Protein 4XBZ (pdb70)

Secondary structure (DSSP, 8-state):
----BPPTT-----EEETTTT-S-HHHHHHHHHHSEEEEET-S-HHHHHHHHHHHHHHHHHHHHH---TTEEESS-TTSTT--EEEEE-HHHH-HHHHHHTT-HHHHHHHHHHT-TTEEEEEEEEE---TT-B--EEEEPPP---TTHHHHHTTT-SEEEEEESS-B-TTSSEEE-TTGGG--HHHHHHHHHHHHHS----TT-EEE-B-TT-EEEEETTS-EEE--B-S----EEEEEEEEHHHHHHH-SB-HHHHHHHHHHHHHHHHHHHT-GGGTTS--------GGG--TTSSS--S-S---GGGGB-/-PPPEEEHHHH-S-HHHHHHHHHHSEEEEE--S-HHHHHHHHHHHHHHHHHHHHS---TTEEESS---TT--EEEEE-GGGTBHHHHHHTT-HHHHHHHHHHH-TTEEEEEEEEE-----B--S---TTHHHHHTTS-SEEEEEESS-B-TTS--EE-TTGGG--HHHHHHHHHHHHH--EE--B-TT-EEEEETTS-EE--------EEEEEEEEHHHHHHH-SB-HHHHHHHHHHHHHHHHHHHT-GGGTTS--------GGG--SSSS---S-S---GGGGB-/--PPP--BPPTT----PPPEEEHHHH---HHHHHHHHHHSEEEEET-S-HHHHHHHHHHHHHHHHHHHHH---TTEEESS-TTSTT--EEEEE-HHHH-HHHHHHTT-HHHHHHHHHHH-TTEEEEEEEEE---TT-B--EEEE------TTHHHHHTTT-SEEEEEESS-B-GGGS-EE-TTGGG--HHHHHHHHHHHHHSS---SS-EE--B-TT-EEEEETTS-EEE--B-S----EEEEEEEEHHHHHHH-SB-THHHHHHHHHHHHHHHHHHTSGGGTTS--------GGG--TTSSPPPS-S---GGGGB-/-PPPEEEHHHH-S-HHHHHHHHHHSEEEEE--S-HHHHHHHHHHHHHHHHHHHHH---TTEEESS-TTSTT--EEEEE-TTTTBHHHHHHTT-HHHHHHHHHHT-TTEEEEEEEEE------B-----TTHHHHHTTT-SEEEEEESS-B-GGGSEEE-TTGGG--HHHHHHHHHHHHT---TT-EEE-B-TT-EEEEETTS-EE------EEEEEEEEHHHHHHH-SB-HHHHHHHHHHHHHHHHHHHT-GGGTTS--------GGG--TTSSPPPS-S---GGGSB--/----EEEHHHH-S-HHHHHHHHHHSEEEEE--S-HHHHHHHHHHHHHHHHHHHHH---TTEEESS----EEEEE--TTTBHHHHHHTT-HHHHHHHHHHH-TTEEEEEEEEE------B--S-PPTTHHHHHTTS-SEEEEEESS-B-STT--EE-TTGGG--HHHHHHHHHHHH--EE--B-TT-EEEEETTS-EE--------EEEEEEEEHHHHHHH-SB-HHHHHHHHHHHHHHHHHHHTSGGGTTS--------GGG--TTSS---S-S---GGGSB-/----B--------EEEHHHH-S-HHHHHHHHHHSEEEEET-S-HHHHHHHHHHHHHHHHHHHHH---TTEEESS-TTSTT--EEEEE-HHHH-HHHHHHTT-HHHHHHHHHHH-TTEEEEEEEEE---TT-B--EEEE----TTHHHHHTTS-SEEEEEESS-B-TTSSEEEETTGGG--HHHHHHHHHHHHHSS---TT-EEE-B-TT-EEEEETTSEEEE--B-S----EEEEEEEEHHHHHHH-SB-THHHHHHHHHHHHHHHHHHHSGGGTTS--------GGG--TTSS---S-S---GGGGB-/-PPPPPEEEHHHH---HHHHHHHHHHSEEEEE--S-HHHHHHHHHHHHHHHHHHHHH---TTEEESS-----EEEEE--TTTBHHHHHHTT-HHHHHHHHHHT-TTEEEEEEEEE-----B----TTHHHHHTTT-SEEEEEESS-B-GGGSEEEETTGGG--HHHHHHHHHHHHHSSS--TT-EEE-B-TT-EEEEETTSEEE---SS-----EEEEEEEEHHHHHHH-SB-THHHHHHHHHHHHHHHHHHT-GGGTTS--------GGG--TTSSPPPS-S---GGGSB-/---BPPTT----PPPEEEHHHH-S-HHHHHHHHHHSEEEEET-S-HHHHHHHHHHHHHHHHHHHHH---TTEEESS-TTSTT--EEEEE-HHHH-HHHHHHTT-HHHHHHHHHHH-TTEEEEEEEEE---TT-B--EEEE------TTHHHHHTTSSSEEEEEESS-B-TTSS-EE-TTGGG--HHHHHHHHHHHH-----TT-EE--B-TT-EEEEETTS-EEE--B-S----EEEEEEEEHHHHHHH-SB-THHHHHHHHHHHHHHHHHHH-GGGTTS--------GGG--TTSSPPPS-S---GGGGB-

Sequence (2401 aa):
HSSGLVPRGSHMIAECDIRRTGLLPEHVTAFRRQGVLVVRGLLTPQELADVQEAGRALIDRAWSTRSMEDTVWTLEPDQPGAAPVRIEYVVDKARPIAMLAGHPLLLRIMEQLVGPNLIPTWDSMVFKTPAGAPRLAWHRDAGLYDNAVGVTGAGRVIDAGIYLDPAPEDNCVWCIPESNYWGDDRLTATADQLNASEWDTTGAVPAVMQPGDLLLHNILTLHGAPAVVGKQRRVIYFEYRPAEVEWQLGPHSAEYIGLKQQVLRSCIQMRANEPQFGDEEPFDYQPAESLRHWVDRPEIDTLRFAHEEYWRNRIAECDIRRTGLLPEHVTAFRRQGVLVVRGLLTPQELADVQEAGRALIDRAWSTRSMEDTVWTLEPQPGAAPVRIEYVVDKARPIAMLAGHPLLLRIMEQLVGPNLIPTWDSMVFKTAWHRDAGLYDNAVGVTGAGRVIDAGIYLDPAPEDNCVWCIPESNYWGDDRLTATADQLNASAVPAVMQPGDLLLHNILTLHGAPVGKQRRVIYFEYRPAEVEWQLGPHSAEYIGLKQQVLRSCIQMRANEPQFGDEEPFDYQPAESLRHWVDRPEIDTLRFAHEEYWRHHHHSSGLVPRGSHMNRIAECDIRRTGLLPEHVTAFRRQGVLVVRGLLTPQELADVQEAGRALIDRAWSTRSMEDTVWTLEPDQPGAAPVRIEYVVDKARPIAMLAGHPLLLRIMEQLVGPNLIPTWDSMVFKTPAGAPRLAWHRDAGLYDNAVGVTGAGRVIDAGIYLDPAPEDNCVWCIPESNYWGDDRLTATADQLNASEWDTTGAVPAVMQPGDLLLHNILTLHGAPAVVGKQRRVIYFEYRPAEVEWQLGPHSAEYIGLKQQVLRSCIQMRANEPQFGDEEPFDYQPAESLRHWVDRPEIDTLRFAHEEYWRNRIAECDIRRTGLLPEHVTAFRRQGVLVVRGLLTPQELADVQEAGRALIDRAWSTRSMEDTVWTLEPDQPGAAPVRIEYVVDKARPIAMLAGHPLLLRIMEQLVGPNLIPTWDSMVFKTLAWHRDALYDNAVGVTGAGRVIDAGIYLDPAPEDNCVWCIPESNYWGDDRLTATADQLNASDTTGAVPAVMQPGDLLLHNILTLHGAPKQRRVIYFEYRPAEVEWQLGPHSAEYIGLKQQVLRSCIQMRANEPQFGDEEPFDYQPAESLRHWVDRPEIDTLRFAHEEYWRWNRIAECDIRRTGLLPEHVTAFRRQGVLVVRGLLTPQELADVQEAGRALIDRAWSTRSMEDTVWTLEPAAPVRIEYVVDKARPIAMLAGHPLLLRIMEQLVGPNLIPTWDSMVFKTPAWHRDAGLYDNAVGVTGAGRVIDAGIYLDPAPEDNCVWCIPESNYWGDDRLTATADQLNAAVPAVMQPGDLLLHNILTLHGAPAGKQRRVIYFEYRPAEVEWQLGPHSAEYIGLKQQVLRSCIQMRANEPQFGDEEPFDYQPAESLRHWVDRPEIDTLRFAHEEYWRHSSGLVPRHMRIAECDIRRTGLLPEHVTAFRRQGVLVVRGLLTPQELADVQEAGRALIDRAWSTRSMEDTVWTLEPDQPGAAPVRIEYVVDKARPIAMLAGHPLLLRIMEQLVGPNLIPTWDSMVFKTPAGAPRLAWHRDAYDNAVGVTGAGRVIDAGIYLDPAPEDNCVWCIPESNYWGDDRLTATADQLNASEWDTTGAVPAVMQPGDLLLHNILTLHGAPAVVGKQRRVIYFEYRPAEVEWQLGPHSAEYIGLKQQVLRSCIQMRANEPQFGDEEPFDYQPAESLRHWVDRPEIDTLRFAHEEYWRVVNRIAECDIRRTGLLPEHVTAFRRQGVLVVRGLLTPQELADVQEAGRALIDRAWSTRSMEDTVWTLEPGAAPVRIEYVVDKARPIAMLAGHPLLLRIMEQLVGPNLIPTWDSMVFKTAWHRDAYDNAVGVTGAGRVIDAGIYLDPAPEDNCVWCIPESNYWGDDRLTATADQLNASEWDTTGAVPAVMQPGDLLLHNILTLHGAPAVVGKQRRVIYFEYRPAEVEWQLGPHSAEYIGLKQQVLRSCIQMRANEPQFGDEEPFDYQPAESLRHWVDRPEIDTLRFAHEEYWRSSGLVPRGSHMNRIAECDIRRTGLLPEHVTAFRRQGVLVVRGLLTPQELADVQEAGRALIDRAWSTRSMEDTVWTLEPDQPGAAPVRIEYVVDKARPIAMLAGHPLLLRIMEQLVGPNLIPTWDSMVFKTPAGAPRLAWHRDAGLYDNAVGVTGAGRVIDAGIYLDPAPEDNCVWCIPESNYWGDDRLTATADQLNASWDTTGAVPAVMQPGDLLLHNILTLHGAPAVVGKQRRVIYFEYRPAEVEWQLGPHSAEYIGLKQQVLRSCIQMRANEPQFGDEEPFDYQPAESLRHWVDRPEIDTLRFAHEEYWR

Radius of gyration: 49.48 Å; Cα contacts (8 Å, |Δi|>4): 5205; chains: 8; bounding box: 130×140×123 Å

B-factor: mean 35.25, std 9.54, range [16.41, 84.93]

Solvent-accessible surface area: 96334 Å² total; per-residue (Å²): 129,95,25,30,46,16,68,129,54,17,42,52,48,33,92,0,36,14,107,104,67,26,32,61,78,120,11,8,33,12,0,16,65,30,0,0,0,2,0,52,21,0,14,54,109,93,4,31,48,46,0,49,90,9,0,118,45,6,11,77,130,5,98,89,76,114,41,96,128,23,17,73,19,63,95,100,12,111,83,122,76,4,6,1,37,63,5,29,16,0,5,57,51,14,133,41,0,2,14,0,11,2,0,3,40,0,0,90,4,0,23,22,3,5,3,3,3,0,0,18,2,59,11,1,0,46,6,40,25,62,108,31,12,114,73,84,50,8,60,43,34,88,9,95,20,129,74,19,6,0,5,1,0,4,0,8,0,0,19,0,0,0,0,0,25,58,0,37,102,109,4,0,16,23,5,20,30,22,0,0,11,19,34,103,122,105,22,79,61,35,12,90,124,24,51,99,53,153,71,65,42,112,66,15,39,38,0,49,0,99,40,2,7,0,5,0,14,0,0,4,0,0,13,0,2,18,67,16,109,56,77,64,12,24,4,0,41,4,10,2,1,2,0,2,1,0,82,47,40,0,2,0,26,63,69,0,2,5,10,8,0,13,7,3,107,42,0,20,120,33,6,46,116,38,113,76,15,56,162,48,124,56,13,97,13,74,0,0,106,40,2,60,48,33,120,77,114,115,156,38,140,48,25,69,15,3,18,133,120,38,113,133,146,180,7,19,78,0,60,12,123,95,52,30,33,63,75,116,7,7,28,12,0,13,50,5,0,0,0,3,0,59,32,0,10,49,118,91,4,30,25,16,0,52,44,0,0,118,11,2,13,70,78,10,132,97,76,36,46,105,150,33,18,80,32,88,42,113,67,113,139,79,11,12,2,28,66,6,28,14,0,5,4,26,0,98,12,0,0,10,0,10,1,0,4,39,0,0,89,3,0,20,22,3,3,4,5,2,0,0,17,2,58,12,1,0,38,1,146,104,97,53,77,28,31,80,15,92,27,130,65,10,4,0,6,1,0,6,0,11,0,0,16,0,1,0,0,0,27,64,0,62,104,126,37,0,18,54,0,23,26,20,0,0,3,21,22,102,124,122,19,75,65,34,9,85,122,53,67,95,125,83,15,33,0,60,2,112,38,1,6,0,4,0,9,0,1,0,0,0,15,4,47,126,140,61,169,87,36,30,5,0,42,5,9,2,0,1,0,3,1,1,113,51,41,0,20,0,29,47,71,1,1,3,9,7,0,16,5,2,101,40,0,18,108,38,6,41,114,35,118,64,12,52,155,47,132,62,13,99,13,75,1,0,100,30,6,88,30,35,123,79,93,111,165,41,134,23,8,70,15,2,16,127,123,41,123,136,232,121,138,35,77,20,27,52,14,92,70,72,57,97,46,139,58,19,27,101,0,60,8,41,77,47,20,30,56,75,117,12,14,31,16,0,16,56,22,0,1,0,3,0,57,31,0,14,27,69,102,4,30,56,53,0,50,89,7,0,120,42,8,14,74,125,5,116,86,79,96,42,108,117,23,18,72,21,73,89,87,17,120,86,76,72,2,10,4,38,67,6,26,13,0,7,57,44,14,121,40,0,1,10,0,10,1,0,5,13,0,0,98,3,0,22,28,1,4,2,3,2,0,0,17,2,62,12,1,0,46,6,40,27,55,92,29,14,114,69,81,46,4,55,45,40,82,6,73,23,130,68,20,3,0,6,0,0,6,0,11,0,0,19,0,1,0,0,0,23,72,0,59,98,115,7,0,17,27,5,13,17,25,0,0,2,23,21,114,129,124,21,72,65,36,10,82,136,13,43,67,43,142,79,52,46,106,53,13,17,38,2,45,1,103,40,3,6,0,6,0,12,0,0,5,0,0,13,0,4,15,65,21,107,49,128,64,14,20,6,0,42,4,11,2,0,1,0,2,0,0,76,41,46,0,12,0,28,60,69,0,2,4,10,7,0,11,6,2,111,40,0,20,100,47,6,41,105,38,120,57,12,61,130,42,134,78,15,96,16,56,0,0,109,32,3,65,54,35,121,75,105,110,156,34,147,47,24,69,15,3,16,129,125,44,122,153,158,173,7,26,65,0,54,14,121,102,9,29,30,18,62,110,14,15,16,12,0,14,48,17,0,0,0,3,0,55,29,0,11,50,119,106,4,28,51,34,0,48,66,0,0,110,9,3,13,69,67,7,95,94,78,112,41,100,120,31,16,80,19,72,75,53,14,69,46,121,82,5,21,5,12,70,6,27,15,0,5,3,26,0,93,12,0,0,11,0,10,2,0,3,44,0,0,87,4,0,21,27,2,5,4,3,2,0,0,17,2,58,11,1,0,26,3,119,141,195,45,10,79,46,43,75,119,24,111,69,21,4,0,5,0,0,4,0,8,0,0,16,0,0,0,1,0,24,66,0,58,101,126,53,4,16,27,0,12,22,29,0,0,2,18,21,108,120,122,27,73,57,39,13,88,150,9,42,96,102,69,49,106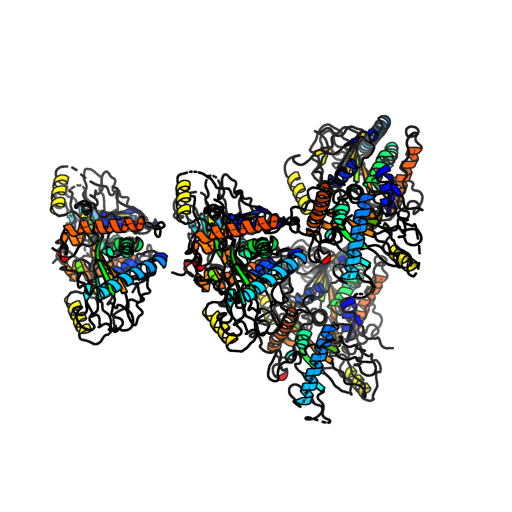,58,13,17,33,0,53,1,99,40,2,6,0,4,0,8,0,3,10,0,0,15,2,63,87,218,101,41,29,7,0,48,4,10,2,2,1,0,2,1,1,87,45,52,0,12,1,31,61,72,0,5,3,9,7,0,20,7,2,102,44,1,22,108,35,6,43,108,30,121,58,15,58,140,46,134,62,8,94,13,62,0,0,113,34,4,53,59,37,120,81,104,110,163,30,123,22,4,66,16,1,16,76,107,42,55,102,119,168,194,7,27,92,0,43,14,121,186,52,25,33,66,79,112,8,15,19,9,0,13,57,13,0,0,0,3,0,58,31,0,13,43,119,89,3,28,26,24,0,50,43,0,0,107,12,3,12,68,62,7,96,94,55,117,22,105,132,29,17,74,22,85,23,148,69,84,23,4,11,67,6,28,14,0,5,4,31,0,99,12,0,0,10,0,9,2,0,4,40,0,0,88,4,0,22,26,2,3,5,5,2,0,0,16,3,56,12,1,0,30,1,120,75,81,99,48,77,26,33,70,18,82,26,134,72,11,3,0,6,1,0,7,0,8,0,0,22,0,0,0,1,0,23,68,0,60,104,123,22,0,19,56,0,26,20,28,0,0,2,20,20,110,128,122,20,76,65,36,10,88,140,73,74,121,89,8,38,0,53,1,111,37,2,7,0,5,0,7,0,0,0,0,0,14,5,47,74,112,91,179,86,30,34,5,0,42,4,8,2,0,1,0,3,0,0,106,51,46,0,20,0,31,37,70,0,0,4,10,8,0,18,7,1,104,41,0,20,106,36,6,45,110,35,115,63,15,59,82,48,132,65,14,98,15,66,0,0,100,35,8,60,32,40,99,14,74,62,161,40,80,14,7,43,14,1,19,131,89,41,125,127,133,88,24,28,51,21,112,125,135,62,200,4,22,60,0,58,12,123,181,50,27,33,60,78,118,12,15,33,16,0,17,53,35,0,0,0,3,0,61,32,0,14,50,116,109,3,30,49,45,0,45,91,9,0,123,53,8,5,76,137,5,106,90,81,98,44,90,131,27,16,77,17,70,100,102,12,112,76,121,73,3,5,2,35,66,4,28,14,0,6,56,51,12,120,40,0,2,12,0,10,2,0,3,40,0,0,88,2,0,23,28,1,4,4,2,3,0,0,16,2,62,10,0,0,45,7,38,27,60,103,32,11,111,68,76,48,5,59,47,39,118,81,130,71,23,7,0,7,0,0,5,0,8,0,0,17,0,0,0,0,0,26,60,0,40,104,110,3,2,16,24,1,19,30,25,0,0,10,21,37,109,126,125,18,78,60,31,10,89,130,24,52,91,65,140,67,56,42,115,52,14,24,34,0,54,0,104,37,2,6,0,5,0,12,0,7,8,0,0,13,0,3,19,67,14,115,55,83,71,8,18,4,0,44,4,12,2,7,0,0,2,1,0,83,47,48,0,33,0,29,58,73,0,1,5,12,7,0,18,8,2,109,44,0,20,106,37,6,46,105,41,116,81,11,55,145,51,129,73,9,94,16,59,0,0,117,37,4,65,47,36,125,73,110,112,164,35,138,51,26,71,14,2,17,137,119,39,125,135,205,61,107,140,7,20,71,0,58,14,125,181,46,32,35,64,75,118,14,10,33,17,0,14,59,12,0,0,0,3,0,58,32,0,11,51,116,93,4,27,24,18,0,48,32,0,0,104,12,3,9,74,70,9,96,94,77,114,43,120,124,26,17,74,30,81,112,150,46,118,13,28,4,16,64,6,24,19,0,3,3,24,0,93,12,0,0,14,0,10,2,0,2,40,0,0,92,3,0,27,24,3,3,2,6,2,0,0,16,2,60,8,1,0,22,4,119,136,100,17,81,47,45,108,80,134,65,22,4,0,6,1,0,5,0,8,0,0,18,0,0,0,1,1,24,65,0,53,104,109,22,1,16,32,0,10,15,22,0,0,2,20,19,112,128,106,20,74,62,34,10,83,120,4,64,86,71,126,61,27,43,100,31,11,9,38,0,55,0,101,40,3,7,0,4,0,9,0,8,11,0,0,12,2,50,32,44,124,52,54,178,86,33,29,6,0,43,4,10,2,6,0,0,2,0,1,84,37,48,0,32,1,30,66,67,0,1,3,8,5,0,19,5,2,107,38,1,20,104,37,6,39,111,36,121,68,14,56,154,45,129,60,13,100,17,73,1,0,116,33,4,70,51,43,119,75,93,112,98,39,123,24,7,63,15,1,18,129,119,41,127,172,123,31,27,54,15,93,85,79,57,93,56,145,58,20,28,93,0,49,12,118,179,58,26,33,58,77,114,9,10,24,9,0,16,47,5,0,1,0,3,0,60,31,0,12,50,116,107,3,28,54,49,0,51,94,8,0,120,45,6,13,77,119,5,112,88,79,95,40,108,126,27,13,74,19,66,93,102,15,118,80,114,70,5,15,4,36,64,4,29,16,0,6,56,52,12,147,49,0,2,10,0,13,1,0,4,42,0,0,87,3,0,21,22,2,4,4,5,2,0,0,18,2,53,10,0,0,42,9,32,19,66,102,34,12,106,111,79,36,10,51,49,43,47,8,111,26,127,70,22,4,0,6,0,0,4,0,8,0,0,18,0,0,0,0,1,28,64,0,57,100,111,10,0,17,26,4,11,21,34,0,0,1,21,20,105,125,122,19,74,60,37,10,83,145,10,29,90,87,112,48,47,100,57,14,20,39,2,54,0,104,39,2,8,0,7,0,17,0,0,5,0,0,12,0,2,13,66,19,107,50,138,71,12,18,5,0,44,3,10,2,0,0,0,2,1,1,86,40,46,0,12,1,30,68,69,0,3,4,12,7,0,12,7,3,108,42,1,19,112,32,7,45,105,56,121,58,18,58,90,47,140,63,15,101,12,70,0,0,96,29,4,71,54,32,121,69,104,115,151,41,142,50,23,72,16,2,18,133,121,45,108,159

Nearest PDB structures (foldseek):
  4xbz-assembly1_A  TM=1.003E+00  e=6.838E-71  Micromonospora carbonacea
  4xbz-assembly4_H  TM=9.626E-01  e=1.740E-65  Micromonospora carbonacea
  4xbz-assembly3_F  TM=9.668E-01  e=3.394E-65  Micromonospora carbonacea
  4xbz-assembly2_C  TM=9.621E-01  e=1.858E-64  Micromonospora carbonacea
  4xbz-assembly4_G  TM=9.955E-01  e=2.292E-58  Micromonospora carbonacea

InterPro domains:
  IPR008775 Phytanoyl-CoA dioxygenase-like [PF05721] (32-235)

Structure (mmCIF, N/CA/C/O backbone):
data_4XBZ
#
_entry.id   4XBZ
#
_cell.length_a   91.615
_cell.length_b   109.432
_cell.length_c   146.050
_cell.angle_alpha   90.000
_cell.angle_beta   108.270
_cell.angle_gamma   90.000
#
_symmetry.space_group_name_H-M   'P 1 21 1'
#
loop_
_entity.id
_entity.type
_entity.pdbx_description
1 polymer EvdO1
2 non-polymer 'NICKEL (II) ION'
3 non-polymer GLYCEROL
4 water water
#
loop_
_atom_site.group_PDB
_atom_site.id
_atom_site.type_symbol
_atom_site.label_atom_id
_atom_site.label_alt_id
_atom_site.label_comp_id
_atom_site.label_asym_id
_atom_site.label_entity_id
_atom_site.label_seq_id
_atom_site.pdbx_PDB_ins_code
_atom_site.Cartn_x
_atom_site.Cartn_y
_atom_site.Cartn_z
_atom_site.occupancy
_atom_site.B_iso_or_equiv
_atom_site.auth_seq_id
_atom_site.auth_comp_id
_atom_site.auth_asym_id
_atom_site.auth_atom_id
_atom_site.pdbx_PDB_model_num
ATOM 1 N N . HIS A 1 10 ? 63.761 11.274 -52.735 1.00 53.57 -11 HIS A N 1
ATOM 2 C CA . HIS A 1 10 ? 62.670 10.856 -51.864 1.00 44.98 -11 HIS A CA 1
ATOM 3 C C . HIS A 1 10 ? 61.334 11.349 -52.397 1.00 46.64 -11 HIS A C 1
ATOM 4 O O . HIS A 1 10 ? 61.156 12.544 -52.631 1.00 44.11 -11 HIS A O 1
ATOM 11 N N . SER A 1 11 ? 60.405 10.419 -52.610 1.00 47.87 -10 SER A N 1
ATOM 12 C CA . SER A 1 11 ? 59.104 10.756 -53.179 1.00 47.26 -10 SER A CA 1
ATOM 13 C C . SER A 1 11 ? 58.187 11.374 -52.127 1.00 46.37 -10 SER A C 1
ATOM 14 O O . SER A 1 11 ? 58.089 10.890 -50.992 1.00 43.81 -10 SER A O 1
ATOM 17 N N . SER A 1 12 ? 57.517 12.449 -52.527 1.00 42.48 -9 SER A N 1
ATOM 18 C CA . SER A 1 12 ? 56.675 13.217 -51.629 1.00 42.00 -9 SER A CA 1
ATOM 19 C C . SER A 1 12 ? 55.410 12.454 -51.263 1.00 39.51 -9 SER A C 1
ATOM 20 O O . SER A 1 12 ? 54.811 12.723 -50.231 1.00 37.51 -9 SER A O 1
ATOM 23 N N . GLY A 1 13 ? 55.007 11.518 -52.122 1.00 39.53 -8 GLY A N 1
ATOM 24 C CA . GLY A 1 13 ? 53.842 10.681 -51.886 1.00 31.30 -8 GLY A CA 1
ATOM 25 C C . GLY A 1 13 ? 52.529 11.436 -51.718 1.00 37.70 -8 GLY A C 1
ATOM 26 O O . GLY A 1 13 ? 51.643 10.989 -50.972 1.00 37.18 -8 GLY A O 1
ATOM 27 N N . LEU A 1 14 ? 52.391 12.571 -52.403 1.00 33.42 -7 LEU A N 1
ATOM 28 C CA . LEU A 1 14 ? 51.182 13.381 -52.276 1.00 37.84 -7 LEU A CA 1
ATOM 29 C C . LEU A 1 14 ? 49.916 12.693 -52.804 1.00 37.38 -7 LEU A C 1
ATOM 30 O O . LEU A 1 14 ? 49.908 12.130 -53.896 1.00 34.28 -7 LEU A O 1
ATOM 35 N N . VAL A 1 15 ? 48.851 12.735 -52.005 1.00 35.54 -6 VAL A N 1
ATOM 36 C CA . VAL A 1 15 ? 47.534 12.270 -52.435 1.00 35.27 -6 VAL A CA 1
ATOM 37 C C . VAL A 1 15 ? 46.912 13.302 -53.395 1.00 40.28 -6 VAL A C 1
ATOM 38 O O . VAL A 1 15 ? 46.872 14.499 -53.074 1.00 35.45 -6 VAL A O 1
ATOM 42 N N . PRO A 1 16 ? 46.432 12.845 -54.573 1.00 32.59 -5 PRO A N 1
ATOM 43 C CA . PRO A 1 16 ? 45.844 13.740 -55.580 1.00 31.52 -5 PRO A CA 1
ATOM 44 C C . PRO A 1 16 ? 44.703 14.583 -55.018 1.00 35.62 -5 PRO A C 1
ATOM 45 O O . PRO A 1 16 ? 43.968 14.125 -54.142 1.00 35.21 -5 PRO A O 1
ATOM 49 N N . ARG A 1 17 ? 44.590 15.811 -55.509 1.00 34.58 -4 ARG A N 1
ATOM 50 C CA . ARG A 1 17 ? 43.506 16.714 -55.149 1.00 38.47 -4 ARG A CA 1
ATOM 51 C C . ARG A 1 17 ? 42.150 16.021 -55.253 1.00 35.41 -4 ARG A C 1
ATOM 52 O O . ARG A 1 17 ? 41.813 15.429 -56.286 1.00 30.65 -4 ARG A O 1
ATOM 60 N N . GLY A 1 18 ? 41.379 16.081 -54.175 1.00 35.75 -3 GLY A N 1
ATOM 61 C CA . GLY A 1 18 ? 40.071 15.457 -54.161 1.00 27.84 -3 GLY A CA 1
ATOM 62 C C . GLY A 1 18 ? 40.088 14.040 -53.627 1.00 27.62 -3 GLY A C 1
ATOM 63 O O . GLY A 1 18 ? 39.033 13.481 -53.340 1.00 27.88 -3 GLY A O 1
ATOM 64 N N . SER A 1 19 ? 41.266 13.443 -53.490 1.00 27.27 -2 SER A N 1
ATOM 65 C CA . SER A 1 19 ? 41.322 12.077 -52.964 1.00 30.58 -2 SER A CA 1
ATOM 66 C C . SER A 1 19 ? 41.713 12.053 -51.484 1.00 31.21 -2 SER A C 1
ATOM 67 O O . SER A 1 19 ? 41.818 13.099 -50.832 1.00 33.10 -2 SER A O 1
ATOM 70 N N . HIS A 1 20 ? 41.924 10.843 -50.974 1.00 29.18 -1 HIS A N 1
ATOM 71 C CA . HIS A 1 20 ? 42.189 10.585 -49.561 1.00 31.86 -1 HIS A CA 1
ATOM 72 C C . HIS A 1 20 ? 43.044 9.324 -49.443 1.00 34.35 -1 HIS A C 1
ATOM 73 O O . HIS A 1 20 ? 43.051 8.494 -50.353 1.00 33.46 -1 HIS A O 1
ATOM 80 N N . MET A 1 21 ? 43.773 9.184 -48.338 1.00 34.16 0 MET A N 1
ATOM 81 C CA . MET A 1 21 ? 44.710 8.068 -48.186 1.00 37.16 0 MET A CA 1
ATOM 82 C C . MET A 1 21 ? 43.985 6.728 -48.081 1.00 37.89 0 MET A C 1
ATOM 83 O O . MET A 1 21 ? 43.005 6.618 -47.346 1.00 42.34 0 MET A O 1
ATOM 88 N N . ILE A 1 34 ? -29.551 -11.673 -57.577 1.00 36.68 13 ILE A N 1
ATOM 89 C CA . ILE A 1 34 ? -28.735 -12.886 -57.674 1.00 32.95 13 ILE A CA 1
ATOM 90 C C . ILE A 1 34 ? -27.676 -12.919 -56.578 1.00 32.06 13 ILE A C 1
ATOM 91 O O . ILE A 1 34 ? -26.879 -11.985 -56.446 1.00 31.43 13 ILE A O 1
ATOM 96 N N . ALA A 1 35 ? -27.670 -13.987 -55.791 1.00 25.48 14 ALA A N 1
ATOM 97 C CA . ALA A 1 35 ? -26.678 -14.134 -54.735 1.00 27.97 14 ALA A CA 1
ATOM 98 C C . ALA A 1 35 ? -25.280 -14.265 -55.336 1.00 29.92 14 ALA A C 1
ATOM 99 O O . ALA A 1 35 ? -25.116 -14.743 -56.462 1.00 29.51 14 ALA A O 1
ATOM 101 N N . GLU A 1 36 ? -24.278 -13.830 -54.584 1.00 27.82 15 GLU A N 1
ATOM 102 C CA . GLU A 1 36 ? -22.909 -13.845 -55.059 1.00 29.77 15 GLU A CA 1
ATOM 103 C C . GLU A 1 36 ? -22.014 -14.616 -54.097 1.00 36.04 15 GLU A C 1
ATOM 104 O O . GLU A 1 36 ? -22.121 -14.501 -52.863 1.00 33.55 15 GLU A O 1
ATOM 110 N N . CYS A 1 37 ? -21.140 -15.426 -54.675 1.00 35.37 16 CYS A N 1
ATOM 111 C CA . CYS A 1 37 ? -20.198 -16.208 -53.894 1.00 35.30 16 CYS A CA 1
ATOM 112 C C . CYS A 1 37 ? -18.777 -15.806 -54.234 1.00 34.53 16 CYS A C 1
ATOM 113 O O . CYS A 1 37 ? -18.303 -16.066 -55.341 1.00 30.34 16 CYS A O 1
ATOM 116 N N . ASP A 1 38 ? -18.104 -15.161 -53.286 1.00 36.69 17 ASP A N 1
ATOM 117 C CA . ASP A 1 38 ? -16.691 -14.847 -53.458 1.00 38.25 17 ASP A CA 1
ATOM 118 C C . ASP A 1 38 ? -15.904 -16.098 -53.102 1.00 39.91 17 ASP A C 1
ATOM 119 O O . ASP A 1 38 ? -15.428 -16.246 -51.972 1.00 38.29 17 ASP A O 1
ATOM 124 N N . ILE A 1 39 ? -15.765 -16.988 -54.080 1.00 34.18 18 ILE A N 1
ATOM 125 C CA . ILE A 1 39 ? -15.331 -18.350 -53.815 1.00 33.92 18 ILE A CA 1
ATOM 126 C C . ILE A 1 39 ? -13.951 -18.437 -53.182 1.00 34.98 18 ILE A C 1
ATOM 127 O O . ILE A 1 39 ? -13.691 -19.321 -52.370 1.00 37.30 18 ILE A O 1
ATOM 132 N N . ARG A 1 40 ? -13.068 -17.513 -53.528 1.00 36.22 19 ARG A N 1
ATOM 133 C CA . ARG A 1 40 ? -11.708 -17.577 -53.003 1.00 40.47 19 ARG A CA 1
ATOM 134 C C . ARG A 1 40 ? -11.627 -16.886 -51.655 1.00 39.98 19 ARG A C 1
ATOM 135 O O . ARG A 1 40 ? -10.666 -17.077 -50.916 1.00 42.49 19 ARG A O 1
ATOM 143 N N . ARG A 1 41 ? -12.652 -16.106 -51.331 1.00 36.23 20 ARG A N 1
ATOM 144 C CA . ARG A 1 41 ? -12.708 -15.424 -50.054 1.00 39.13 20 ARG A CA 1
ATOM 145 C C . ARG A 1 41 ? -13.370 -16.282 -48.979 1.00 43.82 20 ARG A C 1
ATOM 146 O O . ARG A 1 41 ? -12.781 -16.534 -47.928 1.00 43.08 20 ARG A O 1
ATOM 154 N N . THR A 1 42 ? -14.591 -16.737 -49.250 1.00 42.00 21 THR A N 1
ATOM 155 C CA . THR A 1 42 ? -15.406 -17.409 -48.237 1.00 40.87 21 THR A CA 1
ATOM 156 C C . THR A 1 42 ? -15.460 -18.929 -48.415 1.00 39.71 21 THR A C 1
ATOM 157 O O . THR A 1 42 ? -15.629 -19.674 -47.448 1.00 35.79 21 THR A O 1
ATOM 161 N N . GLY A 1 43 ? -15.314 -19.382 -49.657 1.00 39.68 22 GLY A N 1
ATOM 162 C CA . GLY A 1 43 ? -15.622 -20.759 -50.002 1.00 34.81 22 GLY A CA 1
ATOM 163 C C . GLY A 1 43 ? -17.096 -20.799 -50.360 1.00 34.42 22 GLY A C 1
ATOM 164 O O . GLY A 1 43 ? -17.771 -19.769 -50.318 1.00 37.75 22 GLY A O 1
ATOM 165 N N . LEU A 1 44 ? -17.609 -21.962 -50.727 1.00 29.83 23 LEU A N 1
ATOM 166 C CA . LEU A 1 44 ? -19.024 -22.060 -51.053 1.00 29.89 23 LEU A CA 1
ATOM 167 C C . LEU A 1 44 ? -19.832 -22.371 -49.792 1.00 31.94 23 LEU A C 1
ATOM 168 O O . LEU A 1 44 ? -19.684 -23.443 -49.186 1.00 31.25 23 LEU A O 1
ATOM 173 N N . LEU A 1 45 ? -20.681 -21.423 -49.405 1.00 30.13 24 LEU A N 1
ATOM 174 C CA . LEU A 1 45 ? -21.419 -21.485 -48.144 1.00 33.85 24 LEU A CA 1
ATOM 175 C C . LEU A 1 45 ? -22.804 -22.111 -48.290 1.00 30.60 24 LEU A C 1
ATOM 176 O O . LEU A 1 45 ? -23.368 -22.119 -49.375 1.00 30.61 24 LEU A O 1
ATOM 181 N N . PRO A 1 46 ? -23.351 -22.641 -47.188 1.00 32.16 25 PRO A N 1
ATOM 182 C CA . PRO A 1 46 ? -24.733 -23.129 -47.146 1.00 32.65 25 PRO A CA 1
ATOM 183 C C . PRO A 1 46 ? -25.752 -22.154 -47.740 1.00 29.78 25 PRO A C 1
ATOM 184 O O . PRO A 1 46 ? -26.623 -22.613 -48.476 1.00 28.52 25 PRO A O 1
ATOM 188 N N . GLU A 1 47 ? -25.653 -20.857 -47.440 1.00 28.52 26 GLU A N 1
ATOM 189 C CA . GLU A 1 47 ? -26.588 -19.887 -48.016 1.00 26.96 26 GLU A CA 1
ATOM 190 C C . GLU A 1 47 ? -26.482 -19.829 -49.550 1.00 31.00 26 GLU A C 1
ATOM 191 O O . GLU A 1 47 ? -27.489 -19.663 -50.246 1.00 32.80 26 GLU A O 1
ATOM 197 N N . HIS A 1 48 ? -25.268 -19.989 -50.077 1.00 28.07 27 HIS A N 1
ATOM 198 C CA . HIS A 1 48 ? -25.053 -19.991 -51.524 1.00 30.64 27 HIS A CA 1
ATOM 199 C C . HIS A 1 48 ? -25.778 -21.169 -52.195 1.00 25.96 27 HIS A C 1
ATOM 200 O O . HIS A 1 48 ? -26.467 -21.009 -53.209 1.00 27.70 27 HIS A O 1
ATOM 207 N N . VAL A 1 49 ? -25.609 -22.357 -51.633 1.00 26.14 28 VAL A N 1
ATOM 208 C CA . VAL A 1 49 ? -26.277 -23.537 -52.164 1.00 26.79 28 VAL A CA 1
ATOM 209 C C . VAL A 1 49 ? -27.790 -23.318 -52.134 1.00 26.45 28 VAL A C 1
ATOM 210 O O . VAL A 1 49 ? -28.477 -23.572 -53.128 1.00 24.61 28 VAL A O 1
ATOM 214 N N . THR A 1 50 ? -28.287 -22.804 -51.008 1.00 24.15 29 THR A N 1
ATOM 215 C CA . THR A 1 50 ? -29.708 -22.519 -50.843 1.00 25.80 29 THR A CA 1
ATOM 216 C C . THR A 1 50 ? -30.187 -21.579 -51.943 1.00 26.91 29 THR A C 1
ATOM 217 O O . THR A 1 50 ? -31.168 -21.862 -52.652 1.00 24.96 29 THR A O 1
ATOM 221 N N . ALA A 1 51 ? -29.484 -20.462 -52.086 1.00 24.21 30 ALA A N 1
ATOM 222 C CA . ALA A 1 51 ? -29.891 -19.466 -53.041 1.00 26.02 30 ALA A CA 1
ATOM 223 C C . ALA A 1 51 ? -29.899 -20.103 -54.429 1.00 26.29 30 ALA A C 1
ATOM 224 O O . ALA A 1 51 ? -30.871 -19.952 -55.176 1.00 25.76 30 ALA A O 1
ATOM 226 N N . PHE A 1 52 ? -28.859 -20.863 -54.765 1.00 26.33 31 PHE A N 1
ATOM 227 C CA . PHE A 1 52 ? -28.877 -21.524 -56.075 1.00 25.64 31 PHE A CA 1
ATOM 228 C C . PHE A 1 52 ? -30.060 -22.476 -56.215 1.00 25.83 31 PHE A C 1
ATOM 229 O O . PHE A 1 52 ? -30.734 -22.467 -57.242 1.00 26.34 31 PHE A O 1
ATOM 237 N N . ARG A 1 53 ? -30.324 -23.284 -55.188 1.00 26.20 32 ARG A N 1
ATOM 238 C CA . ARG A 1 53 ? -31.422 -24.246 -55.268 1.00 25.04 32 ARG A CA 1
ATOM 239 C C . ARG A 1 53 ? -32.759 -23.540 -55.446 1.00 24.46 32 ARG A C 1
ATOM 240 O O . ARG A 1 53 ? -33.625 -23.995 -56.190 1.00 24.93 32 ARG A O 1
ATOM 248 N N . ARG A 1 54 ? -32.925 -22.416 -54.774 1.00 21.18 33 ARG A N 1
ATOM 249 C CA . ARG A 1 54 ? -34.215 -21.754 -54.781 1.00 24.53 33 ARG A CA 1
ATOM 250 C C . ARG A 1 54 ? -34.390 -20.851 -56.000 1.00 25.49 33 ARG A C 1
ATOM 251 O O . ARG A 1 54 ? -35.429 -20.868 -56.657 1.00 24.82 33 ARG A O 1
ATOM 259 N N . GLN A 1 55 ? -33.384 -20.047 -56.295 1.00 24.66 34 GLN A N 1
ATOM 260 C CA . GLN A 1 55 ? -33.554 -19.055 -57.341 1.00 26.76 34 GLN A CA 1
ATOM 261 C C . GLN A 1 55 ? -33.181 -19.590 -58.707 1.00 27.09 34 GLN A C 1
ATOM 262 O O . GLN A 1 55 ? -33.562 -19.013 -59.718 1.00 28.75 34 GLN A O 1
ATOM 268 N N . GLY A 1 56 ? -32.457 -20.706 -58.742 1.00 27.69 35 GLY A N 1
ATOM 269 C CA . GLY A 1 56 ? -32.058 -21.299 -60.013 1.00 24.48 35 GLY A CA 1
ATOM 270 C C . GLY A 1 56 ? -30.866 -20.602 -60.645 1.00 23.15 35 GLY A C 1
ATOM 271 O O . GLY A 1 56 ? -30.595 -20.784 -61.827 1.00 29.80 35 GLY A O 1
ATOM 272 N N . VAL A 1 57 ? -30.138 -19.819 -59.857 1.00 22.67 36 VAL A N 1
ATOM 273 C CA . VAL A 1 57 ? -29.047 -19.018 -60.392 1.00 23.09 36 VAL A CA 1
ATOM 274 C C . VAL A 1 57 ? -28.083 -18.608 -59.264 1.00 24.02 36 VAL A C 1
ATOM 275 O O . VAL A 1 57 ? -28.498 -18.431 -58.119 1.00 24.27 36 VAL A O 1
ATOM 279 N N . LEU A 1 58 ? -26.793 -18.509 -59.584 1.00 24.77 37 LEU A N 1
ATOM 280 C CA . LEU A 1 58 ? -25.755 -18.117 -58.625 1.00 21.99 37 LEU A CA 1
ATOM 281 C C . LEU A 1 58 ? -24.534 -17.524 -59.322 1.00 24.01 37 LEU A C 1
ATOM 282 O O . LEU A 1 58 ? -23.969 -18.147 -60.235 1.00 25.46 37 LEU A O 1
ATOM 287 N N . VAL A 1 59 ? -24.133 -16.325 -58.891 1.00 27.06 38 VAL A N 1
ATOM 288 C CA . VAL A 1 59 ? -22.898 -15.689 -59.359 1.00 24.95 38 VAL A CA 1
ATOM 289 C C . VAL A 1 59 ? -21.719 -16.071 -58.480 1.00 27.77 38 VAL A C 1
ATOM 290 O O . VAL A 1 59 ? -21.782 -15.957 -57.256 1.00 28.32 38 VAL A O 1
ATOM 294 N N . VAL A 1 60 ? -20.649 -16.527 -59.116 1.00 29.29 39 VAL A N 1
ATOM 295 C CA . VAL A 1 60 ? -19.402 -16.819 -58.429 1.00 26.42 39 VAL A CA 1
ATOM 296 C C . VAL A 1 60 ? -18.313 -15.841 -58.894 1.00 33.76 39 VAL A C 1
ATOM 297 O O . VAL A 1 60 ? -17.861 -15.916 -60.054 1.00 31.79 39 VAL A O 1
ATOM 301 N N . ARG A 1 61 ? -17.897 -14.934 -58.008 1.00 30.49 40 ARG A N 1
ATOM 302 C CA . ARG A 1 61 ? -16.883 -13.924 -58.345 1.00 37.20 40 ARG A CA 1
ATOM 303 C C . ARG A 1 61 ? -15.466 -14.475 -58.219 1.00 35.24 40 ARG A C 1
ATOM 304 O O . ARG A 1 61 ? -15.186 -15.277 -57.332 1.00 33.65 40 ARG A O 1
ATOM 312 N N . GLY A 1 62 ? -14.580 -14.039 -59.113 1.00 33.59 41 GLY A N 1
ATOM 313 C CA . GLY A 1 62 ? -13.167 -14.390 -59.037 1.00 34.90 41 GLY A CA 1
ATOM 314 C C . GLY A 1 62 ? -12.800 -15.866 -59.102 1.00 33.20 41 GLY A C 1
ATOM 315 O O . GLY A 1 62 ? -11.912 -16.317 -58.377 1.00 34.34 41 GLY A O 1
ATOM 316 N N . LEU A 1 63 ? -13.469 -16.622 -59.967 1.00 30.33 42 LEU A N 1
ATOM 317 C CA . LEU A 1 63 ? -13.149 -18.038 -60.140 1.00 32.28 42 LEU A CA 1
ATOM 318 C C . LEU A 1 63 ? -11.708 -18.224 -60.617 1.00 33.38 42 LEU A C 1
ATOM 319 O O . LEU A 1 63 ? -10.978 -19.069 -60.106 1.00 36.67 42 LEU A O 1
ATOM 324 N N . LEU A 1 64 ? -11.295 -17.409 -61.580 1.00 33.69 43 LEU A N 1
ATOM 325 C CA . LEU A 1 64 ? -9.990 -17.584 -62.209 1.00 37.26 43 LEU A CA 1
ATOM 326 C C . LEU A 1 64 ? -8.946 -16.609 -61.679 1.00 35.39 43 LEU A C 1
ATOM 327 O O . LEU A 1 64 ? -9.259 -15.448 -61.392 1.00 30.45 43 LEU A O 1
ATOM 332 N N . THR A 1 65 ? -7.706 -17.084 -61.557 1.00 32.54 44 THR A N 1
ATOM 333 C CA . THR A 1 65 ? -6.573 -16.165 -61.430 1.00 37.39 44 THR A CA 1
ATOM 334 C C . THR A 1 65 ? -6.477 -15.289 -62.683 1.00 36.18 44 THR A C 1
ATOM 335 O O . THR A 1 65 ? -6.984 -15.660 -63.747 1.00 35.18 44 THR A O 1
ATOM 339 N N . PRO A 1 66 ? -5.835 -14.114 -62.562 1.00 41.25 45 PRO A N 1
ATOM 340 C CA . PRO A 1 66 ? -5.559 -13.261 -63.729 1.00 36.05 45 PRO A CA 1
ATOM 341 C C . PRO A 1 66 ? -4.835 -13.993 -64.865 1.00 34.35 45 PRO A C 1
ATOM 342 O O . PRO A 1 66 ? -5.227 -13.845 -66.024 1.00 39.08 45 PRO A O 1
ATOM 346 N N . GLN A 1 67 ? -3.813 -14.778 -64.535 1.00 37.36 46 GLN A N 1
ATOM 347 C CA . GLN A 1 67 ? -3.033 -15.514 -65.539 1.00 39.62 46 GLN A CA 1
ATOM 348 C C . GLN A 1 67 ? -3.870 -16.533 -66.313 1.00 40.97 46 GLN A C 1
ATOM 349 O O . GLN A 1 67 ? -3.750 -16.622 -67.536 1.00 42.63 46 GLN A O 1
ATOM 355 N N . GLU A 1 68 ? -4.705 -17.303 -65.611 1.00 39.34 47 GLU A N 1
ATOM 356 C CA . GLU A 1 68 ? -5.559 -18.278 -66.282 1.00 35.96 47 GLU A CA 1
ATOM 357 C C . GLU A 1 68 ? -6.589 -17.572 -67.152 1.00 33.99 47 GLU A C 1
ATOM 358 O O . GLU A 1 68 ? -6.893 -18.033 -68.256 1.00 36.10 47 GLU A O 1
ATOM 364 N N . LEU A 1 69 ? -7.121 -16.454 -66.668 1.00 32.14 48 LEU A N 1
ATOM 365 C CA . LEU A 1 69 ? -8.094 -15.693 -67.454 1.00 32.62 48 LEU A CA 1
ATOM 366 C C . LEU A 1 69 ? -7.491 -15.298 -68.795 1.00 37.50 48 LEU A C 1
ATOM 367 O O . LEU A 1 69 ? -8.117 -15.467 -69.844 1.00 34.13 48 LEU A O 1
ATOM 372 N N . ALA A 1 70 ? -6.260 -14.791 -68.755 1.00 37.17 49 ALA A N 1
ATOM 373 C CA . ALA A 1 70 ? -5.563 -14.412 -69.976 1.00 37.48 49 ALA A CA 1
ATOM 374 C C . ALA A 1 70 ? -5.326 -15.636 -70.871 1.00 34.78 49 ALA A C 1
ATOM 375 O O . ALA A 1 70 ? -5.590 -15.577 -72.072 1.00 33.57 49 ALA A O 1
ATOM 377 N N . ASP A 1 71 ? -4.857 -16.745 -70.299 1.00 32.40 50 ASP A N 1
ATOM 378 C CA . ASP A 1 71 ? -4.618 -17.937 -71.120 1.00 33.93 50 ASP A CA 1
ATOM 379 C C . ASP A 1 71 ? -5.905 -18.358 -71.827 1.00 35.93 50 ASP A C 1
ATOM 380 O O . ASP A 1 71 ? -5.885 -18.764 -72.988 1.00 36.07 50 ASP A O 1
ATOM 385 N N . VAL A 1 72 ? -7.029 -18.230 -71.124 1.00 35.98 51 VAL A N 1
ATOM 386 C CA . VAL A 1 72 ? -8.308 -18.682 -71.649 1.00 34.81 51 VAL A CA 1
ATOM 387 C C . VAL A 1 72 ? -8.881 -17.667 -72.649 1.00 34.00 51 VAL A C 1
ATOM 388 O O . VAL A 1 72 ? -9.482 -18.036 -73.664 1.00 31.50 51 VAL A O 1
ATOM 392 N N . GLN A 1 73 ? -8.670 -16.387 -72.369 1.00 35.44 52 GLN A N 1
ATOM 393 C CA . GLN A 1 73 ? -9.045 -15.330 -73.310 1.00 36.34 52 GLN A CA 1
ATOM 394 C C . GLN A 1 73 ? -8.350 -15.501 -74.660 1.00 34.03 52 GLN A C 1
ATOM 395 O O . GLN A 1 73 ? -8.960 -15.256 -75.694 1.00 29.95 52 GLN A O 1
ATOM 401 N N . GLU A 1 74 ? -7.077 -15.905 -74.641 1.00 34.22 53 GLU A N 1
ATOM 402 C CA . GLU A 1 74 ? -6.287 -16.009 -75.869 1.00 34.76 53 GLU A CA 1
ATOM 403 C C . GLU A 1 74 ? -6.662 -17.266 -76.631 1.00 38.12 53 GLU A C 1
ATOM 404 O O . GLU A 1 74 ? -6.631 -17.285 -77.863 1.00 36.37 53 GLU A O 1
ATOM 410 N N . ALA A 1 75 ? -7.030 -18.313 -75.895 1.00 32.29 54 ALA A N 1
ATOM 411 C CA . ALA A 1 75 ? -7.522 -19.531 -76.528 1.00 33.93 54 ALA A CA 1
ATOM 412 C C . ALA A 1 75 ? -8.875 -19.257 -77.193 1.00 30.11 54 ALA A C 1
ATOM 413 O O . ALA A 1 75 ? -9.165 -19.771 -78.272 1.00 34.37 54 ALA A O 1
ATOM 415 N N . GLY A 1 76 ? -9.686 -18.420 -76.557 1.00 29.76 55 GLY A N 1
ATOM 416 C CA . GLY A 1 76 ? -10.944 -18.002 -77.140 1.00 29.76 55 GLY A CA 1
ATOM 417 C C . GLY A 1 76 ? -10.755 -17.231 -78.433 1.00 33.25 55 GLY A C 1
ATOM 418 O O . GLY A 1 76 ? -11.433 -17.495 -79.422 1.00 32.43 55 GLY A O 1
ATOM 419 N N . ARG A 1 77 ? -9.835 -16.270 -78.427 1.00 32.67 56 ARG A N 1
ATOM 420 C CA . ARG A 1 77 ? -9.570 -15.486 -79.623 1.00 34.89 56 ARG A CA 1
ATOM 421 C C . ARG A 1 77 ? -9.117 -16.407 -80.759 1.00 33.94 56 ARG A C 1
ATOM 422 O O . ARG A 1 77 ? -9.606 -16.321 -81.888 1.00 31.91 56 ARG A O 1
ATOM 430 N N . ALA A 1 78 ? -8.202 -17.308 -80.425 1.00 33.29 57 ALA A N 1
ATOM 431 C CA . ALA A 1 78 ? -7.682 -18.273 -81.378 1.00 37.44 57 ALA A CA 1
ATOM 432 C C . ALA A 1 78 ? -8.796 -19.089 -82.026 1.00 34.32 57 ALA A C 1
ATOM 433 O O . ALA A 1 78 ? -8.770 -19.328 -83.224 1.00 34.26 57 ALA A O 1
ATOM 435 N N . LEU A 1 79 ? -9.788 -19.501 -81.242 1.00 35.79 58 LEU A N 1
ATOM 436 C CA . LEU A 1 79 ? -10.867 -20.328 -81.780 1.00 32.97 58 LEU A CA 1
ATOM 437 C C . LEU A 1 79 ? -11.774 -19.528 -82.689 1.00 28.09 58 LEU A C 1
ATOM 438 O O . LEU A 1 79 ? -12.237 -20.017 -83.722 1.00 29.19 58 LEU A O 1
ATOM 443 N N . ILE A 1 80 ? -12.031 -18.292 -82.300 1.00 30.38 59 ILE A N 1
ATOM 444 C CA . ILE A 1 80 ? -12.896 -17.439 -83.094 1.00 34.13 59 ILE A CA 1
ATOM 445 C C . ILE A 1 80 ? -12.198 -17.150 -84.414 1.00 31.92 59 ILE A C 1
ATOM 446 O O . ILE A 1 80 ? -12.819 -17.213 -85.469 1.00 29.45 59 ILE A O 1
ATOM 451 N N . ASP A 1 81 ? -10.897 -16.873 -84.348 1.00 33.96 60 ASP A N 1
ATOM 452 C CA . ASP A 1 81 ? -10.117 -16.569 -85.552 1.00 40.27 60 ASP A CA 1
ATOM 453 C C . ASP A 1 81 ? -10.174 -17.758 -86.520 1.00 38.62 60 ASP A C 1
ATOM 454 O O . ASP A 1 81 ? -10.317 -17.584 -87.735 1.00 31.51 60 ASP A O 1
ATOM 459 N N . ARG A 1 82 ? -10.110 -18.967 -85.963 1.00 37.61 61 ARG A N 1
ATOM 460 C CA . ARG A 1 82 ? -10.193 -20.189 -86.756 1.00 34.35 61 ARG A CA 1
ATOM 461 C C . ARG A 1 82 ? -11.528 -20.313 -87.478 1.00 34.76 61 ARG A C 1
ATOM 462 O O . ARG A 1 82 ? -11.572 -20.664 -88.659 1.00 36.69 61 ARG A O 1
ATOM 470 N N . ALA A 1 83 ? -12.614 -20.007 -86.775 1.00 29.55 62 ALA A N 1
ATOM 471 C CA . ALA A 1 83 ? -13.942 -20.156 -87.350 1.00 31.40 62 ALA A CA 1
ATOM 472 C C . ALA A 1 83 ? -14.118 -19.254 -88.560 1.00 36.19 62 ALA A C 1
ATOM 473 O O . ALA A 1 83 ? -14.694 -19.665 -89.564 1.00 37.24 62 ALA A O 1
ATOM 475 N N . TRP A 1 84 ? -13.605 -18.030 -88.460 1.00 34.54 63 TRP A N 1
ATOM 476 C CA . TRP A 1 84 ? -13.655 -17.077 -89.556 1.00 34.12 63 TRP A CA 1
ATOM 477 C C . TRP A 1 84 ? -12.795 -17.498 -90.740 1.00 36.86 63 TRP A C 1
ATOM 478 O O . TRP A 1 84 ? -13.218 -17.386 -91.895 1.00 38.73 63 TRP A O 1
ATOM 489 N N . SER A 1 85 ? -11.581 -17.955 -90.452 1.00 37.64 64 SER A N 1
ATOM 490 C CA . SER A 1 85 ? -10.649 -18.372 -91.499 1.00 38.91 64 SER A CA 1
ATOM 491 C C . SER A 1 85 ? -11.222 -19.478 -92.380 1.00 45.72 64 SER A C 1
ATOM 492 O O . SER A 1 85 ? -10.977 -19.494 -93.582 1.00 47.11 64 SER A O 1
ATOM 495 N N . THR A 1 86 ? -11.982 -20.391 -91.780 1.00 39.51 65 THR A N 1
ATOM 496 C CA . THR A 1 86 ? -12.370 -21.615 -92.467 1.00 43.10 65 THR A CA 1
ATOM 497 C C . THR A 1 86 ? -13.774 -21.572 -93.041 1.00 45.46 65 THR A C 1
ATOM 498 O O . THR A 1 86 ? -14.055 -22.211 -94.058 1.00 44.30 65 THR A O 1
ATOM 502 N N . ARG A 1 87 ? -14.651 -20.825 -92.385 1.00 42.25 66 ARG A N 1
ATOM 503 C CA . ARG A 1 87 ? -16.068 -20.866 -92.699 1.00 38.52 66 ARG A CA 1
ATOM 504 C C . ARG A 1 87 ? -16.533 -22.307 -92.767 1.00 40.71 66 ARG A C 1
ATOM 505 O O . ARG A 1 87 ? -17.269 -22.708 -93.674 1.00 44.02 66 ARG A O 1
ATOM 513 N N . SER A 1 88 ? -16.057 -23.090 -91.810 1.00 37.77 67 SER A N 1
ATOM 514 C CA . SER A 1 88 ? -16.534 -24.447 -91.634 1.00 39.46 67 SER A CA 1
ATOM 515 C C . SER A 1 88 ? -17.814 -24.423 -90.838 1.00 39.73 67 SER A C 1
ATOM 516 O O . SER A 1 88 ? -17.977 -23.598 -89.941 1.00 40.98 67 SER A O 1
ATOM 519 N N . MET A 1 89 ? -18.724 -25.329 -91.157 1.00 37.68 68 MET A N 1
ATOM 520 C CA . MET A 1 89 ? -19.926 -25.473 -90.359 1.00 37.40 68 MET A CA 1
ATOM 521 C C . MET A 1 89 ? -19.741 -26.609 -89.372 1.00 36.10 68 MET A C 1
ATOM 522 O O . MET A 1 89 ? -20.645 -26.940 -88.610 1.00 37.56 68 MET A O 1
ATOM 527 N N . GLU A 1 90 ? -18.549 -27.193 -89.392 1.00 35.11 69 GLU A N 1
ATOM 528 C CA . GLU A 1 90 ? -18.213 -28.292 -88.514 1.00 37.10 69 GLU A CA 1
ATOM 529 C C . GLU A 1 90 ? -18.035 -27.763 -87.088 1.00 35.22 69 GLU A C 1
ATOM 530 O O . GLU A 1 90 ? -17.179 -26.911 -86.844 1.00 33.19 69 GLU A O 1
ATOM 536 N N . ASP A 1 91 ? -18.860 -28.259 -86.164 1.00 32.19 70 ASP A N 1
ATOM 537 C CA . ASP A 1 91 ? -18.794 -27.870 -84.754 1.00 30.00 70 ASP A CA 1
ATOM 538 C C . ASP A 1 91 ? -19.000 -26.363 -84.552 1.00 29.34 70 ASP A C 1
ATOM 539 O O . ASP A 1 91 ? -18.556 -25.796 -83.549 1.00 31.54 70 ASP A O 1
ATOM 544 N N . THR A 1 92 ? -19.674 -25.713 -85.490 1.00 28.95 71 THR A N 1
ATOM 545 C CA . THR A 1 92 ? -19.795 -24.260 -85.431 1.00 31.57 71 THR A CA 1
ATOM 546 C C . THR A 1 92 ? -21.175 -23.803 -85.869 1.00 31.77 71 THR A C 1
ATOM 547 O O . THR A 1 92 ? -21.624 -24.131 -86.961 1.00 35.66 71 THR A O 1
ATOM 551 N N . VAL A 1 93 ? -21.849 -23.062 -84.993 1.00 31.38 72 VAL A N 1
ATOM 552 C CA . VAL A 1 93 ? -23.149 -22.469 -85.303 1.00 30.44 72 VAL A CA 1
ATOM 553 C C . VAL A 1 93 ? -22.947 -21.128 -85.991 1.00 31.65 72 VAL A C 1
ATOM 554 O O . VAL A 1 93 ? -22.232 -20.273 -85.478 1.00 32.67 72 VAL A O 1
ATOM 558 N N . TRP A 1 94 ? -23.583 -20.954 -87.146 1.00 32.46 73 TRP A N 1
ATOM 559 C CA . TRP A 1 94 ? -23.438 -19.749 -87.967 1.00 35.35 73 TRP A CA 1
ATOM 560 C C . TRP A 1 94 ? -24.777 -19.037 -88.124 1.00 33.45 73 TRP A C 1
ATOM 561 O O . TRP A 1 94 ? -25.807 -19.682 -88.252 1.00 38.68 73 TRP A O 1
ATOM 572 N N . THR A 1 95 ? -24.754 -17.710 -88.138 1.00 34.87 74 THR A N 1
ATOM 573 C CA . THR A 1 95 ? -25.975 -16.914 -88.278 1.00 41.47 74 THR A CA 1
ATOM 574 C C . THR A 1 95 ? -26.691 -17.227 -89.587 1.00 37.49 74 THR A C 1
ATOM 575 O O . THR A 1 95 ? -27.914 -17.350 -89.626 1.00 33.97 74 THR A O 1
ATOM 579 N N . LEU A 1 96 ? -25.908 -17.338 -90.654 1.00 38.62 75 LEU A N 1
ATOM 580 C CA . LEU A 1 96 ? -26.391 -17.791 -91.950 1.00 37.77 75 LEU A CA 1
ATOM 581 C C . LEU A 1 96 ? -25.368 -18.772 -92.485 1.00 40.85 75 LEU A C 1
ATOM 582 O O . LEU A 1 96 ? -24.306 -18.923 -91.889 1.00 41.99 75 LEU A O 1
ATOM 587 N N . GLU A 1 97 ? -25.668 -19.421 -93.605 1.00 40.65 76 GLU A N 1
ATOM 588 C CA . GLU A 1 97 ? -24.669 -20.242 -94.281 1.00 46.98 76 GLU A CA 1
ATOM 589 C C . GLU A 1 97 ? -23.441 -19.363 -94.548 1.00 50.08 76 GLU A C 1
ATOM 590 O O . GLU A 1 97 ? -23.582 -18.229 -94.997 1.00 49.00 76 GLU A O 1
ATOM 596 N N . PRO A 1 98 ? -22.237 -19.872 -94.234 1.00 49.39 77 PRO A N 1
ATOM 597 C CA . PRO A 1 98 ? -20.978 -19.109 -94.250 1.00 47.75 77 PRO A CA 1
ATOM 598 C C . PRO A 1 98 ? -20.664 -18.397 -95.563 1.00 55.71 77 PRO A C 1
ATOM 599 O O . PRO A 1 98 ? -19.944 -17.396 -95.540 1.00 56.74 77 PRO A O 1
ATOM 603 N N . ASP A 1 99 ? -21.186 -18.907 -96.678 1.00 56.68 78 ASP A N 1
ATOM 604 C CA . ASP A 1 99 ? -20.993 -18.282 -97.986 1.00 58.33 78 ASP A CA 1
ATOM 605 C C . ASP A 1 99 ? -21.835 -17.016 -98.177 1.00 60.19 78 ASP A C 1
ATOM 606 O O . ASP A 1 99 ? -21.711 -16.336 -99.199 1.00 59.58 78 ASP A O 1
ATOM 611 N N . GLN A 1 100 ? -22.691 -16.709 -97.201 1.00 55.10 79 GLN A N 1
ATOM 612 C CA . GLN A 1 100 ? -23.613 -15.575 -97.303 1.00 55.68 79 GLN A CA 1
ATOM 613 C C . GLN A 1 100 ? -23.022 -14.293 -96.717 1.00 51.90 79 GLN A C 1
ATOM 614 O O . GLN A 1 100 ? -22.274 -14.331 -95.743 1.00 49.17 79 GLN A O 1
ATOM 620 N N . PRO A 1 101 ? -23.355 -13.149 -97.320 1.00 52.87 80 PRO A N 1
ATOM 621 C CA . PRO A 1 101 ? -22.855 -11.871 -96.801 1.00 55.57 80 PRO A CA 1
ATOM 622 C C . PRO A 1 101 ? -23.380 -11.599 -95.400 1.00 48.94 80 PRO A C 1
ATOM 623 O O . PRO A 1 101 ? -24.579 -11.758 -95.159 1.00 47.49 80 PRO A O 1
ATOM 627 N N . GLY A 1 102 ? -22.494 -11.209 -94.487 1.00 49.14 81 GLY A N 1
ATOM 628 C CA . GLY A 1 102 ? -22.902 -10.895 -93.126 1.00 45.41 81 GLY A CA 1
ATOM 629 C C . GLY A 1 102 ? -23.072 -12.107 -92.220 1.00 41.93 81 GLY A C 1
ATOM 630 O O . GLY A 1 102 ? -23.220 -11.955 -91.017 1.00 41.55 81 GLY A O 1
ATOM 631 N N . ALA A 1 103 ? -23.061 -13.307 -92.796 1.00 42.49 82 ALA A N 1
ATOM 632 C CA . ALA A 1 103 ? -23.069 -14.535 -92.001 1.00 42.02 82 ALA A CA 1
ATOM 633 C C . ALA A 1 103 ? -21.918 -14.519 -90.992 1.00 36.40 82 ALA A C 1
ATOM 634 O O . ALA A 1 103 ? -20.802 -14.138 -91.329 1.00 36.72 82 ALA A O 1
ATOM 636 N N . ALA A 1 104 ? -22.187 -14.909 -89.751 1.00 36.80 83 ALA A N 1
ATOM 637 C CA . ALA A 1 104 ? -21.135 -14.943 -88.741 1.00 33.60 83 ALA A CA 1
ATOM 638 C C . ALA A 1 104 ? -21.265 -16.185 -87.863 1.00 34.82 83 ALA A C 1
ATOM 639 O O . ALA A 1 104 ? -22.337 -16.771 -87.785 1.00 34.10 83 ALA A O 1
ATOM 641 N N . PRO A 1 105 ? -20.159 -16.614 -87.229 1.00 36.88 84 PRO A N 1
ATOM 642 C CA . PRO A 1 105 ? -20.232 -17.712 -86.257 1.00 33.23 84 PRO A CA 1
ATOM 643 C C . PRO A 1 105 ? -20.613 -17.182 -84.875 1.00 34.58 84 PRO A C 1
ATOM 644 O O . PRO A 1 105 ? -20.183 -16.084 -84.524 1.00 32.88 84 PRO A O 1
ATOM 648 N N . VAL A 1 106 ? -21.392 -17.944 -84.110 1.00 32.80 85 VAL A N 1
ATOM 649 C CA . VAL A 1 106 ? -21.844 -17.489 -82.799 1.00 31.92 85 VAL A CA 1
ATOM 650 C C . VAL A 1 106 ? -21.532 -18.507 -81.699 1.00 32.10 85 VAL A C 1
ATOM 651 O O . VAL A 1 106 ? -21.612 -18.181 -80.505 1.00 24.69 85 VAL A O 1
ATOM 655 N N . ARG A 1 107 ? -21.178 -19.729 -82.100 1.00 30.49 86 ARG A N 1
ATOM 656 C CA . ARG A 1 107 ? -20.865 -20.772 -81.132 1.00 30.31 86 ARG A CA 1
ATOM 657 C C . ARG A 1 107 ? -19.951 -21.833 -81.715 1.00 26.59 86 ARG A C 1
ATOM 658 O O . ARG A 1 107 ? -20.161 -22.320 -82.829 1.00 32.02 86 ARG A O 1
ATOM 666 N N . ILE A 1 108 ? -18.935 -22.193 -80.942 1.00 26.95 87 ILE A N 1
ATOM 667 C CA . ILE A 1 108 ? -18.035 -23.290 -81.292 1.00 31.95 87 ILE A CA 1
ATOM 668 C C . ILE A 1 108 ? -18.202 -24.446 -80.276 1.00 28.08 87 ILE A C 1
ATOM 669 O O . ILE A 1 108 ? -18.115 -24.231 -79.074 1.00 26.21 87 ILE A O 1
ATOM 674 N N . GLU A 1 109 ? -18.456 -25.664 -80.764 1.00 35.39 88 GLU A N 1
ATOM 675 C CA . GLU A 1 109 ? -18.615 -26.829 -79.878 1.00 30.70 88 GLU A CA 1
ATOM 676 C C . GLU A 1 109 ? -17.322 -27.597 -79.676 1.00 29.59 88 GLU A C 1
ATOM 677 O O . GLU A 1 109 ? -16.462 -27.641 -80.569 1.00 31.88 88 GLU A O 1
ATOM 683 N N . TYR A 1 110 ? -17.225 -28.231 -78.507 1.00 28.30 89 TYR A N 1
ATOM 684 C CA . TYR A 1 110 ? -16.114 -29.112 -78.142 1.00 28.40 89 TYR A CA 1
ATOM 685 C C . TYR A 1 110 ? -14.820 -28.312 -78.082 1.00 31.95 89 TYR A C 1
ATOM 686 O O . TYR A 1 110 ? -13.786 -28.718 -78.619 1.00 33.90 89 TYR A O 1
ATOM 695 N N . VAL A 1 111 ? -14.899 -27.167 -77.407 1.00 30.25 90 VAL A N 1
ATOM 696 C CA . VAL A 1 111 ? -13.760 -26.274 -77.253 1.00 28.13 90 VAL A CA 1
ATOM 697 C C . VAL A 1 111 ? -12.757 -26.865 -76.279 1.00 31.51 90 VAL A C 1
ATOM 698 O O . VAL A 1 111 ? -11.603 -26.451 -76.250 1.00 34.61 90 VAL A O 1
ATOM 702 N N . VAL A 1 112 ? -13.200 -27.827 -75.475 1.00 26.47 91 VAL A N 1
ATOM 703 C CA . VAL A 1 112 ? -12.301 -28.512 -74.554 1.00 29.66 91 VAL A CA 1
ATOM 704 C C . VAL A 1 112 ? -11.341 -29.427 -75.335 1.00 28.86 91 VAL A C 1
ATOM 705 O O . VAL A 1 112 ? -10.176 -29.582 -74.982 1.00 33.79 91 VAL A O 1
ATOM 709 N N . ASP A 1 113 ? -11.834 -30.015 -76.411 1.00 31.12 92 ASP A N 1
ATOM 710 C CA . ASP A 1 113 ? -10.989 -30.813 -77.295 1.00 33.66 92 ASP A CA 1
ATOM 711 C C . ASP A 1 113 ? -10.077 -29.911 -78.145 1.00 36.15 92 ASP A C 1
ATOM 712 O O . ASP A 1 113 ? -8.962 -30.294 -78.505 1.00 35.39 92 ASP A O 1
ATOM 717 N N . LYS A 1 114 ? -10.546 -28.700 -78.440 1.00 33.72 93 LYS A N 1
ATOM 718 C CA . LYS A 1 114 ? -9.883 -27.875 -79.449 1.00 37.28 93 LYS A CA 1
ATOM 719 C C . LYS A 1 114 ? -8.744 -27.039 -78.882 1.00 32.39 93 LYS A C 1
ATOM 720 O O . LYS A 1 114 ? -7.867 -26.614 -79.611 1.00 42.17 93 LYS A O 1
ATOM 726 N N . ALA A 1 115 ? -8.737 -26.823 -77.579 1.00 35.02 94 ALA A N 1
ATOM 727 C CA . ALA A 1 115 ? -7.788 -25.886 -76.999 1.00 30.25 94 ALA A CA 1
ATOM 728 C C . ALA A 1 115 ? -7.359 -26.320 -75.606 1.00 33.38 94 ALA A C 1
ATOM 729 O O . ALA A 1 115 ? -8.172 -26.373 -74.685 1.00 32.82 94 ALA A O 1
ATOM 731 N N . ARG A 1 116 ? -6.069 -26.596 -75.459 1.00 35.05 95 ARG A N 1
ATOM 732 C CA . ARG A 1 116 ? -5.520 -27.125 -74.221 1.00 33.97 95 ARG A CA 1
ATOM 733 C C . ARG A 1 116 ? -5.799 -26.250 -72.981 1.00 36.45 95 ARG A C 1
ATOM 734 O O . ARG A 1 116 ? -6.066 -26.785 -71.895 1.00 33.44 95 ARG A O 1
ATOM 742 N N . PRO A 1 117 ? -5.744 -24.906 -73.120 1.00 39.24 96 PRO A N 1
ATOM 743 C CA . PRO A 1 117 ? -6.061 -24.149 -71.903 1.00 30.88 96 PRO A CA 1
ATOM 744 C C . PRO A 1 117 ? -7.504 -24.335 -71.431 1.00 32.02 96 PRO A C 1
ATOM 745 O O . PRO A 1 117 ? -7.787 -24.188 -70.238 1.00 29.88 96 PRO A O 1
ATOM 749 N N . ILE A 1 118 ? -8.402 -24.653 -72.355 1.00 30.39 97 ILE A N 1
ATOM 750 C CA . ILE A 1 118 ? -9.807 -24.828 -72.007 1.00 31.29 97 ILE A CA 1
ATOM 751 C C . ILE A 1 118 ? -10.087 -26.231 -71.400 1.00 33.92 97 ILE A C 1
ATOM 752 O O . ILE A 1 118 ? -10.894 -26.363 -70.469 1.00 30.35 97 ILE A O 1
ATOM 757 N N . ALA A 1 119 ? -9.389 -27.257 -71.889 1.00 28.71 98 ALA A N 1
ATOM 758 C CA . ALA A 1 119 ? -9.446 -28.580 -71.269 1.00 31.95 98 ALA A CA 1
ATOM 759 C C . ALA A 1 119 ? -9.006 -28.526 -69.802 1.00 31.11 98 ALA A C 1
ATOM 760 O O . ALA A 1 119 ? -9.656 -29.086 -68.921 1.00 33.11 98 ALA A O 1
ATOM 762 N N . MET A 1 120 ? -7.907 -27.831 -69.538 1.00 35.17 99 MET A N 1
ATOM 763 C CA . MET A 1 120 ? -7.436 -27.650 -68.171 1.00 34.13 99 MET A CA 1
ATOM 764 C C . MET A 1 120 ? -8.435 -26.837 -67.335 1.00 32.35 99 MET A C 1
ATOM 765 O O . MET A 1 120 ? -8.607 -27.080 -66.132 1.00 30.95 99 MET A O 1
ATOM 770 N N . LEU A 1 121 ? -9.092 -25.873 -67.977 1.00 33.79 100 LEU A N 1
ATOM 771 C CA . LEU A 1 121 ? -10.162 -25.119 -67.327 1.00 30.65 100 LEU A CA 1
ATOM 772 C C . LEU A 1 121 ? -11.264 -26.095 -66.912 1.00 30.26 100 LEU A C 1
ATOM 773 O O . LEU A 1 121 ? -11.877 -25.947 -65.854 1.00 31.82 100 LEU A O 1
ATOM 778 N N . ALA A 1 122 ? -11.482 -27.117 -67.735 1.00 27.26 101 ALA A N 1
ATOM 779 C CA . ALA A 1 122 ? -12.526 -28.088 -67.473 1.00 29.15 101 ALA A CA 1
ATOM 780 C C . ALA A 1 122 ? -12.179 -28.988 -66.290 1.00 27.96 101 ALA A C 1
ATOM 781 O O . ALA A 1 122 ? -13.031 -29.723 -65.812 1.00 31.04 101 ALA A O 1
ATOM 783 N N . GLY A 1 123 ? -10.942 -28.917 -65.807 1.00 29.97 102 GLY A N 1
ATOM 784 C CA . GLY A 1 123 ? -10.552 -29.634 -64.600 1.00 25.96 102 GLY A CA 1
ATOM 785 C C . GLY A 1 123 ? -10.315 -28.737 -63.397 1.00 28.27 102 GLY A C 1
ATOM 786 O O . GLY A 1 123 ? -9.769 -29.173 -62.386 1.00 28.29 102 GLY A O 1
ATOM 787 N N . HIS A 1 124 ? -10.713 -27.471 -63.520 1.00 30.76 103 HIS A N 1
ATOM 788 C CA . HIS A 1 124 ? -10.526 -26.465 -62.469 1.00 29.03 103 HIS A CA 1
ATOM 789 C C . HIS A 1 124 ? -11.196 -26.891 -61.165 1.00 32.63 103 HIS A C 1
ATOM 790 O O . HIS A 1 124 ? -12.422 -27.006 -61.107 1.00 30.44 103 HIS A O 1
ATOM 797 N N . PRO A 1 125 ? -10.388 -27.090 -60.106 1.00 31.51 104 PRO A N 1
ATOM 798 C CA . PRO A 1 125 ? -10.806 -27.704 -58.840 1.00 30.48 104 PRO A CA 1
ATOM 799 C C . PRO A 1 125 ? -11.830 -26.880 -58.049 1.00 33.12 104 PRO A C 1
ATOM 800 O O . PRO A 1 125 ? -12.626 -27.487 -57.332 1.00 29.32 104 PRO A O 1
ATOM 804 N N . LEU A 1 126 ? -11.832 -25.549 -58.173 1.00 31.10 105 LEU A N 1
ATOM 805 C CA . LEU A 1 126 ? -12.857 -24.751 -57.503 1.00 30.29 105 LEU A CA 1
ATOM 806 C C . LEU A 1 126 ? -14.194 -24.920 -58.226 1.00 31.99 105 LEU A C 1
ATOM 807 O O . LEU A 1 126 ? -15.249 -25.083 -57.595 1.00 25.36 105 LEU A O 1
ATOM 812 N N . LEU A 1 127 ? -14.143 -24.889 -59.556 1.00 30.61 106 LEU A N 1
ATOM 813 C CA . LEU A 1 127 ? -15.327 -25.152 -60.371 1.00 30.05 106 LEU A CA 1
ATOM 814 C C . LEU A 1 127 ? -15.947 -26.523 -60.032 1.00 29.56 106 LEU A C 1
ATOM 815 O O . LEU A 1 127 ? -17.138 -26.622 -59.704 1.00 29.45 106 LEU A O 1
ATOM 820 N N . LEU A 1 128 ? -15.129 -27.569 -60.083 1.00 29.41 107 LEU A N 1
ATOM 821 C CA . LEU A 1 128 ? -15.603 -28.939 -59.853 1.00 31.62 107 LEU A CA 1
ATOM 822 C C . LEU A 1 128 ? -16.059 -29.226 -58.401 1.00 29.41 107 LEU A C 1
ATOM 823 O O . LEU A 1 128 ? -17.009 -29.978 -58.186 1.00 26.78 107 LEU A O 1
ATOM 828 N N . ARG A 1 129 ? -15.407 -28.612 -57.415 1.00 28.12 108 ARG A N 1
ATOM 829 C CA . ARG A 1 129 ? -15.848 -28.788 -56.035 1.00 32.46 108 ARG A CA 1
ATOM 830 C C . ARG A 1 129 ? -17.190 -28.111 -55.790 1.00 30.31 108 ARG A C 1
ATOM 831 O O . ARG A 1 129 ? -17.980 -28.587 -54.961 1.00 28.79 108 ARG A O 1
ATOM 839 N N . ILE A 1 130 ? -17.446 -27.010 -56.498 1.00 25.43 109 ILE A N 1
ATOM 840 C CA . ILE A 1 130 ? -18.751 -26.367 -56.425 1.00 25.58 109 ILE A CA 1
ATOM 841 C C . ILE A 1 130 ? -19.795 -27.251 -57.086 1.00 27.10 109 ILE A C 1
ATOM 842 O O . ILE A 1 130 ? -20.851 -27.512 -56.498 1.00 24.34 109 ILE A O 1
ATOM 847 N N . MET A 1 131 ? -19.496 -27.691 -58.312 1.00 23.71 110 MET A N 1
ATOM 848 C CA . MET A 1 131 ? -20.360 -28.611 -59.047 1.00 22.71 110 MET A CA 1
ATOM 849 C C . MET A 1 131 ? -20.675 -29.862 -58.244 1.00 23.05 110 MET A C 1
ATOM 850 O O . MET A 1 131 ? -21.816 -30.317 -58.217 1.00 23.27 110 MET A O 1
ATOM 855 N N . GLU A 1 132 ? -19.668 -30.411 -57.580 1.00 23.31 111 GLU A N 1
ATOM 856 C CA . GLU A 1 132 ? -19.892 -31.597 -56.769 1.00 25.14 111 GLU A CA 1
ATOM 857 C C . GLU A 1 132 ? -20.882 -31.350 -55.641 1.00 26.54 111 GLU A C 1
ATOM 858 O O . GLU A 1 132 ? -21.651 -32.242 -55.314 1.00 27.56 111 GLU A O 1
ATOM 864 N N . GLN A 1 133 ? -20.864 -30.159 -55.043 1.00 22.45 112 GLN A N 1
ATOM 865 C CA . GLN A 1 133 ? -21.835 -29.836 -54.000 1.00 28.73 112 GLN A CA 1
ATOM 866 C C . GLN A 1 133 ? -23.228 -29.641 -54.600 1.00 27.07 112 GLN A C 1
ATOM 867 O O . GLN A 1 133 ? -24.235 -29.958 -53.961 1.00 28.60 112 GLN A O 1
ATOM 873 N N . LEU A 1 134 ? -23.285 -29.144 -55.831 1.00 22.57 113 LEU A N 1
ATOM 874 C CA . LEU A 1 134 ? -24.566 -28.786 -56.429 1.00 21.21 113 LEU A CA 1
ATOM 875 C C . LEU A 1 134 ? -25.172 -29.919 -57.241 1.00 22.41 113 LEU A C 1
ATOM 876 O O . LEU A 1 134 ? -26.345 -30.230 -57.108 1.00 26.20 113 LEU A O 1
ATOM 881 N N . VAL A 1 135 ? -24.364 -30.534 -58.088 1.00 22.94 114 VAL A N 1
ATOM 882 C CA . VAL A 1 135 ? -24.833 -31.597 -58.952 1.00 22.05 114 VAL A CA 1
ATOM 883 C C . VAL A 1 135 ? -24.713 -32.936 -58.229 1.00 22.66 114 VAL A C 1
ATOM 884 O O . VAL A 1 135 ? -25.461 -33.869 -58.505 1.00 23.37 114 VAL A O 1
ATOM 888 N N . GLY A 1 136 ? -23.788 -33.023 -57.279 1.00 21.74 115 GLY A N 1
ATOM 889 C CA . GLY A 1 136 ? -23.526 -34.285 -56.610 1.00 22.69 115 GLY A CA 1
ATOM 890 C C . GLY A 1 136 ? -22.206 -34.945 -57.006 1.00 25.11 115 GLY A C 1
ATOM 891 O O . GLY A 1 136 ? -21.544 -34.526 -57.969 1.00 24.57 115 GLY A O 1
ATOM 892 N N . PRO A 1 137 ? -21.817 -35.986 -56.251 1.00 26.99 116 PRO A N 1
ATOM 893 C CA . PRO A 1 137 ? -20.560 -36.734 -56.386 1.00 27.12 116 PRO A CA 1
ATOM 894 C C . PRO A 1 137 ? -20.444 -37.531 -57.698 1.00 23.85 116 PRO A C 1
ATOM 895 O O . PRO A 1 137 ? -19.331 -37.896 -58.063 1.00 25.09 116 PRO A O 1
ATOM 899 N N . ASN A 1 138 ? -21.549 -37.783 -58.393 1.00 21.72 117 ASN A N 1
ATOM 900 C CA . ASN A 1 138 ? -21.481 -38.526 -59.660 1.00 24.19 117 ASN A CA 1
ATOM 901 C C . ASN A 1 138 ? -21.589 -37.614 -60.871 1.00 24.00 117 ASN A C 1
ATOM 902 O O . ASN A 1 138 ? -22.044 -38.042 -61.939 1.00 19.29 117 ASN A O 1
ATOM 907 N N . LEU A 1 139 ? -21.201 -36.355 -60.698 1.00 22.42 118 LEU A N 1
ATOM 908 C CA . LEU A 1 139 ? -21.266 -35.386 -61.786 1.00 26.82 118 LEU A CA 1
ATOM 909 C C . LEU A 1 139 ? -20.474 -35.852 -63.016 1.00 25.70 118 LEU A C 1
ATOM 910 O O . LEU A 1 139 ? -19.392 -36.426 -62.908 1.00 22.80 118 LEU A O 1
ATOM 915 N N . ILE A 1 140 ? -21.029 -35.613 -64.190 1.00 24.49 119 ILE A N 1
ATOM 916 C CA . ILE A 1 140 ? -20.240 -35.743 -65.401 1.00 28.25 119 ILE A CA 1
ATOM 917 C C . ILE A 1 140 ? -20.398 -34.481 -66.246 1.00 24.60 119 ILE A C 1
ATOM 918 O O . ILE A 1 140 ? -21.440 -33.826 -66.194 1.00 26.17 119 ILE A O 1
ATOM 923 N N . PRO A 1 141 ? -19.353 -34.120 -67.001 1.00 22.74 120 PRO A N 1
ATOM 924 C CA . PRO A 1 141 ? -19.438 -33.008 -67.959 1.00 24.48 120 PRO A CA 1
ATOM 925 C C . PRO A 1 141 ? -20.152 -33.417 -69.255 1.00 24.92 120 PRO A C 1
ATOM 926 O O . PRO A 1 141 ? -19.869 -34.490 -69.789 1.00 28.66 120 PRO A O 1
ATOM 930 N N . THR A 1 142 ? -21.065 -32.594 -69.758 1.00 22.17 121 THR A N 1
ATOM 931 C CA . THR A 1 142 ? -21.792 -32.973 -70.959 1.00 23.33 121 THR A CA 1
ATOM 932 C C . THR A 1 142 ? -21.446 -32.031 -72.108 1.00 27.22 121 THR A C 1
ATOM 933 O O . THR A 1 142 ? -20.390 -32.164 -72.721 1.00 31.72 121 THR A O 1
ATOM 937 N N . TRP A 1 143 ? -22.334 -31.096 -72.411 1.00 26.30 122 TRP A N 1
ATOM 938 C CA . TRP A 1 143 ? -22.041 -30.066 -73.382 1.00 23.18 122 TRP A CA 1
ATOM 939 C C . TRP A 1 143 ? -20.867 -29.219 -72.922 1.00 25.18 122 TRP A C 1
ATOM 940 O O . TRP A 1 143 ? -20.746 -28.898 -71.734 1.00 27.77 122 TRP A O 1
ATOM 951 N N . ASP A 1 144 ? -19.981 -28.889 -73.859 1.00 23.65 123 ASP A N 1
ATOM 952 C CA . ASP A 1 144 ? -18.932 -27.903 -73.618 1.00 24.88 123 ASP A CA 1
ATOM 953 C C . ASP A 1 144 ? -18.768 -27.056 -74.886 1.00 26.69 123 ASP A C 1
ATOM 954 O O . ASP A 1 144 ? -18.678 -27.578 -75.999 1.00 29.92 123 ASP A O 1
ATOM 959 N N . SER A 1 145 ? -18.753 -25.741 -74.724 1.00 27.28 124 SER A N 1
ATOM 960 C CA . SER A 1 145 ? -18.752 -24.858 -75.889 1.00 30.39 124 SER A CA 1
ATOM 961 C C . SER A 1 145 ? -18.350 -23.441 -75.527 1.00 26.16 124 SER A C 1
ATOM 962 O O . SER A 1 145 ? -18.279 -23.093 -74.356 1.00 26.12 124 SER A O 1
ATOM 965 N N . MET A 1 146 ? -18.093 -22.627 -76.543 1.00 28.24 125 MET A N 1
ATOM 966 C CA . MET A 1 146 ? -17.952 -21.207 -76.326 1.00 24.50 125 MET A CA 1
ATOM 967 C C . MET A 1 146 ? -19.007 -20.481 -77.131 1.00 29.26 125 MET A C 1
ATOM 968 O O . MET A 1 146 ? -19.242 -20.801 -78.305 1.00 29.24 125 MET A O 1
ATOM 973 N N . VAL A 1 147 ? -19.664 -19.523 -76.479 1.00 29.07 126 VAL A N 1
ATOM 974 C CA . VAL A 1 147 ? -20.650 -18.666 -77.131 1.00 26.71 126 VAL A CA 1
ATOM 975 C C . VAL A 1 147 ? -20.158 -17.228 -77.108 1.00 29.40 126 VAL A C 1
ATOM 976 O O . VAL A 1 147 ? -19.562 -16.772 -76.124 1.00 28.33 126 VAL A O 1
ATOM 980 N N . PHE A 1 148 ? -20.408 -16.516 -78.200 1.00 30.18 127 PHE A N 1
ATOM 981 C CA . PHE A 1 148 ? -19.945 -15.137 -78.361 1.00 31.31 127 PHE A CA 1
ATOM 982 C C . PHE A 1 148 ? -20.878 -14.462 -79.343 1.00 34.49 127 PHE A C 1
ATOM 983 O O . PHE A 1 148 ? -21.419 -15.118 -80.231 1.00 31.76 127 PHE A O 1
ATOM 991 N N . LYS A 1 149 ? -21.092 -13.161 -79.209 1.00 37.36 128 LYS A N 1
ATOM 992 C CA . LYS A 1 149 ? -21.976 -12.534 -80.174 1.00 36.28 128 LYS A CA 1
ATOM 993 C C . LYS A 1 149 ? -21.235 -11.677 -81.183 1.00 34.01 128 LYS A C 1
ATOM 994 O O . LYS A 1 149 ? -20.020 -11.488 -81.105 1.00 34.85 128 LYS A O 1
ATOM 1000 N N . THR A 1 150 ? -21.999 -11.186 -82.150 1.00 36.67 129 THR A N 1
ATOM 1001 C CA . THR A 1 150 ? -21.477 -10.406 -83.258 1.00 36.19 129 THR A CA 1
ATOM 1002 C C . THR A 1 150 ? -21.535 -8.914 -82.931 1.00 35.92 129 THR A C 1
ATOM 1003 O O . THR A 1 150 ? -22.604 -8.307 -82.992 1.00 35.18 129 THR A O 1
ATOM 1007 N N . PRO A 1 151 ? -20.381 -8.318 -82.595 1.00 36.68 130 PRO A N 1
ATOM 1008 C CA . PRO A 1 151 ? -20.309 -6.939 -82.084 1.00 38.13 130 PRO A CA 1
ATOM 1009 C C . PRO A 1 151 ? -20.913 -5.868 -83.014 1.00 35.18 130 PRO A C 1
ATOM 1010 O O . PRO A 1 151 ? -21.246 -4.798 -82.527 1.00 34.68 130 PRO A O 1
ATOM 1014 N N . ALA A 1 152 ? -21.071 -6.145 -84.306 1.00 34.09 131 ALA A N 1
ATOM 1015 C CA . ALA A 1 152 ? -21.738 -5.197 -85.200 1.00 37.16 131 ALA A CA 1
ATOM 1016 C C . ALA A 1 152 ? -23.229 -5.148 -84.900 1.00 39.75 131 ALA A C 1
ATOM 1017 O O . ALA A 1 152 ? -23.957 -4.307 -85.433 1.00 39.65 131 ALA A O 1
ATOM 1019 N N . GLY A 1 153 ? -23.683 -6.063 -84.053 1.00 35.99 132 GLY A N 1
ATOM 1020 C CA . GLY A 1 153 ? -25.076 -6.105 -83.669 1.00 35.46 132 GLY A CA 1
ATOM 1021 C C . GLY A 1 153 ? -25.566 -7.528 -83.528 1.00 32.63 132 GLY A C 1
ATOM 1022 O O . GLY A 1 153 ? -25.452 -8.319 -84.457 1.00 38.34 132 GLY A O 1
ATOM 1023 N N . ALA A 1 154 ? -26.112 -7.853 -82.359 1.00 33.81 133 ALA A N 1
ATOM 1024 C CA . ALA A 1 154 ? -26.676 -9.176 -82.103 1.00 34.83 133 ALA A CA 1
ATOM 1025 C C . ALA A 1 154 ? -28.176 -9.080 -81.848 1.00 37.05 133 ALA A C 1
ATOM 1026 O O . ALA A 1 154 ? -28.643 -8.181 -81.137 1.00 33.00 133 ALA A O 1
ATOM 1028 N N . PRO A 1 155 ? -28.943 -10.013 -82.424 1.00 32.77 134 PRO A N 1
ATOM 1029 C CA . PRO A 1 155 ? -30.387 -10.017 -82.180 1.00 34.20 134 PRO A CA 1
ATOM 1030 C C . PRO A 1 155 ? -30.744 -10.402 -80.731 1.00 40.15 134 PRO A C 1
ATOM 1031 O O . PRO A 1 155 ? -29.953 -11.023 -80.002 1.00 35.33 134 PRO A O 1
ATOM 1035 N N . ARG A 1 156 ? -31.947 -10.016 -80.327 1.00 38.56 135 ARG A N 1
ATOM 1036 C CA . ARG A 1 156 ? -32.499 -10.374 -79.027 1.00 36.69 135 ARG A CA 1
ATOM 1037 C C . ARG A 1 156 ? -32.464 -11.895 -78.741 1.00 37.13 135 ARG A C 1
ATOM 1038 O O . ARG A 1 156 ? -32.759 -12.716 -79.623 1.00 32.27 135 ARG A O 1
ATOM 1046 N N . LEU A 1 157 ? -32.061 -12.258 -77.523 1.00 32.09 136 LEU A N 1
ATOM 1047 C CA . LEU A 1 157 ? -32.142 -13.654 -77.049 1.00 31.74 136 LEU A CA 1
ATOM 1048 C C . LEU A 1 157 ? -33.487 -13.856 -76.369 1.00 28.02 136 LEU A C 1
ATOM 1049 O O . LEU A 1 157 ? -33.726 -13.336 -75.279 1.00 32.24 136 LEU A O 1
ATOM 1054 N N . ALA A 1 158 ? -34.377 -14.572 -77.041 1.00 29.27 137 ALA A N 1
ATOM 1055 C CA . ALA A 1 158 ? -35.717 -14.809 -76.535 1.00 30.98 137 ALA A CA 1
ATOM 1056 C C . ALA A 1 158 ? -35.653 -15.605 -75.236 1.00 34.97 137 ALA A C 1
ATOM 1057 O O . ALA A 1 158 ? -34.742 -16.423 -75.049 1.00 33.40 137 ALA A O 1
ATOM 1059 N N . TRP A 1 159 ? -36.611 -15.338 -74.348 1.00 26.97 138 TRP A N 1
ATOM 1060 C CA . TRP A 1 159 ? -36.761 -16.075 -73.103 1.00 31.46 138 TRP A CA 1
ATOM 1061 C C . TRP A 1 159 ? -37.001 -17.571 -73.326 1.00 32.99 138 TRP A C 1
ATOM 1062 O O . TRP A 1 159 ? -37.913 -17.983 -74.056 1.00 30.10 138 TRP A O 1
ATOM 1073 N N . HIS A 1 160 ? -36.188 -18.387 -72.669 1.00 31.95 139 HIS A N 1
ATOM 1074 C CA . HIS A 1 160 ? -36.249 -19.816 -72.895 1.00 31.14 139 HIS A CA 1
ATOM 1075 C C . HIS A 1 160 ? -35.671 -20.573 -71.715 1.00 29.70 139 HIS A C 1
ATOM 1076 O O . HIS A 1 160 ? -34.888 -20.033 -70.933 1.00 31.55 139 HIS A O 1
ATOM 1083 N N . ARG A 1 161 ? -36.077 -21.829 -71.595 1.00 34.20 140 ARG A N 1
ATOM 1084 C CA . ARG A 1 161 ? -35.354 -22.811 -70.806 1.00 31.68 140 ARG A CA 1
ATOM 1085 C C . ARG A 1 161 ? -34.367 -23.522 -71.717 1.00 34.02 140 ARG A C 1
ATOM 1086 O O . ARG A 1 161 ? -34.584 -23.603 -72.926 1.00 36.28 140 ARG A O 1
ATOM 1094 N N . ASP A 1 162 ? -33.284 -24.030 -71.143 1.00 35.33 141 ASP A N 1
ATOM 1095 C CA . ASP A 1 162 ? -32.370 -24.889 -71.883 1.00 37.89 141 ASP A CA 1
ATOM 1096 C C . ASP A 1 162 ? -32.968 -26.294 -71.935 1.00 39.70 141 ASP A C 1
ATOM 1097 O O . ASP A 1 162 ? -33.776 -26.645 -71.083 1.00 41.19 141 ASP A O 1
ATOM 1102 N N . ALA A 1 163 ? -32.605 -27.090 -72.939 1.00 42.33 142 ALA A N 1
ATOM 1103 C CA . ALA A 1 163 ? -33.237 -28.401 -73.106 1.00 44.15 142 ALA A CA 1
ATOM 1104 C C . ALA A 1 163 ? -32.817 -29.387 -72.027 1.00 44.87 142 ALA A C 1
ATOM 1105 O O . ALA A 1 163 ? -31.638 -29.724 -71.907 1.00 42.24 142 ALA A O 1
ATOM 1107 N N . GLY A 1 164 ? -33.789 -29.864 -71.254 1.00 48.37 143 GLY A N 1
ATOM 1108 C CA . GLY A 1 164 ? -33.522 -30.910 -70.286 1.00 40.93 143 GLY A CA 1
ATOM 1109 C C . GLY A 1 164 ? -33.740 -32.306 -70.838 1.00 39.83 143 GLY A C 1
ATOM 1110 O O . GLY A 1 164 ? -33.064 -33.251 -70.417 1.00 37.32 143 GLY A O 1
ATOM 1111 N N . LEU A 1 165 ? -34.684 -32.417 -71.779 1.00 42.71 144 LEU A N 1
ATOM 1112 C CA . LEU A 1 165 ? -35.209 -33.694 -72.289 1.00 44.98 144 LEU A CA 1
ATOM 1113 C C . LEU A 1 165 ? -35.940 -34.517 -71.192 1.00 40.73 144 LEU A C 1
ATOM 1114 O O . LEU A 1 165 ? -36.203 -35.709 -71.379 1.00 40.87 144 LEU A O 1
ATOM 1119 N N . TYR A 1 166 ? -36.322 -33.925 -70.062 1.00 34.40 145 TYR A N 1
ATOM 1120 C CA . TYR A 1 166 ? -36.941 -34.807 -69.049 1.00 35.58 145 TYR A CA 1
ATOM 1121 C C . TYR A 1 166 ? -38.433 -34.578 -68.835 1.00 35.23 145 TYR A C 1
ATOM 1122 O O . TYR A 1 166 ? -38.890 -33.450 -68.636 1.00 37.09 145 TYR A O 1
ATOM 1131 N N . ASP A 1 167 ? -39.191 -35.667 -68.883 1.00 33.57 146 ASP A N 1
ATOM 1132 C CA . ASP A 1 167 ? -40.539 -35.649 -68.353 1.00 33.31 146 ASP A CA 1
ATOM 1133 C C . ASP A 1 167 ? -40.450 -35.298 -66.875 1.00 32.92 146 ASP A C 1
ATOM 1134 O O . ASP A 1 167 ? -39.504 -35.706 -66.208 1.00 32.41 146 ASP A O 1
ATOM 1139 N N . ASN A 1 168 ? -41.429 -34.543 -66.379 1.00 31.63 147 ASN A N 1
ATOM 1140 C CA . ASN A 1 168 ? -41.470 -34.117 -64.982 1.00 31.10 147 ASN A CA 1
ATOM 1141 C C . ASN A 1 168 ? -40.182 -33.383 -64.604 1.00 32.81 147 ASN A C 1
ATOM 1142 O O . ASN A 1 168 ? -39.555 -33.666 -63.572 1.00 29.06 147 ASN A O 1
ATOM 1147 N N . ALA A 1 169 ? -39.802 -32.437 -65.458 1.00 31.43 148 ALA A N 1
ATOM 1148 C CA . ALA A 1 169 ? -38.499 -31.804 -65.375 1.00 28.15 148 ALA A CA 1
ATOM 1149 C C . ALA A 1 169 ? -38.275 -31.173 -64.003 1.00 27.23 148 ALA A C 1
ATOM 1150 O O . ALA A 1 169 ? -37.215 -31.330 -63.409 1.00 29.57 148 ALA A O 1
ATOM 1152 N N . VAL A 1 170 ? -39.277 -30.477 -63.490 1.00 27.27 149 VAL A N 1
ATOM 1153 C CA . VAL A 1 170 ? -39.149 -29.815 -62.191 1.00 25.00 149 VAL A CA 1
ATOM 1154 C C . VAL A 1 170 ? -38.997 -30.814 -61.041 1.00 24.66 149 VAL A C 1
ATOM 1155 O O . VAL A 1 170 ? -38.165 -30.625 -60.155 1.00 26.11 149 VAL A O 1
ATOM 1159 N N . GLY A 1 171 ? -39.776 -31.886 -61.060 1.00 25.72 150 GLY A N 1
ATOM 1160 C CA . GLY A 1 171 ? -39.570 -32.957 -60.100 1.00 25.90 150 GLY A CA 1
ATOM 1161 C C . GLY A 1 171 ? -38.131 -33.456 -60.142 1.00 28.59 150 GLY A C 1
ATOM 1162 O O . GLY A 1 171 ? -37.487 -33.609 -59.112 1.00 29.69 150 GLY A O 1
ATOM 1163 N N . VAL A 1 172 ? -37.609 -33.663 -61.345 1.00 24.88 151 VAL A N 1
ATOM 1164 C CA . VAL A 1 172 ? -36.276 -34.215 -61.507 1.00 22.99 151 VAL A CA 1
ATOM 1165 C C . VAL A 1 172 ? -35.141 -33.276 -61.103 1.00 25.58 151 VAL A C 1
ATOM 1166 O O . VAL A 1 172 ? -34.191 -33.708 -60.450 1.00 27.67 151 VAL A O 1
ATOM 1170 N N . THR A 1 173 ? -35.220 -31.998 -61.467 1.00 23.99 152 THR A N 1
ATOM 1171 C CA . THR A 1 173 ? -34.046 -31.143 -61.327 1.00 22.93 152 THR A CA 1
ATOM 1172 C C . THR A 1 173 ? -34.351 -29.650 -61.097 1.00 29.20 152 THR A C 1
ATOM 1173 O O . THR A 1 173 ? -33.463 -28.789 -61.243 1.00 29.79 152 THR A O 1
ATOM 1177 N N . GLY A 1 174 ? -35.592 -29.337 -60.721 1.00 25.94 153 GLY A N 1
ATOM 1178 C CA . GLY A 1 174 ? -35.946 -27.976 -60.346 1.00 20.14 153 GLY A CA 1
ATOM 1179 C C . GLY A 1 174 ? -34.994 -27.501 -59.271 1.00 26.20 153 GLY A C 1
ATOM 1180 O O . GLY A 1 174 ? -34.622 -26.328 -59.238 1.00 25.98 153 GLY A O 1
ATOM 1181 N N . ALA A 1 175 ? -34.597 -28.429 -58.391 1.00 24.86 154 ALA A N 1
ATOM 1182 C CA . ALA A 1 175 ? -33.600 -28.169 -57.357 1.00 23.30 154 ALA A CA 1
ATOM 1183 C C . ALA A 1 175 ? -32.205 -27.843 -57.914 1.00 26.82 154 ALA A C 1
ATOM 1184 O O . ALA A 1 175 ? -31.344 -27.403 -57.155 1.00 23.91 154 ALA A O 1
ATOM 1186 N N . GLY A 1 176 ? -31.977 -28.056 -59.217 1.00 22.66 155 GLY A N 1
ATOM 1187 C CA . GLY A 1 176 ? -30.726 -27.639 -59.845 1.00 23.34 155 GLY A CA 1
ATOM 11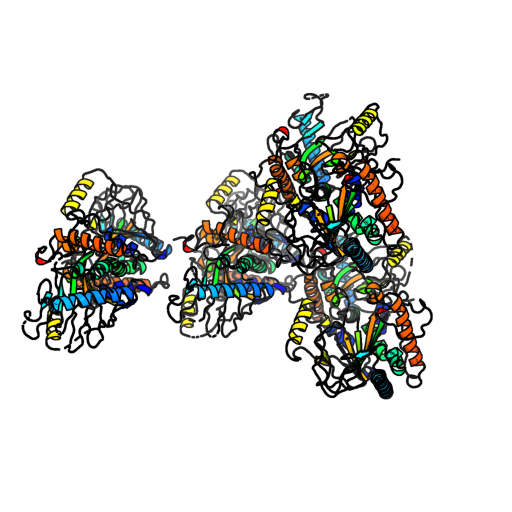88 C C . GLY A 1 176 ? -29.606 -28.680 -59.920 1.00 26.05 155 GLY A C 1
ATOM 1189 O O . GLY A 1 176 ? -28.500 -28.467 -59.423 1.00 27.53 155 GLY A O 1
ATOM 1190 N N . ARG A 1 177 ? -29.877 -29.803 -60.567 1.00 22.16 156 ARG A N 1
ATOM 1191 C CA . ARG A 1 177 ? -28.900 -30.882 -60.644 1.00 23.22 156 ARG A CA 1
ATOM 1192 C C . ARG A 1 177 ? -28.295 -30.933 -62.046 1.00 28.25 156 ARG A C 1
ATOM 1193 O O . ARG A 1 177 ? -27.218 -31.494 -62.250 1.00 27.01 156 ARG A O 1
ATOM 1201 N N . VAL A 1 178 ? -29.000 -30.327 -63.000 1.00 23.31 157 VAL A N 1
ATOM 1202 C CA . VAL A 1 178 ? -28.490 -30.128 -64.347 1.00 24.70 157 VAL A CA 1
ATOM 1203 C C . VAL A 1 178 ? -28.156 -28.650 -64.524 1.00 25.40 157 VAL A C 1
ATOM 1204 O O . VAL A 1 178 ? -29.032 -27.788 -64.488 1.00 25.62 157 VAL A O 1
ATOM 1208 N N . ILE A 1 179 ? -26.877 -28.363 -64.706 1.00 25.43 158 ILE A N 1
ATOM 1209 C CA . ILE A 1 179 ? -26.373 -27.013 -64.524 1.00 23.43 158 ILE A CA 1
ATOM 1210 C C . ILE A 1 179 ? -25.442 -26.573 -65.662 1.00 26.36 158 ILE A C 1
ATOM 1211 O O . ILE A 1 179 ? -24.546 -27.313 -66.081 1.00 21.94 158 ILE A O 1
ATOM 1216 N N . ASP A 1 180 ? -25.693 -25.361 -66.147 1.00 26.37 159 ASP A N 1
ATOM 1217 C CA . ASP A 1 180 ? -24.784 -24.619 -67.016 1.00 28.22 159 ASP A CA 1
ATOM 1218 C C . ASP A 1 180 ? -23.802 -23.768 -66.216 1.00 26.88 159 ASP A C 1
ATOM 1219 O O . ASP A 1 180 ? -24.217 -22.925 -65.421 1.00 28.23 159 ASP A O 1
ATOM 1224 N N . ALA A 1 181 ? -22.508 -23.978 -66.421 1.00 26.41 160 ALA A N 1
ATOM 1225 C CA . ALA A 1 181 ? -21.514 -23.075 -65.861 1.00 23.88 160 ALA A CA 1
ATOM 1226 C C . ALA A 1 181 ? -20.993 -22.179 -66.973 1.00 23.41 160 ALA A C 1
ATOM 1227 O O . ALA A 1 181 ? -20.402 -22.662 -67.949 1.00 24.18 160 ALA A O 1
ATOM 1229 N N . GLY A 1 182 ? -21.235 -20.879 -66.828 1.00 24.41 161 GLY A N 1
ATOM 1230 C CA . GLY A 1 182 ? -20.837 -19.899 -67.822 1.00 23.75 161 GLY A CA 1
ATOM 1231 C C . GLY A 1 182 ? -19.644 -19.136 -67.309 1.00 25.78 161 GLY A C 1
ATOM 1232 O O . GLY A 1 182 ? -19.757 -18.378 -66.346 1.00 24.86 161 GLY A O 1
ATOM 1233 N N . ILE A 1 183 ? -18.491 -19.360 -67.931 1.00 23.79 162 ILE A N 1
ATOM 1234 C CA . ILE A 1 183 ? -17.268 -18.671 -67.538 1.00 23.44 162 ILE A CA 1
ATOM 1235 C C . ILE A 1 183 ? -16.997 -17.498 -68.494 1.00 26.77 162 ILE A C 1
ATOM 1236 O O . ILE A 1 183 ? -16.862 -17.670 -69.708 1.00 24.68 162 ILE A O 1
ATOM 1241 N N . TYR A 1 184 ? -16.965 -16.295 -67.933 1.00 28.47 163 TYR A N 1
ATOM 1242 C CA . TYR A 1 184 ? -16.956 -15.080 -68.737 1.00 26.74 163 TYR A CA 1
ATOM 1243 C C . TYR A 1 184 ? -15.552 -14.604 -69.097 1.00 28.16 163 TYR A C 1
ATOM 1244 O O . TYR A 1 184 ? -14.714 -14.357 -68.220 1.00 26.32 163 TYR A O 1
ATOM 1253 N N . LEU A 1 185 ? -15.310 -14.482 -70.399 1.00 27.48 164 LEU A N 1
ATOM 1254 C CA . LEU A 1 185 ? -14.026 -14.023 -70.906 1.00 31.27 164 LEU A CA 1
ATOM 1255 C C . LEU A 1 185 ? -14.073 -12.509 -71.103 1.00 32.92 164 LEU A C 1
ATOM 1256 O O . LEU A 1 185 ? -13.054 -11.822 -71.043 1.00 32.26 164 LEU A O 1
ATOM 1261 N N . ASP A 1 186 ? -15.268 -11.998 -71.357 1.00 29.26 165 ASP A N 1
ATOM 1262 C CA . ASP A 1 186 ? -15.450 -10.572 -71.531 1.00 32.09 165 ASP A CA 1
ATOM 1263 C C . ASP A 1 186 ? -16.472 -10.084 -70.514 1.00 33.14 165 ASP A C 1
ATOM 1264 O O . ASP A 1 186 ? -17.313 -10.874 -70.059 1.00 34.81 165 ASP A O 1
ATOM 1269 N N . PRO A 1 187 ? -16.387 -8.800 -70.125 1.00 34.32 166 PRO A N 1
ATOM 1270 C CA . PRO A 1 187 ? -17.365 -8.296 -69.152 1.00 30.39 166 PRO A CA 1
ATOM 1271 C C . PRO A 1 187 ? -18.771 -8.318 -69.734 1.00 32.12 166 PRO A C 1
ATOM 1272 O O . PRO A 1 187 ? -18.941 -8.281 -70.957 1.00 31.96 166 PRO A O 1
ATOM 1276 N N . ALA A 1 188 ? -19.751 -8.462 -68.850 1.00 32.75 167 ALA A N 1
ATOM 1277 C CA . ALA A 1 188 ? -21.162 -8.383 -69.190 1.00 32.13 167 ALA A CA 1
ATOM 1278 C C . ALA A 1 188 ? -21.788 -7.343 -68.268 1.00 35.96 167 ALA A C 1
ATOM 1279 O O . ALA A 1 188 ? -22.350 -7.697 -67.228 1.00 29.68 167 ALA A O 1
ATOM 1281 N N . PRO A 1 189 ? -21.663 -6.051 -68.640 1.00 39.13 168 PRO A N 1
ATOM 1282 C CA . PRO A 1 189 ? -22.243 -4.914 -67.907 1.00 34.32 168 PRO A CA 1
ATOM 1283 C C . PRO A 1 189 ? -23.762 -5.005 -67.927 1.00 34.54 168 PRO A C 1
ATOM 1284 O O . PRO A 1 189 ? -24.304 -5.837 -68.660 1.00 32.10 168 PRO A O 1
ATOM 1288 N N . GLU A 1 190 ? -24.455 -4.177 -67.155 1.00 35.07 169 GLU A N 1
ATOM 1289 C CA . GLU A 1 190 ? -25.907 -4.319 -67.086 1.00 32.64 169 GLU A CA 1
ATOM 1290 C C . GLU A 1 190 ? -26.602 -3.952 -68.401 1.00 33.95 169 GLU A C 1
ATOM 1291 O O . GLU A 1 190 ? -27.723 -4.396 -68.660 1.00 35.69 169 GLU A O 1
ATOM 1297 N N . ASP A 1 191 ? -25.950 -3.163 -69.246 1.00 26.27 170 ASP A N 1
ATOM 1298 C CA . ASP A 1 191 ? -26.580 -2.836 -70.525 1.00 37.85 170 ASP A CA 1
ATOM 1299 C C . ASP A 1 191 ? -26.269 -3.874 -71.617 1.00 35.97 170 ASP A C 1
ATOM 1300 O O . ASP A 1 191 ? -26.699 -3.706 -72.757 1.00 37.99 170 ASP A O 1
ATOM 1305 N N . ASN A 1 192 ? -25.540 -4.941 -71.266 1.00 37.72 171 ASN A N 1
ATOM 1306 C CA . ASN A 1 192 ? -25.238 -6.043 -72.195 1.00 32.74 171 ASN A CA 1
ATOM 1307 C C . ASN A 1 192 ? -24.890 -7.336 -71.445 1.00 31.82 171 ASN A C 1
ATOM 1308 O O . ASN A 1 192 ? -23.717 -7.670 -71.284 1.00 31.65 171 ASN A O 1
ATOM 1313 N N . CYS A 1 193 ? -25.914 -8.061 -70.998 1.00 32.05 172 CYS A N 1
ATOM 1314 C CA . CYS A 1 193 ? -25.737 -9.227 -70.126 1.00 30.58 172 CYS A CA 1
ATOM 1315 C C . CYS A 1 193 ? -26.948 -10.159 -70.172 1.00 33.69 172 CYS A C 1
ATOM 1316 O O . CYS A 1 193 ? -27.937 -9.868 -70.855 1.00 32.31 172 CYS A O 1
ATOM 1319 N N . VAL A 1 194 ? -26.859 -11.277 -69.445 1.00 29.14 173 VAL A N 1
ATOM 1320 C CA . VAL A 1 194 ? -27.964 -12.227 -69.334 1.00 30.18 173 VAL A CA 1
ATOM 1321 C C . VAL A 1 194 ? -28.939 -11.796 -68.254 1.00 27.70 173 VAL A C 1
ATOM 1322 O O . VAL A 1 194 ? -28.526 -11.296 -67.203 1.00 29.37 173 VAL A O 1
ATOM 1326 N N . TRP A 1 195 ? -30.227 -12.013 -68.500 1.00 27.04 174 TRP A N 1
ATOM 1327 C CA . TRP A 1 195 ? -31.241 -11.776 -67.479 1.00 30.42 174 TRP A CA 1
ATOM 1328 C C . TRP A 1 195 ? -31.972 -13.086 -67.194 1.00 31.21 174 TRP A C 1
ATOM 1329 O O . TRP A 1 195 ? -32.091 -13.950 -68.055 1.00 26.77 174 TRP A O 1
ATOM 1340 N N . CYS A 1 196 ? -32.462 -13.248 -65.981 1.00 29.21 175 CYS A N 1
ATOM 1341 C CA . CYS A 1 196 ? -33.212 -14.457 -65.708 1.00 34.65 175 CYS A CA 1
ATOM 1342 C C . CYS A 1 196 ? -34.333 -14.202 -64.727 1.00 33.21 175 CYS A C 1
ATOM 1343 O O . CYS A 1 196 ? -34.312 -13.211 -63.992 1.00 34.48 175 CYS A O 1
ATOM 1346 N N . ILE A 1 197 ? -35.317 -15.095 -64.726 1.00 33.45 176 ILE A N 1
ATOM 1347 C CA . ILE A 1 197 ? -36.396 -15.012 -63.751 1.00 32.61 176 ILE A CA 1
ATOM 1348 C C . ILE A 1 197 ? -36.151 -15.988 -62.600 1.00 30.53 176 ILE A C 1
ATOM 1349 O O . ILE A 1 197 ? -36.343 -17.199 -62.749 1.00 29.06 176 ILE A O 1
ATOM 1354 N N . PRO A 1 198 ? -35.711 -15.456 -61.452 1.00 32.31 177 PRO A N 1
ATOM 1355 C CA . PRO A 1 198 ? -35.455 -16.284 -60.262 1.00 31.90 177 PRO A CA 1
ATOM 1356 C C . PRO A 1 198 ? -36.633 -17.208 -59.946 1.00 29.88 177 PRO A C 1
ATOM 1357 O O . PRO A 1 198 ? -37.779 -16.798 -60.113 1.00 31.85 177 PRO A O 1
ATOM 1361 N N . GLU A 1 199 ? -36.341 -18.442 -59.546 1.00 28.25 178 GLU A N 1
ATOM 1362 C CA . GLU A 1 199 ? -37.352 -19.409 -59.119 1.00 28.37 178 GLU A CA 1
ATOM 1363 C C . GLU A 1 199 ? -38.266 -19.885 -60.242 1.00 26.09 178 GLU A C 1
ATOM 1364 O O . GLU A 1 199 ? -39.169 -20.686 -60.002 1.00 29.47 178 GLU A O 1
ATOM 1370 N N . SER A 1 200 ? -38.028 -19.451 -61.473 1.00 27.55 179 SER A N 1
ATOM 1371 C CA . SER A 1 200 ? -38.819 -19.993 -62.580 1.00 25.59 179 SER A CA 1
ATOM 1372 C C . SER A 1 200 ? -38.408 -21.435 -62.864 1.00 24.21 179 SER A C 1
ATOM 1373 O O . SER A 1 200 ? -39.089 -22.142 -63.607 1.00 26.11 179 SER A O 1
ATOM 1376 N N . ASN A 1 201 ? -37.300 -21.878 -62.269 1.00 26.26 180 ASN A N 1
ATOM 1377 C CA . ASN A 1 201 ? -36.912 -23.298 -62.338 1.00 28.35 180 ASN A CA 1
ATOM 1378 C C . ASN A 1 201 ? -37.930 -24.243 -61.693 1.00 26.88 180 ASN A C 1
ATOM 1379 O O . ASN A 1 201 ? -37.830 -25.455 -61.876 1.00 28.83 180 ASN A O 1
ATOM 1384 N N . TYR A 1 202 ? -38.893 -23.714 -60.936 1.00 22.47 181 TYR A N 1
ATOM 1385 C CA . TYR A 1 202 ? -39.958 -24.573 -60.400 1.00 28.47 181 TYR A CA 1
ATOM 1386 C C . TYR A 1 202 ? -41.330 -24.411 -61.082 1.00 29.86 181 TYR A C 1
ATOM 1387 O O . TYR A 1 202 ? -42.304 -25.045 -60.677 1.00 30.32 181 TYR A O 1
ATOM 1396 N N . TRP A 1 203 ? -41.419 -23.569 -62.109 1.00 31.45 182 TRP A N 1
ATOM 1397 C CA . TRP A 1 203 ? -42.702 -23.336 -62.775 1.00 29.54 182 TRP A CA 1
ATOM 1398 C C . TRP A 1 203 ? -43.163 -24.556 -63.561 1.00 30.80 182 TRP A C 1
ATOM 1399 O O . TRP A 1 203 ? -42.372 -25.186 -64.268 1.00 30.57 182 TRP A O 1
ATOM 1410 N N . GLY A 1 204 ? -44.447 -24.884 -63.453 1.00 32.38 183 GLY A N 1
ATOM 1411 C CA . GLY A 1 204 ? -45.027 -25.914 -64.294 1.00 33.68 183 GLY A CA 1
ATOM 1412 C C . GLY A 1 204 ? -44.987 -25.473 -65.745 1.00 33.85 183 GLY A C 1
ATOM 1413 O O . GLY A 1 204 ? -44.784 -24.302 -66.019 1.00 33.66 183 GLY A O 1
ATOM 1414 N N . ASP A 1 205 ? -45.176 -26.409 -66.668 1.00 36.27 184 ASP A N 1
ATOM 1415 C CA . ASP A 1 205 ? -45.132 -26.107 -68.095 1.00 38.12 184 ASP A CA 1
ATOM 1416 C C . ASP A 1 205 ? -46.081 -24.979 -68.513 1.00 41.87 184 ASP A C 1
ATOM 1417 O O . ASP A 1 205 ? -45.702 -24.125 -69.319 1.00 40.67 184 ASP A O 1
ATOM 1422 N N . ASP A 1 206 ? -47.295 -24.965 -67.963 1.00 42.72 185 ASP A N 1
ATOM 1423 C CA . ASP A 1 206 ? -48.315 -23.981 -68.349 1.00 41.77 185 ASP A CA 1
ATOM 1424 C C . ASP A 1 206 ? -47.869 -22.565 -68.034 1.00 41.32 185 ASP A C 1
ATOM 1425 O O . ASP A 1 206 ? -47.917 -21.673 -68.887 1.00 43.77 185 ASP A O 1
ATOM 1430 N N . ARG A 1 207 ? -47.460 -22.357 -66.791 1.00 37.42 186 ARG A N 1
ATOM 1431 C CA . ARG A 1 207 ? -46.977 -21.063 -66.372 1.00 35.40 186 ARG A CA 1
ATOM 1432 C C . ARG A 1 207 ? -45.751 -20.644 -67.195 1.00 36.42 186 ARG A C 1
ATOM 1433 O O . ARG A 1 207 ? -45.667 -19.506 -67.649 1.00 32.08 186 ARG A O 1
ATOM 1441 N N . LEU A 1 208 ? -44.804 -21.559 -67.387 1.00 34.50 187 LEU A N 1
ATOM 1442 C CA . LEU A 1 208 ? -43.590 -21.220 -68.120 1.00 37.53 187 LEU A CA 1
ATOM 1443 C C . LEU A 1 208 ? -43.872 -20.843 -69.579 1.00 35.98 187 LEU A C 1
ATOM 1444 O O . LEU A 1 208 ? -43.404 -19.814 -70.062 1.00 33.78 187 LEU A O 1
ATOM 1449 N N . THR A 1 209 ? -44.621 -21.703 -70.262 1.00 36.13 188 THR A N 1
ATOM 1450 C CA . THR A 1 209 ? -45.039 -21.505 -71.648 1.00 38.05 188 THR A CA 1
ATOM 1451 C C . THR A 1 209 ? -45.836 -20.215 -71.862 1.00 42.69 188 THR A C 1
ATOM 1452 O O . THR A 1 209 ? -45.581 -19.466 -72.816 1.00 38.68 188 THR A O 1
ATOM 1456 N N . ALA A 1 210 ? -46.797 -19.965 -70.976 1.00 38.02 189 ALA A N 1
ATOM 1457 C CA . ALA A 1 210 ? -47.574 -18.730 -71.007 1.00 37.94 189 ALA A CA 1
ATOM 1458 C C . ALA A 1 210 ? -46.686 -17.511 -70.787 1.00 39.94 189 ALA A C 1
ATOM 1459 O O . ALA A 1 210 ? -46.713 -16.564 -71.583 1.00 40.68 189 ALA A O 1
ATOM 1461 N N . THR A 1 211 ? -45.904 -17.535 -69.710 1.00 32.84 190 THR A N 1
ATOM 1462 C CA . THR A 1 211 ? -45.065 -16.395 -69.353 1.00 35.93 190 THR A CA 1
ATOM 1463 C C . THR A 1 211 ? -44.010 -16.091 -70.423 1.00 39.45 190 THR A C 1
ATOM 1464 O O . THR A 1 211 ? -43.784 -14.923 -70.758 1.00 37.81 190 THR A O 1
ATOM 1468 N N . ALA A 1 212 ? -43.388 -17.137 -70.969 1.00 36.27 191 ALA A N 1
ATOM 1469 C CA . ALA A 1 212 ? -42.363 -16.958 -71.989 1.00 35.22 191 ALA A CA 1
ATOM 1470 C C . ALA A 1 212 ? -42.976 -16.365 -73.255 1.00 41.53 191 ALA A C 1
ATOM 1471 O O . ALA A 1 212 ? -42.441 -15.401 -73.804 1.00 43.77 191 ALA A O 1
ATOM 1473 N N . ASP A 1 213 ? -44.089 -16.944 -73.712 1.00 39.08 192 ASP A N 1
ATOM 1474 C CA . ASP A 1 213 ? -44.802 -16.441 -74.886 1.00 43.95 192 ASP A CA 1
ATOM 1475 C C . ASP A 1 213 ? -45.159 -14.952 -74.746 1.00 45.93 192 ASP A C 1
ATOM 1476 O O . ASP A 1 213 ? -44.924 -14.163 -75.678 1.00 43.71 192 ASP A O 1
ATOM 1481 N N . GLN A 1 214 ? -45.715 -14.569 -73.595 1.00 37.96 193 GLN A N 1
ATOM 1482 C CA . GLN A 1 214 ? -46.077 -13.174 -73.374 1.00 41.54 193 GLN A CA 1
ATOM 1483 C C . GLN A 1 214 ? -44.845 -12.283 -73.496 1.00 40.16 193 GLN A C 1
ATOM 1484 O O . GLN A 1 214 ? -44.861 -11.293 -74.220 1.00 45.59 193 GLN A O 1
ATOM 1490 N N . LEU A 1 215 ? -43.777 -12.642 -72.793 1.00 37.61 194 LEU A N 1
ATOM 1491 C CA . LEU A 1 215 ? -42.555 -11.851 -72.819 1.00 40.24 194 LEU A CA 1
ATOM 1492 C C . LEU A 1 215 ? -41.964 -11.722 -74.233 1.00 39.82 194 LEU A C 1
ATOM 1493 O O . LEU A 1 215 ? -41.509 -10.648 -74.628 1.00 37.94 194 LEU A O 1
ATOM 1498 N N . ASN A 1 216 ? -41.970 -12.813 -74.991 1.00 36.53 195 ASN A N 1
ATOM 1499 C CA . ASN A 1 216 ? -41.315 -12.809 -76.298 1.00 44.11 195 ASN A CA 1
ATOM 1500 C C . ASN A 1 216 ? -42.125 -12.096 -77.395 1.00 44.77 195 ASN A C 1
ATOM 1501 O O . ASN A 1 216 ? -41.551 -11.511 -78.309 1.00 46.69 195 ASN A O 1
ATOM 1506 N N . ALA A 1 217 ? -43.450 -12.116 -77.289 1.00 44.06 196 ALA A N 1
ATOM 1507 C CA . ALA A 1 217 ? -44.283 -11.382 -78.234 1.00 47.64 196 ALA A CA 1
ATOM 1508 C C . ALA A 1 217 ? -44.318 -9.886 -77.897 1.00 46.47 196 ALA A C 1
ATOM 1509 O O . ALA A 1 217 ? -44.874 -9.086 -78.643 1.00 47.01 196 ALA A O 1
ATOM 1511 N N . SER A 1 218 ? -43.712 -9.511 -76.779 1.00 46.12 197 SER A N 1
ATOM 1512 C CA . SER A 1 218 ? -43.685 -8.113 -76.369 1.00 44.60 197 SER A CA 1
ATOM 1513 C C . SER A 1 218 ? -42.288 -7.537 -76.482 1.00 44.49 197 SER A C 1
ATOM 1514 O O . SER A 1 218 ? -41.318 -8.277 -76.632 1.00 46.27 197 SER A O 1
ATOM 1517 N N . GLU A 1 219 ? -42.192 -6.213 -76.408 1.00 45.24 198 GLU A N 1
ATOM 1518 C CA . GLU A 1 219 ? -40.910 -5.516 -76.406 1.00 42.75 198 GLU A CA 1
ATOM 1519 C C . GLU A 1 219 ? -40.052 -5.955 -75.221 1.00 43.36 198 GLU A C 1
ATOM 1520 O O . GLU A 1 219 ? -40.600 -6.354 -74.192 1.00 43.45 198 GLU A O 1
ATOM 1526 N N . TRP A 1 220 ? -38.724 -5.888 -75.364 1.00 41.20 199 TRP A N 1
ATOM 1527 C CA . TRP A 1 220 ? -37.808 -6.256 -74.276 1.00 38.72 199 TRP A CA 1
ATOM 1528 C C . TRP A 1 220 ? -38.177 -5.584 -72.966 1.00 42.42 199 TRP A C 1
ATOM 1529 O O . TRP A 1 220 ? -38.245 -4.360 -72.880 1.00 42.05 199 TRP A O 1
ATOM 1540 N N . ASP A 1 221 ? -38.423 -6.394 -71.943 1.00 44.66 200 ASP A N 1
ATOM 1541 C CA . ASP A 1 221 ? -38.844 -5.873 -70.651 1.00 41.68 200 ASP A CA 1
ATOM 1542 C C . ASP A 1 221 ? -38.263 -6.724 -69.516 1.00 42.65 200 ASP A C 1
ATOM 1543 O O . ASP A 1 221 ? -38.417 -7.944 -69.507 1.00 40.39 200 ASP A O 1
ATOM 1548 N N . THR A 1 222 ? -37.595 -6.070 -68.570 1.00 39.96 201 THR A N 1
ATOM 1549 C CA . THR A 1 222 ? -36.861 -6.753 -67.507 1.00 44.17 201 THR A CA 1
ATOM 1550 C C . THR A 1 222 ? -37.577 -6.878 -66.160 1.00 49.07 201 THR A C 1
ATOM 1551 O O . THR A 1 222 ? -36.932 -7.182 -65.156 1.00 48.38 201 THR A O 1
ATOM 1555 N N . THR A 1 223 ? -38.880 -6.619 -66.104 1.00 49.55 202 THR A N 1
ATOM 1556 C CA . THR A 1 223 ? -39.536 -6.538 -64.799 1.00 49.33 202 THR A CA 1
ATOM 1557 C C . THR A 1 223 ? -39.795 -7.940 -64.240 1.00 46.78 202 THR A C 1
ATOM 1558 O O . THR A 1 223 ? -40.387 -8.795 -64.900 1.00 51.39 202 THR A O 1
ATOM 1562 N N . GLY A 1 224 ? -39.334 -8.171 -63.018 1.00 41.98 203 GLY A N 1
ATOM 1563 C CA . GLY A 1 224 ? -39.447 -9.483 -62.413 1.00 41.33 203 GLY A CA 1
ATOM 1564 C C . GLY A 1 224 ? -38.247 -10.337 -62.762 1.00 40.54 203 GLY A C 1
ATOM 1565 O O . GLY A 1 224 ? -38.136 -11.465 -62.298 1.00 31.73 203 GLY A O 1
ATOM 1566 N N . ALA A 1 225 ? -37.358 -9.793 -63.594 1.00 40.16 204 ALA A N 1
ATOM 1567 C CA . ALA A 1 225 ? -36.099 -10.448 -63.943 1.00 35.74 204 ALA A CA 1
ATOM 1568 C C . ALA A 1 225 ? -34.907 -9.790 -63.243 1.00 36.16 204 ALA A C 1
ATOM 1569 O O . ALA A 1 225 ? -34.968 -8.644 -62.821 1.00 38.00 204 ALA A O 1
ATOM 1571 N N . VAL A 1 226 ? -33.816 -10.524 -63.113 1.00 35.83 205 VAL A N 1
ATOM 1572 C CA . VAL A 1 226 ? -32.614 -9.947 -62.532 1.00 36.28 205 VAL A CA 1
ATOM 1573 C C . VAL A 1 226 ? -31.463 -10.121 -63.511 1.00 33.55 205 VAL A C 1
ATOM 1574 O O . VAL A 1 226 ? -31.422 -11.096 -64.262 1.00 32.99 205 VAL A O 1
ATOM 1578 N N . PRO A 1 227 ? -30.536 -9.155 -63.523 1.00 37.94 206 PRO A N 1
ATOM 1579 C CA . PRO A 1 227 ? -29.434 -9.221 -64.480 1.00 32.38 206 PRO A CA 1
ATOM 1580 C C . PRO A 1 227 ? -28.242 -9.954 -63.897 1.00 33.14 206 PRO A C 1
ATOM 1581 O O . PRO A 1 227 ? -28.006 -9.952 -62.681 1.00 34.77 206 PRO A O 1
ATOM 1585 N N . ALA A 1 228 ? -27.482 -10.570 -64.782 1.00 28.49 207 ALA A N 1
ATOM 1586 C CA . ALA A 1 228 ? -26.282 -11.257 -64.386 1.00 30.91 207 ALA A CA 1
ATOM 1587 C C . ALA A 1 228 ? -25.068 -10.404 -64.747 1.00 30.14 207 ALA A C 1
ATOM 1588 O O . ALA A 1 228 ? -24.517 -10.542 -65.847 1.00 26.58 207 ALA A O 1
ATOM 1590 N N . VAL A 1 229 ? -24.648 -9.537 -63.820 1.00 26.96 208 VAL A N 1
ATOM 1591 C CA . VAL A 1 229 ? -23.615 -8.541 -64.114 1.00 27.00 208 VAL A CA 1
ATOM 1592 C C . VAL A 1 229 ? -22.206 -9.043 -63.805 1.00 25.54 208 VAL A C 1
ATOM 1593 O O . VAL A 1 229 ? -21.840 -9.266 -62.654 1.00 22.87 208 VAL A O 1
ATOM 1597 N N . MET A 1 230 ? -21.405 -9.179 -64.859 1.00 29.75 209 MET A N 1
ATOM 1598 C CA . MET A 1 230 ? -20.183 -9.989 -64.821 1.00 30.40 209 MET A CA 1
ATOM 1599 C C . MET A 1 230 ? -18.881 -9.273 -65.184 1.00 31.05 209 MET A C 1
ATOM 1600 O O . MET A 1 230 ? -18.811 -8.545 -66.185 1.00 28.41 209 MET A O 1
ATOM 1605 N N . GLN A 1 231 ? -17.847 -9.532 -64.387 1.00 28.89 210 GLN A N 1
ATOM 1606 C CA . GLN A 1 231 ? -16.481 -9.173 -64.754 1.00 33.00 210 GLN A CA 1
ATOM 1607 C C . GLN A 1 231 ? -15.800 -10.384 -65.387 1.00 29.36 210 GLN A C 1
ATOM 1608 O O . GLN A 1 231 ? -16.206 -11.510 -65.124 1.00 26.96 210 GLN A O 1
ATOM 1614 N N . PRO A 1 232 ? -14.782 -10.164 -66.244 1.00 33.06 211 PRO A N 1
ATOM 1615 C CA . PRO A 1 232 ? -14.142 -11.352 -66.833 1.00 30.52 211 PRO A CA 1
ATOM 1616 C C . PRO A 1 232 ? -13.503 -12.247 -65.761 1.00 32.86 211 PRO A C 1
ATOM 1617 O O . PRO A 1 232 ? -12.977 -11.763 -64.743 1.00 31.06 211 PRO A O 1
ATOM 1621 N N . GLY A 1 233 ? -13.592 -13.554 -65.979 1.00 29.28 212 GLY A N 1
ATOM 1622 C CA . GLY A 1 233 ? -13.131 -14.520 -64.991 1.00 32.01 212 GLY A CA 1
ATOM 1623 C C . GLY A 1 233 ? -14.146 -14.851 -63.913 1.00 28.05 212 GLY A C 1
ATOM 1624 O O . GLY A 1 233 ? -13.880 -15.675 -63.034 1.00 30.41 212 GLY A O 1
ATOM 1625 N N . ASP A 1 234 ? -15.298 -14.184 -63.955 1.00 32.32 213 ASP A N 1
ATOM 1626 C CA . ASP A 1 234 ? -16.415 -14.526 -63.073 1.00 33.22 213 ASP A CA 1
ATOM 1627 C C . ASP A 1 234 ? -17.179 -15.683 -63.670 1.00 26.35 213 ASP A C 1
ATOM 1628 O O . ASP A 1 234 ? -17.054 -15.956 -64.859 1.00 29.90 213 ASP A O 1
ATOM 1633 N N . LEU A 1 235 ? -18.011 -16.312 -62.843 1.00 31.40 214 LEU A N 1
ATOM 1634 C CA . LEU A 1 235 ? -18.732 -17.522 -63.211 1.00 27.56 214 LEU A CA 1
ATOM 1635 C C . LEU A 1 235 ? -20.226 -17.423 -62.918 1.00 25.09 214 LEU A C 1
ATOM 1636 O O . LEU A 1 235 ? -20.637 -17.170 -61.779 1.00 26.25 214 LEU A O 1
ATOM 1641 N N . LEU A 1 236 ? -21.037 -17.616 -63.947 1.00 22.73 215 LEU A N 1
ATOM 1642 C CA . LEU A 1 236 ? -22.477 -17.698 -63.749 1.00 26.20 215 LEU A CA 1
ATOM 1643 C C . LEU A 1 236 ? -22.958 -19.160 -63.794 1.00 25.15 215 LEU A C 1
ATOM 1644 O O . LEU A 1 236 ? -22.771 -19.874 -64.782 1.00 24.63 215 LEU A O 1
ATOM 1649 N N . LEU A 1 237 ? -23.561 -19.588 -62.691 1.00 26.94 216 LEU A N 1
ATOM 1650 C CA . LEU A 1 237 ? -24.196 -20.893 -62.579 1.00 23.89 216 LEU A CA 1
ATOM 1651 C C . LEU A 1 237 ? -25.681 -20.720 -62.816 1.00 24.78 216 LEU A C 1
ATOM 1652 O O . LEU A 1 237 ? -26.332 -19.922 -62.122 1.00 21.38 216 LEU A O 1
ATOM 1657 N N . HIS A 1 238 ? -26.234 -21.437 -63.791 1.00 23.97 217 HIS A N 1
ATOM 1658 C CA . HIS A 1 238 ? -27.683 -21.431 -63.893 1.00 24.10 217 HIS A CA 1
ATOM 1659 C C . HIS A 1 238 ? -28.293 -22.802 -64.161 1.00 26.66 217 HIS A C 1
ATOM 1660 O O . HIS A 1 238 ? -27.749 -23.656 -64.872 1.00 25.66 217 HIS A O 1
ATOM 1667 N N . ASN A 1 239 ? -29.412 -23.000 -63.480 1.00 27.31 218 ASN A N 1
ATOM 1668 C CA . ASN A 1 239 ? -30.304 -24.121 -63.664 1.00 25.09 218 ASN A CA 1
ATOM 1669 C C . ASN A 1 239 ? -30.911 -24.033 -65.053 1.00 26.55 218 ASN A C 1
ATOM 1670 O O . ASN A 1 239 ? -31.408 -22.971 -65.433 1.00 25.92 218 ASN A O 1
ATOM 1675 N N . ILE A 1 240 ? -30.871 -25.131 -65.805 1.00 25.08 219 ILE A N 1
ATOM 1676 C CA . ILE A 1 240 ? -31.370 -25.126 -67.182 1.00 31.40 219 ILE A CA 1
ATOM 1677 C C . ILE A 1 240 ? -32.880 -24.854 -67.249 1.00 29.97 219 ILE A C 1
ATOM 1678 O O . ILE A 1 240 ? -33.401 -24.507 -68.312 1.00 31.26 219 ILE A O 1
ATOM 1683 N N . LEU A 1 241 ? -33.567 -25.008 -66.118 1.00 22.76 220 LEU A N 1
ATOM 1684 C CA . LEU A 1 241 ? -35.006 -24.756 -66.033 1.00 24.74 220 LEU A CA 1
ATOM 1685 C C . LEU A 1 241 ? -35.320 -23.286 -65.698 1.00 29.42 220 LEU A C 1
ATOM 1686 O O . LEU A 1 241 ? -36.485 -22.858 -65.718 1.00 26.90 220 LEU A O 1
ATOM 1691 N N . THR A 1 242 ? -34.290 -22.516 -65.351 1.00 27.99 221 THR A N 1
ATOM 1692 C CA . THR A 1 242 ? -34.497 -21.092 -65.118 1.00 30.81 221 THR A CA 1
ATOM 1693 C C . THR A 1 242 ? -34.682 -20.381 -66.448 1.00 29.07 221 THR A C 1
ATOM 1694 O O . THR A 1 242 ? -33.821 -20.457 -67.322 1.00 27.87 221 THR A O 1
ATOM 1698 N N . LEU A 1 243 ? -35.820 -19.711 -66.592 1.00 29.14 222 LEU A N 1
ATOM 1699 C CA . LEU A 1 243 ? -36.109 -18.891 -67.764 1.00 30.31 222 LEU A CA 1
ATOM 1700 C C . LEU A 1 243 ? -35.088 -17.762 -67.889 1.00 27.54 222 LEU A C 1
ATOM 1701 O O . LEU A 1 243 ? -34.852 -17.025 -66.931 1.00 25.33 222 LEU A O 1
ATOM 1706 N N . HIS A 1 244 ? -34.456 -17.653 -69.059 1.00 24.31 223 HIS A N 1
ATOM 1707 C CA . HIS A 1 244 ? -33.511 -16.558 -69.295 1.00 28.02 223 HIS A CA 1
ATOM 1708 C C . HIS A 1 244 ? -33.507 -16.047 -70.733 1.00 27.80 223 HIS A C 1
ATOM 1709 O O . HIS A 1 244 ? -34.048 -16.680 -71.639 1.00 26.83 223 HIS A O 1
ATOM 1716 N N . GLY A 1 245 ? -32.874 -14.892 -70.922 1.00 27.24 224 GLY A N 1
ATOM 1717 C CA . GLY A 1 245 ? -32.855 -14.217 -72.208 1.00 29.44 224 GLY A CA 1
ATOM 1718 C C . GLY A 1 245 ? -31.990 -12.970 -72.171 1.00 30.56 224 GLY A C 1
ATOM 1719 O O . GLY A 1 245 ? -31.412 -12.617 -71.137 1.00 29.00 224 GLY A O 1
ATOM 1720 N N . ALA A 1 246 ? -31.898 -12.289 -73.301 1.00 30.65 225 ALA A N 1
ATOM 1721 C CA . ALA A 1 246 ? -31.022 -11.126 -73.392 1.00 33.09 225 ALA A CA 1
ATOM 1722 C C . ALA A 1 246 ? -31.583 -10.147 -74.404 1.00 30.84 225 ALA A C 1
ATOM 1723 O O . ALA A 1 246 ? -32.265 -10.563 -75.340 1.00 34.22 225 ALA A O 1
ATOM 1725 N N . PRO A 1 247 ? -31.314 -8.843 -74.216 1.00 31.54 226 PRO A N 1
ATOM 1726 C CA . PRO A 1 247 ? -31.817 -7.828 -75.145 1.00 34.28 226 PRO A CA 1
ATOM 1727 C C . PRO A 1 247 ? -30.944 -7.767 -76.387 1.00 34.72 226 PRO A C 1
ATOM 1728 O O . PRO A 1 247 ? -29.796 -8.208 -76.325 1.00 31.33 226 PRO A O 1
ATOM 1732 N N . ALA A 1 248 ? -31.457 -7.221 -77.486 1.00 34.72 227 ALA A N 1
ATOM 1733 C CA . ALA A 1 248 ? -30.600 -6.957 -78.637 1.00 30.52 227 ALA A CA 1
ATOM 1734 C C . ALA A 1 248 ? -29.471 -6.009 -78.201 1.00 34.10 227 ALA A C 1
ATOM 1735 O O . ALA A 1 248 ? -29.707 -5.094 -77.406 1.00 35.53 227 ALA A O 1
ATOM 1737 N N . VAL A 1 249 ? -28.244 -6.255 -78.667 1.00 35.23 228 VAL A N 1
ATOM 1738 C CA . VAL A 1 249 ? -27.075 -5.469 -78.237 1.00 31.00 228 VAL A CA 1
ATOM 1739 C C . VAL A 1 249 ? -26.062 -5.240 -79.370 1.00 31.48 228 VAL A C 1
ATOM 1740 O O . VAL A 1 249 ? -26.059 -5.975 -80.366 1.00 30.95 228 VAL A O 1
ATOM 1744 N N . VAL A 1 250 ? -25.195 -4.238 -79.191 1.00 31.36 229 VAL A N 1
ATOM 1745 C CA . VAL A 1 250 ? -24.145 -3.875 -80.167 1.00 33.06 229 VAL A CA 1
ATOM 1746 C C . VAL A 1 250 ? -22.804 -3.563 -79.486 1.00 30.38 229 VAL A C 1
ATOM 1747 O O . VAL A 1 250 ? -22.767 -3.162 -78.338 1.00 33.69 229 VAL A O 1
ATOM 1751 N N . GLY A 1 251 ? -21.699 -3.772 -80.189 1.00 35.94 230 GLY A N 1
ATOM 1752 C CA . GLY A 1 251 ? -20.417 -3.244 -79.745 1.00 31.96 230 GLY A CA 1
ATOM 1753 C C . GLY A 1 251 ? -19.505 -4.079 -78.859 1.00 36.86 230 GLY A C 1
ATOM 1754 O O . GLY A 1 251 ? -18.396 -3.646 -78.543 1.00 35.70 230 GLY A O 1
ATOM 1755 N N . LYS A 1 252 ? -19.950 -5.260 -78.445 1.00 37.85 231 LYS A N 1
ATOM 1756 C CA . LYS A 1 252 ? -19.136 -6.099 -77.572 1.00 37.67 231 LYS A CA 1
ATOM 1757 C C . LYS A 1 252 ? -19.194 -7.544 -78.021 1.00 38.40 231 LYS A C 1
ATOM 1758 O O . LYS A 1 252 ? -20.270 -8.035 -78.354 1.00 39.41 231 LYS A O 1
ATOM 1764 N N . GLN A 1 253 ? -18.055 -8.238 -78.018 1.00 37.43 232 GLN A N 1
ATOM 1765 C CA . GLN A 1 253 ? -18.061 -9.608 -78.522 1.00 41.77 232 GLN A CA 1
ATOM 1766 C C . GLN A 1 253 ? -18.613 -10.607 -77.485 1.00 37.12 232 GLN A C 1
ATOM 1767 O O . GLN A 1 253 ? -19.119 -11.679 -77.853 1.00 36.91 232 GLN A O 1
ATOM 1773 N N . ARG A 1 254 ? -18.524 -10.248 -76.209 1.00 34.66 233 ARG A N 1
ATOM 1774 C CA . ARG A 1 254 ? -19.186 -10.998 -75.131 1.00 35.75 233 ARG A CA 1
ATOM 1775 C C . ARG A 1 254 ? -18.998 -12.512 -75.250 1.00 31.96 233 ARG A C 1
ATOM 1776 O O . ARG A 1 254 ? -19.927 -13.240 -75.576 1.00 30.29 233 ARG A O 1
ATOM 1784 N N . ARG A 1 255 ? -17.782 -12.975 -75.008 1.00 30.50 234 ARG A N 1
ATOM 1785 C CA . ARG A 1 255 ? -17.490 -14.394 -75.113 1.00 29.49 234 ARG A CA 1
ATOM 1786 C C . ARG A 1 255 ? -17.716 -15.099 -73.770 1.00 29.93 234 ARG A C 1
ATOM 1787 O O . ARG A 1 255 ? -17.200 -14.668 -72.731 1.00 27.74 234 ARG A O 1
ATOM 1795 N N . VAL A 1 256 ? -18.481 -16.189 -73.811 1.00 27.17 235 VAL A N 1
ATOM 1796 C CA . VAL A 1 256 ? -18.700 -17.028 -72.640 1.00 26.90 235 VAL A CA 1
ATOM 1797 C C . VAL A 1 256 ? -18.439 -18.504 -72.957 1.00 26.41 235 VAL A C 1
ATOM 1798 O O . VAL A 1 256 ? -18.955 -19.034 -73.940 1.00 24.21 235 VAL A O 1
ATOM 1802 N N . ILE A 1 257 ? -17.633 -19.152 -72.121 1.00 24.98 236 ILE A N 1
ATOM 1803 C CA . ILE A 1 257 ? -17.401 -20.588 -72.211 1.00 25.02 236 ILE A CA 1
ATOM 1804 C C . ILE A 1 257 ? -18.382 -21.323 -71.298 1.00 22.74 236 ILE A C 1
ATOM 1805 O O . ILE A 1 257 ? -18.398 -21.070 -70.091 1.00 22.58 236 ILE A O 1
ATOM 1810 N N . TYR A 1 258 ? -19.203 -22.201 -71.884 1.00 20.17 237 TYR A N 1
ATOM 1811 C CA . TYR A 1 258 ? -20.241 -22.939 -71.152 1.00 23.40 237 TYR A CA 1
ATOM 1812 C C . TYR A 1 258 ? -19.888 -24.406 -71.002 1.00 24.54 237 TYR A C 1
ATOM 1813 O O . TYR A 1 258 ? -19.710 -25.121 -71.994 1.00 25.25 237 TYR A O 1
ATOM 1822 N N . PHE A 1 259 ? -19.815 -24.837 -69.749 1.00 24.40 238 PHE A N 1
ATOM 1823 C CA . PHE A 1 259 ? -19.777 -26.248 -69.368 1.00 22.12 238 PHE A CA 1
ATOM 1824 C C . PHE A 1 259 ? -21.103 -26.679 -68.730 1.00 23.29 238 PHE A C 1
ATOM 1825 O O . PHE A 1 259 ? -21.444 -26.158 -67.669 1.00 24.19 238 PHE A O 1
ATOM 1833 N N . GLU A 1 260 ? -21.843 -27.612 -69.335 1.00 24.56 239 GLU A N 1
ATOM 1834 C CA . GLU A 1 260 ? -22.965 -28.250 -68.620 1.00 24.79 239 GLU A CA 1
ATOM 1835 C C . GLU A 1 260 ? -22.536 -29.506 -67.857 1.00 26.85 239 GLU A C 1
ATOM 1836 O O . GLU A 1 260 ? -21.625 -30.226 -68.265 1.00 26.78 239 GLU A O 1
ATOM 1842 N N . TYR A 1 261 ? -23.200 -29.741 -66.732 1.00 25.82 240 TYR A N 1
ATOM 1843 C CA . TYR A 1 261 ? -22.988 -30.928 -65.923 1.00 23.13 240 TYR A CA 1
ATOM 1844 C C . TYR A 1 261 ? -24.332 -31.564 -65.618 1.00 25.00 240 TYR A C 1
ATOM 1845 O O . TYR A 1 261 ? -25.325 -30.854 -65.506 1.00 25.13 240 TYR A O 1
ATOM 1854 N N . ARG A 1 262 ? -24.363 -32.894 -65.524 1.00 25.76 241 ARG A N 1
ATOM 1855 C CA . ARG A 1 262 ? -25.534 -33.635 -65.049 1.00 21.06 241 ARG A CA 1
ATOM 1856 C C . ARG A 1 262 ? -25.096 -34.776 -64.123 1.00 24.64 241 ARG A C 1
ATOM 1857 O O . ARG A 1 262 ? -23.937 -35.191 -64.148 1.00 25.00 241 ARG A O 1
ATOM 1865 N N . PRO A 1 263 ? -26.017 -35.297 -63.301 1.00 24.96 242 PRO A N 1
ATOM 1866 C CA . PRO A 1 263 ? -25.628 -36.471 -62.506 1.00 24.49 242 PRO A CA 1
ATOM 1867 C C . PRO A 1 263 ? -25.546 -37.733 -63.362 1.00 21.45 242 PRO A C 1
ATOM 1868 O O . PRO A 1 263 ? -26.390 -37.917 -64.238 1.00 21.35 242 PRO A O 1
ATOM 1872 N N . ALA A 1 264 ? -24.539 -38.572 -63.130 1.00 22.07 243 ALA A N 1
ATOM 1873 C CA . ALA A 1 264 ? -24.417 -39.843 -63.862 1.00 27.54 243 ALA A CA 1
ATOM 1874 C C . ALA A 1 264 ? -25.648 -40.744 -63.728 1.00 26.66 243 ALA A C 1
ATOM 1875 O O . ALA A 1 264 ? -26.088 -41.352 -64.711 1.00 27.13 243 ALA A O 1
ATOM 1877 N N . GLU A 1 265 ? -26.216 -40.834 -62.530 1.00 23.51 244 GLU A N 1
ATOM 1878 C CA . GLU A 1 265 ? -27.346 -41.740 -62.351 1.00 26.24 244 GLU A CA 1
ATOM 1879 C C . GLU A 1 265 ? -28.583 -41.218 -63.082 1.00 26.25 244 GLU A C 1
ATOM 1880 O O . GLU A 1 265 ? -29.475 -41.992 -63.420 1.00 31.21 244 GLU A O 1
ATOM 1886 N N . VAL A 1 266 ? -28.645 -39.915 -63.320 1.00 24.37 245 VAL A N 1
ATOM 1887 C CA . VAL A 1 266 ? -29.776 -39.338 -64.042 1.00 23.08 245 VAL A CA 1
ATOM 1888 C C . VAL A 1 266 ? -29.650 -39.652 -65.527 1.00 25.44 245 VAL A C 1
ATOM 1889 O O . VAL A 1 266 ? -30.628 -40.052 -66.165 1.00 28.08 245 VAL A O 1
ATOM 1893 N N . GLU A 1 267 ? -28.447 -39.470 -66.073 1.00 23.68 246 GLU A N 1
ATOM 1894 C CA . GLU A 1 267 ? -28.182 -39.831 -67.468 1.00 27.43 246 GLU A CA 1
ATOM 1895 C C . GLU A 1 267 ? -28.410 -41.317 -67.680 1.00 28.06 246 GLU A C 1
ATOM 1896 O O . GLU A 1 267 ? -29.056 -41.730 -68.648 1.00 27.57 246 GLU A O 1
ATOM 1902 N N . TRP A 1 268 ? -27.881 -42.110 -66.758 1.00 26.09 247 TRP A N 1
ATOM 1903 C CA . TRP A 1 268 ? -28.013 -43.549 -66.832 1.00 28.89 247 TRP A CA 1
ATOM 1904 C C . TRP A 1 268 ? -29.465 -43.967 -67.015 1.00 26.69 247 TRP A C 1
ATOM 1905 O O . TRP A 1 268 ? -29.742 -44.780 -67.879 1.00 32.74 247 TRP A O 1
ATOM 1916 N N . GLN A 1 269 ? -30.393 -43.365 -66.272 1.00 24.70 248 GLN A N 1
ATOM 1917 C CA . GLN A 1 269 ? -31.797 -43.807 -66.289 1.00 28.96 248 GLN A CA 1
ATOM 1918 C C . GLN A 1 269 ? -32.720 -42.987 -67.174 1.00 29.56 248 GLN A C 1
ATOM 1919 O O . GLN A 1 269 ? -33.749 -43.483 -67.618 1.00 29.86 248 GLN A O 1
ATOM 1925 N N . LEU A 1 270 ? -32.403 -41.720 -67.386 1.00 29.12 249 LEU A N 1
ATOM 1926 C CA . LEU A 1 270 ? -33.327 -40.872 -68.127 1.00 30.72 249 LEU A CA 1
ATOM 1927 C C . LEU A 1 270 ? -32.740 -40.359 -69.440 1.00 25.98 249 LEU A C 1
ATOM 1928 O O . LEU A 1 270 ? -33.449 -39.737 -70.218 1.00 29.56 249 LEU A O 1
ATOM 1933 N N . GLY A 1 271 ? -31.463 -40.638 -69.688 1.00 28.58 250 GLY A N 1
ATOM 1934 C CA . GLY A 1 271 ? -30.759 -40.068 -70.831 1.00 32.01 250 GLY A CA 1
ATOM 1935 C C . GLY A 1 271 ? -30.344 -38.624 -70.568 1.00 33.99 250 GLY A C 1
ATOM 1936 O O . GLY A 1 271 ? -30.175 -38.244 -69.403 1.00 33.67 250 GLY A O 1
ATOM 1937 N N . PRO A 1 272 ? -30.206 -37.795 -71.626 1.00 31.00 251 PRO A N 1
ATOM 1938 C CA . PRO A 1 272 ? -30.473 -38.048 -73.046 1.00 31.13 251 PRO A CA 1
ATOM 1939 C C . PRO A 1 272 ? -29.412 -38.849 -73.782 1.00 32.46 251 PRO A C 1
ATOM 1940 O O . PRO A 1 272 ? -29.652 -39.234 -74.921 1.00 35.34 251 PRO A O 1
ATOM 1944 N N . HIS A 1 273 ? -28.258 -39.072 -73.175 1.00 32.07 252 HIS A N 1
ATOM 1945 C CA . HIS A 1 273 ? -27.197 -39.776 -73.873 1.00 32.58 252 HIS A CA 1
ATOM 1946 C C . HIS A 1 273 ? -27.286 -41.280 -73.682 1.00 36.46 252 HIS A C 1
ATOM 1947 O O . HIS A 1 273 ? -27.928 -41.761 -72.750 1.00 37.68 252 HIS A O 1
ATOM 1954 N N . SER A 1 274 ? -26.612 -42.014 -74.564 1.00 34.94 253 SER A N 1
ATOM 1955 C CA . SER A 1 274 ? -26.505 -43.459 -74.449 1.00 34.91 253 SER A CA 1
ATOM 1956 C C . SER A 1 274 ? -25.719 -43.813 -73.188 1.00 34.28 253 SER A C 1
ATOM 1957 O O . SER A 1 274 ? -25.022 -42.970 -72.642 1.00 30.73 253 SER A O 1
ATOM 1960 N N . ALA A 1 275 ? -25.848 -45.048 -72.712 1.00 37.70 254 ALA A N 1
ATOM 1961 C CA . ALA A 1 275 ? -25.241 -45.434 -71.438 1.00 35.60 254 ALA A CA 1
ATOM 1962 C C . ALA A 1 275 ? -23.720 -45.368 -71.498 1.00 32.64 254 ALA A C 1
ATOM 1963 O O . ALA A 1 275 ? -23.059 -45.123 -70.488 1.00 33.60 254 ALA A O 1
ATOM 1965 N N . GLU A 1 276 ? -23.191 -45.585 -72.698 1.00 34.93 255 GLU A N 1
ATOM 1966 C CA . GLU A 1 276 ? -21.757 -45.528 -72.993 1.00 39.58 255 GLU A CA 1
ATOM 1967 C C . GLU A 1 276 ? -21.146 -44.130 -72.794 1.00 33.34 255 GLU A C 1
ATOM 1968 O O . GLU A 1 276 ? -19.992 -43.992 -72.376 1.00 31.72 255 GLU A O 1
ATOM 1974 N N . TYR A 1 277 ? -21.927 -43.100 -73.104 1.00 33.77 256 TYR A N 1
ATOM 1975 C CA . TYR A 1 277 ? -21.480 -41.713 -72.970 1.00 32.03 256 TYR A CA 1
ATOM 1976 C C . TYR A 1 277 ? -20.896 -41.427 -71.588 1.00 29.11 256 TYR A C 1
ATOM 1977 O O . TYR A 1 277 ? -19.860 -40.780 -71.487 1.00 28.42 256 TYR A O 1
ATOM 1986 N N . ILE A 1 278 ? -21.541 -41.949 -70.542 1.00 29.55 257 ILE A N 1
ATOM 1987 C CA . ILE A 1 278 ? -21.146 -41.674 -69.163 1.00 27.67 257 ILE A CA 1
ATOM 1988 C C . ILE A 1 278 ? -19.678 -42.016 -68.888 1.00 27.91 257 ILE A C 1
ATOM 1989 O O . ILE A 1 278 ? -18.920 -41.185 -68.388 1.00 25.89 257 ILE A O 1
ATOM 1994 N N . GLY A 1 279 ? -19.276 -43.240 -69.220 1.00 27.08 258 GLY A N 1
ATOM 1995 C CA . GLY A 1 279 ? -17.904 -43.655 -68.997 1.00 26.33 258 GLY A CA 1
ATOM 1996 C C . GLY A 1 279 ? -16.897 -42.810 -69.759 1.00 29.51 258 GLY A C 1
ATOM 1997 O O . GLY A 1 279 ? -15.824 -42.502 -69.240 1.00 31.87 258 GLY A O 1
ATOM 1998 N N . LEU A 1 280 ? -17.246 -42.425 -70.988 1.00 24.21 259 LEU A N 1
ATOM 1999 C CA . LEU A 1 280 ? -16.335 -41.656 -71.829 1.00 29.89 259 LEU A CA 1
ATOM 2000 C C . LEU A 1 280 ? -16.126 -40.247 -71.262 1.00 32.41 259 LEU A C 1
ATOM 2001 O O . LEU A 1 280 ? -14.991 -39.748 -71.210 1.00 32.46 259 LEU A O 1
ATOM 2006 N N . LYS A 1 281 ? -17.207 -39.610 -70.812 1.00 28.42 260 LYS A N 1
ATOM 2007 C CA . LYS A 1 281 ? -17.074 -38.269 -70.262 1.00 27.47 260 LYS A CA 1
ATOM 2008 C C . LYS A 1 281 ? -16.369 -38.288 -68.912 1.00 28.03 260 LYS A C 1
ATOM 2009 O O . LYS A 1 281 ? -15.664 -37.336 -68.571 1.00 29.48 260 LYS A O 1
ATOM 2015 N N . GLN A 1 282 ? -16.528 -39.374 -68.157 1.00 28.30 261 GLN A N 1
ATOM 2016 C CA . GLN A 1 282 ? -15.753 -39.545 -66.934 1.00 30.16 261 GLN A CA 1
ATOM 2017 C C . GLN A 1 282 ? -14.261 -39.569 -67.260 1.00 29.38 261 GLN A C 1
ATOM 2018 O O . GLN A 1 282 ? -13.443 -39.004 -66.529 1.00 28.94 261 GLN A O 1
ATOM 2024 N N . GLN A 1 283 ? -13.921 -40.235 -68.359 1.00 27.85 262 GLN A N 1
ATOM 2025 C CA . GLN A 1 283 ? -12.542 -40.297 -68.828 1.00 34.07 262 GLN A CA 1
ATOM 2026 C C . GLN A 1 283 ? -12.058 -38.905 -69.249 1.00 30.68 262 GLN A C 1
ATOM 2027 O O . GLN A 1 283 ? -10.914 -38.529 -68.970 1.00 31.51 262 GLN A O 1
ATOM 2033 N N . VAL A 1 284 ? -12.927 -38.158 -69.929 1.00 28.33 263 VAL A N 1
ATOM 2034 C CA . VAL A 1 284 ? -12.650 -36.756 -70.249 1.00 30.25 263 VAL A CA 1
ATOM 2035 C C . VAL A 1 284 ? -12.356 -35.960 -68.956 1.00 31.84 263 VAL A C 1
ATOM 2036 O O . VAL A 1 284 ? -11.337 -35.263 -68.864 1.00 32.55 263 VAL A O 1
ATOM 2040 N N . LEU A 1 285 ? -13.226 -36.098 -67.954 1.00 27.67 264 LEU A N 1
ATOM 2041 C CA . LEU A 1 285 ? -13.061 -35.370 -66.692 1.00 28.29 264 LEU A CA 1
ATOM 2042 C C . LEU A 1 285 ? -11.725 -35.698 -66.023 1.00 34.08 264 LEU A C 1
ATOM 2043 O O . LEU A 1 285 ? -10.992 -34.802 -65.571 1.00 34.06 264 LEU A O 1
ATOM 2048 N N . ARG A 1 286 ? -11.416 -36.988 -65.952 1.00 31.86 265 ARG A N 1
ATOM 2049 C CA . ARG A 1 286 ? -10.196 -37.429 -65.286 1.00 33.13 265 ARG A CA 1
ATOM 2050 C C . ARG A 1 286 ? -8.975 -37.008 -66.097 1.00 33.26 265 ARG A C 1
ATOM 2051 O O . ARG A 1 286 ? -7.932 -36.677 -65.537 1.00 34.08 265 ARG A O 1
ATOM 2059 N N . SER A 1 287 ? -9.117 -37.001 -67.418 1.00 31.66 266 SER A N 1
ATOM 2060 C CA . SER A 1 287 ? -8.033 -36.564 -68.266 1.00 30.17 266 SER A CA 1
ATOM 2061 C C . SER A 1 287 ? -7.759 -35.079 -68.057 1.00 36.86 266 SER A C 1
ATOM 2062 O O . SER A 1 287 ? -6.602 -34.674 -67.973 1.00 35.68 266 SER A O 1
ATOM 2065 N N . CYS A 1 288 ? -8.814 -34.271 -67.949 1.00 33.14 267 CYS A N 1
ATOM 2066 C CA . CYS A 1 288 ? -8.630 -32.830 -67.786 1.00 35.90 267 CYS A CA 1
ATOM 2067 C C . CYS A 1 288 ? -8.053 -32.500 -66.416 1.00 34.83 267 CYS A C 1
ATOM 2068 O O . CYS A 1 288 ? -7.223 -31.592 -66.281 1.00 32.83 267 CYS A O 1
ATOM 2071 N N . ILE A 1 289 ? -8.489 -33.240 -65.402 1.00 33.52 268 ILE A N 1
ATOM 2072 C CA . ILE A 1 289 ? -8.013 -32.988 -64.055 1.00 32.46 268 ILE A CA 1
ATOM 2073 C C . ILE A 1 289 ? -6.522 -33.268 -64.008 1.00 35.40 268 ILE A C 1
ATOM 2074 O O . ILE A 1 289 ? -5.761 -32.505 -63.411 1.00 36.93 268 ILE A O 1
ATOM 2079 N N . GLN A 1 290 ? -6.104 -34.340 -64.670 1.00 35.61 269 GLN A N 1
ATOM 2080 C CA . GLN A 1 290 ? -4.707 -34.758 -64.633 1.00 39.34 269 GLN A CA 1
ATOM 2081 C C . GLN A 1 290 ? -3.762 -33.774 -65.337 1.00 41.04 269 GLN A C 1
ATOM 2082 O O . GLN A 1 290 ? -2.732 -33.401 -64.778 1.00 40.51 269 GLN A O 1
ATOM 2088 N N . MET A 1 291 ? -4.090 -33.345 -66.553 1.00 41.41 270 MET A N 1
ATOM 2089 C CA . MET A 1 291 ? -3.195 -32.404 -67.211 1.00 45.46 270 MET A CA 1
ATOM 2090 C C . MET A 1 291 ? -3.184 -31.045 -66.496 1.00 46.04 270 MET A C 1
ATOM 2091 O O . MET A 1 291 ? -2.200 -30.312 -66.586 1.00 45.97 270 MET A O 1
ATOM 2096 N N . ARG A 1 292 ? -4.244 -30.712 -65.762 1.00 39.46 271 ARG A N 1
ATOM 2097 C CA . ARG A 1 292 ? -4.210 -29.465 -65.010 1.00 38.02 271 ARG A CA 1
ATOM 2098 C C . ARG A 1 292 ? -3.249 -29.625 -63.824 1.00 43.13 271 ARG A C 1
ATOM 2099 O O . ARG A 1 292 ? -2.591 -28.666 -63.401 1.00 45.75 271 ARG A O 1
ATOM 2107 N N . ALA A 1 293 ? -3.146 -30.855 -63.324 1.00 41.28 272 ALA A N 1
ATOM 2108 C CA . ALA A 1 293 ? -2.256 -31.188 -62.218 1.00 42.10 272 ALA A CA 1
ATOM 2109 C C . ALA A 1 293 ? -0.779 -31.137 -62.619 1.00 44.93 272 ALA A C 1
ATOM 2110 O O . ALA A 1 293 ? 0.047 -30.546 -61.913 1.00 53.45 272 ALA A O 1
ATOM 2112 N N . ASN A 1 294 ? -0.460 -31.747 -63.757 1.00 46.56 273 ASN A N 1
ATOM 2113 C CA . ASN A 1 294 ? 0.897 -31.751 -64.310 1.00 48.73 273 ASN A CA 1
ATOM 2114 C C . ASN A 1 294 ? 1.273 -30.456 -65.036 1.00 52.97 273 ASN A C 1
ATOM 2115 O O . ASN A 1 294 ? 2.256 -30.409 -65.777 1.00 56.02 273 ASN A O 1
ATOM 2120 N N . GLU A 1 295 ? 0.478 -29.411 -64.834 1.00 51.01 274 GLU A N 1
ATOM 2121 C CA . GLU A 1 295 ? 0.789 -28.096 -65.375 1.00 50.14 274 GLU A CA 1
ATOM 2122 C C . GLU A 1 295 ? 1.440 -27.237 -64.301 1.00 51.88 274 GLU A C 1
ATOM 2123 O O . GLU A 1 295 ? 0.812 -26.932 -63.282 1.00 52.72 274 GLU A O 1
ATOM 2129 N N . PRO A 1 296 ? 2.704 -26.847 -64.528 1.00 52.09 275 PRO A N 1
ATOM 2130 C CA . PRO A 1 296 ? 3.523 -26.078 -63.580 1.00 48.01 275 PRO A CA 1
ATOM 2131 C C . PRO A 1 296 ? 2.777 -24.894 -62.985 1.00 49.71 275 PRO A C 1
ATOM 2132 O O . PRO A 1 296 ? 2.897 -24.628 -61.785 1.00 50.04 275 PRO A O 1
ATOM 2136 N N . GLN A 1 297 ? 2.000 -24.210 -63.821 1.00 45.25 276 GLN A N 1
ATOM 2137 C CA . GLN A 1 297 ? 1.206 -23.063 -63.396 1.00 44.61 276 GLN A CA 1
ATOM 2138 C C . GLN A 1 297 ? 0.190 -23.382 -62.277 1.00 48.01 276 GLN A C 1
ATOM 2139 O O . GLN A 1 297 ? -0.239 -22.483 -61.554 1.00 48.66 276 GLN A O 1
ATOM 2145 N N . PHE A 1 298 ? -0.203 -24.650 -62.137 1.00 46.32 277 PHE A N 1
ATOM 2146 C CA . PHE A 1 298 ? -1.256 -25.007 -61.181 1.00 48.53 277 PHE A CA 1
ATOM 2147 C C . PHE A 1 298 ? -0.814 -25.953 -60.063 1.00 50.09 277 PHE A C 1
ATOM 2148 O O . PHE A 1 298 ? -1.658 -26.555 -59.403 1.00 46.05 277 PHE A O 1
ATOM 2156 N N . GLY A 1 299 ? 0.495 -26.085 -59.852 1.00 56.01 278 GLY A N 1
ATOM 2157 C CA . GLY A 1 299 ? 1.031 -26.950 -58.805 1.00 53.05 278 GLY A CA 1
ATOM 2158 C C . GLY A 1 299 ? 0.542 -26.689 -57.384 1.00 49.88 278 GLY A C 1
ATOM 2159 O O . GLY A 1 299 ? 0.357 -27.626 -56.610 1.00 55.09 278 GLY A O 1
ATOM 2160 N N . ASP A 1 300 ? 0.326 -25.424 -57.035 1.00 49.94 279 ASP A N 1
ATOM 2161 C CA . ASP A 1 300 ? -0.143 -25.068 -55.693 1.00 53.84 279 ASP A CA 1
ATOM 2162 C C . ASP A 1 300 ? -1.606 -25.454 -55.463 1.00 52.42 279 ASP A C 1
ATOM 2163 O O . ASP A 1 300 ? -2.116 -25.348 -54.344 1.00 50.79 279 ASP A O 1
ATOM 2168 N N . GLU A 1 301 ? -2.278 -25.890 -56.525 1.00 49.47 280 GLU A N 1
ATOM 2169 C CA . GLU A 1 301 ? -3.693 -26.239 -56.452 1.00 48.14 280 GLU A CA 1
ATOM 2170 C C . GLU A 1 301 ? -3.927 -27.581 -55.782 1.00 47.94 280 GLU A C 1
ATOM 2171 O O . GLU A 1 301 ? -3.189 -28.537 -56.026 1.00 47.38 280 GLU A O 1
ATOM 2177 N N . GLU A 1 302 ? -4.959 -27.641 -54.944 1.00 41.86 281 GLU A N 1
ATOM 2178 C CA . GLU A 1 302 ? -5.472 -28.910 -54.445 1.00 46.35 281 GLU A CA 1
ATOM 2179 C C . GLU A 1 302 ? -6.476 -29.486 -55.453 1.00 44.83 281 GLU A C 1
ATOM 2180 O O . GLU A 1 302 ? -7.641 -29.086 -55.484 1.00 42.26 281 GLU A O 1
ATOM 2186 N N . PRO A 1 303 ? -6.020 -30.435 -56.278 1.00 44.32 282 PRO A N 1
ATOM 2187 C CA . PRO A 1 303 ? -6.780 -30.950 -57.427 1.00 40.01 282 PRO A CA 1
ATOM 2188 C C . PRO A 1 303 ? -8.047 -31.694 -57.035 1.00 40.82 282 PRO A C 1
ATOM 2189 O O . PRO A 1 303 ? -8.065 -32.407 -56.016 1.00 40.70 282 PRO A O 1
ATOM 2193 N N . PHE A 1 304 ? -9.094 -31.528 -57.840 1.00 33.41 283 PHE A N 1
ATOM 2194 C CA . PHE A 1 304 ? -10.371 -32.184 -57.569 1.00 34.92 283 PHE A CA 1
ATOM 2195 C C . PHE A 1 304 ? -10.251 -33.714 -57.502 1.00 33.45 283 PHE A C 1
ATOM 2196 O O . PHE A 1 304 ? -9.673 -34.357 -58.389 1.00 33.57 283 PHE A O 1
ATOM 2204 N N . ASP A 1 305 ? -10.811 -34.273 -56.432 1.00 34.49 284 ASP A N 1
ATOM 2205 C CA . ASP A 1 305 ? -10.837 -35.712 -56.184 1.00 31.20 284 ASP A CA 1
ATOM 2206 C C . ASP A 1 305 ? -12.185 -36.291 -56.617 1.00 34.15 284 ASP A C 1
ATOM 2207 O O . ASP A 1 305 ? -13.152 -36.273 -55.844 1.00 32.92 284 ASP A O 1
ATOM 2212 N N . TYR A 1 306 ? -12.248 -36.803 -57.847 1.00 32.17 285 TYR A N 1
ATOM 2213 C CA . TYR A 1 306 ? -13.505 -37.306 -58.422 1.00 30.98 285 TYR A CA 1
ATOM 2214 C C . TYR A 1 306 ? -13.842 -38.727 -57.929 1.00 31.93 285 TYR A C 1
ATOM 2215 O O . TYR A 1 306 ? -13.174 -39.695 -58.278 1.00 34.56 285 TYR A O 1
ATOM 2224 N N . GLN A 1 307 ? -14.894 -38.840 -57.130 1.00 30.86 286 GLN A N 1
ATOM 2225 C CA . GLN A 1 307 ? -15.218 -40.100 -56.453 1.00 31.57 286 GLN A CA 1
ATOM 2226 C C . GLN A 1 307 ? -16.711 -40.412 -56.502 1.00 29.61 286 GLN A C 1
ATOM 2227 O O . GLN A 1 307 ? -17.423 -40.205 -55.536 1.00 26.21 286 GLN A O 1
ATOM 2233 N N . PRO A 1 308 ? -17.199 -40.896 -57.643 1.00 29.68 287 PRO A N 1
ATOM 2234 C CA . PRO A 1 308 ? -18.623 -41.230 -57.671 1.00 28.75 287 PRO A CA 1
ATOM 2235 C C . PRO A 1 308 ? -18.902 -42.568 -57.008 1.00 27.02 287 PRO A C 1
ATOM 2236 O O . PRO A 1 308 ? -17.956 -43.275 -56.694 1.00 32.64 287 PRO A O 1
ATOM 2240 N N . ALA A 1 309 ? -20.169 -42.900 -56.788 1.00 27.65 288 ALA A N 1
ATOM 2241 C CA . ALA A 1 309 ? -20.524 -44.227 -56.284 1.00 32.94 288 ALA A CA 1
ATOM 2242 C C . ALA A 1 309 ? -19.939 -45.309 -57.193 1.00 31.97 288 ALA A C 1
ATOM 2243 O O . ALA A 1 309 ? -19.855 -45.104 -58.404 1.00 30.61 288 ALA A O 1
ATOM 2245 N N . GLU A 1 310 ? -19.541 -46.446 -56.610 1.00 32.74 289 GLU A N 1
ATOM 2246 C CA . GLU A 1 310 ? -18.805 -47.478 -57.345 1.00 33.02 289 GLU A CA 1
ATOM 2247 C C . GLU A 1 310 ? -19.583 -48.024 -58.531 1.00 30.56 289 GLU A C 1
ATOM 2248 O O . GLU A 1 310 ? -19.025 -48.155 -59.611 1.00 35.20 289 GLU A O 1
ATOM 2254 N N . SER A 1 311 ? -20.869 -48.314 -58.357 1.00 28.05 290 SER A N 1
ATOM 2255 C CA . SER A 1 311 ? -21.674 -48.849 -59.462 1.00 31.61 290 SER A CA 1
ATOM 2256 C C . SER A 1 311 ? -21.864 -47.853 -60.626 1.00 32.62 290 SER A C 1
ATOM 2257 O O . SER A 1 311 ? -22.621 -48.113 -61.569 1.00 33.14 290 SER A O 1
ATOM 2260 N N . LEU A 1 312 ? -21.205 -46.704 -60.535 1.00 33.38 291 LEU A N 1
ATOM 2261 C CA . LEU A 1 312 ? -21.287 -45.684 -61.571 1.00 36.52 291 LEU A CA 1
ATOM 2262 C C . LEU A 1 312 ? -19.905 -45.229 -62.047 1.00 36.95 291 LEU A C 1
ATOM 2263 O O . LEU A 1 312 ? -19.790 -44.245 -62.774 1.00 36.39 291 LEU A O 1
ATOM 2268 N N . ARG A 1 313 ? -18.854 -45.917 -61.618 1.00 32.36 292 ARG A N 1
ATOM 2269 C CA . ARG A 1 313 ? -17.563 -45.725 -62.254 1.00 33.61 292 ARG A CA 1
ATOM 2270 C C . ARG A 1 313 ? -17.552 -46.585 -63.507 1.00 37.68 292 ARG A C 1
ATOM 2271 O O . ARG A 1 313 ? -17.794 -47.790 -63.452 1.00 41.09 292 ARG A O 1
ATOM 2279 N N . HIS A 1 314 ? -17.325 -45.946 -64.646 1.00 38.53 293 HIS A N 1
ATOM 2280 C CA . HIS A 1 314 ? -17.428 -46.602 -65.938 1.00 37.24 293 HIS A CA 1
ATOM 2281 C C . HIS A 1 314 ? -16.243 -46.245 -66.822 1.00 38.20 293 HIS A C 1
ATOM 2282 O O . HIS A 1 314 ? -16.193 -46.607 -67.995 1.00 38.27 293 HIS A O 1
ATOM 2289 N N . TRP A 1 315 ? -15.273 -45.554 -66.242 1.00 37.55 294 TRP A N 1
ATOM 2290 C CA . TRP A 1 315 ? -14.159 -45.030 -67.011 1.00 39.06 294 TRP A CA 1
ATOM 2291 C C . TRP A 1 315 ? -13.086 -46.071 -67.277 1.00 45.60 294 TRP A C 1
ATOM 2292 O O . TRP A 1 315 ? -11.960 -45.735 -67.635 1.00 49.76 294 TRP A O 1
ATOM 2303 N N . VAL A 1 316 ? -13.431 -47.335 -67.090 1.00 45.83 295 VAL A N 1
ATOM 2304 C CA . VAL A 1 316 ? -12.548 -48.413 -67.495 1.00 50.52 295 VAL A CA 1
ATOM 2305 C C . VAL A 1 316 ? -13.286 -49.319 -68.477 1.00 47.87 295 VAL A C 1
ATOM 2306 O O . VAL A 1 316 ? -12.704 -50.249 -69.024 1.00 51.98 295 VAL A O 1
ATOM 2310 N N . ASP A 1 317 ? -14.569 -49.029 -68.697 1.00 50.85 296 ASP A N 1
ATOM 2311 C CA . ASP A 1 317 ? -15.437 -49.840 -69.563 1.00 51.60 296 ASP A CA 1
ATOM 2312 C C . ASP A 1 317 ? -15.009 -49.834 -71.020 1.00 50.91 296 ASP A C 1
ATOM 2313 O O . ASP A 1 317 ? -15.338 -50.747 -71.779 1.00 51.85 296 ASP A O 1
ATOM 2318 N N . ARG A 1 318 ? -14.312 -48.778 -71.413 1.00 48.20 297 ARG A N 1
ATOM 2319 C CA . ARG A 1 318 ? -13.859 -48.627 -72.785 1.00 53.72 297 ARG A CA 1
ATOM 2320 C C . ARG A 1 318 ? -12.345 -48.446 -72.750 1.00 56.22 297 ARG A C 1
ATOM 2321 O O . ARG A 1 318 ? -11.785 -48.092 -71.704 1.00 51.10 297 ARG A O 1
ATOM 2329 N N . PRO A 1 319 ? -11.672 -48.720 -73.882 1.00 61.03 298 PRO A N 1
ATOM 2330 C CA . PRO A 1 319 ? -10.231 -48.459 -74.000 1.00 54.89 298 PRO A CA 1
ATOM 2331 C C . PRO A 1 319 ? -9.909 -46.969 -73.877 1.00 53.55 298 PRO A C 1
ATOM 2332 O O . PRO A 1 319 ? -10.797 -46.143 -74.095 1.00 52.01 298 PRO A O 1
ATOM 2336 N N . GLU A 1 320 ? -8.666 -46.647 -73.517 1.00 55.92 299 GLU A N 1
ATOM 2337 C CA . GLU A 1 320 ? -8.227 -45.264 -73.329 1.00 54.18 299 GLU A CA 1
ATOM 2338 C C . GLU A 1 320 ? -8.714 -44.334 -74.439 1.00 54.04 299 GLU A C 1
ATOM 2339 O O . GLU A 1 320 ? -8.477 -44.584 -75.626 1.00 49.82 299 GLU A O 1
ATOM 2345 N N . ILE A 1 321 ? -9.404 -43.266 -74.052 1.00 47.83 300 ILE A N 1
ATOM 2346 C CA . ILE A 1 321 ? -9.893 -42.314 -75.035 1.00 47.90 300 ILE A CA 1
ATOM 2347 C C . ILE A 1 321 ? -8.697 -41.613 -75.679 1.00 47.13 300 ILE A C 1
ATOM 2348 O O . ILE A 1 321 ? -7.688 -41.338 -75.014 1.00 43.14 300 ILE A O 1
ATOM 2353 N N . ASP A 1 322 ? -8.810 -41.359 -76.980 1.00 40.05 301 ASP A N 1
ATOM 2354 C CA . ASP A 1 322 ? -7.767 -40.667 -77.728 1.00 47.67 301 ASP A CA 1
ATOM 2355 C C . ASP A 1 322 ? -8.226 -39.260 -78.102 1.00 46.46 301 ASP A C 1
ATOM 2356 O O . ASP A 1 322 ? -7.610 -38.606 -78.939 1.00 46.68 301 ASP A O 1
ATOM 2361 N N . THR A 1 323 ? -9.319 -38.813 -77.488 1.00 43.66 302 THR A N 1
ATOM 2362 C CA . THR A 1 323 ? -9.909 -37.516 -77.805 1.00 36.95 302 THR A CA 1
ATOM 2363 C C . THR A 1 323 ? -10.782 -36.997 -76.667 1.00 38.03 302 THR A C 1
ATOM 2364 O O . THR A 1 323 ? -11.197 -37.755 -75.791 1.00 38.26 302 THR A O 1
ATOM 2368 N N . LEU A 1 324 ? -11.051 -35.696 -76.677 1.00 36.86 303 LEU A N 1
ATOM 2369 C CA . LEU A 1 324 ? -11.934 -35.110 -75.681 1.00 30.11 303 LEU A CA 1
ATOM 2370 C C . LEU A 1 324 ? -13.281 -34.772 -76.299 1.00 30.01 303 LEU A C 1
ATOM 2371 O O . LEU A 1 324 ? -14.134 -34.179 -75.660 1.00 34.29 303 LEU A O 1
ATOM 2376 N N . ARG A 1 325 ? -13.478 -35.153 -77.551 1.00 33.13 304 ARG A N 1
ATOM 2377 C CA . ARG A 1 325 ? -14.702 -34.779 -78.242 1.00 34.19 304 ARG A CA 1
ATOM 2378 C C . ARG A 1 325 ? -15.574 -35.979 -78.547 1.00 31.49 304 ARG A C 1
ATOM 2379 O O . ARG A 1 325 ? -15.167 -36.900 -79.251 1.00 30.98 304 ARG A O 1
ATOM 2387 N N . PHE A 1 326 ? -16.788 -35.941 -78.010 1.00 34.12 305 PHE A N 1
ATOM 2388 C CA . PHE A 1 326 ? -17.754 -37.010 -78.184 1.00 32.89 305 PHE A CA 1
ATOM 2389 C C . PHE A 1 326 ? -19.069 -36.450 -78.628 1.00 31.14 305 PHE A C 1
ATOM 2390 O O . PHE A 1 326 ? -19.851 -35.960 -77.817 1.00 35.43 305 PHE A O 1
ATOM 2398 N N . ALA A 1 327 ? -19.304 -36.532 -79.925 1.00 30.45 306 ALA A N 1
ATOM 2399 C CA . ALA A 1 327 ? -20.413 -35.835 -80.542 1.00 34.81 306 ALA A CA 1
ATOM 2400 C C . ALA A 1 327 ? -21.722 -36.417 -80.069 1.00 34.00 306 ALA A C 1
ATOM 2401 O O . ALA A 1 327 ? -21.972 -37.608 -80.225 1.00 31.89 306 ALA A O 1
ATOM 2403 N N . HIS A 1 328 ? -22.546 -35.539 -79.501 1.00 34.49 307 HIS A N 1
ATOM 2404 C CA . HIS A 1 328 ? -23.831 -35.883 -78.896 1.00 34.32 307 HIS A CA 1
ATOM 2405 C C . HIS A 1 328 ? -24.709 -36.791 -79.765 1.00 31.37 307 HIS A C 1
ATOM 2406 O O . HIS A 1 328 ? -25.345 -37.715 -79.257 1.00 30.91 307 HIS A O 1
ATOM 2413 N N . GLU A 1 329 ? -24.729 -36.550 -81.070 1.00 34.58 308 GLU A N 1
ATOM 2414 C CA . GLU A 1 329 ? -25.646 -37.291 -81.935 1.00 36.40 308 GLU A CA 1
ATOM 2415 C C . GLU A 1 329 ? -25.177 -38.731 -82.105 1.00 31.71 308 GLU A C 1
ATOM 2416 O O . GLU A 1 329 ? -25.969 -39.606 -82.443 1.00 32.15 308 GLU A O 1
ATOM 2422 N N . GLU A 1 330 ? -23.900 -38.978 -81.827 1.00 30.04 309 GLU A N 1
ATOM 2423 C CA . GLU A 1 330 ? -23.347 -40.327 -81.904 1.00 34.80 309 GLU A CA 1
ATOM 2424 C C . GLU A 1 330 ? -23.510 -41.114 -80.597 1.00 33.66 309 GLU A C 1
ATOM 2425 O O . GLU A 1 330 ? -23.255 -42.320 -80.560 1.00 30.95 309 GLU A O 1
ATOM 2431 N N . TYR A 1 331 ? -23.900 -40.425 -79.530 1.00 29.49 310 TYR A N 1
ATOM 2432 C CA . TYR A 1 331 ? -24.132 -41.065 -78.238 1.00 31.23 310 TYR A CA 1
ATOM 2433 C C . TYR A 1 331 ? -25.474 -40.648 -77.675 1.00 32.99 310 TYR A C 1
ATOM 2434 O O . TYR A 1 331 ? -25.581 -40.264 -76.516 1.00 31.38 310 TYR A O 1
ATOM 2443 N N . TRP A 1 332 ? -26.491 -40.690 -78.526 1.00 33.60 311 TRP A N 1
ATOM 2444 C CA . TRP A 1 332 ? -27.844 -40.277 -78.163 1.00 36.28 311 TRP A CA 1
ATOM 2445 C C . TRP A 1 332 ? -28.641 -41.546 -77.880 1.00 38.06 311 TRP A C 1
ATOM 2446 O O . TRP A 1 332 ? -28.288 -42.605 -78.393 1.00 38.46 311 TRP A O 1
ATOM 2457 N N . ARG A 1 333 ? -29.695 -41.461 -77.071 1.00 37.97 312 ARG A N 1
ATOM 2458 C CA . ARG A 1 333 ? -30.490 -42.659 -76.787 1.00 42.68 312 ARG A CA 1
ATOM 2459 C C . ARG A 1 333 ? -31.961 -42.460 -77.140 1.00 46.52 312 ARG A C 1
ATOM 2460 O O . ARG A 1 333 ? -32.390 -41.344 -77.438 1.00 45.70 312 ARG A O 1
ATOM 2468 N N . ASN B 1 32 ? -16.321 -50.134 -45.568 1.00 59.96 11 ASN B N 1
ATOM 2469 C CA . ASN B 1 32 ? -16.097 -48.697 -45.437 1.00 66.24 11 ASN B CA 1
ATOM 2470 C C . ASN B 1 32 ? -17.098 -48.011 -44.497 1.00 67.47 11 ASN B C 1
ATOM 2471 O O . ASN B 1 32 ? -18.305 -48.067 -44.726 1.00 69.62 11 ASN B O 1
ATOM 2476 N N . ARG B 1 33 ? -16.568 -47.340 -43.470 1.00 65.89 12 ARG B N 1
ATOM 2477 C CA . ARG B 1 33 ? -17.322 -46.763 -42.342 1.00 57.73 12 ARG B CA 1
ATOM 2478 C C . ARG B 1 33 ? -18.462 -45.787 -42.712 1.00 53.96 12 ARG B C 1
ATOM 2479 O O . ARG B 1 33 ? -18.494 -45.258 -43.813 1.00 57.20 12 ARG B O 1
ATOM 2487 N N . ILE B 1 34 ? -19.393 -45.561 -41.780 1.00 53.55 13 ILE B N 1
ATOM 2488 C CA . ILE B 1 34 ? -20.441 -44.547 -41.935 1.00 46.97 13 ILE B CA 1
ATOM 2489 C C . ILE B 1 34 ? -19.965 -43.195 -41.432 1.00 49.23 13 ILE B C 1
ATOM 2490 O O . ILE B 1 34 ? -19.656 -43.058 -40.247 1.00 51.44 13 ILE B O 1
ATOM 2495 N N . ALA B 1 35 ? -19.931 -42.200 -42.316 1.00 41.14 14 ALA B N 1
ATOM 2496 C CA . ALA B 1 35 ? -19.424 -40.869 -41.971 1.00 38.55 14 ALA B CA 1
ATOM 2497 C C . ALA B 1 35 ? -20.140 -40.270 -40.766 1.00 40.94 14 ALA B C 1
ATOM 2498 O O . ALA B 1 35 ? -21.316 -40.549 -40.520 1.00 41.36 14 ALA B O 1
ATOM 2500 N N . GLU B 1 36 ? -19.427 -39.445 -40.010 1.00 35.60 15 GLU B N 1
ATOM 2501 C CA . GLU B 1 36 ? -19.990 -38.912 -38.785 1.00 36.00 15 GLU B CA 1
ATOM 2502 C C . GLU B 1 36 ? -19.886 -37.415 -38.732 1.00 34.78 15 GLU B C 1
ATOM 2503 O O . GLU B 1 36 ? -18.813 -36.850 -38.942 1.00 34.94 15 GLU B O 1
ATOM 2509 N N . CYS B 1 37 ? -21.015 -36.786 -38.422 1.00 32.06 16 CYS B N 1
ATOM 2510 C CA . CYS B 1 37 ? -21.063 -35.360 -38.195 1.00 33.19 16 CYS B CA 1
ATOM 2511 C C . CYS B 1 37 ? -21.316 -35.069 -36.719 1.00 39.74 16 CYS B C 1
ATOM 2512 O O . CYS B 1 37 ? -22.393 -35.354 -36.193 1.00 37.59 16 CYS B O 1
ATOM 2515 N N . ASP B 1 38 ? -20.313 -34.498 -36.060 1.00 41.70 17 ASP B N 1
ATOM 2516 C CA . ASP B 1 38 ? -20.472 -33.964 -34.710 1.00 39.77 17 ASP B CA 1
ATOM 2517 C C . ASP B 1 38 ? -21.087 -32.587 -34.854 1.00 37.91 17 ASP B C 1
ATOM 2518 O O . ASP B 1 38 ? -20.369 -31.595 -34.919 1.00 40.23 17 ASP B O 1
ATOM 2523 N N . ILE B 1 39 ? -22.415 -32.527 -34.902 1.00 37.11 18 ILE B N 1
ATOM 2524 C CA . ILE B 1 39 ? -23.098 -31.361 -35.459 1.00 34.71 18 ILE B CA 1
ATOM 2525 C C . ILE B 1 39 ? -22.909 -30.061 -34.656 1.00 42.38 18 ILE B C 1
ATOM 2526 O O . ILE B 1 39 ? -22.741 -28.990 -35.253 1.00 39.47 18 ILE B O 1
ATOM 2531 N N . ARG B 1 40 ? -22.906 -30.145 -33.325 1.00 39.00 19 ARG B N 1
ATOM 2532 C CA . ARG B 1 40 ? -22.753 -28.948 -32.497 1.00 37.81 19 ARG B CA 1
ATOM 2533 C C . ARG B 1 40 ? -21.287 -28.479 -32.449 1.00 39.05 19 ARG B C 1
ATOM 2534 O O . ARG B 1 40 ? -20.998 -27.370 -31.997 1.00 38.25 19 ARG B O 1
ATOM 2542 N N . ARG B 1 41 ? -20.372 -29.311 -32.946 1.00 40.11 20 ARG B N 1
ATOM 2543 C CA . ARG B 1 41 ? -18.951 -28.963 -32.983 1.00 40.95 20 ARG B CA 1
ATOM 2544 C C . ARG B 1 41 ? -18.515 -28.319 -34.305 1.00 47.76 20 ARG B C 1
ATOM 2545 O O . ARG B 1 41 ? -17.930 -27.231 -34.314 1.00 49.90 20 ARG B O 1
ATOM 2553 N N . THR B 1 42 ? -18.813 -28.989 -35.417 1.00 42.40 21 THR B N 1
ATOM 2554 C CA . THR B 1 42 ? -18.338 -28.564 -36.721 1.00 36.58 21 THR B CA 1
ATOM 2555 C C . THR B 1 42 ? -19.387 -27.863 -37.590 1.00 41.14 21 THR B C 1
ATOM 2556 O O . THR B 1 42 ? -19.038 -27.086 -38.467 1.00 40.74 21 THR B O 1
ATOM 2560 N N . GLY B 1 43 ? -20.667 -28.139 -37.357 1.00 44.72 22 GLY B N 1
ATOM 2561 C CA . GLY B 1 43 ? -21.696 -27.808 -38.333 1.00 35.35 22 GLY B CA 1
ATOM 2562 C C . GLY B 1 43 ? -21.750 -28.941 -39.358 1.00 35.01 22 GLY B C 1
ATOM 2563 O O . GLY B 1 43 ? -21.001 -29.914 -39.246 1.00 33.91 22 GLY B O 1
ATOM 2564 N N . LEU B 1 44 ? -22.637 -28.828 -40.341 1.00 34.87 23 LEU B N 1
ATOM 2565 C CA . LEU B 1 44 ? -22.662 -29.754 -41.484 1.00 35.87 23 LEU B CA 1
ATOM 2566 C C . LEU B 1 44 ? -21.645 -29.352 -42.565 1.00 33.30 23 LEU B C 1
ATOM 2567 O O . LEU B 1 44 ? -21.846 -28.380 -43.280 1.00 33.86 23 LEU B O 1
ATOM 2572 N N . LEU B 1 45 ? -20.561 -30.110 -42.683 1.00 33.30 24 LEU B N 1
ATOM 2573 C CA . LEU B 1 45 ? -19.502 -29.819 -43.643 1.00 30.41 24 LEU B CA 1
ATOM 2574 C C . LEU B 1 45 ? -19.774 -30.416 -45.029 1.00 34.43 24 LEU B C 1
ATOM 2575 O O . LEU B 1 45 ? -20.473 -31.430 -45.145 1.00 31.66 24 LEU B O 1
ATOM 2580 N N . PRO B 1 46 ? -19.213 -29.794 -46.088 1.00 35.16 25 PRO B N 1
ATOM 2581 C CA . PRO B 1 46 ? -19.336 -30.351 -47.439 1.00 31.73 25 PRO B CA 1
ATOM 2582 C C . PRO B 1 46 ? -19.004 -31.840 -47.487 1.00 31.82 25 PRO B C 1
ATOM 2583 O O . PRO B 1 46 ? -19.656 -32.565 -48.229 1.00 32.81 25 PRO B O 1
ATOM 2587 N N . GLU B 1 47 ? -18.022 -32.287 -46.708 1.00 33.28 26 GLU B N 1
ATOM 2588 C CA . GLU B 1 47 ? -17.663 -33.703 -46.691 1.00 34.86 26 GLU B CA 1
ATOM 2589 C C . GLU B 1 47 ? -18.832 -34.580 -46.195 1.00 31.14 26 GLU B C 1
ATOM 2590 O O . GLU B 1 47 ? -19.049 -35.677 -46.699 1.00 32.55 26 GLU B O 1
ATOM 2596 N N . HIS B 1 48 ? -19.579 -34.088 -45.215 1.00 31.43 27 HIS B N 1
ATOM 2597 C CA . HIS B 1 48 ? -20.720 -34.818 -44.677 1.00 31.55 27 HIS B CA 1
ATOM 2598 C C . HIS B 1 48 ? -21.792 -34.947 -45.759 1.00 29.28 27 HIS B C 1
ATOM 2599 O O . HIS B 1 48 ? -22.369 -36.014 -45.959 1.00 26.34 27 HIS B O 1
ATOM 2606 N N . VAL B 1 49 ? -22.038 -33.838 -46.453 1.00 26.96 28 VAL B N 1
ATOM 2607 C CA . VAL B 1 49 ? -23.050 -33.776 -47.489 1.00 22.83 28 VAL B CA 1
ATOM 2608 C C . VAL B 1 49 ? -22.714 -34.767 -48.589 1.00 27.26 28 VAL B C 1
ATOM 2609 O O . VAL B 1 49 ? -23.576 -35.512 -49.048 1.00 27.37 28 VAL B O 1
ATOM 2613 N N . THR B 1 50 ? -21.441 -34.794 -48.971 1.00 27.91 29 THR B N 1
ATOM 2614 C CA . THR B 1 50 ? -20.946 -35.662 -50.025 1.00 24.38 29 THR B CA 1
ATOM 2615 C C . THR B 1 50 ? -21.012 -37.129 -49.612 1.00 29.03 29 THR B C 1
ATOM 2616 O O . THR B 1 50 ? -21.479 -37.983 -50.372 1.00 27.22 29 THR B O 1
ATOM 2620 N N . ALA B 1 51 ? -20.554 -37.408 -48.398 1.00 26.92 30 ALA B N 1
ATOM 2621 C CA . ALA B 1 51 ? -20.701 -38.731 -47.811 1.00 31.32 30 ALA B CA 1
ATOM 2622 C C . ALA B 1 51 ? -22.153 -39.208 -47.869 1.00 29.44 30 ALA B C 1
ATOM 2623 O O . ALA B 1 51 ? -22.438 -40.333 -48.298 1.00 29.45 30 ALA B O 1
ATOM 2625 N N . PHE B 1 52 ? -23.073 -38.352 -47.443 1.00 26.50 31 PHE B N 1
ATOM 2626 C CA . PHE B 1 52 ? -24.464 -38.758 -47.418 1.00 24.06 31 PHE B CA 1
ATOM 2627 C C . PHE B 1 52 ? -24.967 -39.063 -48.826 1.00 24.97 31 PHE B C 1
ATOM 2628 O O . PHE B 1 52 ? -25.656 -40.061 -49.039 1.00 26.40 31 PHE B O 1
ATOM 2636 N N . ARG B 1 53 ? -24.617 -38.208 -49.785 1.00 24.35 32 ARG B N 1
ATOM 2637 C CA . ARG B 1 53 ? -25.084 -38.378 -51.158 1.00 25.05 32 ARG B CA 1
ATOM 2638 C C . ARG B 1 53 ? -24.491 -39.635 -51.793 1.00 24.39 32 ARG B C 1
ATOM 2639 O O . ARG B 1 53 ? -25.156 -40.324 -52.559 1.00 22.62 32 ARG B O 1
ATOM 2647 N N . ARG B 1 54 ? -23.241 -39.936 -51.474 1.00 24.04 33 ARG B N 1
ATOM 2648 C CA . ARG B 1 54 ? -22.607 -41.079 -52.114 1.00 31.41 33 ARG B CA 1
ATOM 2649 C C . ARG B 1 54 ? -23.049 -42.377 -51.436 1.00 27.17 33 ARG B C 1
ATOM 2650 O O . ARG B 1 54 ? -23.513 -43.306 -52.098 1.00 26.73 33 ARG B O 1
ATOM 2658 N N . GLN B 1 55 ? -22.932 -42.425 -50.115 1.00 27.70 34 GLN B N 1
ATOM 2659 C CA . GLN B 1 55 ? -23.190 -43.668 -49.384 1.00 29.20 34 GLN B CA 1
ATOM 2660 C C . GLN B 1 55 ? -24.656 -43.918 -49.018 1.00 28.16 34 GLN B C 1
ATOM 2661 O O . GLN B 1 55 ? -25.024 -45.053 -48.735 1.00 32.24 34 GLN B O 1
ATOM 2667 N N . GLY B 1 56 ? -25.495 -42.886 -49.043 1.00 26.92 35 GLY B N 1
ATOM 2668 C CA . GLY B 1 56 ? -26.912 -43.064 -48.732 1.00 28.42 35 GLY B CA 1
ATOM 2669 C C . GLY B 1 56 ? -27.255 -42.957 -47.247 1.00 25.12 35 GLY B C 1
ATOM 2670 O O . GLY B 1 56 ? -28.401 -43.148 -46.840 1.00 25.17 35 GLY B O 1
ATOM 2671 N N . VAL B 1 57 ? -26.266 -42.617 -46.432 1.00 25.52 36 VAL B N 1
ATOM 2672 C CA . VAL B 1 57 ? -26.441 -42.648 -44.982 1.00 28.34 36 VAL B CA 1
ATOM 2673 C C . VAL B 1 57 ? -25.420 -41.728 -44.312 1.00 32.04 36 VAL B C 1
ATOM 2674 O O . VAL B 1 57 ? -24.328 -41.507 -44.846 1.00 28.95 36 VAL B O 1
ATOM 2678 N N . LEU B 1 58 ? -25.807 -41.162 -43.171 1.00 30.46 37 LEU B N 1
ATOM 2679 C CA . LEU B 1 58 ? -24.964 -40.249 -42.400 1.00 28.54 37 LEU B CA 1
ATOM 2680 C C . LEU B 1 58 ? -25.349 -40.290 -40.926 1.00 29.59 37 LEU B C 1
ATOM 2681 O O . LEU B 1 58 ? -26.519 -40.125 -40.583 1.00 28.42 37 LEU B O 1
ATOM 2686 N N . VAL B 1 59 ? -24.360 -40.504 -40.063 1.00 30.97 38 VAL B N 1
ATOM 2687 C CA . VAL B 1 59 ? -24.565 -40.490 -38.622 1.00 30.77 38 VAL B CA 1
ATOM 2688 C C . VAL B 1 59 ? -24.326 -39.098 -38.056 1.00 33.22 38 VAL B C 1
ATOM 2689 O O . VAL B 1 59 ? -23.270 -38.521 -38.287 1.00 34.94 38 VAL B O 1
ATOM 2693 N N . VAL B 1 60 ? -25.296 -38.556 -37.324 1.00 29.19 39 VAL B N 1
ATOM 2694 C CA . VAL B 1 60 ? -25.146 -37.234 -36.718 1.00 30.62 39 VAL B CA 1
ATOM 2695 C C . VAL B 1 60 ? -25.119 -37.350 -35.193 1.00 36.99 39 VAL B C 1
ATOM 2696 O O . VAL B 1 60 ? -26.138 -37.687 -34.582 1.00 35.36 39 VAL B O 1
ATOM 2700 N N . ARG B 1 61 ? -23.968 -37.076 -34.577 1.00 36.00 40 ARG B N 1
ATOM 2701 C CA . ARG B 1 61 ? -23.850 -37.141 -33.111 1.00 39.03 40 ARG B CA 1
ATOM 2702 C C . ARG B 1 61 ? -24.402 -35.893 -32.392 1.00 38.30 40 ARG B C 1
ATOM 2703 O O . ARG B 1 61 ? -24.282 -34.764 -32.893 1.00 37.24 40 ARG B O 1
ATOM 2711 N N . GLY B 1 62 ? -25.014 -36.110 -31.228 1.00 32.36 41 GLY B N 1
ATOM 2712 C CA . GLY B 1 62 ? -25.370 -35.037 -30.303 1.00 29.98 41 GLY B CA 1
ATOM 2713 C C . GLY B 1 62 ? -26.381 -34.012 -30.782 1.00 38.01 41 GLY B C 1
ATOM 2714 O O . GLY B 1 62 ? -26.268 -32.819 -30.478 1.00 33.50 41 GLY B O 1
ATOM 2715 N N . LEU B 1 63 ? -27.368 -34.471 -31.544 1.00 39.29 42 LEU B N 1
ATOM 2716 C CA . LEU B 1 63 ? -28.420 -33.587 -32.026 1.00 36.44 42 LEU B CA 1
ATOM 2717 C C . LEU B 1 63 ? -29.156 -32.936 -30.852 1.00 37.88 42 LEU B C 1
ATOM 2718 O O . LEU B 1 63 ? -29.327 -31.711 -30.798 1.00 35.17 42 LEU B O 1
ATOM 2723 N N . LEU B 1 64 ? -29.568 -33.763 -29.897 1.00 38.61 43 LEU B N 1
ATOM 2724 C CA . LEU B 1 64 ? -30.365 -33.283 -28.771 1.00 37.34 43 LEU B CA 1
ATOM 2725 C C . LEU B 1 64 ? -29.523 -32.944 -27.548 1.00 39.54 43 LEU B C 1
ATOM 2726 O O . LEU B 1 64 ? -28.658 -33.720 -27.139 1.00 38.08 43 LEU B O 1
ATOM 2731 N N . THR B 1 65 ? -29.789 -31.778 -26.972 1.00 39.71 44 THR B N 1
ATOM 2732 C CA . THR B 1 65 ? -29.263 -31.444 -25.660 1.00 40.60 44 THR B CA 1
ATOM 2733 C C . THR B 1 65 ? -29.773 -32.453 -24.632 1.00 39.87 44 THR B C 1
ATOM 2734 O O . THR B 1 65 ? -30.834 -33.049 -24.820 1.00 39.53 44 THR B O 1
ATOM 2738 N N . PRO B 1 66 ? -28.997 -32.676 -23.561 1.00 42.46 45 PRO B N 1
ATOM 2739 C CA . PRO B 1 66 ? -29.378 -33.463 -22.380 1.00 45.38 45 PRO B CA 1
ATOM 2740 C C . PRO B 1 66 ? -30.842 -33.310 -21.971 1.00 38.86 45 PRO B C 1
ATOM 2741 O O . PRO B 1 66 ? -31.516 -34.313 -21.757 1.00 38.92 45 PRO B O 1
ATOM 2745 N N . GLN B 1 67 ? -31.315 -32.069 -21.893 1.00 41.57 46 GLN B N 1
ATOM 2746 C CA . GLN B 1 67 ? -32.669 -31.768 -21.434 1.00 41.04 46 GLN B CA 1
ATOM 2747 C C . GLN B 1 67 ? -33.738 -32.162 -22.445 1.00 41.63 46 GLN B C 1
ATOM 2748 O O . GLN B 1 67 ? -34.783 -32.694 -22.073 1.00 40.10 46 GLN B O 1
ATOM 2754 N N . GLU B 1 68 ? -33.494 -31.885 -23.724 1.00 44.20 47 GLU B N 1
ATOM 2755 C CA . GLU B 1 68 ? -34.472 -32.246 -24.746 1.00 41.35 47 GLU B CA 1
ATOM 2756 C C . GLU B 1 68 ? -34.551 -33.757 -24.930 1.00 32.10 47 GLU B C 1
ATOM 2757 O O . GLU B 1 68 ? -35.629 -34.296 -25.181 1.00 35.33 47 GLU B O 1
ATOM 2763 N N . LEU B 1 69 ? -33.412 -34.433 -24.809 1.00 31.50 48 LEU B N 1
ATOM 2764 C CA . LEU B 1 69 ? -33.378 -35.896 -24.869 1.00 34.56 48 LEU B CA 1
ATOM 2765 C C . LEU B 1 69 ? -34.307 -36.511 -23.807 1.00 37.37 48 LEU B C 1
ATOM 2766 O O . LEU B 1 69 ? -35.168 -37.340 -24.120 1.00 36.38 48 LEU B O 1
ATOM 2771 N N . ALA B 1 70 ? -34.155 -36.063 -22.563 1.00 38.81 49 ALA B N 1
ATOM 2772 C CA . ALA B 1 70 ? -35.027 -36.483 -21.464 1.00 35.84 49 ALA B CA 1
ATOM 2773 C C . ALA B 1 70 ? -36.498 -36.155 -21.712 1.00 38.98 49 ALA B C 1
ATOM 2774 O O . ALA B 1 70 ? -37.369 -36.957 -21.398 1.00 39.33 49 ALA B O 1
ATOM 2776 N N . ASP B 1 71 ? -36.780 -34.978 -22.271 1.00 42.50 50 ASP B N 1
ATOM 2777 C CA . ASP B 1 71 ? -38.164 -34.589 -22.565 1.00 39.55 50 ASP B CA 1
ATOM 2778 C C . ASP B 1 71 ? -38.801 -35.553 -23.564 1.00 40.73 50 ASP B C 1
ATOM 2779 O O . ASP B 1 71 ? -39.948 -35.979 -23.413 1.00 37.80 50 ASP B O 1
ATOM 2784 N N . VAL B 1 72 ? -38.046 -35.884 -24.603 1.00 38.13 51 VAL B N 1
ATOM 2785 C CA . VAL B 1 72 ? -38.567 -36.739 -25.657 1.00 38.35 51 VAL B CA 1
ATOM 2786 C C . VAL B 1 72 ? -38.571 -38.199 -25.197 1.00 32.71 51 VAL B C 1
ATOM 2787 O O . VAL B 1 72 ? -39.481 -38.945 -25.543 1.00 32.72 51 VAL B O 1
ATOM 2791 N N . GLN B 1 73 ? -37.574 -38.601 -24.410 1.00 33.69 52 GLN B N 1
ATOM 2792 C CA . GLN B 1 73 ? -37.593 -39.936 -23.787 1.00 35.67 52 GLN B CA 1
ATOM 2793 C C . GLN B 1 73 ? -38.885 -40.128 -22.986 1.00 38.42 52 GLN B C 1
ATOM 2794 O O . GLN B 1 73 ? -39.546 -41.172 -23.075 1.00 36.61 52 GLN B O 1
ATOM 2800 N N . GLU B 1 74 ? -39.259 -39.093 -22.234 1.00 39.66 53 GLU B N 1
ATOM 2801 C CA . GLU B 1 74 ? -40.454 -39.140 -21.392 1.00 41.08 53 GLU B CA 1
ATOM 2802 C C . GLU B 1 74 ? -41.750 -39.217 -22.197 1.00 40.22 53 GLU B C 1
ATOM 2803 O O . GLU B 1 74 ? -42.655 -39.993 -21.864 1.00 38.31 53 GLU B O 1
ATOM 2809 N N . ALA B 1 75 ? -41.840 -38.409 -23.250 1.00 42.62 54 ALA B N 1
ATOM 2810 C CA . ALA B 1 75 ? -43.004 -38.435 -24.133 1.00 42.89 54 ALA B CA 1
ATOM 2811 C C . ALA B 1 75 ? -43.114 -39.814 -24.771 1.00 41.47 54 ALA B C 1
ATOM 2812 O O . ALA B 1 75 ? -44.211 -40.344 -24.970 1.00 42.95 54 ALA B O 1
ATOM 2814 N N . GLY B 1 76 ? -41.962 -40.402 -25.071 1.00 35.69 55 GLY B N 1
ATOM 2815 C CA . GLY B 1 76 ? -41.936 -41.706 -25.700 1.00 39.90 55 GLY B CA 1
ATOM 2816 C C . GLY B 1 76 ? -42.443 -42.758 -24.739 1.00 40.84 55 GLY B C 1
ATOM 2817 O O . GLY B 1 76 ? -43.205 -43.659 -25.129 1.00 37.68 55 GLY B O 1
ATOM 2818 N N . ARG B 1 77 ? -42.009 -42.627 -23.482 1.00 39.93 56 ARG B N 1
ATOM 2819 C CA . ARG B 1 77 ? -42.363 -43.560 -22.412 1.00 43.64 56 ARG B CA 1
ATOM 2820 C C . ARG B 1 77 ? -43.868 -43.592 -22.196 1.00 36.56 56 ARG B C 1
ATOM 2821 O O . ARG B 1 77 ? -44.473 -44.657 -22.132 1.00 34.67 56 ARG B O 1
ATOM 2829 N N . ALA B 1 78 ? -44.464 -42.410 -22.110 1.00 37.17 57 ALA B N 1
ATOM 2830 C CA . ALA B 1 78 ? -45.889 -42.279 -21.864 1.00 37.58 57 ALA B CA 1
ATOM 2831 C C . ALA B 1 78 ? -46.742 -42.822 -23.012 1.00 40.83 57 ALA B C 1
ATOM 2832 O O . ALA B 1 78 ? -47.788 -43.435 -22.782 1.00 43.07 57 ALA B O 1
ATOM 2834 N N . LEU B 1 79 ? -46.299 -42.594 -24.246 1.00 39.67 58 LEU B N 1
ATOM 2835 C CA . LEU B 1 79 ? -47.072 -43.006 -25.420 1.00 41.12 58 LEU B CA 1
ATOM 2836 C C . LEU B 1 79 ? -47.157 -44.527 -25.543 1.00 37.94 58 LEU B C 1
ATOM 2837 O O . LEU B 1 79 ? -48.180 -45.055 -25.970 1.00 37.29 58 LEU B O 1
ATOM 2842 N N . ILE B 1 80 ? -46.074 -45.212 -25.182 1.00 33.20 59 ILE B N 1
ATOM 2843 C CA . ILE B 1 80 ? -46.003 -46.665 -25.249 1.00 38.17 59 ILE B CA 1
ATOM 2844 C C . ILE B 1 80 ? -46.857 -47.277 -24.133 1.00 39.68 59 ILE B C 1
ATOM 2845 O O . ILE B 1 80 ? -47.642 -48.196 -24.368 1.00 36.93 59 ILE B O 1
ATOM 2850 N N . ASP B 1 81 ? -46.720 -46.735 -22.927 1.00 42.72 60 ASP B N 1
ATOM 2851 C CA . ASP B 1 81 ? -47.541 -47.148 -21.785 1.00 45.07 60 ASP B CA 1
ATOM 2852 C C . ASP B 1 81 ? -49.026 -47.020 -22.082 1.00 44.88 60 ASP B C 1
ATOM 2853 O O . ASP B 1 81 ? -49.797 -47.948 -21.835 1.00 46.45 60 ASP B O 1
ATOM 2858 N N . ARG B 1 82 ? -49.418 -45.867 -22.619 1.00 45.53 61 ARG B N 1
ATOM 2859 C CA . ARG B 1 82 ? -50.811 -45.626 -22.989 1.00 48.16 61 ARG B CA 1
ATOM 2860 C C . ARG B 1 82 ? -51.294 -46.612 -24.062 1.00 47.22 61 ARG B C 1
ATOM 2861 O O . ARG B 1 82 ? -52.487 -46.908 -24.156 1.00 48.44 61 ARG B O 1
ATOM 2869 N N . ALA B 1 83 ? -50.376 -47.128 -24.872 1.00 44.93 62 ALA B N 1
ATOM 2870 C CA . ALA B 1 83 ? -50.776 -48.081 -25.897 1.00 47.06 62 ALA B CA 1
ATOM 2871 C C . ALA B 1 83 ? -51.140 -49.417 -25.252 1.00 46.51 62 ALA B C 1
ATOM 2872 O O . ALA B 1 83 ? -52.097 -50.064 -25.657 1.00 47.42 62 ALA B O 1
ATOM 2874 N N . TRP B 1 84 ? -50.373 -49.827 -24.248 1.00 44.16 63 TRP B N 1
ATOM 2875 C CA . TRP B 1 84 ? -50.652 -51.083 -23.569 1.00 44.70 63 TRP B CA 1
ATOM 2876 C C . TRP B 1 84 ? -51.956 -50.986 -22.801 1.00 43.26 63 TRP B C 1
ATOM 2877 O O . TRP B 1 84 ? -52.835 -51.817 -22.977 1.00 45.31 63 TRP B O 1
ATOM 2888 N N . SER B 1 85 ? -52.086 -49.959 -21.965 1.00 47.43 64 SER B N 1
ATOM 2889 C CA . SER B 1 85 ? -53.272 -49.788 -21.116 1.00 51.48 64 SER B CA 1
ATOM 2890 C C . SER B 1 85 ? -54.548 -49.645 -21.939 1.00 48.47 64 SER B C 1
ATOM 2891 O O . SER B 1 85 ? -55.543 -50.332 -21.706 1.00 51.18 64 SER B O 1
ATOM 2894 N N . THR B 1 86 ? -54.506 -48.724 -22.888 1.00 49.53 65 THR B N 1
ATOM 2895 C CA . THR B 1 86 ? -55.558 -48.568 -23.874 1.00 52.35 65 THR B CA 1
ATOM 2896 C C . THR B 1 86 ? -55.229 -49.449 -25.053 1.00 53.69 65 THR B C 1
ATOM 2897 O O . THR B 1 86 ? -54.675 -48.959 -26.047 1.00 55.35 65 THR B O 1
ATOM 2901 N N . ARG B 1 87 ? -55.566 -50.734 -24.954 1.00 46.58 66 ARG B N 1
ATOM 2902 C CA . ARG B 1 87 ? -55.186 -51.724 -25.967 1.00 53.74 66 ARG B CA 1
ATOM 2903 C C . ARG B 1 87 ? -55.776 -51.458 -27.359 1.00 55.62 66 ARG B C 1
ATOM 2904 O O . ARG B 1 87 ? -56.218 -52.388 -28.038 1.00 58.52 66 ARG B O 1
ATOM 2905 N N . SER B 1 88 ? -55.769 -50.199 -27.789 1.00 52.96 67 SER B N 1
ATOM 2906 C CA . SER B 1 88 ? -56.353 -49.829 -29.071 1.00 55.22 67 SER B CA 1
ATOM 2907 C C . SER B 1 88 ? -55.307 -49.846 -30.167 1.00 54.88 67 SER B C 1
ATOM 2908 O O . SER B 1 88 ? -54.104 -49.759 -29.901 1.00 53.98 67 SER B O 1
ATOM 2911 N N . MET B 1 89 ? -55.785 -49.967 -31.400 1.00 56.24 68 MET B N 1
ATOM 2912 C CA . MET B 1 89 ? -54.924 -50.023 -32.570 1.00 55.75 68 MET B CA 1
ATOM 2913 C C . MET B 1 89 ? -54.967 -48.700 -33.341 1.00 49.90 68 MET B C 1
ATOM 2914 O O . MET B 1 89 ? -54.471 -48.614 -34.465 1.00 50.36 68 MET B O 1
ATOM 2919 N N . GLU B 1 90 ? -55.565 -47.680 -32.728 1.00 47.35 69 GLU B N 1
ATOM 2920 C CA . GLU B 1 90 ? -55.619 -46.343 -33.308 1.00 48.38 69 GLU B CA 1
ATOM 2921 C C . GLU B 1 90 ? -54.222 -45.771 -33.487 1.00 47.06 69 GLU B C 1
ATOM 2922 O O . GLU B 1 90 ? -53.541 -45.456 -32.508 1.00 44.00 69 GLU B O 1
ATOM 2928 N N . ASP B 1 91 ? -53.810 -45.651 -34.748 1.00 47.38 70 ASP B N 1
ATOM 2929 C CA . ASP B 1 91 ? -52.480 -45.179 -35.106 1.00 41.68 70 ASP B CA 1
ATOM 2930 C C . ASP B 1 91 ? -51.401 -46.059 -34.489 1.00 37.94 70 ASP B C 1
ATOM 2931 O O . ASP B 1 91 ? -50.284 -45.611 -34.268 1.00 36.13 70 ASP B O 1
ATOM 2936 N N . THR B 1 92 ? -51.735 -47.315 -34.212 1.00 41.29 71 THR B N 1
ATOM 2937 C CA . THR B 1 92 ? -50.789 -48.205 -33.546 1.00 40.82 71 THR B CA 1
ATOM 2938 C C . THR B 1 92 ? -50.726 -49.577 -34.181 1.00 40.04 71 THR B C 1
ATOM 2939 O O . THR B 1 92 ? -51.744 -50.255 -34.314 1.00 42.73 71 THR B O 1
ATOM 2943 N N . VAL B 1 93 ? -49.518 -49.983 -34.558 1.00 37.32 72 VAL B N 1
ATOM 2944 C CA . VAL B 1 93 ? -49.289 -51.299 -35.133 1.00 39.07 72 VAL B CA 1
ATOM 2945 C C . VAL B 1 93 ? -49.011 -52.334 -34.044 1.00 42.71 72 VAL B C 1
ATOM 2946 O O . VAL B 1 93 ? -48.113 -52.159 -33.218 1.00 40.84 72 VAL B O 1
ATOM 2950 N N . TRP B 1 94 ? -49.799 -53.407 -34.052 1.00 46.98 73 TRP B N 1
ATOM 2951 C CA . TRP B 1 94 ? -49.626 -54.527 -33.129 1.00 43.33 73 TRP B CA 1
ATOM 2952 C C . TRP B 1 94 ? -49.172 -55.779 -33.878 1.00 48.65 73 TRP B C 1
ATOM 2953 O O . TRP B 1 94 ? -49.571 -56.013 -35.021 1.00 51.51 73 TRP B O 1
ATOM 2964 N N . THR B 1 95 ? -48.340 -56.585 -33.231 1.00 50.97 74 THR B N 1
ATOM 2965 C CA . THR B 1 95 ? -47.891 -57.838 -33.820 1.00 52.55 74 THR B CA 1
ATOM 2966 C C . THR B 1 95 ? -49.072 -58.778 -34.033 1.00 53.21 74 THR B C 1
ATOM 2967 O O . THR B 1 95 ? -49.253 -59.335 -35.111 1.00 52.82 74 THR B O 1
ATOM 2971 N N . LEU B 1 96 ? -49.870 -58.949 -32.987 1.00 57.97 75 LEU B N 1
ATOM 2972 C CA . LEU B 1 96 ? -51.101 -59.722 -33.061 1.00 58.47 75 LEU B CA 1
ATOM 2973 C C . LEU B 1 96 ? -52.189 -58.863 -32.437 1.00 60.08 75 LEU B C 1
ATOM 2974 O O . LEU B 1 96 ? -51.883 -57.870 -31.780 1.00 58.50 75 LEU B O 1
ATOM 2976 N N . GLU B 1 97 ? -53.450 -59.223 -32.642 1.00 60.20 76 GLU B N 1
ATOM 2977 C CA . GLU B 1 97 ? -54.545 -58.426 -32.097 1.00 65.23 76 GLU B CA 1
ATOM 2978 C C . GLU B 1 97 ? -54.472 -58.379 -30.567 1.00 64.92 76 GLU B C 1
ATOM 2979 O O . GLU B 1 97 ? -54.157 -59.382 -29.930 1.00 64.49 76 GLU B O 1
ATOM 2985 N N . PRO B 1 98 ? -54.734 -57.199 -29.974 1.00 65.01 77 PRO B N 1
ATOM 2986 C CA . PRO B 1 98 ? -54.687 -57.046 -28.511 1.00 65.37 77 PRO B CA 1
ATOM 2987 C C . PRO B 1 98 ? -55.778 -57.847 -27.803 1.00 63.52 77 PRO B C 1
ATOM 2988 O O . PRO B 1 98 ? -55.478 -58.908 -27.260 1.00 64.53 77 PRO B O 1
ATOM 2992 N N . GLN B 1 100 ? -54.726 -61.001 -28.124 1.00 72.57 79 GLN B N 1
ATOM 2993 C CA . GLN B 1 100 ? -54.027 -62.284 -28.156 1.00 71.97 79 GLN B CA 1
ATOM 2994 C C . GLN B 1 100 ? -52.874 -62.253 -27.160 1.00 74.07 79 GLN B C 1
ATOM 2995 O O . GLN B 1 100 ? -52.243 -61.215 -26.975 1.00 72.63 79 GLN B O 1
ATOM 3001 N N . PRO B 1 101 ? -52.598 -63.390 -26.505 1.00 79.98 80 PRO B N 1
ATOM 3002 C CA . PRO B 1 101 ? -51.454 -63.425 -25.589 1.00 74.12 80 PRO B CA 1
ATOM 3003 C C . PRO B 1 101 ? -50.142 -63.321 -26.358 1.00 70.24 80 PRO B C 1
ATOM 3004 O O . PRO B 1 101 ? -49.926 -64.084 -27.301 1.00 70.85 80 PRO B O 1
ATOM 3008 N N . GLY B 1 102 ? -49.290 -62.376 -25.971 1.00 64.22 81 GLY B N 1
ATOM 3009 C CA . GLY B 1 102 ? -48.019 -62.178 -26.648 1.00 63.13 81 GLY B CA 1
ATOM 3010 C C . GLY B 1 102 ? -48.078 -61.082 -27.696 1.00 58.42 81 GLY B C 1
ATOM 3011 O O . GLY B 1 102 ? -47.132 -60.892 -28.468 1.00 49.53 81 GLY B O 1
ATOM 3012 N N . ALA B 1 103 ? -49.205 -60.375 -27.727 1.00 56.82 82 ALA B N 1
ATOM 3013 C CA . ALA B 1 103 ? -49.379 -59.229 -28.608 1.00 57.89 82 ALA B CA 1
ATOM 3014 C C . ALA B 1 103 ? -48.618 -58.035 -28.044 1.00 52.11 82 ALA B C 1
ATOM 3015 O O . ALA B 1 103 ? -48.524 -57.872 -26.826 1.00 51.97 82 ALA B O 1
ATOM 3017 N N . ALA B 1 104 ? -48.061 -57.208 -28.922 1.00 47.81 83 ALA B N 1
ATOM 3018 C CA . ALA B 1 104 ? -47.349 -56.016 -28.475 1.00 45.33 83 ALA B CA 1
ATOM 3019 C C . ALA B 1 104 ? -47.443 -54.915 -29.508 1.00 43.64 83 ALA B C 1
ATOM 3020 O O . ALA B 1 104 ? -47.406 -55.178 -30.704 1.00 44.80 83 ALA B O 1
ATOM 3022 N N . PRO B 1 105 ? -47.569 -53.668 -29.046 1.00 45.33 84 PRO B N 1
ATOM 3023 C CA . PRO B 1 105 ? -47.473 -52.547 -29.978 1.00 41.57 84 PRO B CA 1
ATOM 3024 C C . PRO B 1 105 ? -46.002 -52.342 -30.366 1.00 42.55 84 PRO B C 1
ATOM 3025 O O . PRO B 1 105 ? -45.137 -52.509 -29.502 1.00 42.63 84 PRO B O 1
ATOM 3029 N N . VAL B 1 106 ? -45.715 -52.048 -31.635 1.00 35.44 85 VAL B N 1
ATOM 3030 C CA . VAL B 1 106 ? -44.331 -51.801 -32.061 1.00 36.66 85 VAL B CA 1
ATOM 3031 C C . VAL B 1 106 ? -44.174 -50.460 -32.771 1.00 32.76 85 VAL B C 1
ATOM 3032 O O . VAL B 1 106 ? -43.060 -49.995 -32.992 1.00 30.77 85 VAL B O 1
ATOM 3036 N N . ARG B 1 107 ? -45.293 -49.839 -33.120 1.00 32.57 86 ARG B N 1
ATOM 3037 C CA . ARG B 1 107 ? -45.250 -48.568 -33.814 1.00 33.25 86 ARG B CA 1
ATOM 3038 C C . ARG B 1 107 ? -46.491 -47.716 -33.521 1.00 32.15 86 ARG B C 1
ATOM 3039 O O . ARG B 1 107 ? -47.626 -48.197 -33.560 1.00 31.54 86 ARG B O 1
ATOM 3047 N N . ILE B 1 108 ? -46.258 -46.447 -33.218 1.00 31.53 87 ILE B N 1
ATOM 3048 C CA . ILE B 1 108 ? -47.327 -45.455 -33.177 1.00 32.57 87 ILE B CA 1
ATOM 3049 C C . ILE B 1 108 ? -47.134 -44.468 -34.330 1.00 33.67 87 ILE B C 1
ATOM 3050 O O . ILE B 1 108 ? -46.031 -43.974 -34.533 1.00 31.26 87 ILE B O 1
ATOM 3055 N N . GLU B 1 109 ? -48.209 -44.188 -35.065 1.00 33.13 88 GLU B N 1
ATOM 3056 C CA . GLU B 1 109 ? -48.207 -43.241 -36.178 1.00 35.92 88 GLU B CA 1
ATOM 3057 C C . GLU B 1 109 ? -48.678 -41.825 -35.767 1.00 37.78 88 GLU B C 1
ATOM 3058 O O . GLU B 1 109 ? -49.501 -41.671 -34.860 1.00 33.24 88 GLU B O 1
ATOM 3064 N N . TYR B 1 110 ? -48.154 -40.805 -36.446 1.00 31.96 89 TYR B N 1
ATOM 3065 C CA . TYR B 1 110 ? -48.475 -39.398 -36.170 1.00 32.55 89 TYR B CA 1
ATOM 3066 C C . TYR B 1 110 ? -48.205 -39.000 -34.721 1.00 35.12 89 TYR B C 1
ATOM 3067 O O . TYR B 1 110 ? -49.060 -38.404 -34.063 1.00 38.25 89 TYR B O 1
ATOM 3076 N N . VAL B 1 111 ? -47.007 -39.302 -34.234 1.00 33.02 90 VAL B N 1
ATOM 3077 C CA . VAL B 1 111 ? -46.664 -39.015 -32.852 1.00 34.42 90 VAL B CA 1
ATOM 3078 C C . VAL B 1 111 ? -46.478 -37.524 -32.615 1.00 38.51 90 VAL B C 1
ATOM 3079 O O . VAL B 1 111 ? -46.563 -37.058 -31.474 1.00 40.19 90 VAL B O 1
ATOM 3083 N N . VAL B 1 112 ? -46.219 -36.776 -33.684 1.00 39.53 91 VAL B N 1
ATOM 3084 C CA . VAL B 1 112 ? -46.071 -35.323 -33.585 1.00 39.03 91 VAL B CA 1
ATOM 3085 C C . VAL B 1 112 ? -47.396 -34.693 -33.104 1.00 38.08 91 VAL B C 1
ATOM 3086 O O . VAL B 1 112 ? -47.397 -33.732 -32.337 1.00 36.74 91 VAL B O 1
ATOM 3090 N N . ASP B 1 113 ? -48.516 -35.285 -33.514 1.00 40.44 92 ASP B N 1
ATOM 3091 C CA . ASP B 1 113 ? -49.841 -34.831 -33.095 1.00 43.97 92 ASP B CA 1
ATOM 3092 C C . ASP B 1 113 ? -50.253 -35.365 -31.721 1.00 39.81 92 ASP B C 1
ATOM 3093 O O . ASP B 1 113 ? -51.325 -35.043 -31.230 1.00 41.92 92 ASP B O 1
ATOM 3098 N N . LYS B 1 114 ? -49.407 -36.174 -31.097 1.00 37.10 93 LYS B N 1
ATOM 3099 C CA . LYS B 1 114 ? -49.810 -36.829 -29.854 1.00 43.34 93 LYS B CA 1
ATOM 3100 C C . LYS B 1 114 ? -49.070 -36.305 -28.621 1.00 43.66 93 LYS B C 1
ATOM 3101 O O . LYS B 1 114 ? -49.647 -36.255 -27.539 1.00 49.14 93 LYS B O 1
ATOM 3107 N N . ALA B 1 115 ? -47.814 -35.896 -28.777 1.00 43.00 94 ALA B N 1
ATOM 3108 C CA . ALA B 1 115 ? -47.029 -35.400 -27.643 1.00 39.72 94 ALA B CA 1
ATOM 3109 C C . ALA B 1 115 ? -46.383 -34.056 -27.940 1.00 39.72 94 ALA B C 1
ATOM 3110 O O . ALA B 1 115 ? -45.743 -33.887 -28.971 1.00 39.07 94 ALA B O 1
ATOM 3112 N N . ARG B 1 116 ? -46.535 -33.110 -27.021 1.00 43.98 95 ARG B N 1
ATOM 3113 C CA . ARG B 1 116 ? -46.001 -31.759 -27.197 1.00 41.29 95 ARG B CA 1
ATOM 3114 C C . ARG B 1 116 ? -44.473 -31.691 -27.391 1.00 38.49 95 ARG B C 1
ATOM 3115 O O . ARG B 1 116 ? -43.997 -30.922 -28.219 1.00 33.64 95 ARG B O 1
ATOM 3123 N N . PRO B 1 117 ? -43.695 -32.477 -26.630 1.00 40.55 96 PRO B N 1
ATOM 3124 C CA . PRO B 1 117 ? -42.250 -32.391 -26.898 1.00 38.32 96 PRO B CA 1
ATOM 3125 C C . PRO B 1 117 ? -41.838 -32.923 -28.269 1.00 37.62 96 PRO B C 1
ATOM 3126 O O . PRO B 1 117 ? -40.813 -32.485 -28.797 1.00 35.59 96 PRO B O 1
ATOM 3130 N N . ILE B 1 118 ? -42.606 -33.855 -28.823 1.00 34.97 97 ILE B N 1
ATOM 3131 C CA . ILE B 1 118 ? -42.243 -34.454 -30.107 1.00 38.39 97 ILE B CA 1
ATOM 3132 C C . ILE B 1 118 ? -42.606 -33.496 -31.244 1.00 36.03 97 ILE B C 1
ATOM 3133 O O . ILE B 1 118 ? -41.865 -33.374 -32.232 1.00 34.43 97 ILE B O 1
ATOM 3138 N N . ALA B 1 119 ? -43.722 -32.787 -31.081 1.00 36.00 98 ALA B N 1
ATOM 3139 C CA . ALA B 1 119 ? -44.102 -31.734 -32.019 1.00 36.16 98 ALA B CA 1
ATOM 3140 C C . ALA B 1 119 ? -43.012 -30.669 -32.081 1.00 36.04 98 ALA B C 1
ATOM 3141 O O . ALA B 1 119 ? -42.646 -30.207 -33.164 1.00 39.84 98 ALA B O 1
ATOM 3143 N N . MET B 1 120 ? -42.476 -30.303 -30.922 1.00 34.18 99 MET B N 1
ATOM 3144 C CA . MET B 1 120 ? -41.383 -29.342 -30.860 1.00 37.55 99 MET B CA 1
ATOM 3145 C C . MET B 1 120 ? -40.078 -29.917 -31.406 1.00 35.02 99 MET B C 1
ATOM 3146 O O . MET B 1 120 ? -39.248 -29.174 -31.951 1.00 35.28 99 MET B O 1
ATOM 3151 N N . LEU B 1 121 ? -39.897 -31.230 -31.261 1.00 32.19 100 LEU B N 1
ATOM 3152 C CA . LEU B 1 121 ? -38.779 -31.921 -31.910 1.00 35.07 100 LEU B CA 1
ATOM 3153 C C . LEU B 1 121 ? -38.852 -31.753 -33.437 1.00 32.95 100 LEU B C 1
ATOM 3154 O O . LEU B 1 121 ? -37.836 -31.536 -34.077 1.00 33.37 100 LEU B O 1
ATOM 3159 N N . ALA B 1 122 ? -40.061 -31.821 -33.996 1.00 32.43 101 ALA B N 1
ATOM 3160 C CA . ALA B 1 122 ? -40.276 -31.660 -35.437 1.00 34.73 101 ALA B CA 1
ATOM 3161 C C . ALA B 1 122 ? -39.853 -30.283 -35.973 1.00 34.69 101 ALA B C 1
ATOM 3162 O O . ALA B 1 122 ? -39.764 -30.092 -37.187 1.00 33.17 101 ALA B O 1
ATOM 3164 N N . GLY B 1 123 ? -39.586 -29.334 -35.079 1.00 36.07 102 GLY B N 1
ATOM 3165 C CA . GLY B 1 123 ? -39.155 -28.002 -35.489 1.00 30.46 102 GLY B CA 1
ATOM 3166 C C . GLY B 1 123 ? -37.729 -27.667 -35.080 1.00 30.97 102 GLY B C 1
ATOM 3167 O O . GLY B 1 123 ? -37.334 -26.500 -35.040 1.00 34.81 102 GLY B O 1
ATOM 3168 N N . HIS B 1 124 ? -36.952 -28.700 -34.774 1.00 32.21 103 HIS B N 1
ATOM 3169 C CA . HIS B 1 124 ? -35.590 -28.536 -34.296 1.00 31.93 103 HIS B CA 1
ATOM 3170 C C . HIS B 1 124 ? -34.697 -27.921 -35.372 1.00 33.34 103 HIS B C 1
ATOM 3171 O O . HIS B 1 124 ? -34.570 -28.459 -36.455 1.00 30.11 103 HIS B O 1
ATOM 3178 N N . PRO B 1 125 ? -34.059 -26.792 -35.059 1.00 36.66 104 PRO B N 1
ATOM 3179 C CA . PRO B 1 125 ? -33.367 -26.029 -36.104 1.00 34.07 104 PRO B CA 1
ATOM 3180 C C . PRO B 1 125 ? -32.077 -26.705 -36.597 1.00 35.89 104 PRO B C 1
ATOM 3181 O O . PRO B 1 125 ? -31.697 -26.498 -37.755 1.00 35.10 104 PRO B O 1
ATOM 3185 N N . LEU B 1 126 ? -31.416 -27.509 -35.772 1.00 32.77 105 LEU B N 1
ATOM 3186 C CA . LEU B 1 126 ? -30.237 -28.199 -36.287 1.00 33.31 105 LEU B CA 1
ATOM 3187 C C . LEU B 1 126 ? -30.679 -29.253 -37.292 1.00 34.77 105 LEU B C 1
ATOM 3188 O O . LEU B 1 126 ? -30.131 -29.335 -38.390 1.00 34.94 105 LEU B O 1
ATOM 3193 N N . LEU B 1 127 ? -31.694 -30.025 -36.914 1.00 33.34 106 LEU B N 1
ATOM 3194 C CA . LEU B 1 127 ? -32.262 -31.048 -37.773 1.00 32.36 106 LEU B CA 1
ATOM 3195 C C . LEU B 1 127 ? -32.695 -30.454 -39.109 1.00 33.45 106 LEU B C 1
ATOM 3196 O O . LEU B 1 127 ? -32.332 -30.969 -40.180 1.00 30.45 106 LEU B O 1
ATOM 3201 N N . LEU B 1 128 ? -33.447 -29.358 -39.039 1.00 27.64 107 LEU B N 1
ATOM 3202 C CA . LEU B 1 128 ? -34.038 -28.757 -40.229 1.00 29.43 107 LEU B CA 1
ATOM 3203 C C . LEU B 1 128 ? -33.055 -27.933 -41.079 1.00 31.24 107 LEU B C 1
ATOM 3204 O O . LEU B 1 128 ? -33.306 -27.707 -42.259 1.00 28.99 107 LEU B O 1
ATOM 3209 N N . ARG B 1 129 ? -31.950 -27.490 -40.483 1.00 29.09 108 ARG B N 1
ATOM 3210 C CA . ARG B 1 129 ? -30.913 -26.805 -41.240 1.00 31.86 108 ARG B CA 1
ATOM 3211 C C . ARG B 1 129 ? -30.181 -27.852 -42.062 1.00 37.16 108 ARG B C 1
ATOM 3212 O O . ARG B 1 129 ? -29.761 -27.588 -43.203 1.00 36.32 108 ARG B O 1
ATOM 3220 N N . ILE B 1 130 ? -30.047 -29.042 -41.472 1.00 30.98 109 ILE B N 1
ATOM 3221 C CA . ILE B 1 130 ? -29.493 -30.207 -42.158 1.00 33.08 109 ILE B CA 1
ATOM 3222 C C . ILE B 1 130 ? -30.398 -30.679 -43.289 1.00 28.43 109 ILE B C 1
ATOM 3223 O O . ILE B 1 130 ? -29.951 -30.842 -44.428 1.00 26.11 109 ILE B O 1
ATOM 3228 N N . MET B 1 131 ? -31.666 -30.915 -42.972 1.00 26.11 110 MET B N 1
ATOM 3229 C CA . MET B 1 131 ? -32.622 -31.331 -43.991 1.00 26.77 110 MET B CA 1
ATOM 3230 C C . MET B 1 131 ? -32.728 -30.336 -45.129 1.00 26.61 110 MET B C 1
ATOM 3231 O O . MET B 1 131 ? -33.028 -30.701 -46.258 1.00 27.85 110 MET B O 1
ATOM 3236 N N . GLU B 1 132 ? -32.508 -29.067 -44.829 1.00 26.49 111 GLU B N 1
ATOM 3237 C CA . GLU B 1 132 ? -32.608 -28.066 -45.862 1.00 26.54 111 GLU B CA 1
ATOM 3238 C C . GLU B 1 132 ? -31.454 -28.200 -46.864 1.00 29.43 111 GLU B C 1
ATOM 3239 O O . GLU B 1 132 ? -31.659 -28.102 -48.080 1.00 26.84 111 GLU B O 1
ATOM 3245 N N . GLN B 1 133 ? -30.250 -28.446 -46.354 1.00 26.17 112 GLN B N 1
ATOM 3246 C CA . GLN B 1 133 ? -29.097 -28.644 -47.211 1.00 27.77 112 GLN B CA 1
ATOM 3247 C C . GLN B 1 133 ? -29.259 -29.906 -48.053 1.00 25.78 112 GLN B C 1
ATOM 3248 O O . GLN B 1 133 ? -28.844 -29.936 -49.207 1.00 27.12 112 GLN B O 1
ATOM 3254 N N . LEU B 1 134 ? -29.911 -30.926 -47.502 1.00 24.12 113 LEU B N 1
ATOM 3255 C CA . LEU B 1 134 ? -29.910 -32.247 -48.143 1.00 22.47 113 LEU B CA 1
ATOM 3256 C C . LEU B 1 134 ? -31.102 -32.427 -49.059 1.00 24.09 113 LEU B C 1
ATOM 3257 O O . LEU B 1 134 ? -30.948 -32.886 -50.177 1.00 20.23 113 LEU B O 1
ATOM 3262 N N . VAL B 1 135 ? -32.279 -32.028 -48.585 1.00 26.91 114 VAL B N 1
ATOM 3263 C CA . VAL B 1 135 ? -33.528 -32.148 -49.338 1.00 25.48 114 VAL B CA 1
ATOM 3264 C C . VAL B 1 135 ? -33.791 -30.926 -50.213 1.00 25.61 114 VAL B C 1
ATOM 3265 O O . VAL B 1 135 ? -34.417 -31.024 -51.275 1.00 28.27 114 VAL B O 1
ATOM 3269 N N . GLY B 1 136 ? -33.299 -29.774 -49.767 1.00 26.41 115 GLY B N 1
ATOM 3270 C CA . GLY B 1 136 ? -33.566 -28.521 -50.439 1.00 24.36 115 GLY B CA 1
ATOM 3271 C C . GLY B 1 136 ? -34.429 -27.585 -49.612 1.00 29.01 115 GLY B C 1
ATOM 3272 O O . GLY B 1 136 ? -34.927 -27.968 -48.545 1.00 24.56 115 GLY B O 1
ATOM 3273 N N . PRO B 1 137 ? -34.610 -26.347 -50.103 1.00 24.70 116 PRO B N 1
ATOM 3274 C CA . PRO B 1 137 ? -35.405 -25.338 -49.394 1.00 26.14 116 PRO B CA 1
ATOM 3275 C C . PRO B 1 137 ? -36.913 -25.593 -49.489 1.00 29.18 116 PRO B C 1
ATOM 3276 O O . PRO B 1 137 ? -37.670 -24.921 -48.798 1.00 28.43 116 PRO B O 1
ATOM 3280 N N . ASN B 1 138 ? -37.345 -26.554 -50.303 1.00 25.22 117 ASN B N 1
ATOM 3281 C CA . ASN B 1 138 ? -38.774 -26.872 -50.389 1.00 24.86 117 ASN B CA 1
ATOM 3282 C C . ASN B 1 138 ? -39.182 -28.131 -49.606 1.00 26.57 117 ASN B C 1
ATOM 3283 O O . ASN B 1 138 ? -40.239 -28.723 -49.860 1.00 26.63 117 ASN B O 1
ATOM 3288 N N . LEU B 1 139 ? -38.340 -28.539 -48.657 1.00 27.12 118 LEU B N 1
ATOM 3289 C CA . LEU B 1 139 ? -38.612 -29.722 -47.837 1.00 27.44 118 LEU B CA 1
ATOM 3290 C C . LEU B 1 139 ? -39.979 -29.646 -47.146 1.00 28.86 118 LEU B C 1
ATOM 3291 O O . LEU B 1 139 ? -40.388 -28.584 -46.666 1.00 30.74 118 LEU B O 1
ATOM 3296 N N . ILE B 1 140 ? -40.684 -30.770 -47.103 1.00 27.11 119 ILE B N 1
ATOM 3297 C CA . ILE B 1 140 ? -41.873 -30.879 -46.267 1.00 28.45 119 ILE B CA 1
ATOM 3298 C C . ILE B 1 140 ? -41.795 -32.145 -45.412 1.00 29.52 119 ILE B C 1
ATOM 3299 O O . ILE B 1 140 ? -41.239 -33.156 -45.842 1.00 29.07 119 ILE B O 1
ATOM 3304 N N . PRO B 1 141 ? -42.318 -32.082 -44.174 1.00 32.74 120 PRO B N 1
ATOM 3305 C CA . PRO B 1 141 ? -42.389 -33.294 -43.344 1.00 26.36 120 PRO B CA 1
ATOM 3306 C C . PRO B 1 141 ? -43.484 -34.247 -43.841 1.00 27.81 120 PRO B C 1
ATOM 3307 O O . PRO B 1 141 ? -44.630 -33.843 -44.021 1.00 27.93 120 PRO B O 1
ATOM 3311 N N . THR B 1 142 ? -43.135 -35.499 -44.094 1.00 27.26 121 THR B N 1
ATOM 3312 C CA . THR B 1 142 ? -44.142 -36.450 -44.546 1.00 29.96 121 THR B CA 1
ATOM 3313 C C . THR B 1 142 ? -44.570 -37.388 -43.403 1.00 31.30 121 THR B C 1
ATOM 3314 O O . THR B 1 142 ? -45.399 -37.015 -42.566 1.00 30.69 121 THR B O 1
ATOM 3318 N N . TRP B 1 143 ? -44.001 -38.590 -43.377 1.00 30.86 122 TRP B N 1
ATOM 3319 C CA . TRP B 1 143 ? -44.255 -39.545 -42.305 1.00 33.77 122 TRP B CA 1
ATOM 3320 C C . TRP B 1 143 ? -43.611 -39.085 -41.022 1.00 30.10 122 TRP B C 1
ATOM 3321 O O . TRP B 1 143 ? -42.487 -38.578 -41.022 1.00 29.86 122 TRP B O 1
ATOM 3332 N N . ASP B 1 144 ? -44.344 -39.219 -39.928 1.00 32.36 123 ASP B N 1
ATOM 3333 C CA . ASP B 1 144 ? -43.743 -39.060 -38.610 1.00 30.24 123 ASP B CA 1
ATOM 3334 C C . ASP B 1 144 ? -44.292 -40.169 -37.722 1.00 32.12 123 ASP B C 1
ATOM 3335 O O . ASP B 1 144 ? -45.487 -40.474 -37.746 1.00 31.12 123 ASP B O 1
ATOM 3340 N N . SER B 1 145 ? -43.412 -40.802 -36.965 1.00 32.22 124 SER B N 1
ATOM 3341 C CA . SER B 1 145 ? -43.822 -41.949 -36.182 1.00 29.58 124 SER B CA 1
ATOM 3342 C C . SER B 1 145 ? -42.784 -42.268 -35.121 1.00 33.79 124 SER B C 1
ATOM 3343 O O . SER B 1 145 ? -41.722 -41.646 -35.084 1.00 33.30 124 SER B O 1
ATOM 3346 N N . MET B 1 146 ? -43.103 -43.226 -34.250 1.00 31.52 125 MET B N 1
ATOM 3347 C CA . MET B 1 146 ? -42.117 -43.789 -33.332 1.00 33.02 125 MET B CA 1
ATOM 3348 C C . MET B 1 146 ? -42.150 -45.308 -33.405 1.00 28.93 125 MET B C 1
ATOM 3349 O O . MET B 1 146 ? -43.199 -45.933 -33.254 1.00 27.85 125 MET B O 1
ATOM 3354 N N . VAL B 1 147 ? -40.989 -45.891 -33.649 1.00 32.53 126 VAL B N 1
ATOM 3355 C CA . VAL B 1 147 ? -40.861 -47.338 -33.763 1.00 34.04 126 VAL B CA 1
ATOM 3356 C C . VAL B 1 147 ? -40.202 -47.887 -32.503 1.00 37.34 126 VAL B C 1
ATOM 3357 O O . VAL B 1 147 ? -39.199 -47.344 -32.038 1.00 37.13 126 VAL B O 1
ATOM 3361 N N . PHE B 1 148 ? -40.764 -48.957 -31.950 1.00 35.30 127 PHE B N 1
ATOM 3362 C CA . PHE B 1 148 ? -40.196 -49.560 -30.761 1.00 37.52 127 PHE B CA 1
ATOM 3363 C C . PHE B 1 148 ? -40.322 -51.063 -30.897 1.00 41.59 127 PHE B C 1
ATOM 3364 O O . PHE B 1 148 ? -41.071 -51.717 -30.182 1.00 45.60 127 PHE B O 1
ATOM 3372 N N . LYS B 1 149 ? -39.570 -51.593 -31.853 1.00 46.58 128 LYS B N 1
ATOM 3373 C CA . LYS B 1 149 ? -39.595 -53.007 -32.180 1.00 47.92 128 LYS B CA 1
ATOM 3374 C C . LYS B 1 149 ? -39.128 -53.854 -31.010 1.00 54.09 128 LYS B C 1
ATOM 3375 O O . LYS B 1 149 ? -38.209 -53.468 -30.276 1.00 54.68 128 LYS B O 1
ATOM 3381 N N . THR B 1 150 ? -39.771 -55.009 -30.856 1.00 53.13 129 THR B N 1
ATOM 3382 C CA . THR B 1 150 ? -39.333 -56.053 -29.937 1.00 61.40 129 THR B CA 1
ATOM 3383 C C . THR B 1 150 ? -38.512 -57.122 -30.675 1.00 60.91 129 THR B C 1
ATOM 3384 O O . THR B 1 150 ? -37.344 -56.915 -31.029 1.00 54.46 129 THR B O 1
ATOM 3388 N N . ALA B 1 158 ? -35.172 -58.201 -41.926 1.00 37.82 137 ALA B N 1
ATOM 3389 C CA . ALA B 1 158 ? -35.303 -58.137 -43.370 1.00 38.32 137 ALA B CA 1
ATOM 3390 C C . ALA B 1 158 ? -34.557 -56.930 -43.943 1.00 36.59 137 ALA B C 1
ATOM 3391 O O . ALA B 1 158 ? -34.724 -55.785 -43.497 1.00 35.59 137 ALA B O 1
ATOM 3393 N N . TRP B 1 159 ? -33.718 -57.206 -44.928 1.00 36.71 138 TRP B N 1
ATOM 3394 C CA . TRP B 1 159 ? -33.111 -56.165 -45.730 1.00 33.22 138 TRP B CA 1
ATOM 3395 C C . TRP B 1 159 ? -34.161 -55.585 -46.660 1.00 32.70 138 TRP B C 1
ATOM 3396 O O . TRP B 1 159 ? -34.959 -56.334 -47.226 1.00 30.32 138 TRP B O 1
ATOM 3407 N N . HIS B 1 160 ? -34.177 -54.258 -46.803 1.00 30.50 139 HIS B N 1
ATOM 3408 C CA . HIS B 1 160 ? -35.198 -53.598 -47.625 1.00 35.16 139 HIS B CA 1
ATOM 3409 C C . HIS B 1 160 ? -34.887 -52.128 -47.928 1.00 32.21 139 HIS B C 1
ATOM 3410 O O . HIS B 1 160 ? -34.051 -51.513 -47.258 1.00 30.21 139 HIS B O 1
ATOM 3417 N N . ARG B 1 161 ? -35.562 -51.576 -48.936 1.00 29.24 140 ARG B N 1
ATOM 3418 C CA . ARG B 1 161 ? -35.653 -50.124 -49.082 1.00 30.61 140 ARG B CA 1
ATOM 3419 C C . ARG B 1 161 ? -36.967 -49.679 -48.471 1.00 35.43 140 ARG B C 1
ATOM 3420 O O . ARG B 1 161 ? -37.874 -50.492 -48.280 1.00 34.67 140 ARG B O 1
ATOM 3428 N N . ASP B 1 162 ? -37.079 -48.393 -48.168 1.00 33.74 141 ASP B N 1
ATOM 3429 C CA . ASP B 1 162 ? -38.340 -47.865 -47.676 1.00 34.37 141 ASP B CA 1
ATOM 3430 C C . ASP B 1 162 ? -39.279 -47.577 -48.847 1.00 43.92 141 ASP B C 1
ATOM 3431 O O . ASP B 1 162 ? -38.874 -47.652 -50.008 1.00 39.19 141 ASP B O 1
ATOM 3436 N N . ALA B 1 163 ? -40.532 -47.257 -48.537 1.00 47.78 142 ALA B N 1
ATOM 3437 C CA . ALA B 1 163 ? -41.573 -47.152 -49.556 1.00 51.96 142 ALA B CA 1
ATOM 3438 C C . ALA B 1 163 ? -41.601 -45.790 -50.243 1.00 49.99 142 ALA B C 1
ATOM 3439 O O . ALA B 1 163 ? -40.677 -44.996 -50.113 1.00 50.51 142 ALA B O 1
ATOM 3441 N N . GLY B 1 164 ? -42.677 -45.529 -50.978 1.00 51.95 143 GLY B N 1
ATOM 3442 C CA . GLY B 1 164 ? -42.844 -44.255 -51.648 1.00 50.41 143 GLY B CA 1
ATOM 3443 C C . GLY B 1 164 ? -41.961 -44.152 -52.877 1.00 47.37 143 GLY B C 1
ATOM 3444 O O . GLY B 1 164 ? -41.654 -43.052 -53.329 1.00 42.27 143 GLY B O 1
ATOM 3445 N N . LEU B 1 165 ? -41.552 -45.302 -53.405 1.00 47.00 144 LEU B N 1
ATOM 3446 C CA . LEU B 1 165 ? -40.702 -45.365 -54.593 1.00 51.17 144 LEU B CA 1
ATOM 3447 C C . LEU B 1 165 ? -41.385 -44.754 -55.814 1.00 47.36 144 LEU B C 1
ATOM 3448 O O . LEU B 1 165 ? -42.610 -44.810 -55.964 1.00 51.54 144 LEU B O 1
ATOM 3453 N N . TYR B 1 166 ? -40.575 -44.159 -56.674 1.00 43.53 145 TYR B N 1
ATOM 3454 C CA . TYR B 1 166 ? -41.037 -43.579 -57.923 1.00 36.47 145 TYR B CA 1
ATOM 3455 C C . TYR B 1 166 ? -40.555 -44.457 -59.065 1.00 33.98 145 TYR B C 1
ATOM 3456 O O . TYR B 1 166 ? -39.735 -45.345 -58.846 1.00 35.37 145 TYR B O 1
ATOM 3465 N N . ASP B 1 167 ? -41.051 -44.225 -60.275 1.00 37.19 146 ASP B N 1
ATOM 3466 C CA . ASP B 1 167 ? -40.387 -44.771 -61.462 1.00 36.43 146 ASP B CA 1
ATOM 3467 C C . ASP B 1 167 ? -39.033 -44.096 -61.549 1.00 30.17 146 ASP B C 1
ATOM 3468 O O . ASP B 1 167 ? -38.920 -42.932 -61.195 1.00 31.89 146 ASP B O 1
ATOM 3473 N N . ASN B 1 168 ? -38.010 -44.813 -61.997 1.00 31.32 147 ASN B N 1
ATOM 3474 C CA . ASN B 1 168 ? -36.668 -44.242 -62.039 1.00 32.54 147 ASN B CA 1
ATOM 3475 C C . ASN B 1 168 ? -36.287 -43.595 -60.706 1.00 30.93 147 ASN B C 1
ATOM 3476 O O . ASN B 1 168 ? -35.872 -42.426 -60.655 1.00 28.38 147 ASN B O 1
ATOM 3481 N N . ALA B 1 169 ? -36.450 -44.367 -59.633 1.00 28.58 148 ALA B N 1
ATOM 3482 C CA . ALA B 1 169 ? -36.242 -43.860 -58.294 1.00 31.27 148 ALA B CA 1
ATOM 3483 C C . ALA B 1 169 ? -34.820 -43.332 -58.126 1.00 29.63 148 ALA B C 1
ATOM 3484 O O . ALA B 1 169 ? -34.610 -42.251 -57.563 1.00 28.21 148 ALA B O 1
ATOM 3486 N N . VAL B 1 170 ? -33.845 -44.092 -58.619 1.00 24.61 149 VAL B N 1
ATOM 3487 C CA . VAL B 1 170 ? -32.462 -43.695 -58.450 1.00 25.55 149 VAL B CA 1
ATOM 3488 C C . VAL B 1 170 ? -32.189 -42.398 -59.226 1.00 29.68 149 VAL B C 1
ATOM 3489 O O . VAL B 1 170 ? -31.511 -41.492 -58.721 1.00 25.20 149 VAL B O 1
ATOM 3493 N N . GLY B 1 171 ? -32.747 -42.310 -60.436 1.00 28.22 150 GLY B N 1
ATOM 3494 C CA . GLY B 1 171 ? -32.725 -41.081 -61.201 1.00 25.33 150 GLY B CA 1
ATOM 3495 C C . GLY B 1 171 ? -33.298 -39.925 -60.397 1.00 27.09 150 GLY B C 1
ATOM 3496 O O . GLY B 1 171 ? -32.749 -38.823 -60.399 1.00 24.71 150 GLY B O 1
ATOM 3497 N N . VAL B 1 172 ? -34.394 -40.174 -59.685 1.00 27.63 151 VAL B N 1
ATOM 3498 C CA . VAL B 1 172 ? -35.103 -39.087 -58.999 1.00 26.60 151 VAL B CA 1
ATOM 3499 C C . VAL B 1 172 ? -34.420 -38.704 -57.684 1.00 23.63 151 VAL B C 1
ATOM 3500 O O . VAL B 1 172 ? -34.300 -37.528 -57.370 1.00 24.02 151 VAL B O 1
ATOM 3504 N N . THR B 1 173 ? -33.953 -39.697 -56.932 1.00 25.92 152 THR B N 1
ATOM 3505 C CA . THR B 1 173 ? -33.495 -39.445 -55.566 1.00 25.90 152 THR B CA 1
ATOM 3506 C C . THR B 1 173 ? -32.419 -40.427 -55.052 1.00 24.97 152 THR B C 1
ATOM 3507 O O . THR B 1 173 ? -32.304 -40.676 -53.850 1.00 23.05 152 THR B O 1
ATOM 3511 N N . GLY B 1 174 ? -31.606 -40.960 -55.954 1.00 24.28 153 GLY B N 1
ATOM 3512 C CA . GLY B 1 174 ? -30.429 -41.693 -55.523 1.00 25.77 153 GLY B CA 1
ATOM 3513 C C . GLY B 1 174 ? -29.498 -40.784 -54.726 1.00 26.11 153 GLY B C 1
ATOM 3514 O O . GLY B 1 174 ? -28.840 -41.220 -53.774 1.00 23.79 153 GLY B O 1
ATOM 3515 N N . ALA B 1 175 ? -29.454 -39.514 -55.137 1.00 22.90 154 ALA B N 1
ATOM 3516 C CA . ALA B 1 175 ? -28.644 -38.473 -54.502 1.00 24.94 154 ALA B CA 1
ATOM 3517 C C . ALA B 1 175 ? -29.028 -38.142 -53.050 1.00 24.55 154 ALA B C 1
ATOM 3518 O O . ALA B 1 175 ? -28.310 -37.393 -52.381 1.00 24.16 154 ALA B O 1
ATOM 3520 N N . GLY B 1 176 ? -30.153 -38.665 -52.567 1.00 27.80 155 GLY B N 1
ATOM 3521 C CA . GLY B 1 176 ? -30.544 -38.464 -51.174 1.00 24.37 155 GLY B CA 1
ATOM 3522 C C . GLY B 1 176 ? -31.421 -37.249 -50.924 1.00 27.66 155 GLY B C 1
ATOM 3523 O O . GLY B 1 176 ? -31.094 -36.382 -50.098 1.00 26.57 155 GLY B O 1
ATOM 3524 N N . ARG B 1 177 ? -32.546 -37.186 -51.632 1.00 26.76 156 ARG B N 1
ATOM 3525 C CA . ARG B 1 177 ? -33.489 -36.081 -51.477 1.00 26.16 156 ARG B CA 1
ATOM 3526 C C . ARG B 1 177 ? -34.751 -36.485 -50.700 1.00 28.17 156 ARG B C 1
ATOM 3527 O O . ARG B 1 177 ? -35.531 -35.619 -50.286 1.00 27.34 156 ARG B O 1
ATOM 3535 N N . VAL B 1 178 ? -34.948 -37.792 -50.516 1.00 23.03 157 VAL B N 1
ATOM 3536 C CA . VAL B 1 178 ? -36.031 -38.303 -49.686 1.00 21.69 157 VAL B CA 1
ATOM 3537 C C . VAL B 1 178 ? -35.427 -39.058 -48.513 1.00 25.20 157 VAL B C 1
ATOM 3538 O O . VAL B 1 178 ? -34.874 -40.146 -48.671 1.00 27.37 157 VAL B O 1
ATOM 3542 N N . ILE B 1 179 ? -35.519 -38.457 -47.339 1.00 28.24 158 ILE B N 1
ATOM 3543 C CA . ILE B 1 179 ? -34.662 -38.813 -46.230 1.00 28.21 158 ILE B CA 1
ATOM 3544 C C . ILE B 1 179 ? -35.446 -39.238 -45.000 1.00 30.21 158 ILE B C 1
ATOM 3545 O O . ILE B 1 179 ? -36.373 -38.547 -44.557 1.00 26.63 158 ILE B O 1
ATOM 3550 N N . ASP B 1 180 ? -35.056 -40.371 -44.444 1.00 25.83 159 ASP B N 1
ATOM 3551 C CA . ASP B 1 180 ? -35.587 -40.788 -43.163 1.00 30.61 159 ASP B CA 1
ATOM 3552 C C . ASP B 1 180 ? -34.671 -40.351 -42.027 1.00 28.05 159 ASP B C 1
ATOM 3553 O O . ASP B 1 180 ? -33.515 -40.770 -41.966 1.00 26.88 159 ASP B O 1
ATOM 3558 N N . ALA B 1 181 ? -35.195 -39.493 -41.153 1.00 24.75 160 ALA B N 1
ATOM 3559 C CA . ALA B 1 181 ? -34.496 -39.040 -39.953 1.00 26.96 160 ALA B CA 1
ATOM 3560 C C . ALA B 1 181 ? -34.856 -39.923 -38.748 1.00 27.37 160 ALA B C 1
ATOM 3561 O O . ALA B 1 181 ? -35.983 -39.875 -38.255 1.00 25.94 160 ALA B O 1
ATOM 3563 N N . GLY B 1 182 ? -33.903 -40.736 -38.298 1.00 27.83 161 GLY B N 1
ATOM 3564 C CA . GLY B 1 182 ? -34.086 -41.558 -37.116 1.00 25.37 161 GLY B CA 1
ATOM 3565 C C . GLY B 1 182 ? -33.471 -40.905 -35.889 1.00 28.16 161 GLY B C 1
ATOM 3566 O O . GLY B 1 182 ? -32.251 -40.843 -35.763 1.00 27.99 161 GLY B O 1
ATOM 3567 N N . ILE B 1 183 ? -34.315 -40.402 -34.993 1.00 23.72 162 ILE B N 1
ATOM 3568 C CA . ILE B 1 183 ? -33.841 -39.802 -33.751 1.00 28.92 162 ILE B CA 1
ATOM 3569 C C . ILE B 1 183 ? -33.942 -40.803 -32.596 1.00 32.35 162 ILE B C 1
ATOM 3570 O O . ILE B 1 183 ? -35.035 -41.204 -32.205 1.00 33.61 162 ILE B O 1
ATOM 3575 N N . TYR B 1 184 ? -32.794 -41.189 -32.051 1.00 29.63 163 TYR B N 1
ATOM 3576 C CA . TYR B 1 184 ? -32.702 -42.320 -31.135 1.00 33.63 163 TYR B CA 1
ATOM 3577 C C . TYR B 1 184 ? -32.917 -41.923 -29.669 1.00 35.69 163 TYR B C 1
ATOM 3578 O O . TYR B 1 184 ? -32.250 -41.021 -29.156 1.00 31.54 163 TYR B O 1
ATOM 3587 N N . LEU B 1 185 ? -33.853 -42.597 -29.008 1.00 34.89 164 LEU B N 1
ATOM 3588 C CA . LEU B 1 185 ? -34.128 -42.336 -27.596 1.00 34.26 164 LEU B CA 1
ATOM 3589 C C . LEU B 1 185 ? -33.349 -43.315 -26.725 1.00 38.21 164 LEU B C 1
ATOM 3590 O O . LEU B 1 185 ? -33.094 -43.061 -25.546 1.00 41.37 164 LEU B O 1
ATOM 3595 N N . ASP B 1 186 ? -32.942 -44.426 -27.327 1.00 38.50 165 ASP B N 1
ATOM 3596 C CA . ASP B 1 186 ? -32.212 -45.480 -26.623 1.00 40.77 165 ASP B CA 1
ATOM 3597 C C . ASP B 1 186 ? -30.929 -45.838 -27.379 1.00 40.60 165 ASP B C 1
ATOM 3598 O O . ASP B 1 186 ? -30.803 -45.506 -28.550 1.00 38.54 165 ASP B O 1
ATOM 3603 N N . PRO B 1 187 ? -29.964 -46.492 -26.711 1.00 39.49 166 PRO B N 1
ATOM 3604 C CA . PRO B 1 187 ? -28.741 -46.858 -27.432 1.00 35.22 166 PRO B CA 1
ATOM 3605 C C . PRO B 1 187 ? -29.003 -47.922 -28.481 1.00 37.59 166 PRO B C 1
ATOM 3606 O O . PRO B 1 187 ? -29.909 -48.722 -28.307 1.00 38.42 166 PRO B O 1
ATOM 3610 N N . ALA B 1 188 ? -28.226 -47.913 -29.561 1.00 40.30 167 ALA B N 1
ATOM 3611 C CA . ALA B 1 188 ? -28.242 -48.992 -30.546 1.00 40.30 167 ALA B CA 1
ATOM 3612 C C . ALA B 1 188 ? -26.821 -49.511 -30.724 1.00 42.27 167 ALA B C 1
ATOM 3613 O O . ALA B 1 188 ? -26.064 -48.996 -31.554 1.00 41.08 167 ALA B O 1
ATOM 3615 N N . PRO B 1 189 ? -26.437 -50.501 -29.907 1.00 48.67 168 PRO B N 1
ATOM 3616 C CA . PRO B 1 189 ? -25.096 -51.099 -29.967 1.00 49.65 168 PRO B CA 1
ATOM 3617 C C . PRO B 1 189 ? -24.949 -52.032 -31.154 1.00 49.38 168 PRO B C 1
ATOM 3618 O O . PRO B 1 189 ? -25.966 -52.448 -31.707 1.00 50.72 168 PRO B O 1
ATOM 3622 N N . GLU B 1 190 ? -23.712 -52.366 -31.525 1.00 52.59 169 GLU B N 1
ATOM 3623 C CA . GLU B 1 190 ? -23.457 -53.197 -32.699 1.00 53.11 169 GLU B CA 1
ATOM 3624 C C . GLU B 1 190 ? -24.187 -54.543 -32.624 1.00 57.58 169 GLU B C 1
ATOM 3625 O O . GLU B 1 190 ? -24.417 -55.184 -33.661 1.00 51.06 169 GLU B O 1
ATOM 3631 N N . ASP B 1 191 ? -24.555 -54.950 -31.405 1.00 56.38 170 ASP B N 1
ATOM 3632 C CA . ASP B 1 191 ? -25.394 -56.128 -31.172 1.00 52.61 170 ASP B CA 1
ATOM 3633 C C . ASP B 1 191 ? -26.776 -55.937 -31.770 1.00 52.20 170 ASP B C 1
ATOM 3634 O O . ASP B 1 191 ? -27.360 -56.863 -32.321 1.00 53.46 170 ASP B O 1
ATOM 3639 N N . ASN B 1 192 ? -27.302 -54.722 -31.641 1.00 53.25 171 ASN B N 1
ATOM 3640 C CA . ASN B 1 192 ? -28.693 -54.447 -31.978 1.00 51.44 171 ASN B CA 1
ATOM 3641 C C . ASN B 1 192 ? -28.869 -53.044 -32.569 1.00 49.17 171 ASN B C 1
ATOM 3642 O O . ASN B 1 192 ? -29.265 -52.103 -31.871 1.00 44.86 171 ASN B O 1
ATOM 3647 N N . CYS B 1 193 ? -28.560 -52.922 -33.858 1.00 49.79 172 CYS B N 1
ATOM 3648 C CA . CYS B 1 193 ? -28.574 -51.643 -34.570 1.00 41.60 172 CYS B CA 1
ATOM 3649 C C . CYS B 1 193 ? -28.890 -51.876 -36.034 1.00 42.51 172 CYS B C 1
ATOM 3650 O O . CYS B 1 193 ? -28.841 -53.013 -36.514 1.00 43.84 172 CYS B O 1
ATOM 3653 N N . VAL B 1 194 ? -29.200 -50.799 -36.749 1.00 40.14 173 VAL B N 1
ATOM 3654 C CA . VAL B 1 194 ? -29.470 -50.886 -38.178 1.00 36.80 173 VAL B CA 1
ATOM 3655 C C . VAL B 1 194 ? -28.161 -51.060 -38.948 1.00 34.53 173 VAL B C 1
ATOM 3656 O O . VAL B 1 194 ? -27.141 -50.484 -38.588 1.00 36.76 173 VAL B O 1
ATOM 3660 N N . TRP B 1 195 ? -28.195 -51.873 -39.996 1.00 36.52 174 TRP B N 1
ATOM 3661 C CA . TRP B 1 195 ? -27.047 -52.052 -40.870 1.00 35.37 174 TRP B CA 1
ATOM 3662 C C . TRP B 1 195 ? -27.385 -51.504 -42.237 1.00 34.78 174 TRP B C 1
ATOM 3663 O O . TRP B 1 195 ? -28.511 -51.640 -42.689 1.00 33.02 174 TRP B O 1
ATOM 3674 N N . CYS B 1 196 ? -26.415 -50.874 -42.886 1.00 35.96 175 CYS B N 1
ATOM 3675 C CA . CYS B 1 196 ? -26.627 -50.297 -44.211 1.00 35.69 175 CYS B CA 1
ATOM 3676 C C . CYS B 1 196 ? -25.636 -50.854 -45.200 1.00 32.59 175 CYS B C 1
ATOM 3677 O O . CYS B 1 196 ? -24.502 -51.140 -44.842 1.00 34.73 175 CYS B O 1
ATOM 3680 N N . ILE B 1 197 ? -26.068 -50.995 -46.447 1.00 31.20 176 ILE B N 1
ATOM 3681 C CA . ILE B 1 197 ? -25.127 -51.218 -47.539 1.00 33.21 176 ILE B CA 1
ATOM 3682 C C . ILE B 1 197 ? -24.900 -49.907 -48.292 1.00 31.31 176 ILE B C 1
ATOM 3683 O O . ILE B 1 197 ? -25.753 -49.474 -49.077 1.00 26.42 176 ILE B O 1
ATOM 3688 N N . PRO B 1 198 ? -23.743 -49.276 -48.041 1.00 31.19 177 PRO B N 1
ATOM 3689 C CA . PRO B 1 198 ? -23.406 -47.961 -48.585 1.00 32.07 177 PRO B CA 1
ATOM 3690 C C . PRO B 1 198 ? -23.482 -47.987 -50.084 1.00 28.63 177 PRO B C 1
ATOM 3691 O O . PRO B 1 198 ? -23.193 -49.030 -50.663 1.00 32.20 177 PRO B O 1
ATOM 3695 N N . GLU B 1 199 ? -23.913 -46.877 -50.680 1.00 31.75 178 GLU B N 1
ATOM 3696 C CA . GLU B 1 199 ? -23.969 -46.701 -52.135 1.00 29.53 178 GLU B CA 1
ATOM 3697 C C . GLU B 1 199 ? -25.022 -47.547 -52.851 1.00 26.56 178 GLU B C 1
ATOM 3698 O O . GLU B 1 199 ? -25.185 -47.422 -54.068 1.00 25.42 178 GLU B O 1
ATOM 3704 N N . SER B 1 200 ? -25.739 -48.397 -52.117 1.00 25.58 179 SER B N 1
ATOM 3705 C CA . SER B 1 200 ? -26.779 -49.229 -52.726 1.00 25.65 179 SER B CA 1
ATOM 3706 C C . SER B 1 200 ? -27.991 -48.383 -53.156 1.00 23.92 179 SER B C 1
ATOM 3707 O O . SER B 1 200 ? -28.867 -48.848 -53.883 1.00 26.07 179 SER B O 1
ATOM 3710 N N . ASN B 1 201 ? -28.024 -47.133 -52.705 1.00 27.35 180 ASN B N 1
ATOM 3711 C CA . ASN B 1 201 ? -29.036 -46.167 -53.134 1.00 25.15 180 ASN B CA 1
ATOM 3712 C C . ASN B 1 201 ? -28.924 -45.814 -54.625 1.00 24.29 180 ASN B C 1
ATOM 3713 O O . ASN B 1 201 ? -29.805 -45.168 -55.184 1.00 27.91 180 ASN B O 1
ATOM 3718 N N . TYR B 1 202 ? -27.859 -46.260 -55.284 1.00 23.32 181 TYR B N 1
ATOM 3719 C CA . TYR B 1 202 ? -27.759 -46.067 -56.731 1.00 25.61 181 TYR B CA 1
ATOM 3720 C C . TYR B 1 202 ? -27.968 -47.353 -57.523 1.00 29.02 181 TYR B C 1
ATOM 3721 O O . TYR B 1 202 ? -27.821 -47.342 -58.740 1.00 28.13 181 TYR B O 1
ATOM 3730 N N . TRP B 1 203 ? -28.291 -48.451 -56.829 1.00 26.57 182 TRP B N 1
ATOM 3731 C CA . TRP B 1 203 ? -28.467 -49.755 -57.463 1.00 25.15 182 TRP B CA 1
ATOM 3732 C C . TRP B 1 203 ? -29.738 -49.824 -58.292 1.00 25.64 182 TRP B C 1
ATOM 3733 O O . TRP B 1 203 ? -30.804 -49.377 -57.848 1.00 26.58 182 TRP B O 1
ATOM 3744 N N . GLY B 1 204 ? -29.634 -50.433 -59.475 1.00 29.20 183 GLY B N 1
ATOM 3745 C CA . GLY B 1 204 ? -30.799 -50.781 -60.277 1.00 24.24 183 GLY B CA 1
ATOM 3746 C C . GLY B 1 204 ? -31.711 -51.773 -59.562 1.00 28.32 183 GLY B C 1
ATOM 3747 O O . GLY B 1 204 ? -31.299 -52.429 -58.591 1.00 23.27 183 GLY B O 1
ATOM 3748 N N . ASP B 1 205 ? -32.955 -51.882 -60.036 1.00 30.60 184 ASP B N 1
ATOM 3749 C CA . ASP B 1 205 ? -33.964 -52.714 -59.373 1.00 29.08 184 ASP B CA 1
ATOM 3750 C C . ASP B 1 205 ? -33.509 -54.168 -59.315 1.00 30.79 184 ASP B C 1
ATOM 3751 O O . ASP B 1 205 ? -33.538 -54.778 -58.253 1.00 31.39 184 ASP B O 1
ATOM 3756 N N . ASP B 1 206 ? -33.037 -54.697 -60.442 1.00 27.01 185 ASP B N 1
ATOM 3757 C CA . ASP B 1 206 ? -32.639 -56.103 -60.521 1.00 32.06 185 ASP B CA 1
ATOM 3758 C C . ASP B 1 206 ? -31.539 -56.483 -59.516 1.00 30.43 185 ASP B C 1
ATOM 3759 O O . ASP B 1 206 ? -31.696 -57.456 -58.775 1.00 32.39 185 ASP B O 1
ATOM 3764 N N . ARG B 1 207 ? -30.445 -55.724 -59.472 1.00 24.32 186 ARG B N 1
ATOM 3765 C CA . ARG B 1 207 ? -29.396 -55.984 -58.494 1.00 24.43 186 ARG B CA 1
ATOM 3766 C C . ARG B 1 207 ? -29.896 -55.778 -57.065 1.00 30.33 186 ARG B C 1
ATOM 3767 O O . ARG B 1 207 ? -29.486 -56.503 -56.157 1.00 29.81 186 ARG B O 1
ATOM 3775 N N . LEU B 1 208 ? -30.770 -54.789 -56.860 1.00 29.01 187 LEU B N 1
ATOM 3776 C CA . LEU B 1 208 ? -31.284 -54.524 -55.511 1.00 29.95 187 LEU B CA 1
ATOM 3777 C C . LEU B 1 208 ? -32.039 -55.752 -54.997 1.00 31.02 187 LEU B C 1
ATOM 3778 O O . LEU B 1 208 ? -31.723 -56.295 -53.948 1.00 30.49 187 LEU B O 1
ATOM 3783 N N . THR B 1 209 ? -33.041 -56.164 -55.770 1.00 35.59 188 THR B N 1
ATOM 3784 C CA . THR B 1 209 ? -33.847 -57.350 -55.508 1.00 34.22 188 THR B CA 1
ATOM 3785 C C . THR B 1 209 ? -33.009 -58.616 -55.358 1.00 34.43 188 THR B C 1
ATOM 3786 O O . THR B 1 209 ? -33.157 -59.351 -54.389 1.00 38.12 188 THR B O 1
ATOM 3790 N N . ALA B 1 210 ? -32.121 -58.862 -56.313 1.00 32.79 189 ALA B N 1
ATOM 3791 C CA . ALA B 1 210 ? -31.281 -60.059 -56.269 1.00 38.18 189 ALA B CA 1
ATOM 3792 C C . ALA B 1 210 ? -30.386 -60.076 -55.021 1.00 37.25 189 ALA B C 1
ATOM 3793 O O . ALA B 1 210 ? -30.234 -61.113 -54.363 1.00 34.57 189 ALA B O 1
ATOM 3795 N N . THR B 1 211 ? -29.812 -58.930 -54.674 1.00 31.10 190 THR B N 1
ATOM 3796 C CA . THR B 1 211 ? -28.944 -58.893 -53.510 1.00 30.07 190 THR B CA 1
ATOM 3797 C C . THR B 1 211 ? -29.760 -59.057 -52.218 1.00 36.17 190 THR B C 1
ATOM 3798 O O . THR B 1 211 ? -29.350 -59.781 -51.301 1.00 33.85 190 THR B O 1
ATOM 3802 N N . ALA B 1 212 ? -30.924 -58.416 -52.160 1.00 33.69 191 ALA B N 1
ATOM 3803 C CA . ALA B 1 212 ? -31.718 -58.427 -50.939 1.00 37.23 191 ALA B CA 1
ATOM 3804 C C . ALA B 1 212 ? -32.250 -59.835 -50.656 1.00 35.51 191 ALA B C 1
ATOM 3805 O O . ALA B 1 212 ? -32.262 -60.286 -49.507 1.00 37.32 191 ALA B O 1
ATOM 3807 N N . ASP B 1 213 ? -32.670 -60.526 -51.710 1.00 35.14 192 ASP B N 1
ATOM 3808 C CA . ASP B 1 213 ? -33.167 -61.893 -51.586 1.00 34.06 192 ASP B CA 1
ATOM 3809 C C . ASP B 1 213 ? -32.086 -62.833 -51.088 1.00 35.48 192 ASP B C 1
ATOM 3810 O O . ASP B 1 213 ? -32.342 -63.711 -50.251 1.00 37.52 192 ASP B O 1
ATOM 3815 N N . GLN B 1 214 ? -30.868 -62.624 -51.567 1.00 32.52 193 GLN B N 1
ATOM 3816 C CA . GLN B 1 214 ? -29.749 -63.394 -51.060 1.00 32.91 193 GLN B CA 1
ATOM 3817 C C . GLN B 1 214 ? -29.522 -63.098 -49.589 1.00 38.83 193 GLN B C 1
ATOM 3818 O O . GLN B 1 214 ? -29.364 -64.017 -48.781 1.00 41.16 193 GLN B O 1
ATOM 3824 N N . LEU B 1 215 ? -29.496 -61.812 -49.249 1.00 37.70 194 LEU B N 1
ATOM 3825 C CA . LEU B 1 215 ? -29.218 -61.387 -47.885 1.00 40.76 194 LEU B CA 1
ATOM 3826 C C . LEU B 1 215 ? -30.289 -61.845 -46.889 1.00 44.46 194 LEU B C 1
ATOM 3827 O O . LEU B 1 215 ? -29.957 -62.283 -45.794 1.00 41.58 194 LEU B O 1
ATOM 3832 N N . ASN B 1 216 ? -31.563 -61.748 -47.268 1.00 41.44 195 ASN B N 1
ATOM 3833 C CA . ASN B 1 216 ? -32.649 -62.175 -46.389 1.00 40.48 195 ASN B CA 1
ATOM 3834 C C . ASN B 1 216 ? -32.712 -63.701 -46.206 1.00 44.95 195 ASN B C 1
ATOM 3835 O O . ASN B 1 216 ? -32.975 -64.175 -45.106 1.00 45.75 195 ASN B O 1
ATOM 3840 N N . ALA B 1 217 ? -32.453 -64.464 -47.269 1.00 45.62 196 ALA B N 1
ATOM 3841 C CA . ALA B 1 217 ? -32.430 -65.931 -47.177 1.00 43.37 196 ALA B CA 1
ATOM 3842 C C . ALA B 1 217 ? -31.334 -66.459 -46.249 1.00 46.21 196 ALA B C 1
ATOM 3843 O O . ALA B 1 217 ? -31.578 -67.371 -45.461 1.00 50.55 196 ALA B O 1
ATOM 3845 N N . SER B 1 218 ? -30.134 -65.887 -46.350 1.00 47.46 197 SER B N 1
ATOM 3846 C CA . SER B 1 218 ? -28.967 -66.344 -45.585 1.00 46.92 197 SER B CA 1
ATOM 3847 C C . SER B 1 218 ? -28.978 -65.819 -44.158 1.00 44.56 197 SER B C 1
ATOM 3848 O O . SER B 1 218 ? -29.906 -65.118 -43.760 1.00 49.92 197 SER B O 1
ATOM 3851 N N . ALA B 1 225 ? -21.554 -54.274 -45.677 1.00 47.60 204 ALA B N 1
ATOM 3852 C CA . ALA B 1 225 ? -22.476 -53.719 -44.680 1.00 45.19 204 ALA B CA 1
ATOM 3853 C C . ALA B 1 225 ? -21.758 -53.005 -43.535 1.00 43.60 204 ALA B C 1
ATOM 3854 O O . ALA B 1 225 ? -20.642 -53.352 -43.153 1.00 48.61 204 ALA B O 1
ATOM 3856 N N . VAL B 1 226 ? -22.409 -51.992 -42.990 1.00 43.84 205 VAL B N 1
ATOM 3857 C CA . VAL B 1 226 ? -21.831 -51.223 -41.904 1.00 43.61 205 VAL B CA 1
ATOM 3858 C C . VAL B 1 226 ? -22.925 -50.878 -40.923 1.00 42.60 205 VAL B C 1
ATOM 3859 O O . VAL B 1 226 ? -24.095 -50.804 -41.296 1.00 41.85 205 VAL B O 1
ATOM 3863 N N . PRO B 1 227 ? -22.552 -50.677 -39.658 1.00 44.97 206 PRO B N 1
ATOM 3864 C CA . PRO B 1 227 ? -23.584 -50.451 -38.650 1.00 42.30 206 PRO B CA 1
ATOM 3865 C C . PRO B 1 227 ? -23.708 -48.987 -38.235 1.00 41.52 206 PRO B C 1
ATOM 3866 O O . PRO B 1 227 ? -22.719 -48.259 -38.213 1.00 40.55 206 PRO B O 1
ATOM 3870 N N . ALA B 1 228 ? -24.925 -48.562 -37.912 1.00 36.73 207 ALA B N 1
ATOM 3871 C CA . ALA B 1 228 ? -25.117 -47.263 -37.303 1.00 36.23 207 ALA B CA 1
ATOM 3872 C C . ALA B 1 228 ? -25.174 -47.451 -35.786 1.00 34.78 207 ALA B C 1
ATOM 3873 O O . ALA B 1 228 ? -26.235 -47.710 -35.214 1.00 31.99 207 ALA B O 1
ATOM 3875 N N . VAL B 1 229 ? -24.018 -47.336 -35.144 1.00 33.70 208 VAL B N 1
ATOM 3876 C CA . VAL B 1 229 ? -23.929 -47.504 -33.701 1.00 34.90 208 VAL B CA 1
ATOM 3877 C C . VAL B 1 229 ? -24.254 -46.202 -32.979 1.00 33.33 208 VAL B C 1
ATOM 3878 O O . VAL B 1 229 ? -23.490 -45.233 -33.043 1.00 34.15 208 VAL B O 1
ATOM 3882 N N . MET B 1 230 ? -25.384 -46.187 -32.280 1.00 33.10 209 MET B N 1
ATOM 3883 C CA . MET B 1 230 ? -25.965 -44.939 -31.830 1.00 33.40 209 MET B CA 1
ATOM 3884 C C . MET B 1 230 ? -26.006 -44.785 -30.315 1.00 33.64 209 MET B C 1
ATOM 3885 O O . MET B 1 230 ? -26.134 -45.752 -29.583 1.00 35.66 209 MET B O 1
ATOM 3890 N N . GLN B 1 231 ? -25.896 -43.539 -29.875 1.00 33.92 210 GLN B N 1
ATOM 3891 C CA . GLN B 1 231 ? -26.138 -43.130 -28.502 1.00 34.50 210 GLN B CA 1
ATOM 3892 C C . GLN B 1 231 ? -27.443 -42.320 -28.462 1.00 37.91 210 GLN B C 1
ATOM 3893 O O . GLN B 1 231 ? -27.821 -41.716 -29.463 1.00 39.16 210 GLN B O 1
ATOM 3899 N N . PRO B 1 232 ? -28.139 -42.305 -27.318 1.00 35.32 211 PRO B N 1
ATOM 3900 C CA . PRO B 1 232 ? -29.352 -41.490 -27.243 1.00 36.50 211 PRO B CA 1
ATOM 3901 C C . PRO B 1 232 ? -29.067 -40.044 -27.637 1.00 36.45 211 PRO B C 1
ATOM 3902 O O . PRO B 1 232 ? -28.003 -39.520 -27.308 1.00 34.47 211 PRO B O 1
ATOM 3906 N N . GLY B 1 233 ? -30.002 -39.411 -28.338 1.00 36.64 212 GLY B N 1
ATOM 3907 C CA . GLY B 1 233 ? -29.808 -38.039 -28.775 1.00 35.36 212 GLY B CA 1
ATOM 3908 C C . GLY B 1 233 ? -29.068 -37.936 -30.095 1.00 35.59 212 GLY B C 1
ATOM 3909 O O . GLY B 1 233 ? -28.962 -36.852 -30.659 1.00 34.97 212 GLY B O 1
ATOM 3910 N N . ASP B 1 234 ? -28.551 -39.060 -30.592 1.00 33.96 213 ASP B N 1
ATOM 3911 C CA . ASP B 1 234 ? -27.957 -39.063 -31.920 1.00 34.80 213 ASP B CA 1
ATOM 3912 C C . ASP B 1 234 ? -29.050 -39.200 -32.982 1.00 36.19 213 ASP B C 1
ATOM 3913 O O . ASP B 1 234 ? -30.203 -39.542 -32.694 1.00 33.77 213 ASP B O 1
ATOM 3918 N N . LEU B 1 235 ? -28.675 -38.915 -34.216 1.00 32.82 214 LEU B N 1
ATOM 3919 C CA . LEU B 1 235 ? -29.603 -38.980 -35.320 1.00 31.54 214 LEU B CA 1
ATOM 3920 C C . LEU B 1 235 ? -28.960 -39.796 -36.427 1.00 31.96 214 LEU B C 1
ATOM 3921 O O . LEU B 1 235 ? -27.783 -39.610 -36.733 1.00 32.03 214 LEU B O 1
ATOM 3926 N N . LEU B 1 236 ? -29.722 -40.722 -36.996 1.00 27.46 215 LEU B N 1
ATOM 3927 C CA . LEU B 1 236 ? -29.290 -41.419 -38.192 1.00 27.98 215 LEU B CA 1
ATOM 3928 C C . LEU B 1 236 ? -30.090 -40.890 -39.367 1.00 27.32 215 LEU B C 1
ATOM 3929 O O . LEU B 1 236 ? -31.312 -40.774 -39.296 1.00 26.74 215 LEU B O 1
ATOM 3934 N N . LEU B 1 237 ? -29.393 -40.560 -40.441 1.00 28.67 216 LEU B N 1
ATOM 3935 C CA . LEU B 1 237 ? -30.043 -40.133 -41.671 1.00 29.87 216 LEU B CA 1
ATOM 3936 C C . LEU B 1 237 ? -29.844 -41.184 -42.728 1.00 26.70 216 LEU B C 1
ATOM 3937 O O . LEU B 1 237 ? -28.705 -41.521 -43.030 1.00 27.42 216 LEU B O 1
ATOM 3942 N N . HIS B 1 238 ? -30.920 -41.734 -43.281 1.00 24.55 217 HIS B N 1
ATOM 3943 C CA . HIS B 1 238 ? -30.709 -42.565 -44.457 1.00 29.04 217 HIS B CA 1
ATOM 3944 C C . HIS B 1 238 ? -31.645 -42.240 -45.619 1.00 27.44 217 HIS B C 1
ATOM 3945 O O . HIS B 1 238 ? -32.793 -41.817 -45.439 1.00 22.98 217 HIS B O 1
ATOM 3952 N N . ASN B 1 239 ? -31.072 -42.385 -46.813 1.00 24.31 218 ASN B N 1
ATOM 3953 C CA . ASN B 1 239 ? -31.780 -42.349 -48.087 1.00 22.88 218 ASN B CA 1
ATOM 3954 C C . ASN B 1 239 ? -32.776 -43.495 -48.087 1.00 23.99 218 ASN B C 1
ATOM 3955 O O . ASN B 1 239 ? -32.413 -44.605 -47.702 1.00 24.80 218 ASN B O 1
ATOM 3960 N N . ILE B 1 240 ? -34.015 -43.266 -48.505 1.00 21.37 219 ILE B N 1
ATOM 3961 C CA . ILE B 1 240 ? -34.976 -44.363 -48.469 1.00 27.21 219 ILE B CA 1
ATOM 3962 C C . ILE B 1 240 ? -34.583 -45.452 -49.457 1.00 29.81 219 ILE B C 1
ATOM 3963 O O . ILE B 1 240 ? -35.069 -46.577 -49.349 1.00 30.10 219 ILE B O 1
ATOM 3968 N N . LEU B 1 241 ? -33.688 -45.128 -50.393 1.00 28.14 220 LEU B N 1
ATOM 3969 C CA . LEU B 1 241 ? -33.247 -46.091 -51.406 1.00 26.10 220 LEU B CA 1
ATOM 3970 C C . LEU B 1 241 ? -32.097 -46.967 -50.920 1.00 25.26 220 LEU B C 1
ATOM 3971 O O . LEU B 1 241 ? -31.747 -47.957 -51.548 1.00 30.78 220 LEU B O 1
ATOM 3976 N N . THR B 1 242 ? -31.493 -46.579 -49.813 1.00 24.99 221 THR B N 1
ATOM 3977 C CA . THR B 1 242 ? -30.429 -47.361 -49.209 1.00 28.07 221 THR B CA 1
ATOM 3978 C C . THR B 1 242 ? -30.941 -48.673 -48.603 1.00 26.99 221 THR B C 1
ATOM 3979 O O . THR B 1 242 ? -31.834 -48.659 -47.757 1.00 22.10 221 THR B O 1
ATOM 3983 N N . LEU B 1 243 ? -30.370 -49.794 -49.048 1.00 24.44 222 LEU B N 1
ATOM 3984 C CA . LEU B 1 243 ? -30.678 -51.103 -48.480 1.00 29.61 222 LEU B CA 1
ATOM 3985 C C . LEU B 1 243 ? -30.207 -51.163 -47.025 1.00 27.55 222 LEU B C 1
ATOM 3986 O O . LEU B 1 243 ? -29.016 -51.091 -46.727 1.00 26.53 222 LEU B O 1
ATOM 3991 N N . HIS B 1 244 ? -31.161 -51.278 -46.117 1.00 31.55 223 HIS B N 1
ATOM 3992 C CA . HIS B 1 244 ? -30.839 -51.387 -44.693 1.00 35.99 223 HIS B CA 1
ATOM 3993 C C . HIS B 1 244 ? -31.656 -52.487 -44.036 1.00 32.18 223 HIS B C 1
ATOM 3994 O O . HIS B 1 244 ? -32.613 -52.988 -44.624 1.00 34.35 223 HIS B O 1
ATOM 4001 N N . GLY B 1 245 ? -31.273 -52.853 -42.818 1.00 33.77 224 GLY B N 1
ATOM 4002 C CA . GLY B 1 245 ? -31.918 -53.938 -42.096 1.00 41.24 224 GLY B CA 1
ATOM 4003 C C . GLY B 1 245 ? -31.234 -54.220 -40.769 1.00 43.27 224 GLY B C 1
ATOM 4004 O O . GLY B 1 245 ? -30.182 -53.640 -40.481 1.00 38.76 224 GLY B O 1
ATOM 4005 N N . ALA B 1 246 ? -31.828 -55.108 -39.965 1.00 52.27 225 ALA B N 1
ATOM 4006 C CA . ALA B 1 246 ? -31.291 -55.471 -38.642 1.00 52.49 225 ALA B CA 1
ATOM 4007 C C . ALA B 1 246 ? -31.507 -56.951 -38.342 1.00 55.81 225 ALA B C 1
ATOM 4008 O O . ALA B 1 246 ? -32.564 -57.502 -38.662 1.00 51.78 225 ALA B O 1
ATOM 4010 N N . PRO B 1 247 ? -30.507 -57.596 -37.718 1.00 57.47 226 PRO B N 1
ATOM 4011 C CA . PRO B 1 247 ? -30.517 -59.028 -37.389 1.00 59.25 226 PRO B CA 1
ATOM 4012 C C . PRO B 1 247 ? -31.349 -59.374 -36.158 1.00 51.90 226 PRO B C 1
ATOM 4013 O O . PRO B 1 247 ? -31.569 -58.496 -35.328 1.00 54.95 226 PRO B O 1
ATOM 4017 N N . VAL B 1 250 ? -32.844 -60.545 -30.613 1.00 58.52 229 VAL B N 1
ATOM 4018 C CA . VAL B 1 250 ? -32.054 -61.108 -29.524 1.00 55.93 229 VAL B CA 1
ATOM 4019 C C . VAL B 1 250 ? -31.543 -60.021 -28.578 1.00 56.54 229 VAL B C 1
ATOM 4020 O O . VAL B 1 250 ? -30.426 -60.112 -28.067 1.00 57.18 229 VAL B O 1
ATOM 4021 N N . GLY B 1 251 ? -32.366 -59.003 -28.332 1.00 56.06 230 GLY B N 1
ATOM 4022 C CA . GLY B 1 251 ? -31.931 -57.853 -27.555 1.00 56.93 230 GLY B CA 1
ATOM 4023 C C . GLY B 1 251 ? -33.004 -57.129 -26.759 1.00 52.83 230 GLY B C 1
ATOM 4024 O O . GLY B 1 251 ? -34.131 -57.599 -26.650 1.00 55.28 230 GLY B O 1
ATOM 4025 N N . LYS B 1 252 ? -32.637 -55.976 -26.205 1.00 46.69 231 LYS B N 1
ATOM 4026 C CA . LYS B 1 252 ? -33.527 -55.161 -25.374 1.00 51.27 231 LYS B CA 1
ATOM 4027 C C . LYS B 1 252 ? -34.279 -54.099 -26.191 1.00 49.90 231 LYS B C 1
ATOM 4028 O O . LYS B 1 252 ? -33.796 -53.656 -27.234 1.00 48.62 231 LYS B O 1
ATOM 4034 N N . GLN B 1 253 ? -35.471 -53.720 -25.731 1.00 45.46 232 GLN B N 1
ATOM 4035 C CA . GLN B 1 253 ? -36.317 -52.796 -26.483 1.00 46.83 232 GLN B CA 1
ATOM 4036 C C . GLN B 1 253 ? -35.633 -51.465 -26.747 1.00 45.82 232 GLN B C 1
ATOM 4037 O O . GLN B 1 253 ? -35.034 -50.861 -25.861 1.00 45.89 232 GLN B O 1
ATOM 4043 N N . ARG B 1 254 ? -35.751 -51.021 -27.989 1.00 48.23 233 ARG B N 1
ATOM 4044 C CA . ARG B 1 254 ? -35.114 -49.811 -28.469 1.00 44.32 233 ARG B CA 1
ATOM 4045 C C . ARG B 1 254 ? -36.209 -48.876 -28.986 1.00 39.91 233 ARG B C 1
ATOM 4046 O O . ARG B 1 254 ? -37.252 -49.343 -29.431 1.00 42.61 233 ARG B O 1
ATOM 4054 N N . ARG B 1 255 ? -35.999 -47.567 -28.898 1.00 36.01 234 ARG B N 1
ATOM 4055 C CA . ARG B 1 255 ? -36.973 -46.612 -29.406 1.00 33.14 234 ARG B CA 1
ATOM 4056 C C . ARG B 1 255 ? -36.322 -45.623 -30.383 1.00 33.77 234 ARG B C 1
ATOM 4057 O O . ARG B 1 255 ? -35.252 -45.085 -30.112 1.00 33.43 234 ARG B O 1
ATOM 4065 N N . VAL B 1 256 ? -36.961 -45.400 -31.525 1.00 28.16 235 VAL B N 1
ATOM 4066 C CA . VAL B 1 256 ? -36.493 -44.402 -32.483 1.00 27.55 235 VAL B CA 1
ATOM 4067 C C . VAL B 1 256 ? -37.688 -43.639 -33.016 1.00 29.25 235 VAL B C 1
ATOM 4068 O O . VAL B 1 256 ? -38.704 -44.235 -33.376 1.00 29.14 235 VAL B O 1
ATOM 4072 N N . ILE B 1 257 ? -37.574 -42.313 -33.030 1.00 30.31 236 ILE B N 1
ATOM 4073 C CA . ILE B 1 257 ? -38.561 -41.459 -33.677 1.00 29.68 236 ILE B CA 1
ATOM 4074 C C . ILE B 1 257 ? -38.144 -41.202 -35.128 1.00 29.80 236 ILE B C 1
ATOM 4075 O O . ILE B 1 257 ? -37.010 -40.809 -35.388 1.00 28.89 236 ILE B O 1
ATOM 4080 N N . TYR B 1 258 ? -39.054 -41.465 -36.065 1.00 31.65 237 TYR B N 1
ATOM 4081 C CA . TYR B 1 258 ? -38.769 -41.299 -37.488 1.00 32.76 237 TYR B CA 1
ATOM 4082 C C . TYR B 1 258 ? -39.509 -40.118 -38.106 1.00 32.52 237 TYR B C 1
ATOM 4083 O O . TYR B 1 258 ? -40.743 -40.044 -38.047 1.00 31.62 237 TYR B O 1
ATOM 4092 N N . PHE B 1 259 ? -38.732 -39.203 -38.688 1.00 28.44 238 PHE B N 1
ATOM 4093 C CA . PHE B 1 259 ? -39.254 -38.101 -39.499 1.00 25.78 238 PHE B CA 1
ATOM 4094 C C . PHE B 1 259 ? -38.770 -38.296 -40.924 1.00 26.88 238 PHE B C 1
ATOM 4095 O O . PHE B 1 259 ? -37.554 -38.370 -41.156 1.00 24.30 238 PHE B O 1
ATOM 4103 N N . GLU B 1 260 ? -39.701 -38.388 -41.874 1.00 25.97 239 GLU B N 1
ATOM 4104 C CA . GLU B 1 260 ? -39.330 -38.446 -43.284 1.00 28.63 239 GLU B CA 1
ATOM 4105 C C . GLU B 1 260 ? -39.529 -37.081 -43.949 1.00 28.35 239 GLU B C 1
ATOM 4106 O O . GLU B 1 260 ? -40.412 -36.317 -43.566 1.00 26.71 239 GLU B O 1
ATOM 4112 N N . TYR B 1 261 ? -38.696 -36.784 -44.948 1.00 29.43 240 TYR B N 1
ATOM 4113 C CA . TYR B 1 261 ? -38.760 -35.506 -45.646 1.00 22.96 240 TYR B CA 1
ATOM 4114 C C . TYR B 1 261 ? -38.677 -35.660 -47.153 1.00 27.52 240 TYR B C 1
ATOM 4115 O O . TYR B 1 261 ? -37.879 -36.454 -47.660 1.00 26.63 240 TYR B O 1
ATOM 4124 N N . ARG B 1 262 ? -39.499 -34.884 -47.858 1.00 22.79 241 ARG B N 1
ATOM 4125 C CA . ARG B 1 262 ? -39.508 -34.858 -49.317 1.00 28.86 241 ARG B CA 1
ATOM 4126 C C . ARG B 1 262 ? -39.493 -33.418 -49.853 1.00 26.91 241 ARG B C 1
ATOM 4127 O O . ARG B 1 262 ? -39.932 -32.490 -49.177 1.00 27.55 241 ARG B O 1
ATOM 4135 N N . PRO B 1 263 ? -38.959 -33.223 -51.059 1.00 25.45 242 PRO B N 1
ATOM 4136 C CA . PRO B 1 263 ? -39.150 -31.908 -51.673 1.00 25.72 242 PRO B CA 1
ATOM 4137 C C . PRO B 1 263 ? -40.595 -31.736 -52.128 1.00 26.62 242 PRO B C 1
ATOM 4138 O O . PRO B 1 263 ? -41.190 -32.668 -52.683 1.00 24.25 242 PRO B O 1
ATOM 4142 N N . ALA B 1 264 ? -41.141 -30.544 -51.914 1.00 27.85 243 ALA B N 1
ATOM 4143 C CA . ALA B 1 264 ? -42.505 -30.240 -52.337 1.00 26.41 243 ALA B CA 1
ATOM 4144 C C . ALA B 1 264 ? -42.664 -30.424 -53.836 1.00 29.82 243 ALA B C 1
ATOM 4145 O O . ALA B 1 264 ? -43.687 -30.923 -54.293 1.00 36.74 243 ALA B O 1
ATOM 4147 N N . GLU B 1 265 ? -41.643 -30.056 -54.606 1.00 27.96 244 GLU B N 1
ATOM 4148 C CA . GLU B 1 265 ? -41.787 -30.090 -56.055 1.00 32.25 244 GLU B CA 1
ATOM 4149 C C . GLU B 1 265 ? -41.767 -31.523 -56.584 1.00 27.81 244 GLU B C 1
ATOM 4150 O O . GLU B 1 265 ? -42.268 -31.785 -57.672 1.00 32.42 244 GLU B O 1
ATOM 4156 N N . VAL B 1 266 ? -41.186 -32.446 -55.822 1.00 29.93 245 VAL B N 1
ATOM 4157 C CA . VAL B 1 266 ? -41.222 -33.865 -56.178 1.00 23.15 245 VAL B CA 1
ATOM 4158 C C . VAL B 1 266 ? -42.606 -34.439 -55.837 1.00 31.07 245 VAL B C 1
ATOM 4159 O O . VAL B 1 266 ? -43.210 -35.140 -56.651 1.00 31.02 245 VAL B O 1
ATOM 4163 N N . GLU B 1 267 ? -43.112 -34.126 -54.641 1.00 29.65 246 GLU B N 1
ATOM 4164 C CA . GLU B 1 267 ? -44.464 -34.522 -54.239 1.00 30.81 246 GLU B CA 1
ATOM 4165 C C . GLU B 1 267 ? -45.496 -33.986 -55.235 1.00 31.98 246 GLU B C 1
ATOM 4166 O O . GLU B 1 267 ? -46.336 -34.730 -55.764 1.00 32.32 246 GLU B O 1
ATOM 4172 N N . TRP B 1 268 ? -45.403 -32.688 -55.496 1.00 30.77 247 TRP B N 1
ATOM 4173 C CA . TRP B 1 268 ? -46.303 -31.998 -56.410 1.00 33.18 247 TRP B CA 1
ATOM 4174 C C . TRP B 1 268 ? -46.448 -32.693 -57.754 1.00 35.85 247 TRP B C 1
ATOM 4175 O O . TRP B 1 268 ? -47.560 -32.881 -58.240 1.00 35.40 247 TRP B O 1
ATOM 4186 N N . GLN B 1 269 ? -45.324 -33.089 -58.345 1.00 33.33 248 GLN B N 1
ATOM 4187 C CA . GLN B 1 269 ? -45.344 -33.712 -59.661 1.00 33.92 248 GLN B CA 1
ATOM 4188 C C . GLN B 1 269 ? -45.427 -35.234 -59.656 1.00 36.85 248 GLN B C 1
ATOM 4189 O O . GLN B 1 269 ? -45.937 -35.823 -60.611 1.00 39.60 248 GLN B O 1
ATOM 4195 N N . LEU B 1 270 ? -44.898 -35.875 -58.616 1.00 30.52 249 LEU B N 1
ATOM 4196 C CA . LEU B 1 270 ? -44.744 -37.325 -58.640 1.00 33.53 249 LEU B CA 1
ATOM 4197 C C . LEU B 1 270 ? -45.498 -38.042 -57.512 1.00 38.95 249 LEU B C 1
ATOM 4198 O O . LEU B 1 270 ? -45.642 -39.263 -57.544 1.00 35.39 249 LEU B O 1
ATOM 4203 N N . GLY B 1 271 ? -45.972 -37.290 -56.522 1.00 36.87 250 GLY B N 1
ATOM 4204 C CA . GLY B 1 271 ? -46.596 -37.891 -55.357 1.00 38.83 250 GLY B CA 1
ATOM 4205 C C . GLY B 1 271 ? -45.562 -38.309 -54.333 1.00 36.88 250 GLY B C 1
ATOM 4206 O O . GLY B 1 271 ? -44.461 -37.769 -54.317 1.00 37.94 250 GLY B O 1
ATOM 4207 N N . PRO B 1 272 ? -45.887 -39.305 -53.493 1.00 39.59 251 PRO B N 1
ATOM 4208 C CA . PRO B 1 272 ? -47.092 -40.147 -53.536 1.00 42.66 251 PRO B CA 1
ATOM 4209 C C . PRO B 1 272 ? -48.367 -39.510 -52.982 1.00 42.46 251 PRO B C 1
ATOM 4210 O O . PRO B 1 272 ? -49.437 -40.091 -53.171 1.00 42.48 251 PRO B O 1
ATOM 4214 N N . HIS B 1 273 ? -48.263 -38.360 -52.320 1.00 38.80 252 HIS B N 1
ATOM 4215 C CA . HIS B 1 273 ? -49.443 -37.709 -51.762 1.00 37.72 252 HIS B CA 1
ATOM 4216 C C . HIS B 1 273 ? -50.164 -36.820 -52.774 1.00 40.50 252 HIS B C 1
ATOM 4217 O O . HIS B 1 273 ? -49.679 -36.597 -53.882 1.00 42.23 252 HIS B O 1
ATOM 4224 N N . SER B 1 274 ? -51.336 -36.332 -52.386 1.00 39.79 253 SER B N 1
ATOM 4225 C CA . SER B 1 274 ? -52.125 -35.443 -53.229 1.00 39.44 253 SER B CA 1
ATOM 4226 C C . SER B 1 274 ? -51.588 -34.041 -53.090 1.00 37.42 253 SER B C 1
ATOM 4227 O O . SER B 1 274 ? -50.852 -33.754 -52.157 1.00 36.03 253 SER B O 1
ATOM 4230 N N . ALA B 1 275 ? -51.983 -33.159 -54.002 1.00 42.99 254 ALA B N 1
ATOM 4231 C CA . ALA B 1 275 ? -51.416 -31.818 -54.063 1.00 36.14 254 ALA B CA 1
ATOM 4232 C C . ALA B 1 275 ? -51.740 -30.988 -52.822 1.00 39.99 254 ALA B C 1
ATOM 4233 O O . ALA B 1 275 ? -50.902 -30.224 -52.348 1.00 43.61 254 ALA B O 1
ATOM 4235 N N . GLU B 1 276 ? -52.951 -31.144 -52.294 1.00 46.81 255 GLU B N 1
ATOM 4236 C CA . GLU B 1 276 ? -53.383 -30.432 -51.084 1.00 44.38 255 GLU B CA 1
ATOM 4237 C C . GLU B 1 276 ? -52.473 -30.689 -49.877 1.00 40.30 255 GLU B C 1
ATOM 4238 O O . GLU B 1 276 ? -52.274 -29.817 -49.027 1.00 39.43 255 GLU B O 1
ATOM 4244 N N . TYR B 1 277 ? -51.928 -31.901 -49.820 1.00 43.24 256 TYR B N 1
ATOM 4245 C CA . TYR B 1 277 ? -51.093 -32.372 -48.713 1.00 39.18 256 TYR B CA 1
ATOM 4246 C C . TYR B 1 277 ? -49.880 -31.480 -48.449 1.00 36.72 256 TYR B C 1
ATOM 4247 O O . TYR B 1 277 ? -49.495 -31.258 -47.296 1.00 34.90 256 TYR B O 1
ATOM 4256 N N . ILE B 1 278 ? -49.280 -30.974 -49.526 1.00 36.28 257 ILE B N 1
ATOM 4257 C CA . ILE B 1 278 ? -48.099 -30.123 -49.423 1.00 34.63 257 ILE B CA 1
ATOM 4258 C C . ILE B 1 278 ? -48.336 -28.933 -48.503 1.00 28.86 257 ILE B C 1
ATOM 4259 O O . ILE B 1 278 ? -47.559 -28.687 -47.589 1.00 31.06 257 ILE B O 1
ATOM 4264 N N . GLY B 1 279 ? -49.412 -28.198 -48.751 1.00 34.09 258 GLY B N 1
ATOM 4265 C CA . GLY B 1 279 ? -49.680 -26.976 -48.013 1.00 35.48 258 GLY B CA 1
ATOM 4266 C C . GLY B 1 279 ? -49.952 -27.222 -46.542 1.00 34.00 258 GLY B C 1
ATOM 4267 O O . GLY B 1 279 ? -49.527 -26.446 -45.688 1.00 35.58 258 GLY B O 1
ATOM 4268 N N . LEU B 1 280 ? -50.645 -28.319 -46.244 1.00 36.71 259 LEU B N 1
ATOM 4269 C CA . LEU B 1 280 ? -50.961 -28.682 -44.856 1.00 35.33 259 LEU B CA 1
ATOM 4270 C C . LEU B 1 280 ? -49.707 -29.052 -44.056 1.00 30.67 259 LEU B C 1
ATOM 4271 O O . LEU B 1 280 ? -49.517 -28.575 -42.940 1.00 34.82 259 LEU B O 1
ATOM 4276 N N . LYS B 1 281 ? -48.828 -29.877 -44.619 1.00 36.26 260 LYS B N 1
ATOM 4277 C CA . LYS B 1 281 ? -47.600 -30.208 -43.892 1.00 35.15 260 LYS B CA 1
ATOM 4278 C C . LYS B 1 281 ? -46.676 -28.987 -43.775 1.00 33.91 260 LYS B C 1
ATOM 4279 O O . LYS B 1 281 ? -45.806 -28.934 -42.895 1.00 31.96 260 LYS B O 1
ATOM 4285 N N . GLN B 1 282 ? -46.866 -27.997 -44.648 1.00 36.43 261 GLN B N 1
ATOM 4286 C CA . GLN B 1 282 ? -46.118 -26.748 -44.517 1.00 35.38 261 GLN B CA 1
ATOM 4287 C C . GLN B 1 282 ? -46.634 -26.001 -43.288 1.00 34.12 261 GLN B C 1
ATOM 4288 O O . GLN B 1 282 ? -45.851 -25.477 -42.488 1.00 34.89 261 GLN B O 1
ATOM 4294 N N . GLN B 1 283 ? -47.952 -25.962 -43.125 1.00 31.73 262 GLN B N 1
ATOM 4295 C CA . GLN B 1 283 ? -48.483 -25.346 -41.905 1.00 39.74 262 GLN B CA 1
ATOM 4296 C C . GLN B 1 283 ? -47.987 -26.121 -40.679 1.00 35.13 262 GLN B C 1
ATOM 4297 O O . GLN B 1 283 ? -47.633 -25.515 -39.653 1.00 38.34 262 GLN B O 1
ATOM 4303 N N . VAL B 1 284 ? -47.962 -27.452 -40.789 1.00 29.92 263 VAL B N 1
ATOM 4304 C CA . VAL B 1 284 ? -47.510 -28.306 -39.693 1.00 34.27 263 VAL B CA 1
ATOM 4305 C C . VAL B 1 284 ? -46.066 -27.971 -39.358 1.00 36.10 263 VAL B C 1
ATOM 4306 O O . VAL B 1 284 ? -45.716 -27.816 -38.178 1.00 37.75 263 VAL B O 1
ATOM 4310 N N . LEU B 1 285 ? -45.230 -27.837 -40.388 1.00 30.84 264 LEU B N 1
ATOM 4311 C CA . LEU B 1 285 ? -43.830 -27.526 -40.131 1.00 33.38 264 LEU B CA 1
ATOM 4312 C C . LEU B 1 285 ? -43.716 -26.147 -39.471 1.00 33.72 264 LEU B C 1
ATOM 4313 O O . LEU B 1 285 ? -42.978 -25.965 -38.503 1.00 32.83 264 LEU B O 1
ATOM 4318 N N . ARG B 1 286 ? -44.465 -25.184 -39.998 1.00 33.23 265 ARG B N 1
ATOM 4319 C CA . ARG B 1 286 ? -44.410 -23.814 -39.504 1.00 38.58 265 ARG B CA 1
ATOM 4320 C C . ARG B 1 286 ? -44.947 -23.724 -38.070 1.00 38.06 265 ARG B C 1
ATOM 4321 O O . ARG B 1 286 ? -44.452 -22.939 -37.272 1.00 34.91 265 ARG B O 1
ATOM 4329 N N . SER B 1 287 ? -45.942 -24.546 -37.747 1.00 37.89 266 SER B N 1
ATOM 4330 C CA . SER B 1 287 ? -46.502 -24.571 -36.396 1.00 38.37 266 SER B CA 1
ATOM 4331 C C . SER B 1 287 ? -45.499 -25.116 -35.371 1.00 39.65 266 SER B C 1
ATOM 4332 O O . SER B 1 287 ? -45.297 -24.519 -34.306 1.00 39.56 266 SER B O 1
ATOM 4335 N N . CYS B 1 288 ? -44.853 -26.231 -35.706 1.00 39.76 267 CYS B N 1
ATOM 4336 C CA . CYS B 1 288 ? -43.843 -26.828 -34.832 1.00 36.79 267 CYS B CA 1
ATOM 4337 C C . CYS B 1 288 ? -42.673 -25.890 -34.592 1.00 33.76 267 CYS B C 1
ATOM 4338 O O . CYS B 1 288 ? -42.167 -25.805 -33.484 1.00 34.59 267 CYS B O 1
ATOM 4341 N N . ILE B 1 289 ? -42.232 -25.192 -35.632 1.00 35.95 268 ILE B N 1
ATOM 4342 C CA . ILE B 1 289 ? -41.150 -24.226 -35.470 1.00 31.76 268 ILE B CA 1
ATOM 4343 C C . ILE B 1 289 ? -41.598 -23.083 -34.552 1.00 35.96 268 ILE B C 1
ATOM 4344 O O . ILE B 1 289 ? -40.836 -22.608 -33.705 1.00 35.88 268 ILE B O 1
ATOM 4349 N N . GLN B 1 290 ? -42.845 -22.660 -34.735 1.00 34.46 269 GLN B N 1
ATOM 4350 C CA . GLN B 1 290 ? -43.457 -21.620 -33.917 1.00 44.97 269 GLN B CA 1
ATOM 4351 C C . GLN B 1 290 ? -43.525 -22.054 -32.449 1.00 46.48 269 GLN B C 1
ATOM 4352 O O . GLN B 1 290 ? -43.057 -21.333 -31.562 1.00 43.98 269 GLN B O 1
ATOM 4358 N N . MET B 1 291 ? -44.081 -23.249 -32.221 1.00 44.85 270 MET B N 1
ATOM 4359 C CA . MET B 1 291 ? -44.200 -23.845 -30.884 1.00 43.73 270 MET B CA 1
ATOM 4360 C C . MET B 1 291 ? -42.863 -23.904 -30.172 1.00 42.35 270 MET B C 1
ATOM 4361 O O . MET B 1 291 ? -42.727 -23.490 -29.026 1.00 41.98 270 MET B O 1
ATOM 4366 N N . ARG B 1 292 ? -41.878 -24.447 -30.865 1.00 42.95 271 ARG B N 1
ATOM 4367 C CA . ARG B 1 292 ? -40.550 -24.592 -30.303 1.00 45.43 271 ARG B CA 1
ATOM 4368 C C . ARG B 1 292 ? -39.914 -23.230 -30.019 1.00 43.62 271 ARG B C 1
ATOM 4369 O O . ARG B 1 292 ? -39.200 -23.074 -29.034 1.00 46.78 271 ARG B O 1
ATOM 4377 N N . ALA B 1 293 ? -40.171 -22.251 -30.883 1.00 42.18 272 ALA B N 1
ATOM 4378 C CA . ALA B 1 293 ? -39.593 -20.923 -30.706 1.00 45.83 272 ALA B CA 1
ATOM 4379 C C . ALA B 1 293 ? -40.116 -20.272 -29.415 1.00 49.60 272 ALA B C 1
ATOM 4380 O O . ALA B 1 293 ? -39.349 -19.703 -28.635 1.00 52.69 272 ALA B O 1
ATOM 4382 N N . ASN B 1 294 ? -41.421 -20.397 -29.182 1.00 51.20 273 ASN B N 1
ATOM 4383 C CA . ASN B 1 294 ? -42.069 -19.865 -27.981 1.00 50.12 273 ASN B CA 1
ATOM 4384 C C . ASN B 1 294 ? -41.773 -20.646 -26.692 1.00 52.52 273 ASN B C 1
ATOM 4385 O O . ASN B 1 294 ? -42.355 -20.363 -25.644 1.00 55.21 273 ASN B O 1
ATOM 4390 N N . GLU B 1 295 ? -40.878 -21.628 -26.765 1.00 51.58 274 GLU B N 1
ATOM 4391 C CA . GLU B 1 295 ? -40.487 -22.379 -25.574 1.00 50.05 274 GLU B CA 1
ATOM 4392 C C . GLU B 1 295 ? -39.161 -21.856 -25.045 1.00 51.42 274 GLU B C 1
ATOM 4393 O O . GLU B 1 295 ? -38.147 -21.897 -25.752 1.00 47.57 274 GLU B O 1
ATOM 4399 N N . PRO B 1 296 ? -39.164 -21.381 -23.787 1.00 51.06 275 PRO B N 1
ATOM 4400 C CA . PRO B 1 296 ? -38.061 -20.626 -23.180 1.00 47.65 275 PRO B CA 1
ATOM 4401 C C . PRO B 1 296 ? -36.802 -21.449 -22.930 1.00 47.37 275 PRO B C 1
ATOM 4402 O O . PRO B 1 296 ? -35.740 -20.865 -22.715 1.00 49.74 275 PRO B O 1
ATOM 4406 N N . GLN B 1 297 ? -36.900 -22.773 -22.941 1.00 48.04 276 GLN B N 1
ATOM 4407 C CA . GLN B 1 297 ? -35.693 -23.578 -22.805 1.00 47.44 276 GLN B CA 1
ATOM 4408 C C . GLN B 1 297 ? -34.947 -23.559 -24.135 1.00 52.18 276 GLN B C 1
ATOM 4409 O O . GLN B 1 297 ? -33.757 -23.892 -24.205 1.00 47.92 276 GLN B O 1
ATOM 4415 N N . PHE B 1 298 ? -35.662 -23.147 -25.182 1.00 45.87 277 PHE B N 1
ATOM 4416 C CA . PHE B 1 298 ? -35.111 -23.076 -26.526 1.00 49.79 277 PHE B CA 1
ATOM 4417 C C . PHE B 1 298 ? -34.919 -21.627 -26.962 1.00 49.23 277 PHE B C 1
ATOM 4418 O O . PHE B 1 298 ? -34.731 -21.345 -28.140 1.00 45.66 277 PHE B O 1
ATOM 4426 N N . GLY B 1 299 ? -34.974 -20.708 -26.006 1.00 52.14 278 GLY B N 1
ATOM 4427 C CA . GLY B 1 299 ? -34.984 -19.292 -26.326 1.00 53.03 278 GLY B CA 1
ATOM 4428 C C . GLY B 1 299 ? -33.718 -18.825 -27.014 1.00 52.02 278 GLY B C 1
ATOM 4429 O O . GLY B 1 299 ? -33.733 -17.840 -27.755 1.00 55.77 278 GLY B O 1
ATOM 4430 N N . ASP B 1 300 ? -32.619 -19.533 -26.778 1.00 42.84 279 ASP B N 1
ATOM 4431 C CA . ASP B 1 300 ? -31.347 -19.123 -27.346 1.00 49.42 279 ASP B CA 1
ATOM 4432 C C . ASP B 1 300 ? -31.096 -19.712 -28.742 1.00 49.99 279 ASP B C 1
ATOM 4433 O O . ASP B 1 300 ? -30.200 -19.253 -29.456 1.00 46.17 279 ASP B O 1
ATOM 4438 N N . GLU B 1 301 ? -31.885 -20.716 -29.129 1.00 45.51 280 GLU B N 1
ATOM 4439 C CA . GLU B 1 301 ? -31.813 -21.285 -30.477 1.00 43.62 280 GLU B CA 1
ATOM 4440 C C . GLU B 1 301 ? -32.250 -20.271 -31.541 1.00 43.56 280 GLU B C 1
ATOM 4441 O O . GLU B 1 301 ? -33.253 -19.579 -31.368 1.00 42.79 280 GLU B O 1
ATOM 4447 N N . GLU B 1 302 ? -31.500 -20.171 -32.635 1.00 40.65 281 GLU B N 1
ATOM 4448 C CA . GLU B 1 302 ? -32.006 -19.434 -33.797 1.00 42.50 281 GLU B CA 1
ATOM 4449 C C . GLU B 1 302 ? -32.884 -20.350 -34.646 1.00 40.85 281 GLU B C 1
ATOM 4450 O O . GLU B 1 302 ? -32.394 -21.325 -35.218 1.00 36.52 281 GLU B O 1
ATOM 4456 N N . PRO B 1 303 ? -34.194 -20.054 -34.698 1.00 40.12 282 PRO B N 1
ATOM 4457 C CA . PRO B 1 303 ? -35.177 -20.878 -35.402 1.00 39.02 282 PRO B CA 1
ATOM 4458 C C . PRO B 1 303 ? -34.877 -21.047 -36.882 1.00 41.59 282 PRO B C 1
ATOM 4459 O O . PRO B 1 303 ? -34.299 -20.165 -37.510 1.00 43.84 282 PRO B O 1
ATOM 4463 N N . PHE B 1 304 ? -35.278 -22.190 -37.424 1.00 38.19 283 PHE B N 1
ATOM 4464 C CA . PHE B 1 304 ? -35.123 -22.459 -38.836 1.00 35.66 283 PHE B CA 1
ATOM 4465 C C . PHE B 1 304 ? -36.051 -21.563 -39.653 1.00 41.05 283 PHE B C 1
ATOM 4466 O O . PHE B 1 304 ? -37.255 -21.470 -39.384 1.00 37.47 283 PHE B O 1
ATOM 4474 N N . ASP B 1 305 ? -35.468 -20.914 -40.658 1.00 38.68 284 ASP B N 1
ATOM 4475 C CA . ASP B 1 305 ? -36.175 -19.969 -41.503 1.00 37.78 284 ASP B CA 1
ATOM 4476 C C . ASP B 1 305 ? -36.700 -20.677 -42.750 1.00 37.79 284 ASP B C 1
ATOM 4477 O O . ASP B 1 305 ? -35.996 -20.792 -43.743 1.00 36.17 284 ASP B O 1
ATOM 4482 N N . TYR B 1 306 ? -37.936 -21.158 -42.686 1.00 37.11 285 TYR B N 1
ATOM 4483 C CA . TYR B 1 306 ? -38.514 -21.926 -43.777 1.00 34.66 285 TYR B CA 1
ATOM 4484 C C . TYR B 1 306 ? -38.869 -21.011 -44.944 1.00 40.83 285 TYR B C 1
ATOM 4485 O O . TYR B 1 306 ? -39.816 -20.219 -44.848 1.00 40.98 285 TYR B O 1
ATOM 4494 N N . GLN B 1 307 ? -38.118 -21.127 -46.044 1.00 32.74 286 GLN B N 1
ATOM 4495 C CA . GLN B 1 307 ? -38.303 -20.251 -47.203 1.00 33.40 286 GLN B CA 1
ATOM 4496 C C . GLN B 1 307 ? -38.275 -21.006 -48.527 1.00 36.06 286 GLN B C 1
ATOM 4497 O O . GLN B 1 307 ? -37.271 -20.989 -49.219 1.00 36.28 286 GLN B O 1
ATOM 4503 N N . PRO B 1 308 ? -39.374 -21.683 -48.872 1.00 33.16 287 PRO B N 1
ATOM 4504 C CA . PRO B 1 308 ? -39.494 -22.351 -50.169 1.00 34.49 287 PRO B CA 1
ATOM 4505 C C . PRO B 1 308 ? -39.709 -21.389 -51.332 1.00 36.20 287 PRO B C 1
ATOM 4506 O O . PRO B 1 308 ? -40.101 -20.240 -51.130 1.00 34.42 287 PRO B O 1
ATOM 4510 N N . ALA B 1 309 ? -39.447 -21.870 -52.543 1.00 28.96 288 ALA B N 1
ATOM 4511 C CA . ALA B 1 309 ? -39.722 -21.101 -53.745 1.00 35.20 288 ALA B CA 1
ATOM 4512 C C . ALA B 1 309 ? -41.170 -20.607 -53.742 1.00 40.82 288 ALA B C 1
ATOM 4513 O O . ALA B 1 309 ? -42.067 -21.329 -53.285 1.00 38.11 288 ALA B O 1
ATOM 4515 N N . GLU B 1 310 ? -41.379 -19.388 -54.248 1.00 37.95 289 GLU B N 1
ATOM 4516 C CA . GLU B 1 310 ? -42.687 -18.716 -54.258 1.00 41.81 289 GLU B CA 1
ATOM 4517 C C . GLU B 1 310 ? -43.843 -19.617 -54.695 1.00 41.83 289 GLU B C 1
ATOM 4518 O O . GLU B 1 310 ? -44.891 -19.661 -54.047 1.00 41.34 289 GLU B O 1
ATOM 4524 N N . SER B 1 311 ? -43.645 -20.334 -55.797 1.00 40.43 290 SER B N 1
ATOM 4525 C CA . SER B 1 311 ? -44.712 -21.121 -56.399 1.00 40.80 290 SER B CA 1
ATOM 4526 C C . SER B 1 311 ? -44.959 -22.432 -55.649 1.00 43.41 290 SER B C 1
ATOM 4527 O O . SER B 1 311 ? -45.777 -23.267 -56.062 1.00 41.76 290 SER B O 1
ATOM 4530 N N . LEU B 1 312 ? -44.238 -22.611 -54.550 1.00 40.54 291 LEU B N 1
ATOM 4531 C CA . LEU B 1 312 ? -44.351 -23.821 -53.767 1.00 40.38 291 LEU B CA 1
ATOM 4532 C C . LEU B 1 312 ? -44.862 -23.515 -52.369 1.00 41.55 291 LEU B C 1
ATOM 4533 O O . LEU B 1 312 ? -45.024 -24.419 -51.552 1.00 40.85 291 LEU B O 1
ATOM 4538 N N . ARG B 1 313 ? -45.111 -22.236 -52.099 1.00 42.85 292 ARG B N 1
ATOM 4539 C CA . ARG B 1 313 ? -45.672 -21.816 -50.820 1.00 41.78 292 ARG B CA 1
ATOM 4540 C C . ARG B 1 313 ? -47.187 -21.987 -50.877 1.00 48.27 292 ARG B C 1
ATOM 4541 O O . ARG B 1 313 ? -47.872 -21.314 -51.648 1.00 47.68 292 ARG B O 1
ATOM 4549 N N . HIS B 1 314 ? -47.699 -22.916 -50.078 1.00 44.52 293 HIS B N 1
ATOM 4550 C CA . HIS B 1 314 ? -49.098 -23.313 -50.160 1.00 46.03 293 HIS B CA 1
ATOM 4551 C C . HIS B 1 314 ? -49.795 -23.306 -48.795 1.00 44.68 293 HIS B C 1
ATOM 4552 O O . HIS B 1 314 ? -50.853 -23.898 -48.630 1.00 40.32 293 HIS B O 1
ATOM 4559 N N . TRP B 1 315 ? -49.207 -22.642 -47.813 1.00 42.64 294 TRP B N 1
ATOM 4560 C CA . TRP B 1 315 ? -49.783 -22.695 -46.479 1.00 48.91 294 TRP B CA 1
ATOM 4561 C C . TRP B 1 315 ? -50.897 -21.671 -46.227 1.00 54.88 294 TRP B C 1
ATOM 4562 O O . TRP B 1 315 ? -51.604 -21.765 -45.228 1.00 59.15 294 TRP B O 1
ATOM 4573 N N . VAL B 1 316 ? -51.057 -20.693 -47.110 1.00 52.20 295 VAL B N 1
ATOM 4574 C CA . VAL B 1 316 ? -52.211 -19.806 -47.003 1.00 54.59 295 VAL B CA 1
ATOM 4575 C C . VAL B 1 316 ? -53.436 -20.446 -47.660 1.00 60.24 295 VAL B C 1
ATOM 4576 O O . VAL B 1 316 ? -54.573 -20.105 -47.326 1.00 65.45 295 VAL B O 1
ATOM 4580 N N . ASP B 1 317 ? -53.190 -21.386 -48.575 1.00 58.94 296 ASP B N 1
ATOM 4581 C CA . ASP B 1 317 ? -54.243 -22.055 -49.349 1.00 60.35 296 ASP B CA 1
ATOM 4582 C C . ASP B 1 317 ? -55.414 -22.588 -48.513 1.00 63.49 296 ASP B C 1
ATOM 4583 O O . ASP B 1 317 ? -56.566 -22.535 -48.951 1.00 66.99 296 ASP B O 1
ATOM 4588 N N . ARG B 1 318 ? -55.112 -23.118 -47.330 1.00 61.78 297 ARG B N 1
ATOM 4589 C CA . ARG B 1 318 ? -56.131 -23.694 -46.448 1.00 62.48 297 ARG B CA 1
ATOM 4590 C C . ARG B 1 318 ? -56.265 -22.847 -45.174 1.00 66.66 297 ARG B C 1
ATOM 4591 O O . ARG B 1 318 ? -55.395 -22.012 -44.892 1.00 63.68 297 ARG B O 1
ATOM 4599 N N . PRO B 1 319 ? -57.360 -23.041 -44.406 1.00 68.60 298 PRO B N 1
ATOM 4600 C CA . PRO B 1 319 ? -57.473 -22.312 -43.134 1.00 61.32 298 PRO B CA 1
ATOM 4601 C C . PRO B 1 319 ? -56.493 -22.856 -42.110 1.00 58.46 298 PRO B C 1
ATOM 4602 O O . PRO B 1 319 ? -56.058 -24.002 -42.253 1.00 60.45 298 PRO B O 1
ATOM 4606 N N . GLU B 1 320 ? -56.155 -22.056 -41.104 1.00 56.58 299 GLU B N 1
ATOM 4607 C CA . GLU B 1 320 ? -55.206 -22.484 -40.082 1.00 61.21 299 GLU B CA 1
ATOM 4608 C C . GLU B 1 320 ? -55.618 -23.823 -39.466 1.00 58.95 299 GLU B C 1
ATOM 4609 O O . GLU B 1 320 ? -56.665 -23.935 -38.835 1.00 57.84 299 GLU B O 1
ATOM 4615 N N . ILE B 1 321 ? -54.777 -24.834 -39.684 1.00 59.81 300 ILE B N 1
ATOM 4616 C CA . ILE B 1 321 ? -55.100 -26.230 -39.381 1.00 57.25 300 ILE B CA 1
ATOM 4617 C C . ILE B 1 321 ? -55.421 -26.483 -37.910 1.00 51.01 300 ILE B C 1
ATOM 4618 O O . ILE B 1 321 ? -54.864 -25.837 -37.022 1.00 49.68 300 ILE B O 1
ATOM 4623 N N . ASP B 1 322 ? -56.320 -27.438 -37.669 1.00 59.36 301 ASP B N 1
ATOM 4624 C CA . ASP B 1 322 ? -56.750 -27.804 -36.315 1.00 59.61 301 ASP B CA 1
ATOM 4625 C C . ASP B 1 322 ? -55.844 -28.859 -35.693 1.00 57.58 301 ASP B C 1
ATOM 4626 O O . ASP B 1 322 ? -55.737 -28.957 -34.474 1.00 60.73 301 ASP B O 1
ATOM 4631 N N . THR B 1 323 ? -55.198 -29.644 -36.548 1.00 55.47 302 THR B N 1
ATOM 4632 C CA . THR B 1 323 ? -54.473 -30.840 -36.131 1.00 52.55 302 THR B CA 1
ATOM 4633 C C . THR B 1 323 ? -53.070 -30.912 -36.753 1.00 46.16 302 THR B C 1
ATOM 4634 O O . THR B 1 323 ? -52.760 -30.185 -37.697 1.00 46.02 302 THR B O 1
ATOM 4638 N N . LEU B 1 324 ? -52.222 -31.786 -36.221 1.00 41.00 303 LEU B N 1
ATOM 4639 C CA . LEU B 1 324 ? -50.917 -32.027 -36.824 1.00 41.63 303 LEU B CA 1
ATOM 4640 C C . LEU B 1 324 ? -50.916 -33.390 -37.526 1.00 45.45 303 LEU B C 1
ATOM 4641 O O . LEU B 1 324 ? -49.894 -33.845 -38.053 1.00 44.07 303 LEU B O 1
ATOM 4646 N N . ARG B 1 325 ? -52.085 -34.018 -37.549 1.00 38.16 304 ARG B N 1
ATOM 4647 C CA . ARG B 1 325 ? -52.230 -35.359 -38.067 1.00 38.01 304 ARG B CA 1
ATOM 4648 C C . ARG B 1 325 ? -52.930 -35.322 -39.396 1.00 39.65 304 ARG B C 1
ATOM 4649 O O . ARG B 1 325 ? -54.040 -34.805 -39.505 1.00 41.75 304 ARG B O 1
ATOM 4657 N N . PHE B 1 326 ? -52.289 -35.863 -40.420 1.00 40.32 305 PHE B N 1
ATOM 4658 C CA . PHE B 1 326 ? -52.909 -35.897 -41.734 1.00 39.04 305 PHE B CA 1
ATOM 4659 C C . PHE B 1 326 ? -52.700 -37.262 -42.332 1.00 41.73 305 PHE B C 1
ATOM 4660 O O . PHE B 1 326 ? -51.647 -37.554 -42.896 1.00 44.18 305 PHE B O 1
ATOM 4668 N N . ALA B 1 327 ? -53.718 -38.100 -42.176 1.00 39.46 306 ALA B N 1
ATOM 4669 C CA . ALA B 1 327 ? -53.639 -39.499 -42.567 1.00 44.65 306 ALA B CA 1
ATOM 4670 C C . ALA B 1 327 ? -53.308 -39.648 -44.038 1.00 41.92 306 ALA B C 1
ATOM 4671 O O . ALA B 1 327 ? -54.027 -39.137 -44.899 1.00 43.38 306 ALA B O 1
ATOM 4673 N N . HIS B 1 328 ? -52.225 -40.371 -44.308 1.00 41.39 307 HIS B N 1
ATOM 4674 C CA . HIS B 1 328 ? -51.725 -40.573 -45.666 1.00 39.71 307 HIS B CA 1
ATOM 4675 C C . HIS B 1 328 ? -52.807 -41.077 -46.616 1.00 43.67 307 HIS B C 1
ATOM 4676 O O . HIS B 1 328 ? -52.968 -40.534 -47.718 1.00 41.53 307 HIS B O 1
ATOM 4683 N N . GLU B 1 329 ? -53.570 -42.085 -46.181 1.00 43.15 308 GLU B N 1
ATOM 4684 C CA . GLU B 1 329 ? -54.620 -42.661 -47.019 1.00 38.83 308 GLU B CA 1
ATOM 4685 C C . GLU B 1 329 ? -55.724 -41.637 -47.360 1.00 42.04 308 GLU B C 1
ATOM 4686 O O . GLU B 1 329 ? -56.462 -41.806 -48.331 1.00 39.50 308 GLU B O 1
ATOM 4692 N N . GLU B 1 330 ? -55.830 -40.565 -46.580 1.00 43.45 309 GLU B N 1
ATOM 4693 C CA . GLU B 1 330 ? -56.813 -39.527 -46.887 1.00 45.36 309 GLU B CA 1
ATOM 4694 C C . GLU B 1 330 ? -56.240 -38.423 -47.782 1.00 48.41 309 GLU B C 1
ATOM 4695 O O . GLU B 1 330 ? -56.937 -37.461 -48.116 1.00 52.21 309 GLU B O 1
ATOM 4701 N N . TYR B 1 331 ? -54.974 -38.564 -48.167 1.00 44.52 310 TYR B N 1
ATOM 4702 C CA . TYR B 1 331 ? -54.297 -37.565 -48.996 1.00 42.97 310 TYR B CA 1
ATOM 4703 C C . TYR B 1 331 ? -53.356 -38.252 -49.967 1.00 41.21 310 TYR B C 1
ATOM 4704 O O . TYR B 1 331 ? -52.218 -37.832 -50.135 1.00 41.86 310 TYR B O 1
ATOM 4713 N N . TRP B 1 332 ? -53.845 -39.325 -50.581 1.00 39.46 311 TRP B N 1
ATOM 4714 C CA . TRP B 1 332 ? -53.070 -40.176 -51.470 1.00 38.71 311 TRP B CA 1
ATOM 4715 C C . TRP B 1 332 ? -53.476 -39.877 -52.915 1.00 43.67 311 TRP B C 1
ATOM 4716 O O . TRP B 1 332 ? -54.553 -39.327 -53.151 1.00 44.53 311 TRP B O 1
ATOM 4727 N N . ARG B 1 333 ? -52.633 -40.237 -53.881 1.00 45.01 312 ARG B N 1
ATOM 4728 C CA . ARG B 1 333 ? -52.972 -40.016 -55.286 1.00 42.19 312 ARG B CA 1
ATOM 4729 C C . ARG B 1 333 ? -52.871 -41.305 -56.091 1.00 49.26 312 ARG B C 1
ATOM 4730 O O . ARG B 1 333 ? -52.578 -42.371 -55.541 1.00 50.18 312 ARG B O 1
ATOM 4738 N N . HIS C 1 7 ? 29.263 44.374 -54.186 1.00 56.32 -14 HIS C N 1
ATOM 4739 C CA . HIS C 1 7 ? 28.529 43.230 -53.709 1.00 57.83 -14 HIS C CA 1
ATOM 4740 C C . HIS C 1 7 ? 27.470 42.741 -54.711 1.00 55.25 -14 HIS C C 1
ATOM 4741 O O . HIS C 1 7 ? 27.726 42.627 -55.912 1.00 52.97 -14 HIS C O 1
ATOM 4748 N N . HIS C 1 8 ? 26.287 42.433 -54.188 1.00 55.20 -13 HIS C N 1
ATOM 4749 C CA . HIS C 1 8 ? 25.233 41.858 -55.007 1.00 50.34 -13 HIS C CA 1
ATOM 4750 C C . HIS C 1 8 ? 23.803 42.238 -54.584 1.00 49.81 -13 HIS C C 1
ATOM 4751 O O . HIS C 1 8 ? 23.594 42.869 -53.544 1.00 47.98 -13 HIS C O 1
ATOM 4758 N N . HIS C 1 9 ? 22.829 41.835 -55.403 1.00 44.09 -12 HIS C N 1
ATOM 4759 C CA . HIS C 1 9 ? 21.425 42.148 -55.169 1.00 44.18 -12 HIS C CA 1
ATOM 4760 C C . HIS C 1 9 ? 20.726 41.133 -54.240 1.00 46.64 -12 HIS C C 1
ATOM 4761 O O . HIS C 1 9 ? 20.747 39.924 -54.489 1.00 46.39 -12 HIS C O 1
ATOM 4768 N N . HIS C 1 10 ? 20.117 41.637 -53.166 1.00 47.80 -11 HIS C N 1
ATOM 4769 C CA . HIS C 1 10 ? 19.259 40.821 -52.300 1.00 45.06 -11 HIS C CA 1
ATOM 4770 C C . HIS C 1 10 ? 17.799 40.950 -52.749 1.00 43.48 -11 HIS C C 1
ATOM 4771 O O . HIS C 1 10 ? 17.322 42.055 -53.028 1.00 40.89 -11 HIS C O 1
ATOM 4778 N N . SER C 1 11 ? 17.103 39.818 -52.840 1.00 42.11 -10 SER C N 1
ATOM 4779 C CA . SER C 1 11 ? 15.725 39.798 -53.335 1.00 42.80 -10 SER C CA 1
ATOM 4780 C C . SER C 1 11 ? 14.707 40.406 -52.366 1.00 45.53 -10 SER C C 1
ATOM 4781 O O . SER C 1 11 ? 14.705 40.088 -51.172 1.00 39.13 -10 SER C O 1
ATOM 4784 N N . SER C 1 12 ? 13.822 41.248 -52.898 1.00 41.75 -9 SER C N 1
ATOM 4785 C CA . SER C 1 12 ? 12.825 41.937 -52.079 1.00 41.71 -9 SER C CA 1
ATOM 4786 C C . SER C 1 12 ? 11.564 41.104 -51.859 1.00 40.44 -9 SER C C 1
ATOM 4787 O O . SER C 1 12 ? 10.734 41.445 -51.012 1.00 39.38 -9 SER C O 1
ATOM 4790 N N . GLY C 1 13 ? 11.421 40.039 -52.649 1.00 41.02 -8 GLY C N 1
ATOM 4791 C CA . GLY C 1 13 ? 10.334 39.079 -52.531 1.00 35.16 -8 GLY C CA 1
ATOM 4792 C C . GLY C 1 13 ? 8.938 39.662 -52.430 1.00 39.46 -8 GLY C C 1
ATOM 4793 O O . GLY C 1 13 ? 8.099 39.151 -51.675 1.00 37.36 -8 GLY C O 1
ATOM 4794 N N . LEU C 1 14 ? 8.680 40.738 -53.167 1.00 34.90 -7 LEU C N 1
ATOM 4795 C CA . LEU C 1 14 ? 7.379 41.407 -53.073 1.00 41.42 -7 LEU C CA 1
ATOM 4796 C C . LEU C 1 14 ? 6.259 40.488 -53.521 1.00 41.09 -7 LEU C C 1
ATOM 4797 O O . LEU C 1 14 ? 6.435 39.682 -54.433 1.00 43.75 -7 LEU C O 1
ATOM 4802 N N . VAL C 1 15 ? 5.109 40.601 -52.871 1.00 39.58 -6 VAL C N 1
ATOM 4803 C CA . VAL C 1 15 ? 3.921 39.899 -53.329 1.00 40.99 -6 VAL C CA 1
ATOM 4804 C C . VAL C 1 15 ? 3.182 40.823 -54.291 1.00 41.38 -6 VAL C C 1
ATOM 4805 O O . VAL C 1 15 ? 3.036 42.012 -54.013 1.00 43.26 -6 VAL C O 1
ATOM 4809 N N . PRO C 1 16 ? 2.753 40.289 -55.447 1.00 46.18 -5 PRO C N 1
ATOM 4810 C CA . PRO C 1 16 ? 2.066 41.114 -56.448 1.00 47.18 -5 PRO C CA 1
ATOM 4811 C C . PRO C 1 16 ? 0.852 41.803 -55.867 1.00 44.63 -5 PRO C C 1
ATOM 4812 O O . PRO C 1 16 ? 0.148 41.178 -55.070 1.00 44.19 -5 PRO C O 1
ATOM 4816 N N . ARG C 1 17 ? 0.616 43.052 -56.260 1.00 41.35 -4 ARG C N 1
ATOM 4817 C CA . ARG C 1 17 ? -0.561 43.783 -55.809 1.00 42.57 -4 ARG C CA 1
ATOM 4818 C C . ARG C 1 17 ? -1.802 42.946 -56.078 1.00 44.79 -4 ARG C C 1
ATOM 4819 O O . ARG C 1 17 ? -2.022 42.502 -57.200 1.00 46.64 -4 ARG C O 1
ATOM 4820 N N . GLY C 1 18 ? -2.595 42.703 -55.041 1.00 49.43 -3 GLY C N 1
ATOM 4821 C CA . GLY C 1 18 ? -3.802 41.909 -55.187 1.00 42.69 -3 GLY C CA 1
ATOM 4822 C C . GLY C 1 18 ? -3.620 40.458 -54.774 1.00 45.97 -3 GLY C C 1
ATOM 4823 O O . GLY C 1 18 ? -4.602 39.727 -54.634 1.00 45.35 -3 GLY C O 1
ATOM 4824 N N . SER C 1 19 ? -2.371 40.031 -54.591 1.00 42.21 -2 SER C N 1
ATOM 4825 C CA . SER C 1 19 ? -2.099 38.697 -54.049 1.00 47.01 -2 SER C CA 1
ATOM 4826 C C . SER C 1 19 ? -1.739 38.753 -52.555 1.00 49.39 -2 SER C C 1
ATOM 4827 O O . SER C 1 19 ? -1.558 39.831 -51.975 1.00 42.93 -2 SER C O 1
ATOM 4830 N N . HIS C 1 20 ? -1.633 37.583 -51.938 1.00 46.31 -1 HIS C N 1
ATOM 4831 C CA . HIS C 1 20 ? -1.261 37.505 -50.532 1.00 44.88 -1 HIS C CA 1
ATOM 4832 C C . HIS C 1 20 ? -0.109 36.533 -50.372 1.00 44.88 -1 HIS C C 1
ATOM 4833 O O . HIS C 1 20 ? 0.211 35.794 -51.311 1.00 50.37 -1 HIS C O 1
ATOM 4840 N N . MET C 1 21 ? 0.530 36.541 -49.204 1.00 39.68 0 MET C N 1
ATOM 4841 C CA . MET C 1 21 ? 1.673 35.663 -48.971 1.00 42.67 0 MET C CA 1
ATOM 4842 C C . MET C 1 21 ? 1.221 34.211 -48.901 1.00 46.50 0 MET C C 1
ATOM 4843 O O . MET C 1 21 ? 0.217 33.912 -48.260 1.00 44.16 0 MET C O 1
ATOM 4848 N N . ASN C 1 32 ? 13.973 21.958 -52.697 1.00 62.27 11 ASN C N 1
ATOM 4849 C CA . ASN C 1 32 ? 14.004 20.503 -52.814 1.00 58.03 11 ASN C CA 1
ATOM 4850 C C . ASN C 1 32 ? 15.194 20.035 -53.655 1.00 58.02 11 ASN C C 1
ATOM 4851 O O . ASN C 1 32 ? 15.052 19.197 -54.549 1.00 54.07 11 ASN C O 1
ATOM 4856 N N . ARG C 1 33 ? 16.366 20.583 -53.340 1.00 53.19 12 ARG C N 1
ATOM 4857 C CA . ARG C 1 33 ? 17.596 20.371 -54.102 1.00 47.66 12 ARG C CA 1
ATOM 4858 C C . ARG C 1 33 ? 18.038 18.906 -54.196 1.00 48.13 12 ARG C C 1
ATOM 4859 O O . ARG C 1 33 ? 17.770 18.099 -53.292 1.00 44.91 12 ARG C O 1
ATOM 4860 N N . ILE C 1 34 ? 18.709 18.571 -55.301 1.00 40.23 13 ILE C N 1
ATOM 4861 C CA . ILE C 1 34 ? 19.281 17.243 -55.485 1.00 35.51 13 ILE C CA 1
ATOM 4862 C C . ILE C 1 34 ? 20.385 16.978 -54.460 1.00 38.41 13 ILE C C 1
ATOM 4863 O O . ILE C 1 34 ? 21.301 17.791 -54.297 1.00 39.81 13 ILE C O 1
ATOM 4868 N N . ALA C 1 35 ? 20.311 15.840 -53.779 1.00 29.21 14 ALA C N 1
ATOM 4869 C CA . ALA C 1 35 ? 21.306 15.522 -52.769 1.00 29.40 14 ALA C CA 1
ATOM 4870 C C . ALA C 1 35 ? 22.679 15.317 -53.398 1.00 27.53 14 ALA C C 1
ATOM 4871 O O . ALA C 1 35 ? 22.788 14.851 -54.528 1.00 25.95 14 ALA C O 1
ATOM 4873 N N . GLU C 1 36 ? 23.723 15.644 -52.641 1.00 28.84 15 GLU C N 1
ATOM 4874 C CA . GLU C 1 36 ? 25.092 15.566 -53.139 1.00 30.25 15 GLU C CA 1
ATOM 4875 C C . GLU C 1 36 ? 25.932 14.607 -52.310 1.00 30.09 15 GLU C C 1
ATOM 4876 O O . GLU C 1 36 ? 25.885 14.648 -51.086 1.00 29.22 15 GLU C O 1
ATOM 4882 N N . CYS C 1 37 ? 26.692 13.736 -52.973 1.00 27.76 16 CYS C N 1
ATOM 4883 C CA . CYS C 1 37 ? 27.544 12.782 -52.263 1.00 27.69 16 CYS C CA 1
ATOM 4884 C C . CYS C 1 37 ? 29.021 12.966 -52.594 1.00 34.16 16 CYS C C 1
ATOM 4885 O O . CYS C 1 37 ? 29.473 12.667 -53.716 1.00 33.24 16 CYS C O 1
ATOM 4888 N N . ASP C 1 38 ? 29.771 13.450 -51.612 1.00 28.32 17 ASP C N 1
ATOM 4889 C CA . ASP C 1 38 ? 31.213 13.589 -51.744 1.00 30.70 17 ASP C CA 1
ATOM 4890 C C . ASP C 1 38 ? 31.830 12.215 -51.514 1.00 30.86 17 ASP C C 1
ATOM 4891 O O . ASP C 1 38 ? 32.306 11.924 -50.411 1.00 30.05 17 ASP C O 1
ATOM 4896 N N . ILE C 1 39 ? 31.832 11.384 -52.565 1.00 29.12 18 ILE C N 1
ATOM 4897 C CA . ILE C 1 39 ? 32.013 9.932 -52.408 1.00 26.52 18 ILE C CA 1
ATOM 4898 C C . ILE C 1 39 ? 33.376 9.550 -51.820 1.00 28.49 18 ILE C C 1
ATOM 4899 O O . ILE C 1 39 ? 33.468 8.645 -50.975 1.00 26.91 18 ILE C O 1
ATOM 4904 N N . ARG C 1 40 ? 34.431 10.242 -52.237 1.00 27.73 19 ARG C N 1
ATOM 4905 C CA . ARG C 1 40 ? 35.760 9.926 -51.722 1.00 27.25 19 ARG C CA 1
ATOM 4906 C C . ARG C 1 40 ? 35.934 10.396 -50.279 1.00 31.18 19 ARG C C 1
ATOM 4907 O O . ARG C 1 40 ? 36.732 9.817 -49.538 1.00 30.74 19 ARG C O 1
ATOM 4915 N N . ARG C 1 41 ? 35.170 11.417 -49.878 1.00 24.59 20 ARG C N 1
ATOM 4916 C CA . ARG C 1 41 ? 35.263 11.939 -48.519 1.00 27.84 20 ARG C CA 1
ATOM 4917 C C . ARG C 1 41 ? 34.452 11.118 -47.494 1.00 28.94 20 ARG C C 1
ATOM 4918 O O . ARG C 1 41 ? 35.000 10.654 -46.499 1.00 28.52 20 ARG C O 1
ATOM 4926 N N . THR C 1 42 ? 33.160 10.925 -47.752 1.00 28.08 21 THR C N 1
ATOM 4927 C CA . THR C 1 42 ? 32.243 10.283 -46.798 1.00 25.32 21 THR C CA 1
ATOM 4928 C C . THR C 1 42 ? 31.902 8.838 -47.135 1.00 28.59 21 THR C C 1
ATOM 4929 O O . THR C 1 42 ? 31.444 8.082 -46.280 1.00 29.94 21 THR C O 1
ATOM 4933 N N . GLY C 1 43 ? 32.097 8.466 -48.392 1.00 24.86 22 GLY C N 1
ATOM 4934 C CA . GLY C 1 43 ? 31.491 7.264 -48.916 1.00 23.93 22 GLY C CA 1
ATOM 4935 C C . GLY C 1 43 ? 30.004 7.487 -49.128 1.00 25.88 22 GLY C C 1
ATOM 4936 O O . GLY C 1 43 ? 29.492 8.595 -48.937 1.00 25.37 22 GLY C O 1
ATOM 4937 N N . LEU C 1 44 ? 29.304 6.431 -49.526 1.00 27.33 23 LEU C N 1
ATOM 4938 C CA . LEU C 1 44 ? 27.870 6.503 -49.744 1.00 24.80 23 LEU C CA 1
ATOM 4939 C C . LEU C 1 44 ? 27.086 6.293 -48.437 1.00 26.64 23 LEU C C 1
ATOM 4940 O O . LEU C 1 44 ? 27.123 5.204 -47.846 1.00 26.55 23 LEU C O 1
ATOM 4945 N N . LEU C 1 45 ? 26.366 7.331 -48.017 1.00 23.00 24 LEU C N 1
ATOM 4946 C CA . LEU C 1 45 ? 25.655 7.328 -46.734 1.00 29.07 24 LEU C CA 1
ATOM 4947 C C . LEU C 1 45 ? 24.210 6.887 -46.906 1.00 25.45 24 LEU C C 1
ATOM 4948 O O . LEU C 1 45 ? 23.647 7.066 -47.985 1.00 28.50 24 LEU C O 1
ATOM 4953 N N . PRO C 1 46 ? 23.603 6.325 -45.841 1.00 26.42 25 PRO C N 1
ATOM 4954 C CA . PRO C 1 46 ? 22.191 5.941 -45.888 1.00 25.11 25 PRO C CA 1
ATOM 4955 C C . PRO C 1 46 ? 21.288 7.084 -46.357 1.00 24.33 25 PRO C C 1
ATOM 4956 O O . PRO C 1 46 ? 20.321 6.806 -47.064 1.00 25.47 25 PRO C O 1
ATOM 4960 N N . GLU C 1 47 ? 21.600 8.329 -45.982 1.00 24.88 26 GLU C N 1
ATOM 4961 C CA . GLU C 1 47 ? 20.828 9.502 -46.415 1.00 25.54 26 GLU C CA 1
ATOM 4962 C C . GLU C 1 47 ? 20.953 9.742 -47.930 1.00 20.24 26 GLU C C 1
ATOM 4963 O O . GLU C 1 47 ? 20.039 10.238 -48.587 1.00 22.73 26 GLU C O 1
ATOM 4969 N N . HIS C 1 48 ? 22.098 9.384 -48.483 1.00 26.32 27 HIS C N 1
ATOM 4970 C CA . HIS C 1 48 ? 22.297 9.436 -49.930 1.00 24.55 27 HIS C CA 1
ATOM 4971 C C . HIS C 1 48 ? 21.425 8.384 -50.626 1.00 22.15 27 HIS C C 1
ATOM 4972 O O . HIS C 1 48 ? 20.770 8.675 -51.615 1.00 22.40 27 HIS C O 1
ATOM 4979 N N . VAL C 1 49 ? 21.401 7.167 -50.082 1.00 25.16 28 VAL C N 1
ATOM 4980 C CA . VAL C 1 49 ? 20.574 6.090 -50.630 1.00 20.86 28 VAL C CA 1
ATOM 4981 C C . VAL C 1 49 ? 19.109 6.511 -50.588 1.00 21.03 28 VAL C C 1
ATOM 4982 O O . VAL C 1 49 ? 18.404 6.458 -51.587 1.00 19.57 28 VAL C O 1
ATOM 4986 N N . THR C 1 50 ? 18.666 6.966 -49.428 1.00 20.02 29 THR C N 1
ATOM 4987 C CA . THR C 1 50 ? 17.289 7.393 -49.256 1.00 19.78 29 THR C CA 1
ATOM 4988 C C . THR C 1 50 ? 16.936 8.547 -50.221 1.00 21.04 29 THR C C 1
ATOM 4989 O O . THR C 1 50 ? 15.877 8.540 -50.859 1.00 21.11 29 THR C O 1
ATOM 4993 N N . ALA C 1 51 ? 17.827 9.524 -50.350 1.00 19.17 30 ALA C N 1
ATOM 4994 C CA . ALA C 1 51 ? 17.588 10.596 -51.325 1.00 26.05 30 ALA C CA 1
ATOM 4995 C C . ALA C 1 51 ? 17.428 10.047 -52.756 1.00 24.73 30 ALA C C 1
ATOM 4996 O O . ALA C 1 51 ? 16.506 10.463 -53.481 1.00 22.94 30 ALA C O 1
ATOM 4998 N N . PHE C 1 52 ? 18.292 9.109 -53.162 1.00 24.08 31 PHE C N 1
ATOM 4999 C CA . PHE C 1 52 ? 18.199 8.597 -54.536 1.00 21.34 31 PHE C CA 1
ATOM 5000 C C . PHE C 1 52 ? 16.887 7.871 -54.718 1.00 22.17 31 PHE C C 1
ATOM 5001 O O . PHE C 1 52 ? 16.189 8.089 -55.711 1.00 20.70 31 PHE C O 1
ATOM 5009 N N . ARG C 1 53 ? 16.542 7.029 -53.745 1.00 18.93 32 ARG C N 1
ATOM 5010 C CA . ARG C 1 53 ? 15.319 6.239 -53.837 1.00 22.70 32 ARG C CA 1
ATOM 5011 C C . ARG C 1 53 ? 14.057 7.118 -53.827 1.00 23.59 32 ARG C C 1
ATOM 5012 O O . ARG C 1 53 ? 13.109 6.856 -54.573 1.00 24.35 32 ARG C O 1
ATOM 5020 N N . ARG C 1 54 ? 14.028 8.153 -52.992 1.00 21.65 33 ARG C N 1
ATOM 5021 C CA . ARG C 1 54 ? 12.840 8.996 -52.947 1.00 25.53 33 ARG C CA 1
ATOM 5022 C C . ARG C 1 54 ? 12.763 9.937 -54.161 1.00 23.41 33 ARG C C 1
ATOM 5023 O O . ARG C 1 54 ? 11.705 10.068 -54.758 1.00 23.50 33 ARG C O 1
ATOM 5031 N N . GLN C 1 55 ? 13.875 10.574 -54.527 1.00 24.35 34 GLN C N 1
ATOM 5032 C CA . GLN C 1 55 ? 13.859 11.634 -55.547 1.00 21.86 34 GLN C CA 1
ATOM 5033 C C . GLN C 1 55 ? 14.176 11.172 -56.962 1.00 24.51 34 GLN C C 1
ATOM 5034 O O . GLN C 1 55 ? 13.770 11.817 -57.926 1.00 23.54 34 GLN C O 1
ATOM 5040 N N . GLY C 1 56 ? 14.893 10.060 -57.090 1.00 20.77 35 GLY C N 1
ATOM 5041 C CA . GLY C 1 56 ? 15.164 9.490 -58.394 1.00 21.82 35 GLY C CA 1
ATOM 5042 C C . GLY C 1 56 ? 16.454 10.029 -58.985 1.00 24.45 35 GLY C C 1
ATOM 5043 O O . GLY C 1 56 ? 16.803 9.729 -60.123 1.00 23.04 35 GLY C O 1
ATOM 5044 N N . VAL C 1 57 ? 17.172 10.828 -58.207 1.00 21.47 36 VAL C N 1
ATOM 5045 C CA . VAL C 1 57 ? 18.406 11.388 -58.700 1.00 23.89 36 VAL C CA 1
ATOM 5046 C C . VAL C 1 57 ? 19.388 11.605 -57.549 1.00 24.29 36 VAL C C 1
ATOM 5047 O O . VAL C 1 57 ? 18.978 11.826 -56.402 1.00 26.08 36 VAL C O 1
ATOM 5051 N N . LEU C 1 58 ? 20.681 11.492 -57.853 1.00 23.42 37 LEU C N 1
ATOM 5052 C CA . LEU C 1 58 ? 21.750 11.758 -56.892 1.00 20.67 37 LEU C CA 1
ATOM 5053 C C . LEU C 1 58 ? 22.990 12.266 -57.627 1.00 22.91 37 LEU C C 1
ATOM 5054 O O . LEU C 1 58 ? 23.394 11.680 -58.644 1.00 23.79 37 LEU C O 1
ATOM 5059 N N . VAL C 1 59 ? 23.580 13.359 -57.129 1.00 22.06 38 VAL C N 1
ATOM 5060 C CA . VAL C 1 59 ? 24.850 13.859 -57.654 1.00 20.93 38 VAL C CA 1
ATOM 5061 C C . VAL C 1 59 ? 26.007 13.324 -56.818 1.00 24.37 38 VAL C C 1
ATOM 5062 O O . VAL C 1 59 ? 25.941 13.281 -55.591 1.00 29.12 38 VAL C O 1
ATOM 5066 N N . VAL C 1 60 ? 27.051 12.867 -57.491 1.00 25.69 39 VAL C N 1
ATOM 5067 C CA . VAL C 1 60 ? 28.196 12.276 -56.815 1.00 24.85 39 VAL C CA 1
ATOM 5068 C C . VAL C 1 60 ? 29.456 13.021 -57.221 1.00 27.36 39 VAL C C 1
ATOM 5069 O O . VAL C 1 60 ? 29.804 13.042 -58.401 1.00 27.95 39 VAL C O 1
ATOM 5073 N N . ARG C 1 61 ? 30.117 13.655 -56.253 1.00 28.75 40 ARG C N 1
ATOM 5074 C CA . ARG C 1 61 ? 31.218 14.573 -56.551 1.00 30.90 40 ARG C CA 1
ATOM 5075 C C . ARG C 1 61 ? 32.576 13.868 -56.542 1.00 26.99 40 ARG C C 1
ATOM 5076 O O . ARG C 1 61 ? 32.802 12.943 -55.766 1.00 27.78 40 ARG C O 1
ATOM 5084 N N . GLY C 1 62 ? 33.465 14.306 -57.431 1.00 26.22 41 GLY C N 1
ATOM 5085 C CA . GLY C 1 62 ? 34.833 13.814 -57.471 1.00 23.96 41 GLY C CA 1
ATOM 5086 C C . GLY C 1 62 ? 35.032 12.310 -57.617 1.00 26.37 41 GLY C C 1
ATOM 5087 O O . GLY C 1 62 ? 35.985 11.753 -57.070 1.00 23.09 41 GLY C O 1
ATOM 5088 N N . LEU C 1 63 ? 34.151 11.650 -58.365 1.00 24.25 42 LEU C N 1
ATOM 5089 C CA . LEU C 1 63 ? 34.345 10.242 -58.685 1.00 22.11 42 LEU C CA 1
ATOM 5090 C C . LEU C 1 63 ? 35.737 10.004 -59.283 1.00 23.74 42 LEU C C 1
ATOM 5091 O O . LEU C 1 63 ? 36.463 9.113 -58.861 1.00 27.11 42 LEU C O 1
ATOM 5096 N N . LEU C 1 64 ? 36.128 10.837 -60.237 1.00 26.39 43 LEU C N 1
ATOM 5097 C CA . LEU C 1 64 ? 37.397 10.623 -60.933 1.00 27.34 43 LEU C CA 1
ATOM 5098 C C . LEU C 1 64 ? 38.568 11.387 -60.322 1.00 25.40 43 LEU C C 1
ATOM 5099 O O . LEU C 1 64 ? 38.428 12.530 -59.925 1.00 21.29 43 LEU C O 1
ATOM 5104 N N . THR C 1 65 ? 39.727 10.748 -60.257 1.00 23.31 44 THR C N 1
ATOM 5105 C CA . THR C 1 65 ? 40.947 11.489 -60.007 1.00 25.92 44 THR C CA 1
ATOM 5106 C C . THR C 1 65 ? 41.221 12.428 -61.193 1.00 28.72 44 THR C C 1
ATOM 5107 O O . THR C 1 65 ? 40.685 12.230 -62.280 1.00 28.19 44 THR C O 1
ATOM 5111 N N . PRO C 1 66 ? 42.048 13.462 -60.988 1.00 30.05 45 PRO C N 1
ATOM 5112 C CA . PRO C 1 66 ? 42.379 14.360 -62.106 1.00 30.83 45 PRO C CA 1
ATOM 5113 C C . PRO C 1 66 ? 43.011 13.618 -63.281 1.00 29.73 45 PRO C C 1
ATOM 5114 O O . PRO C 1 66 ? 42.728 13.928 -64.441 1.00 29.93 45 PRO C O 1
ATOM 5118 N N . GLN C 1 67 ? 43.852 12.638 -62.983 1.00 29.40 46 GLN C N 1
ATOM 5119 C CA . GLN C 1 67 ? 44.526 11.905 -64.040 1.00 31.45 46 GLN C CA 1
ATOM 5120 C C . GLN C 1 67 ? 43.578 11.046 -64.876 1.00 30.39 46 GLN C C 1
ATOM 5121 O O . GLN C 1 67 ? 43.643 11.079 -66.107 1.00 30.80 46 GLN C O 1
ATOM 5127 N N . GLU C 1 68 ? 42.706 10.281 -64.221 1.00 31.42 47 GLU C N 1
ATOM 5128 C CA . GLU C 1 68 ? 41.759 9.444 -64.962 1.00 32.64 47 GLU C CA 1
ATOM 5129 C C . GLU C 1 68 ? 40.801 10.326 -65.744 1.00 26.18 47 GLU C C 1
ATOM 5130 O O . GLU C 1 68 ? 40.416 9.994 -66.866 1.00 30.44 47 GLU C O 1
ATOM 5136 N N . LEU C 1 69 ? 40.434 11.456 -65.158 1.00 24.39 48 LEU C N 1
ATOM 5137 C CA . LEU C 1 69 ? 39.569 12.404 -65.833 1.00 28.21 48 LEU C CA 1
ATOM 5138 C C . LEU C 1 69 ? 40.207 12.884 -67.151 1.00 30.02 48 LEU C C 1
ATOM 5139 O O . LEU C 1 69 ? 39.544 12.935 -68.179 1.00 28.04 48 LEU C O 1
ATOM 5144 N N . ALA C 1 70 ? 41.495 13.213 -67.109 1.00 27.89 49 ALA C N 1
ATOM 5145 C CA . ALA C 1 70 ? 42.232 13.566 -68.315 1.00 29.76 49 ALA C CA 1
ATOM 5146 C C . ALA C 1 70 ? 42.275 12.393 -69.320 1.00 34.24 49 ALA C C 1
ATOM 5147 O O . ALA C 1 70 ? 42.045 12.599 -70.526 1.00 29.04 49 ALA C O 1
ATOM 5149 N N . ASP C 1 71 ? 42.556 11.181 -68.822 1.00 27.52 50 ASP C N 1
ATOM 5150 C CA . ASP C 1 71 ? 42.645 9.992 -69.678 1.00 29.99 50 ASP C CA 1
ATOM 5151 C C . ASP C 1 71 ? 41.351 9.753 -70.437 1.00 30.47 50 ASP C C 1
ATOM 5152 O O . ASP C 1 71 ? 41.357 9.425 -71.623 1.00 31.84 50 ASP C O 1
ATOM 5157 N N . VAL C 1 72 ? 40.238 9.915 -69.736 1.00 29.11 51 VAL C N 1
ATOM 5158 C CA . VAL C 1 72 ? 38.932 9.671 -70.316 1.00 28.50 51 VAL C CA 1
ATOM 5159 C C . VAL C 1 72 ? 38.466 10.838 -71.208 1.00 28.25 51 VAL C C 1
ATOM 5160 O O . VAL C 1 72 ? 37.771 10.625 -72.193 1.00 29.14 51 VAL C O 1
ATOM 5164 N N . GLN C 1 73 ? 38.849 12.064 -70.878 1.00 26.04 52 GLN C N 1
ATOM 5165 C CA . GLN C 1 73 ? 38.533 13.209 -71.735 1.00 26.03 52 GLN C CA 1
ATOM 5166 C C . GLN C 1 73 ? 39.252 13.061 -73.072 1.00 27.62 52 GLN C C 1
ATOM 5167 O O . GLN C 1 73 ? 38.726 13.433 -74.113 1.00 28.74 52 GLN C O 1
ATOM 5173 N N . GLU C 1 74 ? 40.464 12.515 -73.036 1.00 29.81 53 GLU C N 1
ATOM 5174 C CA . GLU C 1 74 ? 41.216 12.291 -74.259 1.00 29.92 53 GLU C CA 1
ATOM 5175 C C . GLU C 1 74 ? 40.578 11.152 -75.059 1.00 30.03 53 GLU C C 1
ATOM 5176 O O . GLU C 1 74 ? 40.448 11.251 -76.279 1.00 29.74 53 GLU C O 1
ATOM 5182 N N . ALA C 1 75 ? 40.163 10.087 -74.370 1.00 28.29 54 ALA C N 1
ATOM 5183 C CA . ALA C 1 75 ? 39.481 8.975 -75.033 1.00 28.77 54 ALA C CA 1
ATOM 5184 C C . ALA C 1 75 ? 38.222 9.479 -75.720 1.00 30.06 54 ALA C C 1
ATOM 5185 O O . ALA C 1 75 ? 37.943 9.118 -76.868 1.00 29.10 54 ALA C O 1
ATOM 5187 N N . GLY C 1 76 ? 37.470 10.328 -75.023 1.00 23.92 55 GLY C N 1
ATOM 5188 C CA . GLY C 1 76 ? 36.284 10.926 -75.608 1.00 28.20 55 GLY C CA 1
ATOM 5189 C C . GLY C 1 76 ? 36.536 11.746 -76.876 1.00 29.86 55 GLY C C 1
ATOM 5190 O O . GLY C 1 76 ? 35.719 11.754 -77.801 1.00 28.38 55 GLY C O 1
ATOM 5191 N N . ARG C 1 77 ? 37.656 12.462 -76.900 1.00 29.75 56 ARG C N 1
ATOM 5192 C CA . ARG C 1 77 ? 38.006 13.321 -78.012 1.00 26.84 56 ARG C CA 1
ATOM 5193 C C . ARG C 1 77 ? 38.310 12.456 -79.225 1.00 29.76 56 ARG C C 1
ATOM 5194 O O . ARG C 1 77 ? 37.833 12.737 -80.326 1.00 27.64 56 ARG C O 1
ATOM 5202 N N . ALA C 1 78 ? 39.079 11.386 -78.997 1.00 29.90 57 ALA C N 1
ATOM 5203 C CA . ALA C 1 78 ? 39.457 10.435 -80.047 1.00 32.75 57 ALA C CA 1
ATOM 5204 C C . ALA C 1 78 ? 38.244 9.748 -80.682 1.00 30.12 57 ALA C C 1
ATOM 5205 O O . ALA C 1 78 ? 38.217 9.540 -81.890 1.00 30.13 57 ALA C O 1
ATOM 5207 N N . LEU C 1 79 ? 37.235 9.424 -79.882 1.00 30.00 58 LEU C N 1
ATOM 5208 C CA . LEU C 1 79 ? 36.028 8.793 -80.417 1.00 31.61 58 LEU C CA 1
ATOM 5209 C C . LEU C 1 79 ? 35.222 9.753 -81.291 1.00 26.83 58 LEU C C 1
ATOM 5210 O O . LEU C 1 79 ? 34.683 9.369 -82.332 1.00 24.93 58 LEU C O 1
ATOM 5215 N N . ILE C 1 80 ? 35.111 10.994 -80.838 1.00 26.51 59 ILE C N 1
ATOM 5216 C CA . ILE C 1 80 ? 34.396 12.009 -81.596 1.00 25.97 59 ILE C CA 1
ATOM 5217 C C . ILE C 1 80 ? 35.144 12.240 -82.913 1.00 24.81 59 ILE C C 1
ATOM 5218 O O . ILE C 1 80 ? 34.537 12.376 -83.964 1.00 25.80 59 ILE C O 1
ATOM 5223 N N . ASP C 1 81 ? 36.467 12.229 -82.837 1.00 24.68 60 ASP C N 1
ATOM 5224 C CA . ASP C 1 81 ? 37.310 12.358 -84.006 1.00 30.68 60 ASP C CA 1
ATOM 5225 C C . ASP C 1 81 ? 37.111 11.185 -84.968 1.00 31.87 60 ASP C C 1
ATOM 5226 O O . ASP C 1 81 ? 37.091 11.356 -86.187 1.00 28.24 60 ASP C O 1
ATOM 5231 N N . ARG C 1 82 ? 36.937 9.990 -84.413 1.00 31.52 61 ARG C N 1
ATOM 5232 C CA . ARG C 1 82 ? 36.736 8.815 -85.240 1.00 29.34 61 ARG C CA 1
ATOM 5233 C C . ARG C 1 82 ? 35.379 8.890 -85.953 1.00 30.04 61 ARG C C 1
ATOM 5234 O O . ARG C 1 82 ? 35.249 8.464 -87.111 1.00 29.04 61 ARG C O 1
ATOM 5242 N N . ALA C 1 83 ? 34.376 9.461 -85.280 1.00 26.32 62 ALA C N 1
ATOM 5243 C CA . ALA C 1 83 ? 33.063 9.603 -85.908 1.00 28.37 62 ALA C CA 1
ATOM 5244 C C . ALA C 1 83 ? 33.120 10.536 -87.119 1.00 31.87 62 ALA C C 1
ATOM 5245 O O . ALA C 1 83 ? 32.602 10.213 -88.191 1.00 32.76 62 ALA C O 1
ATOM 5247 N N . TRP C 1 84 ? 33.753 11.689 -86.951 1.00 29.32 63 TRP C N 1
ATOM 5248 C CA . TRP C 1 84 ? 33.910 12.621 -88.054 1.00 28.98 63 TRP C CA 1
ATOM 5249 C C . TRP C 1 84 ? 34.766 12.075 -89.199 1.00 30.39 63 TRP C C 1
ATOM 5250 O O . TRP C 1 84 ? 34.472 12.354 -90.360 1.00 35.26 63 TRP C O 1
ATOM 5261 N N . SER C 1 85 ? 35.833 11.337 -88.877 1.00 28.41 64 SER C N 1
ATOM 5262 C CA . SER C 1 85 ? 36.711 10.736 -89.899 1.00 33.36 64 SER C CA 1
ATOM 5263 C C . SER C 1 85 ? 36.002 9.691 -90.766 1.00 35.20 64 SER C C 1
ATOM 5264 O O . SER C 1 85 ? 36.213 9.630 -91.972 1.00 37.93 64 SER C O 1
ATOM 5267 N N . THR C 1 86 ? 35.165 8.871 -90.148 1.00 33.01 65 THR C N 1
ATOM 5268 C CA . THR C 1 86 ? 34.570 7.734 -90.840 1.00 33.65 65 THR C CA 1
ATOM 5269 C C . THR C 1 86 ? 33.216 8.064 -91.439 1.00 35.15 65 THR C C 1
ATOM 5270 O O . THR C 1 86 ? 32.831 7.464 -92.434 1.00 35.33 65 THR C O 1
ATOM 5274 N N . ARG C 1 87 ? 32.502 9.015 -90.841 1.00 28.59 66 ARG C N 1
ATOM 5275 C CA . ARG C 1 87 ? 31.121 9.277 -91.223 1.00 30.84 66 ARG C CA 1
ATOM 5276 C C . ARG C 1 87 ? 30.312 7.990 -91.305 1.00 33.67 66 ARG C C 1
ATOM 5277 O O . ARG C 1 87 ? 29.523 7.815 -92.225 1.00 40.23 66 ARG C O 1
ATOM 5285 N N . SER C 1 88 ? 30.525 7.084 -90.353 1.00 38.83 67 SER C N 1
ATOM 5286 C CA . SER C 1 88 ? 29.828 5.796 -90.339 1.00 33.18 67 SER C CA 1
ATOM 5287 C C . SER C 1 88 ? 28.586 5.839 -89.483 1.00 35.01 67 SER C C 1
ATOM 5288 O O . SER C 1 88 ? 28.592 6.431 -88.391 1.00 37.44 67 SER C O 1
ATOM 5291 N N . MET C 1 89 ? 27.523 5.201 -89.963 1.00 31.04 68 MET C N 1
ATOM 5292 C CA . MET C 1 89 ? 26.297 5.109 -89.182 1.00 36.42 68 MET C CA 1
ATOM 5293 C C . MET C 1 89 ? 26.350 3.962 -88.189 1.00 35.38 68 MET C C 1
ATOM 5294 O O . MET C 1 89 ? 25.389 3.733 -87.446 1.00 33.37 68 MET C O 1
ATOM 5299 N N . GLU C 1 90 ? 27.463 3.236 -88.187 1.00 31.82 69 GLU C N 1
ATOM 5300 C CA . GLU C 1 90 ? 27.603 2.083 -87.310 1.00 37.88 69 GLU C CA 1
ATOM 5301 C C . GLU C 1 90 ? 27.881 2.512 -85.867 1.00 32.99 69 GLU C C 1
ATOM 5302 O O . GLU C 1 90 ? 28.875 3.178 -85.598 1.00 32.81 69 GLU C O 1
ATOM 5308 N N . ASP C 1 91 ? 26.989 2.133 -84.956 1.00 30.02 70 ASP C N 1
ATOM 5309 C CA . ASP C 1 91 ? 27.146 2.461 -83.541 1.00 26.86 70 ASP C CA 1
ATOM 5310 C C . ASP C 1 91 ? 27.265 3.969 -83.316 1.00 29.07 70 ASP C C 1
ATOM 5311 O O . ASP C 1 91 ? 27.882 4.391 -82.345 1.00 27.57 70 ASP C O 1
ATOM 5316 N N . THR C 1 92 ? 26.706 4.776 -84.223 1.00 30.14 71 THR C N 1
ATOM 5317 C CA . THR C 1 92 ? 26.795 6.234 -84.113 1.00 25.23 71 THR C CA 1
ATOM 5318 C C . THR C 1 92 ? 25.480 6.887 -84.481 1.00 26.21 71 THR C C 1
ATOM 5319 O O . THR C 1 92 ? 24.910 6.581 -85.519 1.00 28.90 71 THR C O 1
ATOM 5323 N N . VAL C 1 93 ? 24.972 7.764 -83.625 1.00 27.00 72 VAL C N 1
ATOM 5324 C CA . VAL C 1 93 ? 23.764 8.503 -83.970 1.00 27.30 72 VAL C CA 1
ATOM 5325 C C . VAL C 1 93 ? 24.121 9.866 -84.577 1.00 34.29 72 VAL C C 1
ATOM 5326 O O . VAL C 1 93 ? 24.802 10.673 -83.940 1.00 36.63 72 VAL C O 1
ATOM 5330 N N . TRP C 1 94 ? 23.670 10.109 -85.811 1.00 33.02 73 TRP C N 1
ATOM 5331 C CA . TRP C 1 94 ? 23.913 11.383 -86.503 1.00 31.89 73 TRP C CA 1
ATOM 5332 C C . TRP C 1 94 ? 22.641 12.230 -86.542 1.00 33.67 73 TRP C C 1
ATOM 5333 O O . TRP C 1 94 ? 21.541 11.711 -86.392 1.00 34.66 73 TRP C O 1
ATOM 5344 N N . THR C 1 95 ? 22.778 13.533 -86.751 1.00 31.22 74 THR C N 1
ATOM 5345 C CA . THR C 1 95 ? 21.591 14.385 -86.806 1.00 36.06 74 THR C CA 1
ATOM 5346 C C . THR C 1 95 ? 20.841 14.171 -88.119 1.00 39.35 74 THR C C 1
ATOM 5347 O O . THR C 1 95 ? 19.631 14.363 -88.196 1.00 42.25 74 THR C O 1
ATOM 5351 N N . LEU C 1 96 ? 21.581 13.766 -89.144 1.00 36.72 75 LEU C N 1
ATOM 5352 C CA . LEU C 1 96 ? 21.037 13.404 -90.445 1.00 40.41 75 LEU C CA 1
ATOM 5353 C C . LEU C 1 96 ? 21.901 12.255 -90.943 1.00 43.35 75 LEU C C 1
ATOM 5354 O O . LEU C 1 96 ? 22.967 12.022 -90.374 1.00 38.13 75 LEU C O 1
ATOM 5359 N N . GLU C 1 97 ? 21.464 11.547 -91.985 1.00 42.77 76 GLU C N 1
ATOM 5360 C CA . GLU C 1 97 ? 22.361 10.633 -92.695 1.00 45.22 76 GLU C CA 1
ATOM 5361 C C . GLU C 1 97 ? 23.651 11.379 -92.999 1.00 43.55 76 GLU C C 1
ATOM 5362 O O . GLU C 1 97 ? 23.609 12.535 -93.436 1.00 41.31 76 GLU C O 1
ATOM 5368 N N . PRO C 1 98 ? 24.804 10.750 -92.725 1.00 39.70 77 PRO C N 1
ATOM 5369 C CA . PRO C 1 98 ? 26.083 11.413 -93.019 1.00 40.57 77 PRO C CA 1
ATOM 5370 C C . PRO C 1 98 ? 26.415 11.530 -94.522 1.00 49.17 77 PRO C C 1
ATOM 5371 O O . PRO C 1 98 ? 27.583 11.704 -94.887 1.00 49.93 77 PRO C O 1
ATOM 5375 N N . ASP C 1 99 ? 25.398 11.447 -95.377 1.00 49.56 78 ASP C N 1
ATOM 5376 C CA . ASP C 1 99 ? 25.501 11.963 -96.738 1.00 50.70 78 ASP C CA 1
ATOM 5377 C C . ASP C 1 99 ? 25.284 13.454 -96.681 1.00 54.58 78 ASP C C 1
ATOM 5378 O O . ASP C 1 99 ? 26.146 14.243 -97.053 1.00 60.00 78 ASP C O 1
ATOM 5383 N N . GLN C 1 100 ? 24.093 13.806 -96.202 1.00 54.06 79 GLN C N 1
ATOM 5384 C CA . GLN C 1 100 ? 23.590 15.170 -96.150 1.00 54.31 79 GLN C CA 1
ATOM 5385 C C . GLN C 1 100 ? 24.634 16.196 -95.750 1.00 56.73 79 GLN C C 1
ATOM 5386 O O . GLN C 1 100 ? 25.507 15.922 -94.918 1.00 53.20 79 GLN C O 1
ATOM 5392 N N . PRO C 1 101 ? 24.557 17.381 -96.363 1.00 54.08 80 PRO C N 1
ATOM 5393 C CA . PRO C 1 101 ? 25.432 18.459 -95.919 1.00 50.40 80 PRO C CA 1
ATOM 5394 C C . PRO C 1 101 ? 25.155 18.766 -94.458 1.00 53.54 80 PRO C C 1
ATOM 5395 O O . PRO C 1 101 ? 23.983 18.843 -94.081 1.00 56.76 80 PRO C O 1
ATOM 5396 N N . GLY C 1 102 ? 26.204 18.891 -93.647 1.00 50.12 81 GLY C N 1
ATOM 5397 C CA . GLY C 1 102 ? 26.054 19.286 -92.254 1.00 44.92 81 GLY C CA 1
ATOM 5398 C C . GLY C 1 102 ? 25.470 18.269 -91.282 1.00 46.41 81 GLY C C 1
ATOM 5399 O O . GLY C 1 102 ? 24.840 18.643 -90.294 1.00 47.69 81 GLY C O 1
ATOM 5400 N N . ALA C 1 103 ? 25.653 16.985 -91.553 1.00 43.27 82 ALA C N 1
ATOM 5401 C CA . ALA C 1 103 ? 25.311 15.973 -90.562 1.00 41.15 82 ALA C CA 1
ATOM 5402 C C . ALA C 1 103 ? 26.309 16.066 -89.408 1.00 37.06 82 ALA C C 1
ATOM 5403 O O . ALA C 1 103 ? 27.468 16.399 -89.617 1.00 39.23 82 ALA C O 1
ATOM 5405 N N . ALA C 1 104 ? 25.859 15.794 -88.189 1.00 37.19 83 ALA C N 1
ATOM 5406 C CA . ALA C 1 104 ? 26.777 15.738 -87.051 1.00 34.21 83 ALA C CA 1
ATOM 5407 C C . ALA C 1 104 ? 26.494 14.535 -86.148 1.00 31.80 83 ALA C C 1
ATOM 5408 O O . ALA C 1 104 ? 25.335 14.161 -85.939 1.00 30.63 83 ALA C O 1
ATOM 5410 N N . PRO C 1 105 ? 27.559 13.930 -85.603 1.00 30.34 84 PRO C N 1
ATOM 5411 C CA . PRO C 1 105 ? 27.364 12.834 -84.656 1.00 30.34 84 PRO C CA 1
ATOM 5412 C C . PRO C 1 105 ? 26.986 13.394 -83.298 1.00 33.63 84 PRO C C 1
ATOM 5413 O O . PRO C 1 105 ? 27.557 14.412 -82.890 1.00 31.39 84 PRO C O 1
ATOM 5417 N N . VAL C 1 106 ? 26.028 12.753 -82.632 1.00 32.28 85 VAL C N 1
ATOM 5418 C CA . VAL C 1 106 ? 25.606 13.150 -81.293 1.00 31.35 85 VAL C CA 1
ATOM 5419 C C . VAL C 1 106 ? 25.737 12.021 -80.264 1.00 30.70 85 VAL C C 1
ATOM 5420 O O . VAL C 1 106 ? 25.595 12.260 -79.066 1.00 27.18 85 VAL C O 1
ATOM 5424 N N . ARG C 1 107 ? 25.995 10.797 -80.722 1.00 28.85 86 ARG C N 1
ATOM 5425 C CA . ARG C 1 107 ? 26.074 9.668 -79.799 1.00 27.24 86 ARG C CA 1
ATOM 5426 C C . ARG C 1 107 ? 26.802 8.465 -80.404 1.00 31.23 86 ARG C C 1
ATOM 5427 O O . ARG C 1 107 ? 26.592 8.091 -81.579 1.00 26.64 86 ARG C O 1
ATOM 5435 N N . ILE C 1 108 ? 27.677 7.878 -79.589 1.00 27.45 87 ILE C N 1
ATOM 5436 C CA . ILE C 1 108 ? 28.433 6.696 -79.958 1.00 26.20 87 ILE C CA 1
ATOM 5437 C C . ILE C 1 108 ? 28.093 5.562 -78.987 1.00 27.67 87 ILE C C 1
ATOM 5438 O O . ILE C 1 108 ? 28.204 5.747 -77.777 1.00 27.15 87 ILE C O 1
ATOM 5443 N N . GLU C 1 109 ? 27.665 4.407 -79.510 1.00 25.74 88 GLU C N 1
ATOM 5444 C CA . GLU C 1 109 ? 27.425 3.220 -78.679 1.00 29.80 88 GLU C CA 1
ATOM 5445 C C . GLU C 1 109 ? 28.651 2.338 -78.511 1.00 23.79 88 GLU C C 1
ATOM 5446 O O . GLU C 1 109 ? 29.560 2.366 -79.327 1.00 28.17 88 GLU C O 1
ATOM 5452 N N . TYR C 1 110 ? 28.624 1.525 -77.458 1.00 25.55 89 TYR C N 1
ATOM 5453 C CA . TYR C 1 110 ? 29.659 0.529 -77.160 1.00 25.78 89 TYR C CA 1
ATOM 5454 C C . TYR C 1 110 ? 31.025 1.212 -77.068 1.00 26.36 89 TYR C C 1
ATOM 5455 O O . TYR C 1 110 ? 32.004 0.762 -77.660 1.00 25.07 89 TYR C O 1
ATOM 5464 N N . VAL C 1 111 ? 31.079 2.307 -76.300 1.00 27.92 90 VAL C N 1
ATOM 5465 C CA . VAL C 1 111 ? 32.340 3.018 -76.098 1.00 23.57 90 VAL C CA 1
ATOM 5466 C C . VAL C 1 111 ? 33.259 2.226 -75.176 1.00 22.60 90 VAL C C 1
ATOM 5467 O O . VAL C 1 111 ? 34.468 2.436 -75.195 1.00 26.48 90 VAL C O 1
ATOM 5471 N N . VAL C 1 112 ? 32.714 1.298 -74.390 1.00 24.55 91 VAL C N 1
ATOM 5472 C CA . VAL C 1 112 ? 33.579 0.445 -73.563 1.00 22.50 91 VAL C CA 1
ATOM 5473 C C . VAL C 1 112 ? 34.427 -0.463 -74.474 1.00 26.98 91 VAL C C 1
ATOM 5474 O O . VAL C 1 112 ? 35.623 -0.678 -74.238 1.00 27.16 91 VAL C O 1
ATOM 5478 N N . ASP C 1 113 ? 33.818 -0.972 -75.541 1.00 26.40 92 ASP C N 1
ATOM 5479 C CA . ASP C 1 113 ? 34.558 -1.794 -76.499 1.00 27.84 92 ASP C CA 1
ATOM 5480 C C . ASP C 1 113 ? 35.547 -0.973 -77.341 1.00 31.34 92 ASP C C 1
ATOM 5481 O O . ASP C 1 113 ? 36.604 -1.484 -77.713 1.00 33.80 92 ASP C O 1
ATOM 5486 N N . LYS C 1 114 ? 35.218 0.299 -77.591 1.00 25.52 93 LYS C N 1
ATOM 5487 C CA . LYS C 1 114 ? 35.980 1.146 -78.507 1.00 27.85 93 LYS C CA 1
ATOM 5488 C C . LYS C 1 114 ? 37.182 1.876 -77.899 1.00 30.14 93 LYS C C 1
ATOM 5489 O O . LYS C 1 114 ? 38.020 2.388 -78.635 1.00 31.70 93 LYS C O 1
ATOM 5495 N N . ALA C 1 115 ? 37.268 1.952 -76.573 1.00 31.89 94 ALA C N 1
ATOM 5496 C CA . ALA C 1 115 ? 38.369 2.682 -75.942 1.00 25.56 94 ALA C CA 1
ATOM 5497 C C . ALA C 1 115 ? 38.719 2.099 -74.577 1.00 26.83 94 ALA C C 1
ATOM 5498 O O . ALA C 1 115 ? 37.887 2.070 -73.668 1.00 30.25 94 ALA C O 1
ATOM 5500 N N . ARG C 1 116 ? 39.963 1.639 -74.450 1.00 25.53 95 ARG C N 1
ATOM 5501 C CA . ARG C 1 116 ? 40.473 1.040 -73.222 1.00 27.15 95 ARG C CA 1
ATOM 5502 C C . ARG C 1 116 ? 40.320 1.915 -71.945 1.00 29.47 95 ARG C C 1
ATOM 5503 O O . ARG C 1 116 ? 39.950 1.382 -70.896 1.00 32.01 95 ARG C O 1
ATOM 5511 N N . PRO C 1 117 ? 40.597 3.240 -72.014 1.00 26.28 96 PRO C N 1
ATOM 5512 C CA . PRO C 1 117 ? 40.355 4.057 -70.808 1.00 27.07 96 PRO C CA 1
ATOM 5513 C C . PRO C 1 117 ? 38.894 4.079 -70.363 1.00 28.59 96 PRO C C 1
ATOM 5514 O O . PRO C 1 117 ? 38.616 4.197 -69.166 1.00 27.32 96 PRO C O 1
ATOM 5518 N N . ILE C 1 118 ? 37.973 3.951 -71.315 1.00 29.94 97 ILE C N 1
ATOM 5519 C CA . ILE C 1 118 ? 36.551 3.944 -71.002 1.00 27.44 97 ILE C CA 1
ATOM 5520 C C . ILE C 1 118 ? 36.097 2.564 -70.487 1.00 27.84 97 ILE C C 1
ATOM 5521 O O . ILE C 1 118 ? 35.225 2.480 -69.615 1.00 28.62 97 ILE C O 1
ATOM 5526 N N . ALA C 1 119 ? 36.712 1.492 -70.982 1.00 26.55 98 ALA C N 1
ATOM 5527 C CA . ALA C 1 119 ? 36.435 0.161 -70.446 1.00 25.57 98 ALA C CA 1
ATOM 5528 C C . ALA C 1 119 ? 36.923 0.082 -69.006 1.00 25.49 98 ALA C C 1
ATOM 5529 O O . ALA C 1 119 ? 36.275 -0.514 -68.158 1.00 23.46 98 ALA C O 1
ATOM 5531 N N . MET C 1 120 ? 38.067 0.702 -68.740 1.00 27.83 99 MET C N 1
ATOM 5532 C CA . MET C 1 120 ? 38.622 0.709 -67.395 1.00 28.77 99 MET C CA 1
ATOM 5533 C C . MET C 1 120 ? 37.755 1.566 -66.460 1.00 26.11 99 MET C C 1
ATOM 5534 O O . MET C 1 120 ? 37.597 1.239 -65.280 1.00 24.96 99 MET C O 1
ATOM 5539 N N . LEU C 1 121 ? 37.193 2.648 -66.999 1.00 23.21 100 LEU C N 1
ATOM 5540 C CA . LEU C 1 121 ? 36.199 3.439 -66.283 1.00 23.68 100 LEU C CA 1
ATOM 5541 C C . LEU C 1 121 ? 35.001 2.564 -65.883 1.00 28.03 100 LEU C C 1
ATOM 5542 O O . LEU C 1 121 ? 34.364 2.798 -64.854 1.00 26.22 100 LEU C O 1
ATOM 5547 N N . ALA C 1 122 ? 34.710 1.543 -66.692 1.00 26.42 101 ALA C N 1
ATOM 5548 C CA . ALA C 1 122 ? 33.556 0.683 -66.444 1.00 24.16 101 ALA C CA 1
ATOM 5549 C C . ALA C 1 122 ? 33.833 -0.328 -65.353 1.00 23.00 101 ALA C C 1
ATOM 5550 O O . ALA C 1 122 ? 32.936 -1.041 -64.939 1.00 25.37 101 ALA C O 1
ATOM 5552 N N . GLY C 1 123 ? 35.077 -0.383 -64.895 1.00 24.48 102 GLY C N 1
ATOM 5553 C CA . GLY C 1 123 ? 35.439 -1.214 -63.759 1.00 21.83 102 GLY C CA 1
ATOM 5554 C C . GLY C 1 123 ? 35.674 -0.388 -62.502 1.00 24.58 102 GLY C C 1
ATOM 5555 O O . GLY C 1 123 ? 36.120 -0.915 -61.477 1.00 26.30 102 GLY C O 1
ATOM 5556 N N . HIS C 1 124 ? 35.365 0.906 -62.579 1.00 23.93 103 HIS C N 1
ATOM 5557 C CA . HIS C 1 124 ? 35.603 1.829 -61.478 1.00 25.86 103 HIS C CA 1
ATOM 5558 C C . HIS C 1 124 ? 34.956 1.368 -60.169 1.00 25.18 103 HIS C C 1
ATOM 5559 O O . HIS C 1 124 ? 33.733 1.249 -60.072 1.00 24.45 103 HIS C O 1
ATOM 5566 N N . PRO C 1 125 ? 35.795 1.122 -59.152 1.00 26.60 104 PRO C N 1
ATOM 5567 C CA . PRO C 1 125 ? 35.365 0.478 -57.909 1.00 29.20 104 PRO C CA 1
ATOM 5568 C C . PRO C 1 125 ? 34.402 1.338 -57.083 1.00 28.96 104 PRO C C 1
ATOM 5569 O O . PRO C 1 125 ? 33.507 0.781 -56.440 1.00 30.34 104 PRO C O 1
ATOM 5573 N N . LEU C 1 126 ? 34.570 2.659 -57.095 1.00 27.96 105 LEU C N 1
ATOM 5574 C CA . LEU C 1 126 ? 33.635 3.531 -56.381 1.00 29.09 105 LEU C CA 1
ATOM 5575 C C . LEU C 1 126 ? 32.263 3.558 -57.075 1.00 27.12 105 LEU C C 1
ATOM 5576 O O . LEU C 1 126 ? 31.214 3.474 -56.420 1.00 23.60 105 LEU C O 1
ATOM 5581 N N . LEU C 1 127 ? 32.285 3.682 -58.399 1.00 24.11 106 LEU C N 1
ATOM 5582 C CA . LEU C 1 127 ? 31.075 3.561 -59.211 1.00 27.53 106 LEU C CA 1
ATOM 5583 C C . LEU C 1 127 ? 30.333 2.256 -58.908 1.00 23.05 106 LEU C C 1
ATOM 5584 O O . LEU C 1 127 ? 29.133 2.268 -58.604 1.00 22.79 106 LEU C O 1
ATOM 5589 N N . LEU C 1 128 ? 31.049 1.137 -58.956 1.00 22.82 107 LEU C N 1
ATOM 5590 C CA . LEU C 1 128 ? 30.399 -0.163 -58.794 1.00 23.33 107 LEU C CA 1
ATOM 5591 C C . LEU C 1 128 ? 29.966 -0.431 -57.345 1.00 22.87 107 LEU C C 1
ATOM 5592 O O . LEU C 1 128 ? 28.979 -1.123 -57.115 1.00 22.25 107 LEU C O 1
ATOM 5597 N N . ARG C 1 129 ? 30.686 0.132 -56.375 1.00 25.55 108 ARG C N 1
ATOM 5598 C CA . ARG C 1 129 ? 30.301 -0.001 -54.970 1.00 25.18 108 ARG C CA 1
ATOM 5599 C C . ARG C 1 129 ? 28.992 0.743 -54.712 1.00 24.64 108 ARG C C 1
ATOM 5600 O O . ARG C 1 129 ? 28.103 0.217 -54.034 1.00 27.04 108 ARG C O 1
ATOM 5608 N N . ILE C 1 130 ? 28.881 1.948 -55.269 1.00 19.84 109 ILE C N 1
ATOM 5609 C CA . ILE C 1 130 ? 27.647 2.718 -55.237 1.00 19.76 109 ILE C CA 1
ATOM 5610 C C . ILE C 1 130 ? 26.512 1.935 -55.903 1.00 23.50 109 ILE C C 1
ATOM 5611 O O . ILE C 1 130 ? 25.409 1.823 -55.354 1.00 22.69 109 ILE C O 1
ATOM 5616 N N . MET C 1 131 ? 26.790 1.380 -57.080 1.00 23.37 110 MET C N 1
ATOM 5617 C CA . MET C 1 131 ? 25.766 0.671 -57.838 1.00 22.01 110 MET C CA 1
ATOM 5618 C C . MET C 1 131 ? 25.356 -0.623 -57.127 1.00 21.44 110 MET C C 1
ATOM 5619 O O . MET C 1 131 ? 24.180 -0.987 -57.098 1.00 21.68 110 MET C O 1
ATOM 5624 N N . GLU C 1 132 ? 26.321 -1.301 -56.527 1.00 20.35 111 GLU C N 1
ATOM 5625 C CA . GLU C 1 132 ? 25.989 -2.446 -55.699 1.00 23.99 111 GLU C CA 1
ATOM 5626 C C . GLU C 1 132 ? 24.929 -2.109 -54.639 1.00 24.02 111 GLU C C 1
ATOM 5627 O O . GLU C 1 132 ? 24.034 -2.911 -54.413 1.00 24.17 111 GLU C O 1
ATOM 5633 N N . GLN C 1 133 ? 25.021 -0.942 -54.000 1.00 19.85 112 GLN C N 1
ATOM 5634 C CA . GLN C 1 133 ? 24.028 -0.545 -52.971 1.00 23.66 112 GLN C CA 1
ATOM 5635 C C . GLN C 1 133 ? 22.664 -0.094 -53.550 1.00 25.76 112 GLN C C 1
ATOM 5636 O O . GLN C 1 133 ? 21.621 -0.382 -52.991 1.00 27.07 112 GLN C O 1
ATOM 5642 N N . LEU C 1 134 ? 22.669 0.594 -54.681 1.00 23.36 113 LEU C N 1
ATOM 5643 C CA . LEU C 1 134 ? 21.431 1.062 -55.287 1.00 22.80 113 LEU C CA 1
ATOM 5644 C C . LEU C 1 134 ? 20.713 0.010 -56.172 1.00 22.47 113 LEU C C 1
ATOM 5645 O O . LEU C 1 134 ? 19.487 -0.137 -56.112 1.00 23.47 113 LEU C O 1
ATOM 5650 N N . VAL C 1 135 ? 21.484 -0.701 -56.994 1.00 21.90 114 VAL C N 1
ATOM 5651 C CA . VAL C 1 135 ? 20.957 -1.727 -57.883 1.00 18.72 114 VAL C CA 1
ATOM 5652 C C . VAL C 1 135 ? 20.958 -3.100 -57.190 1.00 21.05 114 VAL C C 1
ATOM 5653 O O . VAL C 1 135 ? 20.110 -3.940 -57.472 1.00 23.36 114 VAL C O 1
ATOM 5657 N N . GLY C 1 136 ? 21.894 -3.328 -56.274 1.00 19.66 115 GLY C N 1
ATOM 5658 C CA . GLY C 1 136 ? 21.973 -4.621 -55.613 1.00 21.24 115 GLY C CA 1
ATOM 5659 C C . GLY C 1 136 ? 23.130 -5.451 -56.120 1.00 21.40 115 GLY C C 1
ATOM 5660 O O . GLY C 1 136 ? 23.785 -5.050 -57.090 1.00 23.36 115 GLY C O 1
ATOM 5661 N N . PRO C 1 137 ? 23.384 -6.601 -55.470 1.00 22.60 116 PRO C N 1
ATOM 5662 C CA . PRO C 1 137 ? 24.472 -7.568 -55.727 1.00 24.00 116 PRO C CA 1
ATOM 5663 C C . PRO C 1 137 ? 24.494 -8.148 -57.138 1.00 21.96 116 PRO C C 1
ATOM 5664 O O . PRO C 1 137 ? 25.535 -8.637 -57.576 1.00 25.75 116 PRO C O 1
ATOM 5668 N N . ASN C 1 138 ? 23.362 -8.126 -57.823 1.00 20.00 117 ASN C N 1
ATOM 5669 C CA . ASN C 1 138 ? 23.230 -8.837 -59.073 1.00 20.76 117 ASN C CA 1
ATOM 5670 C C . ASN C 1 138 ? 23.260 -7.877 -60.259 1.00 23.56 117 ASN C C 1
ATOM 5671 O O . ASN C 1 138 ? 22.838 -8.226 -61.373 1.00 19.42 117 ASN C O 1
ATOM 5676 N N . LEU C 1 139 ? 23.770 -6.672 -60.012 1.00 24.70 118 LEU C N 1
ATOM 5677 C CA . LEU C 1 139 ? 23.854 -5.643 -61.047 1.00 25.39 118 LEU C CA 1
ATOM 5678 C C . LEU C 1 139 ? 24.576 -6.149 -62.307 1.00 20.83 118 LEU C C 1
ATOM 5679 O O . LEU C 1 139 ? 25.557 -6.878 -62.212 1.00 22.08 118 LEU C O 1
ATOM 5684 N N . ILE C 1 140 ? 24.101 -5.758 -63.481 1.00 21.22 119 ILE C N 1
ATOM 5685 C CA . ILE C 1 140 ? 24.901 -5.934 -64.700 1.00 20.07 119 ILE C CA 1
ATOM 5686 C C . ILE C 1 140 ? 24.911 -4.658 -65.533 1.00 22.37 119 ILE C C 1
ATOM 5687 O O . ILE C 1 140 ? 23.914 -3.922 -65.582 1.00 22.27 119 ILE C O 1
ATOM 5692 N N . PRO C 1 141 ? 26.044 -4.382 -66.194 1.00 22.89 120 PRO C N 1
ATOM 5693 C CA . PRO C 1 141 ? 26.114 -3.281 -67.177 1.00 23.02 120 PRO C CA 1
ATOM 5694 C C . PRO C 1 141 ? 25.257 -3.569 -68.400 1.00 23.93 120 PRO C C 1
ATOM 5695 O O . PRO C 1 141 ? 25.439 -4.629 -69.013 1.00 22.75 120 PRO C O 1
ATOM 5699 N N . THR C 1 142 ? 24.329 -2.675 -68.742 1.00 21.19 121 THR C N 1
ATOM 5700 C CA . THR C 1 142 ? 23.525 -2.877 -69.944 1.00 24.79 121 THR C CA 1
ATOM 5701 C C . THR C 1 142 ? 24.009 -1.991 -71.095 1.00 22.56 121 THR C C 1
ATOM 5702 O O . THR C 1 142 ? 24.966 -2.327 -71.770 1.00 24.85 121 THR C O 1
ATOM 5706 N N . TRP C 1 143 ? 23.340 -0.862 -71.299 1.00 22.69 122 TRP C N 1
ATOM 5707 C CA . TRP C 1 143 ? 23.794 0.167 -72.224 1.00 24.03 122 TRP C CA 1
ATOM 5708 C C . TRP C 1 143 ? 25.096 0.842 -71.792 1.00 27.13 122 TRP C C 1
ATOM 5709 O O . TRP C 1 143 ? 25.318 1.094 -70.601 1.00 26.01 122 TRP C O 1
ATOM 5720 N N . ASP C 1 144 ? 25.954 1.123 -72.771 1.00 24.41 123 ASP C N 1
ATOM 5721 C CA . ASP C 1 144 ? 27.131 1.965 -72.564 1.00 25.32 123 ASP C CA 1
ATOM 5722 C C . ASP C 1 144 ? 27.378 2.794 -73.839 1.00 27.44 123 ASP C C 1
ATOM 5723 O O . ASP C 1 144 ? 27.337 2.283 -74.970 1.00 25.92 123 ASP C O 1
ATOM 5728 N N . SER C 1 145 ? 27.591 4.089 -73.630 1.00 23.56 124 SER C N 1
ATOM 5729 C CA . SER C 1 145 ? 27.608 5.072 -74.701 1.00 25.64 124 SER C CA 1
ATOM 5730 C C . SER C 1 145 ? 28.179 6.420 -74.250 1.00 28.04 124 SER C C 1
ATOM 5731 O O . SER C 1 145 ? 28.272 6.712 -73.052 1.00 28.96 124 SER C O 1
ATOM 5734 N N . MET C 1 146 ? 28.547 7.238 -75.228 1.00 26.76 125 MET C N 1
ATOM 5735 C CA . MET C 1 146 ? 28.923 8.609 -74.979 1.00 27.24 125 MET C CA 1
ATOM 5736 C C . MET C 1 146 ? 27.967 9.508 -75.736 1.00 29.63 125 MET C C 1
ATOM 5737 O O . MET C 1 146 ? 27.804 9.363 -76.948 1.00 28.91 125 MET C O 1
ATOM 5742 N N . VAL C 1 147 ? 27.316 10.409 -75.005 1.00 26.25 126 VAL C N 1
ATOM 5743 C CA . VAL C 1 147 ? 26.400 11.363 -75.597 1.00 28.09 126 VAL C CA 1
ATOM 5744 C C . VAL C 1 147 ? 27.048 12.733 -75.570 1.00 28.45 126 VAL C C 1
ATOM 5745 O O . VAL C 1 147 ? 27.732 13.088 -74.612 1.00 26.48 126 VAL C O 1
ATOM 5749 N N . PHE C 1 148 ? 26.864 13.483 -76.651 1.00 30.69 127 PHE C N 1
ATOM 5750 C CA . PHE C 1 148 ? 27.478 14.798 -76.794 1.00 30.60 127 PHE C CA 1
ATOM 5751 C C . PHE C 1 148 ? 26.649 15.694 -77.721 1.00 37.28 127 PHE C C 1
ATOM 5752 O O . PHE C 1 148 ? 25.815 15.223 -78.503 1.00 34.14 127 PHE C O 1
ATOM 5760 N N . LYS C 1 149 ? 26.861 16.997 -77.617 1.00 42.29 128 LYS C N 1
ATOM 5761 C CA . LYS C 1 149 ? 26.023 17.934 -78.345 1.00 45.59 128 LYS C CA 1
ATOM 5762 C C . LYS C 1 149 ? 26.719 18.415 -79.602 1.00 44.29 128 LYS C C 1
ATOM 5763 O O . LYS C 1 149 ? 27.929 18.254 -79.742 1.00 41.09 128 LYS C O 1
ATOM 5769 N N . THR C 1 150 ? 25.936 18.987 -80.513 1.00 46.17 129 THR C N 1
ATOM 5770 C CA . THR C 1 150 ? 26.467 19.700 -81.673 1.00 47.86 129 THR C CA 1
ATOM 5771 C C . THR C 1 150 ? 26.873 21.107 -81.246 1.00 44.15 129 THR C C 1
ATOM 5772 O O . THR C 1 150 ? 26.012 21.967 -81.054 1.00 44.41 129 THR C O 1
ATOM 5776 N N . PRO C 1 151 ? 28.188 21.336 -81.067 1.00 43.40 130 PRO C N 1
ATOM 5777 C CA . PRO C 1 151 ? 28.729 22.603 -80.550 1.00 47.83 130 PRO C CA 1
ATOM 5778 C C . PRO C 1 151 ? 28.276 23.829 -81.344 1.00 47.42 130 PRO C C 1
ATOM 5779 O O . PRO C 1 151 ? 28.139 24.906 -80.764 1.00 48.83 130 PRO C O 1
ATOM 5783 N N . ALA C 1 152 ? 28.037 23.658 -82.642 1.00 44.57 131 ALA C N 1
ATOM 5784 C CA . ALA C 1 152 ? 27.455 24.711 -83.465 1.00 44.65 131 ALA C CA 1
ATOM 5785 C C . ALA C 1 152 ? 26.119 25.174 -82.900 1.00 49.41 131 ALA C C 1
ATOM 5786 O O . ALA C 1 152 ? 25.780 26.350 -82.993 1.00 51.44 131 ALA C O 1
ATOM 5788 N N . GLY C 1 153 ? 25.365 24.243 -82.318 1.00 52.30 132 GLY C N 1
ATOM 5789 C CA . GLY C 1 153 ? 24.054 24.532 -81.760 1.00 44.39 132 GLY C CA 1
ATOM 5790 C C . GLY C 1 153 ? 23.280 23.249 -81.489 1.00 50.69 132 GLY C C 1
ATOM 5791 O O . GLY C 1 153 ? 23.388 22.265 -82.232 1.00 48.84 132 GLY C O 1
ATOM 5792 N N . ALA C 1 154 ? 22.496 23.241 -80.417 1.00 45.86 133 ALA C N 1
ATOM 5793 C CA . ALA C 1 154 ? 21.769 22.031 -80.057 1.00 45.09 133 ALA C CA 1
ATOM 5794 C C . ALA C 1 154 ? 20.342 22.332 -79.622 1.00 38.46 133 ALA C C 1
ATOM 5795 O O . ALA C 1 154 ? 20.112 23.227 -78.809 1.00 38.35 133 ALA C O 1
ATOM 5797 N N . PRO C 1 155 ? 19.381 21.563 -80.156 1.00 35.86 134 PRO C N 1
ATOM 5798 C CA . PRO C 1 155 ? 17.984 21.675 -79.735 1.00 36.40 134 PRO C CA 1
ATOM 5799 C C . PRO C 1 155 ? 17.838 21.296 -78.268 1.00 42.06 134 PRO C C 1
ATOM 5800 O O . PRO C 1 155 ? 18.738 20.661 -77.700 1.00 38.13 134 PRO C O 1
ATOM 5804 N N . ARG C 1 156 ? 16.722 21.674 -77.658 1.00 38.40 135 ARG C N 1
ATOM 5805 C CA . ARG C 1 156 ? 16.467 21.254 -76.291 1.00 45.08 135 ARG C CA 1
ATOM 5806 C C . ARG C 1 156 ? 16.161 19.756 -76.262 1.00 40.53 135 ARG C C 1
ATOM 5807 O O . ARG C 1 156 ? 15.788 19.168 -77.275 1.00 39.74 135 ARG C O 1
ATOM 5815 N N . LEU C 1 157 ? 16.361 19.148 -75.101 1.00 38.12 136 LEU C N 1
ATOM 5816 C CA . LEU C 1 157 ? 15.974 17.762 -74.861 1.00 40.31 136 LEU C CA 1
ATOM 5817 C C . LEU C 1 157 ? 14.589 17.775 -74.225 1.00 37.30 136 LEU C C 1
ATOM 5818 O O . LEU C 1 157 ? 14.434 18.302 -73.131 1.00 35.29 136 LEU C O 1
ATOM 5823 N N . ALA C 1 158 ? 13.581 17.244 -74.914 1.00 34.53 137 ALA C N 1
ATOM 5824 C CA . ALA C 1 158 ? 12.221 17.264 -74.367 1.00 40.09 137 ALA C CA 1
ATOM 5825 C C . ALA C 1 158 ? 12.152 16.498 -73.031 1.00 37.37 137 ALA C C 1
ATOM 5826 O O . ALA C 1 158 ? 12.867 15.508 -72.851 1.00 34.17 137 ALA C O 1
ATOM 5828 N N . TRP C 1 159 ? 11.323 16.979 -72.103 1.00 33.48 138 TRP C N 1
ATOM 5829 C CA . TRP C 1 159 ? 11.109 16.293 -70.822 1.00 36.16 138 TRP C CA 1
ATOM 5830 C C . TRP C 1 159 ? 10.615 14.893 -71.074 1.00 34.63 138 TRP C C 1
ATOM 5831 O O . TRP C 1 159 ? 9.623 14.724 -71.775 1.00 36.20 138 TRP C O 1
ATOM 5842 N N . HIS C 1 160 ? 11.299 13.897 -70.508 1.00 32.98 139 HIS C N 1
ATOM 5843 C CA . HIS C 1 160 ? 10.963 12.502 -70.779 1.00 34.29 139 HIS C CA 1
ATOM 5844 C C . HIS C 1 160 ? 11.467 11.510 -69.717 1.00 36.77 139 HIS C C 1
ATOM 5845 O O . HIS C 1 160 ? 12.295 11.844 -68.869 1.00 32.44 139 HIS C O 1
ATOM 5852 N N . ARG C 1 161 ? 10.949 10.286 -69.793 1.00 38.15 140 ARG C N 1
ATOM 5853 C CA . ARG C 1 161 ? 11.533 9.128 -69.126 1.00 37.71 140 ARG C CA 1
ATOM 5854 C C . ARG C 1 161 ? 12.328 8.337 -70.145 1.00 37.09 140 ARG C C 1
ATOM 5855 O O . ARG C 1 161 ? 12.034 8.391 -71.338 1.00 36.92 140 ARG C O 1
ATOM 5863 N N . ASP C 1 162 ? 13.334 7.609 -69.675 1.00 38.99 141 ASP C N 1
ATOM 5864 C CA . ASP C 1 162 ? 14.041 6.629 -70.501 1.00 37.47 141 ASP C CA 1
ATOM 5865 C C . ASP C 1 162 ? 13.271 5.316 -70.482 1.00 39.32 141 ASP C C 1
ATOM 5866 O O . ASP C 1 162 ? 12.365 5.144 -69.662 1.00 43.86 141 ASP C O 1
ATOM 5871 N N . ALA C 1 163 ? 13.637 4.387 -71.362 1.00 42.24 142 ALA C N 1
ATOM 5872 C CA . ALA C 1 163 ? 12.842 3.176 -71.581 1.00 40.38 142 ALA C CA 1
ATOM 5873 C C . ALA C 1 163 ? 13.155 2.031 -70.612 1.00 46.14 142 ALA C C 1
ATOM 5874 O O . ALA C 1 163 ? 14.198 1.382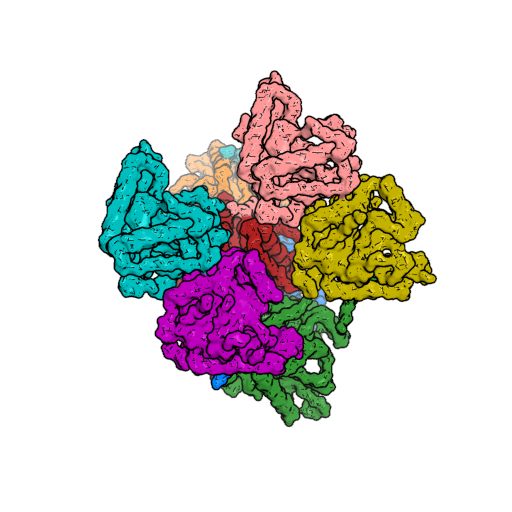 -70.715 1.00 48.74 142 ALA C O 1
ATOM 5876 N N . GLY C 1 164 ? 12.234 1.764 -69.692 0.00 42.94 143 GLY C N 1
ATOM 5877 C CA . GLY C 1 164 ? 12.368 0.627 -68.797 0.00 40.14 143 GLY C CA 1
ATOM 5878 C C . GLY C 1 164 ? 11.776 -0.626 -69.399 0.00 39.39 143 GLY C C 1
ATOM 5879 O O . GLY C 1 164 ? 12.119 -1.744 -69.014 0.00 36.58 143 GLY C O 1
ATOM 5880 N N . LEU C 1 165 ? 10.882 -0.417 -70.358 1.00 45.29 144 LEU C N 1
ATOM 5881 C CA . LEU C 1 165 ? 10.160 -1.492 -71.041 1.00 47.80 144 LEU C CA 1
ATOM 5882 C C . LEU C 1 165 ? 9.442 -2.437 -70.071 1.00 46.47 144 LEU C C 1
ATOM 5883 O O . LEU C 1 165 ? 9.358 -3.642 -70.336 1.00 43.22 144 LEU C O 1
ATOM 5885 N N . TYR C 1 166 ? 8.919 -1.909 -68.961 1.00 40.59 145 TYR C N 1
ATOM 5886 C CA . TYR C 1 166 ? 8.257 -2.779 -67.982 1.00 35.16 145 TYR C CA 1
ATOM 5887 C C . TYR C 1 166 ? 6.808 -2.391 -67.701 1.00 35.27 145 TYR C C 1
ATOM 5888 O O . TYR C 1 166 ? 6.490 -1.208 -67.505 1.00 35.81 145 TYR C O 1
ATOM 5897 N N . ASP C 1 167 ? 5.923 -3.386 -67.691 1.00 31.82 146 ASP C N 1
ATOM 5898 C CA . ASP C 1 167 ? 4.590 -3.181 -67.135 1.00 33.52 146 ASP C CA 1
ATOM 5899 C C . ASP C 1 167 ? 4.742 -2.926 -65.642 1.00 35.76 146 ASP C C 1
ATOM 5900 O O . ASP C 1 167 ? 5.627 -3.512 -65.003 1.00 34.03 146 ASP C O 1
ATOM 5905 N N . ASN C 1 168 ? 3.891 -2.063 -65.090 1.00 32.74 147 ASN C N 1
ATOM 5906 C CA . ASN C 1 168 ? 3.980 -1.705 -63.677 1.00 34.51 147 ASN C CA 1
ATOM 5907 C C . ASN C 1 168 ? 5.387 -1.251 -63.321 1.00 33.26 147 ASN C C 1
ATOM 5908 O O . ASN C 1 168 ? 5.996 -1.762 -62.371 1.00 28.65 147 ASN C O 1
ATOM 5913 N N . ALA C 1 169 ? 5.902 -0.307 -64.107 1.00 32.95 148 ALA C N 1
ATOM 5914 C CA . ALA C 1 169 ? 7.303 0.079 -64.029 1.00 30.56 148 ALA C CA 1
ATOM 5915 C C . ALA C 1 169 ? 7.624 0.725 -62.682 1.00 26.14 148 ALA C C 1
ATOM 5916 O O . ALA C 1 169 ? 8.703 0.520 -62.138 1.00 27.11 148 ALA C O 1
ATOM 5918 N N . VAL C 1 170 ? 6.686 1.478 -62.124 1.00 27.54 149 VAL C N 1
ATOM 5919 C CA . VAL C 1 170 ? 6.934 2.104 -60.826 1.00 28.66 149 VAL C CA 1
ATOM 5920 C C . VAL C 1 170 ? 6.957 1.040 -59.721 1.00 30.76 149 VAL C C 1
ATOM 5921 O O . VAL C 1 170 ? 7.799 1.092 -58.810 1.00 29.94 149 VAL C O 1
ATOM 5925 N N . GLY C 1 171 ? 6.063 0.062 -59.822 1.00 28.10 150 GLY C N 1
ATOM 5926 C CA . GLY C 1 171 ? 6.087 -1.091 -58.932 1.00 30.28 150 GLY C CA 1
ATOM 5927 C C . GLY C 1 171 ? 7.420 -1.825 -58.987 1.00 27.76 150 GLY C C 1
ATOM 5928 O O . GLY C 1 171 ? 7.961 -2.248 -57.965 1.00 27.22 150 GLY C O 1
ATOM 5929 N N . VAL C 1 172 ? 7.972 -1.949 -60.187 1.00 29.64 151 VAL C N 1
ATOM 5930 C CA . VAL C 1 172 ? 9.210 -2.693 -60.366 1.00 24.45 151 VAL C CA 1
ATOM 5931 C C . VAL C 1 172 ? 10.468 -1.876 -60.014 1.00 28.17 151 VAL C C 1
ATOM 5932 O O . VAL C 1 172 ? 11.408 -2.400 -59.418 1.00 27.97 151 VAL C O 1
ATOM 5936 N N . THR C 1 173 ? 10.503 -0.591 -60.345 1.00 25.80 152 THR C N 1
ATOM 5937 C CA . THR C 1 173 ? 11.780 0.098 -60.211 1.00 24.55 152 THR C CA 1
ATOM 5938 C C . THR C 1 173 ? 11.672 1.597 -59.923 1.00 24.63 152 THR C C 1
ATOM 5939 O O . THR C 1 173 ? 12.648 2.328 -60.058 1.00 28.29 152 THR C O 1
ATOM 5943 N N . GLY C 1 174 ? 10.508 2.048 -59.473 1.00 23.06 153 GLY C N 1
ATOM 5944 C CA . GLY C 1 174 ? 10.377 3.404 -58.973 1.00 22.47 153 GLY C CA 1
ATOM 5945 C C . GLY C 1 174 ? 11.372 3.685 -57.863 1.00 23.05 153 GLY C C 1
ATOM 5946 O O . GLY C 1 174 ? 11.783 4.830 -57.664 1.00 21.14 153 GLY C O 1
ATOM 5947 N N . ALA C 1 175 ? 11.769 2.627 -57.152 1.00 23.88 154 ALA C N 1
ATOM 5948 C CA . ALA C 1 175 ? 12.724 2.739 -56.053 1.00 24.85 154 ALA C CA 1
ATOM 5949 C C . ALA C 1 175 ? 14.168 2.918 -56.526 1.00 23.20 154 ALA C C 1
ATOM 5950 O O . ALA C 1 175 ? 15.057 3.179 -55.719 1.00 25.52 154 ALA C O 1
ATOM 5952 N N . GLY C 1 176 ? 14.409 2.776 -57.822 1.00 20.52 155 GLY C N 1
ATOM 5953 C CA . GLY C 1 176 ? 15.719 3.101 -58.368 1.00 23.26 155 GLY C CA 1
ATOM 5954 C C . GLY C 1 176 ? 16.675 1.926 -58.489 1.00 25.51 155 GLY C C 1
ATOM 5955 O O . GLY C 1 176 ? 17.783 1.960 -57.941 1.00 22.27 155 GLY C O 1
ATOM 5956 N N . ARG C 1 177 ? 16.239 0.894 -59.211 1.00 22.49 156 ARG C N 1
ATOM 5957 C CA . ARG C 1 177 ? 17.022 -0.321 -59.394 1.00 22.06 156 ARG C CA 1
ATOM 5958 C C . ARG C 1 177 ? 17.553 -0.400 -60.823 1.00 24.45 156 ARG C C 1
ATOM 5959 O O . ARG C 1 177 ? 18.465 -1.173 -61.121 1.00 23.25 156 ARG C O 1
ATOM 5967 N N . VAL C 1 178 ? 16.971 0.417 -61.698 1.00 22.50 157 VAL C N 1
ATOM 5968 C CA . VAL C 1 178 ? 17.441 0.568 -63.060 1.00 19.95 157 VAL C CA 1
ATOM 5969 C C . VAL C 1 178 ? 17.991 1.988 -63.230 1.00 23.16 157 VAL C C 1
ATOM 5970 O O . VAL C 1 178 ? 17.236 2.960 -63.318 1.00 19.76 157 VAL C O 1
ATOM 5974 N N . ILE C 1 179 ? 19.315 2.104 -63.231 1.00 24.93 158 ILE C N 1
ATOM 5975 C CA . ILE C 1 179 ? 19.945 3.407 -63.076 1.00 22.69 158 ILE C CA 1
ATOM 5976 C C . ILE C 1 179 ? 20.821 3.768 -64.251 1.00 23.58 158 ILE C C 1
ATOM 5977 O O . ILE C 1 179 ? 21.576 2.938 -64.776 1.00 22.25 158 ILE C O 1
ATOM 5982 N N . ASP C 1 180 ? 20.704 5.023 -64.648 1.00 25.05 159 ASP C N 1
ATOM 5983 C CA . ASP C 1 180 ? 21.638 5.642 -65.571 1.00 24.53 159 ASP C CA 1
ATOM 5984 C C . ASP C 1 180 ? 22.752 6.373 -64.827 1.00 23.32 159 ASP C C 1
ATOM 5985 O O . ASP C 1 180 ? 22.486 7.333 -64.095 1.00 24.31 159 ASP C O 1
ATOM 5990 N N . ALA C 1 181 ? 23.987 5.920 -65.003 1.00 18.52 160 ALA C N 1
ATOM 5991 C CA . ALA C 1 181 ? 25.149 6.638 -64.493 1.00 16.41 160 ALA C CA 1
ATOM 5992 C C . ALA C 1 181 ? 25.737 7.536 -65.578 1.00 21.04 160 ALA C C 1
ATOM 5993 O O . ALA C 1 181 ? 26.221 7.030 -66.616 1.00 23.00 160 ALA C O 1
ATOM 5995 N N . GLY C 1 182 ? 25.707 8.851 -65.345 1.00 21.45 161 GLY C N 1
ATOM 5996 C CA . GLY C 1 182 ? 26.335 9.804 -66.250 1.00 16.50 161 GLY C CA 1
ATOM 5997 C C . GLY C 1 182 ? 27.626 10.380 -65.701 1.00 21.30 161 GLY C C 1
ATOM 5998 O O . GLY C 1 182 ? 27.630 11.111 -64.709 1.00 23.68 161 GLY C O 1
ATOM 5999 N N . ILE C 1 183 ? 28.735 10.041 -66.340 1.00 18.47 162 ILE C N 1
ATOM 6000 C CA . ILE C 1 183 ? 30.027 10.574 -65.951 1.00 19.32 162 ILE C CA 1
ATOM 6001 C C . ILE C 1 183 ? 30.457 11.720 -66.903 1.00 22.30 162 ILE C C 1
ATOM 6002 O O . ILE C 1 183 ? 30.579 11.537 -68.122 1.00 21.06 162 ILE C O 1
ATOM 6007 N N . TYR C 1 184 ? 30.688 12.894 -66.317 1.00 19.76 163 TYR C N 1
ATOM 6008 C CA . TYR C 1 184 ? 30.830 14.158 -67.055 1.00 21.58 163 TYR C CA 1
ATOM 6009 C C . TYR C 1 184 ? 32.285 14.434 -67.408 1.00 23.50 163 TYR C C 1
ATOM 6010 O O . TYR C 1 184 ? 33.137 14.526 -66.517 1.00 25.88 163 TYR C O 1
ATOM 6019 N N . LEU C 1 185 ? 32.564 14.561 -68.702 1.00 22.41 164 LEU C N 1
ATOM 6020 C CA . LEU C 1 185 ? 33.893 14.989 -69.176 1.00 29.04 164 LEU C CA 1
ATOM 6021 C C . LEU C 1 185 ? 33.986 16.517 -69.331 1.00 24.86 164 LEU C C 1
ATOM 6022 O O . LEU C 1 185 ? 35.071 17.094 -69.395 1.00 25.89 164 LEU C O 1
ATOM 6027 N N . ASP C 1 186 ? 32.835 17.155 -69.432 1.00 23.67 165 ASP C N 1
ATOM 6028 C CA . ASP C 1 186 ? 32.779 18.597 -69.593 1.00 27.10 165 ASP C CA 1
ATOM 6029 C C . ASP C 1 186 ? 31.892 19.161 -68.486 1.00 31.97 165 ASP C C 1
ATOM 6030 O O . ASP C 1 186 ? 31.010 18.443 -67.989 1.00 26.95 165 ASP C O 1
ATOM 6035 N N . PRO C 1 187 ? 32.147 20.426 -68.078 1.00 29.26 166 PRO C N 1
ATOM 6036 C CA . PRO C 1 187 ? 31.294 21.105 -67.097 1.00 29.70 166 PRO C CA 1
ATOM 6037 C C . PRO C 1 187 ? 29.869 21.181 -67.597 1.00 27.32 166 PRO C C 1
ATOM 6038 O O . PRO C 1 187 ? 29.641 21.272 -68.791 1.00 29.26 166 PRO C O 1
ATOM 6042 N N . ALA C 1 188 ? 28.917 21.137 -66.686 1.00 28.18 167 ALA C N 1
ATOM 6043 C CA . ALA C 1 188 ? 27.533 21.366 -67.038 1.00 28.87 167 ALA C CA 1
ATOM 6044 C C . ALA C 1 188 ? 26.941 22.335 -66.017 1.00 32.35 167 ALA C C 1
ATOM 6045 O O . ALA C 1 188 ? 26.317 21.905 -65.040 1.00 28.60 167 ALA C O 1
ATOM 6047 N N . PRO C 1 189 ? 27.148 23.648 -66.244 1.00 35.60 168 PRO C N 1
ATOM 6048 C CA . PRO C 1 189 ? 26.653 24.694 -65.345 1.00 35.48 168 PRO C CA 1
ATOM 6049 C C . PRO C 1 189 ? 25.167 24.911 -65.569 1.00 37.27 168 PRO C C 1
ATOM 6050 O O . PRO C 1 189 ? 24.618 24.428 -66.566 1.00 37.17 168 PRO C O 1
ATOM 6054 N N . GLU C 1 190 ? 24.540 25.651 -64.666 1.00 34.00 169 GLU C N 1
ATOM 6055 C CA . GLU C 1 190 ? 23.097 25.805 -64.661 1.00 36.18 169 GLU C CA 1
ATOM 6056 C C . GLU C 1 190 ? 22.464 26.231 -66.001 1.00 38.83 169 GLU C C 1
ATOM 6057 O O . GLU C 1 190 ? 21.378 25.764 -66.344 1.00 40.82 169 GLU C O 1
ATOM 6063 N N . ASP C 1 191 ? 23.122 27.087 -66.775 1.00 40.58 170 ASP C N 1
ATOM 6064 C CA . ASP C 1 191 ? 22.532 27.469 -68.059 1.00 45.99 170 ASP C CA 1
ATOM 6065 C C . ASP C 1 191 ? 22.682 26.365 -69.118 1.00 46.58 170 ASP C C 1
ATOM 6066 O O . ASP C 1 191 ? 22.049 26.438 -70.173 1.00 46.24 170 ASP C O 1
ATOM 6071 N N . ASN C 1 192 ? 23.497 25.344 -68.827 1.00 46.12 171 ASN C N 1
ATOM 6072 C CA . ASN C 1 192 ? 23.704 24.215 -69.748 1.00 41.65 171 ASN C CA 1
ATOM 6073 C C . ASN C 1 192 ? 23.838 22.861 -69.037 1.00 39.23 171 ASN C C 1
ATOM 6074 O O . ASN C 1 192 ? 24.927 22.285 -68.995 1.00 36.91 171 ASN C O 1
ATOM 6079 N N . CYS C 1 193 ? 22.736 22.353 -68.498 1.00 38.13 172 CYS C N 1
ATOM 6080 C CA . CYS C 1 193 ? 22.765 21.131 -67.693 1.00 36.61 172 CYS C CA 1
ATOM 6081 C C . CYS C 1 193 ? 21.428 20.378 -67.760 1.00 35.68 172 CYS C C 1
ATOM 6082 O O . CYS C 1 193 ? 20.416 20.925 -68.227 1.00 36.32 172 CYS C O 1
ATOM 6085 N N . VAL C 1 194 ? 21.434 19.118 -67.324 1.00 29.61 173 VAL C N 1
ATOM 6086 C CA . VAL C 1 194 ? 20.196 18.344 -67.189 1.00 29.53 173 VAL C CA 1
ATOM 6087 C C . VAL C 1 194 ? 19.344 18.907 -66.054 1.00 32.53 173 VAL C C 1
ATOM 6088 O O . VAL C 1 194 ? 19.862 19.271 -64.993 1.00 29.24 173 VAL C O 1
ATOM 6092 N N . TRP C 1 195 ? 18.040 18.996 -66.279 1.00 30.23 174 TRP C N 1
ATOM 6093 C CA . TRP C 1 195 ? 17.117 19.334 -65.209 1.00 33.51 174 TRP C CA 1
ATOM 6094 C C . TRP C 1 195 ? 16.221 18.140 -64.970 1.00 34.93 174 TRP C C 1
ATOM 6095 O O . TRP C 1 195 ? 15.951 17.378 -65.890 1.00 33.94 174 TRP C O 1
ATOM 6106 N N . CYS C 1 196 ? 15.751 17.949 -63.751 1.00 35.47 175 CYS C N 1
ATOM 6107 C CA . CYS C 1 196 ? 14.860 16.822 -63.560 1.00 37.19 175 CYS C CA 1
ATOM 6108 C C . CYS C 1 196 ? 13.793 17.137 -62.547 1.00 35.37 175 CYS C C 1
ATOM 6109 O O . CYS C 1 196 ? 13.882 18.112 -61.809 1.00 40.09 175 CYS C O 1
ATOM 6112 N N . ILE C 1 197 ? 12.758 16.315 -62.545 1.00 32.09 176 ILE C N 1
ATOM 6113 C CA . ILE C 1 197 ? 11.681 16.475 -61.605 1.00 32.18 176 ILE C CA 1
ATOM 6114 C C . ILE C 1 197 ? 11.765 15.410 -60.522 1.00 30.20 176 ILE C C 1
ATOM 6115 O O . ILE C 1 197 ? 11.420 14.253 -60.759 1.00 28.84 176 ILE C O 1
ATOM 6120 N N . PRO C 1 198 ? 12.213 15.808 -59.326 1.00 31.36 177 PRO C N 1
ATOM 6121 C CA . PRO C 1 198 ? 12.400 14.839 -58.242 1.00 31.15 177 PRO C CA 1
ATOM 6122 C C . PRO C 1 198 ? 11.097 14.130 -57.947 1.00 29.49 177 PRO C C 1
ATOM 6123 O O . PRO C 1 198 ? 10.068 14.810 -57.958 1.00 30.24 177 PRO C O 1
ATOM 6127 N N . GLU C 1 199 ? 11.165 12.813 -57.722 1.00 27.15 178 GLU C N 1
ATOM 6128 C CA . GLU C 1 199 ? 10.060 11.982 -57.229 1.00 23.58 178 GLU C CA 1
ATOM 6129 C C . GLU C 1 199 ? 9.111 11.563 -58.338 1.00 28.65 178 GLU C C 1
ATOM 6130 O O . GLU C 1 199 ? 8.236 10.724 -58.113 1.00 24.72 178 GLU C O 1
ATOM 6136 N N . SER C 1 200 ? 9.312 12.115 -59.540 1.00 27.67 179 SER C N 1
ATOM 6137 C CA . SER C 1 200 ? 8.479 11.787 -60.696 1.00 25.03 179 SER C CA 1
ATOM 6138 C C . SER C 1 200 ? 8.705 10.343 -61.121 1.00 24.61 179 SER C C 1
ATOM 6139 O O . SER C 1 200 ? 7.937 9.790 -61.905 1.00 23.94 179 SER C O 1
ATOM 6142 N N . ASN C 1 201 ? 9.757 9.731 -60.590 1.00 24.47 180 ASN C N 1
ATOM 6143 C CA . ASN C 1 201 ? 9.933 8.280 -60.701 1.00 25.32 180 ASN C CA 1
ATOM 6144 C C . ASN C 1 201 ? 8.798 7.434 -60.078 1.00 24.17 180 ASN C C 1
ATOM 6145 O O . ASN C 1 201 ? 8.679 6.246 -60.402 1.00 26.21 180 ASN C O 1
ATOM 6150 N N . TYR C 1 202 ? 7.980 8.021 -59.191 1.00 25.06 181 TYR C N 1
ATOM 6151 C CA . TYR C 1 202 ? 6.820 7.300 -58.606 1.00 23.75 181 TYR C CA 1
ATOM 6152 C C . TYR C 1 202 ? 5.469 7.609 -59.284 1.00 28.31 181 TYR C C 1
ATOM 6153 O O . TYR C 1 202 ? 4.442 7.006 -58.951 1.00 26.56 181 TYR C O 1
ATOM 6162 N N . TRP C 1 203 ? 5.483 8.515 -60.259 1.00 28.44 182 TRP C N 1
ATOM 6163 C CA . TRP C 1 203 ? 4.267 8.934 -60.950 1.00 32.05 182 TRP C CA 1
ATOM 6164 C C . TRP C 1 203 ? 3.645 7.848 -61.823 1.00 32.01 182 TRP C C 1
ATOM 6165 O O . TRP C 1 203 ? 4.349 7.131 -62.546 1.00 29.03 182 TRP C O 1
ATOM 6176 N N . GLY C 1 204 ? 2.317 7.750 -61.769 1.00 29.43 183 GLY C N 1
ATOM 6177 C CA . GLY C 1 204 ? 1.589 6.912 -62.703 1.00 34.26 183 GLY C CA 1
ATOM 6178 C C . GLY C 1 204 ? 1.652 7.489 -64.107 1.00 36.99 183 GLY C C 1
ATOM 6179 O O . GLY C 1 204 ? 1.917 8.688 -64.270 1.00 35.88 183 GLY C O 1
ATOM 6180 N N . ASP C 1 205 ? 1.411 6.635 -65.105 1.00 35.72 184 ASP C N 1
ATOM 6181 C CA . ASP C 1 205 ? 1.435 6.995 -66.534 1.00 36.44 184 ASP C CA 1
ATOM 6182 C C . ASP C 1 205 ? 0.647 8.254 -66.909 1.00 37.22 184 ASP C C 1
ATOM 6183 O O . ASP C 1 205 ? 1.160 9.111 -67.631 1.00 40.22 184 ASP C O 1
ATOM 6188 N N . ASP C 1 206 ? -0.592 8.359 -66.438 1.00 37.37 185 ASP C N 1
ATOM 6189 C CA . ASP C 1 206 ? -1.418 9.538 -66.709 1.00 42.09 185 ASP C CA 1
ATOM 6190 C C . ASP C 1 206 ? -0.747 10.827 -66.241 1.00 41.30 185 ASP C C 1
ATOM 6191 O O . ASP C 1 206 ? -0.570 11.766 -67.032 1.00 40.12 185 ASP C O 1
ATOM 6196 N N . ARG C 1 207 ? -0.387 10.872 -64.959 1.00 35.68 186 ARG C N 1
ATOM 6197 C CA . ARG C 1 207 ? 0.240 12.066 -64.388 1.00 39.42 186 ARG C CA 1
ATOM 6198 C C . ARG C 1 207 ? 1.547 12.430 -65.098 1.00 44.17 186 ARG C C 1
ATOM 6199 O O . ARG C 1 207 ? 1.868 13.615 -65.268 1.00 45.46 186 ARG C O 1
ATOM 6207 N N . LEU C 1 208 ? 2.286 11.416 -65.534 1.00 39.94 187 LEU C N 1
ATOM 6208 C CA . LEU C 1 208 ? 3.583 11.662 -66.137 1.00 39.06 187 LEU C CA 1
ATOM 6209 C C . LEU C 1 208 ? 3.446 12.378 -67.480 1.00 44.20 187 LEU C C 1
ATOM 6210 O O . LEU C 1 208 ? 3.981 13.478 -67.652 1.00 45.84 187 LEU C O 1
ATOM 6215 N N . THR C 1 209 ? 2.731 11.755 -68.417 1.00 44.36 188 THR C N 1
ATOM 6216 C CA . THR C 1 209 ? 2.510 12.327 -69.751 1.00 43.96 188 THR C CA 1
ATOM 6217 C C . THR C 1 209 ? 1.865 13.716 -69.733 1.00 47.14 188 THR C C 1
ATOM 6218 O O . THR C 1 209 ? 2.342 14.638 -70.394 1.00 47.94 188 THR C O 1
ATOM 6222 N N . ALA C 1 210 ? 0.771 13.854 -68.994 1.00 41.96 189 ALA C N 1
ATOM 6223 C CA . ALA C 1 210 ? 0.113 15.149 -68.857 1.00 47.32 189 ALA C CA 1
ATOM 6224 C C . ALA C 1 210 ? 1.131 16.207 -68.465 1.00 49.37 189 ALA C C 1
ATOM 6225 O O . ALA C 1 210 ? 1.213 17.257 -69.102 1.00 51.45 189 ALA C O 1
ATOM 6227 N N . THR C 1 211 ? 1.919 15.911 -67.433 1.00 47.87 190 THR C N 1
ATOM 6228 C CA . THR C 1 211 ? 2.954 16.830 -66.969 1.00 46.82 190 THR C CA 1
ATOM 6229 C C . THR C 1 211 ? 4.062 17.016 -68.014 1.00 51.67 190 THR C C 1
ATOM 6230 O O . THR C 1 211 ? 4.550 18.131 -68.213 1.00 49.99 190 THR C O 1
ATOM 6234 N N . ALA C 1 212 ? 4.450 15.927 -68.676 1.00 45.63 191 ALA C N 1
ATOM 6235 C CA . ALA C 1 212 ? 5.494 15.987 -69.691 1.00 45.09 191 ALA C CA 1
ATOM 6236 C C . ALA C 1 212 ? 5.077 16.912 -70.830 1.00 48.96 191 ALA C C 1
ATOM 6237 O O . ALA C 1 212 ? 5.852 17.765 -71.266 1.00 47.61 191 ALA C O 1
ATOM 6239 N N . ASP C 1 213 ? 3.844 16.737 -71.295 1.00 49.85 192 ASP C N 1
ATOM 6240 C CA . ASP C 1 213 ? 3.288 17.532 -72.385 1.00 48.06 192 ASP C CA 1
ATOM 6241 C C . ASP C 1 213 ? 3.090 18.992 -71.980 1.00 49.57 192 ASP C C 1
ATOM 6242 O O . ASP C 1 213 ? 3.487 19.895 -72.710 1.00 47.95 192 ASP C O 1
ATOM 6247 N N . GLN C 1 214 ? 2.482 19.207 -70.817 1.00 48.12 193 GLN C N 1
ATOM 6248 C CA . GLN C 1 214 ? 2.388 20.538 -70.214 1.00 51.82 193 GLN C CA 1
ATOM 6249 C C . GLN C 1 214 ? 3.719 21.296 -70.271 1.00 56.75 193 GLN C C 1
ATOM 6250 O O . GLN C 1 214 ? 3.779 22.455 -70.684 1.00 52.79 193 GLN C O 1
ATOM 6256 N N . LEU C 1 215 ? 4.787 20.624 -69.855 1.00 55.80 194 LEU C N 1
ATOM 6257 C CA . LEU C 1 215 ? 6.123 21.191 -69.904 1.00 49.75 194 LEU C CA 1
ATOM 6258 C C . LEU C 1 215 ? 6.603 21.384 -71.338 1.00 54.87 194 LEU C C 1
ATOM 6259 O O . LEU C 1 215 ? 7.134 22.443 -71.700 1.00 52.25 194 LEU C O 1
ATOM 6264 N N . ASN C 1 216 ? 6.409 20.351 -72.148 1.00 50.91 195 ASN C N 1
ATOM 6265 C CA . ASN C 1 216 ? 6.826 20.386 -73.531 1.00 49.15 195 ASN C CA 1
ATOM 6266 C C . ASN C 1 216 ? 5.915 21.290 -74.366 1.00 53.45 195 ASN C C 1
ATOM 6267 O O . ASN C 1 216 ? 6.239 21.608 -75.502 1.00 58.69 195 ASN C O 1
ATOM 6272 N N . ALA C 1 217 ? 4.778 21.697 -73.809 0.00 53.55 196 ALA C N 1
ATOM 6273 C CA . ALA C 1 217 ? 3.903 22.644 -74.498 0.00 54.48 196 ALA C CA 1
ATOM 6274 C C . ALA C 1 217 ? 4.627 23.973 -74.673 0.00 55.98 196 ALA C C 1
ATOM 6275 O O . ALA C 1 217 ? 4.586 24.588 -75.738 0.00 56.90 196 ALA C O 1
ATOM 6276 N N . SER C 1 218 ? 5.294 24.401 -73.608 1.00 55.08 197 SER C N 1
ATOM 6277 C CA . SER C 1 218 ? 6.138 25.591 -73.631 1.00 59.90 197 SER C CA 1
ATOM 6278 C C . SER C 1 218 ? 7.447 25.295 -74.341 1.00 60.88 197 SER C C 1
ATOM 6279 O O . SER C 1 218 ? 7.704 24.151 -74.710 1.00 61.78 197 SER C O 1
ATOM 6282 N N . GLU C 1 219 ? 8.278 26.320 -74.523 1.00 63.70 198 GLU C N 1
ATOM 6283 C CA . GLU C 1 219 ? 9.565 26.149 -75.201 1.00 63.43 198 GLU C CA 1
ATOM 6284 C C . GLU C 1 219 ? 10.614 25.646 -74.213 1.00 62.28 198 GLU C C 1
ATOM 6285 O O . GLU C 1 219 ? 11.366 24.718 -74.502 1.00 59.09 198 GLU C O 1
ATOM 6291 N N . TRP C 1 220 ? 10.661 26.280 -73.049 1.00 56.99 199 TRP C N 1
ATOM 6292 C CA . TRP C 1 220 ? 11.489 25.820 -71.943 1.00 53.91 199 TRP C CA 1
ATOM 6293 C C . TRP C 1 220 ? 10.933 26.428 -70.667 1.00 51.15 199 TRP C C 1
ATOM 6294 O O . TRP C 1 220 ? 10.392 27.536 -70.683 1.00 54.62 199 TRP C O 1
ATOM 6305 N N . ASP C 1 221 ? 11.061 25.687 -69.572 1.00 53.73 200 ASP C N 1
ATOM 6306 C CA . ASP C 1 221 ? 10.435 26.029 -68.302 1.00 49.78 200 ASP C CA 1
ATOM 6307 C C . ASP C 1 221 ? 10.870 25.054 -67.212 1.00 50.82 200 ASP C C 1
ATOM 6308 O O . ASP C 1 221 ? 10.707 23.843 -67.372 1.00 46.20 200 ASP C O 1
ATOM 6313 N N . THR C 1 222 ? 11.397 25.582 -66.104 1.00 52.16 201 THR C N 1
ATOM 6314 C CA . THR C 1 222 ? 11.883 24.740 -65.012 1.00 53.67 201 THR C CA 1
ATOM 6315 C C . THR C 1 222 ? 11.100 24.929 -63.706 1.00 52.49 201 THR C C 1
ATOM 6316 O O . THR C 1 222 ? 11.691 25.176 -62.649 1.00 51.37 201 THR C O 1
ATOM 6320 N N . THR C 1 223 ? 9.776 24.800 -63.779 1.00 55.07 202 THR C N 1
ATOM 6321 C CA . THR C 1 223 ? 8.944 24.923 -62.583 1.00 54.31 202 THR C CA 1
ATOM 6322 C C . THR C 1 223 ? 8.728 23.541 -61.972 1.00 52.84 202 THR C C 1
ATOM 6323 O O . THR C 1 223 ? 8.187 22.630 -62.608 1.00 51.82 202 THR C O 1
ATOM 6327 N N . GLY C 1 224 ? 9.167 23.383 -60.733 1.00 47.08 203 GLY C N 1
ATOM 6328 C CA . GLY C 1 224 ? 9.116 22.087 -60.095 1.00 47.59 203 GLY C CA 1
ATOM 6329 C C . GLY C 1 224 ? 10.321 21.250 -60.468 1.00 46.24 203 GLY C C 1
ATOM 6330 O O . GLY C 1 224 ? 10.454 20.136 -59.991 1.00 41.11 203 GLY C O 1
ATOM 6331 N N . ALA C 1 225 ? 11.197 21.781 -61.322 1.00 45.88 204 ALA C N 1
ATOM 6332 C CA . ALA C 1 225 ? 12.425 21.083 -61.682 1.00 37.78 204 ALA C CA 1
ATOM 6333 C C . ALA C 1 225 ? 13.604 21.645 -60.913 1.00 39.24 204 ALA C C 1
ATOM 6334 O O . ALA C 1 225 ? 13.540 22.745 -60.382 1.00 41.44 204 ALA C O 1
ATOM 6336 N N . VAL C 1 226 ? 14.670 20.858 -60.836 1.00 40.22 205 VAL C N 1
ATOM 6337 C CA . VAL C 1 226 ? 15.913 21.267 -60.194 1.00 41.14 205 VAL C CA 1
ATOM 6338 C C . VAL C 1 226 ? 17.076 20.873 -61.097 1.00 41.82 205 VAL C C 1
ATOM 6339 O O . VAL C 1 226 ? 16.968 19.900 -61.842 1.00 42.10 205 VAL C O 1
ATOM 6343 N N . PRO C 1 227 ? 18.183 21.633 -61.041 1.00 40.34 206 PRO C N 1
ATOM 6344 C CA . PRO C 1 227 ? 19.327 21.410 -61.924 1.00 34.97 206 PRO C CA 1
ATOM 6345 C C . PRO C 1 227 ? 20.343 20.434 -61.363 1.00 34.78 206 PRO C C 1
ATOM 6346 O O . PRO C 1 227 ? 20.499 20.306 -60.155 1.00 34.80 206 PRO C O 1
ATOM 6350 N N . ALA C 1 228 ? 21.039 19.755 -62.263 1.00 34.63 207 ALA C N 1
ATOM 6351 C CA . ALA C 1 228 ? 22.195 18.957 -61.899 1.00 32.25 207 ALA C CA 1
ATOM 6352 C C . ALA C 1 228 ? 23.414 19.668 -62.446 1.00 32.44 207 ALA C C 1
ATOM 6353 O O . ALA C 1 228 ? 23.818 19.429 -63.584 1.00 31.07 207 ALA C O 1
ATOM 6355 N N . VAL C 1 229 ? 23.974 20.562 -61.640 1.00 30.07 208 VAL C N 1
ATOM 6356 C CA . VAL C 1 229 ? 25.158 21.329 -62.008 1.00 29.35 208 VAL C CA 1
ATOM 6357 C C . VAL C 1 229 ? 26.420 20.501 -61.759 1.00 27.43 208 VAL C C 1
ATOM 6358 O O . VAL C 1 229 ? 26.701 20.113 -60.622 1.00 31.56 208 VAL C O 1
ATOM 6362 N N . MET C 1 230 ? 27.182 20.244 -62.814 1.00 26.04 209 MET C N 1
ATOM 6363 C CA . MET C 1 230 ? 28.279 19.293 -62.743 1.00 24.95 209 MET C CA 1
ATOM 6364 C C . MET C 1 230 ? 29.640 19.915 -63.031 1.00 28.64 209 MET C C 1
ATOM 6365 O O . MET C 1 230 ? 29.757 20.818 -63.864 1.00 27.65 209 MET C O 1
ATOM 6370 N N . GLN C 1 231 ? 30.666 19.417 -62.341 1.00 26.44 210 GLN C N 1
ATOM 6371 C CA . GLN C 1 231 ? 32.052 19.651 -62.747 1.00 30.02 210 GLN C CA 1
ATOM 6372 C C . GLN C 1 231 ? 32.557 18.400 -63.492 1.00 28.58 210 GLN C C 1
ATOM 6373 O O . GLN C 1 231 ? 32.020 17.310 -63.292 1.00 26.44 210 GLN C O 1
ATOM 6379 N N . PRO C 1 232 ? 33.582 18.556 -64.352 1.00 26.48 211 PRO C N 1
ATOM 6380 C CA . PRO C 1 232 ? 34.216 17.392 -64.979 1.00 26.33 211 PRO C CA 1
ATOM 6381 C C . PRO C 1 232 ? 34.692 16.375 -63.931 1.00 30.78 211 PRO C C 1
ATOM 6382 O O . PRO C 1 232 ? 35.380 16.763 -62.984 1.00 28.11 211 PRO C O 1
ATOM 6386 N N . GLY C 1 233 ? 34.335 15.100 -64.107 1.00 29.12 212 GLY C N 1
ATOM 6387 C CA . GLY C 1 233 ? 34.692 14.061 -63.152 1.00 28.30 212 GLY C CA 1
ATOM 6388 C C . GLY C 1 233 ? 33.620 13.810 -62.097 1.00 25.65 212 GLY C C 1
ATOM 6389 O O . GLY C 1 233 ? 33.752 12.913 -61.270 1.00 27.38 212 GLY C O 1
ATOM 6390 N N . ASP C 1 234 ? 32.564 14.615 -62.117 1.00 25.50 213 ASP C N 1
ATOM 6391 C CA . ASP C 1 234 ? 31.395 14.356 -61.287 1.00 24.51 213 ASP C CA 1
ATOM 6392 C C . ASP C 1 234 ? 30.589 13.224 -61.886 1.00 23.71 213 ASP C C 1
ATOM 6393 O O . ASP C 1 234 ? 30.791 12.854 -63.041 1.00 25.64 213 ASP C O 1
ATOM 6398 N N . LEU C 1 235 ? 29.643 12.711 -61.111 1.00 28.09 214 LEU C N 1
ATOM 6399 C CA . LEU C 1 235 ? 28.768 11.635 -61.548 1.00 22.88 214 LEU C CA 1
ATOM 6400 C C . LEU C 1 235 ? 27.301 11.957 -61.240 1.00 23.94 214 LEU C C 1
ATOM 6401 O O . LEU C 1 235 ? 26.954 12.175 -60.079 1.00 26.94 214 LEU C O 1
ATOM 6406 N N . LEU C 1 236 ? 26.447 12.003 -62.263 1.00 20.19 215 LEU C N 1
ATOM 6407 C CA . LEU C 1 236 ? 25.001 12.083 -62.043 1.00 17.85 215 LEU C CA 1
ATOM 6408 C C . LEU C 1 236 ? 24.333 10.714 -62.150 1.00 21.95 215 LEU C C 1
ATOM 6409 O O . LEU C 1 236 ? 24.429 10.029 -63.178 1.00 21.94 215 LEU C O 1
ATOM 6414 N N . LEU C 1 237 ? 23.647 10.319 -61.083 1.00 21.41 216 LEU C N 1
ATOM 6415 C CA . LEU C 1 237 ? 22.880 9.084 -61.083 1.00 18.89 216 LEU C CA 1
ATOM 6416 C C . LEU C 1 237 ? 21.401 9.401 -61.213 1.00 20.70 216 LEU C C 1
ATOM 6417 O O . LEU C 1 237 ? 20.863 10.223 -60.435 1.00 23.77 216 LEU C O 1
ATOM 6422 N N . HIS C 1 238 ? 20.730 8.786 -62.186 1.00 18.93 217 HIS C N 1
ATOM 6423 C CA . HIS C 1 238 ? 19.282 8.929 -62.234 1.00 20.25 217 HIS C CA 1
ATOM 6424 C C . HIS C 1 238 ? 18.532 7.648 -62.553 1.00 21.72 217 HIS C C 1
ATOM 6425 O O . HIS C 1 238 ? 18.983 6.766 -63.284 1.00 22.25 217 HIS C O 1
ATOM 6432 N N . ASN C 1 239 ? 17.385 7.560 -61.897 1.00 25.47 218 ASN C N 1
ATOM 6433 C CA . ASN C 1 239 ? 16.375 6.565 -62.127 1.00 24.34 218 ASN C CA 1
ATOM 6434 C C . ASN C 1 239 ? 15.809 6.837 -63.503 1.00 25.56 218 ASN C C 1
ATOM 6435 O O . ASN C 1 239 ? 15.396 7.967 -63.778 1.00 25.53 218 ASN C O 1
ATOM 6440 N N . ILE C 1 240 ? 15.805 5.837 -64.377 1.00 22.21 219 ILE C N 1
ATOM 6441 C CA . ILE C 1 240 ? 15.297 6.054 -65.735 1.00 25.14 219 ILE C CA 1
ATOM 6442 C C . ILE C 1 240 ? 13.826 6.496 -65.750 1.00 27.80 219 ILE C C 1
ATOM 6443 O O . ILE C 1 240 ? 13.308 6.898 -66.790 1.00 28.69 219 ILE C O 1
ATOM 6448 N N . LEU C 1 241 ? 13.145 6.412 -64.607 1.00 23.29 220 LEU C N 1
ATOM 6449 C CA . LEU C 1 241 ? 11.758 6.852 -64.530 1.00 23.27 220 LEU C CA 1
ATOM 6450 C C . LEU C 1 241 ? 11.621 8.315 -64.112 1.00 24.48 220 LEU C C 1
ATOM 6451 O O . LEU C 1 241 ? 10.524 8.869 -64.118 1.00 25.94 220 LEU C O 1
ATOM 6456 N N . THR C 1 242 ? 12.729 8.933 -63.729 1.00 23.15 221 THR C N 1
ATOM 6457 C CA . THR C 1 242 ? 12.718 10.331 -63.342 1.00 22.83 221 THR C CA 1
ATOM 6458 C C . THR C 1 242 ? 12.633 11.179 -64.609 1.00 30.37 221 THR C C 1
ATOM 6459 O O . THR C 1 242 ? 13.509 11.127 -65.471 1.00 28.26 221 THR C O 1
ATOM 6463 N N . LEU C 1 243 ? 11.541 11.925 -64.728 1.00 32.17 222 LEU C N 1
ATOM 6464 C CA . LEU C 1 243 ? 11.347 12.850 -65.829 1.00 31.08 222 LEU C CA 1
ATOM 6465 C C . LEU C 1 243 ? 12.478 13.865 -65.846 1.00 33.88 222 LEU C C 1
ATOM 6466 O O . LEU C 1 243 ? 12.732 14.551 -64.849 1.00 34.01 222 LEU C O 1
ATOM 6471 N N . HIS C 1 244 ? 13.169 13.951 -66.972 1.00 31.42 223 HIS C N 1
ATOM 6472 C CA . HIS C 1 244 ? 14.263 14.896 -67.096 1.00 30.41 223 HIS C CA 1
ATOM 6473 C C . HIS C 1 244 ? 14.298 15.538 -68.482 1.00 31.62 223 HIS C C 1
ATOM 6474 O O . HIS C 1 244 ? 13.709 15.030 -69.444 1.00 32.84 223 HIS C O 1
ATOM 6481 N N . GLY C 1 245 ? 14.985 16.666 -68.575 1.00 31.61 224 GLY C N 1
ATOM 6482 C CA . GLY C 1 245 ? 15.154 17.342 -69.843 1.00 35.07 224 GLY C CA 1
ATOM 6483 C C . GLY C 1 245 ? 16.302 18.326 -69.777 1.00 34.73 224 GLY C C 1
ATOM 6484 O O . GLY C 1 245 ? 16.979 18.434 -68.758 1.00 33.52 224 GLY C O 1
ATOM 6485 N N . ALA C 1 246 ? 16.517 19.048 -70.870 1.00 34.41 225 ALA C N 1
ATOM 6486 C CA . ALA C 1 246 ? 17.612 20.000 -70.954 1.00 38.82 225 ALA C CA 1
ATOM 6487 C C . ALA C 1 246 ? 17.245 21.141 -71.908 1.00 39.75 225 ALA C C 1
ATOM 6488 O O . ALA C 1 246 ? 16.484 20.944 -72.858 1.00 40.93 225 ALA C O 1
ATOM 6490 N N . PRO C 1 247 ? 17.782 22.343 -71.658 1.00 38.69 226 PRO C N 1
ATOM 6491 C CA . PRO C 1 247 ? 17.488 23.473 -72.550 1.00 40.34 226 PRO C CA 1
ATOM 6492 C C . PRO C 1 247 ? 18.259 23.415 -73.874 1.00 37.14 226 PRO C C 1
ATOM 6493 O O . PRO C 1 247 ? 19.236 22.676 -73.998 1.00 37.77 226 PRO C O 1
ATOM 6497 N N . ALA C 1 248 ? 17.811 24.178 -74.863 1.00 40.72 227 ALA C N 1
ATOM 6498 C CA . ALA C 1 248 ? 18.591 24.350 -76.095 1.00 43.41 227 ALA C CA 1
ATOM 6499 C C . ALA C 1 248 ? 19.888 25.085 -75.768 1.00 39.18 227 ALA C C 1
ATOM 6500 O O . ALA C 1 248 ? 19.879 26.003 -74.963 1.00 35.30 227 ALA C O 1
ATOM 6502 N N . VAL C 1 249 ? 21.008 24.674 -76.359 1.00 37.89 228 VAL C N 1
ATOM 6503 C CA . VAL C 1 249 ? 22.270 25.375 -76.103 1.00 41.42 228 VAL C CA 1
ATOM 6504 C C . VAL C 1 249 ? 23.199 25.463 -77.307 1.00 42.23 228 VAL C C 1
ATOM 6505 O O . VAL C 1 249 ? 22.972 24.846 -78.356 1.00 39.47 228 VAL C O 1
ATOM 6509 N N . VAL C 1 250 ? 24.275 26.214 -77.122 1.00 41.01 229 VAL C N 1
ATOM 6510 C CA . VAL C 1 250 ? 25.203 26.485 -78.205 1.00 43.82 229 VAL C CA 1
ATOM 6511 C C . VAL C 1 250 ? 26.644 26.615 -77.689 1.00 45.18 229 VAL C C 1
ATOM 6512 O O . VAL C 1 250 ? 26.869 27.037 -76.550 1.00 40.20 229 VAL C O 1
ATOM 6516 N N . GLY C 1 251 ? 27.609 26.229 -78.528 1.00 48.27 230 GLY C N 1
ATOM 6517 C CA . GLY C 1 251 ? 29.019 26.466 -78.260 1.00 43.25 230 GLY C CA 1
ATOM 6518 C C . GLY C 1 251 ? 29.675 25.373 -77.437 1.00 52.03 230 GLY C C 1
ATOM 6519 O O . GLY C 1 251 ? 30.900 25.196 -77.464 1.00 48.32 230 GLY C O 1
ATOM 6520 N N . LYS C 1 252 ? 28.859 24.632 -76.698 1.00 50.72 231 LYS C N 1
ATOM 6521 C CA . LYS C 1 252 ? 29.389 23.636 -75.784 1.00 47.35 231 LYS C CA 1
ATOM 6522 C C . LYS C 1 252 ? 29.191 22.232 -76.325 1.00 47.47 231 LYS C C 1
ATOM 6523 O O . LYS C 1 252 ? 28.146 21.913 -76.892 1.00 52.24 231 LYS C O 1
ATOM 6529 N N . GLN C 1 253 ? 30.218 21.405 -76.168 1.00 38.94 232 GLN C N 1
ATOM 6530 C CA . GLN C 1 253 ? 30.186 20.032 -76.653 1.00 39.70 232 GLN C CA 1
ATOM 6531 C C . GLN C 1 253 ? 29.535 19.093 -75.621 1.00 47.60 232 GLN C C 1
ATOM 6532 O O . GLN C 1 253 ? 28.866 18.109 -75.994 1.00 41.89 232 GLN C O 1
ATOM 6538 N N . ARG C 1 254 ? 29.755 19.402 -74.335 1.00 39.24 233 ARG C N 1
ATOM 6539 C CA . ARG C 1 254 ? 29.076 18.741 -73.218 1.00 34.53 233 ARG C CA 1
ATOM 6540 C C . ARG C 1 254 ? 29.022 17.232 -73.311 1.00 27.48 233 ARG C C 1
ATOM 6541 O O . ARG C 1 254 ? 27.946 16.671 -73.446 1.00 30.10 233 ARG C O 1
ATOM 6549 N N . ARG C 1 255 ? 30.183 16.588 -73.236 1.00 28.95 234 ARG C N 1
ATOM 6550 C CA . ARG C 1 255 ? 30.285 15.136 -73.370 1.00 27.17 234 ARG C CA 1
ATOM 6551 C C . ARG C 1 255 ? 29.997 14.395 -72.055 1.00 30.62 234 ARG C C 1
ATOM 6552 O O . ARG C 1 255 ? 30.609 14.677 -71.022 1.00 24.71 234 ARG C O 1
ATOM 6560 N N . VAL C 1 256 ? 29.067 13.446 -72.109 1.00 29.66 235 VAL C N 1
ATOM 6561 C CA . VAL C 1 256 ? 28.763 12.590 -70.974 1.00 23.20 235 VAL C CA 1
ATOM 6562 C C . VAL C 1 256 ? 28.799 11.101 -71.358 1.00 26.02 235 VAL C C 1
ATOM 6563 O O . VAL C 1 256 ? 28.159 10.660 -72.320 1.00 23.20 235 VAL C O 1
ATOM 6567 N N . ILE C 1 257 ? 29.556 10.328 -70.594 1.00 24.97 236 ILE C N 1
ATOM 6568 C CA . ILE C 1 257 ? 29.556 8.879 -70.748 1.00 24.61 236 ILE C CA 1
ATOM 6569 C C . ILE C 1 257 ? 28.454 8.227 -69.899 1.00 26.60 236 ILE C C 1
ATOM 6570 O O . ILE C 1 257 ? 28.390 8.443 -68.668 1.00 21.20 236 ILE C O 1
ATOM 6575 N N . TYR C 1 258 ? 27.588 7.455 -70.565 1.00 24.46 237 TYR C N 1
ATOM 6576 C CA . TYR C 1 258 ? 26.444 6.824 -69.912 1.00 23.04 237 TYR C CA 1
ATOM 6577 C C . TYR C 1 258 ? 26.584 5.314 -69.772 1.00 23.30 237 TYR C C 1
ATOM 6578 O O . TYR C 1 258 ? 26.697 4.581 -70.755 1.00 23.78 237 TYR C O 1
ATOM 6587 N N . PHE C 1 259 ? 26.583 4.872 -68.523 1.00 24.23 238 PHE C N 1
ATOM 6588 C CA . PHE C 1 259 ? 26.537 3.459 -68.176 1.00 20.32 238 PHE C CA 1
ATOM 6589 C C . PHE C 1 259 ? 25.182 3.178 -67.517 1.00 24.11 238 PHE C C 1
ATOM 6590 O O . PHE C 1 259 ? 24.868 3.771 -66.472 1.00 24.63 238 PHE C O 1
ATOM 6598 N N . GLU C 1 260 ? 24.358 2.323 -68.114 1.00 20.58 239 GLU C N 1
ATOM 6599 C CA . GLU C 1 260 ? 23.126 1.930 -67.450 1.00 21.06 239 GLU C CA 1
ATOM 6600 C C . GLU C 1 260 ? 23.351 0.602 -66.729 1.00 21.95 239 GLU C C 1
ATOM 6601 O O . GLU C 1 260 ? 24.195 -0.186 -67.132 1.00 19.93 239 GLU C O 1
ATOM 6607 N N . TYR C 1 261 ? 22.615 0.388 -65.642 1.00 22.83 240 TYR C N 1
ATOM 6608 C CA . TYR C 1 261 ? 22.665 -0.865 -64.884 1.00 21.39 240 TYR C CA 1
ATOM 6609 C C . TYR C 1 261 ? 21.281 -1.401 -64.544 1.00 21.82 240 TYR C C 1
ATOM 6610 O O . TYR C 1 261 ? 20.375 -0.636 -64.223 1.00 22.57 240 TYR C O 1
ATOM 6619 N N . ARG C 1 262 ? 21.138 -2.727 -64.596 1.00 24.76 241 ARG C N 1
ATOM 6620 C CA . ARG C 1 262 ? 19.923 -3.408 -64.146 1.00 21.44 241 ARG C CA 1
ATOM 6621 C C . ARG C 1 262 ? 20.291 -4.587 -63.256 1.00 20.94 241 ARG C C 1
ATOM 6622 O O . ARG C 1 262 ? 21.413 -5.115 -63.336 1.00 20.27 241 ARG C O 1
ATOM 6630 N N . PRO C 1 263 ? 19.350 -5.019 -62.404 1.00 17.83 242 PRO C N 1
ATOM 6631 C CA . PRO C 1 263 ? 19.580 -6.275 -61.681 1.00 21.86 242 PRO C CA 1
ATOM 6632 C C . PRO C 1 263 ? 19.481 -7.476 -62.621 1.00 20.91 242 PRO C C 1
ATOM 6633 O O . PRO C 1 263 ? 18.596 -7.474 -63.498 1.00 19.99 242 PRO C O 1
ATOM 6637 N N . ALA C 1 264 ? 20.369 -8.466 -62.474 1.00 19.54 243 ALA C N 1
ATOM 6638 C CA . ALA C 1 264 ? 20.306 -9.635 -63.358 1.00 21.43 243 ALA C CA 1
ATOM 6639 C C . ALA C 1 264 ? 18.963 -10.363 -63.227 1.00 23.88 243 ALA C C 1
ATOM 6640 O O . ALA C 1 264 ? 18.443 -10.882 -64.217 1.00 27.35 243 ALA C O 1
ATOM 6642 N N . GLU C 1 265 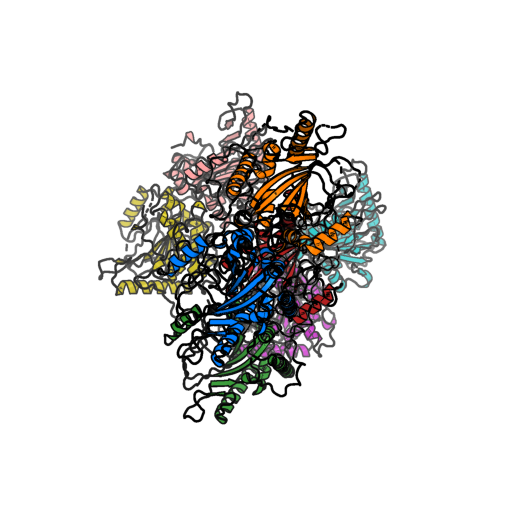? 18.379 -10.364 -62.030 1.00 20.28 244 GLU C N 1
ATOM 6643 C CA . GLU C 1 265 ? 17.138 -11.110 -61.808 1.00 23.40 244 GLU C CA 1
ATOM 6644 C C . GLU C 1 265 ? 15.932 -10.395 -62.427 1.00 26.23 244 GLU C C 1
ATOM 6645 O O . GLU C 1 265 ? 14.963 -11.032 -62.838 1.00 30.08 244 GLU C O 1
ATOM 6651 N N . VAL C 1 266 ? 15.997 -9.072 -62.511 1.00 21.15 245 VAL C N 1
ATOM 6652 C CA . VAL C 1 266 ? 14.984 -8.315 -63.232 1.00 21.79 245 VAL C CA 1
ATOM 6653 C C . VAL C 1 266 ? 15.097 -8.628 -64.733 1.00 24.65 245 VAL C C 1
ATOM 6654 O O . VAL C 1 266 ? 14.118 -8.956 -65.408 1.00 26.34 245 VAL C O 1
ATOM 6658 N N . GLU C 1 267 ? 16.316 -8.557 -65.235 1.00 23.60 246 GLU C N 1
ATOM 6659 C CA . GLU C 1 267 ? 16.597 -8.819 -66.643 1.00 28.35 246 GLU C CA 1
ATOM 6660 C C . GLU C 1 267 ? 16.219 -10.283 -66.957 1.00 30.51 246 GLU C C 1
ATOM 6661 O O . GLU C 1 267 ? 15.588 -10.560 -67.981 1.00 29.18 246 GLU C O 1
ATOM 6667 N N . TRP C 1 268 ? 16.526 -11.192 -66.031 1.00 29.06 247 TRP C N 1
ATOM 6668 C CA . TRP C 1 268 ? 16.264 -12.625 -66.216 1.00 30.48 247 TRP C CA 1
ATOM 6669 C C . TRP C 1 268 ? 14.791 -12.952 -66.416 1.00 30.99 247 TRP C C 1
ATOM 6670 O O . TRP C 1 268 ? 14.443 -13.732 -67.303 1.00 32.96 247 TRP C O 1
ATOM 6681 N N . GLN C 1 269 ? 13.931 -12.362 -65.596 1.00 29.07 248 GLN C N 1
ATOM 6682 C CA . GLN C 1 269 ? 12.498 -12.621 -65.674 1.00 31.14 248 GLN C CA 1
ATOM 6683 C C . GLN C 1 269 ? 11.758 -11.657 -66.579 1.00 31.28 248 GLN C C 1
ATOM 6684 O O . GLN C 1 269 ? 10.778 -12.038 -67.217 1.00 32.36 248 GLN C O 1
ATOM 6690 N N . LEU C 1 270 ? 12.205 -10.408 -66.633 1.00 26.98 249 LEU C N 1
ATOM 6691 C CA . LEU C 1 270 ? 11.409 -9.397 -67.320 1.00 27.60 249 LEU C CA 1
ATOM 6692 C C . LEU C 1 270 ? 11.983 -8.879 -68.633 1.00 24.03 249 LEU C C 1
ATOM 6693 O O . LEU C 1 270 ? 11.302 -8.148 -69.334 1.00 26.21 249 LEU C O 1
ATOM 6698 N N . GLY C 1 271 ? 13.217 -9.235 -68.963 1.00 23.30 250 GLY C N 1
ATOM 6699 C CA . GLY C 1 271 ? 13.845 -8.675 -70.151 1.00 29.57 250 GLY C CA 1
ATOM 6700 C C . GLY C 1 271 ? 14.394 -7.290 -69.845 1.00 29.23 250 GLY C C 1
ATOM 6701 O O . GLY C 1 271 ? 14.709 -7.018 -68.688 1.00 29.06 250 GLY C O 1
ATOM 6702 N N . PRO C 1 272 ? 14.526 -6.414 -70.862 1.00 26.82 251 PRO C N 1
ATOM 6703 C CA . PRO C 1 272 ? 14.173 -6.578 -72.282 1.00 24.52 251 PRO C CA 1
ATOM 6704 C C . PRO C 1 272 ? 15.120 -7.480 -73.083 1.00 27.93 251 PRO C C 1
ATOM 6705 O O . PRO C 1 272 ? 14.790 -7.862 -74.198 1.00 29.30 251 PRO C O 1
ATOM 6709 N N . HIS C 1 273 ? 16.287 -7.791 -72.532 1.00 27.97 252 HIS C N 1
ATOM 6710 C CA . HIS C 1 273 ? 17.254 -8.614 -73.224 1.00 27.30 252 HIS C CA 1
ATOM 6711 C C . HIS C 1 273 ? 16.948 -10.101 -73.092 1.00 32.59 252 HIS C C 1
ATOM 6712 O O . HIS C 1 273 ? 16.175 -10.512 -72.224 1.00 31.10 252 HIS C O 1
ATOM 6719 N N . SER C 1 274 ? 17.571 -10.898 -73.961 1.00 29.88 253 SER C N 1
ATOM 6720 C CA . SER C 1 274 ? 17.473 -12.345 -73.884 1.00 28.73 253 SER C CA 1
ATOM 6721 C C . SER C 1 274 ? 18.217 -12.821 -72.638 1.00 33.30 253 SER C C 1
ATOM 6722 O O . SER C 1 274 ? 19.017 -12.070 -72.079 1.00 29.97 253 SER C O 1
ATOM 6725 N N . ALA C 1 275 ? 17.952 -14.061 -72.218 1.00 28.29 254 ALA C N 1
ATOM 6726 C CA . ALA C 1 275 ? 18.524 -14.621 -70.993 1.00 32.31 254 ALA C CA 1
ATOM 6727 C C . ALA C 1 275 ? 20.032 -14.805 -71.083 1.00 30.22 254 ALA C C 1
ATOM 6728 O O . ALA C 1 275 ? 20.744 -14.685 -70.087 1.00 31.85 254 ALA C O 1
ATOM 6730 N N . GLU C 1 276 ? 20.518 -15.089 -72.284 1.00 30.01 255 GLU C N 1
ATOM 6731 C CA . GLU C 1 276 ? 21.944 -15.322 -72.504 1.00 31.41 255 GLU C CA 1
ATOM 6732 C C . GLU C 1 276 ? 22.766 -14.022 -72.321 1.00 28.96 255 GLU C C 1
ATOM 6733 O O . GLU C 1 276 ? 23.955 -14.044 -71.971 1.00 25.23 255 GLU C O 1
ATOM 6739 N N . TYR C 1 277 ? 22.102 -12.893 -72.548 1.00 27.52 256 TYR C N 1
ATOM 6740 C CA . TYR C 1 277 ? 22.704 -11.565 -72.397 1.00 28.79 256 TYR C CA 1
ATOM 6741 C C . TYR C 1 277 ? 23.338 -11.311 -71.019 1.00 26.01 256 TYR C C 1
ATOM 6742 O O . TYR C 1 277 ? 24.379 -10.667 -70.934 1.00 21.23 256 TYR C O 1
ATOM 6751 N N . ILE C 1 278 ? 22.718 -11.838 -69.954 1.00 25.58 257 ILE C N 1
ATOM 6752 C CA . ILE C 1 278 ? 23.160 -11.580 -68.578 1.00 20.85 257 ILE C CA 1
ATOM 6753 C C . ILE C 1 278 ? 24.580 -12.058 -68.320 1.00 25.88 257 ILE C C 1
ATOM 6754 O O . ILE C 1 278 ? 25.419 -11.306 -67.809 1.00 21.87 257 ILE C O 1
ATOM 6759 N N . GLY C 1 279 ? 24.857 -13.309 -68.684 1.00 29.29 258 GLY C N 1
ATOM 6760 C CA . GLY C 1 279 ? 26.178 -13.886 -68.483 1.00 25.76 258 GLY C CA 1
ATOM 6761 C C . GLY C 1 279 ? 27.220 -13.254 -69.398 1.00 23.74 258 GLY C C 1
ATOM 6762 O O . GLY C 1 279 ? 28.383 -13.115 -69.029 1.00 27.32 258 GLY C O 1
ATOM 6763 N N . LEU C 1 280 ? 26.811 -12.856 -70.592 1.00 23.12 259 LEU C N 1
ATOM 6764 C CA . LEU C 1 280 ? 27.745 -12.151 -71.478 1.00 27.62 259 LEU C CA 1
ATOM 6765 C C . LEU C 1 280 ? 28.159 -10.801 -70.856 1.00 24.52 259 LEU C C 1
ATOM 6766 O O . LEU C 1 280 ? 29.340 -10.470 -70.809 1.00 24.87 259 LEU C O 1
ATOM 6771 N N . LYS C 1 281 ? 27.202 -10.042 -70.334 1.00 23.95 260 LYS C N 1
ATOM 6772 C CA . LYS C 1 281 ? 27.551 -8.747 -69.754 1.00 23.08 260 LYS C CA 1
ATOM 6773 C C . LYS C 1 281 ? 28.284 -8.869 -68.425 1.00 22.49 260 LYS C C 1
ATOM 6774 O O . LYS C 1 281 ? 29.058 -7.992 -68.075 1.00 28.54 260 LYS C O 1
ATOM 6780 N N . GLN C 1 282 ? 28.077 -9.967 -67.708 1.00 25.23 261 GLN C N 1
ATOM 6781 C CA . GLN C 1 282 ? 28.867 -10.243 -66.519 1.00 24.63 261 GLN C CA 1
ATOM 6782 C C . GLN C 1 282 ? 30.310 -10.463 -66.912 1.00 26.02 261 GLN C C 1
ATOM 6783 O O . GLN C 1 282 ? 31.233 -10.056 -66.203 1.00 25.55 261 GLN C O 1
ATOM 6789 N N . GLN C 1 283 ? 30.502 -11.136 -68.042 1.00 25.39 262 GLN C N 1
ATOM 6790 C CA . GLN C 1 283 ? 31.854 -11.377 -68.544 1.00 31.63 262 GLN C CA 1
ATOM 6791 C C . GLN C 1 283 ? 32.544 -10.059 -68.874 1.00 23.81 262 GLN C C 1
ATOM 6792 O O . GLN C 1 283 ? 33.738 -9.905 -68.624 1.00 26.03 262 GLN C O 1
ATOM 6798 N N . VAL C 1 284 ? 31.778 -9.112 -69.414 1.00 24.68 263 VAL C N 1
ATOM 6799 C CA . VAL C 1 284 ? 32.268 -7.759 -69.692 1.00 27.73 263 VAL C CA 1
ATOM 6800 C C . VAL C 1 284 ? 32.662 -7.016 -68.408 1.00 26.27 263 VAL C C 1
ATOM 6801 O O . VAL C 1 284 ? 33.734 -6.406 -68.340 1.00 26.44 263 VAL C O 1
ATOM 6805 N N . LEU C 1 285 ? 31.812 -7.080 -67.384 1.00 27.28 264 LEU C N 1
ATOM 6806 C CA . LEU C 1 285 ? 32.097 -6.397 -66.115 1.00 25.27 264 LEU C CA 1
ATOM 6807 C C . LEU C 1 285 ? 33.397 -6.897 -65.466 1.00 25.92 264 LEU C C 1
ATOM 6808 O O . LEU C 1 285 ? 34.283 -6.096 -65.127 1.00 25.61 264 LEU C O 1
ATOM 6813 N N . ARG C 1 286 ? 33.499 -8.219 -65.313 1.00 25.75 265 ARG C N 1
ATOM 6814 C CA . ARG C 1 286 ? 34.697 -8.883 -64.797 1.00 25.75 265 ARG C CA 1
ATOM 6815 C C . ARG C 1 286 ? 35.943 -8.521 -65.588 1.00 27.59 265 ARG C C 1
ATOM 6816 O O . ARG C 1 286 ? 36.990 -8.213 -65.014 1.00 28.47 265 ARG C O 1
ATOM 6824 N N . SER C 1 287 ? 35.835 -8.566 -66.909 1.00 26.88 266 SER C N 1
ATOM 6825 C CA . SER C 1 287 ? 36.968 -8.199 -67.749 1.00 29.66 266 SER C CA 1
ATOM 6826 C C . SER C 1 287 ? 37.341 -6.720 -67.587 1.00 30.14 266 SER C C 1
ATOM 6827 O O . SER C 1 287 ? 38.528 -6.359 -67.621 1.00 28.01 266 SER C O 1
ATOM 6830 N N . CYS C 1 288 ? 36.339 -5.864 -67.398 1.00 29.04 267 CYS C N 1
ATOM 6831 C CA . CYS C 1 288 ? 36.635 -4.446 -67.170 1.00 31.18 267 CYS C CA 1
ATOM 6832 C C . CYS C 1 288 ? 37.303 -4.262 -65.817 1.00 30.20 267 CYS C C 1
ATOM 6833 O O . CYS C 1 288 ? 38.250 -3.474 -65.689 1.00 31.64 267 CYS C O 1
ATOM 6836 N N . ILE C 1 289 ? 36.825 -5.004 -64.817 1.00 27.01 268 ILE C N 1
ATOM 6837 C CA . ILE C 1 289 ? 37.386 -4.910 -63.466 1.00 27.74 268 ILE C CA 1
ATOM 6838 C C . ILE C 1 289 ? 38.843 -5.386 -63.437 1.00 28.06 268 ILE C C 1
ATOM 6839 O O . ILE C 1 289 ? 39.714 -4.704 -62.891 1.00 33.06 268 ILE C O 1
ATOM 6844 N N . GLN C 1 290 ? 39.105 -6.534 -64.052 1.00 30.34 269 GLN C N 1
ATOM 6845 C CA . GLN C 1 290 ? 40.468 -7.050 -64.200 1.00 37.93 269 GLN C CA 1
ATOM 6846 C C . GLN C 1 290 ? 41.420 -6.097 -64.944 1.00 34.03 269 GLN C C 1
ATOM 6847 O O . GLN C 1 290 ? 42.562 -5.883 -64.531 1.00 31.74 269 GLN C O 1
ATOM 6853 N N . MET C 1 291 ? 40.945 -5.554 -66.054 1.00 31.53 270 MET C N 1
ATOM 6854 C CA . MET C 1 291 ? 41.750 -4.670 -66.877 1.00 35.33 270 MET C CA 1
ATOM 6855 C C . MET C 1 291 ? 42.206 -3.461 -66.066 1.00 35.80 270 MET C C 1
ATOM 6856 O O . MET C 1 291 ? 43.374 -3.075 -66.102 1.00 35.00 270 MET C O 1
ATOM 6861 N N . ARG C 1 292 ? 41.276 -2.893 -65.309 1.00 32.57 271 ARG C N 1
ATOM 6862 C CA . ARG C 1 292 ? 41.575 -1.757 -64.457 1.00 32.57 271 ARG C CA 1
ATOM 6863 C C . ARG C 1 292 ? 42.558 -2.141 -63.350 1.00 32.18 271 ARG C C 1
ATOM 6864 O O . ARG C 1 292 ? 43.488 -1.383 -63.040 1.00 30.47 271 ARG C O 1
ATOM 6872 N N . ALA C 1 293 ? 42.341 -3.321 -62.768 1.00 29.32 272 ALA C N 1
ATOM 6873 C CA . ALA C 1 293 ? 43.169 -3.823 -61.671 1.00 31.06 272 ALA C CA 1
ATOM 6874 C C . ALA C 1 293 ? 44.629 -4.009 -62.087 1.00 34.66 272 ALA C C 1
ATOM 6875 O O . ALA C 1 293 ? 45.519 -3.917 -61.256 1.00 42.28 272 ALA C O 1
ATOM 6877 N N . ASN C 1 294 ? 44.859 -4.257 -63.374 1.00 38.19 273 ASN C N 1
ATOM 6878 C CA . ASN C 1 294 ? 46.202 -4.443 -63.931 1.00 39.82 273 ASN C CA 1
ATOM 6879 C C . ASN C 1 294 ? 46.890 -3.130 -64.333 1.00 41.54 273 ASN C C 1
ATOM 6880 O O . ASN C 1 294 ? 48.061 -3.129 -64.713 1.00 40.95 273 ASN C O 1
ATOM 6885 N N . GLU C 1 295 ? 46.171 -2.017 -64.268 1.00 39.45 274 GLU C N 1
ATOM 6886 C CA . GLU C 1 295 ? 46.760 -0.744 -64.655 1.00 39.88 274 GLU C CA 1
ATOM 6887 C C . GLU C 1 295 ? 47.527 -0.151 -63.472 1.00 40.04 274 GLU C C 1
ATOM 6888 O O . GLU C 1 295 ? 47.059 -0.200 -62.339 1.00 37.93 274 GLU C O 1
ATOM 6894 N N . PRO C 1 296 ? 48.735 0.372 -63.736 1.00 42.87 275 PRO C N 1
ATOM 6895 C CA . PRO C 1 296 ? 49.609 0.975 -62.721 1.00 42.91 275 PRO C CA 1
ATOM 6896 C C . PRO C 1 296 ? 48.987 2.116 -61.906 1.00 42.37 275 PRO C C 1
ATOM 6897 O O . PRO C 1 296 ? 49.129 2.097 -60.686 1.00 39.24 275 PRO C O 1
ATOM 6901 N N . GLN C 1 297 ? 48.320 3.079 -62.538 1.00 41.55 276 GLN C N 1
ATOM 6902 C CA . GLN C 1 297 ? 47.810 4.225 -61.785 1.00 39.36 276 GLN C CA 1
ATOM 6903 C C . GLN C 1 297 ? 46.659 3.805 -60.859 1.00 39.38 276 GLN C C 1
ATOM 6904 O O . GLN C 1 297 ? 46.263 4.558 -59.978 1.00 41.72 276 GLN C O 1
ATOM 6910 N N . PHE C 1 298 ? 46.132 2.598 -61.041 1.00 40.26 277 PHE C N 1
ATOM 6911 C CA . PHE C 1 298 ? 44.991 2.169 -60.238 1.00 36.58 277 PHE C CA 1
ATOM 6912 C C . PHE C 1 298 ? 45.375 1.104 -59.225 1.00 36.64 277 PHE C C 1
ATOM 6913 O O . PHE C 1 298 ? 44.504 0.505 -58.599 1.00 37.28 277 PHE C O 1
ATOM 6921 N N . GLY C 1 299 ? 46.678 0.897 -59.044 1.00 35.22 278 GLY C N 1
ATOM 6922 C CA . GLY C 1 299 ? 47.179 -0.065 -58.074 1.00 39.72 278 GLY C CA 1
ATOM 6923 C C . GLY C 1 299 ? 46.837 0.262 -56.625 1.00 42.42 278 GLY C C 1
ATOM 6924 O O . GLY C 1 299 ? 46.896 -0.598 -55.765 1.00 43.02 278 GLY C O 1
ATOM 6925 N N . ASP C 1 300 ? 46.473 1.509 -56.353 1.00 43.61 279 ASP C N 1
ATOM 6926 C CA . ASP C 1 300 ? 46.117 1.924 -55.000 1.00 47.65 279 ASP C CA 1
ATOM 6927 C C . ASP C 1 300 ? 44.657 1.591 -54.649 1.00 49.43 279 ASP C C 1
ATOM 6928 O O . ASP C 1 300 ? 44.213 1.825 -53.516 1.00 43.71 279 ASP C O 1
ATOM 6933 N N . GLU C 1 301 ? 43.914 1.054 -55.619 1.00 40.36 280 GLU C N 1
ATOM 6934 C CA . GLU C 1 301 ? 42.489 0.792 -55.425 1.00 37.02 280 GLU C CA 1
ATOM 6935 C C . GLU C 1 301 ? 42.215 -0.621 -54.941 1.00 37.68 280 GLU C C 1
ATOM 6936 O O . GLU C 1 301 ? 42.939 -1.553 -55.286 1.00 37.33 280 GLU C O 1
ATOM 6942 N N . GLU C 1 302 ? 41.168 -0.769 -54.136 1.00 40.70 281 GLU C N 1
ATOM 6943 C CA . GLU C 1 302 ? 40.604 -2.082 -53.856 1.00 40.06 281 GLU C CA 1
ATOM 6944 C C . GLU C 1 302 ? 39.564 -2.378 -54.918 1.00 33.66 281 GLU C C 1
ATOM 6945 O O . GLU C 1 302 ? 38.529 -1.717 -54.966 1.00 30.64 281 GLU C O 1
ATOM 6951 N N . PRO C 1 303 ? 39.844 -3.364 -55.784 1.00 33.91 282 PRO C N 1
ATOM 6952 C CA . PRO C 1 303 ? 38.899 -3.746 -56.838 1.00 34.66 282 PRO C CA 1
ATOM 6953 C C . PRO C 1 303 ? 37.514 -4.111 -56.320 1.00 32.78 282 PRO C C 1
ATOM 6954 O O . PRO C 1 303 ? 37.381 -4.700 -55.244 1.00 35.09 282 PRO C O 1
ATOM 6958 N N . PHE C 1 304 ? 36.491 -3.749 -57.090 1.00 31.61 283 PHE C N 1
ATOM 6959 C CA . PHE C 1 304 ? 35.142 -4.232 -56.834 1.00 31.45 283 PHE C CA 1
ATOM 6960 C C . PHE C 1 304 ? 35.103 -5.752 -56.875 1.00 34.36 283 PHE C C 1
ATOM 6961 O O . PHE C 1 304 ? 35.485 -6.381 -57.868 1.00 35.41 283 PHE C O 1
ATOM 6969 N N . ASP C 1 305 ? 34.628 -6.328 -55.784 1.00 32.82 284 ASP C N 1
ATOM 6970 C CA . ASP C 1 305 ? 34.421 -7.761 -55.663 1.00 28.26 284 ASP C CA 1
ATOM 6971 C C . ASP C 1 305 ? 33.021 -8.140 -56.127 1.00 28.49 284 ASP C C 1
ATOM 6972 O O . ASP C 1 305 ? 32.087 -8.084 -55.336 1.00 31.12 284 ASP C O 1
ATOM 6977 N N . TYR C 1 306 ? 32.864 -8.501 -57.401 1.00 26.27 285 TYR C N 1
ATOM 6978 C CA . TYR C 1 306 ? 31.542 -8.806 -57.952 1.00 24.64 285 TYR C CA 1
ATOM 6979 C C . TYR C 1 306 ? 30.978 -10.125 -57.420 1.00 28.39 285 TYR C C 1
ATOM 6980 O O . TYR C 1 306 ? 31.501 -11.206 -57.708 1.00 28.54 285 TYR C O 1
ATOM 6989 N N . GLN C 1 307 ? 29.888 -10.043 -56.670 1.00 28.65 286 GLN C N 1
ATOM 6990 C CA . GLN C 1 307 ? 29.395 -11.219 -55.962 1.00 29.35 286 GLN C CA 1
ATOM 6991 C C . GLN C 1 307 ? 27.884 -11.411 -56.021 1.00 25.22 286 GLN C C 1
ATOM 6992 O O . GLN C 1 307 ? 27.208 -11.252 -55.024 1.00 25.51 286 GLN C O 1
ATOM 6998 N N . PRO C 1 308 ? 27.351 -11.779 -57.186 1.00 25.72 287 PRO C N 1
ATOM 6999 C CA . PRO C 1 308 ? 25.909 -12.021 -57.180 1.00 25.59 287 PRO C CA 1
ATOM 7000 C C . PRO C 1 308 ? 25.577 -13.312 -56.459 1.00 26.31 287 PRO C C 1
ATOM 7001 O O . PRO C 1 308 ? 26.476 -14.078 -56.128 1.00 26.51 287 PRO C O 1
ATOM 7005 N N . ALA C 1 309 ? 24.293 -13.525 -56.203 1.00 27.67 288 ALA C N 1
ATOM 7006 C CA . ALA C 1 309 ? 23.787 -14.810 -55.744 1.00 29.25 288 ALA C CA 1
ATOM 7007 C C . ALA C 1 309 ? 24.248 -15.931 -56.679 1.00 31.22 288 ALA C C 1
ATOM 7008 O O . ALA C 1 309 ? 24.469 -15.690 -57.875 1.00 28.66 288 ALA C O 1
ATOM 7010 N N . GLU C 1 310 ? 24.370 -17.147 -56.142 1.00 29.65 289 GLU C N 1
ATOM 7011 C CA . GLU C 1 310 ? 24.887 -18.296 -56.895 1.00 30.43 289 GLU C CA 1
ATOM 7012 C C . GLU C 1 310 ? 24.115 -18.586 -58.171 1.00 28.95 289 GLU C C 1
ATOM 7013 O O . GLU C 1 310 ? 24.708 -18.788 -59.226 1.00 29.88 289 GLU C O 1
ATOM 7019 N N . SER C 1 311 ? 22.794 -18.598 -58.079 1.00 27.26 290 SER C N 1
ATOM 7020 C CA . SER C 1 311 ? 21.973 -18.989 -59.212 1.00 30.84 290 SER C CA 1
ATOM 7021 C C . SER C 1 311 ? 21.966 -17.922 -60.331 1.00 33.51 290 SER C C 1
ATOM 7022 O O . SER C 1 311 ? 21.412 -18.138 -61.408 1.00 33.69 290 SER C O 1
ATOM 7025 N N . LEU C 1 312 ? 22.586 -16.777 -60.080 1.00 31.32 291 LEU C N 1
ATOM 7026 C CA . LEU C 1 312 ? 22.620 -15.737 -61.087 1.00 29.97 291 LEU C CA 1
ATOM 7027 C C . LEU C 1 312 ? 24.024 -15.476 -61.614 1.00 31.20 291 LEU C C 1
ATOM 7028 O O . LEU C 1 312 ? 24.236 -14.483 -62.304 1.00 28.72 291 LEU C O 1
ATOM 7033 N N . ARG C 1 313 ? 24.982 -16.337 -61.281 1.00 29.39 292 ARG C N 1
ATOM 7034 C CA . ARG C 1 313 ? 26.291 -16.261 -61.922 1.00 29.59 292 ARG C CA 1
ATOM 7035 C C . ARG C 1 313 ? 26.238 -17.050 -63.221 1.00 33.11 292 ARG C C 1
ATOM 7036 O O . ARG C 1 313 ? 26.157 -18.277 -63.204 1.00 35.01 292 ARG C O 1
ATOM 7044 N N . HIS C 1 314 ? 26.255 -16.345 -64.347 1.00 31.00 293 HIS C N 1
ATOM 7045 C CA . HIS C 1 314 ? 26.125 -17.003 -65.632 1.00 32.74 293 HIS C CA 1
ATOM 7046 C C . HIS C 1 314 ? 27.324 -16.773 -66.542 1.00 34.73 293 HIS C C 1
ATOM 7047 O O . HIS C 1 314 ? 27.222 -16.945 -67.750 1.00 33.96 293 HIS C O 1
ATOM 7054 N N . TRP C 1 315 ? 28.464 -16.389 -65.976 1.00 35.93 294 TRP C N 1
ATOM 7055 C CA . TRP C 1 315 ? 29.558 -15.948 -66.827 1.00 36.72 294 TRP C CA 1
ATOM 7056 C C . TRP C 1 315 ? 30.423 -17.077 -67.337 1.00 41.04 294 TRP C C 1
ATOM 7057 O O . TRP C 1 315 ? 31.223 -16.866 -68.256 1.00 42.63 294 TRP C O 1
ATOM 7068 N N . VAL C 1 316 ? 30.256 -18.264 -66.756 1.00 37.37 295 VAL C N 1
ATOM 7069 C CA . VAL C 1 316 ? 30.904 -19.475 -67.264 1.00 45.02 295 VAL C CA 1
ATOM 7070 C C . VAL C 1 316 ? 30.080 -20.155 -68.367 1.00 43.09 295 VAL C C 1
ATOM 7071 O O . VAL C 1 316 ? 30.587 -21.023 -69.076 1.00 51.26 295 VAL C O 1
ATOM 7075 N N . ASP C 1 317 ? 28.810 -19.765 -68.486 1.00 42.32 296 ASP C N 1
ATOM 7076 C CA . ASP C 1 317 ? 27.860 -20.372 -69.423 1.00 43.66 296 ASP C CA 1
ATOM 7077 C C . ASP C 1 317 ? 28.338 -20.376 -70.865 1.00 51.31 296 ASP C C 1
ATOM 7078 O O . ASP C 1 317 ? 28.002 -21.282 -71.630 1.00 51.73 296 ASP C O 1
ATOM 7083 N N . ARG C 1 318 ? 29.085 -19.340 -71.237 1.00 49.55 297 ARG C N 1
ATOM 7084 C CA . ARG C 1 318 ? 29.538 -19.165 -72.615 1.00 51.75 297 ARG C CA 1
ATOM 7085 C C . ARG C 1 318 ? 31.071 -19.180 -72.696 1.00 52.01 297 ARG C C 1
ATOM 7086 O O . ARG C 1 318 ? 31.753 -19.057 -71.669 1.00 49.72 297 ARG C O 1
ATOM 7094 N N . PRO C 1 319 ? 31.615 -19.354 -73.916 1.00 50.41 298 PRO C N 1
ATOM 7095 C CA . PRO C 1 319 ? 33.062 -19.218 -74.136 1.00 51.00 298 PRO C CA 1
ATOM 7096 C C . PRO C 1 319 ? 33.558 -17.813 -73.789 1.00 46.27 298 PRO C C 1
ATOM 7097 O O . PRO C 1 319 ? 32.780 -16.865 -73.910 1.00 40.32 298 PRO C O 1
ATOM 7101 N N . GLU C 1 320 ? 34.816 -17.685 -73.372 1.00 42.32 299 GLU C N 1
ATOM 7102 C CA . GLU C 1 320 ? 35.381 -16.372 -73.074 1.00 45.45 299 GLU C CA 1
ATOM 7103 C C . GLU C 1 320 ? 35.130 -15.422 -74.232 1.00 42.94 299 GLU C C 1
ATOM 7104 O O . GLU C 1 320 ? 35.436 -15.717 -75.383 1.00 46.77 299 GLU C O 1
ATOM 7110 N N . ILE C 1 321 ? 34.525 -14.291 -73.914 1.00 38.85 300 ILE C N 1
ATOM 7111 C CA . ILE C 1 321 ? 34.180 -13.294 -74.906 1.00 38.28 300 ILE C CA 1
ATOM 7112 C C . ILE C 1 321 ? 35.439 -12.761 -75.605 1.00 36.93 300 ILE C C 1
ATOM 7113 O O . ILE C 1 321 ? 36.521 -12.756 -75.030 1.00 33.53 300 ILE C O 1
ATOM 7118 N N . ASP C 1 322 ? 35.315 -12.335 -76.854 1.00 35.58 301 ASP C N 1
ATOM 7119 C CA . ASP C 1 322 ? 36.483 -11.758 -77.523 1.00 40.40 301 ASP C CA 1
ATOM 7120 C C . ASP C 1 322 ? 36.216 -10.313 -77.880 1.00 35.66 301 ASP C C 1
ATOM 7121 O O . ASP C 1 322 ? 37.067 -9.636 -78.437 1.00 42.66 301 ASP C O 1
ATOM 7126 N N . THR C 1 323 ? 35.024 -9.851 -77.521 1.00 37.23 302 THR C N 1
ATOM 7127 C CA . THR C 1 323 ? 34.616 -8.472 -77.714 1.00 32.62 302 THR C CA 1
ATOM 7128 C C . THR C 1 323 ? 33.987 -7.948 -76.416 1.00 32.85 302 THR C C 1
ATOM 7129 O O . THR C 1 323 ? 33.658 -8.728 -75.517 1.00 35.29 302 THR C O 1
ATOM 7133 N N . LEU C 1 324 ? 33.826 -6.636 -76.308 1.00 29.02 303 LEU C N 1
ATOM 7134 C CA . LEU C 1 324 ? 33.093 -6.064 -75.182 1.00 28.68 303 LEU C CA 1
ATOM 7135 C C . LEU C 1 324 ? 31.798 -5.481 -75.704 1.00 28.60 303 LEU C C 1
ATOM 7136 O O . LEU C 1 324 ? 31.090 -4.761 -75.001 1.00 32.96 303 LEU C O 1
ATOM 7141 N N . ARG C 1 325 ? 31.488 -5.814 -76.947 1.00 25.25 304 ARG C N 1
ATOM 7142 C CA . ARG C 1 325 ? 30.342 -5.251 -77.640 1.00 26.76 304 ARG C CA 1
ATOM 7143 C C . ARG C 1 325 ? 29.233 -6.282 -77.815 1.00 29.06 304 ARG C C 1
ATOM 7144 O O . ARG C 1 325 ? 29.416 -7.290 -78.488 1.00 28.62 304 ARG C O 1
ATOM 7152 N N . PHE C 1 326 ? 28.078 -6.032 -77.211 1.00 28.87 305 PHE C N 1
ATOM 7153 C CA . PHE C 1 326 ? 26.959 -6.946 -77.367 1.00 24.90 305 PHE C CA 1
ATOM 7154 C C . PHE C 1 326 ? 25.737 -6.170 -77.799 1.00 26.29 305 PHE C C 1
ATOM 7155 O O . PHE C 1 326 ? 25.070 -5.506 -77.014 1.00 29.11 305 PHE C O 1
ATOM 7163 N N . ALA C 1 327 ? 25.490 -6.241 -79.096 1.00 28.09 306 ALA C N 1
ATOM 7164 C CA . ALA C 1 327 ? 24.480 -5.448 -79.743 1.00 28.68 306 ALA C CA 1
ATOM 7165 C C . ALA C 1 327 ? 23.111 -5.876 -79.260 1.00 28.52 306 ALA C C 1
ATOM 7166 O O . ALA C 1 327 ? 22.709 -7.023 -79.442 1.00 30.05 306 ALA C O 1
ATOM 7168 N N . HIS C 1 328 ? 22.430 -4.926 -78.626 1.00 27.82 307 HIS C N 1
ATOM 7169 C CA . HIS C 1 328 ? 21.118 -5.107 -78.030 1.00 29.93 307 HIS C CA 1
ATOM 7170 C C . HIS C 1 328 ? 20.146 -5.896 -78.896 1.00 32.23 307 HIS C C 1
ATOM 7171 O O . HIS C 1 328 ? 19.585 -6.899 -78.453 1.00 27.30 307 HIS C O 1
ATOM 7178 N N . GLU C 1 329 ? 19.964 -5.455 -80.135 1.00 31.75 308 GLU C N 1
ATOM 7179 C CA . GLU C 1 329 ? 19.036 -6.110 -81.056 1.00 34.36 308 GLU C CA 1
ATOM 7180 C C . GLU C 1 329 ? 19.422 -7.564 -81.349 1.00 30.70 308 GLU C C 1
ATOM 7181 O O . GLU C 1 329 ? 18.593 -8.371 -81.752 1.00 32.76 308 GLU C O 1
ATOM 7187 N N . GLU C 1 330 ? 20.678 -7.920 -81.132 1.00 31.10 309 GLU C N 1
ATOM 7188 C CA . GLU C 1 330 ? 21.056 -9.332 -81.245 1.00 32.42 309 GLU C CA 1
ATOM 7189 C C . GLU C 1 330 ? 20.831 -10.155 -79.971 1.00 31.77 309 GLU C C 1
ATOM 7190 O O . GLU C 1 330 ? 21.055 -11.363 -79.975 1.00 32.20 309 GLU C O 1
ATOM 7196 N N . TYR C 1 331 ? 20.399 -9.515 -78.888 1.00 31.39 310 TYR C N 1
ATOM 7197 C CA . TYR C 1 331 ? 20.117 -10.229 -77.641 1.00 29.94 310 TYR C CA 1
ATOM 7198 C C . TYR C 1 331 ? 18.861 -9.655 -77.012 1.00 29.98 310 TYR C C 1
ATOM 7199 O O . TYR C 1 331 ? 18.892 -9.189 -75.878 1.00 30.60 310 TYR C O 1
ATOM 7208 N N . TRP C 1 332 ? 17.768 -9.675 -77.770 1.00 26.20 311 TRP C N 1
ATOM 7209 C CA . TRP C 1 332 ? 16.510 -9.059 -77.367 1.00 31.30 311 TRP C CA 1
ATOM 7210 C C . TRP C 1 332 ? 15.444 -10.118 -77.080 1.00 36.41 311 TRP C C 1
ATOM 7211 O O . TRP C 1 332 ? 15.647 -11.298 -77.355 1.00 41.69 311 TRP C O 1
ATOM 7222 N N . ARG C 1 333 ? 14.313 -9.692 -76.527 1.00 34.83 312 ARG C N 1
ATOM 7223 C CA . ARG C 1 333 ? 13.181 -10.585 -76.284 1.00 39.22 312 ARG C CA 1
ATOM 7224 C C . ARG C 1 333 ? 12.030 -10.326 -77.246 1.00 43.86 312 ARG C C 1
ATOM 7225 O O . ARG C 1 333 ? 11.247 -9.398 -77.038 1.00 47.08 312 ARG C O 1
ATOM 7233 N N . ASN D 1 32 ? 27.606 -18.150 -46.876 1.00 63.49 11 ASN D N 1
ATOM 7234 C CA . ASN D 1 32 ? 27.101 -19.367 -46.248 1.00 61.15 11 ASN D CA 1
ATOM 7235 C C . ASN D 1 32 ? 26.399 -19.103 -44.915 1.00 57.53 11 ASN D C 1
ATOM 7236 O O . ASN D 1 32 ? 25.191 -19.306 -44.798 1.00 56.17 11 ASN D O 1
ATOM 7241 N N . ARG D 1 33 ? 27.159 -18.649 -43.919 1.00 56.92 12 ARG D N 1
ATOM 7242 C CA . ARG D 1 33 ? 26.629 -18.333 -42.587 1.00 49.59 12 ARG D CA 1
ATOM 7243 C C . ARG D 1 33 ? 25.796 -17.036 -42.560 1.00 45.60 12 ARG D C 1
ATOM 7244 O O . ARG D 1 33 ? 26.130 -16.068 -43.242 1.00 45.59 12 ARG D O 1
ATOM 7252 N N . ILE D 1 34 ? 24.724 -17.011 -41.765 1.00 40.08 13 ILE D N 1
ATOM 7253 C CA . ILE D 1 34 ? 23.835 -15.843 -41.714 1.00 38.14 13 ILE D CA 1
ATOM 7254 C C . ILE D 1 34 ? 24.480 -14.648 -41.035 1.00 33.75 13 ILE D C 1
ATOM 7255 O O . ILE D 1 34 ? 24.866 -14.721 -39.870 1.00 36.29 13 ILE D O 1
ATOM 7260 N N . ALA D 1 35 ? 24.554 -13.535 -41.761 1.00 32.72 14 ALA D N 1
ATOM 7261 C CA . ALA D 1 35 ? 25.200 -12.312 -41.273 1.00 30.98 14 ALA D CA 1
ATOM 7262 C C . ALA D 1 35 ? 24.559 -11.711 -40.009 1.00 28.44 14 ALA D C 1
ATOM 7263 O O . ALA D 1 35 ? 23.338 -11.766 -39.806 1.00 25.58 14 ALA D O 1
ATOM 7265 N N . GLU D 1 36 ? 25.389 -11.114 -39.167 1.00 26.69 15 GLU D N 1
ATOM 7266 C CA . GLU D 1 36 ? 24.885 -10.554 -37.925 1.00 29.00 15 GLU D CA 1
ATOM 7267 C C . GLU D 1 36 ? 25.162 -9.066 -37.817 1.00 30.51 15 GLU D C 1
ATOM 7268 O O . GLU D 1 36 ? 26.281 -8.604 -38.015 1.00 30.55 15 GLU D O 1
ATOM 7274 N N . CYS D 1 37 ? 24.124 -8.315 -37.496 1.00 26.60 16 CYS D N 1
ATOM 7275 C CA . CYS D 1 37 ? 24.281 -6.903 -37.300 1.00 28.39 16 CYS D CA 1
ATOM 7276 C C . CYS D 1 37 ? 24.104 -6.520 -35.830 1.00 29.32 16 CYS D C 1
ATOM 7277 O O . CYS D 1 37 ? 22.981 -6.485 -35.334 1.00 29.54 16 CYS D O 1
ATOM 7280 N N . ASP D 1 38 ? 25.207 -6.237 -35.140 1.00 31.21 17 ASP D N 1
ATOM 7281 C CA . ASP D 1 38 ? 25.133 -5.704 -33.777 1.00 32.42 17 ASP D CA 1
ATOM 7282 C C . ASP D 1 38 ? 24.664 -4.252 -33.856 1.00 29.93 17 ASP D C 1
ATOM 7283 O O . ASP D 1 38 ? 25.477 -3.317 -33.851 1.00 31.04 17 ASP D O 1
ATOM 7288 N N . ILE D 1 39 ? 23.346 -4.070 -33.925 1.00 28.79 18 ILE D N 1
ATOM 7289 C CA . ILE D 1 39 ? 22.775 -2.807 -34.396 1.00 28.54 18 ILE D CA 1
ATOM 7290 C C . ILE D 1 39 ? 23.118 -1.612 -33.508 1.00 32.36 18 ILE D C 1
ATOM 7291 O O . ILE D 1 39 ? 23.374 -0.532 -34.029 1.00 35.56 18 ILE D O 1
ATOM 7296 N N . ARG D 1 40 ? 23.146 -1.790 -32.185 1.00 30.17 19 ARG D N 1
ATOM 7297 C CA . ARG D 1 40 ? 23.398 -0.654 -31.294 1.00 28.34 19 ARG D CA 1
ATOM 7298 C C . ARG D 1 40 ? 24.891 -0.275 -31.245 1.00 29.89 19 ARG D C 1
ATOM 7299 O O . ARG D 1 40 ? 25.243 0.838 -30.866 1.00 37.52 19 ARG D O 1
ATOM 7307 N N . ARG D 1 41 ? 25.766 -1.187 -31.648 1.00 31.01 20 ARG D N 1
ATOM 7308 C CA . ARG D 1 41 ? 27.194 -0.896 -31.685 1.00 32.14 20 ARG D CA 1
ATOM 7309 C C . ARG D 1 41 ? 27.688 -0.348 -33.049 1.00 36.00 20 ARG D C 1
ATOM 7310 O O . ARG D 1 41 ? 28.507 0.571 -33.098 1.00 32.34 20 ARG D O 1
ATOM 7318 N N . THR D 1 42 ? 27.198 -0.907 -34.150 1.00 30.93 21 THR D N 1
ATOM 7319 C CA . THR D 1 42 ? 27.742 -0.540 -35.452 1.00 34.40 21 THR D CA 1
ATOM 7320 C C . THR D 1 42 ? 26.807 0.263 -36.341 1.00 32.68 21 THR D C 1
ATOM 7321 O O . THR D 1 42 ? 27.259 0.927 -37.274 1.00 30.09 21 THR D O 1
ATOM 7325 N N . GLY D 1 43 ? 25.510 0.188 -36.065 1.00 31.47 22 GLY D N 1
ATOM 7326 C CA . GLY D 1 43 ? 24.518 0.617 -37.032 1.00 31.77 22 GLY D CA 1
ATOM 7327 C C . GLY D 1 43 ? 24.372 -0.419 -38.140 1.00 31.46 22 GLY D C 1
ATOM 7328 O O . GLY D 1 43 ? 25.073 -1.431 -38.146 1.00 28.43 22 GLY D O 1
ATOM 7329 N N . LEU D 1 44 ? 23.444 -0.179 -39.066 1.00 32.55 23 LEU D N 1
ATOM 7330 C CA . LEU D 1 44 ? 23.273 -1.046 -40.233 1.00 31.95 23 LEU D CA 1
ATOM 7331 C C . LEU D 1 44 ? 24.336 -0.653 -41.246 1.00 27.95 23 LEU D C 1
ATOM 7332 O O . LEU D 1 44 ? 24.323 0.460 -41.761 1.00 30.80 23 LEU D O 1
ATOM 7337 N N . LEU D 1 45 ? 25.264 -1.555 -41.507 1.00 24.18 24 LEU D N 1
ATOM 7338 C CA . LEU D 1 45 ? 26.358 -1.262 -42.417 1.00 28.60 24 LEU D CA 1
ATOM 7339 C C . LEU D 1 45 ? 26.010 -1.720 -43.823 1.00 28.54 24 LEU D C 1
ATOM 7340 O O . LEU D 1 45 ? 25.091 -2.535 -43.994 1.00 22.44 24 LEU D O 1
ATOM 7345 N N . PRO D 1 46 ? 26.728 -1.185 -44.836 1.00 31.93 25 PRO D N 1
ATOM 7346 C CA . PRO D 1 46 ? 26.568 -1.606 -46.237 1.00 29.52 25 PRO D CA 1
ATOM 7347 C C . PRO D 1 46 ? 26.696 -3.109 -46.443 1.00 24.64 25 PRO D C 1
ATOM 7348 O O . PRO D 1 46 ? 25.880 -3.668 -47.174 1.00 23.96 25 PRO D O 1
ATOM 7352 N N . GLU D 1 47 ? 27.678 -3.747 -45.811 1.00 24.48 26 GLU D N 1
ATOM 7353 C CA . GLU D 1 47 ? 27.808 -5.205 -45.894 1.00 27.07 26 GLU D CA 1
ATOM 7354 C C . GLU D 1 47 ? 26.585 -5.961 -45.340 1.00 26.70 26 GLU D C 1
ATOM 7355 O O . GLU D 1 47 ? 26.305 -7.083 -45.770 1.00 31.46 26 GLU D O 1
ATOM 7361 N N . HIS D 1 48 ? 25.865 -5.371 -44.387 1.00 25.03 27 HIS D N 1
ATOM 7362 C CA . HIS D 1 48 ? 24.679 -6.039 -43.838 1.00 24.85 27 HIS D CA 1
ATOM 7363 C C . HIS D 1 48 ? 23.556 -5.991 -44.865 1.00 23.69 27 HIS D C 1
ATOM 7364 O O . HIS D 1 48 ? 22.828 -6.960 -45.050 1.00 27.21 27 HIS D O 1
ATOM 7371 N N . VAL D 1 49 ? 23.423 -4.847 -45.524 1.00 23.60 28 VAL D N 1
ATOM 7372 C CA . VAL D 1 49 ? 22.430 -4.657 -46.571 1.00 24.77 28 VAL D CA 1
ATOM 7373 C C . VAL D 1 49 ? 22.700 -5.611 -47.733 1.00 23.43 28 VAL D C 1
ATOM 7374 O O . VAL D 1 49 ? 21.782 -6.237 -48.259 1.00 24.73 28 VAL D O 1
ATOM 7378 N N . THR D 1 50 ? 23.967 -5.729 -48.119 1.00 24.58 29 THR D N 1
ATOM 7379 C CA . THR D 1 50 ? 24.378 -6.660 -49.168 1.00 22.53 29 THR D CA 1
ATOM 7380 C C . THR D 1 50 ? 24.107 -8.120 -48.777 1.00 25.42 29 THR D C 1
ATOM 7381 O O . THR D 1 50 ? 23.530 -8.886 -49.547 1.00 26.58 29 THR D O 1
ATOM 7385 N N . ALA D 1 51 ? 24.526 -8.496 -47.577 1.00 24.16 30 ALA D N 1
ATOM 7386 C CA . ALA D 1 51 ? 24.227 -9.822 -47.053 1.00 23.66 30 ALA D CA 1
ATOM 7387 C C . ALA D 1 51 ? 22.732 -10.099 -47.132 1.00 23.60 30 ALA D C 1
ATOM 7388 O O . ALA D 1 51 ? 22.306 -11.175 -47.598 1.00 22.94 30 ALA D O 1
ATOM 7390 N N . PHE D 1 52 ? 21.933 -9.122 -46.711 1.00 19.13 31 PHE D N 1
ATOM 7391 C CA . PHE D 1 52 ? 20.498 -9.329 -46.709 1.00 20.12 31 PHE D CA 1
ATOM 7392 C C . PHE D 1 52 ? 19.951 -9.503 -48.131 1.00 22.24 31 PHE D C 1
ATOM 7393 O O . PHE D 1 52 ? 19.059 -10.305 -48.357 1.00 21.08 31 PHE D O 1
ATOM 7401 N N . ARG D 1 53 ? 20.472 -8.733 -49.080 1.00 25.05 32 ARG D N 1
ATOM 7402 C CA . ARG D 1 53 ? 19.939 -8.759 -50.443 1.00 23.94 32 ARG D CA 1
ATOM 7403 C C . ARG D 1 53 ? 20.385 -10.010 -51.172 1.00 19.96 32 ARG D C 1
ATOM 7404 O O . ARG D 1 53 ? 19.603 -10.609 -51.881 1.00 22.94 32 ARG D O 1
ATOM 7412 N N . ARG D 1 54 ? 21.632 -10.412 -50.974 1.00 22.02 33 ARG D N 1
ATOM 7413 C CA . ARG D 1 54 ? 22.139 -11.649 -51.559 1.00 23.79 33 ARG D CA 1
ATOM 7414 C C . ARG D 1 54 ? 21.526 -12.912 -50.892 1.00 25.04 33 ARG D C 1
ATOM 7415 O O . ARG D 1 54 ? 20.996 -13.795 -51.567 1.00 26.96 33 ARG D O 1
ATOM 7423 N N . GLN D 1 55 ? 21.561 -12.979 -49.565 1.00 25.41 34 GLN D N 1
ATOM 7424 C CA . GLN D 1 55 ? 21.177 -14.203 -48.863 1.00 26.29 34 GLN D CA 1
ATOM 7425 C C . GLN D 1 55 ? 19.689 -14.304 -48.533 1.00 23.90 34 GLN D C 1
ATOM 7426 O O . GLN D 1 55 ? 19.160 -15.411 -48.406 1.00 25.90 34 GLN D O 1
ATOM 7432 N N . GLY D 1 56 ? 18.998 -13.178 -48.418 1.00 19.38 35 GLY D N 1
ATOM 7433 C CA . GLY D 1 56 ? 17.577 -13.226 -48.126 1.00 18.13 35 GLY D CA 1
ATOM 7434 C C . GLY D 1 56 ? 17.268 -13.257 -46.639 1.00 21.34 35 GLY D C 1
ATOM 7435 O O . GLY D 1 56 ? 16.103 -13.331 -46.236 1.00 20.03 35 GLY D O 1
ATOM 7436 N N . VAL D 1 57 ? 18.303 -13.148 -45.815 1.00 19.08 36 VAL D N 1
ATOM 7437 C CA . VAL D 1 57 ? 18.116 -13.224 -44.363 1.00 21.81 36 VAL D CA 1
ATOM 7438 C C . VAL D 1 57 ? 19.168 -12.359 -43.655 1.00 22.25 36 VAL D C 1
ATOM 7439 O O . VAL D 1 57 ? 20.289 -12.223 -44.157 1.00 23.86 36 VAL D O 1
ATOM 7443 N N . LEU D 1 58 ? 18.802 -11.735 -42.534 1.00 20.56 37 LEU D N 1
ATOM 7444 C CA . LEU D 1 58 ? 19.768 -11.019 -41.682 1.00 19.40 37 LEU D CA 1
ATOM 7445 C C . LEU D 1 58 ? 19.386 -11.081 -40.212 1.00 22.53 37 LEU D C 1
ATOM 7446 O O . LEU D 1 58 ? 18.229 -10.880 -39.866 1.00 24.93 37 LEU D O 1
ATOM 7451 N N . VAL D 1 59 ? 20.362 -11.338 -39.350 1.00 24.16 38 VAL D N 1
ATOM 7452 C CA . VAL D 1 59 ? 20.118 -11.400 -37.914 1.00 26.09 38 VAL D CA 1
ATOM 7453 C C . VAL D 1 59 ? 20.540 -10.095 -37.281 1.00 26.33 38 VAL D C 1
ATOM 7454 O O . VAL D 1 59 ? 21.674 -9.666 -37.455 1.00 28.54 38 VAL D O 1
ATOM 7458 N N . VAL D 1 60 ? 19.643 -9.463 -36.542 1.00 22.47 39 VAL D N 1
ATOM 7459 C CA . VAL D 1 60 ? 19.982 -8.208 -35.893 1.00 22.73 39 VAL D CA 1
ATOM 7460 C C . VAL D 1 60 ? 20.050 -8.419 -34.387 1.00 25.88 39 VAL D C 1
ATOM 7461 O O . VAL D 1 60 ? 19.043 -8.770 -33.768 1.00 29.32 39 VAL D O 1
ATOM 7465 N N . ARG D 1 61 ? 21.235 -8.249 -33.802 1.00 27.03 40 ARG D N 1
ATOM 7466 C CA . ARG D 1 61 ? 21.415 -8.473 -32.355 1.00 30.23 40 ARG D CA 1
ATOM 7467 C C . ARG D 1 61 ? 21.094 -7.239 -31.510 1.00 31.82 40 ARG D C 1
ATOM 7468 O O . ARG D 1 61 ? 21.568 -6.120 -31.786 1.00 28.21 40 ARG D O 1
ATOM 7476 N N . GLY D 1 62 ? 20.286 -7.460 -30.477 1.00 31.31 41 GLY D N 1
ATOM 7477 C CA . GLY D 1 62 ? 20.002 -6.444 -29.476 1.00 29.52 41 GLY D CA 1
ATOM 7478 C C . GLY D 1 62 ? 19.180 -5.257 -29.941 1.00 27.23 41 GLY D C 1
ATOM 7479 O O . GLY D 1 62 ? 19.531 -4.107 -29.662 1.00 28.80 41 GLY D O 1
ATOM 7480 N N . LEU D 1 63 ? 18.073 -5.535 -30.625 1.00 27.53 42 LEU D N 1
ATOM 7481 C CA . LEU D 1 63 ? 17.159 -4.486 -31.063 1.00 28.55 42 LEU D CA 1
ATOM 7482 C C . LEU D 1 63 ? 16.524 -3.806 -29.850 1.00 29.68 42 LEU D C 1
ATOM 7483 O O . LEU D 1 63 ? 16.462 -2.568 -29.762 1.00 28.31 42 LEU D O 1
ATOM 7488 N N . LEU D 1 64 ? 16.069 -4.622 -28.905 1.00 26.71 43 LEU D N 1
ATOM 7489 C CA . LEU D 1 64 ? 15.411 -4.091 -27.708 1.00 27.70 43 LEU D CA 1
ATOM 7490 C C . LEU D 1 64 ? 16.390 -3.828 -26.563 1.00 28.84 43 LEU D C 1
ATOM 7491 O O . LEU D 1 64 ? 17.379 -4.544 -26.399 1.00 29.48 43 LEU D O 1
ATOM 7496 N N . THR D 1 65 ? 16.128 -2.774 -25.792 1.00 31.73 44 THR D N 1
ATOM 7497 C CA . THR D 1 65 ? 16.728 -2.652 -24.462 1.00 32.55 44 THR D CA 1
ATOM 7498 C C . THR D 1 65 ? 16.138 -3.718 -23.525 1.00 31.37 44 THR D C 1
ATOM 7499 O O . THR D 1 65 ? 15.032 -4.208 -23.763 1.00 32.26 44 THR D O 1
ATOM 7503 N N . PRO D 1 66 ? 16.881 -4.100 -22.472 1.00 33.94 45 PRO D N 1
ATOM 7504 C CA . PRO D 1 66 ? 16.357 -5.022 -21.449 1.00 35.12 45 PRO D CA 1
ATOM 7505 C C . PRO D 1 66 ? 14.981 -4.625 -20.948 1.00 35.50 45 PRO D C 1
ATOM 7506 O O . PRO D 1 66 ? 14.147 -5.497 -20.727 1.00 36.04 45 PRO D O 1
ATOM 7510 N N . GLN D 1 67 ? 14.756 -3.324 -20.784 1.00 34.01 46 GLN D N 1
ATOM 7511 C CA . GLN D 1 67 ? 13.481 -2.817 -20.306 1.00 36.10 46 GLN D CA 1
ATOM 7512 C C . GLN D 1 67 ? 12.362 -3.000 -21.317 1.00 37.06 46 GLN D C 1
ATOM 7513 O O . GLN D 1 67 ? 11.258 -3.388 -20.942 1.00 38.61 46 GLN D O 1
ATOM 7519 N N . GLU D 1 68 ? 12.618 -2.691 -22.586 1.00 35.87 47 GLU D N 1
ATOM 7520 C CA . GLU D 1 68 ? 11.554 -2.807 -23.581 1.00 36.46 47 GLU D CA 1
ATOM 7521 C C . GLU D 1 68 ? 11.253 -4.278 -23.841 1.00 31.21 47 GLU D C 1
ATOM 7522 O O . GLU D 1 68 ? 10.115 -4.634 -24.117 1.00 32.43 47 GLU D O 1
ATOM 7528 N N . LEU D 1 69 ? 12.272 -5.124 -23.734 1.00 32.12 48 LEU D N 1
ATOM 7529 C CA . LEU D 1 69 ? 12.094 -6.563 -23.855 1.00 29.08 48 LEU D CA 1
ATOM 7530 C C . LEU D 1 69 ? 11.080 -7.043 -22.803 1.00 33.55 48 LEU D C 1
ATOM 7531 O O . LEU D 1 69 ? 10.049 -7.638 -23.139 1.00 30.02 48 LEU D O 1
ATOM 7536 N N . ALA D 1 70 ? 11.350 -6.734 -21.533 1.00 34.62 49 ALA D N 1
ATOM 7537 C CA . ALA D 1 70 ? 10.446 -7.122 -20.438 1.00 34.78 49 ALA D CA 1
ATOM 7538 C C . ALA D 1 70 ? 9.007 -6.664 -20.694 1.00 34.01 49 ALA D C 1
ATOM 7539 O O . ALA D 1 70 ? 8.079 -7.460 -20.549 1.00 32.96 49 ALA D O 1
ATOM 7541 N N . ASP D 1 71 ? 8.829 -5.394 -21.074 1.00 31.65 50 ASP D N 1
ATOM 7542 C CA . ASP D 1 71 ? 7.502 -4.861 -21.389 1.00 30.12 50 ASP D CA 1
ATOM 7543 C C . ASP D 1 71 ? 6.797 -5.720 -22.430 1.00 32.74 50 ASP D C 1
ATOM 7544 O O . ASP D 1 71 ? 5.616 -6.039 -22.303 1.00 31.80 50 ASP D O 1
ATOM 7549 N N . VAL D 1 72 ? 7.536 -6.072 -23.479 1.00 30.82 51 VAL D N 1
ATOM 7550 C CA . VAL D 1 72 ? 6.947 -6.730 -24.630 1.00 28.65 51 VAL D CA 1
ATOM 7551 C C . VAL D 1 72 ? 6.679 -8.197 -24.282 1.00 30.10 51 VAL D C 1
ATOM 7552 O O . VAL D 1 72 ? 5.665 -8.762 -24.693 1.00 31.18 51 VAL D O 1
ATOM 7556 N N . GLN D 1 73 ? 7.579 -8.796 -23.503 1.00 28.15 52 GLN D N 1
ATOM 7557 C CA . GLN D 1 73 ? 7.380 -10.143 -22.975 1.00 30.75 52 GLN D CA 1
ATOM 7558 C C . GLN D 1 73 ? 6.085 -10.236 -22.160 1.00 33.29 52 GLN D C 1
ATOM 7559 O O . GLN D 1 73 ? 5.286 -11.161 -22.347 1.00 30.61 52 GLN D O 1
ATOM 7565 N N . GLU D 1 74 ? 5.869 -9.258 -21.282 1.00 33.01 53 GLU D N 1
ATOM 7566 C CA . GLU D 1 74 ? 4.655 -9.209 -20.469 1.00 34.77 53 GLU D CA 1
ATOM 7567 C C . GLU D 1 74 ? 3.379 -9.062 -21.293 1.00 32.55 53 GLU D C 1
ATOM 7568 O O . GLU D 1 74 ? 2.353 -9.657 -20.961 1.00 31.40 53 GLU D O 1
ATOM 7574 N N . ALA D 1 75 ? 3.421 -8.254 -22.348 1.00 30.84 54 ALA D N 1
ATOM 7575 C CA . ALA D 1 75 ? 2.240 -8.118 -23.191 1.00 30.07 54 ALA D CA 1
ATOM 7576 C C . ALA D 1 75 ? 1.942 -9.453 -23.879 1.00 24.77 54 ALA D C 1
ATOM 7577 O O . ALA D 1 75 ? 0.788 -9.856 -23.983 1.00 25.84 54 ALA D O 1
ATOM 7579 N N . GLY D 1 76 ? 2.988 -10.139 -24.332 1.00 26.59 55 GLY D N 1
ATOM 7580 C CA . GLY D 1 76 ? 2.824 -11.445 -24.957 1.00 28.27 55 GLY D CA 1
ATOM 7581 C C . GLY D 1 76 ? 2.232 -12.449 -23.973 1.00 27.95 55 GLY D C 1
ATOM 7582 O O . GLY D 1 76 ? 1.254 -13.139 -24.277 1.00 26.54 55 GLY D O 1
ATOM 7583 N N . ARG D 1 77 ? 2.830 -12.513 -22.784 1.00 30.07 56 ARG D N 1
ATOM 7584 C CA . ARG D 1 77 ? 2.328 -13.346 -21.689 1.00 32.99 56 ARG D CA 1
ATOM 7585 C C . ARG D 1 77 ? 0.847 -13.100 -21.411 1.00 29.83 56 ARG D C 1
ATOM 7586 O O . ARG D 1 77 ? 0.057 -14.030 -21.341 1.00 27.55 56 ARG D O 1
ATOM 7594 N N . ALA D 1 78 ? 0.474 -11.834 -21.284 1.00 31.17 57 ALA D N 1
ATOM 7595 C CA . ALA D 1 78 ? -0.900 -11.484 -20.955 1.00 32.95 57 ALA D CA 1
ATOM 7596 C C . ALA D 1 78 ? -1.876 -11.725 -22.114 1.00 34.05 57 ALA D C 1
ATOM 7597 O O . ALA D 1 78 ? -3.045 -12.048 -21.876 1.00 32.63 57 ALA D O 1
ATOM 7599 N N . LEU D 1 79 ? -1.409 -11.554 -23.356 1.00 31.24 58 LEU D N 1
ATOM 7600 C CA . LEU D 1 79 ? -2.232 -11.846 -24.532 1.00 33.89 58 LEU D CA 1
ATOM 7601 C C . LEU D 1 79 ? -2.549 -13.340 -24.668 1.00 33.27 58 LEU D C 1
ATOM 7602 O O . LEU D 1 79 ? -3.664 -13.732 -25.034 1.00 33.96 58 LEU D O 1
ATOM 7607 N N . ILE D 1 80 ? -1.552 -14.171 -24.411 1.00 25.82 59 ILE D N 1
ATOM 7608 C CA . ILE D 1 80 ? -1.734 -15.597 -24.567 1.00 32.82 59 ILE D CA 1
ATOM 7609 C C . ILE D 1 80 ? -2.647 -16.173 -23.456 1.00 35.34 59 ILE D C 1
ATOM 7610 O O . ILE D 1 80 ? -3.510 -17.017 -23.725 1.00 34.22 59 ILE D O 1
ATOM 7615 N N . ASP D 1 81 ? -2.486 -15.696 -22.223 1.00 32.93 60 ASP D N 1
ATOM 7616 C CA . ASP D 1 81 ? -3.323 -16.179 -21.117 1.00 38.19 60 ASP D CA 1
ATOM 7617 C C . ASP D 1 81 ? -4.778 -15.869 -21.414 1.00 38.28 60 ASP D C 1
ATOM 7618 O O . ASP D 1 81 ? -5.665 -16.692 -21.186 1.00 38.99 60 ASP D O 1
ATOM 7623 N N . ARG D 1 82 ? -5.001 -14.689 -21.981 1.00 37.62 61 ARG D N 1
ATOM 7624 C CA . ARG D 1 82 ? -6.345 -14.212 -22.270 1.00 37.98 61 ARG D CA 1
ATOM 7625 C C . ARG D 1 82 ? -6.983 -15.036 -23.378 1.00 39.49 61 ARG D C 1
ATOM 7626 O O . ARG D 1 82 ? -8.196 -15.256 -23.371 1.00 40.71 61 ARG D O 1
ATOM 7634 N N . ALA D 1 83 ? -6.173 -15.504 -24.326 1.00 36.18 62 ALA D N 1
ATOM 7635 C CA . ALA D 1 83 ? -6.668 -16.449 -25.321 1.00 35.92 62 ALA D CA 1
ATOM 7636 C C . ALA D 1 83 ? -7.104 -17.767 -24.656 1.00 37.98 62 ALA D C 1
ATOM 7637 O O . ALA D 1 83 ? -8.144 -18.333 -25.003 1.00 38.60 62 ALA D O 1
ATOM 7639 N N . TRP D 1 84 ? -6.305 -18.259 -23.712 1.00 36.36 63 TRP D N 1
ATOM 7640 C CA . TRP D 1 84 ? -6.659 -19.481 -22.982 1.00 38.82 63 TRP D CA 1
ATOM 7641 C C . TRP D 1 84 ? -7.935 -19.279 -22.159 1.00 44.01 63 TRP D C 1
ATOM 7642 O O . TRP D 1 84 ? -8.835 -20.124 -22.172 1.00 45.20 63 TRP D O 1
ATOM 7653 N N . SER D 1 85 ? -8.015 -18.144 -21.468 1.00 40.29 64 SER D N 1
ATOM 7654 C CA . SER D 1 85 ? -9.154 -17.849 -20.604 1.00 40.37 64 SER D CA 1
ATOM 7655 C C . SER D 1 85 ? -10.459 -17.666 -21.378 1.00 46.85 64 SER D C 1
ATOM 7656 O O . SER D 1 85 ? -11.472 -18.274 -21.045 1.00 49.16 64 SER D O 1
ATOM 7659 N N . THR D 1 86 ? -10.434 -16.832 -22.411 1.00 46.50 65 THR D N 1
ATOM 7660 C CA . THR D 1 86 ? -11.631 -16.557 -23.185 1.00 42.02 65 THR D CA 1
ATOM 7661 C C . THR D 1 86 ? -12.006 -17.731 -24.077 1.00 46.34 65 THR D C 1
ATOM 7662 O O . THR D 1 86 ? -13.172 -17.881 -24.445 1.00 48.67 65 THR D O 1
ATOM 7666 N N . ARG D 1 87 ? -11.014 -18.542 -24.441 1.00 43.99 66 ARG D N 1
ATOM 7667 C CA . ARG D 1 87 ? -11.224 -19.680 -25.337 1.00 47.50 66 ARG D CA 1
ATOM 7668 C C . ARG D 1 87 ? -11.821 -19.232 -26.669 1.00 46.92 66 ARG D C 1
ATOM 7669 O O . ARG D 1 87 ? -12.508 -19.991 -27.355 1.00 48.03 66 ARG D O 1
ATOM 7677 N N . SER D 1 88 ? -11.570 -17.983 -27.027 1.00 50.35 67 SER D N 1
ATOM 7678 C CA . SER D 1 88 ? -12.197 -17.404 -28.205 1.00 49.08 67 SER D CA 1
ATOM 7679 C C . SER D 1 88 ? -11.323 -17.475 -29.459 1.00 49.55 67 SER D C 1
ATOM 7680 O O . SER D 1 88 ? -10.093 -17.393 -29.387 1.00 49.22 67 SER D O 1
ATOM 7683 N N . MET D 1 89 ? -11.972 -17.630 -30.608 1.00 44.99 68 MET D N 1
ATOM 7684 C CA . MET D 1 89 ? -11.254 -17.764 -31.866 1.00 51.94 68 MET D CA 1
ATOM 7685 C C . MET D 1 89 ? -11.143 -16.444 -32.631 1.00 47.58 68 MET D C 1
ATOM 7686 O O . MET D 1 89 ? -10.763 -16.433 -33.805 1.00 49.46 68 MET D O 1
ATOM 7691 N N . GLU D 1 90 ? -11.459 -15.330 -31.980 1.00 47.07 69 GLU D N 1
ATOM 7692 C CA . GLU D 1 90 ? -11.410 -14.057 -32.683 1.00 48.11 69 GLU D CA 1
ATOM 7693 C C . GLU D 1 90 ? -9.953 -13.577 -32.788 1.00 47.47 69 GLU D C 1
ATOM 7694 O O . GLU D 1 90 ? -9.243 -13.436 -31.782 1.00 38.90 69 GLU D O 1
ATOM 7700 N N . ASP D 1 91 ? -9.510 -13.381 -34.032 1.00 41.45 70 ASP D N 1
ATOM 7701 C CA . ASP D 1 91 ? -8.132 -13.001 -34.340 1.00 34.59 70 ASP D CA 1
ATOM 7702 C C . ASP D 1 91 ? -7.112 -14.002 -33.771 1.00 38.29 70 ASP D C 1
ATOM 7703 O O . ASP D 1 91 ? -5.947 -13.654 -33.584 1.00 37.47 70 ASP D O 1
ATOM 7708 N N . THR D 1 92 ? -7.541 -15.237 -33.507 1.00 39.00 71 THR D N 1
ATOM 7709 C CA . THR D 1 92 ? -6.688 -16.233 -32.843 1.00 35.47 71 THR D CA 1
ATOM 7710 C C . THR D 1 92 ? -6.768 -17.591 -33.527 1.00 33.95 71 THR D C 1
ATOM 7711 O O . THR D 1 92 ? -7.844 -18.163 -33.619 1.00 38.63 71 THR D O 1
ATOM 7715 N N . VAL D 1 93 ? -5.640 -18.116 -34.000 1.00 38.03 72 VAL D N 1
ATOM 7716 C CA . VAL D 1 93 ? -5.643 -19.450 -34.600 1.00 34.73 72 VAL D CA 1
ATOM 7717 C C . VAL D 1 93 ? -5.519 -20.544 -33.539 1.00 40.19 72 VAL D C 1
ATOM 7718 O O . VAL D 1 93 ? -4.647 -20.494 -32.673 1.00 37.33 72 VAL D O 1
ATOM 7722 N N . TRP D 1 94 ? -6.405 -21.532 -33.625 1.00 38.04 73 TRP D N 1
ATOM 7723 C CA . TRP D 1 94 ? -6.405 -22.662 -32.710 1.00 38.71 73 TRP D CA 1
ATOM 7724 C C . TRP D 1 94 ? -6.086 -23.956 -33.457 1.00 38.86 73 TRP D C 1
ATOM 7725 O O . TRP D 1 94 ? -6.389 -24.087 -34.639 1.00 41.81 73 TRP D O 1
ATOM 7736 N N . THR D 1 95 ? -5.459 -24.901 -32.772 1.00 38.20 74 THR D N 1
ATOM 7737 C CA . THR D 1 95 ? -5.146 -26.187 -33.370 1.00 41.10 74 THR D CA 1
ATOM 7738 C C . THR D 1 95 ? -6.419 -27.002 -33.500 1.00 45.28 74 THR D C 1
ATOM 7739 O O . THR D 1 95 ? -6.608 -27.709 -34.482 1.00 46.67 74 THR D O 1
ATOM 7743 N N . LEU D 1 96 ? -7.281 -26.906 -32.492 1.00 42.17 75 LEU D N 1
ATOM 7744 C CA . LEU D 1 96 ? -8.597 -27.538 -32.529 1.00 47.07 75 LEU D CA 1
ATOM 7745 C C . LEU D 1 96 ? -9.602 -26.533 -32.047 1.00 47.45 75 LEU D C 1
ATOM 7746 O O . LEU D 1 96 ? -9.234 -25.429 -31.659 1.00 46.11 75 LEU D O 1
ATOM 7751 N N . GLU D 1 97 ? -10.871 -26.912 -32.048 1.00 49.14 76 GLU D N 1
ATOM 7752 C CA . GLU D 1 97 ? -11.866 -26.098 -31.370 1.00 52.85 76 GLU D CA 1
ATOM 7753 C C . GLU D 1 97 ? -11.446 -25.965 -29.904 1.00 49.40 76 GLU D C 1
ATOM 7754 O O . GLU D 1 97 ? -11.062 -26.947 -29.268 1.00 50.98 76 GLU D O 1
ATOM 7760 N N . PRO D 1 98 ? -11.475 -24.735 -29.381 1.00 46.38 77 PRO D N 1
ATOM 7761 C CA . PRO D 1 98 ? -11.005 -24.396 -28.030 1.00 49.01 77 PRO D CA 1
ATOM 7762 C C . PRO D 1 98 ? -11.591 -25.277 -26.922 1.00 52.20 77 PRO D C 1
ATOM 7763 O O . PRO D 1 98 ? -11.032 -25.315 -25.824 1.00 53.11 77 PRO D O 1
ATOM 7767 N N . ASP D 1 99 ? -12.699 -25.960 -27.208 1.00 54.24 78 ASP D N 1
ATOM 7768 C CA . ASP D 1 99 ? -13.359 -26.827 -26.232 1.00 54.43 78 ASP D CA 1
ATOM 7769 C C . ASP D 1 99 ? -12.878 -28.272 -26.354 1.00 50.26 78 ASP D C 1
ATOM 7770 O O . ASP D 1 99 ? -13.058 -29.064 -25.439 1.00 53.77 78 ASP D O 1
ATOM 7771 N N . GLN D 1 100 ? -12.257 -28.610 -27.480 1.00 48.34 79 GLN D N 1
ATOM 7772 C CA . GLN D 1 100 ? -11.691 -29.943 -27.658 1.00 50.67 79 GLN D CA 1
ATOM 7773 C C . GLN D 1 100 ? -10.450 -30.144 -26.797 1.00 48.27 79 GLN D C 1
ATOM 7774 O O . GLN D 1 100 ? -9.634 -29.239 -26.657 1.00 43.47 79 GLN D O 1
ATOM 7780 N N . PRO D 1 101 ? -10.313 -31.338 -26.204 1.00 53.09 80 PRO D N 1
ATOM 7781 C CA . PRO D 1 101 ? -9.125 -31.643 -25.398 1.00 52.53 80 PRO D CA 1
ATOM 7782 C C . PRO D 1 101 ? -7.828 -31.553 -26.204 1.00 50.83 80 PRO D C 1
ATOM 7783 O O . PRO D 1 101 ? -7.776 -31.997 -27.358 1.00 47.56 80 PRO D O 1
ATOM 7787 N N . GLY D 1 102 ? -6.804 -30.955 -25.598 1.00 51.03 81 GLY D N 1
ATOM 7788 C CA . GLY D 1 102 ? -5.497 -30.836 -26.221 1.00 51.13 81 GLY D CA 1
ATOM 7789 C C . GLY D 1 102 ? -5.351 -29.659 -27.171 1.00 46.46 81 GLY D C 1
ATOM 7790 O O . GLY D 1 102 ? -4.293 -29.468 -27.775 1.00 46.83 81 GLY D O 1
ATOM 7791 N N . ALA D 1 103 ? -6.409 -28.868 -27.307 1.00 42.51 82 ALA D N 1
ATOM 7792 C CA . ALA D 1 103 ? -6.398 -27.723 -28.219 1.00 42.65 82 ALA D CA 1
ATOM 7793 C C . ALA D 1 103 ? -5.575 -26.559 -27.664 1.00 44.40 82 ALA D C 1
ATOM 7794 O O . ALA D 1 103 ? -5.546 -26.331 -26.451 1.00 42.10 82 ALA D O 1
ATOM 7796 N N . ALA D 1 104 ? -4.917 -25.815 -28.552 1.00 39.69 83 ALA D N 1
ATOM 7797 C CA . ALA D 1 104 ? -4.096 -24.679 -28.128 1.00 37.49 83 ALA D CA 1
ATOM 7798 C C . ALA D 1 104 ? -4.130 -23.516 -29.116 1.00 41.25 83 ALA D C 1
ATOM 7799 O O . ALA D 1 104 ? -4.141 -23.724 -30.334 1.00 38.93 83 ALA D O 1
ATOM 7801 N N . PRO D 1 105 ? -4.145 -22.282 -28.589 1.00 38.45 84 PRO D N 1
ATOM 7802 C CA . PRO D 1 105 ? -3.971 -21.102 -29.438 1.00 37.00 84 PRO D CA 1
ATOM 7803 C C . PRO D 1 105 ? -2.513 -21.008 -29.871 1.00 37.45 84 PRO D C 1
ATOM 7804 O O . PRO D 1 105 ? -1.619 -21.369 -29.108 1.00 35.71 84 PRO D O 1
ATOM 7808 N N . VAL D 1 106 ? -2.261 -20.549 -31.088 1.00 39.29 85 VAL D N 1
ATOM 7809 C CA . VAL D 1 106 ? -0.906 -20.640 -31.614 1.00 40.79 85 VAL D CA 1
ATOM 7810 C C . VAL D 1 106 ? -0.505 -19.338 -32.293 1.00 33.31 85 VAL D C 1
ATOM 7811 O O . VAL D 1 106 ? 0.677 -19.072 -32.505 1.00 33.15 85 VAL D O 1
ATOM 7815 N N . ARG D 1 107 ? -1.503 -18.525 -32.619 1.00 31.02 86 ARG D N 1
ATOM 7816 C CA . ARG D 1 107 ? -1.248 -17.233 -33.225 1.00 32.06 86 ARG D CA 1
ATOM 7817 C C . ARG D 1 107 ? -2.355 -16.242 -32.900 1.00 30.35 86 ARG D C 1
ATOM 7818 O O . ARG D 1 107 ? -3.538 -16.593 -32.857 1.00 27.87 86 ARG D O 1
ATOM 7826 N N . ILE D 1 108 ? -1.951 -15.000 -32.655 1.00 29.46 87 ILE D N 1
ATOM 7827 C CA . ILE D 1 108 ? -2.894 -13.912 -32.523 1.00 28.44 87 ILE D CA 1
ATOM 7828 C C . ILE D 1 108 ? -2.576 -12.818 -33.551 1.00 30.55 87 ILE D C 1
ATOM 7829 O O . ILE D 1 108 ? -1.452 -12.316 -33.630 1.00 28.10 87 ILE D O 1
ATOM 7834 N N . GLU D 1 109 ? -3.589 -12.474 -34.337 1.00 32.14 88 GLU D N 1
ATOM 7835 C CA . GLU D 1 109 ? -3.491 -11.470 -35.381 1.00 33.86 88 GLU D CA 1
ATOM 7836 C C . GLU D 1 109 ? -3.811 -10.073 -34.849 1.00 33.41 88 GLU D C 1
ATOM 7837 O O . GLU D 1 109 ? -4.630 -9.920 -33.929 1.00 33.64 88 GLU D O 1
ATOM 7843 N N . TYR D 1 110 ? -3.164 -9.075 -35.445 1.00 27.07 89 TYR D N 1
ATOM 7844 C CA . TYR D 1 110 ? -3.354 -7.655 -35.122 1.00 30.25 89 TYR D CA 1
ATOM 7845 C C . TYR D 1 110 ? -3.050 -7.341 -33.668 1.00 28.14 89 TYR D C 1
ATOM 7846 O O . TYR D 1 110 ? -3.857 -6.717 -32.992 1.00 30.41 89 TYR D O 1
ATOM 7855 N N . VAL D 1 111 ? -1.872 -7.754 -33.207 1.00 29.49 90 VAL D N 1
ATOM 7856 C CA . VAL D 1 111 ? -1.489 -7.596 -31.806 1.00 30.64 90 VAL D CA 1
ATOM 7857 C C . VAL D 1 111 ? -1.112 -6.142 -31.504 1.00 31.93 90 VAL D C 1
ATOM 7858 O O . VAL D 1 111 ? -1.105 -5.720 -30.346 1.00 30.53 90 VAL D O 1
ATOM 7862 N N . VAL D 1 112 ? -0.808 -5.380 -32.552 1.00 29.78 91 VAL D N 1
ATOM 7863 C CA . VAL D 1 112 ? -0.534 -3.949 -32.413 1.00 30.09 91 VAL D CA 1
ATOM 7864 C C . VAL D 1 112 ? -1.785 -3.211 -31.904 1.00 28.71 91 VAL D C 1
ATOM 7865 O O . VAL D 1 112 ? -1.695 -2.213 -31.193 1.00 25.52 91 VAL D O 1
ATOM 7869 N N . ASP D 1 113 ? -2.951 -3.729 -32.267 1.00 29.01 92 ASP D N 1
ATOM 7870 C CA . ASP D 1 113 ? -4.217 -3.145 -31.860 1.00 31.89 92 ASP D CA 1
ATOM 7871 C C . ASP D 1 113 ? -4.674 -3.599 -30.463 1.00 33.20 92 ASP D C 1
ATOM 7872 O O . ASP D 1 113 ? -5.566 -2.986 -29.868 1.00 37.27 92 ASP D O 1
ATOM 7877 N N . LYS D 1 114 ? -4.044 -4.644 -29.930 1.00 32.50 93 LYS D N 1
ATOM 7878 C CA . LYS D 1 114 ? -4.516 -5.275 -28.691 1.00 31.20 93 LYS D CA 1
ATOM 7879 C C . LYS D 1 114 ? -3.652 -4.939 -27.490 1.00 32.86 93 LYS D C 1
ATOM 7880 O O . LYS D 1 114 ? -4.089 -5.113 -26.355 1.00 41.58 93 LYS D O 1
ATOM 7886 N N . ALA D 1 115 ? -2.424 -4.475 -27.714 1.00 31.88 94 ALA D N 1
ATOM 7887 C CA . ALA D 1 115 ? -1.502 -4.283 -26.590 1.00 30.88 94 ALA D CA 1
ATOM 7888 C C . ALA D 1 115 ? -0.500 -3.141 -26.778 1.00 36.32 94 ALA D C 1
ATOM 7889 O O . ALA D 1 115 ? 0.349 -3.180 -27.671 1.00 28.09 94 ALA D O 1
ATOM 7891 N N . ARG D 1 116 ? -0.579 -2.160 -25.881 1.00 35.39 95 ARG D N 1
ATOM 7892 C CA . ARG D 1 116 ? 0.159 -0.898 -25.994 1.00 38.58 95 ARG D CA 1
ATOM 7893 C C . ARG D 1 116 ? 1.686 -1.017 -26.115 1.00 34.15 95 ARG D C 1
ATOM 7894 O O . ARG D 1 116 ? 2.279 -0.304 -26.907 1.00 32.93 95 ARG D O 1
ATOM 7902 N N . PRO D 1 117 ? 2.334 -1.894 -25.322 1.00 36.71 96 PRO D N 1
ATOM 7903 C CA . PRO D 1 117 ? 3.778 -2.068 -25.558 1.00 32.07 96 PRO D CA 1
ATOM 7904 C C . PRO D 1 117 ? 4.116 -2.579 -26.970 1.00 31.72 96 PRO D C 1
ATOM 7905 O O . PRO D 1 117 ? 5.196 -2.290 -27.501 1.00 30.68 96 PRO D O 1
ATOM 7909 N N . ILE D 1 118 ? 3.205 -3.331 -27.570 1.00 28.92 97 ILE D N 1
ATOM 7910 C CA . ILE D 1 118 ? 3.447 -3.869 -28.903 1.00 30.56 97 ILE D CA 1
ATOM 7911 C C . ILE D 1 118 ? 3.182 -2.804 -29.986 1.00 29.59 97 ILE D C 1
ATOM 7912 O O . ILE D 1 118 ? 3.862 -2.772 -31.025 1.00 28.32 97 ILE D O 1
ATOM 7917 N N . ALA D 1 119 ? 2.225 -1.916 -29.730 1.00 27.78 98 ALA D N 1
ATOM 7918 C CA . ALA D 1 119 ? 1.986 -0.791 -30.636 1.00 31.68 98 ALA D CA 1
ATOM 7919 C C . ALA D 1 119 ? 3.227 0.088 -30.710 1.00 30.90 98 ALA D C 1
ATOM 7920 O O . ALA D 1 119 ? 3.657 0.495 -31.795 1.00 31.46 98 ALA D O 1
ATOM 7922 N N . MET D 1 120 ? 3.812 0.351 -29.548 1.00 27.63 99 MET D N 1
ATOM 7923 C CA . MET D 1 120 ? 4.973 1.218 -29.475 1.00 32.46 99 MET D CA 1
ATOM 7924 C C . MET D 1 120 ? 6.190 0.540 -30.095 1.00 29.01 99 MET D C 1
ATOM 7925 O O . MET D 1 120 ? 7.040 1.202 -30.698 1.00 30.12 99 MET D O 1
ATOM 7930 N N . LEU D 1 121 ? 6.272 -0.779 -29.932 1.00 28.75 100 LEU D N 1
ATOM 7931 C CA . LEU D 1 121 ? 7.302 -1.580 -30.604 1.00 28.50 100 LEU D CA 1
ATOM 7932 C C . LEU D 1 121 ? 7.240 -1.392 -32.124 1.00 27.89 100 LEU D C 1
ATOM 7933 O O . LEU D 1 121 ? 8.264 -1.353 -32.796 1.00 28.11 100 LEU D O 1
ATOM 7938 N N . ALA D 1 122 ? 6.028 -1.261 -32.653 1.00 25.47 101 ALA D N 1
ATOM 7939 C CA . ALA D 1 122 ? 5.838 -1.095 -34.078 1.00 25.39 101 ALA D CA 1
ATOM 7940 C C . ALA D 1 122 ? 6.324 0.280 -34.559 1.00 32.06 101 ALA D C 1
ATOM 7941 O O . ALA D 1 122 ? 6.330 0.549 -35.763 1.00 25.45 101 ALA D O 1
ATOM 7943 N N . GLY D 1 123 ? 6.714 1.148 -33.618 1.00 30.10 102 GLY D N 1
ATOM 7944 C CA . GLY D 1 123 ? 7.183 2.484 -33.944 1.00 22.34 102 GLY D CA 1
ATOM 7945 C C . GLY D 1 123 ? 8.657 2.588 -33.601 1.00 28.84 102 GLY D C 1
ATOM 7946 O O . GLY D 1 123 ? 9.239 3.680 -33.591 1.00 30.58 102 GLY D O 1
ATOM 7947 N N . HIS D 1 124 ? 9.261 1.441 -33.299 1.00 24.40 103 HIS D N 1
ATOM 7948 C CA . HIS D 1 124 ? 10.667 1.392 -32.908 1.00 26.64 103 HIS D CA 1
ATOM 7949 C C . HIS D 1 124 ? 11.558 1.977 -34.017 1.00 30.21 103 HIS D C 1
ATOM 7950 O O . HIS D 1 124 ? 11.512 1.536 -35.163 1.00 26.14 103 HIS D O 1
ATOM 7957 N N . PRO D 1 125 ? 12.350 3.001 -33.675 1.00 32.18 104 PRO D N 1
ATOM 7958 C CA . PRO D 1 125 ? 13.125 3.753 -34.666 1.00 28.46 104 PRO D CA 1
ATOM 7959 C C . PRO D 1 125 ? 14.315 2.978 -35.259 1.00 29.87 104 PRO D C 1
ATOM 7960 O O . PRO D 1 125 ? 14.662 3.212 -36.413 1.00 27.91 104 PRO D O 1
ATOM 7964 N N . LEU D 1 126 ? 14.942 2.086 -34.498 1.00 27.77 105 LEU D N 1
ATOM 7965 C CA . LEU D 1 126 ? 16.023 1.296 -35.071 1.00 30.11 105 LEU D CA 1
ATOM 7966 C C . LEU D 1 126 ? 15.438 0.312 -36.089 1.00 29.05 105 LEU D C 1
ATOM 7967 O O . LEU D 1 126 ? 15.936 0.204 -37.218 1.00 27.46 105 LEU D O 1
ATOM 7972 N N . LEU D 1 127 ? 14.369 -0.375 -35.693 1.00 24.72 106 LEU D N 1
ATOM 7973 C CA . LEU D 1 127 ? 13.637 -1.243 -36.603 1.00 25.91 106 LEU D CA 1
ATOM 7974 C C . LEU D 1 127 ? 13.236 -0.501 -37.883 1.00 24.95 106 LEU D C 1
ATOM 7975 O O . LEU D 1 127 ? 13.350 -1.022 -38.999 1.00 21.41 106 LEU D O 1
ATOM 7980 N N . LEU D 1 128 ? 12.768 0.720 -37.710 1.00 23.14 107 LEU D N 1
ATOM 7981 C CA . LEU D 1 128 ? 12.212 1.430 -38.833 1.00 25.17 107 LEU D CA 1
ATOM 7982 C C . LEU D 1 128 ? 13.303 2.014 -39.736 1.00 25.00 107 LEU D C 1
ATOM 7983 O O . LEU D 1 128 ? 13.113 2.089 -40.947 1.00 24.42 107 LEU D O 1
ATOM 7988 N N . ARG D 1 129 ? 14.452 2.389 -39.179 1.00 22.50 108 ARG D N 1
ATOM 7989 C CA . ARG D 1 129 ? 15.504 2.913 -40.041 1.00 28.84 108 ARG D CA 1
ATOM 7990 C C . ARG D 1 129 ? 16.171 1.777 -40.811 1.00 23.84 108 ARG D C 1
ATOM 7991 O O . ARG D 1 129 ? 16.558 1.958 -41.962 1.00 28.65 108 ARG D O 1
ATOM 7999 N N . ILE D 1 130 ? 16.255 0.599 -40.201 1.00 27.24 109 ILE D N 1
ATOM 8000 C CA . ILE D 1 130 ? 16.661 -0.616 -40.919 1.00 23.88 109 ILE D CA 1
ATOM 8001 C C . ILE D 1 130 ? 15.692 -0.891 -42.060 1.00 24.49 109 ILE D C 1
ATOM 8002 O O . ILE D 1 130 ? 16.091 -1.099 -43.197 1.00 26.62 109 ILE D O 1
ATOM 8007 N N . MET D 1 131 ? 14.403 -0.857 -41.753 1.00 25.70 110 MET D N 1
ATOM 8008 C CA . MET D 1 131 ? 13.392 -1.177 -42.736 1.00 22.31 110 MET D CA 1
ATOM 8009 C C . MET D 1 131 ? 13.387 -0.151 -43.872 1.00 24.43 110 MET D C 1
ATOM 8010 O O . MET D 1 131 ? 13.125 -0.491 -45.024 1.00 22.16 110 MET D O 1
ATOM 8015 N N . GLU D 1 132 ? 13.691 1.102 -43.547 1.00 24.65 111 GLU D N 1
ATOM 8016 C CA . GLU D 1 132 ? 13.703 2.154 -44.555 1.00 25.93 111 GLU D CA 1
ATOM 8017 C C . GLU D 1 132 ? 14.848 1.942 -45.560 1.00 23.47 111 GLU D C 1
ATOM 8018 O O . GLU D 1 132 ? 14.726 2.294 -46.727 1.00 22.55 111 GLU D O 1
ATOM 8024 N N . GLN D 1 133 ? 15.954 1.369 -45.101 1.00 23.62 112 GLN D N 1
ATOM 8025 C CA . GLN D 1 133 ? 17.055 1.067 -46.000 1.00 21.44 112 GLN D CA 1
ATOM 8026 C C . GLN D 1 133 ? 16.754 -0.180 -46.833 1.00 20.15 112 GLN D C 1
ATOM 8027 O O . GLN D 1 133 ? 17.206 -0.276 -47.957 1.00 23.43 112 GLN D O 1
ATOM 8033 N N . LEU D 1 134 ? 15.977 -1.121 -46.301 1.00 20.76 113 LEU D N 1
ATOM 8034 C CA . LEU D 1 134 ? 15.755 -2.389 -47.006 1.00 18.74 113 LEU D CA 1
ATOM 8035 C C . LEU D 1 134 ? 14.546 -2.364 -47.932 1.00 23.65 113 LEU D C 1
ATOM 8036 O O . LEU D 1 134 ? 14.614 -2.813 -49.080 1.00 23.86 113 LEU D O 1
ATOM 8041 N N . VAL D 1 135 ? 13.448 -1.829 -47.414 1.00 22.94 114 VAL D N 1
ATOM 8042 C CA . VAL D 1 135 ? 12.174 -1.747 -48.109 1.00 21.98 114 VAL D CA 1
ATOM 8043 C C . VAL D 1 135 ? 12.081 -0.450 -48.924 1.00 21.94 114 VAL D C 1
ATOM 8044 O O . VAL D 1 135 ? 11.409 -0.385 -49.965 1.00 23.72 114 VAL D O 1
ATOM 8048 N N . GLY D 1 136 ? 12.749 0.589 -48.431 1.00 20.21 115 GLY D N 1
ATOM 8049 C CA . GLY D 1 136 ? 12.701 1.886 -49.069 1.00 22.88 115 GLY D CA 1
ATOM 8050 C C . GLY D 1 136 ? 11.940 2.914 -48.244 1.00 24.41 115 GLY D C 1
ATOM 8051 O O . GLY D 1 136 ? 11.387 2.593 -47.184 1.00 23.35 115 GLY D O 1
ATOM 8052 N N . PRO D 1 137 ? 11.903 4.159 -48.741 1.00 21.84 116 PRO D N 1
ATOM 8053 C CA . PRO D 1 137 ? 11.315 5.340 -48.092 1.00 24.99 116 PRO D CA 1
ATOM 8054 C C . PRO D 1 137 ? 9.786 5.308 -48.018 1.00 26.63 116 PRO D C 1
ATOM 8055 O O . PRO D 1 137 ? 9.225 6.018 -47.177 1.00 28.54 116 PRO D O 1
ATOM 8059 N N . ASN D 1 138 ? 9.134 4.507 -48.857 1.00 20.51 117 ASN D N 1
ATOM 8060 C CA . ASN D 1 138 ? 7.679 4.402 -48.842 1.00 21.00 117 ASN D CA 1
ATOM 8061 C C . ASN D 1 138 ? 7.140 3.163 -48.127 1.00 24.61 117 ASN D C 1
ATOM 8062 O O . ASN D 1 138 ? 6.029 2.718 -48.415 1.00 24.27 117 ASN D O 1
ATOM 8067 N N . LEU D 1 139 ? 7.923 2.614 -47.205 1.00 22.78 118 LEU D N 1
ATOM 8068 C CA . LEU D 1 139 ? 7.522 1.411 -46.476 1.00 26.43 118 LEU D CA 1
ATOM 8069 C C . LEU D 1 139 ? 6.160 1.600 -45.794 1.00 27.02 118 LEU D C 1
ATOM 8070 O O . LEU D 1 139 ? 5.855 2.689 -45.298 1.00 27.66 118 LEU D O 1
ATOM 8075 N N . ILE D 1 140 ? 5.331 0.559 -45.804 1.00 23.57 119 ILE D N 1
ATOM 8076 C CA . ILE D 1 140 ? 4.145 0.523 -44.949 1.00 24.69 119 ILE D CA 1
ATOM 8077 C C . ILE D 1 140 ? 4.114 -0.793 -44.173 1.00 24.07 119 ILE D C 1
ATOM 8078 O O . ILE D 1 140 ? 4.511 -1.827 -44.694 1.00 24.17 119 ILE D O 1
ATOM 8083 N N . PRO D 1 141 ? 3.637 -0.761 -42.917 1.00 26.85 120 PRO D N 1
ATOM 8084 C CA . PRO D 1 141 ? 3.489 -2.025 -42.187 1.00 22.70 120 PRO D CA 1
ATOM 8085 C C . PRO D 1 141 ? 2.229 -2.774 -42.648 1.00 28.79 120 PRO D C 1
ATOM 8086 O O . PRO D 1 141 ? 1.153 -2.175 -42.807 1.00 26.42 120 PRO D O 1
ATOM 8090 N N . THR D 1 142 ? 2.356 -4.076 -42.890 1.00 28.40 121 THR D N 1
ATOM 8091 C CA . THR D 1 142 ? 1.217 -4.830 -43.396 1.00 24.84 121 THR D CA 1
ATOM 8092 C C . THR D 1 142 ? 0.692 -5.797 -42.324 1.00 29.40 121 THR D C 1
ATOM 8093 O O . THR D 1 142 ? -0.071 -5.377 -41.455 1.00 29.78 121 THR D O 1
ATOM 8097 N N . TRP D 1 143 ? 1.095 -7.067 -42.381 1.00 27.41 122 TRP D N 1
ATOM 8098 C CA . TRP D 1 143 ? 0.750 -8.049 -41.345 1.00 27.26 122 TRP D CA 1
ATOM 8099 C C . TRP D 1 143 ? 1.454 -7.744 -40.036 1.00 25.78 122 TRP D C 1
ATOM 8100 O O . TRP D 1 143 ? 2.648 -7.440 -40.022 1.00 26.32 122 TRP D O 1
ATOM 8111 N N . ASP D 1 144 ? 0.711 -7.802 -38.939 1.00 24.49 123 ASP D N 1
ATOM 8112 C CA . ASP D 1 144 ? 1.324 -7.786 -37.611 1.00 23.90 123 ASP D CA 1
ATOM 8113 C C . ASP D 1 144 ? 0.657 -8.868 -36.755 1.00 29.73 123 ASP D C 1
ATOM 8114 O O . ASP D 1 144 ? -0.579 -8.963 -36.694 1.00 29.50 123 ASP D O 1
ATOM 8119 N N . SER D 1 145 ? 1.480 -9.702 -36.125 1.00 27.25 124 SER D N 1
ATOM 8120 C CA . SER D 1 145 ? 0.978 -10.837 -35.354 1.00 28.59 124 SER D CA 1
ATOM 8121 C C . SER D 1 145 ? 2.013 -11.364 -34.369 1.00 28.24 124 SER D C 1
ATOM 8122 O O . SER D 1 145 ? 3.198 -11.032 -34.457 1.00 26.47 124 SER D O 1
ATOM 8125 N N . MET D 1 146 ? 1.544 -12.183 -33.430 1.00 24.04 125 MET D N 1
ATOM 8126 C CA . MET D 1 146 ? 2.417 -12.940 -32.546 1.00 24.92 125 MET D CA 1
ATOM 8127 C C . MET D 1 146 ? 2.164 -14.440 -32.710 1.00 30.43 125 MET D C 1
ATOM 8128 O O . MET D 1 146 ? 1.021 -14.903 -32.757 1.00 27.92 125 MET D O 1
ATOM 8133 N N . VAL D 1 147 ? 3.258 -15.183 -32.797 1.00 27.86 126 VAL D N 1
ATOM 8134 C CA . VAL D 1 147 ? 3.236 -16.605 -33.055 1.00 28.25 126 VAL D CA 1
ATOM 8135 C C . VAL D 1 147 ? 3.883 -17.286 -31.860 1.00 29.93 126 VAL D C 1
ATOM 8136 O O . VAL D 1 147 ? 4.875 -16.790 -31.339 1.00 27.76 126 VAL D O 1
ATOM 8140 N N . PHE D 1 148 ? 3.313 -18.404 -31.422 1.00 32.98 127 PHE D N 1
ATOM 8141 C CA . PHE D 1 148 ? 3.792 -19.098 -30.228 1.00 36.31 127 PHE D CA 1
ATOM 8142 C C . PHE D 1 148 ? 3.416 -20.580 -30.283 1.00 39.59 127 PHE D C 1
ATOM 8143 O O . PHE D 1 148 ? 2.655 -21.074 -29.454 1.00 38.54 127 PHE D O 1
ATOM 8151 N N . LYS D 1 149 ? 3.960 -21.285 -31.268 1.00 38.09 128 LYS D N 1
ATOM 8152 C CA . LYS D 1 149 ? 3.540 -22.653 -31.533 1.00 44.81 128 LYS D CA 1
ATOM 8153 C C . LYS D 1 149 ? 4.146 -23.637 -30.553 1.00 46.38 128 LYS D C 1
ATOM 8154 O O . LYS D 1 149 ? 5.127 -23.301 -29.880 1.00 40.34 128 LYS D O 1
ATOM 8160 N N . THR D 1 150 ? 3.552 -24.833 -30.480 1.00 50.14 129 THR D N 1
ATOM 8161 C CA . THR D 1 150 ? 4.084 -25.962 -29.698 1.00 58.25 129 THR D CA 1
ATOM 8162 C C . THR D 1 150 ? 5.615 -26.017 -29.614 1.00 57.86 129 THR D C 1
ATOM 8163 O O . THR D 1 150 ? 6.292 -26.509 -30.522 1.00 44.44 129 THR D O 1
ATOM 8167 N N . LEU D 1 157 ? 4.675 -30.166 -43.703 1.00 47.88 136 LEU D N 1
ATOM 8168 C CA . LEU D 1 157 ? 5.588 -29.455 -44.603 1.00 55.81 136 LEU D CA 1
ATOM 8169 C C . LEU D 1 157 ? 6.392 -28.369 -43.877 1.00 51.02 136 LEU D C 1
ATOM 8170 O O . LEU D 1 157 ? 5.882 -27.281 -43.610 1.00 52.57 136 LEU D O 1
ATOM 8175 N N . ALA D 1 158 ? 7.651 -28.664 -43.569 1.00 49.16 137 ALA D N 1
ATOM 8176 C CA . ALA D 1 158 ? 8.494 -27.725 -42.839 1.00 47.05 137 ALA D CA 1
ATOM 8177 C C . ALA D 1 158 ? 9.009 -26.584 -43.733 1.00 45.77 137 ALA D C 1
ATOM 8178 O O . ALA D 1 158 ? 8.900 -25.402 -43.382 1.00 42.43 137 ALA D O 1
ATOM 8180 N N . TRP D 1 159 ? 9.551 -26.942 -44.892 1.00 41.79 138 TRP D N 1
ATOM 8181 C CA . TRP D 1 159 ? 10.213 -25.974 -45.758 1.00 40.41 138 TRP D CA 1
ATOM 8182 C C . TRP D 1 159 ? 9.245 -25.328 -46.737 1.00 43.06 138 TRP D C 1
ATOM 8183 O O . TRP D 1 159 ? 8.545 -26.014 -47.480 1.00 42.34 138 TRP D O 1
ATOM 8194 N N . HIS D 1 160 ? 9.222 -24.000 -46.740 1.00 39.79 139 HIS D N 1
ATOM 8195 C CA . HIS D 1 160 ? 8.273 -23.254 -47.560 1.00 40.37 139 HIS D CA 1
ATOM 8196 C C . HIS D 1 160 ? 8.766 -21.837 -47.869 1.00 34.47 139 HIS D C 1
ATOM 8197 O O . HIS D 1 160 ? 9.776 -21.385 -47.329 1.00 30.69 139 HIS D O 1
ATOM 8204 N N . ARG D 1 161 ? 8.036 -21.157 -48.748 1.00 41.01 140 ARG D N 1
ATOM 8205 C CA . ARG D 1 161 ? 8.095 -19.697 -48.887 1.00 40.88 140 ARG D CA 1
ATOM 8206 C C . ARG D 1 161 ? 6.842 -19.118 -48.261 1.00 37.53 140 ARG D C 1
ATOM 8207 O O . ARG D 1 161 ? 5.845 -19.821 -48.135 1.00 37.42 140 ARG D O 1
ATOM 8215 N N . ASP D 1 162 ? 6.871 -17.840 -47.891 1.00 40.44 141 ASP D N 1
ATOM 8216 C CA . ASP D 1 162 ? 5.661 -17.183 -47.402 1.00 42.06 141 ASP D CA 1
ATOM 8217 C C . ASP D 1 162 ? 4.772 -16.810 -48.583 1.00 46.60 141 ASP D C 1
ATOM 8218 O O . ASP D 1 162 ? 5.193 -16.932 -49.736 1.00 53.67 141 ASP D O 1
ATOM 8223 N N . ALA D 1 163 ? 3.549 -16.366 -48.294 1.00 57.82 142 ALA D N 1
ATOM 8224 C CA . ALA D 1 163 ? 2.550 -16.028 -49.323 1.00 57.11 142 ALA D CA 1
ATOM 8225 C C . ALA D 1 163 ? 3.103 -15.163 -50.457 1.00 55.85 142 ALA D C 1
ATOM 8226 O O . ALA D 1 163 ? 3.161 -13.934 -50.358 1.00 60.58 142 ALA D O 1
ATOM 8228 N N . LEU D 1 165 ? 2.719 -13.630 -53.413 1.00 62.07 144 LEU D N 1
ATOM 8229 C CA . LEU D 1 165 ? 1.539 -13.444 -54.252 1.00 52.91 144 LEU D CA 1
ATOM 8230 C C . LEU D 1 165 ? 1.822 -12.669 -55.536 1.00 47.42 144 LEU D C 1
ATOM 8231 O O . LEU D 1 165 ? 0.891 -12.199 -56.185 1.00 50.55 144 LEU D O 1
ATOM 8236 N N . TYR D 1 166 ? 3.082 -12.515 -55.919 1.00 39.94 145 TYR D N 1
ATOM 8237 C CA . TYR D 1 166 ? 3.344 -11.709 -57.121 1.00 43.89 145 TYR D CA 1
ATOM 8238 C C . TYR D 1 166 ? 3.778 -12.527 -58.332 1.00 37.50 145 TYR D C 1
ATOM 8239 O O . TYR D 1 166 ? 4.507 -13.507 -58.208 1.00 41.80 145 TYR D O 1
ATOM 8248 N N . ASP D 1 167 ? 3.327 -12.115 -59.509 1.00 41.10 146 ASP D N 1
ATOM 8249 C CA . ASP D 1 167 ? 3.861 -12.664 -60.754 1.00 43.68 146 ASP D CA 1
ATOM 8250 C C . ASP D 1 167 ? 5.263 -12.116 -60.990 1.00 38.63 146 ASP D C 1
ATOM 8251 O O . ASP D 1 167 ? 5.508 -10.914 -60.813 1.00 39.76 146 ASP D O 1
ATOM 8256 N N . ASN D 1 168 ? 6.172 -13.006 -61.377 1.00 34.43 147 ASN D N 1
ATOM 8257 C CA . ASN D 1 168 ? 7.606 -12.730 -61.378 1.00 35.01 147 ASN D CA 1
ATOM 8258 C C . ASN D 1 168 ? 8.078 -12.167 -60.042 1.00 33.86 147 ASN D C 1
ATOM 8259 O O . ASN D 1 168 ? 8.696 -11.091 -59.986 1.00 29.18 147 ASN D O 1
ATOM 8264 N N . ALA D 1 169 ? 7.786 -12.913 -58.975 1.00 29.76 148 ALA D N 1
ATOM 8265 C CA . ALA D 1 169 ? 8.081 -12.465 -57.623 1.00 30.45 148 ALA D CA 1
ATOM 8266 C C . ALA D 1 169 ? 9.575 -12.207 -57.423 1.00 30.04 148 ALA D C 1
ATOM 8267 O O . ALA D 1 169 ? 9.949 -11.258 -56.725 1.00 31.19 148 ALA D O 1
ATOM 8269 N N . VAL D 1 170 ? 10.426 -13.036 -58.031 1.00 24.28 149 VAL D N 1
ATOM 8270 C CA . VAL D 1 170 ? 11.865 -12.851 -57.877 1.00 25.58 149 VAL D CA 1
ATOM 8271 C C . VAL D 1 170 ? 12.297 -11.524 -58.503 1.00 28.01 149 VAL D C 1
ATOM 8272 O O . VAL D 1 170 ? 13.132 -10.799 -57.935 1.00 26.31 149 VAL D O 1
ATOM 8276 N N . GLY D 1 171 ? 11.703 -11.207 -59.656 1.00 26.06 150 GLY D N 1
ATOM 8277 C CA . GLY D 1 171 ? 11.991 -9.973 -60.368 1.00 25.12 150 GLY D CA 1
ATOM 8278 C C . GLY D 1 171 ? 11.517 -8.769 -59.571 1.00 26.15 150 GLY D C 1
ATOM 8279 O O . GLY D 1 171 ? 12.175 -7.738 -59.535 1.00 24.74 150 GLY D O 1
ATOM 8280 N N . VAL D 1 172 ? 10.372 -8.923 -58.912 1.00 27.17 151 VAL D N 1
ATOM 8281 C CA . VAL D 1 172 ? 9.775 -7.857 -58.114 1.00 23.73 151 VAL D CA 1
ATOM 8282 C C . VAL D 1 172 ? 10.462 -7.679 -56.756 1.00 25.31 151 VAL D C 1
ATOM 8283 O O . VAL D 1 172 ? 10.714 -6.553 -56.321 1.00 24.25 151 VAL D O 1
ATOM 8287 N N . THR D 1 173 ? 10.782 -8.776 -56.075 1.00 27.19 152 THR D N 1
ATOM 8288 C CA . THR D 1 173 ? 11.262 -8.630 -54.699 1.00 26.78 152 THR D CA 1
ATOM 8289 C C . THR D 1 173 ? 12.304 -9.668 -54.250 1.00 26.22 152 THR D C 1
ATOM 8290 O O . THR D 1 173 ? 12.553 -9.836 -53.058 1.00 24.08 152 THR D O 1
ATOM 8294 N N . GLY D 1 174 ? 12.954 -10.329 -55.201 1.00 24.37 153 GLY D N 1
ATOM 8295 C CA . GLY D 1 174 ? 14.086 -11.166 -54.852 1.00 23.11 153 GLY D CA 1
ATOM 8296 C C . GLY D 1 174 ? 15.135 -10.409 -54.046 1.00 22.92 153 GLY D C 1
ATOM 8297 O O . GLY D 1 174 ? 15.785 -10.965 -53.154 1.00 20.06 153 GLY D O 1
ATOM 8298 N N . ALA D 1 175 ? 15.289 -9.123 -54.356 1.00 23.75 154 ALA D N 1
ATOM 8299 C CA . ALA D 1 175 ? 16.267 -8.277 -53.665 1.00 24.45 154 ALA D CA 1
ATOM 8300 C C . ALA D 1 175 ? 15.887 -7.988 -52.200 1.00 21.65 154 ALA D C 1
ATOM 8301 O O . ALA D 1 175 ? 16.673 -7.421 -51.446 1.00 25.12 154 ALA D O 1
ATOM 8303 N N . GLY D 1 176 ? 14.683 -8.360 -51.796 1.00 23.00 155 GLY D N 1
ATOM 8304 C CA . GLY D 1 176 ? 14.293 -8.185 -50.405 1.00 21.35 155 GLY D CA 1
ATOM 8305 C C . GLY D 1 176 ? 13.591 -6.875 -50.117 1.00 24.94 155 GLY D C 1
ATOM 8306 O O . GLY D 1 176 ? 14.078 -6.046 -49.346 1.00 26.08 155 GLY D O 1
ATOM 8307 N N . ARG D 1 177 ? 12.430 -6.689 -50.727 1.00 23.21 156 ARG D N 1
ATOM 8308 C CA . ARG D 1 177 ? 11.661 -5.472 -50.519 1.00 25.43 156 ARG D CA 1
ATOM 8309 C C . ARG D 1 177 ? 10.405 -5.751 -49.695 1.00 23.61 156 ARG D C 1
ATOM 8310 O O . ARG D 1 177 ? 9.788 -4.836 -49.148 1.00 26.19 156 ARG D O 1
ATOM 8318 N N . VAL D 1 178 ? 10.034 -7.021 -49.628 1.00 20.73 157 VAL D N 1
ATOM 8319 C CA . VAL D 1 178 ? 8.907 -7.463 -48.837 1.00 25.59 157 VAL D CA 1
ATOM 8320 C C . VAL D 1 178 ? 9.455 -8.353 -47.742 1.00 26.77 157 VAL D C 1
ATOM 8321 O O . VAL D 1 178 ? 9.934 -9.449 -48.007 1.00 29.79 157 VAL D O 1
ATOM 8325 N N . ILE D 1 179 ? 9.405 -7.865 -46.513 1.00 26.81 158 ILE D N 1
ATOM 8326 C CA . ILE D 1 179 ? 10.219 -8.424 -45.454 1.00 25.65 158 ILE D CA 1
ATOM 8327 C C . ILE D 1 179 ? 9.403 -8.776 -44.222 1.00 27.82 158 ILE D C 1
ATOM 8328 O O . ILE D 1 179 ? 8.580 -7.986 -43.774 1.00 27.99 158 ILE D O 1
ATOM 8333 N N . ASP D 1 180 ? 9.650 -9.958 -43.673 1.00 28.96 159 ASP D N 1
ATOM 8334 C CA . ASP D 1 180 ? 9.142 -10.305 -42.352 1.00 29.55 159 ASP D CA 1
ATOM 8335 C C . ASP D 1 180 ? 10.141 -9.991 -41.262 1.00 25.95 159 ASP D C 1
ATOM 8336 O O . ASP D 1 180 ? 11.277 -10.463 -41.294 1.00 26.12 159 ASP D O 1
ATOM 8341 N N . ALA D 1 181 ? 9.707 -9.194 -40.296 1.00 25.56 160 ALA D N 1
ATOM 8342 C CA . ALA D 1 181 ? 10.510 -8.892 -39.118 1.00 25.71 160 ALA D CA 1
ATOM 8343 C C . ALA D 1 181 ? 10.037 -9.735 -37.938 1.00 22.92 160 ALA D C 1
ATOM 8344 O O . ALA D 1 181 ? 8.908 -9.565 -37.468 1.00 25.74 160 ALA D O 1
ATOM 8346 N N . GLY D 1 182 ? 10.902 -10.629 -37.469 1.00 22.55 161 GLY D N 1
ATOM 8347 C CA . GLY D 1 182 ? 10.618 -11.468 -36.312 1.00 24.06 161 GLY D CA 1
ATOM 8348 C C . GLY D 1 182 ? 11.338 -11.000 -35.052 1.00 25.39 161 GLY D C 1
ATOM 8349 O O . GLY D 1 182 ? 12.579 -11.053 -34.971 1.00 24.98 161 GLY D O 1
ATOM 8350 N N . ILE D 1 183 ? 10.567 -10.524 -34.077 1.00 16.44 162 ILE D N 1
ATOM 8351 C CA . ILE D 1 183 ? 11.141 -9.999 -32.849 1.00 19.88 162 ILE D CA 1
ATOM 8352 C C . ILE D 1 183 ? 10.990 -11.045 -31.745 1.00 25.37 162 ILE D C 1
ATOM 8353 O O . ILE D 1 183 ? 9.880 -11.435 -31.380 1.00 23.94 162 ILE D O 1
ATOM 8358 N N . TYR D 1 184 ? 12.118 -11.527 -31.243 1.00 25.22 163 TYR D N 1
ATOM 8359 C CA . TYR D 1 184 ? 12.106 -12.726 -30.424 1.00 26.90 163 TYR D CA 1
ATOM 8360 C C . TYR D 1 184 ? 11.893 -12.407 -28.934 1.00 26.00 163 TYR D C 1
ATOM 8361 O O . TYR D 1 184 ? 12.663 -11.658 -28.336 1.00 28.68 163 TYR D O 1
ATOM 8370 N N . LEU D 1 185 ? 10.835 -12.977 -28.351 1.00 25.28 164 LEU D N 1
ATOM 8371 C CA . LEU D 1 185 ? 10.561 -12.814 -26.915 1.00 27.66 164 LEU D CA 1
ATOM 8372 C C . LEU D 1 185 ? 11.274 -13.862 -26.088 1.00 30.16 164 LEU D C 1
ATOM 8373 O O . LEU D 1 185 ? 11.583 -13.632 -24.915 1.00 28.67 164 LEU D O 1
ATOM 8378 N N . ASP D 1 186 ? 11.517 -15.014 -26.709 1.00 29.26 165 ASP D N 1
ATOM 8379 C CA . ASP D 1 186 ? 12.155 -16.140 -26.046 1.00 29.42 165 ASP D CA 1
ATOM 8380 C C . ASP D 1 186 ? 13.371 -16.578 -26.846 1.00 33.13 165 ASP D C 1
ATOM 8381 O O . ASP D 1 186 ? 13.462 -16.291 -28.038 1.00 30.72 165 ASP D O 1
ATOM 8386 N N . PRO D 1 187 ? 14.315 -17.278 -26.193 1.00 34.69 166 PRO D N 1
ATOM 8387 C CA . PRO D 1 187 ? 15.460 -17.759 -26.973 1.00 29.17 166 PRO D CA 1
ATOM 8388 C C . PRO D 1 187 ? 15.033 -18.747 -28.053 1.00 30.16 166 PRO D C 1
ATOM 8389 O O . PRO D 1 187 ? 13.973 -19.342 -27.958 1.00 29.73 166 PRO D O 1
ATOM 8393 N N . ALA D 1 188 ? 15.836 -18.861 -29.102 1.00 30.57 167 ALA D N 1
ATOM 8394 C CA . ALA D 1 188 ? 15.630 -19.877 -30.117 1.00 29.82 167 ALA D CA 1
ATOM 8395 C C . ALA D 1 188 ? 16.984 -20.498 -30.402 1.00 33.18 167 ALA D C 1
ATOM 8396 O O . ALA D 1 188 ? 17.742 -19.992 -31.224 1.00 36.08 167 ALA D O 1
ATOM 8398 N N . PRO D 1 189 ? 17.309 -21.581 -29.680 1.00 35.16 168 PRO D N 1
ATOM 8399 C CA . PRO D 1 189 ? 18.565 -22.314 -29.867 1.00 37.11 168 PRO D CA 1
ATOM 8400 C C . PRO D 1 189 ? 18.551 -23.102 -31.171 1.00 38.80 168 PRO D C 1
ATOM 8401 O O . PRO D 1 189 ? 17.494 -23.260 -31.787 1.00 35.24 168 PRO D O 1
ATOM 8405 N N . GLU D 1 190 ? 19.717 -23.583 -31.585 1.00 39.91 169 GLU D N 1
ATOM 8406 C CA . GLU D 1 190 ? 19.843 -24.310 -32.838 1.00 37.58 169 GLU D CA 1
ATOM 8407 C C . GLU D 1 190 ? 18.954 -25.549 -32.876 1.00 39.57 169 GLU D C 1
ATOM 8408 O O . GLU D 1 190 ? 18.490 -25.955 -33.943 1.00 36.41 169 GLU D O 1
ATOM 8414 N N . ASP D 1 191 ? 18.692 -26.145 -31.713 1.00 43.99 170 ASP D N 1
ATOM 8415 C CA . ASP D 1 191 ? 17.815 -27.309 -31.679 1.00 39.11 170 ASP D CA 1
ATOM 8416 C C . ASP D 1 191 ? 16.344 -26.878 -31.789 1.00 37.32 170 ASP D C 1
ATOM 8417 O O . ASP D 1 191 ? 15.463 -27.724 -31.917 1.00 40.76 170 ASP D O 1
ATOM 8422 N N . ASN D 1 192 ? 16.078 -25.570 -31.764 1.00 40.24 171 ASN D N 1
ATOM 8423 C CA . ASN D 1 192 ? 14.700 -25.068 -31.922 1.00 39.95 171 ASN D CA 1
ATOM 8424 C C . ASN D 1 192 ? 14.597 -23.662 -32.520 1.00 33.73 171 ASN D C 1
ATOM 8425 O O . ASN D 1 192 ? 14.222 -22.709 -31.845 1.00 31.77 171 ASN D O 1
ATOM 8430 N N . CYS D 1 193 ? 14.918 -23.532 -33.794 1.00 33.84 172 CYS D N 1
ATOM 8431 C CA . CYS D 1 193 ? 14.935 -22.213 -34.399 1.00 32.10 172 CYS D CA 1
ATOM 8432 C C . CYS D 1 193 ? 14.513 -22.276 -35.864 1.00 29.04 172 CYS D C 1
ATOM 8433 O O . CYS D 1 193 ? 14.205 -23.338 -36.386 1.00 31.62 172 CYS D O 1
ATOM 8436 N N . VAL D 1 194 ? 14.476 -21.124 -36.514 1.00 28.35 173 VAL D N 1
ATOM 8437 C CA . VAL D 1 194 ? 14.202 -21.061 -37.937 1.00 29.44 173 VAL D CA 1
ATOM 8438 C C . VAL D 1 194 ? 15.487 -21.388 -38.694 1.00 28.55 173 VAL D C 1
ATOM 8439 O O . VAL D 1 194 ? 16.578 -20.962 -38.297 1.00 28.45 173 VAL D O 1
ATOM 8443 N N . TRP D 1 195 ? 15.355 -22.178 -39.754 1.00 26.36 174 TRP D N 1
ATOM 8444 C CA . TRP D 1 195 ? 16.475 -22.486 -40.640 1.00 29.89 174 TRP D CA 1
ATOM 8445 C C . TRP D 1 195 ? 16.174 -21.953 -42.032 1.00 29.94 174 TRP D C 1
ATOM 8446 O O . TRP D 1 195 ? 15.020 -21.968 -42.457 1.00 31.06 174 TRP D O 1
ATOM 8457 N N . CYS D 1 196 ? 17.213 -21.512 -42.739 1.00 26.82 175 CYS D N 1
ATOM 8458 C CA . CYS D 1 196 ? 17.071 -20.855 -44.039 1.00 30.45 175 CYS D CA 1
ATOM 8459 C C . CYS D 1 196 ? 18.016 -21.401 -45.106 1.00 27.32 175 CYS D C 1
ATOM 8460 O O . CYS D 1 196 ? 19.160 -21.717 -44.810 1.00 29.10 175 CYS D O 1
ATOM 8463 N N . ILE D 1 197 ? 17.559 -21.468 -46.351 1.00 31.02 176 ILE D N 1
ATOM 8464 C CA . ILE D 1 197 ? 18.495 -21.692 -47.456 1.00 33.92 176 ILE D CA 1
ATOM 8465 C C . ILE D 1 197 ? 18.848 -20.362 -48.122 1.00 32.00 176 ILE D C 1
ATOM 8466 O O . ILE D 1 197 ? 18.058 -19.799 -48.888 1.00 29.39 176 ILE D O 1
ATOM 8471 N N . PRO D 1 198 ? 20.040 -19.847 -47.809 1.00 31.39 177 PRO D N 1
ATOM 8472 C CA . PRO D 1 198 ? 20.478 -18.542 -48.315 1.00 29.39 177 PRO D CA 1
ATOM 8473 C C . PRO D 1 198 ? 20.425 -18.473 -49.833 1.00 29.37 177 PRO D C 1
ATOM 8474 O O . PRO D 1 198 ? 20.679 -19.483 -50.489 1.00 30.49 177 PRO D O 1
ATOM 8478 N N . GLU D 1 199 ? 20.066 -17.303 -50.366 1.00 27.05 178 GLU D N 1
ATOM 8479 C CA . GLU D 1 199 ? 20.061 -17.021 -51.806 1.00 25.43 178 GLU D CA 1
ATOM 8480 C C . GLU D 1 199 ? 18.926 -17.713 -52.551 1.00 25.75 178 GLU D C 1
ATOM 8481 O O . GLU D 1 199 ? 18.702 -17.432 -53.730 1.00 24.20 178 GLU D O 1
ATOM 8487 N N . SER D 1 200 ? 18.184 -18.578 -51.864 1.00 21.62 179 SER D N 1
ATOM 8488 C CA . SER D 1 200 ? 17.026 -19.240 -52.464 1.00 23.72 179 SER D CA 1
ATOM 8489 C C . SER D 1 200 ? 15.932 -18.243 -52.856 1.00 26.26 179 SER D C 1
ATOM 8490 O O . SER D 1 200 ? 15.014 -18.578 -53.627 1.00 25.67 179 SER D O 1
ATOM 8493 N N . ASN D 1 201 ? 16.033 -17.023 -52.323 1.00 26.66 180 ASN D N 1
ATOM 8494 C CA . ASN D 1 201 ? 15.145 -15.914 -52.701 1.00 26.82 180 ASN D CA 1
ATOM 8495 C C . ASN D 1 201 ? 15.251 -15.504 -54.175 1.00 21.44 180 ASN D C 1
ATOM 8496 O O . ASN D 1 201 ? 14.385 -14.804 -54.688 1.00 22.07 180 ASN D O 1
ATOM 8501 N N . TYR D 1 202 ? 16.289 -15.969 -54.858 1.00 23.68 181 TYR D N 1
ATOM 8502 C CA . TYR D 1 202 ? 16.409 -15.744 -56.304 1.00 26.70 181 TYR D CA 1
ATOM 8503 C C . TYR D 1 202 ? 16.077 -16.956 -57.178 1.00 27.25 181 TYR D C 1
ATOM 8504 O O . TYR D 1 202 ? 16.181 -16.864 -58.397 1.00 27.66 181 TYR D O 1
ATOM 8513 N N . TRP D 1 203 ? 15.678 -18.073 -56.568 1.00 27.00 182 TRP D N 1
ATOM 8514 C CA . TRP D 1 203 ? 15.420 -19.316 -57.316 1.00 27.73 182 TRP D CA 1
ATOM 8515 C C . TRP D 1 203 ? 14.153 -19.257 -58.167 1.00 31.61 182 TRP D C 1
ATOM 8516 O O . TRP D 1 203 ? 13.143 -18.652 -57.770 1.00 28.92 182 TRP D O 1
ATOM 8527 N N . GLY D 1 204 ? 14.208 -19.897 -59.340 1.00 31.71 183 GLY D N 1
ATOM 8528 C CA . GLY D 1 204 ? 13.019 -20.105 -60.153 1.00 29.83 183 GLY D CA 1
ATOM 8529 C C . GLY D 1 204 ? 12.064 -21.073 -59.461 1.00 34.26 183 GLY D C 1
ATOM 8530 O O . GLY D 1 204 ? 12.467 -21.795 -58.545 1.00 32.75 183 GLY D O 1
ATOM 8531 N N . ASP D 1 205 ? 10.801 -21.087 -59.881 1.00 34.25 184 ASP D N 1
ATOM 8532 C CA . ASP D 1 205 ? 9.807 -21.936 -59.228 1.00 38.01 184 ASP D CA 1
ATOM 8533 C C . ASP D 1 205 ? 10.210 -23.419 -59.305 1.00 44.29 184 ASP D C 1
ATOM 8534 O O . ASP D 1 205 ? 10.122 -24.135 -58.298 1.00 44.53 184 ASP D O 1
ATOM 8539 N N . ASP D 1 206 ? 10.697 -23.866 -60.465 1.00 42.90 185 ASP D N 1
ATOM 8540 C CA . ASP D 1 206 ? 11.148 -25.259 -60.630 1.00 46.86 185 ASP D CA 1
ATOM 8541 C C . ASP D 1 206 ? 12.192 -25.674 -59.597 1.00 42.73 185 ASP D C 1
ATOM 8542 O O . ASP D 1 206 ? 12.007 -26.653 -58.873 1.00 49.60 185 ASP D O 1
ATOM 8547 N N . ARG D 1 207 ? 13.288 -24.931 -59.518 1.00 41.36 186 ARG D N 1
ATOM 8548 C CA . ARG D 1 207 ? 14.333 -25.258 -58.554 1.00 37.88 186 ARG D CA 1
ATOM 8549 C C . ARG D 1 207 ? 13.817 -25.173 -57.120 1.00 41.48 186 ARG D C 1
ATOM 8550 O O . ARG D 1 207 ? 14.251 -25.929 -56.249 1.00 41.70 186 ARG D O 1
ATOM 8558 N N . LEU D 1 208 ? 12.887 -24.253 -56.875 1.00 38.77 187 LEU D N 1
ATOM 8559 C CA . LEU D 1 208 ? 12.374 -24.069 -55.528 1.00 38.18 187 LEU D CA 1
ATOM 8560 C C . LEU D 1 208 ? 11.549 -25.267 -55.058 1.00 38.51 187 LEU D C 1
ATOM 8561 O O . LEU D 1 208 ? 11.729 -25.747 -53.945 1.00 36.62 187 LEU D O 1
ATOM 8566 N N . THR D 1 209 ? 10.637 -25.718 -55.914 1.00 42.88 188 THR D N 1
ATOM 8567 C CA . THR D 1 209 ? 9.781 -26.872 -55.645 1.00 47.42 188 THR D CA 1
ATOM 8568 C C . THR D 1 209 ? 10.584 -28.132 -55.321 1.00 49.97 188 THR D C 1
ATOM 8569 O O . THR D 1 209 ? 10.352 -28.780 -54.298 1.00 49.99 188 THR D O 1
ATOM 8573 N N . ALA D 1 210 ? 11.531 -28.459 -56.195 1.00 49.70 189 ALA D N 1
ATOM 8574 C CA . ALA D 1 210 ? 12.382 -29.634 -56.022 1.00 47.84 189 ALA D CA 1
ATOM 8575 C C . ALA D 1 210 ? 13.081 -29.641 -54.673 1.00 52.22 189 ALA D C 1
ATOM 8576 O O . ALA D 1 210 ? 12.980 -30.607 -53.903 1.00 56.13 189 ALA D O 1
ATOM 8578 N N . THR D 1 211 ? 13.797 -28.565 -54.386 1.00 45.53 190 THR D N 1
ATOM 8579 C CA . THR D 1 211 ? 14.557 -28.507 -53.153 1.00 45.51 190 THR D CA 1
ATOM 8580 C C . THR D 1 211 ? 13.620 -28.583 -51.963 1.00 47.62 190 THR D C 1
ATOM 8581 O O . THR D 1 211 ? 13.943 -29.195 -50.948 1.00 49.30 190 THR D O 1
ATOM 8585 N N . ALA D 1 212 ? 12.458 -27.951 -52.092 1.00 44.38 191 ALA D N 1
ATOM 8586 C CA . ALA D 1 212 ? 11.460 -27.989 -51.038 1.00 47.69 191 ALA D CA 1
ATOM 8587 C C . ALA D 1 212 ? 10.958 -29.415 -50.882 1.00 48.27 191 ALA D C 1
ATOM 8588 O O . ALA D 1 212 ? 10.837 -29.916 -49.777 1.00 50.41 191 ALA D O 1
ATOM 8590 N N . ASP D 1 213 ? 10.678 -30.065 -52.008 1.00 51.15 192 ASP D N 1
ATOM 8591 C CA . ASP D 1 213 ? 10.231 -31.451 -52.011 1.00 51.68 192 ASP D CA 1
ATOM 8592 C C . ASP D 1 213 ? 11.278 -32.389 -51.404 1.00 54.07 192 ASP D C 1
ATOM 8593 O O . ASP D 1 213 ? 11.001 -33.109 -50.436 1.00 55.35 192 ASP D O 1
ATOM 8598 N N . GLN D 1 214 ? 12.485 -32.357 -51.956 1.00 52.91 193 GLN D N 1
ATOM 8599 C CA . GLN D 1 214 ? 13.565 -33.197 -51.457 1.00 53.23 193 GLN D CA 1
ATOM 8600 C C . GLN D 1 214 ? 13.834 -32.961 -49.973 1.00 53.67 193 GLN D C 1
ATOM 8601 O O . GLN D 1 214 ? 14.137 -33.895 -49.232 1.00 56.56 193 GLN D O 1
ATOM 8607 N N . LEU D 1 215 ? 13.712 -31.715 -49.536 1.00 54.01 194 LEU D N 1
ATOM 8608 C CA . LEU D 1 215 ? 13.928 -31.394 -48.132 1.00 50.99 194 LEU D CA 1
ATOM 8609 C C . LEU D 1 215 ? 12.773 -31.880 -47.271 1.00 51.20 194 LEU D C 1
ATOM 8610 O O . LEU D 1 215 ? 12.974 -32.246 -46.116 1.00 50.71 194 LEU D O 1
ATOM 8615 N N . ASN D 1 216 ? 11.562 -31.865 -47.816 1.00 50.42 195 ASN D N 1
ATOM 8616 C CA . ASN D 1 216 ? 10.387 -32.150 -46.995 1.00 52.19 195 ASN D CA 1
ATOM 8617 C C . ASN D 1 216 ? 10.212 -33.650 -46.750 1.00 56.56 195 ASN D C 1
ATOM 8618 O O . ASN D 1 216 ? 9.450 -34.056 -45.863 1.00 52.17 195 ASN D O 1
ATOM 8623 N N . ALA D 1 217 ? 10.953 -34.456 -47.513 1.00 52.24 196 ALA D N 1
ATOM 8624 C CA . ALA D 1 217 ? 10.962 -35.914 -47.363 1.00 53.66 196 ALA D CA 1
ATOM 8625 C C . ALA D 1 217 ? 11.501 -36.396 -46.006 1.00 54.93 196 ALA D C 1
ATOM 8626 O O . ALA D 1 217 ? 11.311 -37.546 -45.641 1.00 53.75 196 ALA D O 1
ATOM 8628 N N . SER D 1 218 ? 12.162 -35.520 -45.260 1.00 57.19 197 SER D N 1
ATOM 8629 C CA . SER D 1 218 ? 12.719 -35.899 -43.970 1.00 56.05 197 SER D CA 1
ATOM 8630 C C . SER D 1 218 ? 12.207 -34.986 -42.849 1.00 60.93 197 SER D C 1
ATOM 8631 O O . SER D 1 218 ? 12.985 -34.365 -42.119 1.00 58.48 197 SER D O 1
ATOM 8634 N N . ASP D 1 221 ? 15.886 -32.785 -42.158 1.00 51.26 200 ASP D N 1
ATOM 8635 C CA . ASP D 1 221 ? 17.275 -32.515 -42.534 1.00 55.59 200 ASP D CA 1
ATOM 8636 C C . ASP D 1 221 ? 17.530 -31.061 -42.935 1.00 49.28 200 ASP D C 1
ATOM 8637 O O . ASP D 1 221 ? 16.698 -30.405 -43.568 1.00 46.83 200 ASP D O 1
ATOM 8642 N N . THR D 1 222 ? 18.720 -30.587 -42.592 1.00 44.46 201 THR D N 1
ATOM 8643 C CA . THR D 1 222 ? 19.075 -29.196 -42.765 1.00 40.82 201 THR D CA 1
ATOM 8644 C C . THR D 1 222 ? 20.163 -28.996 -43.818 1.00 41.37 201 THR D C 1
ATOM 8645 O O . THR D 1 222 ? 20.959 -28.050 -43.724 1.00 37.23 201 THR D O 1
ATOM 8649 N N . THR D 1 223 ? 20.213 -29.889 -44.803 1.00 40.11 202 THR D N 1
ATOM 8650 C CA . THR D 1 223 ? 21.235 -29.817 -45.849 1.00 41.64 202 THR D CA 1
ATOM 8651 C C . THR D 1 223 ? 21.187 -28.478 -46.586 1.00 39.80 202 THR D C 1
ATOM 8652 O O . THR D 1 223 ? 20.150 -28.090 -47.141 1.00 39.81 202 THR D O 1
ATOM 8656 N N . GLY D 1 224 ? 22.308 -27.766 -46.577 1.00 34.36 203 GLY D N 1
ATOM 8657 C CA . GLY D 1 224 ? 22.397 -26.501 -47.283 1.00 36.75 203 GLY D CA 1
ATOM 8658 C C . GLY D 1 224 ? 21.607 -25.385 -46.615 1.00 40.16 203 GLY D C 1
ATOM 8659 O O . GLY D 1 224 ? 21.332 -24.357 -47.238 1.00 33.32 203 GLY D O 1
ATOM 8660 N N . ALA D 1 225 ? 21.228 -25.596 -45.354 1.00 35.07 204 ALA D N 1
ATOM 8661 C CA . ALA D 1 225 ? 20.531 -24.569 -44.594 1.00 34.22 204 ALA D CA 1
ATOM 8662 C C . ALA D 1 225 ? 21.402 -24.068 -43.457 1.00 33.24 204 ALA D C 1
ATOM 8663 O O . ALA D 1 225 ? 22.344 -24.737 -43.034 1.00 36.37 204 ALA D O 1
ATOM 8665 N N . VAL D 1 226 ? 21.090 -22.881 -42.967 1.00 32.40 205 VAL D N 1
ATOM 8666 C CA . VAL D 1 226 ? 21.765 -22.343 -41.795 1.00 31.04 205 VAL D CA 1
ATOM 8667 C C . VAL D 1 226 ? 20.701 -21.955 -40.777 1.00 35.53 205 VAL D C 1
ATOM 8668 O O . VAL D 1 226 ? 19.539 -21.725 -41.142 1.00 32.95 205 VAL D O 1
ATOM 8672 N N . PRO D 1 227 ? 21.081 -21.920 -39.493 1.00 32.13 206 PRO D N 1
ATOM 8673 C CA . PRO D 1 227 ? 20.102 -21.629 -38.452 1.00 32.11 206 PRO D CA 1
ATOM 8674 C C . PRO D 1 227 ? 20.133 -20.179 -37.988 1.00 33.50 206 PRO D C 1
ATOM 8675 O O . PRO D 1 227 ? 21.192 -19.553 -37.904 1.00 32.28 206 PRO D O 1
ATOM 8679 N N . ALA D 1 228 ? 18.960 -19.649 -37.678 1.00 29.24 207 ALA D N 1
ATOM 8680 C CA . ALA D 1 228 ? 18.888 -18.357 -37.021 1.00 30.44 207 ALA D CA 1
ATOM 8681 C C . ALA D 1 228 ? 18.825 -18.584 -35.510 1.00 30.27 207 ALA D C 1
ATOM 8682 O O . ALA D 1 228 ? 17.742 -18.722 -34.936 1.00 26.80 207 ALA D O 1
ATOM 8684 N N . VAL D 1 229 ? 19.994 -18.656 -34.882 1.00 31.63 208 VAL D N 1
ATOM 8685 C CA . VAL D 1 229 ? 20.081 -18.828 -33.437 1.00 34.90 208 VAL D CA 1
ATOM 8686 C C . VAL D 1 229 ? 19.855 -17.468 -32.769 1.00 32.67 208 VAL D C 1
ATOM 8687 O O . VAL D 1 229 ? 20.644 -16.547 -32.959 1.00 33.94 208 VAL D O 1
ATOM 8691 N N . MET D 1 230 ? 18.770 -17.345 -32.006 1.00 30.59 209 MET D N 1
ATOM 8692 C CA . MET D 1 230 ? 18.353 -16.048 -31.471 1.00 29.50 209 MET D CA 1
ATOM 8693 C C . MET D 1 230 ? 18.353 -15.973 -29.943 1.00 33.71 209 MET D C 1
ATOM 8694 O O . MET D 1 230 ? 18.046 -16.953 -29.262 1.00 33.01 209 MET D O 1
ATOM 8699 N N . GLN D 1 231 ? 18.680 -14.793 -29.420 1.00 31.58 210 GLN D N 1
ATOM 8700 C CA . GLN D 1 231 ? 18.453 -14.448 -28.017 1.00 32.32 210 GLN D CA 1
ATOM 8701 C C . GLN D 1 231 ? 17.214 -13.550 -27.891 1.00 31.90 210 GLN D C 1
ATOM 8702 O O . GLN D 1 231 ? 16.858 -12.866 -28.848 1.00 33.90 210 GLN D O 1
ATOM 8708 N N . PRO D 1 232 ? 16.560 -13.536 -26.712 1.00 31.35 211 PRO D N 1
ATOM 8709 C CA . PRO D 1 232 ? 15.451 -12.600 -26.516 1.00 29.03 211 PRO D CA 1
ATOM 8710 C C . PRO D 1 232 ? 15.897 -11.181 -26.819 1.00 31.05 211 PRO D C 1
ATOM 8711 O O . PRO D 1 232 ? 16.993 -10.801 -26.417 1.00 31.38 211 PRO D O 1
ATOM 8715 N N . GLY D 1 233 ? 15.074 -10.424 -27.538 1.00 30.07 212 GLY D N 1
ATOM 8716 C CA . GLY D 1 233 ? 15.428 -9.068 -27.895 1.00 29.16 212 GLY D CA 1
ATOM 8717 C C . GLY D 1 233 ? 16.113 -8.967 -29.246 1.00 29.33 212 GLY D C 1
ATOM 8718 O O . GLY D 1 233 ? 16.310 -7.871 -29.745 1.00 29.11 212 GLY D O 1
ATOM 8719 N N . ASP D 1 234 ? 16.468 -10.107 -29.834 1.00 29.77 213 ASP D N 1
ATOM 8720 C CA . ASP D 1 234 ? 17.056 -10.136 -31.173 1.00 24.93 213 ASP D CA 1
ATOM 8721 C C . ASP D 1 234 ? 15.983 -10.071 -32.248 1.00 30.18 213 ASP D C 1
ATOM 8722 O O . ASP D 1 234 ? 14.801 -10.354 -31.999 1.00 32.03 213 ASP D O 1
ATOM 8727 N N . LEU D 1 235 ? 16.411 -9.718 -33.456 1.00 29.39 214 LEU D N 1
ATOM 8728 C CA . LEU D 1 235 ? 15.507 -9.548 -34.579 1.00 27.06 214 LEU D CA 1
ATOM 8729 C C . LEU D 1 235 ? 15.988 -10.359 -35.795 1.00 27.39 214 LEU D C 1
ATOM 8730 O O . LEU D 1 235 ? 17.171 -10.345 -36.150 1.00 27.57 214 LEU D O 1
ATOM 8735 N N . LEU D 1 236 ? 15.070 -11.087 -36.417 1.00 28.45 215 LEU D N 1
ATOM 8736 C CA . LEU D 1 236 ? 15.394 -11.809 -37.638 1.00 25.54 215 LEU D CA 1
ATOM 8737 C C . LEU D 1 236 ? 14.644 -11.208 -38.819 1.00 23.97 215 LEU D C 1
ATOM 8738 O O . LEU D 1 236 ? 13.415 -11.181 -38.851 1.00 23.52 215 LEU D O 1
ATOM 8743 N N . LEU D 1 237 ? 15.398 -10.713 -39.787 1.00 22.99 216 LEU D N 1
ATOM 8744 C CA . LEU D 1 237 ? 14.809 -10.252 -41.036 1.00 22.99 216 LEU D CA 1
ATOM 8745 C C . LEU D 1 237 ? 14.875 -11.359 -42.073 1.00 23.98 216 LEU D C 1
ATOM 8746 O O . LEU D 1 237 ? 15.951 -11.885 -42.361 1.00 23.06 216 LEU D O 1
ATOM 8751 N N . HIS D 1 238 ? 13.738 -11.730 -42.640 1.00 24.80 217 HIS D N 1
ATOM 8752 C CA . HIS D 1 238 ? 13.817 -12.627 -43.765 1.00 26.02 217 HIS D CA 1
ATOM 8753 C C . HIS D 1 238 ? 12.964 -12.181 -44.957 1.00 25.58 217 HIS D C 1
ATOM 8754 O O . HIS D 1 238 ? 11.837 -11.700 -44.810 1.00 22.72 217 HIS D O 1
ATOM 8761 N N . ASN D 1 239 ? 13.571 -12.312 -46.138 1.00 23.60 218 ASN D N 1
ATOM 8762 C CA . ASN D 1 239 ? 12.910 -12.085 -47.410 1.00 21.07 218 ASN D CA 1
ATOM 8763 C C . ASN D 1 239 ? 11.808 -13.123 -47.486 1.00 24.64 218 ASN D C 1
ATOM 8764 O O . ASN D 1 239 ? 12.051 -14.280 -47.142 1.00 27.15 218 ASN D O 1
ATOM 8769 N N . ILE D 1 240 ? 10.602 -12.742 -47.900 1.00 25.04 219 ILE D N 1
ATOM 8770 C CA . ILE D 1 240 ? 9.517 -13.735 -47.956 1.00 31.96 219 ILE D CA 1
ATOM 8771 C C . ILE D 1 240 ? 9.741 -14.827 -48.999 1.00 30.44 219 ILE D C 1
ATOM 8772 O O . ILE D 1 240 ? 9.107 -15.883 -48.909 1.00 30.48 219 ILE D O 1
ATOM 8777 N N . LEU D 1 241 ? 10.609 -14.575 -49.988 1.00 28.31 220 LEU D N 1
ATOM 8778 C CA . LEU D 1 241 ? 10.918 -15.582 -51.024 1.00 29.39 220 LEU D CA 1
ATOM 8779 C C . LEU D 1 241 ? 12.027 -16.552 -50.606 1.00 28.52 220 LEU D C 1
ATOM 8780 O O . LEU D 1 241 ? 12.345 -17.486 -51.338 1.00 31.97 220 LEU D O 1
ATOM 8785 N N . THR D 1 242 ? 12.637 -16.310 -49.450 1.00 26.20 221 THR D N 1
ATOM 8786 C CA . THR D 1 242 ? 13.679 -17.195 -48.948 1.00 24.78 221 THR D CA 1
ATOM 8787 C C . THR D 1 242 ? 13.052 -18.485 -48.408 1.00 28.98 221 THR D C 1
ATOM 8788 O O . THR D 1 242 ? 12.176 -18.438 -47.551 1.00 28.42 221 THR D O 1
ATOM 8792 N N . LEU D 1 243 ? 13.497 -19.629 -48.921 1.00 29.60 222 LEU D N 1
ATOM 8793 C CA . LEU D 1 243 ? 13.046 -20.925 -48.424 1.00 29.08 222 LEU D CA 1
ATOM 8794 C C . LEU D 1 243 ? 13.475 -21.105 -46.964 1.00 30.72 222 LEU D C 1
ATOM 8795 O O . LEU D 1 243 ? 14.664 -21.009 -46.623 1.00 29.32 222 LEU D O 1
ATOM 8800 N N . HIS D 1 244 ? 12.504 -21.339 -46.093 1.00 23.26 223 HIS D N 1
ATOM 8801 C CA . HIS D 1 244 ? 12.829 -21.449 -44.676 1.00 33.08 223 HIS D CA 1
ATOM 8802 C C . HIS D 1 244 ? 11.935 -22.464 -43.971 1.00 32.18 223 HIS D C 1
ATOM 8803 O O . HIS D 1 244 ? 10.859 -22.808 -44.453 1.00 34.74 223 HIS D O 1
ATOM 8810 N N . GLY D 1 245 ? 12.409 -22.972 -42.843 1.00 32.18 224 GLY D N 1
ATOM 8811 C CA . GLY D 1 245 ? 11.689 -24.006 -42.129 1.00 35.10 224 GLY D CA 1
ATOM 8812 C C . GLY D 1 245 ? 12.109 -24.096 -40.675 1.00 38.40 224 GLY D C 1
ATOM 8813 O O . GLY D 1 245 ? 13.151 -23.557 -40.292 1.00 37.20 224 GLY D O 1
ATOM 8814 N N . ALA D 1 246 ? 11.294 -24.768 -39.866 1.00 37.76 225 ALA D N 1
ATOM 8815 C CA . ALA D 1 246 ? 11.593 -24.934 -38.446 1.00 41.01 225 ALA D CA 1
ATOM 8816 C C . ALA D 1 246 ? 11.613 -26.418 -38.099 1.00 46.06 225 ALA D C 1
ATOM 8817 O O . ALA D 1 246 ? 10.582 -26.987 -37.756 1.00 46.24 225 ALA D O 1
ATOM 8819 N N . PRO D 1 247 ? 12.794 -27.050 -38.201 1.00 48.31 226 PRO D N 1
ATOM 8820 C CA . PRO D 1 247 ? 12.939 -28.504 -38.069 1.00 50.37 226 PRO D CA 1
ATOM 8821 C C . PRO D 1 247 ? 12.826 -28.983 -36.624 1.00 46.97 226 PRO D C 1
ATOM 8822 O O . PRO D 1 247 ? 11.926 -28.518 -35.935 1.00 51.48 226 PRO D O 1
ATOM 8826 N N . LYS D 1 252 ? 9.807 -26.991 -26.335 1.00 33.21 231 LYS D N 1
ATOM 8827 C CA . LYS D 1 252 ? 9.706 -25.767 -25.537 1.00 41.71 231 LYS D CA 1
ATOM 8828 C C . LYS D 1 252 ? 9.047 -24.598 -26.284 1.00 41.51 231 LYS D C 1
ATOM 8829 O O . LYS D 1 252 ? 9.388 -24.317 -27.427 1.00 37.53 231 LYS D O 1
ATOM 8835 N N . GLN D 1 253 ? 8.111 -23.913 -25.627 1.00 40.84 232 GLN D N 1
ATOM 8836 C CA . GLN D 1 253 ? 7.328 -22.871 -26.291 1.00 39.04 232 GLN D CA 1
ATOM 8837 C C . GLN D 1 253 ? 8.106 -21.571 -26.472 1.00 38.20 232 GLN D C 1
ATOM 8838 O O . GLN D 1 253 ? 8.719 -21.069 -25.534 1.00 37.33 232 GLN D O 1
ATOM 8844 N N . ARG D 1 254 ? 8.052 -21.035 -27.688 1.00 32.35 233 ARG D N 1
ATOM 8845 C CA . ARG D 1 254 ? 8.724 -19.790 -28.050 1.00 32.72 233 ARG D CA 1
ATOM 8846 C C . ARG D 1 254 ? 7.698 -18.794 -28.552 1.00 30.62 233 ARG D C 1
ATOM 8847 O O . ARG D 1 254 ? 6.771 -19.160 -29.272 1.00 29.77 233 ARG D O 1
ATOM 8855 N N . ARG D 1 255 ? 7.866 -17.533 -28.193 1.00 27.17 234 ARG D N 1
ATOM 8856 C CA . ARG D 1 255 ? 7.017 -16.497 -28.749 1.00 27.98 234 ARG D CA 1
ATOM 8857 C C . ARG D 1 255 ? 7.823 -15.605 -29.698 1.00 26.87 234 ARG D C 1
ATOM 8858 O O . ARG D 1 255 ? 8.976 -15.262 -29.422 1.00 28.49 234 ARG D O 1
ATOM 8866 N N . VAL D 1 256 ? 7.228 -15.253 -30.830 1.00 23.38 235 VAL D N 1
ATOM 8867 C CA . VAL D 1 256 ? 7.820 -14.270 -31.737 1.00 20.70 235 VAL D CA 1
ATOM 8868 C C . VAL D 1 256 ? 6.763 -13.305 -32.212 1.00 22.93 235 VAL D C 1
ATOM 8869 O O . VAL D 1 256 ? 5.701 -13.731 -32.660 1.00 24.19 235 VAL D O 1
ATOM 8873 N N . ILE D 1 257 ? 7.052 -12.007 -32.137 1.00 24.44 236 ILE D N 1
ATOM 8874 C CA . ILE D 1 257 ? 6.243 -11.004 -32.839 1.00 20.94 236 ILE D CA 1
ATOM 8875 C C . ILE D 1 257 ? 6.716 -10.778 -34.285 1.00 22.63 236 ILE D C 1
ATOM 8876 O O . ILE D 1 257 ? 7.894 -10.489 -34.516 1.00 20.62 236 ILE D O 1
ATOM 8881 N N . TYR D 1 258 ? 5.800 -10.939 -35.247 1.00 23.12 237 TYR D N 1
ATOM 8882 C CA . TYR D 1 258 ? 6.093 -10.719 -36.678 1.00 24.85 237 TYR D CA 1
ATOM 8883 C C . TYR D 1 258 ? 5.452 -9.444 -37.238 1.00 25.63 237 TYR D C 1
ATOM 8884 O O . TYR D 1 258 ? 4.226 -9.279 -37.197 1.00 26.77 237 TYR D O 1
ATOM 8893 N N . PHE D 1 259 ? 6.289 -8.545 -37.754 1.00 23.67 238 PHE D N 1
ATOM 8894 C CA . PHE D 1 259 ? 5.823 -7.356 -38.488 1.00 22.79 238 PHE D CA 1
ATOM 8895 C C . PHE D 1 259 ? 6.274 -7.491 -39.928 1.00 24.77 238 PHE D C 1
ATOM 8896 O O . PHE D 1 259 ? 7.464 -7.632 -40.170 1.00 23.55 238 PHE D O 1
ATOM 8904 N N . GLU D 1 260 ? 5.350 -7.443 -40.882 1.00 26.22 239 GLU D N 1
ATOM 8905 C CA . GLU D 1 260 ? 5.743 -7.444 -42.291 1.00 24.84 239 GLU D CA 1
ATOM 8906 C C . GLU D 1 260 ? 5.713 -6.018 -42.854 1.00 25.52 239 GLU D C 1
ATOM 8907 O O . GLU D 1 260 ? 5.016 -5.150 -42.336 1.00 21.83 239 GLU D O 1
ATOM 8913 N N . TYR D 1 261 ? 6.478 -5.802 -43.924 1.00 24.93 240 TYR D N 1
ATOM 8914 C CA . TYR D 1 261 ? 6.623 -4.498 -44.535 1.00 21.01 240 TYR D CA 1
ATOM 8915 C C . TYR D 1 261 ? 6.676 -4.643 -46.056 1.00 25.20 240 TYR D C 1
ATOM 8916 O O . TYR D 1 261 ? 7.309 -5.562 -46.582 1.00 26.49 240 TYR D O 1
ATOM 8925 N N . ARG D 1 262 ? 5.997 -3.748 -46.765 1.00 26.14 241 ARG D N 1
ATOM 8926 C CA . ARG D 1 262 ? 6.088 -3.702 -48.235 1.00 25.19 241 ARG D CA 1
ATOM 8927 C C . ARG D 1 262 ? 6.197 -2.248 -48.670 1.00 25.39 241 ARG D C 1
ATOM 8928 O O . ARG D 1 262 ? 5.718 -1.356 -47.952 1.00 22.39 241 ARG D O 1
ATOM 8936 N N . PRO D 1 263 ? 6.813 -2.000 -49.844 1.00 23.98 242 PRO D N 1
ATOM 8937 C CA . PRO D 1 263 ? 6.866 -0.622 -50.338 1.00 23.26 242 PRO D CA 1
ATOM 8938 C C . PRO D 1 263 ? 5.482 -0.229 -50.846 1.00 26.60 242 PRO D C 1
ATOM 8939 O O . PRO D 1 263 ? 4.813 -1.066 -51.459 1.00 22.04 242 PRO D O 1
ATOM 8943 N N . ALA D 1 264 ? 5.051 1.004 -50.578 1.00 25.89 243 ALA D N 1
ATOM 8944 C CA . ALA D 1 264 ? 3.695 1.432 -50.938 1.00 26.51 243 ALA D CA 1
ATOM 8945 C C . ALA D 1 264 ? 3.465 1.410 -52.449 1.00 25.87 243 ALA D C 1
ATOM 8946 O O . ALA D 1 264 ? 2.363 1.114 -52.909 1.00 26.17 243 ALA D O 1
ATOM 8948 N N . GLU D 1 265 ? 4.503 1.693 -53.224 1.00 22.35 244 GLU D N 1
ATOM 8949 C CA . GLU D 1 265 ? 4.313 1.780 -54.660 1.00 28.51 244 GLU D CA 1
ATOM 8950 C C . GLU D 1 265 ? 4.089 0.374 -55.218 1.00 27.79 244 GLU D C 1
ATOM 8951 O O . GLU D 1 265 ? 3.436 0.202 -56.255 1.00 29.00 244 GLU D O 1
ATOM 8957 N N . VAL D 1 266 ? 4.605 -0.630 -54.513 1.00 25.32 245 VAL D N 1
ATOM 8958 C CA . VAL D 1 266 ? 4.406 -2.018 -54.909 1.00 23.61 245 VAL D CA 1
ATOM 8959 C C . VAL D 1 266 ? 2.975 -2.467 -54.601 1.00 26.79 245 VAL D C 1
ATOM 8960 O O . VAL D 1 266 ? 2.306 -3.055 -55.453 1.00 28.61 245 VAL D O 1
ATOM 8964 N N . GLU D 1 267 ? 2.507 -2.179 -53.392 1.00 27.07 246 GLU D N 1
ATOM 8965 C CA . GLU D 1 267 ? 1.122 -2.456 -53.011 1.00 27.93 246 GLU D CA 1
ATOM 8966 C C . GLU D 1 267 ? 0.174 -1.746 -53.952 1.00 26.78 246 GLU D C 1
ATOM 8967 O O . GLU D 1 267 ? -0.794 -2.327 -54.441 1.00 28.61 246 GLU D O 1
ATOM 8973 N N . TRP D 1 268 ? 0.472 -0.472 -54.185 1.00 28.59 247 TRP D N 1
ATOM 8974 C CA . TRP D 1 268 ? -0.344 0.390 -55.024 1.00 30.78 247 TRP D CA 1
ATOM 8975 C C . TRP D 1 268 ? -0.588 -0.235 -56.390 1.00 32.17 247 TRP D C 1
ATOM 8976 O O . TRP D 1 268 ? -1.733 -0.356 -56.810 1.00 34.73 247 TRP D O 1
ATOM 8987 N N . GLN D 1 269 ? 0.472 -0.663 -57.067 1.00 29.53 248 GLN D N 1
ATOM 8988 C CA . GLN D 1 269 ? 0.305 -1.239 -58.397 1.00 31.08 248 GLN D CA 1
ATOM 8989 C C . GLN D 1 269 ? -0.026 -2.735 -58.426 1.00 33.07 248 GLN D C 1
ATOM 8990 O O . GLN D 1 269 ? -0.782 -3.175 -59.291 1.00 30.91 248 GLN D O 1
ATOM 8996 N N . LEU D 1 270 ? 0.522 -3.510 -57.490 1.00 29.12 249 LEU D N 1
ATOM 8997 C CA . LEU D 1 270 ? 0.444 -4.969 -57.586 1.00 30.56 249 LEU D CA 1
ATOM 8998 C C . LEU D 1 270 ? -0.366 -5.643 -56.482 1.00 32.23 249 LEU D C 1
ATOM 8999 O O . LEU D 1 270 ? -0.590 -6.848 -56.531 1.00 33.26 249 LEU D O 1
ATOM 9004 N N . GLY D 1 271 ? -0.794 -4.874 -55.487 1.00 30.55 250 GLY D N 1
ATOM 9005 C CA . GLY D 1 271 ? -1.485 -5.441 -54.350 1.00 33.71 250 GLY D CA 1
ATOM 9006 C C . GLY D 1 271 ? -0.509 -6.074 -53.374 1.00 33.48 250 GLY D C 1
ATOM 9007 O O . GLY D 1 271 ? 0.662 -5.690 -53.337 1.00 30.00 250 GLY D O 1
ATOM 9008 N N . PRO D 1 272 ? -0.971 -7.076 -52.600 1.00 32.21 251 PRO D N 1
ATOM 9009 C CA . PRO D 1 272 ? -2.293 -7.726 -52.661 1.00 34.80 251 PRO D CA 1
ATOM 9010 C C . PRO D 1 272 ? -3.471 -6.924 -52.068 1.00 34.43 251 PRO D C 1
ATOM 9011 O O . PRO D 1 272 ? -4.620 -7.312 -52.274 1.00 39.46 251 PRO D O 1
ATOM 9015 N N . HIS D 1 273 ? -3.199 -5.851 -51.339 1.00 28.66 252 HIS D N 1
ATOM 9016 C CA . HIS D 1 273 ? -4.272 -5.056 -50.748 1.00 35.23 252 HIS D CA 1
ATOM 9017 C C . HIS D 1 273 ? -4.829 -3.999 -51.717 1.00 38.01 252 HIS D C 1
ATOM 9018 O O . HIS D 1 273 ? -4.225 -3.694 -52.750 1.00 35.16 252 HIS D O 1
ATOM 9025 N N . SER D 1 274 ? -5.983 -3.444 -51.369 1.00 34.72 253 SER D N 1
ATOM 9026 C CA . SER D 1 274 ? -6.586 -2.356 -52.132 1.00 36.42 253 SER D CA 1
ATOM 9027 C C . SER D 1 274 ? -5.881 -1.032 -51.832 1.00 40.04 253 SER D C 1
ATOM 9028 O O . SER D 1 274 ? -5.356 -0.851 -50.726 1.00 35.85 253 SER D O 1
ATOM 9031 N N . ALA D 1 275 ? -5.890 -0.115 -52.806 1.00 39.50 254 ALA D N 1
ATOM 9032 C CA . ALA D 1 275 ? -5.239 1.205 -52.687 1.00 38.01 254 ALA D CA 1
ATOM 9033 C C . ALA D 1 275 ? -5.479 1.882 -51.348 1.00 37.84 254 ALA D C 1
ATOM 9034 O O . ALA D 1 275 ? -4.555 2.443 -50.748 1.00 37.77 254 ALA D O 1
ATOM 9036 N N . GLU D 1 276 ? -6.727 1.824 -50.897 1.00 35.91 255 GLU D N 1
ATOM 9037 C CA . GLU D 1 276 ? -7.145 2.399 -49.627 1.00 36.45 255 GLU D CA 1
ATOM 9038 C C . GLU D 1 276 ? -6.258 1.992 -48.443 1.00 32.42 255 GLU D C 1
ATOM 9039 O O . GLU D 1 276 ? -5.887 2.822 -47.612 1.00 30.81 255 GLU D O 1
ATOM 9045 N N . TYR D 1 277 ? -5.921 0.711 -48.387 1.00 31.57 256 TYR D N 1
ATOM 9046 C CA . TYR D 1 277 ? -5.114 0.132 -47.315 1.00 33.94 256 TYR D CA 1
ATOM 9047 C C . TYR D 1 277 ? -3.839 0.945 -47.012 1.00 31.48 256 TYR D C 1
ATOM 9048 O O . TYR D 1 277 ? -3.473 1.139 -45.850 1.00 28.71 256 TYR D O 1
ATOM 9057 N N . ILE D 1 278 ? -3.195 1.451 -48.063 1.00 31.12 257 ILE D N 1
ATOM 9058 C CA . ILE D 1 278 ? -1.948 2.212 -47.949 1.00 28.27 257 ILE D CA 1
ATOM 9059 C C . ILE D 1 278 ? -2.007 3.423 -47.005 1.00 27.10 257 ILE D C 1
ATOM 9060 O O . ILE D 1 278 ? -1.178 3.565 -46.095 1.00 26.41 257 ILE D O 1
ATOM 9065 N N . GLY D 1 279 ? -2.983 4.298 -47.209 1.00 30.72 258 GLY D N 1
ATOM 9066 C CA . GLY D 1 279 ? -3.109 5.470 -46.354 1.00 30.95 258 GLY D CA 1
ATOM 9067 C C . GLY D 1 279 ? -3.433 5.092 -44.925 1.00 27.42 258 GLY D C 1
ATOM 9068 O O . GLY D 1 279 ? -2.883 5.647 -43.961 1.00 26.52 258 GLY D O 1
ATOM 9069 N N . LEU D 1 280 ? -4.319 4.117 -44.784 1.00 26.48 259 LEU D N 1
ATOM 9070 C CA . LEU D 1 280 ? -4.710 3.669 -43.465 1.00 26.21 259 LEU D CA 1
ATOM 9071 C C . LEU D 1 280 ? -3.503 3.116 -42.702 1.00 25.89 259 LEU D C 1
ATOM 9072 O O . LEU D 1 280 ? -3.292 3.446 -41.528 1.00 30.23 259 LEU D O 1
ATOM 9077 N N . LYS D 1 281 ? -2.674 2.322 -43.370 1.00 24.81 260 LYS D N 1
ATOM 9078 C CA . LYS D 1 281 ? -1.528 1.746 -42.676 1.00 25.79 260 LYS D CA 1
ATOM 9079 C C . LYS D 1 281 ? -0.450 2.794 -42.439 1.00 25.30 260 LYS D C 1
ATOM 9080 O O . LYS D 1 281 ? 0.407 2.624 -41.578 1.00 26.73 260 LYS D O 1
ATOM 9086 N N . GLN D 1 282 ? -0.504 3.894 -43.182 1.00 28.77 261 GLN D N 1
ATOM 9087 C CA . GLN D 1 282 ? 0.394 5.016 -42.917 1.00 26.88 261 GLN D CA 1
ATOM 9088 C C . GLN D 1 282 ? -0.041 5.744 -41.666 1.00 25.97 261 GLN D C 1
ATOM 9089 O O . GLN D 1 282 ? 0.790 6.228 -40.901 1.00 32.10 261 GLN D O 1
ATOM 9095 N N . GLN D 1 283 ? -1.347 5.831 -41.446 1.00 29.29 262 GLN D N 1
ATOM 9096 C CA . GLN D 1 283 ? -1.839 6.444 -40.215 1.00 27.71 262 GLN D CA 1
ATOM 9097 C C . GLN D 1 283 ? -1.410 5.586 -39.026 1.00 26.75 262 GLN D C 1
ATOM 9098 O O . GLN D 1 283 ? -0.962 6.113 -38.014 1.00 29.49 262 GLN D O 1
ATOM 9104 N N . VAL D 1 284 ? -1.519 4.262 -39.182 1.00 31.05 263 VAL D N 1
ATOM 9105 C CA . VAL D 1 284 ? -1.137 3.293 -38.139 1.00 27.92 263 VAL D CA 1
ATOM 9106 C C . VAL D 1 284 ? 0.316 3.478 -37.756 1.00 27.59 263 VAL D C 1
ATOM 9107 O O . VAL D 1 284 ? 0.643 3.605 -36.586 1.00 27.68 263 VAL D O 1
ATOM 9111 N N . LEU D 1 285 ? 1.179 3.532 -38.765 1.00 27.57 264 LEU D N 1
ATOM 9112 C CA . LEU D 1 285 ? 2.604 3.770 -38.556 1.00 26.67 264 LEU D CA 1
ATOM 9113 C C . LEU D 1 285 ? 2.906 5.096 -37.842 1.00 26.65 264 LEU D C 1
ATOM 9114 O O . LEU D 1 285 ? 3.641 5.125 -36.866 1.00 30.37 264 LEU D O 1
ATOM 9119 N N . ARG D 1 286 ? 2.375 6.199 -38.358 1.00 28.35 265 ARG D N 1
ATOM 9120 C CA . ARG D 1 286 ? 2.598 7.511 -37.753 1.00 28.75 265 ARG D CA 1
ATOM 9121 C C . ARG D 1 286 ? 2.052 7.525 -36.315 1.00 31.52 265 ARG D C 1
ATOM 9122 O O . ARG D 1 286 ? 2.692 8.033 -35.382 1.00 29.37 265 ARG D O 1
ATOM 9130 N N . SER D 1 287 ? 0.883 6.918 -36.136 1.00 29.50 266 SER D N 1
ATOM 9131 C CA . SER D 1 287 ? 0.306 6.762 -34.804 1.00 33.09 266 SER D CA 1
ATOM 9132 C C . SER D 1 287 ? 1.278 6.082 -33.840 1.00 32.14 266 SER D C 1
ATOM 9133 O O . SER D 1 287 ? 1.544 6.597 -32.763 1.00 34.80 266 SER D O 1
ATOM 9136 N N . CYS D 1 288 ? 1.828 4.939 -34.240 1.00 33.13 267 CYS D N 1
ATOM 9137 C CA . CYS D 1 288 ? 2.727 4.178 -33.368 1.00 30.46 267 CYS D CA 1
ATOM 9138 C C . CYS D 1 288 ? 3.978 4.957 -33.022 1.00 30.36 267 CYS D C 1
ATOM 9139 O O . CYS D 1 288 ? 4.475 4.903 -31.893 1.00 26.27 267 CYS D O 1
ATOM 9142 N N . ILE D 1 289 ? 4.505 5.645 -34.031 1.00 32.53 268 ILE D N 1
ATOM 9143 C CA . ILE D 1 289 ? 5.698 6.466 -33.890 1.00 30.37 268 ILE D CA 1
ATOM 9144 C C . ILE D 1 289 ? 5.432 7.582 -32.872 1.00 30.76 268 ILE D C 1
ATOM 9145 O O . ILE D 1 289 ? 6.268 7.895 -32.020 1.00 31.18 268 ILE D O 1
ATOM 9150 N N . GLN D 1 290 ? 4.239 8.150 -32.957 1.00 30.48 269 GLN D N 1
ATOM 9151 C CA . GLN D 1 290 ? 3.866 9.256 -32.095 1.00 35.55 269 GLN D CA 1
ATOM 9152 C C . GLN D 1 290 ? 3.737 8.799 -30.628 1.00 36.02 269 GLN D C 1
ATOM 9153 O O . GLN D 1 290 ? 4.288 9.442 -29.741 1.00 36.11 269 GLN D O 1
ATOM 9159 N N . MET D 1 291 ? 3.053 7.685 -30.363 1.00 36.33 270 MET D N 1
ATOM 9160 C CA . MET D 1 291 ? 2.876 7.276 -28.965 1.00 35.94 270 MET D CA 1
ATOM 9161 C C . MET D 1 291 ? 4.180 6.790 -28.369 1.00 34.17 270 MET D C 1
ATOM 9162 O O . MET D 1 291 ? 4.388 6.895 -27.163 1.00 37.93 270 MET D O 1
ATOM 9167 N N . ARG D 1 292 ? 5.074 6.291 -29.210 1.00 33.01 271 ARG D N 1
ATOM 9168 C CA . ARG D 1 292 ? 6.383 5.877 -28.732 1.00 33.32 271 ARG D CA 1
ATOM 9169 C C . ARG D 1 292 ? 7.220 7.089 -28.360 1.00 31.73 271 ARG D C 1
ATOM 9170 O O . ARG D 1 292 ? 7.922 7.089 -27.355 1.00 32.52 271 ARG D O 1
ATOM 9178 N N . ALA D 1 293 ? 7.140 8.120 -29.190 1.00 33.22 272 ALA D N 1
ATOM 9179 C CA . ALA D 1 293 ? 7.811 9.382 -28.914 1.00 34.71 272 ALA D CA 1
ATOM 9180 C C . ALA D 1 293 ? 7.318 9.978 -27.581 1.00 37.41 272 ALA D C 1
ATOM 9181 O O . ALA D 1 293 ? 8.114 10.391 -26.735 1.00 42.26 272 ALA D O 1
ATOM 9183 N N . ASN D 1 294 ? 6.003 9.985 -27.388 1.00 33.59 273 ASN D N 1
ATOM 9184 C CA . ASN D 1 294 ? 5.395 10.508 -26.163 1.00 41.96 273 ASN D CA 1
ATOM 9185 C C . ASN D 1 294 ? 5.722 9.778 -24.860 1.00 39.23 273 ASN D C 1
ATOM 9186 O O . ASN D 1 294 ? 5.423 10.285 -23.790 1.00 43.43 273 ASN D O 1
ATOM 9191 N N . GLU D 1 295 ? 6.336 8.605 -24.948 1.00 41.42 274 GLU D N 1
ATOM 9192 C CA . GLU D 1 295 ? 6.582 7.775 -23.771 1.00 41.15 274 GLU D CA 1
ATOM 9193 C C . GLU D 1 295 ? 7.946 8.111 -23.163 1.00 43.17 274 GLU D C 1
ATOM 9194 O O . GLU D 1 295 ? 8.976 7.984 -23.819 1.00 41.39 274 GLU D O 1
ATOM 9200 N N . PRO D 1 296 ? 7.950 8.558 -21.896 1.00 45.10 275 PRO D N 1
ATOM 9201 C CA . PRO D 1 296 ? 9.143 9.035 -21.175 1.00 42.89 275 PRO D CA 1
ATOM 9202 C C . PRO D 1 296 ? 10.287 8.023 -21.167 1.00 44.99 275 PRO D C 1
ATOM 9203 O O . PRO D 1 296 ? 11.462 8.384 -21.096 1.00 41.87 275 PRO D O 1
ATOM 9207 N N . GLN D 1 297 ? 9.927 6.752 -21.235 1.00 46.64 276 GLN D N 1
ATOM 9208 C CA . GLN D 1 297 ? 10.894 5.669 -21.348 1.00 44.06 276 GLN D CA 1
ATOM 9209 C C . GLN D 1 297 ? 11.829 5.837 -22.548 1.00 41.06 276 GLN D C 1
ATOM 9210 O O . GLN D 1 297 ? 13.011 5.493 -22.497 1.00 39.23 276 GLN D O 1
ATOM 9216 N N . PHE D 1 298 ? 11.281 6.362 -23.636 1.00 35.68 277 PHE D N 1
ATOM 9217 C CA . PHE D 1 298 ? 12.002 6.394 -24.898 1.00 35.67 277 PHE D CA 1
ATOM 9218 C C . PHE D 1 298 ? 12.432 7.811 -25.285 1.00 36.79 277 PHE D C 1
ATOM 9219 O O . PHE D 1 298 ? 12.741 8.075 -26.439 1.00 37.34 277 PHE D O 1
ATOM 9227 N N . GLY D 1 299 ? 12.447 8.719 -24.309 1.00 42.85 278 GLY D N 1
ATOM 9228 C CA . GLY D 1 299 ? 12.776 10.118 -24.542 1.00 35.55 278 GLY D CA 1
ATOM 9229 C C . GLY D 1 299 ? 14.142 10.379 -25.159 1.00 32.82 278 GLY D C 1
ATOM 9230 O O . GLY D 1 299 ? 14.315 11.372 -25.841 1.00 39.60 278 GLY D O 1
ATOM 9231 N N . ASP D 1 300 ? 15.112 9.499 -24.926 1.00 32.89 279 ASP D N 1
ATOM 9232 C CA . ASP D 1 300 ? 16.452 9.672 -25.491 1.00 39.62 279 ASP D CA 1
ATOM 9233 C C . ASP D 1 300 ? 16.558 9.185 -26.951 1.00 41.98 279 ASP D C 1
ATOM 9234 O O . ASP D 1 300 ? 17.576 9.396 -27.601 1.00 42.59 279 ASP D O 1
ATOM 9239 N N . GLU D 1 301 ? 15.508 8.548 -27.462 1.00 33.50 280 GLU D N 1
ATOM 9240 C CA . GLU D 1 301 ? 15.504 8.073 -28.841 1.00 38.46 280 GLU D CA 1
ATOM 9241 C C . GLU D 1 301 ? 15.268 9.214 -29.851 1.00 41.84 280 GLU D C 1
ATOM 9242 O O . GLU D 1 301 ? 14.493 10.144 -29.599 1.00 40.88 280 GLU D O 1
ATOM 9248 N N . GLU D 1 302 ? 15.924 9.139 -31.000 1.00 36.67 281 GLU D N 1
ATOM 9249 C CA . GLU D 1 302 ? 15.547 9.998 -32.116 1.00 41.35 281 GLU D CA 1
ATOM 9250 C C . GLU D 1 302 ? 14.469 9.284 -32.932 1.00 37.95 281 GLU D C 1
ATOM 9251 O O . GLU D 1 302 ? 14.730 8.244 -33.538 1.00 35.36 281 GLU D O 1
ATOM 9257 N N . PRO D 1 303 ? 13.246 9.825 -32.921 1.00 36.41 282 PRO D N 1
ATOM 9258 C CA . PRO D 1 303 ? 12.118 9.178 -33.600 1.00 35.44 282 PRO D CA 1
ATOM 9259 C C . PRO D 1 303 ? 12.357 8.994 -35.091 1.00 36.82 282 PRO D C 1
ATOM 9260 O O . PRO D 1 303 ? 13.048 9.796 -35.723 1.00 41.27 282 PRO D O 1
ATOM 9264 N N . PHE D 1 304 ? 11.799 7.926 -35.641 1.00 35.35 283 PHE D N 1
ATOM 9265 C CA . PHE D 1 304 ? 11.896 7.676 -37.064 1.00 31.61 283 PHE D CA 1
ATOM 9266 C C . PHE D 1 304 ? 11.151 8.765 -37.813 1.00 31.11 283 PHE D C 1
ATOM 9267 O O . PHE D 1 304 ? 9.991 9.039 -37.535 1.00 29.57 283 PHE D O 1
ATOM 9275 N N . ASP D 1 305 ? 11.830 9.381 -38.773 1.00 34.46 284 ASP D N 1
ATOM 9276 C CA . ASP D 1 305 ? 11.220 10.411 -39.610 1.00 35.37 284 ASP D CA 1
ATOM 9277 C C . ASP D 1 305 ? 10.695 9.805 -40.911 1.00 32.53 284 ASP D C 1
ATOM 9278 O O . ASP D 1 305 ? 11.445 9.669 -41.878 1.00 32.11 284 ASP D O 1
ATOM 9283 N N . TYR D 1 306 ? 9.407 9.456 -40.915 1.00 32.94 285 TYR D N 1
ATOM 9284 C CA . TYR D 1 306 ? 8.739 8.794 -42.043 1.00 32.85 285 TYR D CA 1
ATOM 9285 C C . TYR D 1 306 ? 8.431 9.742 -43.216 1.00 32.92 285 TYR D C 1
ATOM 9286 O O . TYR D 1 306 ? 7.548 10.583 -43.112 1.00 31.76 285 TYR D O 1
ATOM 9295 N N . GLN D 1 307 ? 9.136 9.580 -44.335 1.00 31.13 286 GLN D N 1
ATOM 9296 C CA . GLN D 1 307 ? 9.036 10.522 -45.456 1.00 27.46 286 GLN D CA 1
ATOM 9297 C C . GLN D 1 307 ? 8.922 9.855 -46.823 1.00 31.17 286 GLN D C 1
ATOM 9298 O O . GLN D 1 307 ? 9.901 9.796 -47.551 1.00 29.95 286 GLN D O 1
ATOM 9304 N N . PRO D 1 308 ? 7.728 9.358 -47.183 1.00 30.70 287 PRO D N 1
ATOM 9305 C CA . PRO D 1 308 ? 7.567 8.814 -48.536 1.00 27.65 287 PRO D CA 1
ATOM 9306 C C . PRO D 1 308 ? 7.569 9.888 -49.628 1.00 31.65 287 PRO D C 1
ATOM 9307 O O . PRO D 1 308 ? 7.489 11.079 -49.330 1.00 31.53 287 PRO D O 1
ATOM 9311 N N . ALA D 1 309 ? 7.677 9.453 -50.880 1.00 29.41 288 ALA D N 1
ATOM 9312 C CA . ALA D 1 309 ? 7.419 10.325 -52.017 1.00 29.13 288 ALA D CA 1
ATOM 9313 C C . ALA D 1 309 ? 6.038 10.959 -51.903 1.00 33.86 288 ALA D C 1
ATOM 9314 O O . ALA D 1 309 ? 5.059 10.284 -51.566 1.00 32.41 288 ALA D O 1
ATOM 9316 N N . GLU D 1 310 ? 5.969 12.247 -52.213 1.00 31.75 289 GLU D N 1
ATOM 9317 C CA . GLU D 1 310 ? 4.753 13.041 -52.067 1.00 34.80 289 GLU D CA 1
ATOM 9318 C C . GLU D 1 310 ? 3.498 12.396 -52.661 1.00 33.21 289 GLU D C 1
ATOM 9319 O O . GLU D 1 310 ? 2.421 12.490 -52.079 1.00 36.98 289 GLU D O 1
ATOM 9325 N N . SER D 1 311 ? 3.627 11.737 -53.806 1.00 32.29 290 SER D N 1
ATOM 9326 C CA . SER D 1 311 ? 2.462 11.140 -54.449 1.00 34.97 290 SER D CA 1
ATOM 9327 C C . SER D 1 311 ? 2.057 9.809 -53.795 1.00 35.49 290 SER D C 1
ATOM 9328 O O . SER D 1 311 ? 1.087 9.164 -54.213 1.00 36.10 290 SER D O 1
ATOM 9331 N N . LEU D 1 312 ? 2.794 9.400 -52.768 1.00 36.89 291 LEU D N 1
ATOM 9332 C CA . LEU D 1 312 ? 2.487 8.156 -52.060 1.00 36.18 291 LEU D CA 1
ATOM 9333 C C . LEU D 1 312 ? 2.101 8.415 -50.602 1.00 39.31 291 LEU D C 1
ATOM 9334 O O . LEU D 1 312 ? 1.875 7.481 -49.835 1.00 36.47 291 LEU D O 1
ATOM 9339 N N . ARG D 1 313 ? 2.044 9.688 -50.218 1.00 37.45 292 ARG D N 1
ATOM 9340 C CA . ARG D 1 313 ? 1.431 10.058 -48.949 1.00 36.00 292 ARG D CA 1
ATOM 9341 C C . ARG D 1 313 ? -0.074 9.961 -49.101 1.00 40.87 292 ARG D C 1
ATOM 9342 O O . ARG D 1 313 ? -0.650 10.598 -49.982 1.00 42.81 292 ARG D O 1
ATOM 9350 N N . HIS D 1 314 ? -0.717 9.157 -48.265 1.00 37.00 293 HIS D N 1
ATOM 9351 C CA . HIS D 1 314 ? -2.163 9.048 -48.343 1.00 37.96 293 HIS D CA 1
ATOM 9352 C C . HIS D 1 314 ? -2.814 9.073 -46.970 1.00 38.05 293 HIS D C 1
ATOM 9353 O O . HIS D 1 314 ? -3.975 8.711 -46.827 1.00 40.49 293 HIS D O 1
ATOM 9360 N N . TRP D 1 315 ? -2.074 9.514 -45.962 1.00 37.81 294 TRP D N 1
ATOM 9361 C CA . TRP D 1 315 ? -2.607 9.462 -44.610 1.00 42.91 294 TRP D CA 1
ATOM 9362 C C . TRP D 1 315 ? -3.584 10.588 -44.272 1.00 44.26 294 TRP D C 1
ATOM 9363 O O . TRP D 1 315 ? -4.158 10.598 -43.184 1.00 47.96 294 TRP D O 1
ATOM 9374 N N . VAL D 1 316 ? -3.796 11.517 -45.197 1.00 44.18 295 VAL D N 1
ATOM 9375 C CA . VAL D 1 316 ? -4.840 12.524 -45.007 1.00 47.29 295 VAL D CA 1
ATOM 9376 C C . VAL D 1 316 ? -6.127 12.136 -45.750 1.00 52.27 295 VAL D C 1
ATOM 9377 O O . VAL D 1 316 ? -7.202 12.662 -45.444 1.00 59.90 295 VAL D O 1
ATOM 9381 N N . ASP D 1 317 ? -6.001 11.207 -46.706 1.00 50.32 296 ASP D N 1
ATOM 9382 C CA . ASP D 1 317 ? -7.105 10.733 -47.557 1.00 53.11 296 ASP D CA 1
ATOM 9383 C C . ASP D 1 317 ? -8.366 10.351 -46.778 1.00 52.31 296 ASP D C 1
ATOM 9384 O O . ASP D 1 317 ? -9.489 10.519 -47.258 1.00 55.03 296 ASP D O 1
ATOM 9389 N N . ARG D 1 318 ? -8.171 9.828 -45.579 1.00 50.26 297 ARG D N 1
ATOM 9390 C CA . ARG D 1 318 ? -9.283 9.396 -44.745 1.00 52.31 297 ARG D CA 1
ATOM 9391 C C . ARG D 1 318 ? -9.364 10.230 -43.467 1.00 49.62 297 ARG D C 1
ATOM 9392 O O . ARG D 1 318 ? -8.436 10.978 -43.141 1.00 53.72 297 ARG D O 1
ATOM 9400 N N . PRO D 1 319 ? -10.481 10.120 -42.737 1.00 50.57 298 PRO D N 1
ATOM 9401 C CA . PRO D 1 319 ? -10.489 10.775 -41.426 1.00 48.94 298 PRO D CA 1
ATOM 9402 C C . PRO D 1 319 ? -9.550 10.055 -40.467 1.00 48.94 298 PRO D C 1
ATOM 9403 O O . PRO D 1 319 ? -9.078 8.963 -40.789 1.00 48.37 298 PRO D O 1
ATOM 9407 N N . GLU D 1 320 ? -9.269 10.666 -39.323 1.00 44.40 299 GLU D N 1
ATOM 9408 C CA . GLU D 1 320 ? -8.409 10.056 -38.320 1.00 47.64 299 GLU D CA 1
ATOM 9409 C C . GLU D 1 320 ? -8.905 8.662 -37.928 1.00 52.31 299 GLU D C 1
ATOM 9410 O O . GLU D 1 320 ? -10.104 8.450 -37.759 1.00 50.94 299 GLU D O 1
ATOM 9416 N N . ILE D 1 321 ? -7.981 7.713 -37.787 1.00 49.14 300 ILE D N 1
ATOM 9417 C CA . ILE D 1 321 ? -8.355 6.348 -37.455 1.00 41.59 300 ILE D CA 1
ATOM 9418 C C . ILE D 1 321 ? -8.579 6.188 -35.950 1.00 44.61 300 ILE D C 1
ATOM 9419 O O . ILE D 1 321 ? -7.925 6.833 -35.123 1.00 41.75 300 ILE D O 1
ATOM 9424 N N . ASP D 1 322 ? -9.528 5.328 -35.604 1.00 46.83 301 ASP D N 1
ATOM 9425 C CA . ASP D 1 322 ? -9.854 5.087 -34.207 1.00 49.26 301 ASP D CA 1
ATOM 9426 C C . ASP D 1 322 ? -9.465 3.668 -33.812 1.00 48.52 301 ASP D C 1
ATOM 9427 O O . ASP D 1 322 ? -9.804 3.217 -32.713 1.00 44.69 301 ASP D O 1
ATOM 9432 N N . THR D 1 323 ? -8.785 2.968 -34.729 1.00 45.01 302 THR D N 1
ATOM 9433 C CA . THR D 1 323 ? -8.281 1.609 -34.482 1.00 42.92 302 THR D CA 1
ATOM 9434 C C . THR D 1 323 ? -6.973 1.323 -35.243 1.00 44.35 302 THR D C 1
ATOM 9435 O O . THR D 1 323 ? -6.694 1.953 -36.270 1.00 38.48 302 THR D O 1
ATOM 9439 N N . LEU D 1 324 ? -6.178 0.374 -34.740 1.00 39.73 303 LEU D N 1
ATOM 9440 C CA . LEU D 1 324 ? -4.960 -0.056 -35.439 1.00 35.10 303 LEU D CA 1
ATOM 9441 C C . LEU D 1 324 ? -5.169 -1.424 -36.097 1.00 38.26 303 LEU D C 1
ATOM 9442 O O . LEU D 1 324 ? -4.216 -2.099 -36.491 1.00 37.66 303 LEU D O 1
ATOM 9447 N N . ARG D 1 325 ? -6.431 -1.820 -36.215 1.00 39.38 304 ARG D N 1
ATOM 9448 C CA . ARG D 1 325 ? -6.796 -3.094 -36.808 1.00 33.28 304 ARG D CA 1
ATOM 9449 C C . ARG D 1 325 ? -7.411 -2.857 -38.168 1.00 33.97 304 ARG D C 1
ATOM 9450 O O . ARG D 1 325 ? -8.396 -2.124 -38.287 1.00 35.33 304 ARG D O 1
ATOM 9458 N N . PHE D 1 326 ? -6.821 -3.469 -39.193 1.00 34.00 305 PHE D N 1
ATOM 9459 C CA . PHE D 1 326 ? -7.340 -3.374 -40.551 1.00 32.45 305 PHE D CA 1
ATOM 9460 C C . PHE D 1 326 ? -7.268 -4.740 -41.200 1.00 34.40 305 PHE D C 1
ATOM 9461 O O . PHE D 1 326 ? -6.234 -5.163 -41.717 1.00 36.75 305 PHE D O 1
ATOM 9469 N N . ALA D 1 327 ? -8.404 -5.424 -41.142 1.00 38.85 306 ALA D N 1
ATOM 9470 C CA . ALA D 1 327 ? -8.527 -6.811 -41.546 1.00 38.21 306 ALA D CA 1
ATOM 9471 C C . ALA D 1 327 ? -8.217 -6.984 -43.021 1.00 35.29 306 ALA D C 1
ATOM 9472 O O . ALA D 1 327 ? -8.885 -6.414 -43.876 1.00 39.60 306 ALA D O 1
ATOM 9474 N N . HIS D 1 328 ? -7.204 -7.787 -43.308 1.00 32.24 307 HIS D N 1
ATOM 9475 C CA . HIS D 1 328 ? -6.727 -7.963 -44.675 1.00 36.84 307 HIS D CA 1
ATOM 9476 C C . HIS D 1 328 ? -7.856 -8.293 -45.684 1.00 38.92 307 HIS D C 1
ATOM 9477 O O . HIS D 1 328 ? -7.890 -7.744 -46.792 1.00 35.34 307 HIS D O 1
ATOM 9484 N N . GLU D 1 329 ? -8.799 -9.145 -45.283 1.00 40.34 308 GLU D N 1
ATOM 9485 C CA . GLU D 1 329 ? -9.860 -9.585 -46.185 1.00 39.02 308 GLU D CA 1
ATOM 9486 C C . GLU D 1 329 ? -10.849 -8.462 -46.493 1.00 42.26 308 GLU D C 1
ATOM 9487 O O . GLU D 1 329 ? -11.593 -8.542 -47.473 1.00 39.87 308 GLU D O 1
ATOM 9493 N N . GLU D 1 330 ? -10.847 -7.420 -45.658 1.00 41.13 309 GLU D N 1
ATOM 9494 C CA . GLU D 1 330 ? -11.718 -6.258 -45.852 1.00 39.78 309 GLU D CA 1
ATOM 9495 C C . GLU D 1 330 ? -11.042 -5.134 -46.649 1.00 39.69 309 GLU D C 1
ATOM 9496 O O . GLU D 1 330 ? -11.650 -4.102 -46.904 1.00 43.84 309 GLU D O 1
ATOM 9502 N N . TYR D 1 331 ? -9.781 -5.337 -47.024 1.00 43.24 310 TYR D N 1
ATOM 9503 C CA . TYR D 1 331 ? -9.033 -4.383 -47.853 1.00 39.62 310 TYR D CA 1
ATOM 9504 C C . TYR D 1 331 ? -8.195 -5.169 -48.840 1.00 39.06 310 TYR D C 1
ATOM 9505 O O . TYR D 1 331 ? -6.969 -5.077 -48.847 1.00 39.10 310 TYR D O 1
ATOM 9514 N N . TRP D 1 332 ? -8.868 -5.961 -49.660 1.00 35.84 311 TRP D N 1
ATOM 9515 C CA . TRP D 1 332 ? -8.202 -6.960 -50.469 1.00 37.72 311 TRP D CA 1
ATOM 9516 C C . TRP D 1 332 ? -8.673 -6.803 -51.894 1.00 40.19 311 TRP D C 1
ATOM 9517 O O . TRP D 1 332 ? -9.773 -6.310 -52.124 1.00 43.30 311 TRP D O 1
ATOM 9528 N N . ARG D 1 333 ? -7.849 -7.213 -52.851 1.00 44.58 312 ARG D N 1
ATOM 9529 C CA . ARG D 1 333 ? -8.260 -7.204 -54.248 1.00 43.55 312 ARG D CA 1
ATOM 9530 C C . ARG D 1 333 ? -8.737 -8.575 -54.663 1.00 46.07 312 ARG D C 1
ATOM 9531 O O . ARG D 1 333 ? -7.961 -9.377 -55.178 1.00 48.02 312 ARG D O 1
ATOM 9539 N N . TRP D 1 334 ? -10.016 -8.844 -54.419 1.00 49.92 313 TRP D N 1
ATOM 9540 C CA . TRP D 1 334 ? -10.632 -10.087 -54.852 1.00 47.03 313 TRP D CA 1
ATOM 9541 C C . TRP D 1 334 ? -10.936 -10.013 -56.339 1.00 50.88 313 TRP D C 1
ATOM 9542 O O . TRP D 1 334 ? -10.571 -10.907 -57.102 1.00 56.35 313 TRP D O 1
ATOM 9553 N N . ASN E 1 32 ? 65.717 27.036 -14.872 1.00 61.31 11 ASN E N 1
ATOM 9554 C CA . ASN E 1 32 ? 65.733 25.595 -15.092 1.00 63.55 11 ASN E CA 1
ATOM 9555 C C . ASN E 1 32 ? 66.139 25.238 -16.521 1.00 67.00 11 ASN E C 1
ATOM 9556 O O . ASN E 1 32 ? 66.854 25.994 -17.182 1.00 65.95 11 ASN E O 1
ATOM 9561 N N . ARG E 1 33 ? 65.670 24.084 -16.992 1.00 62.02 12 ARG E N 1
ATOM 9562 C CA . ARG E 1 33 ? 66.033 23.576 -18.315 1.00 57.86 12 ARG E CA 1
ATOM 9563 C C . ARG E 1 33 ? 65.113 22.432 -18.733 1.00 50.10 12 ARG E C 1
ATOM 9564 O O . ARG E 1 33 ? 64.754 21.592 -17.917 1.00 54.74 12 ARG E O 1
ATOM 9572 N N . ILE E 1 34 ? 64.730 22.388 -19.999 1.00 50.40 13 ILE E N 1
ATOM 9573 C CA . ILE E 1 34 ? 63.934 21.263 -20.467 1.00 46.30 13 ILE E CA 1
ATOM 9574 C C . ILE E 1 34 ? 64.776 20.005 -20.485 1.00 42.20 13 ILE E C 1
ATOM 9575 O O . ILE E 1 34 ? 65.845 19.989 -21.093 1.00 44.99 13 ILE E O 1
ATOM 9580 N N . ALA E 1 35 ? 64.293 18.953 -19.833 1.00 36.25 14 ALA E N 1
ATOM 9581 C CA . ALA E 1 35 ? 64.958 17.645 -19.878 1.00 41.25 14 ALA E CA 1
ATOM 9582 C C . ALA E 1 35 ? 65.051 17.087 -21.306 1.00 34.41 14 ALA E C 1
ATOM 9583 O O . ALA E 1 35 ? 64.196 17.358 -22.143 1.00 37.60 14 ALA E O 1
ATOM 9585 N N . GLU E 1 36 ? 66.085 16.305 -21.585 1.00 33.12 15 GLU E N 1
ATOM 9586 C CA . GLU E 1 36 ? 66.255 15.766 -22.933 1.00 38.60 15 GLU E CA 1
ATOM 9587 C C . GLU E 1 36 ? 66.363 14.256 -22.915 1.00 36.42 15 GLU E C 1
ATOM 9588 O O . GLU E 1 36 ? 67.149 13.688 -22.166 1.00 39.25 15 GLU E O 1
ATOM 9594 N N . CYS E 1 37 ? 65.559 13.607 -23.743 1.00 33.06 16 CYS E N 1
ATOM 9595 C CA . CYS E 1 37 ? 65.685 12.177 -23.927 1.00 38.26 16 CYS E CA 1
ATOM 9596 C C . CYS E 1 37 ? 66.364 11.909 -25.274 1.00 39.31 16 CYS E C 1
ATOM 9597 O O . CYS E 1 37 ? 65.957 12.450 -26.303 1.00 39.48 16 CYS E O 1
ATOM 9600 N N . ASP E 1 38 ? 67.424 11.105 -25.247 1.00 43.60 17 ASP E N 1
ATOM 9601 C CA . ASP E 1 38 ? 68.084 10.625 -26.461 1.00 39.05 17 ASP E CA 1
ATOM 9602 C C . ASP E 1 38 ? 67.513 9.244 -26.717 1.00 38.09 17 ASP E C 1
ATOM 9603 O O . ASP E 1 38 ? 68.069 8.242 -26.269 1.00 38.61 17 ASP E O 1
ATOM 9608 N N . ILE E 1 39 ? 66.386 9.202 -27.419 1.00 36.00 18 ILE E N 1
ATOM 9609 C CA . ILE E 1 39 ? 65.563 8.009 -27.434 1.00 34.32 18 ILE E CA 1
ATOM 9610 C C . ILE E 1 39 ? 66.301 6.764 -27.966 1.00 40.46 18 ILE E C 1
ATOM 9611 O O . ILE E 1 39 ? 66.165 5.682 -27.385 1.00 39.04 18 ILE E O 1
ATOM 9616 N N . ARG E 1 40 ? 67.107 6.912 -29.021 1.00 34.87 19 ARG E N 1
ATOM 9617 C CA . ARG E 1 40 ? 67.731 5.747 -29.639 1.00 40.48 19 ARG E CA 1
ATOM 9618 C C . ARG E 1 40 ? 68.946 5.257 -28.849 1.00 42.55 19 ARG E C 1
ATOM 9619 O O . ARG E 1 40 ? 69.369 4.117 -29.021 1.00 41.55 19 ARG E O 1
ATOM 9627 N N . ARG E 1 41 ? 69.489 6.100 -27.972 1.00 39.76 20 ARG E N 1
ATOM 9628 C CA . ARG E 1 41 ? 70.623 5.695 -27.143 1.00 40.40 20 ARG E CA 1
ATOM 9629 C C . ARG E 1 41 ? 70.174 5.073 -25.820 1.00 46.40 20 ARG E C 1
ATOM 9630 O O . ARG E 1 41 ? 70.552 3.942 -25.503 1.00 43.30 20 ARG E O 1
ATOM 9638 N N . THR E 1 42 ? 69.356 5.809 -25.063 1.00 44.36 21 THR E N 1
ATOM 9639 C CA . THR E 1 42 ? 68.983 5.421 -23.699 1.00 41.26 21 THR E CA 1
ATOM 9640 C C . THR E 1 42 ? 67.592 4.797 -23.580 1.00 45.85 21 THR E C 1
ATOM 9641 O O . THR E 1 42 ? 67.334 4.030 -22.654 1.00 39.39 21 THR E O 1
ATOM 9645 N N . GLY E 1 43 ? 66.698 5.125 -24.512 1.00 48.59 22 GLY E N 1
ATOM 9646 C CA . GLY E 1 43 ? 65.295 4.766 -24.369 1.00 42.16 22 GLY E CA 1
ATOM 9647 C C . GLY E 1 43 ? 64.631 5.789 -23.458 1.00 35.34 22 GLY E C 1
ATOM 9648 O O . GLY E 1 43 ? 65.303 6.666 -22.936 1.00 39.69 22 GLY E O 1
ATOM 9649 N N . LEU E 1 44 ? 63.320 5.697 -23.272 1.00 34.30 23 LEU E N 1
ATOM 9650 C CA . LEU E 1 44 ? 62.633 6.611 -22.372 1.00 36.87 23 LEU E CA 1
ATOM 9651 C C . LEU E 1 44 ? 62.821 6.126 -20.943 1.00 35.22 23 LEU E C 1
ATOM 9652 O O . LEU E 1 44 ? 62.334 5.062 -20.576 1.00 33.50 23 LEU E O 1
ATOM 9657 N N . LEU E 1 45 ? 63.545 6.911 -20.154 1.00 34.33 24 LEU E N 1
ATOM 9658 C CA . LEU E 1 45 ? 63.855 6.570 -18.766 1.00 34.56 24 LEU E CA 1
ATOM 9659 C C . LEU E 1 45 ? 62.803 7.114 -17.798 1.00 34.10 24 LEU E C 1
ATOM 9660 O O . LEU E 1 45 ? 62.177 8.146 -18.069 1.00 28.79 24 LEU E O 1
ATOM 9665 N N . PRO E 1 46 ? 62.608 6.413 -16.665 1.00 32.42 25 PRO E N 1
ATOM 9666 C CA . PRO E 1 46 ? 61.743 6.850 -15.565 1.00 33.42 25 PRO E CA 1
ATOM 9667 C C . PRO E 1 46 ? 61.846 8.348 -15.289 1.00 31.14 25 PRO E C 1
ATOM 9668 O O . PRO E 1 46 ? 60.821 9.011 -15.129 1.00 34.57 25 PRO E O 1
ATOM 9672 N N . GLU E 1 47 ? 63.067 8.875 -15.262 1.00 32.38 26 GLU E N 1
ATOM 9673 C CA . GLU E 1 47 ? 63.298 10.293 -15.003 1.00 33.96 26 GLU E CA 1
ATOM 9674 C C . GLU E 1 47 ? 62.787 11.205 -16.137 1.00 31.58 26 GLU E C 1
ATOM 9675 O O . GLU E 1 47 ? 62.468 12.365 -15.904 1.00 30.89 26 GLU E O 1
ATOM 9681 N N . HIS E 1 48 ? 62.721 10.690 -17.360 1.00 31.51 27 HIS E N 1
ATOM 9682 C CA . HIS E 1 48 ? 62.208 11.485 -18.480 1.00 33.88 27 HIS E CA 1
ATOM 9683 C C . HIS E 1 48 ? 60.708 11.650 -18.325 1.00 29.29 27 HIS E C 1
ATOM 9684 O O . HIS E 1 48 ? 60.166 12.728 -18.519 1.00 25.73 27 HIS E O 1
ATOM 9691 N N . VAL E 1 49 ? 60.052 10.544 -17.997 1.00 27.77 28 VAL E N 1
ATOM 9692 C CA . VAL E 1 49 ? 58.641 10.544 -17.677 1.00 29.28 28 VAL E CA 1
ATOM 9693 C C . VAL E 1 49 ? 58.316 11.540 -16.556 1.00 28.93 28 VAL E C 1
ATOM 9694 O O . VAL E 1 49 ? 57.394 12.345 -16.673 1.00 29.58 28 VAL E O 1
ATOM 9698 N N . THR E 1 50 ? 59.076 11.474 -15.467 1.00 29.77 29 THR E N 1
ATOM 9699 C CA . THR E 1 50 ? 58.859 12.360 -14.325 1.00 28.72 29 THR E CA 1
ATOM 9700 C C . THR E 1 50 ? 59.061 13.811 -14.739 1.00 27.44 29 THR E C 1
ATOM 9701 O O . THR E 1 50 ? 58.231 14.672 -14.451 1.00 25.98 29 THR E O 1
ATOM 9705 N N . ALA E 1 51 ? 60.158 14.063 -15.440 1.00 26.25 30 ALA E N 1
ATOM 9706 C CA . ALA E 1 51 ? 60.420 15.383 -16.005 1.00 29.43 30 ALA E CA 1
ATOM 9707 C C . ALA E 1 51 ? 59.245 15.858 -16.859 1.00 28.72 30 ALA E C 1
ATOM 9708 O O . ALA E 1 51 ? 58.818 17.009 -16.744 1.00 26.50 30 ALA E O 1
ATOM 9710 N N . PHE E 1 52 ? 58.694 14.978 -17.693 1.00 26.58 31 PHE E N 1
ATOM 9711 C CA . PHE E 1 52 ? 57.587 15.421 -18.537 1.00 27.90 31 PHE E CA 1
ATOM 9712 C C . PHE E 1 52 ? 56.351 15.778 -17.717 1.00 22.55 31 PHE E C 1
ATOM 9713 O O . PHE E 1 52 ? 55.675 16.749 -18.024 1.00 21.16 31 PHE E O 1
ATOM 9721 N N . ARG E 1 53 ? 56.057 14.986 -16.684 1.00 23.08 32 ARG E N 1
ATOM 9722 C CA . ARG E 1 53 ? 54.844 15.196 -15.888 1.00 22.77 32 ARG E CA 1
ATOM 9723 C C . ARG E 1 53 ? 54.943 16.425 -14.988 1.00 23.43 32 ARG E C 1
ATOM 9724 O O . ARG E 1 53 ? 53.954 17.128 -14.781 1.00 24.35 32 ARG E O 1
ATOM 9732 N N . ARG E 1 54 ? 56.121 16.686 -14.443 1.00 23.95 33 ARG E N 1
ATOM 9733 C CA . ARG E 1 54 ? 56.284 17.866 -13.606 1.00 26.05 33 ARG E CA 1
ATOM 9734 C C . ARG E 1 54 ? 56.335 19.133 -14.442 1.00 26.50 33 ARG E C 1
ATOM 9735 O O . ARG E 1 54 ? 55.623 20.098 -14.161 1.00 26.84 33 ARG E O 1
ATOM 9743 N N . GLN E 1 55 ? 57.167 19.113 -15.483 1.00 27.30 34 GLN E N 1
ATOM 9744 C CA . GLN E 1 55 ? 57.496 20.324 -16.232 1.00 28.65 34 GLN E CA 1
ATOM 9745 C C . GLN E 1 55 ? 56.500 20.633 -17.356 1.00 28.49 34 GLN E C 1
ATOM 9746 O O . GLN E 1 55 ? 56.276 21.804 -17.691 1.00 27.85 34 GLN E O 1
ATOM 9752 N N . GLY E 1 56 ? 55.890 19.601 -17.930 1.00 24.54 35 GLY E N 1
ATOM 9753 C CA . GLY E 1 56 ? 54.911 19.814 -18.987 1.00 23.66 35 GLY E CA 1
ATOM 9754 C C . GLY E 1 56 ? 55.538 19.764 -20.369 1.00 23.21 35 GLY E C 1
ATOM 9755 O O . GLY E 1 56 ? 54.869 20.023 -21.364 1.00 24.72 35 GLY E O 1
ATOM 9756 N N . VAL E 1 57 ? 56.817 19.407 -20.438 1.00 24.11 36 VAL E N 1
ATOM 9757 C CA . VAL E 1 57 ? 57.550 19.446 -21.711 1.00 20.55 36 VAL E CA 1
ATOM 9758 C C . VAL E 1 57 ? 58.747 18.505 -21.622 1.00 24.88 36 VAL E C 1
ATOM 9759 O O . VAL E 1 57 ? 59.256 18.244 -20.523 1.00 26.66 36 VAL E O 1
ATOM 9763 N N . LEU E 1 58 ? 59.142 17.944 -22.764 1.00 23.54 37 LEU E N 1
ATOM 9764 C CA . LEU E 1 58 ? 60.275 17.019 -22.886 1.00 22.47 37 LEU E CA 1
ATOM 9765 C C . LEU E 1 58 ? 60.837 17.116 -24.295 1.00 28.52 37 LEU E C 1
ATOM 9766 O O . LEU E 1 58 ? 60.082 17.162 -25.272 1.00 28.07 37 LEU E O 1
ATOM 9771 N N . VAL E 1 59 ? 62.160 17.156 -24.410 1.00 31.34 38 VAL E N 1
ATOM 9772 C CA . VAL E 1 59 ? 62.800 17.168 -25.721 1.00 28.83 38 VAL E CA 1
ATOM 9773 C C . VAL E 1 59 ? 63.306 15.769 -26.059 1.00 31.15 38 VAL E C 1
ATOM 9774 O O . VAL E 1 59 ? 64.049 15.172 -25.289 1.00 33.63 38 VAL E O 1
ATOM 9778 N N . VAL E 1 60 ? 62.885 15.228 -27.197 1.00 31.56 39 VAL E N 1
ATOM 9779 C CA . VAL E 1 60 ? 63.346 13.905 -27.589 1.00 31.41 39 VAL E CA 1
ATOM 9780 C C . VAL E 1 60 ? 64.289 14.054 -28.758 1.00 35.25 39 VAL E C 1
ATOM 9781 O O . VAL E 1 60 ? 63.887 14.525 -29.829 1.00 37.34 39 VAL E O 1
ATOM 9785 N N . ARG E 1 61 ? 65.550 13.676 -28.552 1.00 35.26 40 ARG E N 1
ATOM 9786 C CA . ARG E 1 61 ? 66.567 13.818 -29.599 1.00 37.11 40 ARG E CA 1
ATOM 9787 C C . ARG E 1 61 ? 66.598 12.621 -30.544 1.00 37.47 40 ARG E C 1
ATOM 9788 O O . ARG E 1 61 ? 66.451 11.465 -30.121 1.00 38.90 40 ARG E O 1
ATOM 9796 N N . GLY E 1 62 ? 66.781 12.911 -31.829 1.00 39.27 41 GLY E N 1
ATOM 9797 C CA . GLY E 1 62 ? 67.037 11.878 -32.821 1.00 39.29 41 GLY E CA 1
ATOM 9798 C C . GLY E 1 62 ? 65.919 10.879 -33.023 1.00 37.24 41 GLY E C 1
ATOM 9799 O O . GLY E 1 62 ? 66.176 9.679 -33.177 1.00 37.31 41 GLY E O 1
ATOM 9800 N N . LEU E 1 63 ? 64.677 11.362 -33.024 1.00 34.23 42 LEU E N 1
ATOM 9801 C CA . LEU E 1 63 ? 63.538 10.486 -33.281 1.00 37.43 42 LEU E CA 1
ATOM 9802 C C . LEU E 1 63 ? 63.677 9.803 -34.642 1.00 31.26 42 LEU E C 1
ATOM 9803 O O . LEU E 1 63 ? 63.571 8.588 -34.744 1.00 30.29 42 LEU E O 1
ATOM 9808 N N . LEU E 1 64 ? 63.945 10.590 -35.677 1.00 32.67 43 LEU E N 1
ATOM 9809 C CA . LEU E 1 64 ? 63.965 10.062 -37.039 1.00 34.96 43 LEU E CA 1
ATOM 9810 C C . LEU E 1 64 ? 65.357 9.640 -37.532 1.00 36.55 43 LEU E C 1
ATOM 9811 O O . LEU E 1 64 ? 66.365 10.278 -37.220 1.00 32.60 43 LEU E O 1
ATOM 9816 N N . THR E 1 65 ? 65.400 8.557 -38.305 1.00 33.82 44 THR E N 1
ATOM 9817 C CA . THR E 1 65 ? 66.598 8.231 -39.072 1.00 39.82 44 THR E CA 1
ATOM 9818 C C . THR E 1 65 ? 66.865 9.347 -40.094 1.00 40.29 44 THR E C 1
ATOM 9819 O O . THR E 1 65 ? 65.938 10.066 -40.482 1.00 39.33 44 THR E O 1
ATOM 9823 N N . PRO E 1 66 ? 68.127 9.502 -40.548 1.00 44.88 45 PRO E N 1
ATOM 9824 C CA . PRO E 1 66 ? 68.387 10.561 -41.539 1.00 41.14 45 PRO E CA 1
ATOM 9825 C C . PRO E 1 66 ? 67.557 10.389 -42.800 1.00 33.85 45 PRO E C 1
ATOM 9826 O O . PRO E 1 66 ? 67.241 11.375 -43.458 1.00 34.69 45 PRO E O 1
ATOM 9830 N N . GLN E 1 67 ? 67.186 9.150 -43.112 1.00 36.72 46 GLN E N 1
ATOM 9831 C CA . GLN E 1 67 ? 66.428 8.878 -44.329 1.00 40.36 46 GLN E CA 1
ATOM 9832 C C . GLN E 1 67 ? 64.947 9.209 -44.200 1.00 38.90 46 GLN E C 1
ATOM 9833 O O . GLN E 1 67 ? 64.368 9.815 -45.106 1.00 36.01 46 GLN E O 1
ATOM 9839 N N . GLU E 1 68 ? 64.326 8.798 -43.094 1.00 37.55 47 GLU E N 1
ATOM 9840 C CA . GLU E 1 68 ? 62.909 9.087 -42.911 1.00 35.38 47 GLU E CA 1
ATOM 9841 C C . GLU E 1 68 ? 62.722 10.600 -42.804 1.00 31.13 47 GLU E C 1
ATOM 9842 O O . GLU E 1 68 ? 61.757 11.158 -43.329 1.00 32.41 47 GLU E O 1
ATOM 9848 N N . LEU E 1 69 ? 63.669 11.254 -42.143 1.00 30.72 48 LEU E N 1
ATOM 9849 C CA . LEU E 1 69 ? 63.702 12.709 -42.065 1.00 27.26 48 LEU E CA 1
ATOM 9850 C C . LEU E 1 69 ? 63.639 13.375 -43.444 1.00 33.08 48 LEU E C 1
ATOM 9851 O O . LEU E 1 69 ? 62.915 14.349 -43.632 1.00 34.67 48 LEU E O 1
ATOM 9856 N N . ALA E 1 70 ? 64.396 12.855 -44.407 1.00 32.67 49 ALA E N 1
ATOM 9857 C CA . ALA E 1 70 ? 64.370 13.398 -45.763 1.00 34.07 49 ALA E CA 1
ATOM 9858 C C . ALA E 1 70 ? 63.023 13.137 -46.424 1.00 34.43 49 ALA E C 1
ATOM 9859 O O . ALA E 1 70 ? 62.490 14.002 -47.125 1.00 33.56 49 ALA E O 1
ATOM 9861 N N . ASP E 1 71 ? 62.486 11.937 -46.208 1.00 31.95 50 ASP E N 1
ATOM 9862 C CA . ASP E 1 71 ? 61.196 11.567 -46.777 1.00 33.16 50 ASP E CA 1
ATOM 9863 C C . ASP E 1 71 ? 60.141 12.576 -46.338 1.00 31.66 50 ASP E C 1
ATOM 9864 O O . ASP E 1 71 ? 59.411 13.138 -47.150 1.00 33.79 50 ASP E O 1
ATOM 9869 N N . VAL E 1 72 ? 60.101 12.820 -45.034 1.00 32.33 51 VAL E N 1
ATOM 9870 C CA . VAL E 1 72 ? 59.099 13.679 -44.429 1.00 32.67 51 VAL E CA 1
ATOM 9871 C C . VAL E 1 72 ? 59.350 15.137 -44.813 1.00 31.27 51 VAL E C 1
ATOM 9872 O O . VAL E 1 72 ? 58.410 15.891 -45.023 1.00 35.13 51 VAL E O 1
ATOM 9876 N N . GLN E 1 73 ? 60.613 15.523 -44.958 1.00 33.11 52 GLN E N 1
ATOM 9877 C CA . GLN E 1 73 ? 60.935 16.881 -45.413 1.00 33.29 52 GLN E CA 1
ATOM 9878 C C . GLN E 1 73 ? 60.388 17.142 -46.800 1.00 31.96 52 GLN E C 1
ATOM 9879 O O . GLN E 1 73 ? 59.898 18.233 -47.092 1.00 31.31 52 GLN E O 1
ATOM 9885 N N . GLU E 1 74 ? 60.459 16.126 -47.652 1.00 35.70 53 GLU E N 1
ATOM 9886 C CA . GLU E 1 74 ? 60.031 16.276 -49.037 1.00 33.90 53 GLU E CA 1
ATOM 9887 C C . GLU E 1 74 ? 58.523 16.394 -49.123 1.00 35.26 53 GLU E C 1
ATOM 9888 O O . GLU E 1 74 ? 57.993 17.234 -49.856 1.00 32.90 53 GLU E O 1
ATOM 9894 N N . ALA E 1 75 ? 57.837 15.541 -48.369 1.00 33.68 54 ALA E N 1
ATOM 9895 C CA . ALA E 1 75 ? 56.389 15.612 -48.286 1.00 30.92 54 ALA E CA 1
ATOM 9896 C C . ALA E 1 75 ? 55.982 17.030 -47.910 1.00 30.53 54 ALA E C 1
ATOM 9897 O O . ALA E 1 75 ? 55.101 17.618 -48.542 1.00 31.12 54 ALA E O 1
ATOM 9899 N N . GLY E 1 76 ? 56.657 17.586 -46.904 1.00 27.24 55 GLY E N 1
ATOM 9900 C CA . GLY E 1 76 ? 56.332 18.918 -46.411 1.00 31.81 55 GLY E CA 1
ATOM 9901 C C . GLY E 1 76 ? 56.527 19.991 -47.474 1.00 30.06 55 GLY E C 1
ATOM 9902 O O . GLY E 1 76 ? 55.693 20.902 -47.622 1.00 28.06 55 GLY E O 1
ATOM 9903 N N . ARG E 1 77 ? 57.627 19.867 -48.218 1.00 29.98 56 ARG E N 1
ATOM 9904 C CA . ARG E 1 77 ? 57.933 20.758 -49.347 1.00 34.02 56 ARG E CA 1
ATOM 9905 C C . ARG E 1 77 ? 56.832 20.738 -50.409 1.00 28.08 56 ARG E C 1
ATOM 9906 O O . ARG E 1 77 ? 56.361 21.785 -50.845 1.00 32.19 56 ARG E O 1
ATOM 9914 N N . ALA E 1 78 ? 56.413 19.541 -50.794 1.00 29.00 57 ALA E N 1
ATOM 9915 C CA . ALA E 1 78 ? 55.374 19.357 -51.808 1.00 34.22 57 ALA E CA 1
ATOM 9916 C C . ALA E 1 78 ? 54.019 19.914 -51.368 1.00 33.30 57 ALA E C 1
ATOM 9917 O O . ALA E 1 78 ? 53.313 20.547 -52.153 1.00 34.31 57 ALA E O 1
ATOM 9919 N N . LEU E 1 79 ? 53.652 19.675 -50.117 1.00 31.56 58 LEU E N 1
ATOM 9920 C CA . LEU E 1 79 ? 52.365 20.151 -49.613 1.00 32.53 58 LEU E CA 1
ATOM 9921 C C . LEU E 1 79 ? 52.316 21.672 -49.591 1.00 29.70 58 LEU E C 1
ATOM 9922 O O . LEU E 1 79 ? 51.288 22.284 -49.904 1.00 31.07 58 LEU E O 1
ATOM 9927 N N . ILE E 1 80 ? 53.435 22.279 -49.224 1.00 28.99 59 ILE E N 1
ATOM 9928 C CA . ILE E 1 80 ? 53.506 23.735 -49.127 1.00 34.55 59 ILE E CA 1
ATOM 9929 C C . ILE E 1 80 ? 53.499 24.393 -50.523 1.00 32.75 59 ILE E C 1
ATOM 9930 O O . ILE E 1 80 ? 52.752 25.351 -50.761 1.00 27.70 59 ILE E O 1
ATOM 9935 N N . ASP E 1 81 ? 54.300 23.856 -51.444 1.00 33.93 60 ASP E N 1
ATOM 9936 C CA . ASP E 1 81 ? 54.288 24.316 -52.845 1.00 37.50 60 ASP E CA 1
ATOM 9937 C C . ASP E 1 81 ? 52.893 24.226 -53.452 1.00 35.76 60 ASP E C 1
ATOM 9938 O O . ASP E 1 81 ? 52.457 25.111 -54.206 1.00 32.32 60 ASP E O 1
ATOM 9943 N N . ARG E 1 82 ? 52.190 23.152 -53.110 1.00 34.27 61 ARG E N 1
ATOM 9944 C CA . ARG E 1 82 ? 50.874 22.932 -53.676 1.00 36.68 61 ARG E CA 1
ATOM 9945 C C . ARG E 1 82 ? 49.895 23.964 -53.132 1.00 34.30 61 ARG E C 1
ATOM 9946 O O . ARG E 1 82 ? 49.042 24.457 -53.874 1.00 33.26 61 ARG E O 1
ATOM 9954 N N . ALA E 1 83 ? 50.020 24.306 -51.849 1.00 36.17 62 ALA E N 1
ATOM 9955 C CA . ALA E 1 83 ? 49.180 25.364 -51.294 1.00 35.22 62 ALA E CA 1
ATOM 9956 C C . ALA E 1 83 ? 49.393 26.655 -52.087 1.00 37.13 62 ALA E C 1
ATOM 9957 O O . ALA E 1 83 ? 48.437 27.302 -52.501 1.00 35.91 62 ALA E O 1
ATOM 9959 N N . TRP E 1 84 ? 50.656 27.011 -52.305 1.00 36.52 63 TRP E N 1
ATOM 9960 C CA . TRP E 1 84 ? 50.984 28.221 -53.052 1.00 37.55 63 TRP E CA 1
ATOM 9961 C C . TRP E 1 84 ? 50.455 28.155 -54.483 1.00 37.66 63 TRP E C 1
ATOM 9962 O O . TRP E 1 84 ? 49.915 29.125 -54.997 1.00 42.29 63 TRP E O 1
ATOM 9973 N N . SER E 1 85 ? 50.589 27.000 -55.116 1.00 40.89 64 SER E N 1
ATOM 9974 C CA . SER E 1 85 ? 50.208 26.872 -56.519 1.00 44.02 64 SER E CA 1
ATOM 9975 C C . SER E 1 85 ? 48.701 26.895 -56.729 1.00 43.90 64 SER E C 1
ATOM 9976 O O . SER E 1 85 ? 48.207 27.592 -57.617 1.00 42.10 64 SER E O 1
ATOM 9979 N N . THR E 1 86 ? 47.971 26.125 -55.927 1.00 39.23 65 THR E N 1
ATOM 9980 C CA . THR E 1 86 ? 46.525 26.063 -56.081 1.00 37.44 65 THR E CA 1
ATOM 9981 C C . THR E 1 86 ? 45.858 27.248 -55.411 1.00 40.38 65 THR E C 1
ATOM 9982 O O . THR E 1 86 ? 44.727 27.598 -55.735 1.00 45.36 65 THR E O 1
ATOM 9986 N N . ARG E 1 87 ? 46.559 27.847 -54.459 1.00 39.24 66 ARG E N 1
ATOM 9987 C CA . ARG E 1 87 ? 45.989 28.897 -53.626 1.00 42.74 66 ARG E CA 1
ATOM 9988 C C . ARG E 1 87 ? 44.660 28.475 -52.981 1.00 44.83 66 ARG E C 1
ATOM 9989 O O . ARG E 1 87 ? 43.831 29.319 -52.646 1.00 47.70 66 ARG E O 1
ATOM 9997 N N . SER E 1 88 ? 44.482 27.167 -52.784 1.00 40.79 67 SER E N 1
ATOM 9998 C CA . SER E 1 88 ? 43.297 26.637 -52.110 1.00 40.61 67 SER E CA 1
ATOM 9999 C C . SER E 1 88 ? 43.250 26.965 -50.624 1.00 40.12 67 SER E C 1
ATOM 10000 O O . SER E 1 88 ? 44.275 27.014 -49.938 1.00 39.61 67 SER E O 1
ATOM 10003 N N . MET E 1 89 ? 42.043 27.174 -50.124 1.00 41.77 68 MET E N 1
ATOM 10004 C CA . MET E 1 89 ? 41.850 27.332 -48.697 1.00 38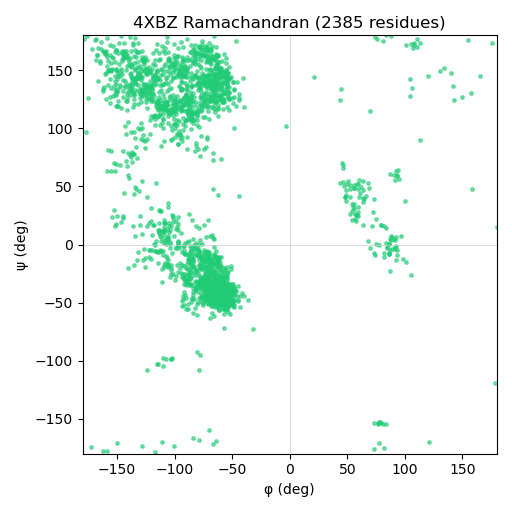.63 68 MET E CA 1
ATOM 10005 C C . MET E 1 89 ? 41.405 26.016 -48.047 1.00 36.83 68 MET E C 1
ATOM 10006 O O . MET E 1 89 ? 41.154 25.978 -46.844 1.00 35.50 68 MET E O 1
ATOM 10011 N N . GLU E 1 90 ? 41.318 24.945 -48.837 1.00 34.19 69 GLU E N 1
ATOM 10012 C CA . GLU E 1 90 ? 40.906 23.648 -48.316 1.00 37.50 69 GLU E CA 1
ATOM 10013 C C . GLU E 1 90 ? 41.929 23.117 -47.321 1.00 36.98 69 GLU E C 1
ATOM 10014 O O . GLU E 1 90 ? 43.083 22.863 -47.679 1.00 33.60 69 GLU E O 1
ATOM 10020 N N . ASP E 1 91 ? 41.490 22.964 -46.072 1.00 36.35 70 ASP E N 1
ATOM 10021 C CA . ASP E 1 91 ? 42.334 22.461 -44.991 1.00 31.62 70 ASP E CA 1
ATOM 10022 C C . ASP E 1 91 ? 43.613 23.268 -44.846 1.00 30.77 70 ASP E C 1
ATOM 10023 O O . ASP E 1 91 ? 44.654 22.731 -44.481 1.00 32.72 70 ASP E O 1
ATOM 10028 N N . THR E 1 92 ? 43.524 24.560 -45.144 1.00 30.01 71 THR E N 1
ATOM 10029 C CA . THR E 1 92 ? 44.694 25.424 -45.182 1.00 33.33 71 THR E CA 1
ATOM 10030 C C . THR E 1 92 ? 44.411 26.815 -44.622 1.00 34.58 71 THR E C 1
ATOM 10031 O O . THR E 1 92 ? 43.601 27.560 -45.166 1.00 31.18 71 THR E O 1
ATOM 10035 N N . VAL E 1 93 ? 45.081 27.143 -43.523 1.00 29.96 72 VAL E N 1
ATOM 10036 C CA . VAL E 1 93 ? 44.978 28.462 -42.918 1.00 32.83 72 VAL E CA 1
ATOM 10037 C C . VAL E 1 93 ? 45.821 29.463 -43.716 1.00 41.22 72 VAL E C 1
ATOM 10038 O O . VAL E 1 93 ? 46.958 29.155 -44.098 1.00 37.12 72 VAL E O 1
ATOM 10042 N N . TRP E 1 94 ? 45.253 30.641 -43.989 1.00 40.58 73 TRP E N 1
ATOM 10043 C CA . TRP E 1 94 ? 45.990 31.730 -44.633 1.00 42.43 73 TRP E CA 1
ATOM 10044 C C . TRP E 1 94 ? 45.978 32.962 -43.735 1.00 43.88 73 TRP E C 1
ATOM 10045 O O . TRP E 1 94 ? 45.020 33.176 -42.992 1.00 45.47 73 TRP E O 1
ATOM 10056 N N . THR E 1 95 ? 47.043 33.759 -43.794 1.00 43.03 74 THR E N 1
ATOM 10057 C CA . THR E 1 95 ? 47.145 34.972 -42.979 1.00 42.21 74 THR E CA 1
ATOM 10058 C C . THR E 1 95 ? 46.262 36.080 -43.532 1.00 46.64 74 THR E C 1
ATOM 10059 O O . THR E 1 95 ? 45.674 36.858 -42.781 1.00 50.80 74 THR E O 1
ATOM 10063 N N . LEU E 1 96 ? 46.199 36.150 -44.857 1.00 54.76 75 LEU E N 1
ATOM 10064 C CA . LEU E 1 96 ? 45.256 37.009 -45.566 1.00 57.64 75 LEU E CA 1
ATOM 10065 C C . LEU E 1 96 ? 44.554 36.117 -46.573 1.00 58.86 75 LEU E C 1
ATOM 10066 O O . LEU E 1 96 ? 44.766 34.912 -46.581 1.00 53.00 75 LEU E O 1
ATOM 10067 N N . GLU E 1 97 ? 43.730 36.693 -47.435 1.00 65.54 76 GLU E N 1
ATOM 10068 C CA . GLU E 1 97 ? 43.028 35.883 -48.422 1.00 65.19 76 GLU E CA 1
ATOM 10069 C C . GLU E 1 97 ? 43.932 35.593 -49.626 1.00 62.26 76 GLU E C 1
ATOM 10070 O O . GLU E 1 97 ? 44.756 36.422 -50.011 1.00 58.86 76 GLU E O 1
ATOM 10076 N N . PRO E 1 98 ? 43.782 34.400 -50.216 1.00 62.56 77 PRO E N 1
ATOM 10077 C CA . PRO E 1 98 ? 44.630 33.981 -51.337 1.00 56.66 77 PRO E CA 1
ATOM 10078 C C . PRO E 1 98 ? 44.302 34.726 -52.623 1.00 59.70 77 PRO E C 1
ATOM 10079 O O . PRO E 1 98 ? 45.226 35.136 -53.312 1.00 68.91 77 PRO E O 1
ATOM 10083 N N . ALA E 1 103 ? 49.893 37.875 -48.279 1.00 40.46 82 ALA E N 1
ATOM 10084 C CA . ALA E 1 103 ? 49.059 36.713 -47.978 1.00 50.03 82 ALA E CA 1
ATOM 10085 C C . ALA E 1 103 ? 49.856 35.427 -48.121 1.00 45.48 82 ALA E C 1
ATOM 10086 O O . ALA E 1 103 ? 50.576 35.252 -49.100 1.00 48.73 82 ALA E O 1
ATOM 10088 N N . ALA E 1 104 ? 49.716 34.520 -47.155 1.00 43.31 83 ALA E N 1
ATOM 10089 C CA . ALA E 1 104 ? 50.517 33.300 -47.149 1.00 39.10 83 ALA E CA 1
ATOM 10090 C C . ALA E 1 104 ? 49.867 32.158 -46.368 1.00 37.64 83 ALA E C 1
ATOM 10091 O O . ALA E 1 104 ? 49.256 32.378 -45.329 1.00 36.86 83 ALA E O 1
ATOM 10093 N N . PRO E 1 105 ? 50.019 30.925 -46.870 1.00 39.02 84 PRO E N 1
ATOM 10094 C CA . PRO E 1 105 ? 49.571 29.729 -46.155 1.00 36.95 84 PRO E CA 1
ATOM 10095 C C . PRO E 1 105 ? 50.491 29.471 -44.963 1.00 34.56 84 PRO E C 1
ATOM 10096 O O . PRO E 1 105 ? 51.689 29.721 -45.064 1.00 35.26 84 PRO E O 1
ATOM 10100 N N . VAL E 1 106 ? 49.950 28.969 -43.866 1.00 30.88 85 VAL E N 1
ATOM 10101 C CA . VAL E 1 106 ? 50.700 28.929 -42.612 1.00 37.86 85 VAL E CA 1
ATOM 10102 C C . VAL E 1 106 ? 50.466 27.629 -41.830 1.00 32.39 85 VAL E C 1
ATOM 10103 O O . VAL E 1 106 ? 51.289 27.218 -41.005 1.00 29.46 85 VAL E O 1
ATOM 10107 N N . ARG E 1 107 ? 49.367 26.957 -42.151 1.00 35.19 86 ARG E N 1
ATOM 10108 C CA . ARG E 1 107 ? 49.042 25.669 -41.549 1.00 32.54 86 ARG E CA 1
ATOM 10109 C C . ARG E 1 107 ? 48.218 24.802 -42.508 1.00 28.90 86 ARG E C 1
ATOM 10110 O O . ARG E 1 107 ? 47.320 25.312 -43.194 1.00 26.94 86 ARG E O 1
ATOM 10118 N N . ILE E 1 108 ? 48.532 23.505 -42.569 1.00 22.65 87 ILE E N 1
ATOM 10119 C CA . ILE E 1 108 ? 47.702 22.561 -43.315 1.00 25.72 87 ILE E CA 1
ATOM 10120 C C . ILE E 1 108 ? 47.192 21.465 -42.384 1.00 28.12 87 ILE E C 1
ATOM 10121 O O . ILE E 1 108 ? 47.976 20.841 -41.684 1.00 26.59 87 ILE E O 1
ATOM 10126 N N . GLU E 1 109 ? 45.872 21.272 -42.354 1.00 29.99 88 GLU E N 1
ATOM 10127 C CA . GLU E 1 109 ? 45.236 20.267 -41.490 1.00 31.19 88 GLU E CA 1
ATOM 10128 C C . GLU E 1 109 ? 45.135 18.920 -42.180 1.00 29.01 88 GLU E C 1
ATOM 10129 O O . GLU E 1 109 ? 45.001 18.855 -43.407 1.00 28.84 88 GLU E O 1
ATOM 10135 N N . TYR E 1 110 ? 45.156 17.855 -41.383 1.00 25.68 89 TYR E N 1
ATOM 10136 C CA . TYR E 1 110 ? 44.970 16.498 -41.895 1.00 24.57 89 TYR E CA 1
ATOM 10137 C C . TYR E 1 110 ? 46.056 16.164 -42.897 1.00 24.62 89 TYR E C 1
ATOM 10138 O O . TYR E 1 110 ? 45.761 15.792 -44.025 1.00 28.97 89 TYR E O 1
ATOM 10147 N N . VAL E 1 111 ? 47.315 16.288 -42.487 1.00 25.92 90 VAL E N 1
ATOM 10148 C CA . VAL E 1 111 ? 48.436 16.015 -43.388 1.00 27.03 90 VAL E CA 1
ATOM 10149 C C . VAL E 1 111 ? 48.701 14.524 -43.486 1.00 27.53 90 VAL E C 1
ATOM 10150 O O . VAL E 1 111 ? 49.315 14.061 -44.449 1.00 27.49 90 VAL E O 1
ATOM 10154 N N . VAL E 1 112 ? 48.238 13.769 -42.489 1.00 28.65 91 VAL E N 1
ATOM 10155 C CA . VAL E 1 112 ? 48.337 12.307 -42.518 1.00 24.04 91 VAL E CA 1
ATOM 10156 C C . VAL E 1 112 ? 47.527 11.747 -43.700 1.00 23.18 91 VAL E C 1
ATOM 10157 O O . VAL E 1 112 ? 47.879 10.724 -44.281 1.00 26.71 91 VAL E O 1
ATOM 10161 N N . ASP E 1 113 ? 46.447 12.447 -44.052 1.00 27.12 92 ASP E N 1
ATOM 10162 C CA . ASP E 1 113 ? 45.567 12.073 -45.152 1.00 26.61 92 ASP E CA 1
ATOM 10163 C C . ASP E 1 113 ? 46.066 12.576 -46.509 1.00 29.84 92 ASP E C 1
ATOM 10164 O O . ASP E 1 113 ? 45.556 12.161 -47.561 1.00 31.56 92 ASP E O 1
ATOM 10169 N N . LYS E 1 114 ? 47.059 13.460 -46.485 1.00 25.48 93 LYS E N 1
ATOM 10170 C CA . LYS E 1 114 ? 47.490 14.145 -47.698 1.00 26.99 93 LYS E CA 1
ATOM 10171 C C . LYS E 1 114 ? 48.814 13.645 -48.263 1.00 30.62 93 LYS E C 1
ATOM 10172 O O . LYS E 1 114 ? 49.125 13.900 -49.433 1.00 37.74 93 LYS E O 1
ATOM 10178 N N . ALA E 1 115 ? 49.594 12.930 -47.462 1.00 29.16 94 ALA E N 1
ATOM 10179 C CA . ALA E 1 115 ? 50.912 12.470 -47.923 1.00 31.13 94 ALA E CA 1
ATOM 10180 C C . ALA E 1 115 ? 51.366 11.172 -47.258 1.00 31.10 94 ALA E C 1
ATOM 10181 O O . ALA E 1 115 ? 51.389 11.058 -46.024 1.00 30.01 94 ALA E O 1
ATOM 10183 N N . ARG E 1 116 ? 51.765 10.208 -48.076 1.00 30.88 95 ARG E N 1
ATOM 10184 C CA . ARG E 1 116 ? 52.070 8.866 -47.586 1.00 29.07 95 ARG E CA 1
ATOM 10185 C C . ARG E 1 116 ? 53.230 8.785 -46.583 1.00 29.60 95 ARG E C 1
ATOM 10186 O O . ARG E 1 116 ? 53.204 7.951 -45.692 1.00 29.80 95 ARG E O 1
ATOM 10194 N N . PRO E 1 117 ? 54.270 9.618 -46.736 1.00 27.29 96 PRO E N 1
ATOM 10195 C CA . PRO E 1 117 ? 55.305 9.481 -45.702 1.00 29.25 96 PRO E CA 1
ATOM 10196 C C . PRO E 1 117 ? 54.893 10.044 -44.318 1.00 31.37 96 PRO E C 1
ATOM 10197 O O . PRO E 1 117 ? 55.403 9.582 -43.290 1.00 25.88 96 PRO E O 1
ATOM 10201 N N . ILE E 1 118 ? 53.992 11.019 -44.290 1.00 28.15 97 ILE E N 1
ATOM 10202 C CA . ILE E 1 118 ? 53.544 11.578 -43.010 1.00 27.56 97 ILE E CA 1
ATOM 10203 C C . ILE E 1 118 ? 52.569 10.619 -42.297 1.00 28.32 97 ILE E C 1
ATOM 10204 O O . ILE E 1 118 ? 52.601 10.511 -41.078 1.00 30.86 97 ILE E O 1
ATOM 10209 N N . ALA E 1 119 ? 51.729 9.914 -43.056 1.00 25.36 98 ALA E N 1
ATOM 10210 C CA . ALA E 1 119 ? 50.906 8.826 -42.523 1.00 27.99 98 ALA E CA 1
ATOM 10211 C C . ALA E 1 119 ? 51.755 7.724 -41.872 1.00 28.83 98 ALA E C 1
ATOM 10212 O O . ALA E 1 119 ? 51.435 7.242 -40.784 1.00 27.84 98 ALA E O 1
ATOM 10214 N N . MET E 1 120 ? 52.849 7.336 -42.519 1.00 30.72 99 MET E N 1
ATOM 10215 C CA . MET E 1 120 ? 53.767 6.362 -41.913 1.00 29.28 99 MET E CA 1
ATOM 10216 C C . MET E 1 120 ? 54.514 6.907 -40.687 1.00 25.85 99 MET E C 1
ATOM 10217 O O . MET E 1 120 ? 54.825 6.164 -39.750 1.00 30.36 99 MET E O 1
ATOM 10222 N N . LEU E 1 121 ? 54.806 8.200 -40.710 1.00 26.37 100 LEU E N 1
ATOM 10223 C CA . LEU E 1 121 ? 55.336 8.901 -39.548 1.00 28.90 100 LEU E CA 1
ATOM 10224 C C . LEU E 1 121 ? 54.351 8.795 -38.376 1.00 25.99 100 LEU E C 1
ATOM 10225 O O . LEU E 1 121 ? 54.753 8.590 -37.246 1.00 28.74 100 LEU E O 1
ATOM 10230 N N . ALA E 1 122 ? 53.058 8.888 -38.670 1.00 27.69 101 ALA E N 1
ATOM 10231 C CA . ALA E 1 122 ? 52.010 8.714 -37.669 1.00 25.52 101 ALA E CA 1
ATOM 10232 C C . ALA E 1 122 ? 52.015 7.309 -37.045 1.00 26.98 101 ALA E C 1
ATOM 10233 O O . ALA E 1 122 ? 51.346 7.064 -36.043 1.00 27.40 101 ALA E O 1
ATOM 10235 N N . GLY E 1 123 ? 52.770 6.384 -37.627 1.00 27.07 102 GLY E N 1
ATOM 10236 C CA . GLY E 1 123 ? 52.851 5.044 -37.080 1.00 24.24 102 GLY E CA 1
ATOM 10237 C C . GLY E 1 123 ? 54.194 4.732 -36.458 1.00 26.27 102 GLY E C 1
ATOM 10238 O O . GLY E 1 123 ? 54.483 3.578 -36.157 1.00 28.82 102 GLY E O 1
ATOM 10239 N N . HIS E 1 124 ? 55.023 5.755 -36.282 1.00 26.13 103 HIS E N 1
ATOM 10240 C CA . HIS E 1 124 ? 56.393 5.568 -35.812 1.00 29.38 103 HIS E CA 1
ATOM 10241 C C . HIS E 1 124 ? 56.443 4.915 -34.426 1.00 29.90 103 HIS E C 1
ATOM 10242 O O . HIS E 1 124 ? 55.848 5.414 -33.475 1.00 26.98 103 HIS E O 1
ATOM 10249 N N . PRO E 1 125 ? 57.176 3.799 -34.309 1.00 36.02 104 PRO E N 1
ATOM 10250 C CA . PRO E 1 125 ? 57.178 2.985 -33.084 1.00 31.06 104 PRO E CA 1
ATOM 10251 C C . PRO E 1 125 ? 57.823 3.648 -31.858 1.00 30.68 104 PRO E C 1
ATOM 10252 O O . PRO E 1 125 ? 57.378 3.399 -30.724 1.00 31.95 104 PRO E O 1
ATOM 10256 N N . LEU E 1 126 ? 58.858 4.455 -32.048 1.00 28.88 105 LEU E N 1
ATOM 10257 C CA . LEU E 1 126 ? 59.446 5.137 -30.900 1.00 29.81 105 LEU E CA 1
ATOM 10258 C C . LEU E 1 126 ? 58.501 6.246 -30.433 1.00 30.25 105 LEU E C 1
ATOM 10259 O O . LEU E 1 126 ? 58.296 6.413 -29.240 1.00 28.72 105 LEU E O 1
ATOM 10264 N N . LEU E 1 127 ? 57.930 7.000 -31.371 1.00 31.53 106 LEU E N 1
ATOM 10265 C CA . LEU E 1 127 ? 56.972 8.033 -31.006 1.00 26.52 106 LEU E CA 1
ATOM 10266 C C . LEU E 1 127 ? 55.830 7.410 -30.210 1.00 25.85 106 LEU E C 1
ATOM 10267 O O . LEU E 1 127 ? 55.517 7.844 -29.085 1.00 25.64 106 LEU E O 1
ATOM 10272 N N . LEU E 1 128 ? 55.244 6.367 -30.784 1.00 21.79 107 LEU E N 1
ATOM 10273 C CA . LEU E 1 128 ? 54.087 5.706 -30.195 1.00 27.31 107 LEU E CA 1
ATOM 10274 C C . LEU E 1 128 ? 54.343 4.984 -28.866 1.00 25.09 107 LEU E C 1
ATOM 10275 O O . LEU E 1 128 ? 53.423 4.811 -28.075 1.00 22.99 107 LEU E O 1
ATOM 10280 N N . ARG E 1 129 ? 55.565 4.531 -28.630 1.00 23.73 108 ARG E N 1
ATOM 10281 C CA . ARG E 1 129 ? 55.834 3.814 -27.397 1.00 24.23 108 ARG E CA 1
ATOM 10282 C C . ARG E 1 129 ? 56.042 4.841 -26.285 1.00 28.91 108 ARG E C 1
ATOM 10283 O O . ARG E 1 129 ? 55.589 4.641 -25.153 1.00 25.41 108 ARG E O 1
ATOM 10291 N N . ILE E 1 130 ? 56.693 5.949 -26.622 1.00 20.88 109 ILE E N 1
ATOM 10292 C CA . ILE E 1 130 ? 56.729 7.080 -25.716 1.00 23.22 109 ILE E CA 1
ATOM 10293 C C . ILE E 1 130 ? 55.312 7.513 -25.337 1.00 24.09 109 ILE E C 1
ATOM 10294 O O . ILE E 1 130 ? 54.998 7.612 -24.147 1.00 25.99 109 ILE E O 1
ATOM 10299 N N . MET E 1 131 ? 54.458 7.752 -26.338 1.00 21.42 110 MET E N 1
ATOM 10300 C CA . MET E 1 131 ? 53.088 8.206 -26.085 1.00 19.68 110 MET E CA 1
ATOM 10301 C C . MET E 1 131 ? 52.305 7.201 -25.280 1.00 22.44 110 MET E C 1
ATOM 10302 O O . MET E 1 131 ? 51.452 7.574 -24.483 1.00 26.23 110 MET E O 1
ATOM 10307 N N . GLU E 1 132 ? 52.593 5.922 -25.488 1.00 25.13 111 GLU E N 1
ATOM 10308 C CA . GLU E 1 132 ? 51.926 4.876 -24.741 1.00 24.57 111 GLU E CA 1
ATOM 10309 C C . GLU E 1 132 ? 52.229 5.049 -23.239 1.00 27.33 111 GLU E C 1
ATOM 10310 O O . GLU E 1 132 ? 51.344 4.938 -22.404 1.00 27.93 111 GLU E O 1
ATOM 10316 N N . GLN E 1 133 ? 53.472 5.373 -22.901 1.00 27.72 112 GLN E N 1
ATOM 10317 C CA . GLN E 1 133 ? 53.853 5.548 -21.504 1.00 26.95 112 GLN E CA 1
ATOM 10318 C C . GLN E 1 133 ? 53.300 6.848 -20.901 1.00 24.99 112 GLN E C 1
ATOM 10319 O O . GLN E 1 133 ? 52.927 6.893 -19.731 1.00 31.04 112 GLN E O 1
ATOM 10325 N N . LEU E 1 134 ? 53.230 7.907 -21.691 1.00 24.25 113 LEU E N 1
ATOM 10326 C CA . LEU E 1 134 ? 52.796 9.183 -21.141 1.00 25.98 113 LEU E CA 1
ATOM 10327 C C . LEU E 1 134 ? 51.262 9.285 -21.130 1.00 26.26 113 LEU E C 1
ATOM 10328 O O . LEU E 1 134 ? 50.659 9.657 -20.122 1.00 25.81 113 LEU E O 1
ATOM 10333 N N . VAL E 1 135 ? 50.639 8.908 -22.241 1.00 25.72 114 VAL E N 1
ATOM 10334 C CA . VAL E 1 135 ? 49.186 8.979 -22.397 1.00 23.83 114 VAL E CA 1
ATOM 10335 C C . VAL E 1 135 ? 48.476 7.731 -21.861 1.00 22.86 114 VAL E C 1
ATOM 10336 O O . VAL E 1 135 ? 47.324 7.780 -21.427 1.00 25.20 114 VAL E O 1
ATOM 10340 N N . GLY E 1 136 ? 49.165 6.603 -21.904 1.00 22.49 115 GLY E N 1
ATOM 10341 C CA . GLY E 1 136 ? 48.532 5.351 -21.559 1.00 25.19 115 GLY E CA 1
ATOM 10342 C C . GLY E 1 136 ? 48.275 4.446 -22.749 1.00 24.56 115 GLY E C 1
ATOM 10343 O O . GLY E 1 136 ? 48.436 4.852 -23.904 1.00 22.97 115 GLY E O 1
ATOM 10344 N N . PRO E 1 137 ? 47.856 3.209 -22.463 1.00 25.25 116 PRO E N 1
ATOM 10345 C CA . PRO E 1 137 ? 47.609 2.143 -23.444 1.00 25.44 116 PRO E CA 1
ATOM 10346 C C . PRO E 1 137 ? 46.411 2.425 -24.351 1.00 26.82 116 PRO E C 1
ATOM 10347 O O . PRO E 1 137 ? 46.295 1.784 -25.392 1.00 26.69 116 PRO E O 1
ATOM 10351 N N . ASN E 1 138 ? 45.550 3.371 -23.974 1.00 25.10 117 ASN E N 1
ATOM 10352 C CA . ASN E 1 138 ? 44.374 3.704 -24.778 1.00 23.95 117 ASN E CA 1
ATOM 10353 C C . ASN E 1 138 ? 44.519 4.977 -25.637 1.00 22.41 117 ASN E C 1
ATOM 10354 O O . ASN E 1 138 ? 43.516 5.594 -26.006 1.00 25.51 117 ASN E O 1
ATOM 10359 N N . LEU E 1 139 ? 45.748 5.375 -25.951 1.00 21.43 118 LEU E N 1
ATOM 10360 C CA . LEU E 1 139 ? 45.978 6.588 -26.729 1.00 21.99 118 LEU E CA 1
ATOM 10361 C C . LEU E 1 139 ? 45.255 6.536 -28.088 1.00 25.03 118 LEU E C 1
ATOM 10362 O O . LEU E 1 139 ? 45.105 5.480 -28.681 1.00 22.80 118 LEU E O 1
ATOM 10367 N N . ILE E 1 140 ? 44.803 7.689 -28.563 1.00 22.32 119 ILE E N 1
ATOM 10368 C CA . ILE E 1 140 ? 44.305 7.811 -29.919 1.00 23.35 119 ILE E CA 1
ATOM 10369 C C . ILE E 1 140 ? 44.888 9.078 -30.536 1.00 22.69 119 ILE E C 1
ATOM 10370 O O . ILE E 1 140 ? 45.061 10.107 -29.842 1.00 21.04 119 ILE E O 1
ATOM 10375 N N . PRO E 1 141 ? 45.246 9.007 -31.830 1.00 25.48 120 PRO E N 1
ATOM 10376 C CA . PRO E 1 141 ? 45.682 10.224 -32.533 1.00 21.71 120 PRO E CA 1
ATOM 10377 C C . PRO E 1 141 ? 44.491 11.148 -32.777 1.00 24.06 120 PRO E C 1
ATOM 10378 O O . PRO E 1 141 ? 43.508 10.697 -33.367 1.00 28.48 120 PRO E O 1
ATOM 10382 N N . THR E 1 142 ? 44.556 12.398 -32.322 1.00 24.75 121 THR E N 1
ATOM 10383 C CA . THR E 1 142 ? 43.470 13.343 -32.574 1.00 23.39 121 THR E CA 1
ATOM 10384 C C . THR E 1 142 ? 43.806 14.333 -33.697 1.00 27.06 121 THR E C 1
ATOM 10385 O O . THR E 1 142 ? 43.630 14.025 -34.873 1.00 26.25 121 THR E O 1
ATOM 10389 N N . TRP E 1 143 ? 44.255 15.529 -33.322 1.00 27.14 122 TRP E N 1
ATOM 10390 C CA . TRP E 1 143 ? 44.716 16.519 -34.288 1.00 26.82 122 TRP E CA 1
ATOM 10391 C C . TRP E 1 143 ? 46.004 16.089 -34.982 1.00 24.16 122 TRP E C 1
ATOM 10392 O O . TRP E 1 143 ? 46.916 15.547 -34.363 1.00 26.93 122 TRP E O 1
ATOM 10403 N N . ASP E 1 144 ? 46.066 16.315 -36.280 1.00 22.28 123 ASP E N 1
ATOM 10404 C CA . ASP E 1 144 ? 47.314 16.142 -37.016 1.00 26.05 123 ASP E CA 1
ATOM 10405 C C . ASP E 1 144 ? 47.396 17.240 -38.077 1.00 26.48 123 ASP E C 1
ATOM 10406 O O . ASP E 1 144 ? 46.398 17.566 -38.729 1.00 27.89 123 ASP E O 1
ATOM 10411 N N . SER E 1 145 ? 48.572 17.842 -38.209 1.00 25.75 124 SER E N 1
ATOM 10412 C CA . SER E 1 145 ? 48.716 19.024 -39.051 1.00 25.85 124 SER E CA 1
ATOM 10413 C C . SER E 1 145 ? 50.169 19.436 -39.230 1.00 25.35 124 SER E C 1
ATOM 10414 O O . SER E 1 145 ? 51.051 18.956 -38.526 1.00 27.69 124 SER E O 1
ATOM 10417 N N . MET E 1 146 ? 50.412 20.340 -40.174 1.00 25.52 125 MET E N 1
ATOM 10418 C CA . MET E 1 146 ? 51.747 20.881 -40.363 1.00 26.72 125 MET E CA 1
ATOM 10419 C C . MET E 1 146 ? 51.748 22.405 -40.293 1.00 28.39 125 MET E C 1
ATOM 10420 O O . MET E 1 146 ? 51.045 23.090 -41.045 1.00 28.33 125 MET E O 1
ATOM 10425 N N . VAL E 1 147 ? 52.553 22.926 -39.378 1.00 28.86 126 VAL E N 1
ATOM 10426 C CA . VAL E 1 147 ? 52.658 24.359 -39.176 1.00 29.34 126 VAL E CA 1
ATOM 10427 C C . VAL E 1 147 ? 53.938 24.889 -39.794 1.00 28.38 126 VAL E C 1
ATOM 10428 O O . VAL E 1 147 ? 55.007 24.304 -39.626 1.00 31.33 126 VAL E O 1
ATOM 10432 N N . PHE E 1 148 ? 53.826 26.001 -40.505 1.00 29.80 127 PHE E N 1
ATOM 10433 C CA . PHE E 1 148 ? 54.980 26.604 -41.163 1.00 32.71 127 PHE E CA 1
ATOM 10434 C C . PHE E 1 148 ? 54.779 28.117 -41.174 1.00 32.04 127 PHE E C 1
ATOM 10435 O O . PHE E 1 148 ? 54.556 28.724 -42.209 1.00 32.84 127 PHE E O 1
ATOM 10443 N N . LYS E 1 149 ? 54.841 28.698 -39.982 1.00 37.47 128 LYS E N 1
ATOM 10444 C CA . LYS E 1 149 ? 54.598 30.115 -39.768 1.00 47.56 128 LYS E CA 1
ATOM 10445 C C . LYS E 1 149 ? 55.744 30.966 -40.300 1.00 53.77 128 LYS E C 1
ATOM 10446 O O . LYS E 1 149 ? 56.799 30.445 -40.655 1.00 48.50 128 LYS E O 1
ATOM 10452 N N . THR E 1 150 ? 55.534 32.277 -40.349 1.00 57.64 129 THR E N 1
ATOM 10453 C CA . THR E 1 150 ? 56.590 33.202 -40.754 1.00 59.27 129 THR E CA 1
ATOM 10454 C C . THR E 1 150 ? 56.577 34.474 -39.908 1.00 60.45 129 THR E C 1
ATOM 10455 O O . THR E 1 150 ? 55.715 35.336 -40.108 1.00 60.28 129 THR E O 1
ATOM 10459 N N . PRO E 1 151 ? 57.547 34.590 -38.972 1.00 63.05 130 PRO E N 1
ATOM 10460 C CA . PRO E 1 151 ? 57.690 35.667 -37.972 1.00 63.51 130 PRO E CA 1
ATOM 10461 C C . PRO E 1 151 ? 57.509 37.074 -38.542 1.00 64.12 130 PRO E C 1
ATOM 10462 O O . PRO E 1 151 ? 57.161 37.988 -37.791 1.00 62.68 130 PRO E O 1
ATOM 10466 N N . ALA E 1 158 ? 52.682 35.742 -28.385 1.00 40.07 137 ALA E N 1
ATOM 10467 C CA . ALA E 1 158 ? 51.457 35.027 -28.053 1.00 39.77 137 ALA E CA 1
ATOM 10468 C C . ALA E 1 158 ? 51.748 33.786 -27.201 1.00 39.68 137 ALA E C 1
ATOM 10469 O O . ALA E 1 158 ? 51.998 32.681 -27.706 1.00 35.91 137 ALA E O 1
ATOM 10471 N N . TRP E 1 159 ? 51.738 34.002 -25.898 1.00 34.87 138 TRP E N 1
ATOM 10472 C CA . TRP E 1 159 ? 51.762 32.926 -24.938 1.00 32.60 138 TRP E CA 1
ATOM 10473 C C . TRP E 1 159 ? 50.366 32.362 -24.860 1.00 30.35 138 TRP E C 1
ATOM 10474 O O . TRP E 1 159 ? 49.391 33.111 -24.885 1.00 28.99 138 TRP E O 1
ATOM 10485 N N . HIS E 1 160 ? 50.254 31.041 -24.795 1.00 27.42 139 HIS E N 1
ATOM 10486 C CA . HIS E 1 160 ? 48.930 30.440 -24.714 1.00 29.70 139 HIS E CA 1
ATOM 10487 C C . HIS E 1 160 ? 48.988 28.996 -24.221 1.00 30.03 139 HIS E C 1
ATOM 10488 O O . HIS E 1 160 ? 50.054 28.379 -24.164 1.00 27.72 139 HIS E O 1
ATOM 10495 N N . ARG E 1 161 ? 47.826 28.475 -23.849 1.00 29.07 140 ARG E N 1
ATOM 10496 C CA . ARG E 1 161 ? 47.641 27.041 -23.756 1.00 29.46 140 ARG E CA 1
ATOM 10497 C C . ARG E 1 161 ? 46.943 26.618 -25.042 1.00 34.84 140 ARG E C 1
ATOM 10498 O O . ARG E 1 161 ? 46.343 27.459 -25.715 1.00 34.57 140 ARG E O 1
ATOM 10506 N N . ASP E 1 162 ? 47.022 25.332 -25.385 1.00 34.04 141 ASP E N 1
ATOM 10507 C CA . ASP E 1 162 ? 46.293 24.804 -26.543 1.00 32.99 141 ASP E CA 1
ATOM 10508 C C . ASP E 1 162 ? 44.823 24.581 -26.203 1.00 37.51 141 ASP E C 1
ATOM 10509 O O . ASP E 1 162 ? 44.348 25.027 -25.168 1.00 38.27 141 ASP E O 1
ATOM 10514 N N . ALA E 1 163 ? 44.085 23.895 -27.065 1.00 47.83 142 ALA E N 1
ATOM 10515 C CA . ALA E 1 163 ? 42.636 23.849 -26.876 1.00 40.14 142 ALA E CA 1
ATOM 10516 C C . ALA E 1 163 ? 42.092 22.487 -26.458 1.00 40.71 142 ALA E C 1
ATOM 10517 O O . ALA E 1 163 ? 42.835 21.550 -26.128 1.00 36.76 142 ALA E O 1
ATOM 10519 N N . GLY E 1 164 ? 40.771 22.393 -26.489 1.00 39.01 143 GLY E N 1
ATOM 10520 C CA . GLY E 1 164 ? 40.083 21.235 -25.982 1.00 43.35 143 GLY E CA 1
ATOM 10521 C C . GLY E 1 164 ? 40.381 21.085 -24.507 1.00 40.99 143 GLY E C 1
ATOM 10522 O O . GLY E 1 164 ? 40.675 19.984 -24.049 1.00 37.73 143 GLY E O 1
ATOM 10523 N N . LEU E 1 165 ? 40.325 22.190 -23.767 1.00 41.87 144 LEU E N 1
ATOM 10524 C CA . LEU E 1 165 ? 40.501 22.121 -22.313 1.00 44.60 144 LEU E CA 1
ATOM 10525 C C . LEU E 1 165 ? 39.200 21.628 -21.682 1.00 37.39 144 LEU E C 1
ATOM 10526 O O . LEU E 1 165 ? 38.104 21.968 -22.123 1.00 43.58 144 LEU E O 1
ATOM 10531 N N . TYR E 1 166 ? 39.321 20.803 -20.660 1.00 36.60 145 TYR E N 1
ATOM 10532 C CA . TYR E 1 166 ? 38.152 20.262 -20.002 1.00 29.03 145 TYR E CA 1
ATOM 10533 C C . TYR E 1 166 ? 37.805 21.173 -18.836 1.00 31.13 145 TYR E C 1
ATOM 10534 O O . TYR E 1 166 ? 38.597 22.061 -18.509 1.00 34.38 145 TYR E O 1
ATOM 10543 N N . ASP E 1 167 ? 36.642 20.985 -18.215 1.00 31.91 146 ASP E N 1
ATOM 10544 C CA . ASP E 1 167 ? 36.426 21.551 -16.873 1.00 34.87 146 ASP E CA 1
ATOM 10545 C C . ASP E 1 167 ? 37.434 20.898 -15.937 1.00 31.02 146 ASP E C 1
ATOM 10546 O O . ASP E 1 167 ? 37.706 19.715 -16.091 1.00 27.79 146 ASP E O 1
ATOM 10551 N N . ASN E 1 168 ? 37.964 21.655 -14.971 1.00 29.56 147 ASN E N 1
ATOM 10552 C CA . ASN E 1 168 ? 39.038 21.169 -14.102 1.00 28.59 147 ASN E CA 1
ATOM 10553 C C . ASN E 1 168 ? 40.144 20.464 -14.914 1.00 28.52 147 ASN E C 1
ATOM 10554 O O . ASN E 1 168 ? 40.519 19.314 -14.645 1.00 23.94 147 ASN E O 1
ATOM 10559 N N . ALA E 1 169 ? 40.647 21.179 -15.913 1.00 24.08 148 ALA E N 1
ATOM 10560 C CA . ALA E 1 169 ? 41.643 20.665 -16.836 1.00 27.17 148 ALA E CA 1
ATOM 10561 C C . ALA E 1 169 ? 42.910 20.136 -16.153 1.00 26.40 148 ALA E C 1
ATOM 10562 O O . ALA E 1 169 ? 43.428 19.070 -16.526 1.00 25.43 148 ALA E O 1
ATOM 10564 N N . VAL E 1 170 ? 43.416 20.890 -15.177 1.00 23.15 149 VAL E N 1
ATOM 10565 C CA . VAL E 1 170 ? 44.606 20.475 -14.437 1.00 26.71 149 VAL E CA 1
ATOM 10566 C C . VAL E 1 170 ? 44.367 19.148 -13.683 1.00 26.37 149 VAL E C 1
ATOM 10567 O O . VAL E 1 170 ? 45.258 18.284 -13.642 1.00 24.86 149 VAL E O 1
ATOM 10571 N N . GLY E 1 171 ? 43.165 18.979 -13.123 1.00 22.95 150 GLY E N 1
ATOM 10572 C CA . GLY E 1 171 ? 42.778 17.730 -12.470 1.00 21.99 150 GLY E CA 1
ATOM 10573 C C . GLY E 1 171 ? 42.779 16.527 -13.416 1.00 27.91 150 GLY E C 1
ATOM 10574 O O . GLY E 1 171 ? 43.249 15.430 -13.057 1.00 27.25 150 GLY E O 1
ATOM 10575 N N . VAL E 1 172 ? 42.263 16.727 -14.630 1.00 24.26 151 VAL E N 1
ATOM 10576 C CA . VAL E 1 172 ? 42.172 15.655 -15.619 1.00 22.93 151 VAL E CA 1
ATOM 10577 C C . VAL E 1 172 ? 43.521 15.333 -16.268 1.00 23.31 151 VAL E C 1
ATOM 10578 O O . VAL E 1 172 ? 43.879 14.168 -16.393 1.00 25.67 151 VAL E O 1
ATOM 10582 N N . THR E 1 173 ? 44.274 16.360 -16.665 1.00 24.02 152 THR E N 1
ATOM 10583 C CA . THR E 1 173 ? 45.486 16.145 -17.465 1.00 25.27 152 THR E CA 1
ATOM 10584 C C . THR E 1 173 ? 46.653 17.133 -17.173 1.00 28.66 152 THR E C 1
ATOM 10585 O O . THR E 1 173 ? 47.553 17.338 -18.013 1.00 24.09 152 THR E O 1
ATOM 10589 N N . GLY E 1 174 ? 46.657 17.727 -15.978 1.00 24.79 153 GLY E N 1
ATOM 10590 C CA . GLY E 1 174 ? 47.829 18.465 -15.535 1.00 24.03 153 GLY E CA 1
ATOM 10591 C C . GLY E 1 174 ? 49.066 17.580 -15.627 1.00 22.85 153 GLY E C 1
ATOM 10592 O O . GLY E 1 174 ? 50.137 18.012 -16.054 1.00 23.08 153 GLY E O 1
ATOM 10593 N N . ALA E 1 175 ? 48.894 16.321 -15.230 1.00 23.00 154 ALA E N 1
ATOM 10594 C CA . ALA E 1 175 ? 49.944 15.303 -15.280 1.00 23.42 154 ALA E CA 1
ATOM 10595 C C . ALA E 1 175 ? 50.455 14.939 -16.690 1.00 24.90 154 ALA E C 1
ATOM 10596 O O . ALA E 1 175 ? 51.403 14.158 -16.820 1.00 25.03 154 ALA E O 1
ATOM 10598 N N . GLY E 1 176 ? 49.829 15.481 -17.733 1.00 25.92 155 GLY E N 1
ATOM 10599 C CA . GLY E 1 176 ? 50.291 15.251 -19.096 1.00 26.69 155 GLY E CA 1
ATOM 10600 C C . GLY E 1 176 ? 49.754 14.017 -19.795 1.00 25.42 155 GLY E C 1
ATOM 10601 O O . GLY E 1 176 ? 50.516 13.149 -20.195 1.00 29.51 155 GLY E O 1
ATOM 10602 N N . ARG E 1 177 ? 48.437 13.959 -19.957 1.00 27.11 156 ARG E N 1
ATOM 10603 C CA . ARG E 1 177 ? 47.777 12.856 -20.645 1.00 26.84 156 ARG E CA 1
ATOM 10604 C C . ARG E 1 177 ? 47.259 13.281 -22.020 1.00 28.15 156 ARG E C 1
ATOM 10605 O O . ARG E 1 177 ? 46.831 12.445 -22.820 1.00 26.92 156 ARG E O 1
ATOM 10613 N N . VAL E 1 178 ? 47.295 14.583 -22.276 1.00 22.72 157 VAL E N 1
ATOM 10614 C CA . VAL E 1 178 ? 46.881 15.143 -23.553 1.00 25.89 157 VAL E CA 1
ATOM 10615 C C . VAL E 1 178 ? 48.055 15.903 -24.131 1.00 28.21 157 VAL E C 1
ATOM 10616 O O . VAL E 1 178 ? 48.384 16.993 -23.648 1.00 23.14 157 VAL E O 1
ATOM 10620 N N . ILE E 1 179 ? 48.667 15.336 -25.170 1.00 25.95 158 ILE E N 1
ATOM 10621 C CA . ILE E 1 179 ? 50.005 15.733 -25.566 1.00 25.21 158 ILE E CA 1
ATOM 10622 C C . ILE E 1 179 ? 50.158 16.136 -27.025 1.00 27.69 158 ILE E C 1
ATOM 10623 O O . ILE E 1 179 ? 49.753 15.410 -27.932 1.00 27.02 158 ILE E O 1
ATOM 10628 N N . ASP E 1 180 ? 50.770 17.297 -27.234 1.00 28.85 159 ASP E N 1
ATOM 10629 C CA . ASP E 1 180 ? 51.182 17.730 -28.554 1.00 27.39 159 ASP E CA 1
ATOM 10630 C C . ASP E 1 180 ? 52.596 17.244 -28.877 1.00 30.25 159 ASP E C 1
ATOM 10631 O O . ASP E 1 180 ? 53.558 17.651 -28.214 1.00 28.10 159 ASP E O 1
ATOM 10636 N N . ALA E 1 181 ? 52.711 16.379 -29.885 1.00 23.44 160 ALA E N 1
ATOM 10637 C CA . ALA E 1 181 ? 54.000 15.952 -30.413 1.00 23.31 160 ALA E CA 1
ATOM 10638 C C . ALA E 1 181 ? 54.437 16.821 -31.601 1.00 25.07 160 ALA E C 1
ATOM 10639 O O . ALA E 1 181 ? 53.791 16.828 -32.654 1.00 24.56 160 ALA E O 1
ATOM 10641 N N . GLY E 1 182 ? 55.541 17.539 -31.421 1.00 23.92 161 GLY E N 1
ATOM 10642 C CA . GLY E 1 182 ? 56.112 18.384 -32.453 1.00 25.24 161 GLY E CA 1
ATOM 10643 C C . GLY E 1 182 ? 57.304 17.734 -33.139 1.00 29.37 161 GLY E C 1
ATOM 10644 O O . GLY E 1 182 ? 58.374 17.560 -32.544 1.00 27.45 161 GLY E O 1
ATOM 10645 N N . ILE E 1 183 ? 57.126 17.376 -34.406 1.00 22.53 162 ILE E N 1
ATOM 10646 C CA . ILE E 1 183 ? 58.203 16.759 -35.151 1.00 27.24 162 ILE E CA 1
ATOM 10647 C C . ILE E 1 183 ? 58.815 17.780 -36.133 1.00 30.50 162 ILE E C 1
ATOM 10648 O O . ILE E 1 183 ? 58.156 18.251 -37.071 1.00 27.98 162 ILE E O 1
ATOM 10653 N N . TYR E 1 184 ? 60.079 18.113 -35.887 1.00 30.38 163 TYR E N 1
ATOM 10654 C CA . TYR E 1 184 ? 60.746 19.239 -36.532 1.00 30.98 163 TYR E CA 1
ATOM 10655 C C . TYR E 1 184 ? 61.420 18.843 -37.836 1.00 33.95 163 TYR E C 1
ATOM 10656 O O . TYR E 1 184 ? 62.230 17.916 -37.885 1.00 30.16 163 TYR E O 1
ATOM 10665 N N . LEU E 1 185 ? 61.062 19.552 -38.898 1.00 31.32 164 LEU E N 1
ATOM 10666 C CA . LEU E 1 185 ? 61.672 19.335 -40.203 1.00 31.44 164 LEU E CA 1
ATOM 10667 C C . LEU E 1 185 ? 62.873 20.258 -40.405 1.00 33.54 164 LEU E C 1
ATOM 10668 O O . LEU E 1 185 ? 63.800 19.934 -41.140 1.00 33.88 164 LEU E O 1
ATOM 10673 N N . ASP E 1 186 ? 62.848 21.402 -39.729 1.00 36.03 165 ASP E N 1
ATOM 10674 C CA . ASP E 1 186 ? 63.904 22.405 -39.825 1.00 37.76 165 ASP E CA 1
ATOM 10675 C C . ASP E 1 186 ? 64.440 22.788 -38.438 1.00 38.50 165 ASP E C 1
ATOM 10676 O O . ASP E 1 186 ? 63.738 22.619 -37.443 1.00 37.55 165 ASP E O 1
ATOM 10681 N N . PRO E 1 187 ? 65.679 23.313 -38.368 1.00 39.24 166 PRO E N 1
ATOM 10682 C CA . PRO E 1 187 ? 66.197 23.775 -37.078 1.00 37.20 166 PRO E CA 1
ATOM 10683 C C . PRO E 1 187 ? 65.289 24.799 -36.421 1.00 37.15 166 PRO E C 1
ATOM 10684 O O . PRO E 1 187 ? 64.494 25.466 -37.076 1.00 36.45 166 PRO E O 1
ATOM 10688 N N . ALA E 1 188 ? 65.408 24.884 -35.107 1.00 38.88 167 ALA E N 1
ATOM 10689 C CA . ALA E 1 188 ? 64.767 25.909 -34.315 1.00 39.23 167 ALA E CA 1
ATOM 10690 C C . ALA E 1 188 ? 65.768 26.279 -33.233 1.00 43.79 167 ALA E C 1
ATOM 10691 O O . ALA E 1 188 ? 65.865 25.589 -32.214 1.00 38.20 167 ALA E O 1
ATOM 10693 N N . PRO E 1 189 ? 66.555 27.338 -33.483 1.00 45.49 168 PRO E N 1
ATOM 10694 C CA . PRO E 1 189 ? 67.591 27.813 -32.569 1.00 43.84 168 PRO E CA 1
ATOM 10695 C C . PRO E 1 189 ? 66.987 28.823 -31.618 1.00 43.32 168 PRO E C 1
ATOM 10696 O O . PRO E 1 189 ? 65.816 29.144 -31.802 1.00 46.54 168 PRO E O 1
ATOM 10700 N N . GLU E 1 190 ? 67.754 29.327 -30.653 1.00 47.05 169 GLU E N 1
ATOM 10701 C CA . GLU E 1 190 ? 67.213 30.253 -29.646 1.00 50.33 169 GLU E CA 1
ATOM 10702 C C . GLU E 1 190 ? 66.467 31.437 -30.274 1.00 52.74 169 GLU E C 1
ATOM 10703 O O . GLU E 1 190 ? 65.439 31.892 -29.738 1.00 48.59 169 GLU E O 1
ATOM 10709 N N . ASP E 1 191 ? 66.976 31.909 -31.414 1.00 48.94 170 ASP E N 1
ATOM 10710 C CA . ASP E 1 191 ? 66.370 33.013 -32.166 1.00 52.55 170 ASP E CA 1
ATOM 10711 C C . ASP E 1 191 ? 64.895 32.779 -32.443 1.00 52.74 170 ASP E C 1
ATOM 10712 O O . ASP E 1 191 ? 64.039 33.570 -32.053 1.00 60.19 170 ASP E O 1
ATOM 10717 N N . ASN E 1 192 ? 64.610 31.690 -33.140 1.00 49.11 171 ASN E N 1
ATOM 10718 C CA . ASN E 1 192 ? 63.240 31.328 -33.466 1.00 52.97 171 ASN E CA 1
ATOM 10719 C C . ASN E 1 192 ? 62.960 29.878 -33.075 1.00 50.50 171 ASN E C 1
ATOM 10720 O O . ASN E 1 192 ? 63.183 28.943 -33.857 1.00 43.66 171 ASN E O 1
ATOM 10725 N N . CYS E 1 193 ? 62.480 29.719 -31.845 1.00 49.26 172 CYS E N 1
ATOM 10726 C CA . CYS E 1 193 ? 62.085 28.432 -31.301 1.00 42.90 172 CYS E CA 1
ATOM 10727 C C . CYS E 1 193 ? 60.945 28.656 -30.312 1.00 43.87 172 CYS E C 1
ATOM 10728 O O . CYS E 1 193 ? 60.687 29.784 -29.901 1.00 45.45 172 CYS E O 1
ATOM 10731 N N . VAL E 1 194 ? 60.249 27.588 -29.941 1.00 40.07 173 VAL E N 1
ATOM 10732 C CA . VAL E 1 194 ? 59.173 27.711 -28.975 1.00 36.07 173 VAL E CA 1
ATOM 10733 C C . VAL E 1 194 ? 59.772 27.767 -27.566 1.00 36.65 173 VAL E C 1
ATOM 10734 O O . VAL E 1 194 ? 60.780 27.101 -27.290 1.00 35.76 173 VAL E O 1
ATOM 10738 N N . TRP E 1 195 ? 59.157 28.578 -26.699 1.00 32.91 174 TRP E N 1
ATOM 10739 C CA . TRP E 1 195 ? 59.571 28.751 -25.303 1.00 35.19 174 TRP E CA 1
ATOM 10740 C C . TRP E 1 195 ? 58.474 28.265 -24.352 1.00 33.03 174 TRP E C 1
ATOM 10741 O O . TRP E 1 195 ? 57.293 28.453 -24.621 1.00 30.86 174 TRP E O 1
ATOM 10752 N N . CYS E 1 196 ? 58.859 27.648 -23.242 1.00 27.24 175 CYS E N 1
ATOM 10753 C CA . CYS E 1 196 ? 57.878 27.127 -22.289 1.00 33.12 175 CYS E CA 1
ATOM 10754 C C . CYS E 1 196 ? 58.094 27.697 -20.899 1.00 33.99 175 CYS E C 1
ATOM 10755 O O . CYS E 1 196 ? 59.222 28.022 -20.523 1.00 33.15 175 CYS E O 1
ATOM 10758 N N . ILE E 1 197 ? 57.004 27.798 -20.140 1.00 32.25 176 ILE E N 1
ATOM 10759 C CA . ILE E 1 197 ? 57.087 28.032 -18.706 1.00 33.53 176 ILE E CA 1
ATOM 10760 C C . ILE E 1 197 ? 56.844 26.714 -17.974 1.00 28.22 176 ILE E C 1
ATOM 10761 O O . ILE E 1 197 ? 55.696 26.309 -17.777 1.00 27.94 176 ILE E O 1
ATOM 10766 N N . PRO E 1 198 ? 57.929 26.043 -17.566 1.00 31.26 177 PRO E N 1
ATOM 10767 C CA . PRO E 1 198 ? 57.786 24.724 -16.940 1.00 28.67 177 PRO E CA 1
ATOM 10768 C C . PRO E 1 198 ? 56.860 24.787 -15.732 1.00 29.35 177 PRO E C 1
ATOM 10769 O O . PRO E 1 198 ? 56.827 25.810 -15.024 1.00 32.14 177 PRO E O 1
ATOM 10773 N N . GLU E 1 199 ? 56.082 23.723 -15.552 1.00 28.35 178 GLU E N 1
ATOM 10774 C CA . GLU E 1 199 ? 55.196 23.518 -14.402 1.00 27.49 178 GLU E CA 1
ATOM 10775 C C . GLU E 1 199 ? 53.921 24.375 -14.433 1.00 26.97 178 GLU E C 1
ATOM 10776 O O . GLU E 1 199 ? 53.082 24.250 -13.537 1.00 23.65 178 GLU E O 1
ATOM 10782 N N . SER E 1 200 ? 53.755 25.196 -15.478 1.00 24.53 179 SER E N 1
ATOM 10783 C CA . SER E 1 200 ? 52.545 26.021 -15.652 1.00 23.30 179 SER E CA 1
ATOM 10784 C C . SER E 1 200 ? 51.341 25.167 -16.051 1.00 23.23 179 SER E C 1
ATOM 10785 O O . SER E 1 200 ? 50.201 25.614 -15.999 1.00 23.97 179 SER E O 1
ATOM 10788 N N . ASN E 1 201 ? 51.606 23.931 -16.456 1.00 24.13 180 ASN E N 1
ATOM 10789 C CA . ASN E 1 201 ? 50.543 22.962 -16.704 1.00 24.48 180 ASN E CA 1
ATOM 10790 C C . ASN E 1 201 ? 49.707 22.643 -15.460 1.00 25.06 180 ASN E C 1
ATOM 10791 O O . ASN E 1 201 ? 48.653 22.012 -15.575 1.00 27.34 180 ASN E O 1
ATOM 10796 N N . TYR E 1 202 ? 50.159 23.079 -14.281 1.00 22.96 181 TYR E N 1
ATOM 10797 C CA . TYR E 1 202 ? 49.361 22.910 -13.062 1.00 26.98 181 TYR E CA 1
ATOM 10798 C C . TYR E 1 202 ? 48.753 24.213 -12.540 1.00 27.30 181 TYR E C 1
ATOM 10799 O O . TYR E 1 202 ? 48.078 24.187 -11.514 1.00 26.86 181 TYR E O 1
ATOM 10808 N N . TRP E 1 203 ? 48.991 25.338 -13.221 1.00 25.08 182 TRP E N 1
ATOM 10809 C CA . TRP E 1 203 ? 48.452 26.615 -12.749 1.00 22.94 182 TRP E CA 1
ATOM 10810 C C . TRP E 1 203 ? 46.940 26.646 -12.841 1.00 23.85 182 TRP E C 1
ATOM 10811 O O . TRP E 1 203 ? 46.359 26.130 -13.801 1.00 25.92 182 TRP E O 1
ATOM 10822 N N . GLY E 1 204 ? 46.304 27.275 -11.857 1.00 23.31 183 GLY E N 1
ATOM 10823 C CA . GLY E 1 204 ? 44.873 27.530 -11.916 1.00 25.59 183 GLY E CA 1
ATOM 10824 C C . GLY E 1 204 ? 44.545 28.550 -13.001 1.00 28.82 183 GLY E C 1
ATOM 10825 O O . GLY E 1 204 ? 45.439 29.234 -13.520 1.00 29.56 183 GLY E O 1
ATOM 10826 N N . ASP E 1 205 ? 43.267 28.658 -13.350 1.00 27.28 184 ASP E N 1
ATOM 10827 C CA . ASP E 1 205 ? 42.846 29.524 -14.444 1.00 30.51 184 ASP E CA 1
ATOM 10828 C C . ASP E 1 205 ? 43.175 30.999 -14.203 1.00 33.85 184 ASP E C 1
ATOM 10829 O O . ASP E 1 205 ? 43.641 31.677 -15.120 1.00 37.34 184 ASP E O 1
ATOM 10834 N N . ASP E 1 206 ? 42.966 31.493 -12.983 1.00 34.49 185 ASP E N 1
ATOM 10835 C CA . ASP E 1 206 ? 43.274 32.895 -12.677 1.00 34.74 185 ASP E CA 1
ATOM 10836 C C . ASP E 1 206 ? 44.755 33.201 -12.922 1.00 33.93 185 ASP E C 1
ATOM 10837 O O . ASP E 1 206 ? 45.094 34.165 -13.609 1.00 33.90 185 ASP E O 1
ATOM 10842 N N . ARG E 1 207 ? 45.639 32.374 -12.377 1.00 28.73 186 ARG E N 1
ATOM 10843 C CA . ARG E 1 207 ? 47.068 32.611 -12.545 1.00 30.49 186 ARG E CA 1
ATOM 10844 C C . ARG E 1 207 ? 47.532 32.443 -14.002 1.00 30.94 186 ARG E C 1
ATOM 10845 O O . ARG E 1 207 ? 48.406 33.170 -14.457 1.00 29.38 186 ARG E O 1
ATOM 10853 N N . LEU E 1 208 ? 46.954 31.483 -14.720 1.00 30.74 187 LEU E N 1
ATOM 10854 C CA . LEU E 1 208 ? 47.294 31.272 -16.130 1.00 27.31 187 LEU E CA 1
ATOM 10855 C C . LEU E 1 208 ? 47.051 32.540 -16.947 1.00 30.81 187 LEU E C 1
ATOM 10856 O O . LEU E 1 208 ? 47.965 33.084 -17.574 1.00 30.61 187 LEU E O 1
ATOM 10861 N N . THR E 1 209 ? 45.795 32.981 -16.935 1.00 34.31 188 THR E N 1
ATOM 10862 C CA . THR E 1 209 ? 45.352 34.201 -17.611 1.00 33.72 188 THR E CA 1
ATOM 10863 C C . THR E 1 209 ? 46.125 35.437 -17.153 1.00 31.59 188 THR E C 1
ATOM 10864 O O . THR E 1 209 ? 46.629 36.203 -17.968 1.00 33.74 188 THR E O 1
ATOM 10868 N N . ALA E 1 210 ? 46.215 35.625 -15.840 1.00 33.72 189 ALA E N 1
ATOM 10869 C CA . ALA E 1 210 ? 46.967 36.743 -15.288 1.00 36.52 189 ALA E CA 1
ATOM 10870 C C . ALA E 1 210 ? 48.391 36.755 -15.817 1.00 35.95 189 ALA E C 1
ATOM 10871 O O . ALA E 1 210 ? 48.918 37.813 -16.140 1.00 38.73 189 ALA E O 1
ATOM 10873 N N . THR E 1 211 ? 49.016 35.590 -15.927 1.00 31.15 190 THR E N 1
ATOM 10874 C CA . THR E 1 211 ? 50.422 35.574 -16.310 1.00 29.73 190 THR E CA 1
ATOM 10875 C C . THR E 1 211 ? 50.565 35.733 -17.827 1.00 33.93 190 THR E C 1
ATOM 10876 O O . THR E 1 211 ? 51.468 36.421 -18.305 1.00 32.16 190 THR E O 1
ATOM 10880 N N . ALA E 1 212 ? 49.652 35.120 -18.573 1.00 32.23 191 ALA E N 1
ATOM 10881 C CA . ALA E 1 212 ? 49.698 35.168 -20.033 1.00 36.53 191 ALA E CA 1
ATOM 10882 C C . ALA E 1 212 ? 49.440 36.585 -20.534 1.00 33.57 191 ALA E C 1
ATOM 10883 O O . ALA E 1 212 ? 50.142 37.065 -21.427 1.00 36.78 191 ALA E O 1
ATOM 10885 N N . ASP E 1 213 ? 48.436 37.244 -19.961 1.00 30.77 192 ASP E N 1
ATOM 10886 C CA . ASP E 1 213 ? 48.160 38.641 -20.282 1.00 33.29 192 ASP E CA 1
ATOM 10887 C C . ASP E 1 213 ? 49.402 39.508 -20.105 1.00 33.19 192 ASP E C 1
ATOM 10888 O O . ASP E 1 213 ? 49.807 40.202 -21.046 1.00 36.84 192 ASP E O 1
ATOM 10893 N N . GLN E 1 214 ? 50.026 39.452 -18.927 1.00 33.57 193 GLN E N 1
ATOM 10894 C CA . GLN E 1 214 ? 51.222 40.268 -18.679 1.00 35.67 193 GLN E CA 1
ATOM 10895 C C . GLN E 1 214 ? 52.324 40.006 -19.701 1.00 34.66 193 GLN E C 1
ATOM 10896 O O . GLN E 1 214 ? 52.885 40.950 -20.260 1.00 36.47 193 GLN E O 1
ATOM 10902 N N . LEU E 1 215 ? 52.642 38.732 -19.921 1.00 31.21 194 LEU E N 1
ATOM 10903 C CA . LEU E 1 215 ? 53.636 38.335 -20.923 1.00 34.95 194 LEU E CA 1
ATOM 10904 C C . LEU E 1 215 ? 53.312 38.823 -22.346 1.00 36.58 194 LEU E C 1
ATOM 10905 O O . LEU E 1 215 ? 54.210 39.197 -23.099 1.00 35.33 194 LEU E O 1
ATOM 10910 N N . ASN E 1 216 ? 52.037 38.811 -22.718 1.00 34.74 195 ASN E N 1
ATOM 10911 C CA . ASN E 1 216 ? 51.676 39.136 -24.091 1.00 37.12 195 ASN E CA 1
ATOM 10912 C C . ASN E 1 216 ? 51.561 40.642 -24.352 1.00 39.84 195 ASN E C 1
ATOM 10913 O O . ASN E 1 216 ? 51.519 41.064 -25.503 1.00 45.72 195 ASN E O 1
ATOM 10918 N N . ALA E 1 217 ? 51.522 41.439 -23.290 1.00 33.66 196 ALA E N 1
ATOM 10919 C CA . ALA E 1 217 ? 51.395 42.890 -23.400 1.00 32.98 196 ALA E CA 1
ATOM 10920 C C . ALA E 1 217 ? 52.731 43.611 -23.633 1.00 36.92 196 ALA E C 1
ATOM 10921 O O . ALA E 1 217 ? 53.786 43.183 -23.147 1.00 43.93 196 ALA E O 1
ATOM 10923 N N . ALA E 1 225 ? 61.235 31.050 -18.164 1.00 48.80 204 ALA E N 1
ATOM 10924 C CA . ALA E 1 225 ? 61.047 30.535 -19.518 1.00 45.61 204 ALA E CA 1
ATOM 10925 C C . ALA E 1 225 ? 62.289 29.805 -20.023 1.00 48.72 204 ALA E C 1
ATOM 10926 O O . ALA E 1 225 ? 63.419 30.259 -19.834 1.00 51.75 204 ALA E O 1
ATOM 10928 N N . VAL E 1 226 ? 62.069 28.660 -20.657 1.00 41.18 205 VAL E N 1
ATOM 10929 C CA . VAL E 1 226 ? 63.155 27.863 -21.204 1.00 43.24 205 VAL E CA 1
ATOM 10930 C C . VAL E 1 226 ? 62.921 27.605 -22.698 1.00 42.28 205 VAL E C 1
ATOM 10931 O O . VAL E 1 226 ? 61.778 27.519 -23.151 1.00 39.68 205 VAL E O 1
ATOM 10935 N N . PRO E 1 227 ? 64.008 27.501 -23.471 1.00 43.53 206 PRO E N 1
ATOM 10936 C CA . PRO E 1 227 ? 63.871 27.352 -24.920 1.00 40.97 206 PRO E CA 1
ATOM 10937 C C . PRO E 1 227 ? 63.877 25.900 -25.356 1.00 41.33 206 PRO E C 1
ATOM 10938 O O . PRO E 1 227 ? 64.591 25.088 -24.754 1.00 44.79 206 PRO E O 1
ATOM 10942 N N . ALA E 1 228 ? 63.099 25.572 -26.386 1.00 37.61 207 ALA E N 1
ATOM 10943 C CA . ALA E 1 228 ? 63.259 24.275 -27.030 1.00 38.68 207 ALA E CA 1
ATOM 10944 C C . ALA E 1 228 ? 64.133 24.469 -28.260 1.00 37.64 207 ALA E C 1
ATOM 10945 O O . ALA E 1 228 ? 63.649 24.842 -29.325 1.00 38.53 207 ALA E O 1
ATOM 10947 N N . VAL E 1 229 ? 65.430 24.241 -28.108 1.00 33.72 208 VAL E N 1
ATOM 10948 C CA . VAL E 1 229 ? 66.334 24.387 -29.237 1.00 38.76 208 VAL E CA 1
ATOM 10949 C C . VAL E 1 229 ? 66.404 23.058 -29.975 1.00 32.74 208 VAL E C 1
ATOM 10950 O O . VAL E 1 229 ? 66.902 22.068 -29.447 1.00 37.32 208 VAL E O 1
ATOM 10954 N N . MET E 1 230 ? 65.881 23.037 -31.194 1.00 34.38 209 MET E N 1
ATOM 10955 C CA . MET E 1 230 ? 65.671 21.780 -31.898 1.00 33.45 209 MET E CA 1
ATOM 10956 C C . MET E 1 230 ? 66.538 21.646 -33.148 1.00 36.98 209 MET E C 1
ATOM 10957 O O . MET E 1 230 ? 66.777 22.614 -33.860 1.00 37.19 209 MET E O 1
ATOM 10962 N N . GLN E 1 231 ? 66.996 20.429 -33.405 1.00 36.92 210 GLN E N 1
ATOM 10963 C CA . GLN E 1 231 ? 67.596 20.069 -34.678 1.00 39.26 210 GLN E CA 1
ATOM 10964 C C . GLN E 1 231 ? 66.561 19.286 -35.497 1.00 40.97 210 GLN E C 1
ATOM 10965 O O . GLN E 1 231 ? 65.662 18.670 -34.924 1.00 39.83 210 GLN E O 1
ATOM 10971 N N . PRO E 1 232 ? 66.669 19.312 -36.837 1.00 37.42 211 PRO E N 1
ATOM 10972 C CA . PRO E 1 232 ? 65.694 18.531 -37.603 1.00 36.15 211 PRO E CA 1
ATOM 10973 C C . PRO E 1 232 ? 65.700 17.058 -37.214 1.00 36.95 211 PRO E C 1
ATOM 10974 O O . PRO E 1 232 ? 66.745 16.488 -36.894 1.00 33.80 211 PRO E O 1
ATOM 10978 N N . GLY E 1 233 ? 64.515 16.460 -37.224 1.00 36.40 212 GLY E N 1
ATOM 10979 C CA . GLY E 1 233 ? 64.361 15.070 -36.866 1.00 31.53 212 GLY E CA 1
ATOM 10980 C C . GLY E 1 233 ? 64.196 14.872 -35.379 1.00 33.68 212 GLY E C 1
ATOM 10981 O O . GLY E 1 233 ? 63.945 13.747 -34.949 1.00 36.10 212 GLY E O 1
ATOM 10982 N N . ASP E 1 234 ? 64.354 15.949 -34.603 1.00 34.02 213 ASP E N 1
ATOM 10983 C CA . ASP E 1 234 ? 64.055 15.938 -33.169 1.00 33.05 213 ASP E CA 1
ATOM 10984 C C . ASP E 1 234 ? 62.558 16.087 -32.907 1.00 31.97 213 ASP E C 1
ATOM 10985 O O . ASP E 1 234 ? 61.809 16.520 -33.777 1.00 29.82 213 ASP E O 1
ATOM 10990 N N . LEU E 1 235 ? 62.147 15.775 -31.680 1.00 31.09 214 LEU E N 1
ATOM 10991 C CA . LEU E 1 235 ? 60.746 15.807 -31.280 1.00 26.51 214 LEU E CA 1
ATOM 10992 C C . LEU E 1 235 ? 60.541 16.583 -29.972 1.00 29.53 214 LEU E C 1
ATOM 10993 O O . LEU E 1 235 ? 61.243 16.351 -28.986 1.00 32.51 214 LEU E O 1
ATOM 10998 N N . LEU E 1 236 ? 59.587 17.511 -29.970 1.00 28.29 215 LEU E N 1
ATOM 10999 C CA . LEU E 1 236 ? 59.207 18.222 -28.753 1.00 27.69 215 LEU E CA 1
ATOM 11000 C C . LEU E 1 236 ? 57.841 17.751 -28.244 1.00 27.55 215 LEU E C 1
ATOM 11001 O O . LEU E 1 236 ? 56.846 17.829 -28.957 1.00 29.48 215 LEU E O 1
ATOM 11006 N N . LEU E 1 237 ? 57.795 17.264 -27.012 1.00 27.54 216 LEU E N 1
ATOM 11007 C CA . LEU E 1 237 ? 56.527 16.907 -26.381 1.00 23.60 216 LEU E CA 1
ATOM 11008 C C . LEU E 1 237 ? 56.118 17.997 -25.422 1.00 24.64 216 LEU E C 1
ATOM 11009 O O . LEU E 1 237 ? 56.913 18.414 -24.592 1.00 24.12 216 LEU E O 1
ATOM 11014 N N . HIS E 1 238 ? 54.895 18.489 -25.543 1.00 24.98 217 HIS E N 1
ATOM 11015 C CA . HIS E 1 238 ? 54.402 19.392 -24.524 1.00 25.12 217 HIS E CA 1
ATOM 11016 C C . HIS E 1 238 ? 52.951 19.122 -24.164 1.00 28.09 217 HIS E C 1
ATOM 11017 O O . HIS E 1 238 ? 52.098 18.882 -25.023 1.00 26.00 217 HIS E O 1
ATOM 11024 N N . ASN E 1 239 ? 52.718 19.131 -22.853 1.00 25.54 218 ASN E N 1
ATOM 11025 C CA . ASN E 1 239 ? 51.397 19.193 -22.268 1.00 22.86 218 ASN E CA 1
ATOM 11026 C C . ASN E 1 239 ? 50.641 20.385 -22.856 1.00 24.42 218 ASN E C 1
ATOM 11027 O O . ASN E 1 239 ? 51.171 21.497 -22.888 1.00 24.03 218 ASN E O 1
ATOM 11032 N N . ILE E 1 240 ? 49.416 20.171 -23.329 1.00 24.64 219 ILE E N 1
ATOM 11033 C CA . ILE E 1 240 ? 48.634 21.288 -23.864 1.00 24.68 219 ILE E CA 1
ATOM 11034 C C . ILE E 1 240 ? 48.312 22.364 -22.819 1.00 25.33 219 ILE E C 1
ATOM 11035 O O . ILE E 1 240 ? 47.893 23.460 -23.184 1.00 26.75 219 ILE E O 1
ATOM 11040 N N . LEU E 1 241 ? 48.495 22.065 -21.531 1.00 24.35 220 LEU E N 1
ATOM 11041 C CA . LEU E 1 241 ? 48.265 23.074 -20.484 1.00 24.94 220 LEU E CA 1
ATOM 11042 C C . LEU E 1 241 ? 49.521 23.908 -20.188 1.00 24.93 220 LEU E C 1
ATOM 11043 O O . LEU E 1 241 ? 49.475 24.893 -19.445 1.00 28.49 220 LEU E O 1
ATOM 11048 N N . THR E 1 242 ? 50.643 23.507 -20.764 1.00 22.81 221 THR E N 1
ATOM 11049 C CA . THR E 1 242 ? 51.879 24.213 -20.549 1.00 22.61 221 THR E CA 1
ATOM 11050 C C . THR E 1 242 ? 51.834 25.517 -21.307 1.00 26.69 221 THR E C 1
ATOM 11051 O O . THR E 1 242 ? 51.637 25.509 -22.516 1.00 25.54 221 THR E O 1
ATOM 11055 N N . LEU E 1 243 ? 51.974 26.633 -20.587 1.00 26.83 222 LEU E N 1
ATOM 11056 C CA . LEU E 1 243 ? 52.045 27.941 -21.223 1.00 26.83 222 LEU E CA 1
ATOM 11057 C C . LEU E 1 243 ? 53.274 27.973 -22.114 1.00 29.09 222 LEU E C 1
ATOM 11058 O O . LEU E 1 243 ? 54.403 27.812 -21.648 1.00 30.46 222 LEU E O 1
ATOM 11063 N N . HIS E 1 244 ? 53.052 28.135 -23.408 1.00 26.85 223 HIS E N 1
ATOM 11064 C CA . HIS E 1 244 ? 54.167 28.182 -24.336 1.00 29.69 223 HIS E CA 1
ATOM 11065 C C . HIS E 1 244 ? 53.902 29.285 -25.349 1.00 35.07 223 HIS E C 1
ATOM 11066 O O . HIS E 1 244 ? 52.785 29.819 -25.426 1.00 34.05 223 HIS E O 1
ATOM 11073 N N . GLY E 1 245 ? 54.939 29.644 -26.099 1.00 34.82 224 GLY E N 1
ATOM 11074 C CA . GLY E 1 245 ? 54.865 30.740 -27.044 1.00 37.70 224 GLY E CA 1
ATOM 11075 C C . GLY E 1 245 ? 56.183 30.906 -27.778 1.00 42.76 224 GLY E C 1
ATOM 11076 O O . GLY E 1 245 ? 57.158 30.206 -27.488 1.00 39.25 224 GLY E O 1
ATOM 11077 N N . ALA E 1 246 ? 56.208 31.838 -28.726 1.00 43.22 225 ALA E N 1
ATOM 11078 C CA . ALA E 1 246 ? 57.401 32.104 -29.523 1.00 49.89 225 ALA E CA 1
ATOM 11079 C C . ALA E 1 246 ? 57.488 33.582 -29.904 1.00 52.68 225 ALA E C 1
ATOM 11080 O O . ALA E 1 246 ? 56.484 34.191 -30.281 1.00 53.62 225 ALA E O 1
ATOM 11082 N N . PRO E 1 247 ? 58.695 34.162 -29.812 1.00 56.34 226 PRO E N 1
ATOM 11083 C CA . PRO E 1 247 ? 58.948 35.571 -30.147 1.00 57.28 226 PRO E CA 1
ATOM 11084 C C . PRO E 1 247 ? 58.742 35.892 -31.632 1.00 53.55 226 PRO E C 1
ATOM 11085 O O . PRO E 1 247 ? 58.413 35.000 -32.413 1.00 52.98 226 PRO E O 1
ATOM 11089 N N . ALA E 1 248 ? 58.942 37.156 -32.006 1.00 57.69 227 ALA E N 1
ATOM 11090 C CA . ALA E 1 248 ? 58.824 37.597 -33.401 1.00 51.82 227 ALA E CA 1
ATOM 11091 C C . ALA E 1 248 ? 59.866 36.931 -34.292 1.00 58.23 227 ALA E C 1
ATOM 11092 O O . ALA E 1 248 ? 60.434 37.567 -35.184 1.00 62.85 227 ALA E O 1
ATOM 11094 N N . GLY E 1 251 ? 62.928 35.962 -38.807 1.00 46.64 230 GLY E N 1
ATOM 11095 C CA . GLY E 1 251 ? 63.746 34.782 -39.034 1.00 50.34 230 GLY E CA 1
ATOM 11096 C C . GLY E 1 251 ? 63.386 33.970 -40.273 1.00 51.08 230 GLY E C 1
ATOM 11097 O O . GLY E 1 251 ? 62.593 34.391 -41.113 1.00 52.08 230 GLY E O 1
ATOM 11098 N N . LYS E 1 252 ? 63.983 32.791 -40.390 1.00 50.10 231 LYS E N 1
ATOM 11099 C CA . LYS E 1 252 ? 63.663 31.880 -41.481 1.00 47.91 231 LYS E CA 1
ATOM 11100 C C . LYS E 1 252 ? 62.403 31.055 -41.209 1.00 45.01 231 LYS E C 1
ATOM 11101 O O . LYS E 1 252 ? 62.005 30.836 -40.059 1.00 39.32 231 LYS E O 1
ATOM 11107 N N . GLN E 1 253 ? 61.773 30.615 -42.291 1.00 40.06 232 GLN E N 1
ATOM 11108 C CA . GLN E 1 253 ? 60.628 29.743 -42.187 1.00 39.80 232 GLN E CA 1
ATOM 11109 C C . GLN E 1 253 ? 61.078 28.378 -41.693 1.00 38.92 232 GLN E C 1
ATOM 11110 O O . GLN E 1 253 ? 62.143 27.881 -42.063 1.00 36.77 232 GLN E O 1
ATOM 11116 N N . ARG E 1 254 ? 60.274 27.785 -40.829 1.00 33.54 233 ARG E N 1
ATOM 11117 C CA . ARG E 1 254 ? 60.527 26.427 -40.422 1.00 35.54 233 ARG E CA 1
ATOM 11118 C C . ARG E 1 254 ? 59.211 25.679 -40.272 1.00 32.13 233 ARG E C 1
ATOM 11119 O O . ARG E 1 254 ? 58.161 26.260 -39.980 1.00 30.04 233 ARG E O 1
ATOM 11127 N N . ARG E 1 255 ? 59.285 24.381 -40.510 1.00 29.13 234 ARG E N 1
ATOM 11128 C CA . ARG E 1 255 ? 58.109 23.536 -40.556 1.00 32.93 234 ARG E CA 1
ATOM 11129 C C . ARG E 1 255 ? 58.071 22.573 -39.367 1.00 30.51 234 ARG E C 1
ATOM 11130 O O . ARG E 1 255 ? 59.087 21.984 -39.003 1.00 32.64 234 ARG E O 1
ATOM 11138 N N . VAL E 1 256 ? 56.903 22.410 -38.761 1.00 30.25 235 VAL E N 1
ATOM 11139 C CA . VAL E 1 256 ? 56.741 21.392 -37.726 1.00 28.85 235 VAL E CA 1
ATOM 11140 C C . VAL E 1 256 ? 55.485 20.561 -37.985 1.00 26.78 235 VAL E C 1
ATOM 11141 O O . VAL E 1 256 ? 54.414 21.097 -38.241 1.00 27.15 235 VAL E O 1
ATOM 11145 N N . ILE E 1 257 ? 55.628 19.245 -37.921 1.00 27.72 236 ILE E N 1
ATOM 11146 C CA . ILE E 1 257 ? 54.474 18.365 -37.957 1.00 26.88 236 ILE E CA 1
ATOM 11147 C C . ILE E 1 257 ? 53.977 18.099 -36.535 1.00 27.78 236 ILE E C 1
ATOM 11148 O O . ILE E 1 257 ? 54.751 17.698 -35.655 1.00 23.15 236 ILE E O 1
ATOM 11153 N N . TYR E 1 258 ? 52.692 18.371 -36.314 1.00 25.53 237 TYR E N 1
ATOM 11154 C CA . TYR E 1 258 ? 52.100 18.243 -34.990 1.00 26.53 237 TYR E CA 1
ATOM 11155 C C . TYR E 1 258 ? 51.064 17.139 -34.944 1.00 28.80 237 TYR E C 1
ATOM 11156 O O . TYR E 1 258 ? 50.091 17.161 -35.709 1.00 26.93 237 TYR E O 1
ATOM 11165 N N . PHE E 1 259 ? 51.298 16.188 -34.038 1.00 27.01 238 PHE E N 1
ATOM 11166 C CA . PHE E 1 259 ? 50.360 15.132 -33.673 1.00 22.13 238 PHE E CA 1
ATOM 11167 C C . PHE E 1 259 ? 49.874 15.334 -32.221 1.00 26.47 238 PHE E C 1
ATOM 11168 O O . PHE E 1 259 ? 50.692 15.422 -31.295 1.00 23.20 238 PHE E O 1
ATOM 11176 N N . GLU E 1 260 ? 48.558 15.416 -32.018 1.00 22.70 239 GLU E N 1
ATOM 11177 C CA . GLU E 1 260 ? 48.010 15.436 -30.670 1.00 22.99 239 GLU E CA 1
ATOM 11178 C C . GLU E 1 260 ? 47.481 14.035 -30.319 1.00 25.19 239 GLU E C 1
ATOM 11179 O O . GLU E 1 260 ? 47.074 13.266 -31.200 1.00 25.06 239 GLU E O 1
ATOM 11185 N N . TYR E 1 261 ? 47.533 13.702 -29.036 1.00 19.37 240 TYR E N 1
ATOM 11186 C CA . TYR E 1 261 ? 47.087 12.395 -28.552 1.00 23.56 240 TYR E CA 1
ATOM 11187 C C . TYR E 1 261 ? 46.286 12.528 -27.264 1.00 21.22 240 TYR E C 1
ATOM 11188 O O . TYR E 1 261 ? 46.657 13.307 -26.387 1.00 20.77 240 TYR E O 1
ATOM 11197 N N . ARG E 1 262 ? 45.193 11.767 -27.168 1.00 17.74 241 ARG E N 1
ATOM 11198 C CA . ARG E 1 262 ? 44.371 11.727 -25.960 1.00 19.74 241 ARG E CA 1
ATOM 11199 C C . ARG E 1 262 ? 44.032 10.279 -25.603 1.00 20.67 241 ARG E C 1
ATOM 11200 O O . ARG E 1 262 ? 43.973 9.410 -26.483 1.00 23.69 241 ARG E O 1
ATOM 11208 N N . PRO E 1 263 ? 43.831 10.007 -24.304 1.00 18.99 242 PRO E N 1
ATOM 11209 C CA . PRO E 1 263 ? 43.328 8.697 -23.890 1.00 18.50 242 PRO E CA 1
ATOM 11210 C C . PRO E 1 263 ? 41.883 8.513 -24.340 1.00 22.33 242 PRO E C 1
ATOM 11211 O O . PRO E 1 263 ? 41.077 9.448 -24.246 1.00 20.93 242 PRO E O 1
ATOM 11215 N N . ALA E 1 264 ? 41.572 7.319 -24.837 1.00 20.02 243 ALA E N 1
ATOM 11216 C CA . ALA E 1 264 ? 40.225 7.001 -25.303 1.00 19.38 243 ALA E CA 1
ATOM 11217 C C . ALA E 1 264 ? 39.176 7.229 -24.220 1.00 24.23 243 ALA E C 1
ATOM 11218 O O . ALA E 1 264 ? 38.111 7.782 -24.505 1.00 25.53 243 ALA E O 1
ATOM 11220 N N . GLU E 1 265 ? 39.476 6.833 -22.977 1.00 21.04 244 GLU E N 1
ATOM 11221 C CA . GLU E 1 265 ? 38.478 6.925 -21.902 1.00 24.22 244 GLU E CA 1
ATOM 11222 C C . GLU E 1 265 ? 38.182 8.370 -21.515 1.00 24.88 244 GLU E C 1
ATOM 11223 O O . GLU E 1 265 ? 37.090 8.680 -21.043 1.00 26.73 244 GLU E O 1
ATOM 11229 N N . VAL E 1 266 ? 39.158 9.253 -21.702 1.00 24.12 245 VAL E N 1
ATOM 11230 C CA . VAL E 1 266 ? 38.939 10.674 -21.463 1.00 24.44 245 VAL E CA 1
ATOM 11231 C C . VAL E 1 266 ? 38.025 11.221 -22.576 1.00 26.04 245 VAL E C 1
ATOM 11232 O O . VAL E 1 266 ? 37.036 11.902 -22.317 1.00 27.26 245 VAL E O 1
ATOM 11236 N N . GLU E 1 267 ? 38.342 10.876 -23.814 1.00 21.97 246 GLU E N 1
ATOM 11237 C CA . GLU E 1 267 ? 37.567 11.363 -24.941 1.00 29.04 246 GLU E CA 1
ATOM 11238 C C . GLU E 1 267 ? 36.119 10.792 -24.886 1.00 28.26 246 GLU E C 1
ATOM 11239 O O . GLU E 1 267 ? 35.148 11.522 -25.090 1.00 28.41 246 GLU E O 1
ATOM 11245 N N . TRP E 1 268 ? 35.980 9.511 -24.550 1.00 28.68 247 TRP E N 1
ATOM 11246 C CA . TRP E 1 268 ? 34.669 8.881 -24.349 1.00 28.27 247 TRP E CA 1
ATOM 11247 C C . TRP E 1 268 ? 33.738 9.588 -23.344 1.00 31.81 247 TRP E C 1
ATOM 11248 O O . TRP E 1 268 ? 32.577 9.855 -23.652 1.00 31.22 247 TRP E O 1
ATOM 11259 N N . GLN E 1 269 ? 34.238 9.891 -22.149 1.00 31.95 248 GLN E N 1
ATOM 11260 C CA . GLN E 1 269 ? 33.410 10.548 -21.129 1.00 29.11 248 GLN E CA 1
ATOM 11261 C C . GLN E 1 269 ? 33.413 12.084 -21.179 1.00 28.10 248 GLN E C 1
ATOM 11262 O O . GLN E 1 269 ? 32.423 12.722 -20.840 1.00 28.68 248 GLN E O 1
ATOM 11268 N N . LEU E 1 270 ? 34.519 12.691 -21.577 1.00 28.89 249 LEU E N 1
ATOM 11269 C CA . LEU E 1 270 ? 34.619 14.142 -21.455 1.00 25.80 249 LEU E CA 1
ATOM 11270 C C . LEU E 1 270 ? 34.652 14.869 -22.809 1.00 26.70 249 LEU E C 1
ATOM 11271 O O . LEU E 1 270 ? 34.642 16.096 -22.860 1.00 23.78 249 LEU E O 1
ATOM 11276 N N . GLY E 1 271 ? 34.677 14.119 -23.904 1.00 28.24 250 GLY E N 1
ATOM 11277 C CA . GLY E 1 271 ? 34.812 14.732 -25.213 1.00 27.93 250 GLY E CA 1
ATOM 11278 C C . GLY E 1 271 ? 36.229 15.234 -25.400 1.00 30.65 250 GLY E C 1
ATOM 11279 O O . GLY E 1 271 ? 37.162 14.692 -24.792 1.00 30.75 250 GLY E O 1
ATOM 11280 N N . PRO E 1 272 ? 36.422 16.267 -26.244 1.00 30.48 251 PRO E N 1
ATOM 11281 C CA . PRO E 1 272 ? 35.443 17.093 -26.972 1.00 27.81 251 PRO E CA 1
ATOM 11282 C C . PRO E 1 272 ? 34.799 16.438 -28.192 1.00 31.10 251 PRO E C 1
ATOM 11283 O O . PRO E 1 272 ? 33.821 16.978 -28.732 1.00 34.68 251 PRO E O 1
ATOM 11287 N N . HIS E 1 273 ? 35.349 15.315 -28.646 1.00 26.55 252 HIS E N 1
ATOM 11288 C CA . HIS E 1 273 ? 34.807 14.623 -29.810 1.00 27.53 252 HIS E CA 1
ATOM 11289 C C . HIS E 1 273 ? 33.641 13.733 -29.404 1.00 33.28 252 HIS E C 1
ATOM 11290 O O . HIS E 1 273 ? 33.414 13.515 -28.219 1.00 31.85 252 HIS E O 1
ATOM 11297 N N . SER E 1 274 ? 32.900 13.232 -30.386 1.00 33.64 253 SER E N 1
ATOM 11298 C CA . SER E 1 274 ? 31.825 12.282 -30.130 1.00 34.45 253 SER E CA 1
ATOM 11299 C C . SER E 1 274 ? 32.416 10.884 -29.994 1.00 33.14 253 SER E C 1
ATOM 11300 O O . SER E 1 274 ? 33.513 10.622 -30.485 1.00 32.93 253 SER E O 1
ATOM 11303 N N . ALA E 1 275 ? 31.687 9.990 -29.339 1.00 32.48 254 ALA E N 1
ATOM 11304 C CA . ALA E 1 275 ? 32.190 8.653 -29.019 1.00 32.38 254 ALA E CA 1
ATOM 11305 C C . ALA E 1 275 ? 32.647 7.849 -30.233 1.00 30.63 254 ALA E C 1
ATOM 11306 O O . ALA E 1 275 ? 33.565 7.023 -30.143 1.00 28.87 254 ALA E O 1
ATOM 11308 N N . GLU E 1 276 ? 31.972 8.079 -31.354 1.00 29.17 255 GLU E N 1
ATOM 11309 C CA . GLU E 1 276 ? 32.244 7.404 -32.623 1.00 30.76 255 GLU E CA 1
ATOM 11310 C C . GLU E 1 276 ? 33.647 7.728 -33.183 1.00 27.29 255 GLU E C 1
ATOM 11311 O O . GLU E 1 276 ? 34.250 6.953 -33.924 1.00 24.59 255 GLU E O 1
ATOM 11317 N N . TYR E 1 277 ? 34.142 8.898 -32.806 1.00 30.42 256 TYR E N 1
ATOM 11318 C CA . TYR E 1 277 ? 35.432 9.399 -33.247 1.00 28.31 256 TYR E CA 1
ATOM 11319 C C . TYR E 1 277 ? 36.550 8.462 -32.852 1.00 27.11 256 TYR E C 1
ATOM 11320 O O . TYR E 1 277 ? 37.511 8.256 -33.604 1.00 26.29 256 TYR E O 1
ATOM 11329 N N . ILE E 1 278 ? 36.398 7.896 -31.659 1.00 25.91 257 ILE E N 1
ATOM 11330 C CA . ILE E 1 278 ? 37.412 7.051 -31.056 1.00 27.44 257 ILE E CA 1
ATOM 11331 C C . ILE E 1 278 ? 37.775 5.879 -31.957 1.00 24.28 257 ILE E C 1
ATOM 11332 O O . ILE E 1 278 ? 38.940 5.721 -32.317 1.00 26.82 257 ILE E O 1
ATOM 11337 N N . GLY E 1 279 ? 36.781 5.077 -32.341 1.00 26.74 258 GLY E N 1
ATOM 11338 C CA . GLY E 1 279 ? 37.032 3.887 -33.141 1.00 24.76 258 GLY E CA 1
ATOM 11339 C C . GLY E 1 279 ? 37.604 4.216 -34.510 1.00 24.18 258 GLY E C 1
ATOM 11340 O O . GLY E 1 279 ? 38.445 3.490 -35.053 1.00 26.99 258 GLY E O 1
ATOM 11341 N N . LEU E 1 280 ? 37.154 5.333 -35.061 1.00 25.38 259 LEU E N 1
ATOM 11342 C CA . LEU E 1 280 ? 37.655 5.812 -36.344 1.00 26.99 259 LEU E CA 1
ATOM 11343 C C . LEU E 1 280 ? 39.136 6.191 -36.266 1.00 25.24 259 LEU E C 1
ATOM 11344 O O . LEU E 1 280 ? 39.927 5.849 -37.149 1.00 26.52 259 LEU E O 1
ATOM 11349 N N . LYS E 1 281 ? 39.524 6.890 -35.206 1.00 25.56 260 LYS E N 1
ATOM 11350 C CA . LYS E 1 281 ? 40.916 7.297 -35.084 1.00 22.85 260 LYS E CA 1
ATOM 11351 C C . LYS E 1 281 ? 41.784 6.100 -34.739 1.00 24.47 260 LYS E C 1
ATOM 11352 O O . LYS E 1 281 ? 42.956 6.063 -35.118 1.00 24.42 260 LYS E O 1
ATOM 11358 N N . GLN E 1 282 ? 41.193 5.115 -34.052 1.00 24.82 261 GLN E N 1
ATOM 11359 C CA . GLN E 1 282 ? 41.860 3.838 -33.793 1.00 22.73 261 GLN E CA 1
ATOM 11360 C C . GLN E 1 282 ? 42.096 3.138 -35.115 1.00 27.21 261 GLN E C 1
ATOM 11361 O O . GLN E 1 282 ? 43.168 2.557 -35.349 1.00 26.10 261 GLN E O 1
ATOM 11367 N N . GLN E 1 283 ? 41.104 3.209 -36.000 1.00 27.03 262 GLN E N 1
ATOM 11368 C CA . GLN E 1 283 ? 41.312 2.689 -37.356 1.00 28.17 262 GLN E CA 1
ATOM 11369 C C . GLN E 1 283 ? 42.471 3.434 -38.004 1.00 24.90 262 GLN E C 1
ATOM 11370 O O . GLN E 1 283 ? 43.350 2.807 -38.605 1.00 26.70 262 GLN E O 1
ATOM 11376 N N . VAL E 1 284 ? 42.494 4.763 -37.850 1.00 24.62 263 VAL E N 1
ATOM 11377 C CA . VAL E 1 284 ? 43.525 5.585 -38.501 1.00 26.96 263 VAL E CA 1
ATOM 11378 C C . VAL E 1 284 ? 44.902 5.205 -37.977 1.00 27.85 263 VAL E C 1
ATOM 11379 O O . VAL E 1 284 ? 45.854 5.088 -38.751 1.00 26.47 263 VAL E O 1
ATOM 11383 N N . LEU E 1 285 ? 44.994 4.972 -36.667 1.00 26.69 264 LEU E N 1
ATOM 11384 C CA . LEU E 1 285 ? 46.274 4.633 -36.043 1.00 24.68 264 LEU E CA 1
ATOM 11385 C C . LEU E 1 285 ? 46.806 3.271 -36.508 1.00 25.33 264 LEU E C 1
ATOM 11386 O O . LEU E 1 285 ? 47.983 3.139 -36.848 1.00 27.35 264 LEU E O 1
ATOM 11391 N N . ARG E 1 286 ? 45.943 2.257 -36.514 1.00 31.20 265 ARG E N 1
ATOM 11392 C CA . ARG E 1 286 ? 46.362 0.897 -36.878 1.00 28.89 265 ARG E CA 1
ATOM 11393 C C . ARG E 1 286 ? 46.711 0.847 -38.363 1.00 27.93 265 ARG E C 1
ATOM 11394 O O . ARG E 1 286 ? 47.657 0.174 -38.781 1.00 30.32 265 ARG E O 1
ATOM 11402 N N . SER E 1 287 ? 45.948 1.580 -39.159 1.00 28.26 266 SER E N 1
ATOM 11403 C CA . SER E 1 287 ? 46.240 1.666 -40.589 1.00 34.15 266 SER E CA 1
ATOM 11404 C C . SER E 1 287 ? 47.634 2.258 -40.839 1.00 32.71 266 SER E C 1
ATOM 11405 O O . SER E 1 287 ? 48.379 1.760 -41.690 1.00 31.70 266 SER E O 1
ATOM 11408 N N . CYS E 1 288 ? 48.006 3.283 -40.071 1.00 31.11 267 CYS E N 1
ATOM 11409 C CA . CYS E 1 288 ? 49.333 3.902 -40.222 1.00 31.54 267 CYS E CA 1
ATOM 11410 C C . CYS E 1 288 ? 50.467 2.973 -39.782 1.00 28.79 267 CYS E C 1
ATOM 11411 O O . CYS E 1 288 ? 51.538 2.944 -40.388 1.00 29.17 267 CYS E O 1
ATOM 11414 N N . ILE E 1 289 ? 50.226 2.234 -38.706 1.00 28.04 268 ILE E N 1
ATOM 11415 C CA . ILE E 1 289 ? 51.187 1.257 -38.213 1.00 25.36 268 ILE E CA 1
ATOM 11416 C C . ILE E 1 289 ? 51.340 0.102 -39.206 1.00 31.55 268 ILE E C 1
ATOM 11417 O O . ILE E 1 289 ? 52.443 -0.400 -39.430 1.00 29.44 268 ILE E O 1
ATOM 11422 N N . GLN E 1 290 ? 50.224 -0.314 -39.795 1.00 31.20 269 GLN E N 1
ATOM 11423 C CA . GLN E 1 290 ? 50.239 -1.381 -40.780 1.00 34.90 269 GLN E CA 1
ATOM 11424 C C . GLN E 1 290 ? 51.060 -0.990 -42.012 1.00 37.53 269 GLN E C 1
ATOM 11425 O O . GLN E 1 290 ? 51.946 -1.732 -42.446 1.00 38.99 269 GLN E O 1
ATOM 11431 N N . MET E 1 291 ? 50.781 0.187 -42.562 1.00 35.37 270 MET E N 1
ATOM 11432 C CA . MET E 1 291 ? 51.412 0.587 -43.814 1.00 35.09 270 MET E CA 1
ATOM 11433 C C . MET E 1 291 ? 52.873 0.953 -43.598 1.00 32.57 270 MET E C 1
ATOM 11434 O O . MET E 1 291 ? 53.690 0.785 -44.491 1.00 36.44 270 MET E O 1
ATOM 11439 N N . ARG E 1 292 ? 53.219 1.421 -42.405 1.00 32.38 271 ARG E N 1
ATOM 11440 C CA . ARG E 1 292 ? 54.629 1.584 -42.077 1.00 32.38 271 ARG E CA 1
ATOM 11441 C C . ARG E 1 292 ? 55.317 0.209 -41.954 1.00 35.44 271 ARG E C 1
ATOM 11442 O O . ARG E 1 292 ? 56.484 0.041 -42.340 1.00 35.85 271 ARG E O 1
ATOM 11450 N N . ALA E 1 293 ? 54.588 -0.775 -41.427 1.00 28.98 272 ALA E N 1
ATOM 11451 C CA . ALA E 1 293 ? 55.156 -2.100 -41.223 1.00 31.53 272 ALA E CA 1
ATOM 11452 C C . ALA E 1 293 ? 55.429 -2.781 -42.565 1.00 36.21 272 ALA E C 1
ATOM 11453 O O . ALA E 1 293 ? 56.387 -3.534 -42.693 1.00 38.76 272 ALA E O 1
ATOM 11455 N N . ASN E 1 294 ? 54.586 -2.494 -43.555 1.00 38.50 273 ASN E N 1
ATOM 11456 C CA . ASN E 1 294 ? 54.734 -3.027 -44.913 1.00 39.53 273 ASN E CA 1
ATOM 11457 C C . ASN E 1 294 ? 55.840 -2.336 -45.723 1.00 43.46 273 ASN E C 1
ATOM 11458 O O . ASN E 1 294 ? 56.233 -2.822 -46.783 1.00 46.52 273 ASN E O 1
ATOM 11463 N N . GLU E 1 295 ? 56.328 -1.200 -45.232 1.00 41.09 274 GLU E N 1
ATOM 11464 C CA . GLU E 1 295 ? 57.325 -0.415 -45.959 1.00 39.79 274 GLU E CA 1
ATOM 11465 C C . GLU E 1 295 ? 58.730 -0.944 -45.702 1.00 40.05 274 GLU E C 1
ATOM 11466 O O . GLU E 1 295 ? 59.168 -1.032 -44.559 1.00 40.12 274 GLU E O 1
ATOM 11472 N N . PRO E 1 296 ? 59.444 -1.291 -46.783 1.00 45.71 275 PRO E N 1
ATOM 11473 C CA . PRO E 1 296 ? 60.730 -1.994 -46.717 1.00 45.04 275 PRO E CA 1
ATOM 11474 C C . PRO E 1 296 ? 61.807 -1.288 -45.899 1.00 40.74 275 PRO E C 1
ATOM 11475 O O . PRO E 1 296 ? 62.571 -1.972 -45.221 1.00 43.65 275 PRO E O 1
ATOM 11479 N N . GLN E 1 297 ? 61.895 0.036 -45.949 1.00 41.08 276 GLN E N 1
ATOM 11480 C CA . GLN E 1 297 ? 62.992 0.695 -45.248 1.00 41.90 276 GLN E CA 1
ATOM 11481 C C . GLN E 1 297 ? 62.822 0.670 -43.739 1.00 40.66 276 GLN E C 1
ATOM 11482 O O . GLN E 1 297 ? 63.785 0.900 -43.015 1.00 41.76 276 GLN E O 1
ATOM 11488 N N . PHE E 1 298 ? 61.614 0.350 -43.273 1.00 42.69 277 PHE E N 1
ATOM 11489 C CA . PHE E 1 298 ? 61.354 0.227 -41.837 1.00 41.70 277 PHE E CA 1
ATOM 11490 C C . PHE E 1 298 ? 61.207 -1.248 -41.440 1.00 43.59 277 PHE E C 1
ATOM 11491 O O . PHE E 1 298 ? 60.755 -1.564 -40.336 1.00 37.28 277 PHE E O 1
ATOM 11499 N N . GLY E 1 299 ? 61.594 -2.148 -42.342 1.00 43.66 278 GLY E N 1
ATOM 11500 C CA . GLY E 1 299 ? 61.525 -3.573 -42.068 1.00 40.03 278 GLY E CA 1
ATOM 11501 C C . GLY E 1 299 ? 62.255 -4.003 -40.801 1.00 40.17 278 GLY E C 1
ATOM 11502 O O . GLY E 1 299 ? 61.927 -5.035 -40.212 1.00 38.39 278 GLY E O 1
ATOM 11503 N N . ASP E 1 300 ? 63.228 -3.195 -40.380 1.00 39.69 279 ASP E N 1
ATOM 11504 C CA . ASP E 1 300 ? 64.035 -3.430 -39.180 1.00 39.50 279 ASP E CA 1
ATOM 11505 C C . ASP E 1 300 ? 63.256 -3.203 -37.875 0.00 39.60 279 ASP E C 1
ATOM 11506 O O . ASP E 1 300 ? 63.512 -3.860 -36.882 1.00 41.05 279 ASP E O 1
ATOM 11507 N N . GLU E 1 301 ? 62.306 -2.276 -37.875 1.00 38.77 280 GLU E N 1
ATOM 11508 C CA . GLU E 1 301 ? 61.684 -1.811 -36.625 1.00 37.98 280 GLU E CA 1
ATOM 11509 C C . GLU E 1 301 ? 60.777 -2.856 -35.961 1.00 39.76 280 GLU E C 1
ATOM 11510 O O . GLU E 1 301 ? 60.185 -3.702 -36.631 1.00 41.00 280 GLU E O 1
ATOM 11516 N N . GLU E 1 302 ? 60.689 -2.794 -34.638 1.00 38.22 281 GLU E N 1
ATOM 11517 C CA . GLU E 1 302 ? 59.640 -3.483 -33.894 1.00 39.87 281 GLU E CA 1
ATOM 11518 C C . GLU E 1 302 ? 58.409 -2.590 -33.878 1.00 37.41 281 GLU E C 1
ATOM 11519 O O . GLU E 1 302 ? 58.398 -1.550 -33.212 1.00 34.79 281 GLU E O 1
ATOM 11525 N N . PRO E 1 303 ? 57.380 -2.971 -34.641 1.00 33.61 282 PRO E N 1
ATOM 11526 C CA . PRO E 1 303 ? 56.175 -2.144 -34.747 1.00 34.51 282 PRO E CA 1
ATOM 11527 C C . PRO E 1 303 ? 55.464 -1.961 -33.410 1.00 32.51 282 PRO E C 1
ATOM 11528 O O . PRO E 1 303 ? 55.542 -2.839 -32.537 1.00 32.89 282 PRO E O 1
ATOM 11532 N N . PHE E 1 304 ? 54.789 -0.824 -33.253 1.00 30.73 283 PHE E N 1
ATOM 11533 C CA . PHE E 1 304 ? 54.001 -0.571 -32.056 1.00 29.82 283 PHE E CA 1
ATOM 11534 C C . PHE E 1 304 ? 52.851 -1.570 -31.964 1.00 33.84 283 PHE E C 1
ATOM 11535 O O . PHE E 1 304 ? 52.071 -1.729 -32.908 1.00 27.71 283 PHE E O 1
ATOM 11543 N N . ASP E 1 305 ? 52.772 -2.253 -30.824 1.00 31.05 284 ASP E N 1
ATOM 11544 C CA . ASP E 1 305 ? 51.655 -3.147 -30.537 1.00 33.77 284 ASP E CA 1
ATOM 11545 C C . ASP E 1 305 ? 50.581 -2.371 -29.773 1.00 32.75 284 ASP E C 1
ATOM 11546 O O . ASP E 1 305 ? 50.678 -2.189 -28.560 1.00 33.61 284 ASP E O 1
ATOM 11551 N N . TYR E 1 306 ? 49.564 -1.917 -30.499 1.00 33.30 285 TYR E N 1
ATOM 11552 C CA . TYR E 1 306 ? 48.481 -1.122 -29.931 1.00 29.32 285 TYR E CA 1
ATOM 11553 C C . TYR E 1 306 ? 47.482 -2.011 -29.205 1.00 29.24 285 TYR E C 1
ATOM 11554 O O . TYR E 1 306 ? 46.803 -2.837 -29.826 1.00 26.98 285 TYR E O 1
ATOM 11563 N N . GLN E 1 307 ? 47.394 -1.833 -27.889 1.00 24.88 286 GLN E N 1
ATOM 11564 C CA . GLN E 1 307 ? 46.634 -2.750 -27.043 1.00 27.82 286 GLN E CA 1
ATOM 11565 C C . GLN E 1 307 ? 45.817 -2.003 -25.998 1.00 29.81 286 GLN E C 1
ATOM 11566 O O . GLN E 1 307 ? 46.172 -1.978 -24.826 1.00 29.36 286 GLN E O 1
ATOM 11572 N N . PRO E 1 308 ? 44.710 -1.393 -26.418 1.00 26.98 287 PRO E N 1
ATOM 11573 C CA . PRO E 1 308 ? 43.860 -0.726 -25.426 1.00 26.88 287 PRO E CA 1
ATOM 11574 C C . PRO E 1 308 ? 43.086 -1.738 -24.602 1.00 28.31 287 PRO E C 1
ATOM 11575 O O . PRO E 1 308 ? 42.976 -2.904 -25.009 1.00 26.13 287 PRO E O 1
ATOM 11579 N N . ALA E 1 309 ? 42.541 -1.296 -23.472 1.00 28.19 288 ALA E N 1
ATOM 11580 C CA . ALA E 1 309 ? 41.625 -2.132 -22.686 1.00 30.30 288 ALA E CA 1
ATOM 11581 C C . ALA E 1 309 ? 40.455 -2.581 -23.569 1.00 29.75 288 ALA E C 1
ATOM 11582 O O . ALA E 1 309 ? 40.016 -1.824 -24.452 1.00 28.15 288 ALA E O 1
ATOM 11584 N N . GLU E 1 310 ? 39.974 -3.806 -23.340 1.00 28.87 289 GLU E N 1
ATOM 11585 C CA . GLU E 1 310 ? 38.995 -4.447 -24.225 1.00 34.51 289 GLU E CA 1
ATOM 11586 C C . GLU E 1 310 ? 37.789 -3.585 -24.522 1.00 30.80 289 GLU E C 1
ATOM 11587 O O . GLU E 1 310 ? 37.363 -3.507 -25.664 1.00 30.90 289 GLU E O 1
ATOM 11593 N N . SER E 1 311 ? 37.225 -2.961 -23.494 1.00 27.87 290 SER E N 1
ATOM 11594 C CA . SER E 1 311 ? 35.991 -2.216 -23.662 1.00 25.40 290 SER E CA 1
ATOM 11595 C C . SER E 1 311 ? 36.196 -0.917 -24.450 1.00 28.12 290 SER E C 1
ATOM 11596 O O . SER E 1 311 ? 35.231 -0.237 -24.780 1.00 28.50 290 SER E O 1
ATOM 11599 N N . LEU E 1 312 ? 37.444 -0.565 -24.741 1.00 28.83 291 LEU E N 1
ATOM 11600 C CA . LEU E 1 312 ? 37.707 0.678 -25.468 1.00 32.10 291 LEU E CA 1
ATOM 11601 C C . LEU E 1 312 ? 38.242 0.424 -26.876 1.00 30.50 291 LEU E C 1
ATOM 11602 O O . LEU E 1 312 ? 38.711 1.336 -27.545 1.00 30.54 291 LEU E O 1
ATOM 11607 N N . ARG E 1 313 ? 38.176 -0.819 -27.330 1.00 30.86 292 ARG E N 1
ATOM 11608 C CA . ARG E 1 313 ? 38.516 -1.105 -28.724 1.00 32.24 292 ARG E CA 1
ATOM 11609 C C . ARG E 1 313 ? 37.273 -0.888 -29.562 1.00 31.93 292 ARG E C 1
ATOM 11610 O O . ARG E 1 313 ? 36.300 -1.625 -29.423 1.00 34.65 292 ARG E O 1
ATOM 11618 N N . HIS E 1 314 ? 37.281 0.138 -30.402 1.00 27.31 293 HIS E N 1
ATOM 11619 C CA . HIS E 1 314 ? 36.087 0.457 -31.174 1.00 27.83 293 HIS E CA 1
ATOM 11620 C C . HIS E 1 314 ? 36.352 0.488 -32.675 1.00 30.42 293 HIS E C 1
ATOM 11621 O O . HIS E 1 314 ? 35.533 1.003 -33.439 1.00 28.82 293 HIS E O 1
ATOM 11628 N N . TRP E 1 315 ? 37.481 -0.076 -33.097 1.00 25.21 294 TRP E N 1
ATOM 11629 C CA . TRP E 1 315 ? 37.852 -0.013 -34.497 1.00 34.10 294 TRP E CA 1
ATOM 11630 C C . TRP E 1 315 ? 37.139 -1.041 -35.384 1.00 37.43 294 TRP E C 1
ATOM 11631 O O . TRP E 1 315 ? 37.331 -1.022 -36.593 1.00 32.96 294 TRP E O 1
ATOM 11642 N N . VAL E 1 316 ? 36.330 -1.920 -34.785 1.00 30.98 295 VAL E N 1
ATOM 11643 C CA . VAL E 1 316 ? 35.465 -2.829 -35.539 1.00 34.02 295 VAL E CA 1
ATOM 11644 C C . VAL E 1 316 ? 34.023 -2.288 -35.657 1.00 34.55 295 VAL E C 1
ATOM 11645 O O . VAL E 1 316 ? 33.170 -2.897 -36.301 1.00 36.31 295 VAL E O 1
ATOM 11649 N N . ASP E 1 317 ? 33.766 -1.133 -35.051 1.00 32.19 296 ASP E N 1
ATOM 11650 C CA . ASP E 1 317 ? 32.408 -0.593 -34.956 1.00 33.73 296 ASP E CA 1
ATOM 11651 C C . ASP E 1 317 ? 31.882 0.072 -36.242 1.00 39.39 296 ASP E C 1
ATOM 11652 O O . ASP E 1 317 ? 30.667 0.299 -36.372 1.00 37.74 296 ASP E O 1
ATOM 11657 N N . ARG E 1 318 ? 32.785 0.419 -37.158 1.00 29.07 297 ARG E N 1
ATOM 11658 C CA . ARG E 1 318 ? 32.412 1.041 -38.427 1.00 29.31 297 ARG E CA 1
ATOM 11659 C C . ARG E 1 318 ? 33.175 0.328 -39.559 1.00 35.29 297 ARG E C 1
ATOM 11660 O O . ARG E 1 318 ? 34.165 -0.373 -39.298 1.00 33.22 297 ARG E O 1
ATOM 11668 N N . PRO E 1 319 ? 32.712 0.468 -40.819 1.00 34.69 298 PRO E N 1
ATOM 11669 C CA . PRO E 1 319 ? 33.450 -0.251 -41.863 1.00 32.93 298 PRO E CA 1
ATOM 11670 C C . PRO E 1 319 ? 34.880 0.254 -42.015 1.00 34.69 298 PRO E C 1
ATOM 11671 O O . PRO E 1 319 ? 35.174 1.399 -41.627 1.00 34.27 298 PRO E O 1
ATOM 11675 N N . GLU E 1 320 ? 35.746 -0.625 -42.520 1.00 34.18 299 GLU E N 1
ATOM 11676 C CA . GLU E 1 320 ? 37.112 -0.289 -42.889 1.00 37.84 299 GLU E CA 1
ATOM 11677 C C . GLU E 1 320 ? 37.187 1.079 -43.556 1.00 35.90 299 GLU E C 1
ATOM 11678 O O . GLU E 1 320 ? 36.594 1.291 -44.612 1.00 36.95 299 GLU E O 1
ATOM 11684 N N . ILE E 1 321 ? 37.912 2.002 -42.938 1.00 29.81 300 ILE E N 1
ATOM 11685 C CA . ILE E 1 321 ? 37.916 3.378 -43.396 1.00 33.47 300 ILE E CA 1
ATOM 11686 C C . ILE E 1 321 ? 38.600 3.496 -44.764 1.00 31.48 300 ILE E C 1
ATOM 11687 O O . ILE E 1 321 ? 39.513 2.730 -45.086 1.00 27.73 300 ILE E O 1
ATOM 11692 N N . ASP E 1 322 ? 38.121 4.442 -45.566 1.00 32.73 301 ASP E N 1
ATOM 11693 C CA . ASP E 1 322 ? 38.636 4.673 -46.920 1.00 35.36 301 ASP E CA 1
ATOM 11694 C C . ASP E 1 322 ? 39.363 6.019 -47.011 1.00 37.11 301 ASP E C 1
ATOM 11695 O O . ASP E 1 322 ? 39.837 6.424 -48.081 1.00 33.80 301 ASP E O 1
ATOM 11700 N N . THR E 1 323 ? 39.444 6.694 -45.864 1.00 38.09 302 THR E N 1
ATOM 11701 C CA . THR E 1 323 ? 40.053 8.009 -45.730 1.00 31.62 302 THR E CA 1
ATOM 11702 C C . THR E 1 323 ? 40.770 8.109 -44.364 1.00 30.95 302 THR E C 1
ATOM 11703 O O . THR E 1 323 ? 40.505 7.314 -43.457 1.00 27.36 302 THR E O 1
ATOM 11707 N N . LEU E 1 324 ? 41.694 9.058 -44.225 1.00 25.40 303 LEU E N 1
ATOM 11708 C CA . LEU E 1 324 ? 42.381 9.258 -42.952 1.00 27.47 303 LEU E CA 1
ATOM 11709 C C . LEU E 1 324 ? 42.002 10.613 -42.374 1.00 26.61 303 LEU E C 1
ATOM 11710 O O . LEU E 1 324 ? 42.578 11.066 -41.385 1.00 32.97 303 LEU E O 1
ATOM 11715 N N . ARG E 1 325 ? 41.006 11.240 -42.983 1.00 24.16 304 ARG E N 1
ATOM 11716 C CA . ARG E 1 325 ? 40.561 12.554 -42.570 1.00 28.30 304 ARG E CA 1
ATOM 11717 C C . ARG E 1 325 ? 39.219 12.469 -41.842 1.00 29.71 304 ARG E C 1
ATOM 11718 O O . ARG E 1 325 ? 38.209 12.019 -42.385 1.00 28.88 304 ARG E O 1
ATOM 11726 N N . PHE E 1 326 ? 39.213 12.920 -40.604 1.00 25.71 305 PHE E N 1
ATOM 11727 C CA . PHE E 1 326 ? 37.988 12.958 -39.845 1.00 26.91 305 PHE E CA 1
ATOM 11728 C C . PHE E 1 326 ? 37.849 14.347 -39.269 1.00 28.05 305 PHE E C 1
ATOM 11729 O O . PHE E 1 326 ? 38.561 14.715 -38.337 1.00 29.38 305 PHE E O 1
ATOM 11737 N N . ALA E 1 327 ? 36.961 15.127 -39.877 1.00 26.14 306 ALA E N 1
ATOM 11738 C CA . ALA E 1 327 ? 36.834 16.543 -39.541 1.00 31.95 306 ALA E CA 1
ATOM 11739 C C . ALA E 1 327 ? 36.291 16.717 -38.163 1.00 29.19 306 ALA E C 1
ATOM 11740 O O . ALA E 1 327 ? 35.165 16.325 -37.877 1.00 31.16 306 ALA E O 1
ATOM 11742 N N . HIS E 1 328 ? 37.091 17.347 -37.325 1.00 30.31 307 HIS E N 1
ATOM 11743 C CA . HIS E 1 328 ? 36.695 17.653 -35.971 1.00 32.33 307 HIS E CA 1
ATOM 11744 C C . HIS E 1 328 ? 35.256 18.151 -35.840 1.00 37.38 307 HIS E C 1
ATOM 11745 O O . HIS E 1 328 ? 34.549 17.720 -34.923 1.00 34.35 307 HIS E O 1
ATOM 11752 N N . GLU E 1 329 ? 34.809 19.020 -36.758 1.00 33.19 308 GLU E N 1
ATOM 11753 C CA . GLU E 1 329 ? 33.490 19.651 -36.602 1.00 31.96 308 GLU E CA 1
ATOM 11754 C C . GLU E 1 329 ? 32.340 18.696 -36.959 1.00 31.43 308 GLU E C 1
ATOM 11755 O O . GLU E 1 329 ? 31.176 18.952 -36.651 1.00 33.46 308 GLU E O 1
ATOM 11761 N N . GLU E 1 330 ? 32.668 17.575 -37.582 1.00 30.23 309 GLU E N 1
ATOM 11762 C CA . GLU E 1 330 ? 31.653 16.577 -37.874 1.00 32.83 309 GLU E CA 1
ATOM 11763 C C . GLU E 1 330 ? 31.635 15.504 -36.799 1.00 33.69 309 GLU E C 1
ATOM 11764 O O . GLU E 1 330 ? 30.803 14.600 -36.843 1.00 34.09 309 GLU E O 1
ATOM 11770 N N . TYR E 1 331 ? 32.550 15.605 -35.837 1.00 29.03 310 TYR E N 1
ATOM 11771 C CA . TYR E 1 331 ? 32.613 14.609 -34.765 1.00 33.72 310 TYR E CA 1
ATOM 11772 C C . TYR E 1 331 ? 32.743 15.261 -33.400 1.00 31.03 310 TYR E C 1
ATOM 11773 O O . TYR E 1 331 ? 33.580 14.881 -32.598 1.00 32.27 310 TYR E O 1
ATOM 11782 N N . TRP E 1 332 ? 31.900 16.254 -33.158 1.00 31.28 311 TRP E N 1
ATOM 11783 C CA . TRP E 1 332 ? 32.049 17.152 -32.026 1.00 33.61 311 TRP E CA 1
ATOM 11784 C C . TRP E 1 332 ? 30.827 17.017 -31.118 1.00 38.46 311 TRP E C 1
ATOM 11785 O O . TRP E 1 332 ? 29.699 16.877 -31.596 1.00 38.43 311 TRP E O 1
ATOM 11796 N N . ARG E 1 333 ? 31.046 17.042 -29.810 1.00 35.99 312 ARG E N 1
ATOM 11797 C CA . ARG E 1 333 ? 29.933 16.914 -28.884 1.00 41.37 312 ARG E CA 1
ATOM 11798 C C . ARG E 1 333 ? 29.760 18.166 -28.017 1.00 46.79 312 ARG E C 1
ATOM 11799 O O . ARG E 1 333 ? 30.543 19.125 -28.118 1.00 46.89 312 ARG E O 1
ATOM 11807 N N . HIS F 1 10 ? -40.328 -35.568 -17.135 1.00 58.05 -11 HIS F N 1
ATOM 11808 C CA . HIS F 1 10 ? -40.083 -34.256 -17.723 1.00 52.96 -11 HIS F CA 1
ATOM 11809 C C . HIS F 1 10 ? -41.307 -33.683 -18.429 1.00 54.54 -11 HIS F C 1
ATOM 11810 O O . HIS F 1 10 ? -41.178 -32.768 -19.245 1.00 62.08 -11 HIS F O 1
ATOM 11817 N N . SER F 1 11 ? -42.479 -34.228 -18.106 1.00 51.76 -10 SER F N 1
ATOM 11818 C CA . SER F 1 11 ? -43.757 -33.881 -18.743 1.00 52.67 -10 SER F CA 1
ATOM 11819 C C . SER F 1 11 ? -43.840 -34.369 -20.187 1.00 53.51 -10 SER F C 1
ATOM 11820 O O . SER F 1 11 ? -43.101 -33.916 -21.066 1.00 53.90 -10 SER F O 1
ATOM 11823 N N . SER F 1 12 ? -44.760 -35.300 -20.411 1.00 49.67 -9 SER F N 1
ATOM 11824 C CA . SER F 1 12 ? -44.906 -35.964 -21.695 1.00 53.09 -9 SER F CA 1
ATOM 11825 C C . SER F 1 12 ? -45.761 -35.142 -22.648 0.00 49.48 -9 SER F C 1
ATOM 11826 O O . SER F 1 12 ? -45.713 -35.342 -23.861 0.00 47.59 -9 SER F O 1
ATOM 11829 N N . GLY F 1 13 ? -46.541 -34.221 -22.088 1.00 51.54 -8 GLY F N 1
ATOM 11830 C CA . GLY F 1 13 ? -47.408 -33.359 -22.871 1.00 43.49 -8 GLY F CA 1
ATOM 11831 C C . GLY F 1 13 ? -48.324 -34.112 -23.823 1.00 52.57 -8 GLY F C 1
ATOM 11832 O O . GLY F 1 13 ? -48.525 -33.683 -24.961 1.00 54.05 -8 GLY F O 1
ATOM 11833 N N . LEU F 1 14 ? -48.880 -35.234 -23.367 1.00 53.18 -7 LEU F N 1
ATOM 11834 C CA . LEU F 1 14 ? -49.757 -36.051 -24.207 1.00 51.49 -7 LEU F CA 1
ATOM 11835 C C . LEU F 1 14 ? -51.100 -35.383 -24.508 1.00 53.48 -7 LEU F C 1
ATOM 11836 O O . LEU F 1 14 ? -51.541 -34.490 -23.799 1.00 59.60 -7 LEU F O 1
ATOM 11841 N N . VAL F 1 15 ? -51.753 -35.847 -25.562 1.00 57.38 -6 VAL F N 1
ATOM 11842 C CA . VAL F 1 15 ? -53.030 -35.300 -25.987 1.00 59.39 -6 VAL F CA 1
ATOM 11843 C C . VAL F 1 15 ? -54.123 -36.362 -25.876 1.00 61.69 -6 VAL F C 1
ATOM 11844 O O . VAL F 1 15 ? -54.014 -37.425 -26.498 1.00 60.94 -6 VAL F O 1
ATOM 11848 N N . PRO F 1 16 ? -55.178 -36.078 -25.086 1.00 61.52 -5 PRO F N 1
ATOM 11849 C CA . PRO F 1 16 ? -56.283 -37.022 -24.849 1.00 56.03 -5 PRO F CA 1
ATOM 11850 C C . PRO F 1 16 ? -56.927 -37.492 -26.156 1.00 59.55 -5 PRO F C 1
ATOM 11851 O O . PRO F 1 16 ? -56.977 -36.715 -27.113 1.00 59.07 -5 PRO F O 1
ATOM 11855 N N . ARG F 1 17 ? -57.414 -38.732 -26.188 1.00 52.03 -4 ARG F N 1
ATOM 11856 C CA . ARG F 1 17 ? -57.871 -39.356 -27.432 1.00 56.45 -4 ARG F CA 1
ATOM 11857 C C . ARG F 1 17 ? -59.008 -38.602 -28.130 1.00 61.26 -4 ARG F C 1
ATOM 11858 O O . ARG F 1 17 ? -59.512 -37.594 -27.635 1.00 61.77 -4 ARG F O 1
ATOM 11859 N N . HIS F 1 20 ? -56.185 -33.844 -30.378 1.00 55.93 -1 HIS F N 1
ATOM 11860 C CA . HIS F 1 20 ? -55.190 -33.262 -31.288 1.00 60.96 -1 HIS F CA 1
ATOM 11861 C C . HIS F 1 20 ? -54.417 -32.105 -30.649 1.00 61.98 -1 HIS F C 1
ATOM 11862 O O . HIS F 1 20 ? -54.873 -31.503 -29.675 1.00 65.84 -1 HIS F O 1
ATOM 11869 N N . MET F 1 21 ? -53.248 -31.798 -31.209 1.00 58.12 0 MET F N 1
ATOM 11870 C CA . MET F 1 21 ? -52.354 -30.787 -30.649 1.00 56.33 0 MET F CA 1
ATOM 11871 C C . MET F 1 21 ? -52.930 -29.382 -30.816 1.00 62.13 0 MET F C 1
ATOM 11872 O O . MET F 1 21 ? -52.555 -28.637 -31.725 1.00 53.52 0 MET F O 1
ATOM 11877 N N . ARG F 1 33 ? 45.925 -13.467 -15.918 1.00 46.40 12 ARG F N 1
ATOM 11878 C CA . ARG F 1 33 ? 46.854 -13.471 -14.792 1.00 43.91 12 ARG F CA 1
ATOM 11879 C C . ARG F 1 33 ? 47.398 -12.065 -14.535 1.00 44.29 12 ARG F C 1
ATOM 11880 O O . ARG F 1 33 ? 47.845 -11.370 -15.466 1.00 37.74 12 ARG F O 1
ATOM 11888 N N . ILE F 1 34 ? 47.356 -11.647 -13.272 1.00 39.12 13 ILE F N 1
ATOM 11889 C CA . ILE F 1 34 ? 47.888 -10.348 -12.890 1.00 33.23 13 ILE F CA 1
ATOM 11890 C C . ILE F 1 34 ? 49.383 -10.309 -13.150 1.00 33.15 13 ILE F C 1
ATOM 11891 O O . ILE F 1 34 ? 50.107 -11.199 -12.710 1.00 33.74 13 ILE F O 1
ATOM 11896 N N . ALA F 1 35 ? 49.846 -9.281 -13.854 1.00 27.76 14 ALA F N 1
ATOM 11897 C CA . ALA F 1 35 ? 51.275 -9.107 -14.119 1.00 24.91 14 ALA F CA 1
ATOM 11898 C C . ALA F 1 35 ? 52.097 -8.945 -12.840 1.00 28.15 14 ALA F C 1
ATOM 11899 O O . ALA F 1 35 ? 51.602 -8.450 -11.820 1.00 30.28 14 ALA F O 1
ATOM 11901 N N . GLU F 1 36 ? 53.366 -9.332 -12.904 1.00 27.09 15 GLU F N 1
ATOM 11902 C CA . GLU F 1 36 ? 54.209 -9.364 -11.712 1.00 33.20 15 GLU F CA 1
ATOM 11903 C C . GLU F 1 36 ? 55.482 -8.572 -11.881 1.00 31.77 15 GLU F C 1
ATOM 11904 O O . GLU F 1 36 ? 56.161 -8.679 -12.898 1.00 31.78 15 GLU F O 1
ATOM 11910 N N . CYS F 1 37 ? 55.822 -7.786 -10.870 1.00 29.77 16 CYS F N 1
ATOM 11911 C CA . CYS F 1 37 ? 57.085 -7.067 -10.896 1.00 31.39 16 CYS F CA 1
ATOM 11912 C C . CYS F 1 37 ? 58.014 -7.538 -9.779 1.00 31.79 16 CYS F C 1
ATOM 11913 O O . CYS F 1 37 ? 57.704 -7.417 -8.594 1.00 33.96 16 CYS F O 1
ATOM 11916 N N . ASP F 1 38 ? 59.148 -8.091 -10.182 1.00 36.21 17 ASP F N 1
ATOM 11917 C CA . ASP F 1 38 ? 60.214 -8.473 -9.267 1.00 36.72 17 ASP F CA 1
ATOM 11918 C C . ASP F 1 38 ? 61.030 -7.235 -8.969 1.00 35.76 17 ASP F C 1
ATOM 11919 O O . ASP F 1 38 ? 62.087 -7.038 -9.560 1.00 37.12 17 ASP F O 1
ATOM 11924 N N . ILE F 1 39 ? 60.533 -6.408 -8.055 1.00 33.91 18 ILE F N 1
ATOM 11925 C CA . ILE F 1 39 ? 60.977 -5.023 -7.961 1.00 34.46 18 ILE F CA 1
ATOM 11926 C C . ILE F 1 39 ? 62.488 -4.893 -7.742 1.00 37.63 18 ILE F C 1
ATOM 11927 O O . ILE F 1 39 ? 63.139 -4.007 -8.310 1.00 36.11 18 ILE F O 1
ATOM 11932 N N . ARG F 1 40 ? 63.056 -5.788 -6.945 1.00 38.06 19 ARG F N 1
ATOM 11933 C CA . ARG F 1 40 ? 64.466 -5.660 -6.597 1.00 38.93 19 ARG F CA 1
ATOM 11934 C C . ARG F 1 40 ? 65.382 -6.271 -7.658 1.00 41.48 19 ARG F C 1
ATOM 11935 O O . ARG F 1 40 ? 66.577 -5.989 -7.673 1.00 41.95 19 ARG F O 1
ATOM 11943 N N . ARG F 1 41 ? 64.825 -7.084 -8.556 1.00 41.38 20 ARG F N 1
ATOM 11944 C CA . ARG F 1 41 ? 65.623 -7.659 -9.642 1.00 39.15 20 ARG F CA 1
ATOM 11945 C C . ARG F 1 41 ? 65.589 -6.795 -10.914 1.00 41.82 20 ARG F C 1
ATOM 11946 O O . ARG F 1 41 ? 66.639 -6.441 -11.462 1.00 43.00 20 ARG F O 1
ATOM 11954 N N . THR F 1 42 ? 64.398 -6.439 -11.384 1.00 39.51 21 THR F N 1
ATOM 11955 C CA . THR F 1 42 ? 64.287 -5.758 -12.677 1.00 38.95 21 THR F CA 1
ATOM 11956 C C . THR F 1 42 ? 64.043 -4.252 -12.548 1.00 45.18 21 THR F C 1
ATOM 11957 O O . THR F 1 42 ? 64.320 -3.483 -13.480 1.00 44.16 21 THR F O 1
ATOM 11961 N N . GLY F 1 43 ? 63.530 -3.829 -11.394 1.00 37.68 22 GLY F N 1
ATOM 11962 C CA . GLY F 1 43 ? 63.005 -2.479 -11.261 1.00 34.35 22 GLY F CA 1
ATOM 11963 C C . GLY F 1 43 ? 61.590 -2.468 -11.821 1.00 36.18 22 GLY F C 1
ATOM 11964 O O . GLY F 1 43 ? 61.056 -3.521 -12.191 1.00 34.69 22 GLY F O 1
ATOM 11965 N N . LEU F 1 44 ? 60.970 -1.295 -11.885 1.00 34.20 23 LEU F N 1
ATOM 11966 C CA . LEU F 1 44 ? 59.666 -1.185 -12.529 1.00 32.97 23 LEU F CA 1
ATOM 11967 C C . LEU F 1 44 ? 59.869 -0.948 -14.021 1.00 33.94 23 LEU F C 1
ATOM 11968 O O . LEU F 1 44 ? 60.405 0.083 -14.424 1.00 38.42 23 LEU F O 1
ATOM 11973 N N . LEU F 1 45 ? 59.437 -1.904 -14.834 1.00 31.75 24 LEU F N 1
ATOM 11974 C CA . LEU F 1 45 ? 59.630 -1.831 -16.283 1.00 34.29 24 LEU F CA 1
ATOM 11975 C C . LEU F 1 45 ? 58.424 -1.181 -16.966 1.00 32.75 24 LEU F C 1
ATOM 11976 O O . LEU F 1 45 ? 57.333 -1.139 -16.378 1.00 30.57 24 LEU F O 1
ATOM 11981 N N . PRO F 1 46 ? 58.609 -0.666 -18.202 1.00 28.57 25 PRO F N 1
ATOM 11982 C CA . PRO F 1 46 ? 57.484 -0.091 -18.960 1.00 27.74 25 PRO F CA 1
ATOM 11983 C C . PRO F 1 46 ? 56.302 -1.058 -19.127 1.00 30.66 25 PRO F C 1
ATOM 11984 O O . PRO F 1 46 ? 55.149 -0.606 -19.096 1.00 27.44 25 PRO F O 1
ATOM 11988 N N . GLU F 1 47 ? 56.578 -2.355 -19.275 1.00 25.58 26 GLU F N 1
ATOM 11989 C CA . GLU F 1 47 ? 55.515 -3.358 -19.366 1.00 29.91 26 GLU F CA 1
ATOM 11990 C C . GLU F 1 47 ? 54.672 -3.474 -18.079 1.00 31.94 26 GLU F C 1
ATOM 11991 O O . GLU F 1 47 ? 53.475 -3.821 -18.119 1.00 28.64 26 GLU F O 1
ATOM 11997 N N . HIS F 1 48 ? 55.293 -3.196 -16.937 1.00 28.52 27 HIS F N 1
ATOM 11998 C CA . HIS F 1 48 ? 54.583 -3.255 -15.656 1.00 28.42 27 HIS F CA 1
ATOM 11999 C C . HIS F 1 48 ? 53.608 -2.082 -15.515 1.00 24.98 27 HIS F C 1
ATOM 12000 O O . HIS F 1 48 ? 52.441 -2.273 -15.169 1.00 23.42 27 HIS F O 1
ATOM 12007 N N . VAL F 1 49 ? 54.100 -0.877 -15.795 1.00 20.43 28 VAL F N 1
ATOM 12008 C CA . VAL F 1 49 ? 53.243 0.294 -15.878 1.00 21.37 28 VAL F CA 1
ATOM 12009 C C . VAL F 1 49 ? 52.049 0.043 -16.794 1.00 22.12 28 VAL F C 1
ATOM 12010 O O . VAL F 1 49 ? 50.904 0.277 -16.419 1.00 22.50 28 VAL F O 1
ATOM 12014 N N . THR F 1 50 ? 52.320 -0.449 -17.997 1.00 24.10 29 THR F N 1
ATOM 12015 C CA . THR F 1 50 ? 51.271 -0.695 -18.980 1.00 23.31 29 THR F CA 1
ATOM 12016 C C . THR F 1 50 ? 50.244 -1.692 -18.467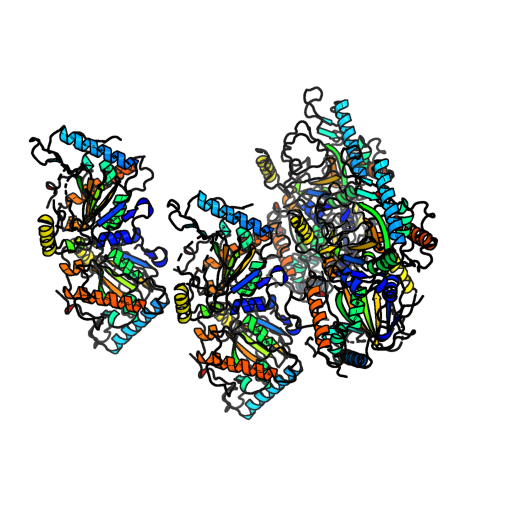 1.00 20.07 29 THR F C 1
ATOM 12017 O O . THR F 1 50 ? 49.043 -1.453 -18.553 1.00 22.85 29 THR F O 1
ATOM 12021 N N . ALA F 1 51 ? 50.711 -2.805 -17.918 1.00 24.35 30 ALA F N 1
ATOM 12022 C CA . ALA F 1 51 ? 49.804 -3.800 -17.368 1.00 21.39 30 ALA F CA 1
ATOM 12023 C C . ALA F 1 51 ? 48.992 -3.205 -16.214 1.00 22.65 30 ALA F C 1
ATOM 12024 O O . ALA F 1 51 ? 47.789 -3.461 -16.101 1.00 21.84 30 ALA F O 1
ATOM 12026 N N . PHE F 1 52 ? 49.616 -2.374 -15.381 1.00 22.16 31 PHE F N 1
ATOM 12027 C CA . PHE F 1 52 ? 48.830 -1.740 -14.322 1.00 23.06 31 PHE F CA 1
ATOM 12028 C C . PHE F 1 52 ? 47.773 -0.797 -14.882 1.00 22.37 31 PHE F C 1
ATOM 12029 O O . PHE F 1 52 ? 46.623 -0.873 -14.483 1.00 24.17 31 PHE F O 1
ATOM 12037 N N . ARG F 1 53 ? 48.158 0.094 -15.789 1.00 24.93 32 ARG F N 1
ATOM 12038 C CA . ARG F 1 53 ? 47.194 1.020 -16.395 1.00 23.44 32 ARG F CA 1
ATOM 12039 C C . ARG F 1 53 ? 46.054 0.277 -17.091 1.00 25.34 32 ARG F C 1
ATOM 12040 O O . ARG F 1 53 ? 44.884 0.656 -16.979 1.00 19.25 32 ARG F O 1
ATOM 12048 N N . ARG F 1 54 ? 46.401 -0.791 -17.809 1.00 24.07 33 ARG F N 1
ATOM 12049 C CA . ARG F 1 54 ? 45.403 -1.502 -18.587 1.00 25.04 33 ARG F CA 1
ATOM 12050 C C . ARG F 1 54 ? 44.502 -2.347 -17.673 1.00 27.26 33 ARG F C 1
ATOM 12051 O O . ARG F 1 54 ? 43.282 -2.232 -17.725 1.00 27.89 33 ARG F O 1
ATOM 12059 N N . GLN F 1 55 ? 45.094 -3.170 -16.819 1.00 25.51 34 GLN F N 1
ATOM 12060 C CA . GLN F 1 55 ? 44.295 -4.132 -16.063 1.00 26.19 34 GLN F CA 1
ATOM 12061 C C . GLN F 1 55 ? 43.798 -3.580 -14.742 1.00 27.47 34 GLN F C 1
ATOM 12062 O O . GLN F 1 55 ? 42.817 -4.083 -14.198 1.00 28.93 34 GLN F O 1
ATOM 12068 N N . GLY F 1 56 ? 44.457 -2.539 -14.239 1.00 22.80 35 GLY F N 1
ATOM 12069 C CA . GLY F 1 56 ? 44.051 -1.923 -12.995 1.00 24.11 35 GLY F CA 1
ATOM 12070 C C . GLY F 1 56 ? 44.556 -2.663 -11.774 1.00 24.88 35 GLY F C 1
ATOM 12071 O O . GLY F 1 56 ? 44.075 -2.446 -10.669 1.00 25.15 35 GLY F O 1
ATOM 12072 N N . VAL F 1 57 ? 45.536 -3.531 -11.977 1.00 24.78 36 VAL F N 1
ATOM 12073 C CA . VAL F 1 57 ? 46.121 -4.291 -10.879 1.00 28.10 36 VAL F CA 1
ATOM 12074 C C . VAL F 1 57 ? 47.551 -4.729 -11.255 1.00 26.08 36 VAL F C 1
ATOM 12075 O O . VAL F 1 57 ? 47.863 -4.881 -12.433 1.00 27.66 36 VAL F O 1
ATOM 12079 N N . LEU F 1 58 ? 48.420 -4.871 -10.257 1.00 28.02 37 LEU F N 1
ATOM 12080 C CA . LEU F 1 58 ? 49.819 -5.283 -10.443 1.00 24.05 37 LEU F CA 1
ATOM 12081 C C . LEU F 1 58 ? 50.436 -5.852 -9.149 1.00 28.31 37 LEU F C 1
ATOM 12082 O O . LEU F 1 58 ? 50.429 -5.188 -8.099 1.00 24.08 37 LEU F O 1
ATOM 12087 N N . VAL F 1 59 ? 50.975 -7.067 -9.228 1.00 27.21 38 VAL F N 1
ATOM 12088 C CA . VAL F 1 59 ? 51.694 -7.656 -8.107 1.00 24.46 38 VAL F CA 1
ATOM 12089 C C . VAL F 1 59 ? 53.158 -7.232 -8.107 1.00 26.41 38 VAL F C 1
ATOM 12090 O O . VAL F 1 59 ? 53.818 -7.190 -9.145 1.00 28.09 38 VAL F O 1
ATOM 12094 N N . VAL F 1 60 ? 53.649 -6.868 -6.931 1.00 26.35 39 VAL F N 1
ATOM 12095 C CA . VAL F 1 60 ? 55.046 -6.521 -6.765 1.00 29.26 39 VAL F CA 1
ATOM 12096 C C . VAL F 1 60 ? 55.622 -7.475 -5.730 1.00 30.68 39 VAL F C 1
ATOM 12097 O O . VAL F 1 60 ? 55.246 -7.404 -4.557 1.00 28.29 39 VAL F O 1
ATOM 12101 N N . ARG F 1 61 ? 56.493 -8.389 -6.172 1.00 29.50 40 ARG F N 1
ATOM 12102 C CA . ARG F 1 61 ? 57.047 -9.420 -5.289 1.00 32.18 40 ARG F CA 1
ATOM 12103 C C . ARG F 1 61 ? 58.254 -8.874 -4.546 1.00 30.83 40 ARG F C 1
ATOM 12104 O O . ARG F 1 61 ? 59.089 -8.181 -5.134 1.00 29.41 40 ARG F O 1
ATOM 12112 N N . GLY F 1 62 ? 58.334 -9.183 -3.257 1.00 28.12 41 GLY F N 1
ATOM 12113 C CA . GLY F 1 62 ? 59.502 -8.863 -2.457 1.00 30.56 41 GLY F CA 1
ATOM 12114 C C . GLY F 1 62 ? 59.798 -7.397 -2.209 1.00 28.12 41 GLY F C 1
ATOM 12115 O O . GLY F 1 62 ? 60.958 -6.981 -2.259 1.00 32.81 41 GLY F O 1
ATOM 12116 N N . LEU F 1 63 ? 58.769 -6.605 -1.923 1.00 27.52 42 LEU F N 1
ATOM 12117 C CA . LEU F 1 63 ? 58.994 -5.189 -1.608 1.00 32.38 42 LEU F CA 1
ATOM 12118 C C . LEU F 1 63 ? 59.879 -5.029 -0.352 1.00 33.79 42 LEU F C 1
ATOM 12119 O O . LEU F 1 63 ? 60.799 -4.194 -0.323 1.00 27.92 42 LEU F O 1
ATOM 12124 N N . LEU F 1 64 ? 59.600 -5.831 0.677 1.00 29.63 43 LEU F N 1
ATOM 12125 C CA . LEU F 1 64 ? 60.299 -5.691 1.958 1.00 33.73 43 LEU F CA 1
ATOM 12126 C C . LEU F 1 64 ? 61.484 -6.645 2.094 1.00 34.08 43 LEU F C 1
ATOM 12127 O O . LEU F 1 64 ? 61.474 -7.742 1.540 1.00 33.31 43 LEU F O 1
ATOM 12132 N N . THR F 1 65 ? 62.498 -6.230 2.846 1.00 37.26 44 THR F N 1
ATOM 12133 C CA . THR F 1 65 ? 63.534 -7.164 3.277 1.00 37.82 44 THR F CA 1
ATOM 12134 C C . THR F 1 65 ? 62.941 -7.979 4.428 1.00 35.85 44 THR F C 1
ATOM 12135 O O . THR F 1 65 ? 61.954 -7.548 5.028 1.00 34.41 44 THR F O 1
ATOM 12139 N N . PRO F 1 66 ? 63.506 -9.173 4.708 1.00 33.51 45 PRO F N 1
ATOM 12140 C CA . PRO F 1 66 ? 62.985 -10.042 5.779 1.00 33.76 45 PRO F CA 1
ATOM 12141 C C . PRO F 1 66 ? 62.948 -9.347 7.131 1.00 35.02 45 PRO F C 1
ATOM 12142 O O . PRO F 1 66 ? 61.980 -9.500 7.886 1.00 36.56 45 PRO F O 1
ATOM 12146 N N . GLN F 1 67 ? 63.993 -8.579 7.422 1.00 36.44 46 GLN F N 1
ATOM 12147 C CA . GLN F 1 67 ? 64.070 -7.826 8.667 1.00 38.77 46 GLN F CA 1
ATOM 12148 C C . GLN F 1 67 ? 62.899 -6.866 8.814 1.00 39.30 46 GLN F C 1
ATOM 12149 O O . GLN F 1 67 ? 62.269 -6.805 9.876 1.00 36.63 46 GLN F O 1
ATOM 12155 N N . GLU F 1 68 ? 62.616 -6.110 7.754 1.00 35.32 47 GLU F N 1
ATOM 12156 C CA . GLU F 1 68 ? 61.557 -5.113 7.827 1.00 37.54 47 GLU F CA 1
ATOM 12157 C C . GLU F 1 68 ? 60.196 -5.784 7.914 1.00 34.65 47 GLU F C 1
ATOM 12158 O O . GLU F 1 68 ? 59.323 -5.325 8.653 1.00 32.89 47 GLU F O 1
ATOM 12164 N N . LEU F 1 69 ? 60.019 -6.870 7.165 1.00 33.02 48 LEU F N 1
ATOM 12165 C CA . LEU F 1 69 ? 58.770 -7.629 7.216 1.00 33.41 48 LEU F CA 1
ATOM 12166 C C . LEU F 1 69 ? 58.462 -8.039 8.653 1.00 33.87 48 LEU F C 1
ATOM 12167 O O . LEU F 1 69 ? 57.341 -7.878 9.125 1.00 36.90 48 LEU F O 1
ATOM 12172 N N . ALA F 1 70 ? 59.467 -8.564 9.345 1.00 32.60 49 ALA F N 1
ATOM 12173 C CA . ALA F 1 70 ? 59.305 -8.949 10.741 1.00 33.00 49 ALA F CA 1
ATOM 12174 C C . ALA F 1 70 ? 58.992 -7.730 11.617 1.00 32.08 49 ALA F C 1
ATOM 12175 O O . ALA F 1 70 ? 58.133 -7.805 12.497 1.00 34.12 49 ALA F O 1
ATOM 12177 N N . ASP F 1 71 ? 59.684 -6.617 11.388 1.00 27.27 50 ASP F N 1
ATOM 12178 C CA . ASP F 1 71 ? 59.382 -5.384 12.128 1.00 32.68 50 ASP F CA 1
ATOM 12179 C C . ASP F 1 71 ? 57.904 -5.028 12.032 1.00 34.22 50 ASP F C 1
ATOM 12180 O O . ASP F 1 71 ? 57.239 -4.764 13.042 1.00 33.25 50 ASP F O 1
ATOM 12185 N N . VAL F 1 72 ? 57.386 -5.066 10.807 1.00 35.98 51 VAL F N 1
ATOM 12186 C CA . VAL F 1 72 ? 56.034 -4.606 10.541 1.00 34.30 51 VAL F CA 1
ATOM 12187 C C . VAL F 1 72 ? 55.006 -5.654 10.960 1.00 31.91 51 VAL F C 1
ATOM 12188 O O . VAL F 1 72 ? 53.893 -5.314 11.366 1.00 33.67 51 VAL F O 1
ATOM 12192 N N . GLN F 1 73 ? 55.378 -6.925 10.858 1.00 29.72 52 GLN F N 1
ATOM 12193 C CA . GLN F 1 73 ? 54.529 -8.002 11.358 1.00 32.56 52 GLN F CA 1
ATOM 12194 C C . GLN F 1 73 ? 54.328 -7.874 12.870 1.00 33.63 52 GLN F C 1
ATOM 12195 O O . GLN F 1 73 ? 53.240 -8.139 13.384 1.00 33.36 52 GLN F O 1
ATOM 12201 N N . GLU F 1 74 ? 55.396 -7.484 13.562 1.00 33.29 53 GLU F N 1
ATOM 12202 C CA . GLU F 1 74 ? 55.375 -7.254 15.003 1.00 37.26 53 GLU F CA 1
ATOM 12203 C C . GLU F 1 74 ? 54.460 -6.083 15.338 1.00 34.63 53 GLU F C 1
ATOM 12204 O O . GLU F 1 74 ? 53.610 -6.186 16.218 1.00 35.07 53 GLU F O 1
ATOM 12210 N N . ALA F 1 75 ? 54.637 -4.975 14.619 1.00 34.69 54 ALA F N 1
ATOM 12211 C CA . ALA F 1 75 ? 53.815 -3.781 14.815 1.00 32.81 54 ALA F CA 1
ATOM 12212 C C . ALA F 1 75 ? 52.345 -4.086 14.564 1.00 35.31 54 ALA F C 1
ATOM 12213 O O . ALA F 1 75 ? 51.459 -3.552 15.249 1.00 33.88 54 ALA F O 1
ATOM 12215 N N . GLY F 1 76 ? 52.091 -4.963 13.594 1.00 32.21 55 GLY F N 1
ATOM 12216 C CA . GLY F 1 76 ? 50.735 -5.356 13.263 1.00 30.35 55 GLY F CA 1
ATOM 12217 C C . GLY F 1 76 ? 50.054 -6.100 14.398 1.00 34.42 55 GLY F C 1
ATOM 12218 O O . GLY F 1 76 ? 48.880 -5.849 14.702 1.00 35.72 55 GLY F O 1
ATOM 12219 N N . ARG F 1 77 ? 50.782 -7.030 15.014 1.00 31.19 56 ARG F N 1
ATOM 12220 C CA . ARG F 1 77 ? 50.249 -7.818 16.124 1.00 34.66 56 ARG F CA 1
ATOM 12221 C C . ARG F 1 77 ? 49.976 -6.909 17.335 1.00 30.41 56 ARG F C 1
ATOM 12222 O O . ARG F 1 77 ? 48.928 -7.003 17.973 1.00 32.91 56 ARG F O 1
ATOM 12230 N N . ALA F 1 78 ? 50.927 -6.020 17.613 1.00 34.01 57 ALA F N 1
ATOM 12231 C CA . ALA F 1 78 ? 50.809 -5.014 18.670 1.00 33.48 57 ALA F CA 1
ATOM 12232 C C . ALA F 1 78 ? 49.577 -4.138 18.483 1.00 30.50 57 ALA F C 1
ATOM 12233 O O . ALA F 1 78 ? 48.891 -3.832 19.448 1.00 34.78 57 ALA F O 1
ATOM 12235 N N . LEU F 1 79 ? 49.273 -3.751 17.246 1.00 31.09 58 LEU F N 1
ATOM 12236 C CA . LEU F 1 79 ? 48.108 -2.903 17.019 1.00 30.13 58 LEU F CA 1
ATOM 12237 C C . LEU F 1 79 ? 46.810 -3.673 17.233 1.00 29.36 58 LEU F C 1
ATOM 12238 O O . LEU F 1 79 ? 45.838 -3.151 17.786 1.00 29.39 58 LEU F O 1
ATOM 12243 N N . ILE F 1 80 ? 46.799 -4.922 16.801 1.00 31.00 59 ILE F N 1
ATOM 12244 C CA . ILE F 1 80 ? 45.613 -5.740 16.958 1.00 30.39 59 ILE F CA 1
ATOM 12245 C C . ILE F 1 80 ? 45.379 -6.029 18.433 1.00 30.32 59 ILE F C 1
ATOM 12246 O O . ILE F 1 80 ? 44.249 -5.963 18.892 1.00 33.28 59 ILE F O 1
ATOM 12251 N N . ASP F 1 81 ? 46.451 -6.301 19.174 1.00 29.09 60 ASP F N 1
ATOM 12252 C CA . ASP F 1 81 ? 46.326 -6.585 20.600 1.00 35.75 60 ASP F CA 1
ATOM 12253 C C . ASP F 1 81 ? 45.804 -5.362 21.369 1.00 35.11 60 ASP F C 1
ATOM 12254 O O . ASP F 1 81 ? 44.975 -5.502 22.268 1.00 32.72 60 ASP F O 1
ATOM 12259 N N . ARG F 1 82 ? 46.261 -4.169 20.988 1.00 37.45 61 ARG F N 1
ATOM 12260 C CA . ARG F 1 82 ? 45.734 -2.919 21.552 1.00 38.23 61 ARG F CA 1
ATOM 12261 C C . ARG F 1 82 ? 44.227 -2.799 21.318 1.00 37.09 61 ARG F C 1
ATOM 12262 O O . ARG F 1 82 ? 43.473 -2.413 22.216 1.00 38.89 61 ARG F O 1
ATOM 12270 N N . ALA F 1 83 ? 43.792 -3.146 20.111 1.00 33.65 62 ALA F N 1
ATOM 12271 C CA . ALA F 1 83 ? 42.380 -3.044 19.761 1.00 34.39 62 ALA F CA 1
ATOM 12272 C C . ALA F 1 83 ? 41.530 -4.004 20.592 1.00 39.71 62 ALA F C 1
ATOM 12273 O O . ALA F 1 83 ? 40.441 -3.643 21.053 1.00 41.44 62 ALA F O 1
ATOM 12275 N N . TRP F 1 84 ? 42.030 -5.221 20.798 1.00 37.46 63 TRP F N 1
ATOM 12276 C CA . TRP F 1 84 ? 41.317 -6.182 21.628 1.00 37.62 63 TRP F CA 1
ATOM 12277 C C . TRP F 1 84 ? 41.271 -5.722 23.090 1.00 38.71 63 TRP F C 1
ATOM 12278 O O . TRP F 1 84 ? 40.224 -5.822 23.734 1.00 37.97 63 TRP F O 1
ATOM 12289 N N . SER F 1 85 ? 42.400 -5.231 23.604 1.00 36.44 64 SER F N 1
ATOM 12290 C CA . SER F 1 85 ? 42.480 -4.745 24.991 1.00 41.02 64 SER F CA 1
ATOM 12291 C C . SER F 1 85 ? 41.452 -3.642 25.265 1.00 47.53 64 SER F C 1
ATOM 12292 O O . SER F 1 85 ? 40.464 -3.857 25.966 1.00 51.31 64 SER F O 1
ATOM 12295 N N . THR F 1 86 ? 41.699 -2.467 24.691 1.00 46.59 65 THR F N 1
ATOM 12296 C CA . THR F 1 86 ? 40.863 -1.284 24.873 1.00 43.83 65 THR F CA 1
ATOM 12297 C C . THR F 1 86 ? 39.383 -1.494 24.561 1.00 48.88 65 THR F C 1
ATOM 12298 O O . THR F 1 86 ? 38.523 -0.903 25.217 1.00 50.70 65 THR F O 1
ATOM 12302 N N . ARG F 1 87 ? 39.101 -2.331 23.559 1.00 48.97 66 ARG F N 1
ATOM 12303 C CA . ARG F 1 87 ? 37.774 -2.438 22.942 1.00 40.61 66 ARG F CA 1
ATOM 12304 C C . ARG F 1 87 ? 37.214 -1.067 22.601 1.00 44.79 66 ARG F C 1
ATOM 12305 O O . ARG F 1 87 ? 36.027 -0.806 22.800 1.00 47.28 66 ARG F O 1
ATOM 12313 N N . SER F 1 88 ? 38.079 -0.194 22.094 1.00 47.37 67 SER F N 1
ATOM 12314 C CA . SER F 1 88 ? 37.681 1.146 21.675 1.00 45.37 67 SER F CA 1
ATOM 12315 C C . SER F 1 88 ? 37.147 1.159 20.241 1.00 42.60 67 SER F C 1
ATOM 12316 O O . SER F 1 88 ? 37.592 0.387 19.403 1.00 41.35 67 SER F O 1
ATOM 12319 N N . MET F 1 89 ? 36.199 2.045 19.961 1.00 44.20 68 MET F N 1
ATOM 12320 C CA . MET F 1 89 ? 35.644 2.178 18.616 1.00 42.75 68 MET F CA 1
ATOM 12321 C C . MET F 1 89 ? 36.360 3.258 17.803 1.00 43.48 68 MET F C 1
ATOM 12322 O O . MET F 1 89 ? 36.103 3.438 16.609 1.00 40.53 68 MET F O 1
ATOM 12327 N N . GLU F 1 90 ? 37.250 3.983 18.463 1.00 41.38 69 GLU F N 1
ATOM 12328 C CA . GLU F 1 90 ? 37.960 5.066 17.820 1.00 41.90 69 GLU F CA 1
ATOM 12329 C C . GLU F 1 90 ? 39.061 4.527 16.922 1.00 41.12 69 GLU F C 1
ATOM 12330 O O . GLU F 1 90 ? 39.897 3.732 17.368 1.00 41.04 69 GLU F O 1
ATOM 12336 N N . ASP F 1 91 ? 39.039 4.970 15.663 1.00 34.28 70 ASP F N 1
ATOM 12337 C CA . ASP F 1 91 ? 40.006 4.561 14.657 1.00 33.19 70 ASP F CA 1
ATOM 12338 C C . ASP F 1 91 ? 39.989 3.047 14.439 1.00 30.69 70 ASP F C 1
ATOM 12339 O O . ASP F 1 91 ? 40.994 2.465 14.042 1.00 34.00 70 ASP F O 1
ATOM 12344 N N . THR F 1 92 ? 38.846 2.413 14.684 1.00 29.87 71 THR F N 1
ATOM 12345 C CA . THR F 1 92 ? 38.758 0.952 14.653 1.00 33.31 71 THR F CA 1
ATOM 12346 C C . THR F 1 92 ? 37.374 0.477 14.235 1.00 35.42 71 THR F C 1
ATOM 12347 O O . THR F 1 92 ? 36.389 0.763 14.925 1.00 35.77 71 THR F O 1
ATOM 12351 N N . VAL F 1 93 ? 37.309 -0.263 13.126 1.00 29.84 72 VAL F N 1
ATOM 12352 C CA . VAL F 1 93 ? 36.064 -0.871 12.676 1.00 30.11 72 VAL F CA 1
ATOM 12353 C C . VAL F 1 93 ? 35.858 -2.212 13.365 1.00 33.92 72 VAL F C 1
ATOM 12354 O O . VAL F 1 93 ? 36.739 -3.065 13.334 1.00 34.65 72 VAL F O 1
ATOM 12358 N N . TRP F 1 94 ? 34.691 -2.393 13.979 1.00 35.86 73 TRP F N 1
ATOM 12359 C CA . TRP F 1 94 ? 34.332 -3.654 14.632 1.00 34.12 73 TRP F CA 1
ATOM 12360 C C . TRP F 1 94 ? 33.202 -4.329 13.880 1.00 34.86 73 TRP F C 1
ATOM 12361 O O . TRP F 1 94 ? 32.388 -3.658 13.256 1.00 38.66 73 TRP F O 1
ATOM 12372 N N . THR F 1 95 ? 33.150 -5.656 13.945 1.00 36.91 74 THR F N 1
ATOM 12373 C CA . THR F 1 95 ? 32.065 -6.411 13.320 1.00 37.28 74 THR F CA 1
ATOM 12374 C C . THR F 1 95 ? 30.714 -6.058 13.932 1.00 38.27 74 THR F C 1
ATOM 12375 O O . THR F 1 95 ? 29.728 -5.926 13.217 1.00 38.23 74 THR F O 1
ATOM 12379 N N . LEU F 1 96 ? 30.691 -5.930 15.260 1.00 40.87 75 LEU F N 1
ATOM 12380 C CA . LEU F 1 96 ? 29.536 -5.460 16.035 1.00 40.17 75 LEU F CA 1
ATOM 12381 C C . LEU F 1 96 ? 30.037 -4.520 17.129 1.00 38.76 75 LEU F C 1
ATOM 12382 O O . LEU F 1 96 ? 31.241 -4.318 17.253 1.00 39.49 75 LEU F O 1
ATOM 12387 N N . GLU F 1 97 ? 29.140 -3.950 17.928 1.00 41.94 76 GLU F N 1
ATOM 12388 C CA . GLU F 1 97 ? 29.585 -3.113 19.050 1.00 47.94 76 GLU F CA 1
ATOM 12389 C C . GLU F 1 97 ? 30.444 -3.948 19.999 1.00 50.17 76 GLU F C 1
ATOM 12390 O O . GLU F 1 97 ? 30.041 -5.035 20.405 1.00 48.90 76 GLU F O 1
ATOM 12396 N N . PRO F 1 98 ? 31.643 -3.448 20.343 1.00 47.13 77 PRO F N 1
ATOM 12397 C CA . PRO F 1 98 ? 32.675 -4.210 21.067 1.00 44.73 77 PRO F CA 1
ATOM 12398 C C . PRO F 1 98 ? 32.200 -4.902 22.347 1.00 50.76 77 PRO F C 1
ATOM 12399 O O . PRO F 1 98 ? 32.840 -5.860 22.798 1.00 50.56 77 PRO F O 1
ATOM 12403 N N . ASP F 1 99 ? 31.092 -4.433 22.912 1.00 53.31 78 ASP F N 1
ATOM 12404 C CA . ASP F 1 99 ? 30.516 -5.044 24.103 1.00 54.28 78 ASP F CA 1
ATOM 12405 C C . ASP F 1 99 ? 29.619 -6.235 23.763 1.00 55.55 78 ASP F C 1
ATOM 12406 O O . ASP F 1 99 ? 28.986 -6.801 24.643 1.00 58.04 78 ASP F O 1
ATOM 12411 N N . GLN F 1 100 ? 29.558 -6.600 22.485 1.00 54.36 79 GLN F N 1
ATOM 12412 C CA . GLN F 1 100 ? 28.753 -7.737 22.035 1.00 52.38 79 GLN F CA 1
ATOM 12413 C C . GLN F 1 100 ? 29.578 -9.011 21.946 1.00 49.95 79 GLN F C 1
ATOM 12414 O O . GLN F 1 100 ? 30.769 -8.980 21.623 1.00 48.94 79 GLN F O 1
ATOM 12420 N N . PRO F 1 101 ? 28.944 -10.148 22.230 1.00 54.42 80 PRO F N 1
ATOM 12421 C CA . PRO F 1 101 ? 29.697 -11.395 22.118 1.00 51.98 80 PRO F CA 1
ATOM 12422 C C . PRO F 1 101 ? 30.053 -11.665 20.659 1.00 50.06 80 PRO F C 1
ATOM 12423 O O . PRO F 1 101 ? 29.206 -11.501 19.780 1.00 51.33 80 PRO F O 1
ATOM 12427 N N . GLY F 1 102 ? 31.303 -12.033 20.403 1.00 46.42 81 GLY F N 1
ATOM 12428 C CA . GLY F 1 102 ? 31.727 -12.360 19.052 1.00 46.71 81 GLY F CA 1
ATOM 12429 C C . GLY F 1 102 ? 32.164 -11.152 18.240 1.00 45.36 81 GLY F C 1
ATOM 12430 O O . GLY F 1 102 ? 32.689 -11.311 17.139 1.00 42.42 81 GLY F O 1
ATOM 12431 N N . ALA F 1 103 ? 31.943 -9.955 18.785 1.00 42.58 82 ALA F N 1
ATOM 12432 C CA . ALA F 1 103 ? 32.378 -8.719 18.151 1.00 36.89 82 ALA F CA 1
ATOM 12433 C C . ALA F 1 103 ? 33.883 -8.741 17.993 1.00 37.31 82 ALA F C 1
ATOM 12434 O O . ALA F 1 103 ? 34.600 -9.219 18.879 1.00 33.71 82 ALA F O 1
ATOM 12436 N N . ALA F 1 104 ? 34.372 -8.237 16.861 1.00 37.78 83 ALA F N 1
ATOM 12437 C CA . ALA F 1 104 ? 35.806 -8.268 16.612 1.00 34.55 83 ALA F CA 1
ATOM 12438 C C . ALA F 1 104 ? 36.287 -7.097 15.756 1.00 35.27 83 ALA F C 1
ATOM 12439 O O . ALA F 1 104 ? 35.561 -6.600 14.898 1.00 33.46 83 ALA F O 1
ATOM 12441 N N . PRO F 1 105 ? 37.520 -6.643 16.008 1.00 31.98 84 PRO F N 1
ATOM 12442 C CA . PRO F 1 105 ? 38.104 -5.567 15.213 1.00 35.38 84 PRO F CA 1
ATOM 12443 C C . PRO F 1 105 ? 38.525 -6.109 13.854 1.00 37.66 84 PRO F C 1
ATOM 12444 O O . PRO F 1 105 ? 39.015 -7.228 13.809 1.00 35.54 84 PRO F O 1
ATOM 12448 N N . VAL F 1 106 ? 38.326 -5.356 12.774 1.00 36.58 85 VAL F N 1
ATOM 12449 C CA . VAL F 1 106 ? 38.732 -5.830 11.449 1.00 35.99 85 VAL F CA 1
ATOM 12450 C C . VAL F 1 106 ? 39.527 -4.775 10.681 1.00 33.22 85 VAL F C 1
ATOM 12451 O O . VAL F 1 106 ? 40.055 -5.051 9.612 1.00 29.92 85 VAL F O 1
ATOM 12455 N N . ARG F 1 107 ? 39.622 -3.572 11.240 1.00 33.86 86 ARG F N 1
ATOM 12456 C CA . ARG F 1 107 ? 40.419 -2.513 10.636 1.00 29.03 86 ARG F CA 1
ATOM 12457 C C . ARG F 1 107 ? 40.824 -1.470 11.655 1.00 31.45 86 ARG F C 1
ATOM 12458 O O . ARG F 1 107 ? 40.024 -1.069 12.501 1.00 32.25 86 ARG F O 1
ATOM 12466 N N . ILE F 1 108 ? 42.074 -1.038 11.575 1.00 26.69 87 ILE F N 1
ATOM 12467 C CA . ILE F 1 108 ? 42.573 0.018 12.433 1.00 30.30 87 ILE F CA 1
ATOM 12468 C C . ILE F 1 108 ? 43.033 1.173 11.545 1.00 30.90 87 ILE F C 1
ATOM 12469 O O . ILE F 1 108 ? 43.775 0.959 10.593 1.00 28.40 87 ILE F O 1
ATOM 12474 N N . GLU F 1 109 ? 42.573 2.386 11.857 1.00 33.97 88 GLU F N 1
ATOM 12475 C CA . GLU F 1 109 ? 42.928 3.578 11.084 1.00 34.13 88 GLU F CA 1
ATOM 12476 C C . GLU F 1 109 ? 44.128 4.317 11.650 1.00 35.21 88 GLU F C 1
ATOM 12477 O O . GLU F 1 109 ? 44.355 4.317 12.865 1.00 35.87 88 GLU F O 1
ATOM 12483 N N . TYR F 1 110 ? 44.876 4.944 10.743 1.00 33.12 89 TYR F N 1
ATOM 12484 C CA . TYR F 1 110 ? 46.040 5.772 11.047 1.00 31.24 89 TYR F CA 1
ATOM 12485 C C . TYR F 1 110 ? 47.104 4.979 11.777 1.00 32.27 89 TYR F C 1
ATOM 12486 O O . TYR F 1 110 ? 47.658 5.434 12.774 1.00 32.00 89 TYR F O 1
ATOM 12495 N N . VAL F 1 111 ? 47.400 3.796 11.239 1.00 33.42 90 VAL F N 1
ATOM 12496 C CA . VAL F 1 111 ? 48.441 2.919 11.773 1.00 29.65 90 VAL F CA 1
ATOM 12497 C C . VAL F 1 111 ? 49.828 3.546 11.590 1.00 30.80 90 VAL F C 1
ATOM 12498 O O . VAL F 1 111 ? 50.769 3.212 12.305 1.00 33.20 90 VAL F O 1
ATOM 12502 N N . VAL F 1 112 ? 49.964 4.445 10.623 1.00 29.51 91 VAL F N 1
ATOM 12503 C CA . VAL F 1 112 ? 51.219 5.170 10.452 1.00 32.20 91 VAL F CA 1
ATOM 12504 C C . VAL F 1 112 ? 51.514 6.037 11.691 1.00 30.93 91 VAL F C 1
ATOM 12505 O O . VAL F 1 112 ? 52.652 6.136 12.151 1.00 32.65 91 VAL F O 1
ATOM 12509 N N . ASP F 1 113 ? 50.474 6.643 12.243 1.00 30.52 92 ASP F N 1
ATOM 12510 C CA . ASP F 1 113 ? 50.630 7.501 13.411 1.00 34.83 92 ASP F CA 1
ATOM 12511 C C . ASP F 1 113 ? 50.869 6.653 14.670 1.00 38.25 92 ASP F C 1
ATOM 12512 O O . ASP F 1 113 ? 51.606 7.063 15.578 1.00 36.63 92 ASP F O 1
ATOM 12517 N N . LYS F 1 114 ? 50.260 5.465 14.698 1.00 34.96 93 LYS F N 1
ATOM 12518 C CA . LYS F 1 114 ? 50.244 4.624 15.895 1.00 37.22 93 LYS F CA 1
ATOM 12519 C C . LYS F 1 114 ? 51.483 3.748 16.056 1.00 36.41 93 LYS F C 1
ATOM 12520 O O . LYS F 1 114 ? 51.825 3.379 17.170 1.00 48.08 93 LYS F O 1
ATOM 12526 N N . ALA F 1 115 ? 52.152 3.400 14.963 1.00 35.41 94 ALA F N 1
ATOM 12527 C CA . ALA F 1 115 ? 53.282 2.483 15.050 1.00 30.33 94 ALA F CA 1
ATOM 12528 C C . ALA F 1 115 ? 54.468 2.939 14.206 1.00 36.10 94 ALA F C 1
ATOM 12529 O O . ALA F 1 115 ? 54.387 3.020 12.970 1.00 34.44 94 ALA F O 1
ATOM 12531 N N . ARG F 1 116 ? 55.582 3.197 14.883 1.00 35.42 95 ARG F N 1
ATOM 12532 C CA . ARG F 1 116 ? 56.779 3.734 14.241 1.00 32.87 95 ARG F CA 1
ATOM 12533 C C . ARG F 1 116 ? 57.326 2.896 13.067 1.00 34.06 95 ARG F C 1
ATOM 12534 O O . ARG F 1 116 ? 57.807 3.471 12.090 1.00 33.22 95 ARG F O 1
ATOM 12542 N N . PRO F 1 117 ? 57.300 1.548 13.167 1.00 38.47 96 PRO F N 1
ATOM 12543 C CA . PRO F 1 117 ? 57.753 0.790 11.990 1.00 33.97 96 PRO F CA 1
ATOM 12544 C C . PRO F 1 117 ? 56.908 1.068 10.744 1.00 31.69 96 PRO F C 1
ATOM 12545 O O . PRO F 1 117 ? 57.429 1.119 9.628 1.00 28.11 96 PRO F O 1
ATOM 12549 N N . ILE F 1 118 ? 55.610 1.244 10.944 1.00 30.69 97 ILE F N 1
ATOM 12550 C CA . ILE F 1 118 ? 54.697 1.448 9.826 1.00 33.36 97 ILE F CA 1
ATOM 12551 C C . ILE F 1 118 ? 54.831 2.863 9.231 1.00 36.25 97 ILE F C 1
ATOM 12552 O O . ILE F 1 118 ? 54.715 3.044 8.012 1.00 32.91 97 ILE F O 1
ATOM 12557 N N . ALA F 1 119 ? 55.098 3.854 10.086 1.00 32.68 98 ALA F N 1
ATOM 12558 C CA . ALA F 1 119 ? 55.456 5.190 9.613 1.00 33.64 98 ALA F CA 1
ATOM 12559 C C . ALA F 1 119 ? 56.662 5.116 8.694 1.00 33.67 98 ALA F C 1
ATOM 12560 O O . ALA F 1 119 ? 56.682 5.744 7.634 1.00 30.04 98 ALA F O 1
ATOM 12562 N N . MET F 1 120 ? 57.668 4.347 9.095 1.00 30.26 99 MET F N 1
ATOM 12563 C CA . MET F 1 120 ? 58.859 4.200 8.268 1.00 32.39 99 MET F CA 1
ATOM 12564 C C . MET F 1 120 ? 58.550 3.408 6.982 1.00 33.83 99 MET F C 1
ATOM 12565 O O . MET F 1 120 ? 59.143 3.653 5.917 1.00 30.06 99 MET F O 1
ATOM 12570 N N . LEU F 1 121 ? 57.611 2.474 7.096 1.00 30.15 100 LEU F N 1
ATOM 12571 C CA . LEU F 1 121 ? 57.122 1.726 5.952 1.00 29.28 100 LEU F CA 1
ATOM 12572 C C . LEU F 1 121 ? 56.530 2.699 4.920 1.00 27.59 100 LEU F C 1
ATOM 12573 O O . LEU F 1 121 ? 56.794 2.587 3.730 1.00 25.07 100 LEU F O 1
ATOM 12578 N N . ALA F 1 122 ? 55.763 3.679 5.395 1.00 27.59 101 ALA F N 1
ATOM 12579 C CA . ALA F 1 122 ? 55.144 4.667 4.521 1.00 26.63 101 ALA F CA 1
ATOM 12580 C C . ALA F 1 122 ? 56.175 5.577 3.829 1.00 27.28 101 ALA F C 1
ATOM 12581 O O . ALA F 1 122 ? 55.829 6.318 2.920 1.00 26.96 101 ALA F O 1
ATOM 12583 N N . GLY F 1 123 ? 57.434 5.515 4.258 1.00 27.93 102 GLY F N 1
ATOM 12584 C CA . GLY F 1 123 ? 58.515 6.206 3.575 1.00 25.05 102 GLY F CA 1
ATOM 12585 C C . GLY F 1 123 ? 59.369 5.317 2.677 1.00 25.94 102 GLY F C 1
ATOM 12586 O O . GLY F 1 123 ? 60.397 5.744 2.148 1.00 25.71 102 GLY F O 1
ATOM 12587 N N . HIS F 1 124 ? 58.947 4.072 2.499 1.00 27.13 103 HIS F N 1
ATOM 12588 C CA . HIS F 1 124 ? 59.733 3.101 1.742 1.00 29.07 103 HIS F CA 1
ATOM 12589 C C . HIS F 1 124 ? 60.034 3.587 0.325 1.00 31.75 103 HIS F C 1
ATOM 12590 O O . HIS F 1 124 ? 59.125 3.881 -0.448 1.00 30.91 103 HIS F O 1
ATOM 12597 N N . PRO F 1 125 ? 61.321 3.665 -0.018 1.00 31.41 104 PRO F N 1
ATOM 12598 C CA . PRO F 1 125 ? 61.769 4.298 -1.263 1.00 30.78 104 PRO F CA 1
ATOM 12599 C C . PRO F 1 125 ? 61.369 3.533 -2.532 1.00 32.58 104 PRO F C 1
ATOM 12600 O O . PRO F 1 125 ? 61.155 4.166 -3.572 1.00 29.18 104 PRO F O 1
ATOM 12604 N N . LEU F 1 126 ? 61.284 2.209 -2.476 1.00 29.24 105 LEU F N 1
ATOM 12605 C CA . LEU F 1 126 ? 60.910 1.484 -3.687 1.00 29.02 105 LEU F CA 1
ATOM 12606 C C . LEU F 1 126 ? 59.401 1.579 -3.882 1.00 29.77 105 LEU F C 1
ATOM 12607 O O . LEU F 1 126 ? 58.930 1.642 -5.001 1.00 24.66 105 LEU F O 1
ATOM 12612 N N . LEU F 1 127 ? 58.647 1.605 -2.784 1.00 30.06 106 LEU F N 1
ATOM 12613 C CA . LEU F 1 127 ? 57.206 1.814 -2.862 1.00 25.99 106 LEU F CA 1
ATOM 12614 C C . LEU F 1 127 ? 56.877 3.194 -3.447 1.00 29.86 106 LEU F C 1
ATOM 12615 O O . LEU F 1 127 ? 55.988 3.330 -4.301 1.00 29.23 106 LEU F O 1
ATOM 12620 N N . LEU F 1 128 ? 57.611 4.209 -3.001 1.00 28.41 107 LEU F N 1
ATOM 12621 C CA . LEU F 1 128 ? 57.324 5.585 -3.398 1.00 29.85 107 LEU F CA 1
ATOM 12622 C C . LEU F 1 128 ? 57.847 5.879 -4.807 1.00 27.62 107 LEU F C 1
ATOM 12623 O O . LEU F 1 128 ? 57.289 6.708 -5.503 1.00 30.35 107 LEU F O 1
ATOM 12628 N N . ARG F 1 129 ? 58.901 5.197 -5.240 1.00 29.40 108 ARG F N 1
ATOM 12629 C CA . ARG F 1 129 ? 59.373 5.366 -6.616 1.00 30.05 108 ARG F CA 1
ATOM 12630 C C . ARG F 1 129 ? 58.467 4.625 -7.608 1.00 27.99 108 ARG F C 1
ATOM 12631 O O . ARG F 1 129 ? 58.319 5.037 -8.762 1.00 30.64 108 ARG F O 1
ATOM 12639 N N . ILE F 1 130 ? 57.841 3.552 -7.152 1.00 24.07 109 ILE F N 1
ATOM 12640 C CA . ILE F 1 130 ? 56.778 2.925 -7.922 1.00 27.82 109 ILE F CA 1
ATOM 12641 C C . ILE F 1 130 ? 55.578 3.870 -8.021 1.00 27.26 109 ILE F C 1
ATOM 12642 O O . ILE F 1 130 ? 55.073 4.158 -9.116 1.00 28.89 109 ILE F O 1
ATOM 12647 N N . MET F 1 131 ? 55.149 4.370 -6.864 1.00 25.70 110 MET F N 1
ATOM 12648 C CA . MET F 1 131 ? 54.017 5.276 -6.781 1.00 25.11 110 MET F CA 1
ATOM 12649 C C . MET F 1 131 ? 54.239 6.605 -7.524 1.00 27.06 110 MET F C 1
ATOM 12650 O O . MET F 1 131 ? 53.303 7.173 -8.106 1.00 24.77 110 MET F O 1
ATOM 12655 N N . GLU F 1 132 ? 55.469 7.097 -7.536 1.00 23.36 111 GLU F N 1
ATOM 12656 C CA . GLU F 1 132 ? 55.735 8.285 -8.324 1.00 25.02 111 GLU F CA 1
ATOM 12657 C C . GLU F 1 132 ? 55.529 8.033 -9.810 1.00 28.27 111 GLU F C 1
ATOM 12658 O O . GLU F 1 132 ? 55.044 8.913 -10.501 1.00 29.18 111 GLU F O 1
ATOM 12664 N N . GLN F 1 133 ? 55.891 6.856 -10.316 1.00 25.65 112 GLN F N 1
ATOM 12665 C CA . GLN F 1 133 ? 55.652 6.609 -11.738 1.00 30.07 112 GLN F CA 1
ATOM 12666 C C . GLN F 1 133 ? 54.167 6.412 -12.034 1.00 30.10 112 GLN F C 1
ATOM 12667 O O . GLN F 1 133 ? 53.656 6.866 -13.065 1.00 29.49 112 GLN F O 1
ATOM 12673 N N . LEU F 1 134 ? 53.466 5.762 -11.118 1.00 22.62 113 LEU F N 1
ATOM 12674 C CA . LEU F 1 134 ? 52.076 5.448 -11.369 1.00 22.45 113 LEU F CA 1
ATOM 12675 C C . LEU F 1 134 ? 51.120 6.597 -11.041 1.00 24.09 113 LEU F C 1
ATOM 12676 O O . LEU F 1 134 ? 50.138 6.794 -11.738 1.00 27.20 113 LEU F O 1
ATOM 12681 N N . VAL F 1 135 ? 51.403 7.344 -9.976 1.00 22.35 114 VAL F N 1
ATOM 12682 C CA . VAL F 1 135 ? 50.515 8.399 -9.522 1.00 20.77 114 VAL F CA 1
ATOM 12683 C C . VAL F 1 135 ? 50.993 9.748 -10.056 1.00 21.81 114 VAL F C 1
ATOM 12684 O O . VAL F 1 135 ? 50.210 10.677 -10.184 1.00 24.83 114 VAL F O 1
ATOM 12688 N N . GLY F 1 136 ? 52.280 9.843 -10.380 1.00 20.91 115 GLY F N 1
ATOM 12689 C CA . GLY F 1 136 ? 52.888 11.106 -10.771 1.00 23.05 115 GLY F CA 1
ATOM 12690 C C . GLY F 1 136 ? 53.687 11.763 -9.642 1.00 23.20 115 GLY F C 1
ATOM 12691 O O . GLY F 1 136 ? 53.648 11.319 -8.494 1.00 23.10 115 GLY F O 1
ATOM 12692 N N . PRO F 1 137 ? 54.419 12.832 -9.967 1.00 26.16 116 PRO F N 1
ATOM 12693 C CA . PRO F 1 137 ? 55.337 13.490 -9.025 1.00 25.68 116 PRO F CA 1
ATOM 12694 C C . PRO F 1 137 ? 54.635 14.225 -7.878 1.00 24.32 116 PRO F C 1
ATOM 12695 O O . PRO F 1 137 ? 55.263 14.555 -6.864 1.00 25.82 116 PRO F O 1
ATOM 12699 N N . ASN F 1 138 ? 53.340 14.456 -8.014 1.00 22.11 117 ASN F N 1
ATOM 12700 C CA . ASN F 1 138 ? 52.616 15.171 -6.975 1.00 22.24 117 ASN F CA 1
ATOM 12701 C C . ASN F 1 138 ? 51.838 14.251 -6.017 1.00 21.64 117 ASN F C 1
ATOM 12702 O O . ASN F 1 138 ? 50.894 14.698 -5.370 1.00 20.17 117 ASN F O 1
ATOM 12707 N N . LEU F 1 139 ? 52.197 12.968 -5.949 1.00 24.69 118 LEU F N 1
ATOM 12708 C CA . LEU F 1 139 ? 51.462 12.041 -5.076 1.00 24.80 118 LEU F CA 1
ATOM 12709 C C . LEU F 1 139 ? 51.363 12.530 -3.620 1.00 23.21 118 LEU F C 1
ATOM 12710 O O . LEU F 1 139 ? 52.263 13.194 -3.117 1.00 23.84 118 LEU F O 1
ATOM 12715 N N . ILE F 1 140 ? 50.263 12.199 -2.952 1.00 27.29 119 ILE F N 1
ATOM 12716 C CA . ILE F 1 140 ? 50.191 12.324 -1.495 1.00 25.64 119 ILE F CA 1
ATOM 12717 C C . ILE F 1 140 ? 49.526 11.101 -0.874 1.00 25.86 119 ILE F C 1
ATOM 12718 O O . ILE F 1 140 ? 48.607 10.519 -1.445 1.00 27.75 119 ILE F O 1
ATOM 12723 N N . PRO F 1 141 ? 50.016 10.692 0.301 1.00 26.18 120 PRO F N 1
ATOM 12724 C CA . PRO F 1 141 ? 49.361 9.662 1.120 1.00 25.62 120 PRO F CA 1
ATOM 12725 C C . PRO F 1 141 ? 48.007 10.129 1.652 1.00 26.85 120 PRO F C 1
ATOM 12726 O O . PRO F 1 141 ? 47.915 11.211 2.223 1.00 30.26 120 PRO F O 1
ATOM 12730 N N . THR F 1 142 ? 46.966 9.331 1.458 1.00 24.08 121 THR F N 1
ATOM 12731 C CA . THR F 1 142 ? 45.643 9.686 1.942 1.00 26.01 121 THR F CA 1
ATOM 12732 C C . THR F 1 142 ? 45.259 8.765 3.105 1.00 28.54 121 THR F C 1
ATOM 12733 O O . THR F 1 142 ? 45.763 8.923 4.214 1.00 34.08 121 THR F O 1
ATOM 12737 N N . TRP F 1 143 ? 44.382 7.804 2.844 1.00 26.68 122 TRP F N 1
ATOM 12738 C CA . TRP F 1 143 ? 44.039 6.780 3.820 1.00 28.89 122 TRP F CA 1
ATOM 12739 C C . TRP F 1 143 ? 45.256 5.922 4.159 1.00 27.99 122 TRP F C 1
ATOM 12740 O O . TRP F 1 143 ? 46.063 5.590 3.281 1.00 32.29 122 TRP F O 1
ATOM 12751 N N . ASP F 1 144 ? 45.405 5.588 5.436 1.00 30.74 123 ASP F N 1
ATOM 12752 C CA . ASP F 1 144 ? 46.366 4.565 5.861 1.00 31.29 123 ASP F CA 1
ATOM 12753 C C . ASP F 1 144 ? 45.783 3.731 7.010 1.00 30.87 123 ASP F C 1
ATOM 12754 O O . ASP F 1 144 ? 45.361 4.243 8.056 1.00 33.07 123 ASP F O 1
ATOM 12759 N N . SER F 1 145 ? 45.731 2.429 6.784 1.00 30.26 124 SER F N 1
ATOM 12760 C CA . SER F 1 145 ? 45.082 1.514 7.715 1.00 30.71 124 SER F CA 1
ATOM 12761 C C . SER F 1 145 ? 45.661 0.118 7.630 1.00 30.49 124 SER F C 1
ATOM 12762 O O . SER F 1 145 ? 46.439 -0.200 6.723 1.00 29.91 124 SER F O 1
ATOM 12765 N N . MET F 1 146 ? 45.262 -0.724 8.571 1.00 34.50 125 MET F N 1
ATOM 12766 C CA . MET F 1 146 ? 45.542 -2.142 8.464 1.00 29.13 125 MET F CA 1
ATOM 12767 C C . MET F 1 146 ? 44.229 -2.892 8.501 1.00 29.19 125 MET F C 1
ATOM 12768 O O . MET F 1 146 ? 43.393 -2.632 9.354 1.00 29.73 125 MET F O 1
ATOM 12773 N N . VAL F 1 147 ? 44.047 -3.808 7.552 1.00 33.21 126 VAL F N 1
ATOM 12774 C CA . VAL F 1 147 ? 42.823 -4.594 7.441 1.00 32.34 126 VAL F CA 1
ATOM 12775 C C . VAL F 1 147 ? 43.153 -6.055 7.756 1.00 32.39 126 VAL F C 1
ATOM 12776 O O . VAL F 1 147 ? 44.228 -6.533 7.408 1.00 30.86 126 VAL F O 1
ATOM 12780 N N . PHE F 1 148 ? 42.250 -6.745 8.447 1.00 34.55 127 PHE F N 1
ATOM 12781 C CA . PHE F 1 148 ? 42.471 -8.150 8.809 1.00 36.02 127 PHE F CA 1
ATOM 12782 C C . PHE F 1 148 ? 41.169 -8.902 9.024 1.00 34.03 127 PHE F C 1
ATOM 12783 O O . PHE F 1 148 ? 40.125 -8.323 9.312 1.00 34.77 127 PHE F O 1
ATOM 12791 N N . LYS F 1 149 ? 41.232 -10.210 8.868 1.00 37.41 128 LYS F N 1
ATOM 12792 C CA . LYS F 1 149 ? 40.027 -11.007 8.956 1.00 40.39 128 LYS F CA 1
ATOM 12793 C C . LYS F 1 149 ? 39.879 -11.602 10.342 1.00 34.88 128 LYS F C 1
ATOM 12794 O O . LYS F 1 149 ? 40.799 -11.543 11.153 1.00 33.90 128 LYS F O 1
ATOM 12800 N N . THR F 1 150 ? 38.708 -12.163 10.608 1.00 34.98 129 THR F N 1
ATOM 12801 C CA . THR F 1 150 ? 38.492 -12.918 11.833 1.00 40.02 129 THR F CA 1
ATOM 12802 C C . THR F 1 150 ? 38.683 -14.405 11.556 1.00 37.27 129 THR F C 1
ATOM 12803 O O . THR F 1 150 ? 37.832 -15.029 10.915 1.00 37.93 129 THR F O 1
ATOM 12807 N N . PRO F 1 151 ? 39.812 -14.972 12.022 1.00 39.57 130 PRO F N 1
ATOM 12808 C CA . PRO F 1 151 ? 40.187 -16.361 11.705 1.00 39.67 130 PRO F CA 1
ATOM 12809 C C . PRO F 1 151 ? 39.123 -17.394 12.081 1.00 37.82 130 PRO F C 1
ATOM 12810 O O . PRO F 1 151 ? 39.086 -18.457 11.466 1.00 39.02 130 PRO F O 1
ATOM 12814 N N . ALA F 1 152 ? 38.262 -17.093 13.048 1.00 34.83 131 ALA F N 1
ATOM 12815 C CA . ALA F 1 152 ? 37.169 -18.008 13.361 1.00 38.12 131 ALA F CA 1
ATOM 12816 C C . ALA F 1 152 ? 36.215 -18.118 12.172 1.00 38.29 131 ALA F C 1
ATOM 12817 O O . ALA F 1 152 ? 35.503 -19.115 12.022 1.00 38.22 131 ALA F O 1
ATOM 12819 N N . GLY F 1 153 ? 36.212 -17.098 11.319 1.00 36.68 132 GLY F N 1
ATOM 12820 C CA . GLY F 1 153 ? 35.332 -17.097 10.166 1.00 34.16 132 GLY F CA 1
ATOM 12821 C C . GLY F 1 153 ? 35.077 -15.698 9.663 1.00 37.83 132 GLY F C 1
ATOM 12822 O O . GLY F 1 153 ? 34.737 -14.789 10.427 1.00 33.47 132 GLY F O 1
ATOM 12823 N N . ALA F 1 154 ? 35.249 -15.525 8.361 1.00 38.26 133 ALA F N 1
ATOM 12824 C CA . ALA F 1 154 ? 35.063 -14.233 7.727 1.00 35.99 133 ALA F CA 1
ATOM 12825 C C . ALA F 1 154 ? 34.054 -14.361 6.588 1.00 37.36 133 ALA F C 1
ATOM 12826 O O . ALA F 1 154 ? 34.099 -15.313 5.804 1.00 36.52 133 ALA F O 1
ATOM 12828 N N . PRO F 1 155 ? 33.125 -13.405 6.499 1.00 36.85 134 PRO F N 1
ATOM 12829 C CA . PRO F 1 155 ? 32.115 -13.520 5.442 1.00 37.36 134 PRO F CA 1
ATOM 12830 C C . PRO F 1 155 ? 32.663 -13.117 4.070 1.00 38.39 134 PRO F C 1
ATOM 12831 O O . PRO F 1 155 ? 33.715 -12.479 3.962 1.00 36.37 134 PRO F O 1
ATOM 12835 N N . ARG F 1 156 ? 31.944 -13.522 3.033 1.00 36.94 135 ARG F N 1
ATOM 12836 C CA . ARG F 1 156 ? 32.262 -13.152 1.663 1.00 42.52 135 ARG F CA 1
ATOM 12837 C C . ARG F 1 156 ? 32.402 -11.635 1.488 1.00 40.82 135 ARG F C 1
ATOM 12838 O O . ARG F 1 156 ? 31.558 -10.860 1.948 1.00 38.64 135 ARG F O 1
ATOM 12846 N N . LEU F 1 157 ? 33.490 -11.212 0.851 1.00 39.41 136 LEU F N 1
ATOM 12847 C CA . LEU F 1 157 ? 33.661 -9.803 0.525 1.00 35.21 136 LEU F CA 1
ATOM 12848 C C . LEU F 1 157 ? 33.063 -9.525 -0.848 1.00 35.50 136 LEU F C 1
ATOM 12849 O O . LEU F 1 157 ? 33.613 -9.936 -1.869 1.00 39.93 136 LEU F O 1
ATOM 12854 N N . ALA F 1 158 ? 31.927 -8.841 -0.866 1.00 34.94 137 ALA F N 1
ATOM 12855 C CA . ALA F 1 158 ? 31.204 -8.561 -2.104 1.00 39.51 137 ALA F CA 1
ATOM 12856 C C . ALA F 1 158 ? 32.065 -7.857 -3.158 1.00 37.67 137 ALA F C 1
ATOM 12857 O O . ALA F 1 158 ? 32.949 -7.065 -2.827 1.00 35.35 137 ALA F O 1
ATOM 12859 N N . TRP F 1 159 ? 31.805 -8.169 -4.425 1.00 34.66 138 TRP F N 1
ATOM 12860 C CA . TRP F 1 159 ? 32.449 -7.476 -5.538 1.00 37.81 138 TRP F CA 1
ATOM 12861 C C . TRP F 1 159 ? 32.087 -5.996 -5.484 1.00 38.36 138 TRP F C 1
ATOM 12862 O O . TRP F 1 159 ? 30.914 -5.633 -5.368 1.00 41.02 138 TRP F O 1
ATOM 12873 N N . HIS F 1 160 ? 33.095 -5.139 -5.539 1.00 36.42 139 HIS F N 1
ATOM 12874 C CA . HIS F 1 160 ? 32.858 -3.709 -5.392 1.00 37.09 139 HIS F CA 1
ATOM 12875 C C . HIS F 1 160 ? 34.013 -2.870 -5.941 1.00 31.60 139 HIS F C 1
ATOM 12876 O O . HIS F 1 160 ? 35.108 -3.375 -6.155 1.00 32.43 139 HIS F O 1
ATOM 12883 N N . ARG F 1 161 ? 33.747 -1.585 -6.151 1.00 31.58 140 ARG F N 1
ATOM 12884 C CA . ARG F 1 161 ? 34.793 -0.583 -6.320 1.00 33.00 140 ARG F CA 1
ATOM 12885 C C . ARG F 1 161 ? 35.025 0.137 -5.002 1.00 36.65 140 ARG F C 1
ATOM 12886 O O . ARG F 1 161 ? 34.090 0.336 -4.234 1.00 35.18 140 ARG F O 1
ATOM 12894 N N . ASP F 1 162 ? 36.269 0.530 -4.752 1.00 37.90 141 ASP F N 1
ATOM 12895 C CA . ASP F 1 162 ? 36.579 1.421 -3.651 1.00 42.29 141 ASP F CA 1
ATOM 12896 C C . ASP F 1 162 ? 36.017 2.803 -3.971 1.00 40.44 141 ASP F C 1
ATOM 12897 O O . ASP F 1 162 ? 35.892 3.164 -5.137 1.00 46.93 141 ASP F O 1
ATOM 12902 N N . ALA F 1 163 ? 35.659 3.560 -2.941 1.00 47.53 142 ALA F N 1
ATOM 12903 C CA . ALA F 1 163 ? 35.204 4.937 -3.116 1.00 48.01 142 ALA F CA 1
ATOM 12904 C C . ALA F 1 163 ? 36.277 5.793 -3.787 1.00 46.73 142 ALA F C 1
ATOM 12905 O O . ALA F 1 163 ? 36.842 6.704 -3.168 1.00 42.90 142 ALA F O 1
ATOM 12907 N N . TYR F 1 166 ? 34.655 10.431 -7.590 1.00 35.64 145 TYR F N 1
ATOM 12908 C CA . TYR F 1 166 ? 34.575 11.545 -8.536 1.00 31.73 145 TYR F CA 1
ATOM 12909 C C . TYR F 1 166 ? 33.493 11.369 -9.592 1.00 30.36 145 TYR F C 1
ATOM 12910 O O . TYR F 1 166 ? 33.144 10.248 -9.963 1.00 34.82 145 TYR F O 1
ATOM 12919 N N . ASP F 1 167 ? 32.972 12.492 -10.079 1.00 34.61 146 ASP F N 1
ATOM 12920 C CA . ASP F 1 167 ? 32.187 12.502 -11.303 1.00 32.54 146 ASP F CA 1
ATOM 12921 C C . ASP F 1 167 ? 33.096 12.042 -12.447 1.00 32.11 146 ASP F C 1
ATOM 12922 O O . ASP F 1 167 ? 34.296 12.333 -12.431 1.00 28.98 146 ASP F O 1
ATOM 12927 N N . ASN F 1 168 ? 32.530 11.336 -13.427 1.00 33.31 147 ASN F N 1
ATOM 12928 C CA . ASN F 1 168 ? 33.299 10.756 -14.542 1.00 34.10 147 ASN F CA 1
ATOM 12929 C C . ASN F 1 168 ? 34.598 10.099 -14.080 1.00 30.41 147 ASN F C 1
ATOM 12930 O O . ASN F 1 168 ? 35.679 10.416 -14.593 1.00 28.23 147 ASN F O 1
ATOM 12935 N N . ALA F 1 169 ? 34.490 9.201 -13.107 1.00 27.95 148 ALA F N 1
ATOM 12936 C CA . ALA F 1 169 ? 35.671 8.664 -12.449 1.00 28.76 148 ALA F CA 1
ATOM 12937 C C . ALA F 1 169 ? 36.618 7.975 -13.437 1.00 26.67 148 ALA F C 1
ATOM 12938 O O . ALA F 1 169 ? 37.834 8.102 -13.317 1.00 26.98 148 ALA F O 1
ATOM 12940 N N . VAL F 1 170 ? 36.073 7.262 -14.419 1.00 26.58 149 VAL F N 1
ATOM 12941 C CA . VAL F 1 170 ? 36.919 6.571 -15.395 1.00 23.63 149 VAL F CA 1
ATOM 12942 C C . VAL F 1 170 ? 37.741 7.558 -16.249 1.00 26.49 149 VAL F C 1
ATOM 12943 O O . VAL F 1 170 ? 38.921 7.323 -16.536 1.00 24.70 149 VAL F O 1
ATOM 12947 N N . GLY F 1 171 ? 37.128 8.670 -16.632 1.00 24.68 150 GLY F N 1
ATOM 12948 C CA . GLY F 1 171 ? 37.853 9.705 -17.347 1.00 25.82 150 GLY F CA 1
ATOM 12949 C C . GLY F 1 171 ? 38.978 10.290 -16.509 1.00 25.11 150 GLY F C 1
ATOM 12950 O O . GLY F 1 171 ? 40.065 10.595 -17.009 1.00 23.58 150 GLY F O 1
ATOM 12951 N N . VAL F 1 172 ? 38.709 10.438 -15.217 1.00 27.35 151 VAL F N 1
ATOM 12952 C CA . VAL F 1 172 ? 39.669 11.028 -14.285 1.00 24.13 151 VAL F CA 1
ATOM 12953 C C . VAL F 1 172 ? 40.788 10.062 -13.886 1.00 25.19 151 VAL F C 1
ATOM 12954 O O . VAL F 1 172 ? 41.936 10.474 -13.757 1.00 26.64 151 VAL F O 1
ATOM 12958 N N . THR F 1 173 ? 40.472 8.781 -13.697 1.00 23.09 152 THR F N 1
ATOM 12959 C CA . THR F 1 173 ? 41.471 7.895 -13.114 1.00 23.79 152 THR F CA 1
ATOM 12960 C C . THR F 1 173 ? 41.323 6.395 -13.459 1.00 27.36 152 THR F C 1
ATOM 12961 O O . THR F 1 173 ? 41.840 5.510 -12.733 1.00 23.23 152 THR F O 1
ATOM 12965 N N . GLY F 1 174 ? 40.664 6.116 -14.587 1.00 23.26 153 GLY F N 1
ATOM 12966 C CA . GLY F 1 174 ? 40.601 4.768 -15.112 1.00 18.32 153 GLY F CA 1
ATOM 12967 C C . GLY F 1 174 ? 42.020 4.335 -15.422 1.00 23.02 153 GLY F C 1
ATOM 12968 O O . GLY F 1 174 ? 42.359 3.160 -15.336 1.00 20.99 153 GLY F O 1
ATOM 12969 N N . ALA F 1 175 ? 42.862 5.311 -15.756 1.00 21.93 154 ALA F N 1
ATOM 12970 C CA . ALA F 1 175 ? 44.271 5.058 -16.043 1.00 22.34 154 ALA F CA 1
ATOM 12971 C C . ALA F 1 175 ? 45.073 4.708 -14.790 1.00 21.81 154 ALA F C 1
ATOM 12972 O O . ALA F 1 175 ? 46.223 4.288 -14.894 1.00 21.64 154 ALA F O 1
ATOM 12974 N N . GLY F 1 176 ? 44.480 4.892 -13.610 1.00 25.15 155 GLY F N 1
ATOM 12975 C CA . GLY F 1 176 ? 45.091 4.416 -12.368 1.00 23.04 155 GLY F CA 1
ATOM 12976 C C . GLY F 1 176 ? 45.987 5.451 -11.711 1.00 26.23 155 GLY F C 1
ATOM 12977 O O . GLY F 1 176 ? 47.200 5.237 -11.524 1.00 26.75 155 GLY F O 1
ATOM 12978 N N . ARG F 1 177 ? 45.388 6.585 -11.368 1.00 21.94 156 ARG F N 1
ATOM 12979 C CA . ARG F 1 177 ? 46.108 7.656 -10.693 1.00 22.85 156 ARG F CA 1
ATOM 12980 C C . ARG F 1 177 ? 45.768 7.678 -9.177 1.00 25.92 156 ARG F C 1
ATOM 12981 O O . ARG F 1 177 ? 46.492 8.271 -8.362 1.00 23.58 156 ARG F O 1
ATOM 12989 N N . VAL F 1 178 ? 44.667 7.024 -8.815 1.00 21.64 157 VAL F N 1
ATOM 12990 C CA . VAL F 1 178 ? 44.278 6.863 -7.420 1.00 23.90 157 VAL F CA 1
ATOM 12991 C C . VAL F 1 178 ? 44.450 5.401 -7.026 1.00 23.97 157 VAL F C 1
ATOM 12992 O O . VAL F 1 178 ? 43.684 4.544 -7.454 1.00 24.38 157 VAL F O 1
ATOM 12996 N N . ILE F 1 179 ? 45.467 5.120 -6.218 1.00 25.15 158 ILE F N 1
ATOM 12997 C CA . ILE F 1 179 ? 45.936 3.751 -6.069 1.00 24.28 158 ILE F CA 1
ATOM 12998 C C . ILE F 1 179 ? 45.938 3.255 -4.624 1.00 29.03 158 ILE F C 1
ATOM 12999 O O . ILE F 1 179 ? 46.302 3.988 -3.692 1.00 27.37 158 ILE F O 1
ATOM 13004 N N . ASP F 1 180 ? 45.503 2.007 -4.463 1.00 28.86 159 ASP F N 1
ATOM 13005 C CA . ASP F 1 180 ? 45.573 1.281 -3.192 1.00 29.25 159 ASP F CA 1
ATOM 13006 C C . ASP F 1 180 ? 46.781 0.350 -3.172 1.00 28.29 159 ASP F C 1
ATOM 13007 O O . ASP F 1 180 ? 46.857 -0.574 -3.988 1.00 24.98 159 ASP F O 1
ATOM 13012 N N . ALA F 1 181 ? 47.711 0.586 -2.248 1.00 25.12 160 ALA F N 1
ATOM 13013 C CA . ALA F 1 181 ? 48.859 -0.296 -2.077 1.00 22.61 160 ALA F CA 1
ATOM 13014 C C . ALA F 1 181 ? 48.668 -1.218 -0.863 1.00 23.69 160 ALA F C 1
ATOM 13015 O O . ALA F 1 181 ? 48.624 -0.773 0.279 1.00 26.05 160 ALA F O 1
ATOM 13017 N N . GLY F 1 182 ? 48.547 -2.508 -1.132 1.00 27.52 161 GLY F N 1
ATOM 13018 C CA . GLY F 1 182 ? 48.380 -3.519 -0.104 1.00 23.55 161 GLY F CA 1
ATOM 13019 C C . GLY F 1 182 ? 49.706 -4.201 0.153 1.00 29.85 161 GLY F C 1
ATOM 13020 O O . GLY F 1 182 ? 50.252 -4.869 -0.726 1.00 28.02 161 GLY F O 1
ATOM 13021 N N . ILE F 1 183 ? 50.229 -4.016 1.363 1.00 28.18 162 ILE F N 1
ATOM 13022 C CA . ILE F 1 183 ? 51.478 -4.633 1.774 1.00 27.13 162 ILE F CA 1
ATOM 13023 C C . ILE F 1 183 ? 51.127 -5.785 2.725 1.00 27.70 162 ILE F C 1
ATOM 13024 O O . ILE F 1 183 ? 50.576 -5.579 3.817 1.00 27.13 162 ILE F O 1
ATOM 13029 N N . TYR F 1 184 ? 51.430 -7.002 2.289 1.00 26.87 163 TYR F N 1
ATOM 13030 C CA . TYR F 1 184 ? 50.934 -8.216 2.950 1.00 27.76 163 TYR F CA 1
ATOM 13031 C C . TYR F 1 184 ? 51.814 -8.681 4.114 1.00 28.23 163 TYR F C 1
ATOM 13032 O O . TYR F 1 184 ? 53.004 -8.959 3.937 1.00 32.85 163 TYR F O 1
ATOM 13041 N N . LEU F 1 185 ? 51.228 -8.766 5.301 1.00 29.83 164 LEU F N 1
ATOM 13042 C CA . LEU F 1 185 ? 51.957 -9.254 6.468 1.00 31.74 164 LEU F CA 1
ATOM 13043 C C . LEU F 1 185 ? 51.835 -10.777 6.629 1.00 34.18 164 LEU F C 1
ATOM 13044 O O . LEU F 1 185 ? 52.741 -11.427 7.145 1.00 35.85 164 LEU F O 1
ATOM 13049 N N . ASP F 1 186 ? 50.709 -11.335 6.192 1.00 33.33 165 ASP F N 1
ATOM 13050 C CA . ASP F 1 186 ? 50.481 -12.771 6.202 1.00 28.63 165 ASP F CA 1
ATOM 13051 C C . ASP F 1 186 ? 50.279 -13.231 4.761 1.00 33.98 165 ASP F C 1
ATOM 13052 O O . ASP F 1 186 ? 49.871 -12.432 3.916 1.00 30.58 165 ASP F O 1
ATOM 13057 N N . PRO F 1 187 ? 50.548 -14.521 4.475 1.00 35.72 166 PRO F N 1
ATOM 13058 C CA . PRO F 1 187 ? 50.347 -15.018 3.104 1.00 34.11 166 PRO F CA 1
ATOM 13059 C C . PRO F 1 187 ? 48.890 -14.966 2.652 1.00 33.06 166 PRO F C 1
ATOM 13060 O O . PRO F 1 187 ? 47.971 -14.997 3.473 1.00 34.74 166 PRO F O 1
ATOM 13064 N N . ALA F 1 188 ? 48.693 -14.841 1.345 1.00 32.88 167 ALA F N 1
ATOM 13065 C CA . ALA F 1 188 ? 47.364 -14.941 0.757 1.00 32.27 167 ALA F CA 1
ATOM 13066 C C . ALA F 1 188 ? 47.431 -15.964 -0.361 1.00 34.63 167 ALA F C 1
ATOM 13067 O O . ALA F 1 188 ? 47.739 -15.617 -1.499 1.00 30.23 167 ALA F O 1
ATOM 13069 N N . PRO F 1 189 ? 47.181 -17.238 -0.019 1.00 39.25 168 PRO F N 1
ATOM 13070 C CA . PRO F 1 189 ? 47.136 -18.325 -1.002 1.00 37.20 168 PRO F CA 1
ATOM 13071 C C . PRO F 1 189 ? 45.867 -18.222 -1.830 1.00 35.29 168 PRO F C 1
ATOM 13072 O O . PRO F 1 189 ? 44.974 -17.445 -1.478 1.00 32.77 168 PRO F O 1
ATOM 13076 N N . GLU F 1 190 ? 45.778 -19.018 -2.889 1.00 32.99 169 GLU F N 1
ATOM 13077 C CA . GLU F 1 190 ? 44.673 -18.923 -3.817 1.00 31.51 169 GLU F CA 1
ATOM 13078 C C . GLU F 1 190 ? 43.329 -19.228 -3.171 1.00 31.86 169 GLU F C 1
ATOM 13079 O O . GLU F 1 190 ? 42.315 -18.644 -3.552 1.00 31.81 169 GLU F O 1
ATOM 13085 N N . ASP F 1 191 ? 43.308 -20.114 -2.177 1.00 34.39 170 ASP F N 1
ATOM 13086 C CA . ASP F 1 191 ? 42.043 -20.415 -1.499 1.00 32.90 170 ASP F CA 1
ATOM 13087 C C . ASP F 1 191 ? 41.680 -19.370 -0.433 1.00 35.07 170 ASP F C 1
ATOM 13088 O O . ASP F 1 191 ? 40.646 -19.486 0.226 1.00 38.88 170 ASP F O 1
ATOM 13093 N N . ASN F 1 192 ? 42.511 -18.341 -0.275 1.00 36.62 171 ASN F N 1
ATOM 13094 C CA . ASN F 1 192 ? 42.209 -17.251 0.662 1.00 36.48 171 ASN F CA 1
ATOM 13095 C C . ASN F 1 192 ? 42.916 -15.974 0.256 1.00 34.56 171 ASN F C 1
ATOM 13096 O O . ASN F 1 192 ? 43.960 -15.625 0.824 1.00 35.99 171 ASN F O 1
ATOM 13101 N N . CYS F 1 193 ? 42.338 -15.267 -0.709 1.00 31.22 172 CYS F N 1
ATOM 13102 C CA . CYS F 1 193 ? 42.991 -14.086 -1.268 1.00 29.47 172 CYS F CA 1
ATOM 13103 C C . CYS F 1 193 ? 41.983 -13.154 -1.942 1.00 30.45 172 CYS F C 1
ATOM 13104 O O . CYS F 1 193 ? 40.775 -13.396 -1.912 1.00 27.07 172 CYS F O 1
ATOM 13107 N N . VAL F 1 194 ? 42.490 -12.076 -2.532 1.00 30.91 173 VAL F N 1
ATOM 13108 C CA . VAL F 1 194 ? 41.657 -11.115 -3.238 1.00 29.33 173 VAL F CA 1
ATOM 13109 C C . VAL F 1 194 ? 41.530 -11.506 -4.698 1.00 28.68 173 VAL F C 1
ATOM 13110 O O . VAL F 1 194 ? 42.485 -12.017 -5.291 1.00 30.73 173 VAL F O 1
ATOM 13114 N N . TRP F 1 195 ? 40.354 -11.276 -5.279 1.00 31.51 174 TRP F N 1
ATOM 13115 C CA . TRP F 1 195 ? 40.161 -11.484 -6.714 1.00 31.10 174 TRP F CA 1
ATOM 13116 C C . TRP F 1 195 ? 39.774 -10.191 -7.434 1.00 33.69 174 TRP F C 1
ATOM 13117 O O . TRP F 1 195 ? 39.025 -9.382 -6.906 1.00 28.24 174 TRP F O 1
ATOM 13128 N N . CYS F 1 196 ? 40.273 -10.019 -8.655 1.00 31.87 175 CYS F N 1
ATOM 13129 C CA . CYS F 1 196 ? 39.960 -8.830 -9.443 1.00 33.49 175 CYS F CA 1
ATOM 13130 C C . CYS F 1 196 ? 39.376 -9.160 -10.798 1.00 34.85 175 CYS F C 1
ATOM 13131 O O . CYS F 1 196 ? 39.698 -10.188 -11.395 1.00 34.17 175 CYS F O 1
ATOM 13134 N N . ILE F 1 197 ? 38.537 -8.266 -11.298 1.00 31.87 176 ILE F N 1
ATOM 13135 C CA . ILE F 1 197 ? 38.148 -8.335 -12.698 1.00 33.68 176 ILE F CA 1
ATOM 13136 C C . ILE F 1 197 ? 38.998 -7.317 -13.451 1.00 30.76 176 ILE F C 1
ATOM 13137 O O . ILE F 1 197 ? 38.732 -6.111 -13.390 1.00 27.06 176 ILE F O 1
ATOM 13142 N N . PRO F 1 198 ? 40.055 -7.799 -14.119 1.00 29.40 177 PRO F N 1
ATOM 13143 C CA . PRO F 1 198 ? 41.003 -6.883 -14.767 1.00 32.44 177 PRO F CA 1
ATOM 13144 C C . PRO F 1 198 ? 40.348 -6.091 -15.892 1.00 29.13 177 PRO F C 1
ATOM 13145 O O . PRO F 1 198 ? 39.501 -6.639 -16.589 1.00 30.22 177 PRO F O 1
ATOM 13149 N N . GLU F 1 199 ? 40.722 -4.815 -16.009 1.00 28.50 178 GLU F N 1
ATOM 13150 C CA . GLU F 1 199 ? 40.219 -3.884 -17.026 1.00 26.67 178 GLU F CA 1
ATOM 13151 C C . GLU F 1 199 ? 38.837 -3.356 -16.696 1.00 27.33 178 GLU F C 1
ATOM 13152 O O . GLU F 1 199 ? 38.291 -2.576 -17.460 1.00 26.42 178 GLU F O 1
ATOM 13158 N N . SER F 1 200 ? 38.249 -3.782 -15.578 1.00 27.80 179 SER F N 1
ATOM 13159 C CA . SER F 1 200 ? 36.943 -3.243 -15.191 1.00 25.02 179 SER F CA 1
ATOM 13160 C C . SER F 1 200 ? 37.078 -1.807 -14.662 1.00 26.16 179 SER F C 1
ATOM 13161 O O . SER F 1 200 ? 36.086 -1.115 -14.466 1.00 24.75 179 SER F O 1
ATOM 13164 N N . ASN F 1 201 ? 38.315 -1.373 -14.442 1.00 24.07 180 ASN F N 1
ATOM 13165 C CA . ASN F 1 201 ? 38.613 0.015 -14.118 1.00 27.16 180 ASN F CA 1
ATOM 13166 C C . ASN F 1 201 ? 38.237 1.002 -15.233 1.00 26.60 180 ASN F C 1
ATOM 13167 O O . ASN F 1 201 ? 38.211 2.208 -14.995 1.00 22.89 180 ASN F O 1
ATOM 13172 N N . TYR F 1 202 ? 37.947 0.503 -16.439 1.00 24.70 181 TYR F N 1
ATOM 13173 C CA . TYR F 1 202 ? 37.463 1.387 -17.508 1.00 27.36 181 TYR F CA 1
ATOM 13174 C C . TYR F 1 202 ? 35.957 1.247 -17.810 1.00 29.70 181 TYR F C 1
ATOM 13175 O O . TYR F 1 202 ? 35.466 1.867 -18.745 1.00 26.72 181 TYR F O 1
ATOM 13184 N N . TRP F 1 203 ? 35.231 0.436 -17.042 1.00 28.43 182 TRP F N 1
ATOM 13185 C CA . TRP F 1 203 ? 33.793 0.220 -17.281 1.00 26.85 182 TRP F CA 1
ATOM 13186 C C . TRP F 1 203 ? 32.937 1.429 -16.904 1.00 29.03 182 TRP F C 1
ATOM 13187 O O . TRP F 1 203 ? 33.173 2.088 -15.871 1.00 28.76 182 TRP F O 1
ATOM 13198 N N . GLY F 1 204 ? 31.925 1.712 -17.726 1.00 30.48 183 GLY F N 1
ATOM 13199 C CA . GLY F 1 204 ? 30.967 2.767 -17.416 1.00 30.93 183 GLY F CA 1
ATOM 13200 C C . GLY F 1 204 ? 30.093 2.305 -16.258 1.00 35.07 183 GLY F C 1
ATOM 13201 O O . GLY F 1 204 ? 30.010 1.103 -15.999 1.00 32.05 183 GLY F O 1
ATOM 13202 N N . ASP F 1 205 ? 29.451 3.248 -15.569 1.00 35.87 184 ASP F N 1
ATOM 13203 C CA . ASP F 1 205 ? 28.666 2.952 -14.371 1.00 36.93 184 ASP F CA 1
ATOM 13204 C C . ASP F 1 205 ? 27.643 1.815 -14.549 1.00 43.61 184 ASP F C 1
ATOM 13205 O O . ASP F 1 205 ? 27.474 0.995 -13.648 1.00 44.49 184 ASP F O 1
ATOM 13210 N N . ASP F 1 206 ? 26.970 1.760 -15.699 1.00 42.45 185 ASP F N 1
ATOM 13211 C CA . ASP F 1 206 ? 25.896 0.785 -15.907 1.00 41.11 185 ASP F CA 1
ATOM 13212 C C . ASP F 1 206 ? 26.409 -0.647 -15.996 1.00 39.95 185 ASP F C 1
ATOM 13213 O O . ASP F 1 206 ? 25.873 -1.545 -15.349 1.00 43.69 185 ASP F O 1
ATOM 13218 N N . ARG F 1 207 ? 27.440 -0.871 -16.799 1.00 37.84 186 ARG F N 1
ATOM 13219 C CA . ARG F 1 207 ? 28.044 -2.202 -16.890 1.00 37.25 186 ARG F CA 1
ATOM 13220 C C . ARG F 1 207 ? 28.656 -2.604 -15.539 1.00 40.20 186 ARG F C 1
ATOM 13221 O O . ARG F 1 207 ? 28.681 -3.782 -15.179 1.00 38.95 186 ARG F O 1
ATOM 13229 N N . LEU F 1 208 ? 29.128 -1.612 -14.787 1.00 39.40 187 LEU F N 1
ATOM 13230 C CA . LEU F 1 208 ? 29.762 -1.873 -13.500 1.00 39.63 187 LEU F CA 1
ATOM 13231 C C . LEU F 1 208 ? 28.714 -2.364 -12.517 1.00 43.70 187 LEU F C 1
ATOM 13232 O O . LEU F 1 208 ? 28.798 -3.498 -12.040 1.00 43.52 187 LEU F O 1
ATOM 13237 N N . THR F 1 209 ? 27.737 -1.499 -12.227 1.00 43.90 188 THR F N 1
ATOM 13238 C CA . THR F 1 209 ? 26.617 -1.821 -11.344 1.00 42.95 188 THR F CA 1
ATOM 13239 C C . THR F 1 209 ? 25.940 -3.136 -11.722 1.00 44.76 188 THR F C 1
ATOM 13240 O O . THR F 1 209 ? 25.582 -3.909 -10.852 1.00 47.40 188 THR F O 1
ATOM 13244 N N . ALA F 1 210 ? 25.783 -3.399 -13.016 1.00 44.97 189 ALA F N 1
ATOM 13245 C CA . ALA F 1 210 ? 25.151 -4.639 -13.459 1.00 43.25 189 ALA F CA 1
ATOM 13246 C C . ALA F 1 210 ? 25.994 -5.856 -13.095 1.00 45.85 189 ALA F C 1
ATOM 13247 O O . ALA F 1 210 ? 25.542 -6.722 -12.347 1.00 52.23 189 ALA F O 1
ATOM 13249 N N . THR F 1 211 ? 27.212 -5.922 -13.626 1.00 43.76 190 THR F N 1
ATOM 13250 C CA . THR F 1 211 ? 28.105 -7.052 -13.374 1.00 41.86 190 THR F CA 1
ATOM 13251 C C . THR F 1 211 ? 28.306 -7.307 -11.878 1.00 46.48 190 THR F C 1
ATOM 13252 O O . THR F 1 211 ? 28.289 -8.448 -11.430 1.00 48.63 190 THR F O 1
ATOM 13256 N N . ALA F 1 212 ? 28.485 -6.237 -11.111 1.00 45.55 191 ALA F N 1
ATOM 13257 C CA . ALA F 1 212 ? 28.640 -6.349 -9.668 1.00 46.30 191 ALA F CA 1
ATOM 13258 C C . ALA F 1 212 ? 27.384 -6.947 -9.034 1.00 52.30 191 ALA F C 1
ATOM 13259 O O . ALA F 1 212 ? 27.468 -7.946 -8.315 1.00 54.17 191 ALA F O 1
ATOM 13261 N N . ASP F 1 213 ? 26.231 -6.337 -9.307 1.00 48.34 192 ASP F N 1
ATOM 13262 C CA . ASP F 1 213 ? 24.971 -6.811 -8.754 1.00 51.00 192 ASP F CA 1
ATOM 13263 C C . ASP F 1 213 ? 24.761 -8.295 -9.058 1.00 55.93 192 ASP F C 1
ATOM 13264 O O . ASP F 1 213 ? 24.407 -9.070 -8.174 1.00 56.22 192 ASP F O 1
ATOM 13269 N N . GLN F 1 214 ? 25.024 -8.700 -10.296 1.00 53.23 193 GLN F N 1
ATOM 13270 C CA . GLN F 1 214 ? 24.759 -10.084 -10.683 1.00 55.39 193 GLN F CA 1
ATOM 13271 C C . GLN F 1 214 ? 25.738 -11.039 -9.993 1.00 58.85 193 GLN F C 1
ATOM 13272 O O . GLN F 1 214 ? 25.302 -12.073 -9.463 1.00 61.31 193 GLN F O 1
ATOM 13278 N N . LEU F 1 215 ? 27.032 -10.703 -9.988 1.00 56.46 194 LEU F N 1
ATOM 13279 C CA . LEU F 1 215 ? 28.037 -11.592 -9.422 1.00 51.19 194 LEU F CA 1
ATOM 13280 C C . LEU F 1 215 ? 27.763 -11.794 -7.950 1.00 53.06 194 LEU F C 1
ATOM 13281 O O . LEU F 1 215 ? 27.868 -12.899 -7.428 1.00 53.68 194 LEU F O 1
ATOM 13286 N N . ASN F 1 216 ? 27.398 -10.703 -7.294 1.00 52.09 195 ASN F N 1
ATOM 13287 C CA . ASN F 1 216 ? 27.142 -10.733 -5.876 1.00 53.99 195 ASN F CA 1
ATOM 13288 C C . ASN F 1 216 ? 25.873 -11.501 -5.534 1.00 57.75 195 ASN F C 1
ATOM 13289 O O . ASN F 1 216 ? 25.687 -11.905 -4.387 1.00 57.25 195 ASN F O 1
ATOM 13294 N N . ALA F 1 217 ? 25.009 -11.700 -6.530 1.00 57.43 196 ALA F N 1
ATOM 13295 C CA . ALA F 1 217 ? 23.698 -12.291 -6.286 1.00 57.17 196 ALA F CA 1
ATOM 13296 C C . ALA F 1 217 ? 23.686 -13.769 -6.622 1.00 54.09 196 ALA F C 1
ATOM 13297 O O . ALA F 1 217 ? 22.681 -14.439 -6.436 1.00 55.89 196 ALA F O 1
ATOM 13299 N N . SER F 1 218 ? 24.802 -14.269 -7.133 1.00 57.47 197 SER F N 1
ATOM 13300 C CA . SER F 1 218 ? 24.996 -15.705 -7.239 1.00 59.21 197 SER F CA 1
ATOM 13301 C C . SER F 1 218 ? 25.998 -16.122 -6.184 1.00 59.80 197 SER F C 1
ATOM 13302 O O . SER F 1 218 ? 26.517 -15.278 -5.457 1.00 58.59 197 SER F O 1
ATOM 13305 N N . GLU F 1 219 ? 26.281 -17.417 -6.099 1.00 61.12 198 GLU F N 1
ATOM 13306 C CA . GLU F 1 219 ? 27.280 -17.883 -5.150 1.00 62.67 198 GLU F CA 1
ATOM 13307 C C . GLU F 1 219 ? 28.648 -17.425 -5.627 1.00 58.36 198 GLU F C 1
ATOM 13308 O O . GLU F 1 219 ? 28.777 -16.860 -6.712 1.00 60.37 198 GLU F O 1
ATOM 13314 N N . TRP F 1 220 ? 29.663 -17.650 -4.803 1.00 57.56 199 TRP F N 1
ATOM 13315 C CA . TRP F 1 220 ? 31.023 -17.296 -5.165 1.00 49.83 199 TRP F CA 1
ATOM 13316 C C . TRP F 1 220 ? 31.397 -17.912 -6.512 1.00 51.70 199 TRP F C 1
ATOM 13317 O O . TRP F 1 220 ? 31.253 -19.117 -6.724 1.00 51.35 199 TRP F O 1
ATOM 13328 N N . ASP F 1 221 ? 31.864 -17.070 -7.428 1.00 51.21 200 ASP F N 1
ATOM 13329 C CA . ASP F 1 221 ? 32.253 -17.531 -8.755 1.00 51.96 200 ASP F CA 1
ATOM 13330 C C . ASP F 1 221 ? 33.377 -16.650 -9.321 1.00 47.53 200 ASP F C 1
ATOM 13331 O O . ASP F 1 221 ? 33.299 -15.422 -9.285 1.00 43.60 200 ASP F O 1
ATOM 13336 N N . THR F 1 222 ? 34.431 -17.284 -9.822 1.00 46.41 201 THR F N 1
ATOM 13337 C CA . THR F 1 222 ? 35.615 -16.552 -10.245 1.00 46.13 201 THR F CA 1
ATOM 13338 C C . THR F 1 222 ? 35.834 -16.588 -11.756 1.00 41.17 201 THR F C 1
ATOM 13339 O O . THR F 1 222 ? 36.977 -16.503 -12.213 1.00 42.94 201 THR F O 1
ATOM 13343 N N . THR F 1 223 ? 34.750 -16.703 -12.521 1.00 46.64 202 THR F N 1
ATOM 13344 C CA . THR F 1 223 ? 34.837 -17.017 -13.957 1.00 52.87 202 THR F CA 1
ATOM 13345 C C . THR F 1 223 ? 35.701 -16.055 -14.775 1.00 48.40 202 THR F C 1
ATOM 13346 O O . THR F 1 223 ? 36.614 -16.489 -15.469 1.00 55.79 202 THR F O 1
ATOM 13350 N N . GLY F 1 224 ? 35.416 -14.762 -14.711 1.00 39.41 203 GLY F N 1
ATOM 13351 C CA . GLY F 1 224 ? 36.219 -13.805 -15.452 1.00 42.10 203 GLY F CA 1
ATOM 13352 C C . GLY F 1 224 ? 37.141 -13.027 -14.535 1.00 44.59 203 GLY F C 1
ATOM 13353 O O . GLY F 1 224 ? 37.382 -11.843 -14.745 1.00 39.76 203 GLY F O 1
ATOM 13354 N N . ALA F 1 225 ? 37.653 -13.694 -13.503 1.00 46.12 204 ALA F N 1
ATOM 13355 C CA . ALA F 1 225 ? 38.448 -13.018 -12.481 1.00 36.47 204 ALA F CA 1
ATOM 13356 C C . ALA F 1 225 ? 39.795 -13.689 -12.304 1.00 36.53 204 ALA F C 1
ATOM 13357 O O . ALA F 1 225 ? 39.991 -14.824 -12.718 1.00 38.22 204 ALA F O 1
ATOM 13359 N N . VAL F 1 226 ? 40.734 -12.966 -11.709 1.00 36.64 205 VAL F N 1
ATOM 13360 C CA . VAL F 1 226 ? 42.064 -13.494 -11.500 1.00 34.60 205 VAL F CA 1
ATOM 13361 C C . VAL F 1 226 ? 42.442 -13.217 -10.062 1.00 40.22 205 VAL F C 1
ATOM 13362 O O . VAL F 1 226 ? 42.000 -12.216 -9.480 1.00 38.49 205 VAL F O 1
ATOM 13366 N N . PRO F 1 227 ? 43.234 -14.121 -9.466 1.00 35.24 206 PRO F N 1
ATOM 13367 C CA . PRO F 1 227 ? 43.567 -13.987 -8.046 1.00 34.26 206 PRO F CA 1
ATOM 13368 C C . PRO F 1 227 ? 44.879 -13.260 -7.813 1.00 32.48 206 PRO F C 1
ATOM 13369 O O . PRO F 1 227 ? 45.798 -13.354 -8.626 1.00 33.89 206 PRO F O 1
ATOM 13373 N N . ALA F 1 228 ? 44.949 -12.541 -6.700 1.00 31.13 207 ALA F N 1
ATOM 13374 C CA . ALA F 1 228 ? 46.191 -11.956 -6.220 1.00 30.75 207 ALA F CA 1
ATOM 13375 C C . ALA F 1 228 ? 46.820 -12.910 -5.202 1.00 28.18 207 ALA F C 1
ATOM 13376 O O . ALA F 1 228 ? 46.464 -12.874 -4.030 1.00 25.75 207 ALA F O 1
ATOM 13378 N N . VAL F 1 229 ? 47.734 -13.763 -5.664 1.00 29.38 208 VAL F N 1
ATOM 13379 C CA . VAL F 1 229 ? 48.381 -14.773 -4.828 1.00 25.32 208 VAL F CA 1
ATOM 13380 C C . VAL F 1 229 ? 49.660 -14.227 -4.216 1.00 28.52 208 VAL F C 1
ATOM 13381 O O . VAL F 1 229 ? 50.665 -14.091 -4.898 1.00 24.42 208 VAL F O 1
ATOM 13385 N N . MET F 1 230 ? 49.623 -13.934 -2.918 1.00 27.96 209 MET F N 1
ATOM 13386 C CA . MET F 1 230 ? 50.683 -13.158 -2.281 1.00 29.07 209 MET F CA 1
ATOM 13387 C C . MET F 1 230 ? 51.476 -13.914 -1.218 1.00 30.62 209 MET F C 1
ATOM 13388 O O . MET F 1 230 ? 50.927 -14.725 -0.461 1.00 28.22 209 MET F O 1
ATOM 13393 N N . GLN F 1 231 ? 52.772 -13.620 -1.162 1.00 30.87 210 GLN F N 1
ATOM 13394 C CA . GLN F 1 231 ? 53.609 -13.997 -0.021 1.00 32.08 210 GLN F CA 1
ATOM 13395 C C . GLN F 1 231 ? 53.757 -12.800 0.934 1.00 31.63 210 GLN F C 1
ATOM 13396 O O . GLN F 1 231 ? 53.607 -11.664 0.506 1.00 29.81 210 GLN F O 1
ATOM 13402 N N . PRO F 1 232 ? 54.063 -13.057 2.226 1.00 34.60 211 PRO F N 1
ATOM 13403 C CA . PRO F 1 232 ? 54.265 -11.930 3.143 1.00 30.74 211 PRO F CA 1
ATOM 13404 C C . PRO F 1 232 ? 55.409 -11.046 2.653 1.00 33.89 211 PRO F C 1
ATOM 13405 O O . PRO F 1 232 ? 56.433 -11.577 2.231 1.00 32.17 211 PRO F O 1
ATOM 13409 N N . GLY F 1 233 ? 55.231 -9.726 2.680 1.00 30.19 212 GLY F N 1
ATOM 13410 C CA . GLY F 1 233 ? 56.242 -8.831 2.136 1.00 28.39 212 GLY F CA 1
ATOM 13411 C C . GLY F 1 233 ? 56.024 -8.492 0.665 1.00 29.13 212 GLY F C 1
ATOM 13412 O O . GLY F 1 233 ? 56.779 -7.718 0.061 1.00 28.64 212 GLY F O 1
ATOM 13413 N N . ASP F 1 234 ? 54.997 -9.084 0.074 1.00 28.47 213 ASP F N 1
ATOM 13414 C CA . ASP F 1 234 ? 54.617 -8.718 -1.287 1.00 32.53 213 ASP F CA 1
ATOM 13415 C C . ASP F 1 234 ? 53.660 -7.534 -1.246 1.00 29.34 213 ASP F C 1
ATOM 13416 O O . ASP F 1 234 ? 53.022 -7.289 -0.230 1.00 27.27 213 ASP F O 1
ATOM 13421 N N . LEU F 1 235 ? 53.571 -6.824 -2.367 1.00 29.12 214 LEU F N 1
ATOM 13422 C CA . LEU F 1 235 ? 52.744 -5.637 -2.506 1.00 26.12 214 LEU F CA 1
ATOM 13423 C C . LEU F 1 235 ? 51.705 -5.820 -3.608 1.00 29.50 214 LEU F C 1
ATOM 13424 O O . LEU F 1 235 ? 52.053 -6.124 -4.755 1.00 30.69 214 LEU F O 1
ATOM 13429 N N . LEU F 1 236 ? 50.432 -5.651 -3.276 1.00 26.28 215 LEU F N 1
ATOM 13430 C CA . LEU F 1 236 ? 49.417 -5.629 -4.317 1.00 25.76 215 LEU F CA 1
ATOM 13431 C C . LEU F 1 236 ? 49.018 -4.179 -4.608 1.00 27.72 215 LEU F C 1
ATOM 13432 O O . LEU F 1 236 ? 48.655 -3.419 -3.704 1.00 25.27 215 LEU F O 1
ATOM 13437 N N . LEU F 1 237 ? 49.130 -3.788 -5.870 1.00 26.14 216 LEU F N 1
ATOM 13438 C CA . LEU F 1 237 ? 48.728 -2.450 -6.292 1.00 24.29 216 LEU F CA 1
ATOM 13439 C C . LEU F 1 237 ? 47.412 -2.555 -7.034 1.00 25.22 216 LEU F C 1
ATOM 13440 O O . LEU F 1 237 ? 47.316 -3.321 -7.997 1.00 27.86 216 LEU F O 1
ATOM 13445 N N . HIS F 1 238 ? 46.395 -1.817 -6.602 1.00 24.24 217 HIS F N 1
ATOM 13446 C CA . HIS F 1 238 ? 45.150 -1.821 -7.356 1.00 24.90 217 HIS F CA 1
ATOM 13447 C C . HIS F 1 238 ? 44.489 -0.444 -7.490 1.00 27.53 217 HIS F C 1
ATOM 13448 O O . HIS F 1 238 ? 44.444 0.375 -6.557 1.00 29.25 217 HIS F O 1
ATOM 13455 N N . ASN F 1 239 ? 44.037 -0.215 -8.718 1.00 27.00 218 ASN F N 1
ATOM 13456 C CA . ASN F 1 239 ? 43.181 0.882 -9.106 1.00 28.06 218 ASN F CA 1
ATOM 13457 C C . ASN F 1 239 ? 41.878 0.767 -8.329 1.00 25.92 218 ASN F C 1
ATOM 13458 O O . ASN F 1 239 ? 41.234 -0.276 -8.375 1.00 28.97 218 ASN F O 1
ATOM 13463 N N . ILE F 1 240 ? 41.493 1.831 -7.624 1.00 23.56 219 ILE F N 1
ATOM 13464 C CA . ILE F 1 240 ? 40.262 1.822 -6.840 1.00 27.57 219 ILE F CA 1
ATOM 13465 C C . ILE F 1 240 ? 39.026 1.590 -7.679 1.00 29.99 219 ILE F C 1
ATOM 13466 O O . ILE F 1 240 ? 37.978 1.260 -7.137 1.00 34.97 219 ILE F O 1
ATOM 13471 N N . LEU F 1 241 ? 39.142 1.778 -8.991 1.00 28.41 220 LEU F N 1
ATOM 13472 C CA . LEU F 1 241 ? 38.020 1.574 -9.906 1.00 27.52 220 LEU F CA 1
ATOM 13473 C C . LEU F 1 241 ? 37.916 0.127 -10.384 1.00 28.02 220 LEU F C 1
ATOM 13474 O O . LEU F 1 241 ? 36.917 -0.255 -10.986 1.00 28.22 220 LEU F O 1
ATOM 13479 N N . THR F 1 242 ? 38.951 -0.670 -10.145 1.00 28.08 221 THR F N 1
ATOM 13480 C CA . THR F 1 242 ? 38.923 -2.079 -10.534 1.00 25.96 221 THR F CA 1
ATOM 13481 C C . THR F 1 242 ? 37.985 -2.872 -9.603 1.00 29.05 221 THR F C 1
ATOM 13482 O O . THR F 1 242 ? 38.042 -2.739 -8.377 1.00 26.33 221 THR F O 1
ATOM 13486 N N . LEU F 1 243 ? 37.103 -3.671 -10.193 1.00 27.46 222 LEU F N 1
ATOM 13487 C CA . LEU F 1 243 ? 36.166 -4.480 -9.420 1.00 31.29 222 LEU F CA 1
ATOM 13488 C C . LEU F 1 243 ? 36.904 -5.592 -8.669 1.00 30.24 222 LEU F C 1
ATOM 13489 O O . LEU F 1 243 ? 37.613 -6.387 -9.288 1.00 31.67 222 LEU F O 1
ATOM 13494 N N . HIS F 1 244 ? 36.752 -5.653 -7.348 1.00 30.27 223 HIS F N 1
ATOM 13495 C CA . HIS F 1 244 ? 37.385 -6.747 -6.597 1.00 34.03 223 HIS F CA 1
ATOM 13496 C C . HIS F 1 244 ? 36.542 -7.277 -5.438 1.00 34.15 223 HIS F C 1
ATOM 13497 O O . HIS F 1 244 ? 35.581 -6.632 -4.979 1.00 34.48 223 HIS F O 1
ATOM 13504 N N . GLY F 1 245 ? 36.925 -8.464 -4.966 1.00 34.69 224 GLY F N 1
ATOM 13505 C CA . GLY F 1 245 ? 36.217 -9.151 -3.900 1.00 33.50 224 GLY F CA 1
ATOM 13506 C C . GLY F 1 245 ? 36.928 -10.404 -3.413 1.00 37.85 224 GLY F C 1
ATOM 13507 O O . GLY F 1 245 ? 38.047 -10.712 -3.841 1.00 34.82 224 GLY F O 1
ATOM 13508 N N . ALA F 1 246 ? 36.263 -11.130 -2.520 1.00 36.23 225 ALA F N 1
ATOM 13509 C CA . ALA F 1 246 ? 36.836 -12.314 -1.877 1.00 37.79 225 ALA F CA 1
ATOM 13510 C C . ALA F 1 246 ? 35.732 -13.280 -1.421 1.00 34.29 225 ALA F C 1
ATOM 13511 O O . ALA F 1 246 ? 34.612 -12.854 -1.117 1.00 36.38 225 ALA F O 1
ATOM 13513 N N . PRO F 1 247 ? 36.035 -14.586 -1.382 1.00 33.54 226 PRO F N 1
ATOM 13514 C CA . PRO F 1 247 ? 35.060 -15.544 -0.851 1.00 37.54 226 PRO F CA 1
ATOM 13515 C C . PRO F 1 247 ? 35.046 -15.552 0.688 1.00 37.80 226 PRO F C 1
ATOM 13516 O O . PRO F 1 247 ? 35.972 -15.028 1.308 1.00 36.13 226 PRO F O 1
ATOM 13520 N N . ALA F 1 248 ? 34.004 -16.127 1.285 1.00 36.18 227 ALA F N 1
ATOM 13521 C CA . ALA F 1 248 ? 33.981 -16.380 2.727 1.00 37.55 227 ALA F CA 1
ATOM 13522 C C . ALA F 1 248 ? 35.087 -17.363 3.089 1.00 39.57 227 ALA F C 1
ATOM 13523 O O . ALA F 1 248 ? 35.265 -18.366 2.399 1.00 41.40 227 ALA F O 1
ATOM 13525 N N . VAL F 1 249 ? 35.850 -17.078 4.144 1.00 42.56 228 VAL F N 1
ATOM 13526 C CA . VAL F 1 249 ? 37.045 -17.876 4.445 1.00 38.08 228 VAL F CA 1
ATOM 13527 C C . VAL F 1 249 ? 37.211 -18.137 5.931 1.00 41.57 228 VAL F C 1
ATOM 13528 O O . VAL F 1 249 ? 36.728 -17.358 6.763 1.00 43.21 228 VAL F O 1
ATOM 13532 N N . VAL F 1 250 ? 37.901 -19.230 6.260 1.00 38.92 229 VAL F N 1
ATOM 13533 C CA . VAL F 1 250 ? 38.128 -19.615 7.655 1.00 42.09 229 VAL F CA 1
ATOM 13534 C C . VAL F 1 250 ? 39.602 -19.902 7.941 1.00 39.22 229 VAL F C 1
ATOM 13535 O O . VAL F 1 250 ? 40.308 -20.458 7.093 1.00 45.23 229 VAL F O 1
ATOM 13539 N N . GLY F 1 251 ? 40.067 -19.503 9.123 1.00 34.54 230 GLY F N 1
ATOM 13540 C CA . GLY F 1 251 ? 41.328 -19.999 9.647 1.00 36.71 230 GLY F CA 1
ATOM 13541 C C . GLY F 1 251 ? 42.559 -19.108 9.644 1.00 41.48 230 GLY F C 1
ATOM 13542 O O . GLY F 1 251 ? 43.462 -19.303 10.456 1.00 42.82 230 GLY F O 1
ATOM 13543 N N . LYS F 1 252 ? 42.626 -18.145 8.738 1.00 38.38 231 LYS F N 1
ATOM 13544 C CA . LYS F 1 252 ? 43.833 -17.336 8.623 1.00 38.32 231 LYS F CA 1
ATOM 13545 C C . LYS F 1 252 ? 43.586 -15.909 9.090 1.00 39.41 231 LYS F C 1
ATOM 13546 O O . LYS F 1 252 ? 42.483 -15.387 8.937 1.00 39.44 231 LYS F O 1
ATOM 13552 N N . GLN F 1 253 ? 44.599 -15.275 9.675 1.00 41.17 232 GLN F N 1
ATOM 13553 C CA . GLN F 1 253 ? 44.388 -13.939 10.221 1.00 40.11 232 GLN F CA 1
ATOM 13554 C C . GLN F 1 253 ? 44.480 -12.880 9.128 1.00 43.26 232 GLN F C 1
ATOM 13555 O O . GLN F 1 253 ? 43.713 -11.891 9.129 1.00 41.38 232 GLN F O 1
ATOM 13561 N N . ARG F 1 254 ? 45.436 -13.057 8.221 1.00 36.70 233 ARG F N 1
ATOM 13562 C CA . ARG F 1 254 ? 45.245 -12.486 6.905 1.00 35.23 233 ARG F CA 1
ATOM 13563 C C . ARG F 1 254 ? 45.282 -10.932 6.910 1.00 37.84 233 ARG F C 1
ATOM 13564 O O . ARG F 1 254 ? 44.374 -10.259 6.417 1.00 36.59 233 ARG F O 1
ATOM 13572 N N . ARG F 1 255 ? 46.354 -10.375 7.476 1.00 30.14 234 ARG F N 1
ATOM 13573 C CA . ARG F 1 255 ? 46.472 -8.934 7.675 1.00 31.01 234 ARG F CA 1
ATOM 13574 C C . ARG F 1 255 ? 47.107 -8.208 6.473 1.00 35.04 234 ARG F C 1
ATOM 13575 O O . ARG F 1 255 ? 48.101 -8.676 5.898 1.00 27.48 234 ARG F O 1
ATOM 13583 N N . VAL F 1 256 ? 46.541 -7.055 6.110 1.00 29.37 235 VAL F N 1
ATOM 13584 C CA . VAL F 1 256 ? 47.108 -6.233 5.039 1.00 31.69 235 VAL F CA 1
ATOM 13585 C C . VAL F 1 256 ? 47.140 -4.748 5.426 1.00 30.25 235 VAL F C 1
ATOM 13586 O O . VAL F 1 256 ? 46.133 -4.176 5.863 1.00 27.96 235 VAL F O 1
ATOM 13590 N N . ILE F 1 257 ? 48.313 -4.141 5.276 1.00 25.10 236 ILE F N 1
ATOM 13591 C CA . ILE F 1 257 ? 48.453 -2.701 5.432 1.00 27.99 236 ILE F CA 1
ATOM 13592 C C . ILE F 1 257 ? 48.150 -1.961 4.120 1.00 27.56 236 ILE F C 1
ATOM 13593 O O . ILE F 1 257 ? 48.753 -2.249 3.084 1.00 24.77 236 ILE F O 1
ATOM 13598 N N . TYR F 1 258 ? 47.188 -1.038 4.171 1.00 28.81 237 TYR F N 1
ATOM 13599 C CA . TYR F 1 258 ? 46.755 -0.274 2.990 1.00 24.39 237 TYR F CA 1
ATOM 13600 C C . TYR F 1 258 ? 47.157 1.206 3.029 1.00 26.92 237 TYR F C 1
ATOM 13601 O O . TYR F 1 258 ? 46.745 1.957 3.922 1.00 27.09 237 TYR F O 1
ATOM 13610 N N . PHE F 1 259 ? 47.954 1.609 2.049 1.00 26.58 238 PHE F N 1
ATOM 13611 C CA . PHE F 1 259 ? 48.257 3.016 1.770 1.00 25.20 238 PHE F CA 1
ATOM 13612 C C . PHE F 1 259 ? 47.547 3.451 0.490 1.00 28.57 238 PHE F C 1
ATOM 13613 O O . PHE F 1 259 ? 47.812 2.879 -0.569 1.00 27.92 238 PHE F O 1
ATOM 13621 N N . GLU F 1 260 ? 46.673 4.454 0.550 1.00 29.86 239 GLU F N 1
ATOM 13622 C CA . GLU F 1 260 ? 46.137 5.000 -0.693 1.00 25.71 239 GLU F CA 1
ATOM 13623 C C . GLU F 1 260 ? 46.841 6.304 -1.062 1.00 30.12 239 GLU F C 1
ATOM 13624 O O . GLU F 1 260 ? 47.218 7.097 -0.195 1.00 29.47 239 GLU F O 1
ATOM 13630 N N . TYR F 1 261 ? 47.029 6.501 -2.363 1.00 28.40 240 TYR F N 1
ATOM 13631 C CA . TYR F 1 261 ? 47.687 7.684 -2.901 1.00 24.00 240 TYR F CA 1
ATOM 13632 C C . TYR F 1 261 ? 46.816 8.333 -3.961 1.00 24.33 240 TYR F C 1
ATOM 13633 O O . TYR F 1 261 ? 46.225 7.637 -4.787 1.00 24.74 240 TYR F O 1
ATOM 13642 N N . ARG F 1 262 ? 46.745 9.662 -3.937 1.00 28.71 241 ARG F N 1
ATOM 13643 C CA . ARG F 1 262 ? 46.141 10.447 -5.018 1.00 21.19 241 ARG F CA 1
ATOM 13644 C C . ARG F 1 262 ? 47.096 11.562 -5.462 1.00 23.14 241 ARG F C 1
ATOM 13645 O O . ARG F 1 262 ? 47.999 11.960 -4.721 1.00 24.41 241 ARG F O 1
ATOM 13653 N N . PRO F 1 263 ? 46.917 12.076 -6.679 1.00 22.65 242 PRO F N 1
ATOM 13654 C CA . PRO F 1 263 ? 47.722 13.240 -7.070 1.00 24.11 242 PRO F CA 1
ATOM 13655 C C . PRO F 1 263 ? 47.253 14.511 -6.357 1.00 20.91 242 PRO F C 1
ATOM 13656 O O . PRO F 1 263 ? 46.048 14.693 -6.218 1.00 22.85 242 PRO F O 1
ATOM 13660 N N . ALA F 1 264 ? 48.171 15.366 -5.917 1.00 23.71 243 ALA F N 1
ATOM 13661 C CA . ALA F 1 264 ? 47.780 16.608 -5.223 1.00 25.10 243 ALA F CA 1
ATOM 13662 C C . ALA F 1 264 ? 46.912 17.525 -6.103 1.00 22.97 243 ALA F C 1
ATOM 13663 O O . ALA F 1 264 ? 45.965 18.142 -5.604 1.00 23.30 243 ALA F O 1
ATOM 13665 N N . GLU F 1 265 ? 47.197 17.584 -7.407 1.00 22.58 244 GLU F N 1
ATOM 13666 C CA . GLU F 1 265 ? 46.419 18.458 -8.304 1.00 23.51 244 GLU F CA 1
ATOM 13667 C C . GLU F 1 265 ? 44.975 18.007 -8.411 1.00 24.00 244 GLU F C 1
ATOM 13668 O O . GLU F 1 265 ? 44.096 18.838 -8.613 1.00 25.10 244 GLU F O 1
ATOM 13674 N N . VAL F 1 266 ? 44.737 16.700 -8.271 1.00 22.49 245 VAL F N 1
ATOM 13675 C CA . VAL F 1 266 ? 43.406 16.126 -8.395 1.00 21.22 245 VAL F CA 1
ATOM 13676 C C . VAL F 1 266 ? 42.619 16.437 -7.121 1.00 25.29 245 VAL F C 1
ATOM 13677 O O . VAL F 1 266 ? 41.453 16.807 -7.186 1.00 28.87 245 VAL F O 1
ATOM 13681 N N . GLU F 1 267 ? 43.257 16.248 -5.963 1.00 25.49 246 GLU F N 1
ATOM 13682 C CA . GLU F 1 267 ? 42.630 16.589 -4.688 1.00 31.58 246 GLU F CA 1
ATOM 13683 C C . GLU F 1 267 ? 42.302 18.063 -4.693 1.00 26.49 246 GLU F C 1
ATOM 13684 O O . GLU F 1 267 ? 41.210 18.462 -4.313 1.00 29.19 246 GLU F O 1
ATOM 13690 N N . TRP F 1 268 ? 43.257 18.858 -5.147 1.00 23.39 247 TRP F N 1
ATOM 13691 C CA . TRP F 1 268 ? 43.109 20.302 -5.134 1.00 28.94 247 TRP F CA 1
ATOM 13692 C C . TRP F 1 268 ? 41.828 20.722 -5.852 1.00 32.08 247 TRP F C 1
ATOM 13693 O O . TRP F 1 268 ? 41.028 21.491 -5.321 1.00 35.06 247 TRP F O 1
ATOM 13704 N N . GLN F 1 269 ? 41.592 20.163 -7.031 1.00 29.54 248 GLN F N 1
ATOM 13705 C CA . GLN F 1 269 ? 40.455 20.598 -7.830 1.00 30.65 248 GLN F CA 1
ATOM 13706 C C . GLN F 1 269 ? 39.189 19.806 -7.538 1.00 27.62 248 GLN F C 1
ATOM 13707 O O . GLN F 1 269 ? 38.098 20.342 -7.628 1.00 28.14 248 GLN F O 1
ATOM 13713 N N . LEU F 1 270 ? 39.326 18.530 -7.206 1.00 27.94 249 LEU F N 1
ATOM 13714 C CA . LEU F 1 270 ? 38.155 17.666 -7.159 1.00 27.58 249 LEU F CA 1
ATOM 13715 C C . LEU F 1 270 ? 37.856 17.130 -5.759 1.00 27.92 249 LEU F C 1
ATOM 13716 O O . LEU F 1 270 ? 36.841 16.468 -5.548 1.00 23.63 249 LEU F O 1
ATOM 13721 N N . GLY F 1 271 ? 38.732 17.415 -4.803 1.00 29.77 250 GLY F N 1
ATOM 13722 C CA . GLY F 1 271 ? 38.585 16.836 -3.479 1.00 27.60 250 GLY F CA 1
ATOM 13723 C C . GLY F 1 271 ? 39.049 15.389 -3.458 1.00 30.97 250 GLY F C 1
ATOM 13724 O O . GLY F 1 271 ? 39.892 15.000 -4.277 1.00 27.80 250 GLY F O 1
ATOM 13725 N N . PRO F 1 272 ? 38.487 14.566 -2.549 1.00 30.36 251 PRO F N 1
ATOM 13726 C CA . PRO F 1 272 ? 37.375 14.847 -1.641 1.00 26.76 251 PRO F CA 1
ATOM 13727 C C . PRO F 1 272 ? 37.786 15.623 -0.403 1.00 31.60 251 PRO F C 1
ATOM 13728 O O . PRO F 1 272 ? 36.924 16.058 0.359 1.00 31.99 251 PRO F O 1
ATOM 13732 N N . HIS F 1 273 ? 39.085 15.785 -0.194 1.00 31.30 252 HIS F N 1
ATOM 13733 C CA . HIS F 1 273 ? 39.543 16.486 0.994 1.00 31.90 252 HIS F CA 1
ATOM 13734 C C . HIS F 1 273 ? 39.573 17.996 0.780 1.00 34.02 252 HIS F C 1
ATOM 13735 O O . HIS F 1 273 ? 39.600 18.467 -0.358 1.00 36.63 252 HIS F O 1
ATOM 13742 N N . SER F 1 274 ? 39.559 18.749 1.878 1.00 27.29 253 SER F N 1
ATOM 13743 C CA . SER F 1 274 ? 39.762 20.188 1.817 1.00 32.08 253 SER F CA 1
ATOM 13744 C C . SER F 1 274 ? 41.189 20.486 1.349 1.00 34.01 253 SER F C 1
ATOM 13745 O O . SER F 1 274 ? 42.060 19.633 1.454 1.00 31.94 253 SER F O 1
ATOM 13748 N N . ALA F 1 275 ? 41.418 21.699 0.841 1.00 38.11 254 ALA F N 1
ATOM 13749 C CA . ALA F 1 275 ? 42.702 22.091 0.248 1.00 32.05 254 ALA F CA 1
ATOM 13750 C C . ALA F 1 275 ? 43.882 21.952 1.203 1.00 34.17 254 ALA F C 1
ATOM 13751 O O . ALA F 1 275 ? 44.997 21.596 0.809 1.00 35.38 254 ALA F O 1
ATOM 13753 N N . GLU F 1 276 ? 43.614 22.270 2.461 1.00 35.04 255 GLU F N 1
ATOM 13754 C CA . GLU F 1 276 ? 44.586 22.273 3.546 1.00 37.58 255 GLU F CA 1
ATOM 13755 C C . GLU F 1 276 ? 45.229 20.896 3.807 1.00 34.23 255 GLU F C 1
ATOM 13756 O O . GLU F 1 276 ? 46.394 20.794 4.204 1.00 32.87 255 GLU F O 1
ATOM 13762 N N . TYR F 1 277 ? 44.430 19.853 3.614 1.00 30.04 256 TYR F N 1
ATOM 13763 C CA . TYR F 1 277 ? 44.848 18.465 3.762 1.00 30.43 256 TYR F CA 1
ATOM 13764 C C . TYR F 1 277 ? 46.147 18.159 3.010 1.00 32.65 256 TYR F C 1
ATOM 13765 O O . TYR F 1 277 ? 46.986 17.399 3.497 1.00 32.05 256 TYR F O 1
ATOM 13774 N N . ILE F 1 278 ? 46.307 18.772 1.832 1.00 30.35 257 ILE F N 1
ATOM 13775 C CA . ILE F 1 278 ? 47.406 18.467 0.928 1.00 28.63 257 ILE F CA 1
ATOM 13776 C C . ILE F 1 278 ? 48.774 18.780 1.535 1.00 31.20 257 ILE F C 1
ATOM 13777 O O . ILE F 1 278 ? 49.687 17.951 1.490 1.00 30.66 257 ILE F O 1
ATOM 13782 N N . GLY F 1 279 ? 48.920 19.975 2.103 1.00 31.32 258 GLY F N 1
ATOM 13783 C CA . GLY F 1 279 ? 50.181 20.362 2.708 1.00 30.38 258 GLY F CA 1
ATOM 13784 C C . GLY F 1 279 ? 50.453 19.577 3.976 1.00 29.20 258 GLY F C 1
ATOM 13785 O O . GLY F 1 279 ? 51.608 19.321 4.315 1.00 31.53 258 GLY F O 1
ATOM 13786 N N . LEU F 1 280 ? 49.389 19.193 4.674 1.00 26.03 259 LEU F N 1
ATOM 13787 C CA . LEU F 1 280 ? 49.543 18.410 5.896 1.00 32.95 259 LEU F CA 1
ATOM 13788 C C . LEU F 1 280 ? 50.007 16.977 5.585 1.00 35.46 259 LEU F C 1
ATOM 13789 O O . LEU F 1 280 ? 50.939 16.478 6.209 1.00 38.74 259 LEU F O 1
ATOM 13794 N N . LYS F 1 281 ? 49.393 16.326 4.602 1.00 32.69 260 LYS F N 1
ATOM 13795 C CA . LYS F 1 281 ? 49.846 14.988 4.224 1.00 30.21 260 LYS F CA 1
ATOM 13796 C C . LYS F 1 281 ? 51.222 14.997 3.542 1.00 29.25 260 LYS F C 1
ATOM 13797 O O . LYS F 1 281 ? 51.942 14.003 3.576 1.00 29.04 260 LYS F O 1
ATOM 13803 N N . GLN F 1 282 ? 51.609 16.125 2.957 1.00 31.05 261 GLN F N 1
ATOM 13804 C CA . GLN F 1 282 ? 52.956 16.251 2.415 1.00 27.81 261 GLN F CA 1
ATOM 13805 C C . GLN F 1 282 ? 53.986 16.293 3.541 1.00 29.04 261 GLN F C 1
ATOM 13806 O O . GLN F 1 282 ? 55.083 15.748 3.421 1.00 31.94 261 GLN F O 1
ATOM 13812 N N . GLN F 1 283 ? 53.622 16.945 4.637 1.00 29.73 262 GLN F N 1
ATOM 13813 C CA . GLN F 1 283 ? 54.459 16.961 5.827 1.00 35.16 262 GLN F CA 1
ATOM 13814 C C . GLN F 1 283 ? 54.585 15.556 6.405 1.00 31.75 262 GLN F C 1
ATOM 13815 O O . GLN F 1 283 ? 55.652 15.166 6.876 1.00 29.85 262 GLN F O 1
ATOM 13821 N N . VAL F 1 284 ? 53.473 14.822 6.383 1.00 29.79 263 VAL F N 1
ATOM 13822 C CA . VAL F 1 284 ? 53.433 13.440 6.847 1.00 28.75 263 VAL F CA 1
ATOM 13823 C C . VAL F 1 284 ? 54.436 12.601 6.070 1.00 32.81 263 VAL F C 1
ATOM 13824 O O . VAL F 1 284 ? 55.274 11.915 6.661 1.00 31.06 263 VAL F O 1
ATOM 13828 N N . LEU F 1 285 ? 54.363 12.705 4.742 1.00 30.26 264 LEU F N 1
ATOM 13829 C CA . LEU F 1 285 ? 55.217 11.941 3.846 1.00 30.63 264 LEU F CA 1
ATOM 13830 C C . LEU F 1 285 ? 56.677 12.285 4.075 1.00 33.96 264 LEU F C 1
ATOM 13831 O O . LEU F 1 285 ? 57.517 11.389 4.200 1.00 35.00 264 LEU F O 1
ATOM 13836 N N . ARG F 1 286 ? 56.971 13.583 4.113 1.00 31.33 265 ARG F N 1
ATOM 13837 C CA . ARG F 1 286 ? 58.320 14.070 4.362 1.00 33.41 265 ARG F CA 1
ATOM 13838 C C . ARG F 1 286 ? 58.836 13.587 5.716 1.00 32.08 265 ARG F C 1
ATOM 13839 O O . ARG F 1 286 ? 60.014 13.266 5.877 1.00 35.59 265 ARG F O 1
ATOM 13847 N N . SER F 1 287 ? 57.940 13.517 6.684 1.00 30.53 266 SER F N 1
ATOM 13848 C CA . SER F 1 287 ? 58.319 13.083 8.019 1.00 36.70 266 SER F CA 1
ATOM 13849 C C . SER F 1 287 ? 58.701 11.604 8.001 1.00 37.69 266 SER F C 1
ATOM 13850 O O . SER F 1 287 ? 59.724 11.209 8.557 1.00 37.22 266 SER F O 1
ATOM 13853 N N . CYS F 1 288 ? 57.892 10.794 7.327 1.00 34.06 267 CYS F N 1
ATOM 13854 C CA . CYS F 1 288 ? 58.163 9.360 7.233 1.00 33.53 267 CYS F CA 1
ATOM 13855 C C . CYS F 1 288 ? 59.424 9.043 6.451 1.00 35.55 267 CYS F C 1
ATOM 13856 O O . CYS F 1 288 ? 60.194 8.165 6.835 1.00 39.12 267 CYS F O 1
ATOM 13859 N N . ILE F 1 289 ? 59.626 9.743 5.340 1.00 34.54 268 ILE F N 1
ATOM 13860 C CA . ILE F 1 289 ? 60.857 9.618 4.580 1.00 28.90 268 ILE F CA 1
ATOM 13861 C C . ILE F 1 289 ? 62.110 9.969 5.411 1.00 36.40 268 ILE F C 1
ATOM 13862 O O . ILE F 1 289 ? 63.114 9.242 5.377 1.00 32.39 268 ILE F O 1
ATOM 13867 N N . GLN F 1 290 ? 62.062 11.066 6.166 1.00 37.51 269 GLN F N 1
ATOM 13868 C CA . GLN F 1 290 ? 63.238 11.457 6.937 1.00 40.09 269 GLN F CA 1
ATOM 13869 C C . GLN F 1 290 ? 63.570 10.463 8.057 1.00 40.49 269 GLN F C 1
ATOM 13870 O O . GLN F 1 290 ? 64.723 10.074 8.210 1.00 40.65 269 GLN F O 1
ATOM 13876 N N . MET F 1 291 ? 62.583 10.036 8.832 1.00 36.34 270 MET F N 1
ATOM 13877 C CA . MET F 1 291 ? 62.904 9.136 9.930 1.00 42.02 270 MET F CA 1
ATOM 13878 C C . MET F 1 291 ? 63.351 7.768 9.424 1.00 43.09 270 MET F C 1
ATOM 13879 O O . MET F 1 291 ? 64.130 7.093 10.094 1.00 42.78 270 MET F O 1
ATOM 13884 N N . ARG F 1 292 ? 62.887 7.369 8.240 1.00 41.26 271 ARG F N 1
ATOM 13885 C CA . ARG F 1 292 ? 63.391 6.149 7.608 1.00 39.97 271 ARG F CA 1
ATOM 13886 C C . ARG F 1 292 ? 64.889 6.289 7.318 1.00 39.56 271 ARG F C 1
ATOM 13887 O O . ARG F 1 292 ? 65.691 5.424 7.686 1.00 37.91 271 ARG F O 1
ATOM 13895 N N . ALA F 1 293 ? 65.262 7.394 6.679 1.00 37.62 272 ALA F N 1
ATOM 13896 C CA . ALA F 1 293 ? 66.663 7.662 6.355 1.00 41.29 272 ALA F CA 1
ATOM 13897 C C . ALA F 1 293 ? 67.542 7.814 7.611 1.00 44.91 272 ALA F C 1
ATOM 13898 O O . ALA F 1 293 ? 68.767 7.739 7.520 1.00 50.62 272 ALA F O 1
ATOM 13900 N N . ASN F 1 294 ? 66.917 8.029 8.769 1.00 38.56 273 ASN F N 1
ATOM 13901 C CA . ASN F 1 294 ? 67.641 8.133 10.039 1.00 47.74 273 ASN F CA 1
ATOM 13902 C C . ASN F 1 294 ? 67.903 6.783 10.683 1.00 47.98 273 ASN F C 1
ATOM 13903 O O . ASN F 1 294 ? 68.771 6.672 11.547 1.00 48.78 273 ASN F O 1
ATOM 13908 N N . GLU F 1 295 ? 67.150 5.769 10.257 1.00 44.69 274 GLU F N 1
ATOM 13909 C CA . GLU F 1 295 ? 67.235 4.434 10.833 1.00 43.48 274 GLU F CA 1
ATOM 13910 C C . GLU F 1 295 ? 68.432 3.660 10.281 1.00 48.12 274 GLU F C 1
ATOM 13911 O O . GLU F 1 295 ? 68.662 3.635 9.064 1.00 48.15 274 GLU F O 1
ATOM 13917 N N . PRO F 1 296 ? 69.205 3.034 11.183 1.00 46.37 275 PRO F N 1
ATOM 13918 C CA . PRO F 1 296 ? 70.404 2.252 10.855 1.00 45.49 275 PRO F CA 1
ATOM 13919 C C . PRO F 1 296 ? 70.220 1.237 9.715 1.00 41.51 275 PRO F C 1
ATOM 13920 O O . PRO F 1 296 ? 70.996 1.265 8.754 1.00 41.04 275 PRO F O 1
ATOM 13924 N N . GLN F 1 297 ? 69.223 0.359 9.821 1.00 39.08 276 GLN F N 1
ATOM 13925 C CA . GLN F 1 297 ? 69.075 -0.751 8.874 1.00 38.32 276 GLN F CA 1
ATOM 13926 C C . GLN F 1 297 ? 68.743 -0.311 7.444 1.00 40.94 276 GLN F C 1
ATOM 13927 O O . GLN F 1 297 ? 69.001 -1.046 6.488 1.00 43.06 276 GLN F O 1
ATOM 13933 N N . PHE F 1 298 ? 68.187 0.885 7.292 1.00 43.51 277 PHE F N 1
ATOM 13934 C CA . PHE F 1 298 ? 67.888 1.406 5.965 1.00 40.12 277 PHE F CA 1
ATOM 13935 C C . PHE F 1 298 ? 68.987 2.348 5.516 1.00 43.81 277 PHE F C 1
ATOM 13936 O O . PHE F 1 298 ? 68.814 3.095 4.550 1.00 43.91 277 PHE F O 1
ATOM 13944 N N . GLY F 1 299 ? 70.126 2.289 6.205 1.00 38.50 278 GLY F N 1
ATOM 13945 C CA . GLY F 1 299 ? 71.229 3.202 5.955 1.00 35.81 278 GLY F CA 1
ATOM 13946 C C . GLY F 1 299 ? 71.769 3.164 4.537 1.00 47.59 278 GLY F C 1
ATOM 13947 O O . GLY F 1 299 ? 72.317 4.154 4.050 1.00 44.50 278 GLY F O 1
ATOM 13948 N N . ASP F 1 300 ? 71.601 2.023 3.873 1.00 45.83 279 ASP F N 1
ATOM 13949 C CA . ASP F 1 300 ? 72.132 1.821 2.533 1.00 47.12 279 ASP F CA 1
ATOM 13950 C C . ASP F 1 300 ? 71.157 2.191 1.408 1.00 50.46 279 ASP F C 1
ATOM 13951 O O . ASP F 1 300 ? 71.501 2.070 0.226 1.00 55.17 279 ASP F O 1
ATOM 13956 N N . GLU F 1 301 ? 69.949 2.627 1.758 1.00 47.46 280 GLU F N 1
ATOM 13957 C CA . GLU F 1 301 ? 68.945 2.972 0.746 1.00 45.56 280 GLU F CA 1
ATOM 13958 C C . GLU F 1 301 ? 69.164 4.352 0.156 1.00 49.02 280 GLU F C 1
ATOM 13959 O O . GLU F 1 301 ? 69.661 5.248 0.840 1.00 49.64 280 GLU F O 1
ATOM 13965 N N . GLU F 1 302 ? 68.789 4.523 -1.110 1.00 48.46 281 GLU F N 1
ATOM 13966 C CA . GLU F 1 302 ? 68.596 5.864 -1.662 1.00 50.28 281 GLU F CA 1
ATOM 13967 C C . GLU F 1 302 ? 67.186 6.326 -1.320 1.00 49.30 281 GLU F C 1
ATOM 13968 O O . GLU F 1 302 ? 66.211 5.752 -1.813 1.00 43.20 281 GLU F O 1
ATOM 13974 N N . PRO F 1 303 ? 67.076 7.355 -0.461 1.00 47.52 282 PRO F N 1
ATOM 13975 C CA . PRO F 1 303 ? 65.778 7.837 0.023 1.00 41.37 282 PRO F CA 1
ATOM 13976 C C . PRO F 1 303 ? 64.954 8.447 -1.103 1.00 43.25 282 PRO F C 1
ATOM 13977 O O . PRO F 1 303 ? 65.531 9.040 -2.015 1.00 43.29 282 PRO F O 1
ATOM 13981 N N . PHE F 1 304 ? 63.632 8.299 -1.045 1.00 40.00 283 PHE F N 1
ATOM 13982 C CA . PHE F 1 304 ? 62.769 8.902 -2.050 1.00 33.58 283 PHE F CA 1
ATOM 13983 C C . PHE F 1 304 ? 62.889 10.425 -2.057 1.00 37.79 283 PHE F C 1
ATOM 13984 O O . PHE F 1 304 ? 62.690 11.085 -1.027 1.00 35.12 283 PHE F O 1
ATOM 13992 N N . ASP F 1 305 ? 63.193 10.978 -3.229 1.00 36.60 284 ASP F N 1
ATOM 13993 C CA . ASP F 1 305 ? 63.269 12.426 -3.412 1.00 38.33 284 ASP F CA 1
ATOM 13994 C C . ASP F 1 305 ? 61.905 12.957 -3.851 1.00 36.22 284 ASP F C 1
ATOM 13995 O O . ASP F 1 305 ? 61.525 12.814 -5.006 1.00 38.30 284 ASP F O 1
ATOM 14000 N N . TYR F 1 306 ? 61.166 13.556 -2.925 1.00 32.48 285 TYR F N 1
ATOM 14001 C CA . TYR F 1 306 ? 59.833 14.059 -3.225 1.00 32.01 285 TYR F CA 1
ATOM 14002 C C . TYR F 1 306 ? 59.927 15.461 -3.803 1.00 36.87 285 TYR F C 1
ATOM 14003 O O . TYR F 1 306 ? 60.349 16.394 -3.122 1.00 38.34 285 TYR F O 1
ATOM 14012 N N . GLN F 1 307 ? 59.551 15.601 -5.071 1.00 36.50 286 GLN F N 1
ATOM 14013 C CA . GLN F 1 307 ? 59.674 16.869 -5.778 1.00 36.69 286 GLN F CA 1
ATOM 14014 C C . GLN F 1 307 ? 58.455 17.162 -6.645 1.00 37.48 286 GLN F C 1
ATOM 14015 O O . GLN F 1 307 ? 58.512 16.996 -7.869 1.00 34.54 286 GLN F O 1
ATOM 14021 N N . PRO F 1 308 ? 57.351 17.587 -6.023 1.00 30.51 287 PRO F N 1
ATOM 14022 C CA . PRO F 1 308 ? 56.184 17.998 -6.810 1.00 27.37 287 PRO F CA 1
ATOM 14023 C C . PRO F 1 308 ? 56.397 19.342 -7.475 1.00 34.05 287 PRO F C 1
ATOM 14024 O O . PRO F 1 308 ? 57.308 20.072 -7.066 1.00 35.17 287 PRO F O 1
ATOM 14028 N N . ALA F 1 309 ? 55.576 19.661 -8.476 1.00 30.25 288 ALA F N 1
ATOM 14029 C CA . ALA F 1 309 ? 55.589 20.983 -9.109 1.00 33.02 288 ALA F CA 1
ATOM 14030 C C . ALA F 1 309 ? 55.502 22.085 -8.053 1.00 34.75 288 ALA F C 1
ATOM 14031 O O . ALA F 1 309 ? 54.818 21.922 -7.032 1.00 33.06 288 ALA F O 1
ATOM 14033 N N . GLU F 1 310 ? 56.198 23.193 -8.303 1.00 35.67 289 GLU F N 1
ATOM 14034 C CA . GLU F 1 310 ? 56.349 24.269 -7.319 1.00 34.86 289 GLU F CA 1
ATOM 14035 C C . GLU F 1 310 ? 55.027 24.783 -6.779 1.00 33.29 289 GLU F C 1
ATOM 14036 O O . GLU F 1 310 ? 54.906 25.073 -5.590 1.00 37.88 289 GLU F O 1
ATOM 14042 N N . SER F 1 311 ? 54.028 24.876 -7.645 1.00 28.90 290 SER F N 1
ATOM 14043 C CA . SER F 1 311 ? 52.742 25.422 -7.237 1.00 34.09 290 SER F CA 1
ATOM 14044 C C . SER F 1 311 ? 51.967 24.474 -6.320 1.00 33.38 290 SER F C 1
ATOM 14045 O O . SER F 1 311 ? 50.974 24.865 -5.719 1.00 38.32 290 SER F O 1
ATOM 14048 N N . LEU F 1 312 ? 52.416 23.229 -6.213 1.00 35.95 291 LEU F N 1
ATOM 14049 C CA . LEU F 1 312 ? 51.722 22.244 -5.389 1.00 33.17 291 LEU F CA 1
ATOM 14050 C C . LEU F 1 312 ? 52.488 21.855 -4.103 1.00 36.15 291 LEU F C 1
ATOM 14051 O O . LEU F 1 312 ? 52.106 20.917 -3.395 1.00 28.05 291 LEU F O 1
ATOM 14056 N N . ARG F 1 313 ? 53.575 22.563 -3.812 1.00 35.33 292 ARG F N 1
ATOM 14057 C CA . ARG F 1 313 ? 54.297 22.354 -2.557 1.00 37.70 292 ARG F CA 1
ATOM 14058 C C . ARG F 1 313 ? 53.669 23.200 -1.447 1.00 38.70 292 ARG F C 1
ATOM 14059 O O . ARG F 1 313 ? 53.817 24.423 -1.426 1.00 33.74 292 ARG F O 1
ATOM 14067 N N . HIS F 1 314 ? 52.954 22.547 -0.539 1.00 32.97 293 HIS F N 1
ATOM 14068 C CA . HIS F 1 314 ? 52.223 23.261 0.489 1.00 36.54 293 HIS F CA 1
ATOM 14069 C C . HIS F 1 314 ? 52.682 22.909 1.908 1.00 42.32 293 HIS F C 1
ATOM 14070 O O . HIS F 1 314 ? 51.974 23.188 2.874 1.00 40.36 293 HIS F O 1
ATOM 14077 N N . TRP F 1 315 ? 53.861 22.306 2.039 1.00 36.90 294 TRP F N 1
ATOM 14078 C CA . TRP F 1 315 ? 54.357 21.931 3.360 1.00 43.23 294 TRP F CA 1
ATOM 14079 C C . TRP F 1 315 ? 55.088 23.076 4.088 1.00 45.40 294 TRP F C 1
ATOM 14080 O O . TRP F 1 315 ? 55.871 22.839 5.003 1.00 51.45 294 TRP F O 1
ATOM 14091 N N . VAL F 1 316 ? 54.831 24.316 3.693 1.00 46.68 295 VAL F N 1
ATOM 14092 C CA . VAL F 1 316 ? 55.218 25.451 4.532 1.00 49.37 295 VAL F CA 1
ATOM 14093 C C . VAL F 1 316 ? 53.978 26.253 4.930 1.00 50.79 295 VAL F C 1
ATOM 14094 O O . VAL F 1 316 ? 54.065 27.195 5.714 1.00 55.35 295 VAL F O 1
ATOM 14098 N N . ASP F 1 317 ? 52.826 25.856 4.394 1.00 48.96 296 ASP F N 1
ATOM 14099 C CA . ASP F 1 317 ? 51.574 26.589 4.577 1.00 51.80 296 ASP F CA 1
ATOM 14100 C C . ASP F 1 317 ? 51.075 26.553 6.020 1.00 55.70 296 ASP F C 1
ATOM 14101 O O . ASP F 1 317 ? 50.220 27.354 6.408 1.00 56.50 296 ASP F O 1
ATOM 14106 N N . ARG F 1 318 ? 51.591 25.613 6.807 1.00 54.03 297 ARG F N 1
ATOM 14107 C CA . ARG F 1 318 ? 51.152 25.463 8.192 1.00 55.23 297 ARG F CA 1
ATOM 14108 C C . ARG F 1 318 ? 52.340 25.264 9.133 1.00 54.86 297 ARG F C 1
ATOM 14109 O O . ARG F 1 318 ? 53.451 24.940 8.692 1.00 54.52 297 ARG F O 1
ATOM 14117 N N . PRO F 1 319 ? 52.117 25.489 10.434 1.00 55.34 298 PRO F N 1
ATOM 14118 C CA . PRO F 1 319 ? 53.106 25.102 11.442 1.00 54.67 298 PRO F CA 1
ATOM 14119 C C . PRO F 1 319 ? 53.523 23.630 11.331 1.00 54.82 298 PRO F C 1
ATOM 14120 O O . PRO F 1 319 ? 52.705 22.761 10.994 1.00 48.58 298 PRO F O 1
ATOM 14124 N N . GLU F 1 320 ? 54.802 23.380 11.594 1.00 52.18 299 GLU F N 1
ATOM 14125 C CA . GLU F 1 320 ? 55.352 22.035 11.639 1.00 54.43 299 GLU F CA 1
ATOM 14126 C C . GLU F 1 320 ? 54.414 21.094 12.408 1.00 52.85 299 GLU F C 1
ATOM 14127 O O . GLU F 1 320 ? 53.967 21.419 13.507 1.00 52.50 299 GLU F O 1
ATOM 14133 N N . ILE F 1 321 ? 54.089 19.948 11.810 1.00 50.61 300 ILE F N 1
ATOM 14134 C CA . ILE F 1 321 ? 53.078 19.045 12.372 1.00 46.89 300 ILE F CA 1
ATOM 14135 C C . ILE F 1 321 ? 53.597 18.254 13.564 1.00 43.39 300 ILE F C 1
ATOM 14136 O O . ILE F 1 321 ? 54.780 17.909 13.630 1.00 39.21 300 ILE F O 1
ATOM 14141 N N . ASP F 1 322 ? 52.702 17.957 14.498 1.00 42.56 301 ASP F N 1
ATOM 14142 C CA . ASP F 1 322 ? 53.072 17.188 15.683 1.00 49.64 301 ASP F CA 1
ATOM 14143 C C . ASP F 1 322 ? 52.259 15.902 15.790 1.00 44.92 301 ASP F C 1
ATOM 14144 O O . ASP F 1 322 ? 51.971 15.435 16.885 1.00 45.37 301 ASP F O 1
ATOM 14149 N N . THR F 1 323 ? 51.886 15.347 14.643 1.00 41.85 302 THR F N 1
ATOM 14150 C CA . THR F 1 323 ? 51.071 14.148 14.587 1.00 33.18 302 THR F CA 1
ATOM 14151 C C . THR F 1 323 ? 51.086 13.624 13.159 1.00 39.13 302 THR F C 1
ATOM 14152 O O . THR F 1 323 ? 51.392 14.364 12.227 1.00 35.56 302 THR F O 1
ATOM 14156 N N . LEU F 1 324 ? 50.778 12.344 12.988 1.00 37.66 303 LEU F N 1
ATOM 14157 C CA . LEU F 1 324 ? 50.722 11.766 11.658 1.00 36.10 303 LEU F CA 1
ATOM 14158 C C . LEU F 1 324 ? 49.286 11.428 11.348 1.00 33.09 303 LEU F C 1
ATOM 14159 O O . LEU F 1 324 ? 48.992 10.824 10.332 1.00 37.62 303 LEU F O 1
ATOM 14164 N N . ARG F 1 325 ? 48.395 11.825 12.242 1.00 30.14 304 ARG F N 1
ATOM 14165 C CA . ARG F 1 325 ? 46.991 11.474 12.128 1.00 32.09 304 ARG F CA 1
ATOM 14166 C C . ARG F 1 325 ? 46.170 12.669 11.671 1.00 35.39 304 ARG F C 1
ATOM 14167 O O . ARG F 1 325 ? 46.084 13.671 12.370 1.00 31.94 304 ARG F O 1
ATOM 14175 N N . PHE F 1 326 ? 45.573 12.564 10.494 1.00 36.51 305 PHE F N 1
ATOM 14176 C CA . PHE F 1 326 ? 44.676 13.602 10.029 1.00 32.82 305 PHE F CA 1
ATOM 14177 C C . PHE F 1 326 ? 43.359 13.008 9.621 1.00 35.84 305 PHE F C 1
ATOM 14178 O O . PHE F 1 326 ? 43.199 12.522 8.496 1.00 35.08 305 PHE F O 1
ATOM 14186 N N . ALA F 1 327 ? 42.438 13.027 10.586 1.00 32.52 306 ALA F N 1
ATOM 14187 C CA . ALA F 1 327 ? 41.100 12.486 10.438 1.00 33.68 306 ALA F CA 1
ATOM 14188 C C . ALA F 1 327 ? 40.443 13.084 9.218 1.00 37.55 306 ALA F C 1
ATOM 14189 O O . ALA F 1 327 ? 40.378 14.307 9.081 1.00 35.02 306 ALA F O 1
ATOM 14191 N N . HIS F 1 328 ? 39.957 12.209 8.346 1.00 31.03 307 HIS F N 1
ATOM 14192 C CA . HIS F 1 328 ? 39.339 12.618 7.096 1.00 34.72 307 HIS F CA 1
ATOM 14193 C C . HIS F 1 328 ? 38.125 13.528 7.308 1.00 32.94 307 HIS F C 1
ATOM 14194 O O . HIS F 1 328 ? 37.990 14.569 6.647 1.00 29.13 307 HIS F O 1
ATOM 14201 N N . GLU F 1 329 ? 37.258 13.157 8.242 1.00 33.35 308 GLU F N 1
ATOM 14202 C CA . GLU F 1 329 ? 36.049 13.949 8.494 1.00 37.13 308 GLU F CA 1
ATOM 14203 C C . GLU F 1 329 ? 36.373 15.378 8.926 1.00 31.04 308 GLU F C 1
ATOM 14204 O O . GLU F 1 329 ? 35.531 16.250 8.804 1.00 31.29 308 GLU F O 1
ATOM 14210 N N . GLU F 1 330 ? 37.597 15.612 9.396 1.00 30.29 309 GLU F N 1
ATOM 14211 C CA . GLU F 1 330 ? 38.026 16.937 9.830 1.00 33.42 309 GLU F CA 1
ATOM 14212 C C . GLU F 1 330 ? 38.678 17.760 8.713 1.00 35.84 309 GLU F C 1
ATOM 14213 O O . GLU F 1 330 ? 38.983 18.942 8.903 1.00 35.34 309 GLU F O 1
ATOM 14219 N N . TYR F 1 331 ? 38.921 17.130 7.568 1.00 33.08 310 TYR F N 1
ATOM 14220 C CA . TYR F 1 331 ? 39.460 17.839 6.423 1.00 30.75 310 TYR F CA 1
ATOM 14221 C C . TYR F 1 331 ? 38.713 17.477 5.156 1.00 30.16 310 TYR F C 1
ATOM 14222 O O . TYR F 1 331 ? 39.334 17.142 4.150 1.00 29.35 310 TYR F O 1
ATOM 14231 N N . TRP F 1 332 ? 37.386 17.530 5.212 1.00 27.88 311 TRP F N 1
ATOM 14232 C CA . TRP F 1 332 ? 36.540 17.071 4.115 1.00 31.27 311 TRP F CA 1
ATOM 14233 C C . TRP F 1 332 ? 35.950 18.254 3.358 1.00 35.65 311 TRP F C 1
ATOM 14234 O O . TRP F 1 332 ? 35.774 19.325 3.924 1.00 34.86 311 TRP F O 1
ATOM 14245 N N . ARG F 1 333 ? 35.628 18.050 2.083 1.00 35.83 312 ARG F N 1
ATOM 14246 C CA . ARG F 1 333 ? 35.156 19.139 1.222 1.00 37.79 312 ARG F CA 1
ATOM 14247 C C . ARG F 1 333 ? 33.730 18.888 0.771 1.00 43.91 312 ARG F C 1
ATOM 14248 O O . ARG F 1 333 ? 32.991 18.140 1.414 1.00 44.55 312 ARG F O 1
ATOM 14256 N N . VAL G 1 30 ? 20.723 63.434 -13.953 1.00 50.67 9 VAL G N 1
ATOM 14257 C CA . VAL G 1 30 ? 20.993 62.349 -14.888 1.00 51.95 9 VAL G CA 1
ATOM 14258 C C . VAL G 1 30 ? 19.930 61.268 -14.779 1.00 53.65 9 VAL G C 1
ATOM 14259 O O . VAL G 1 30 ? 19.580 60.841 -13.679 1.00 54.69 9 VAL G O 1
ATOM 14263 N N . VAL G 1 31 ? 19.414 60.842 -15.928 1.00 53.53 10 VAL G N 1
ATOM 14264 C CA . VAL G 1 31 ? 18.392 59.803 -15.988 1.00 51.33 10 VAL G CA 1
ATOM 14265 C C . VAL G 1 31 ? 19.030 58.487 -16.418 1.00 47.16 10 VAL G C 1
ATOM 14266 O O . VAL G 1 31 ? 19.920 58.468 -17.269 1.00 46.05 10 VAL G O 1
ATOM 14270 N N . ASN G 1 32 ? 18.591 57.388 -15.812 1.00 47.08 11 ASN G N 1
ATOM 14271 C CA . ASN G 1 32 ? 19.195 56.095 -16.094 1.00 49.15 11 ASN G CA 1
ATOM 14272 C C . ASN G 1 32 ? 18.993 55.661 -17.547 1.00 47.47 11 ASN G C 1
ATOM 14273 O O . ASN G 1 32 ? 17.861 55.573 -18.030 1.00 45.66 11 ASN G O 1
ATOM 14278 N N . ARG G 1 33 ? 20.096 55.391 -18.236 1.00 40.60 12 ARG G N 1
ATOM 14279 C CA . ARG G 1 33 ? 20.032 54.979 -19.634 1.00 42.87 12 ARG G CA 1
ATOM 14280 C C . ARG G 1 33 ? 19.300 53.650 -19.833 1.00 43.06 12 ARG G C 1
ATOM 14281 O O . ARG G 1 33 ? 19.098 52.866 -18.894 1.00 40.16 12 ARG G O 1
ATOM 14289 N N . ILE G 1 34 ? 18.898 53.429 -21.078 1.00 42.52 13 ILE G N 1
ATOM 14290 C CA . ILE G 1 34 ? 18.193 52.229 -21.500 1.00 38.16 13 ILE G CA 1
ATOM 14291 C C . ILE G 1 34 ? 19.163 51.063 -21.531 1.00 36.58 13 ILE G C 1
ATOM 14292 O O . ILE G 1 34 ? 20.216 51.139 -22.169 1.00 38.75 13 ILE G O 1
ATOM 14297 N N . ALA G 1 35 ? 18.814 49.996 -20.824 1.00 31.54 14 ALA G N 1
ATOM 14298 C CA . ALA G 1 35 ? 19.596 48.764 -20.839 1.00 33.28 14 ALA G CA 1
ATOM 14299 C C . ALA G 1 35 ? 19.828 48.235 -22.262 1.00 34.11 14 ALA G C 1
ATOM 14300 O O . ALA G 1 35 ? 18.983 48.390 -23.146 1.00 28.57 14 ALA G O 1
ATOM 14302 N N . GLU G 1 36 ? 20.975 47.598 -22.472 1.00 34.53 15 GLU G N 1
ATOM 14303 C CA . GLU G 1 36 ? 21.291 47.017 -23.768 1.00 33.43 15 GLU G CA 1
ATOM 14304 C C . GLU G 1 36 ? 21.629 45.540 -23.666 1.00 34.76 15 GLU G C 1
ATOM 14305 O O . GLU G 1 36 ? 22.434 45.118 -22.824 1.00 34.73 15 GLU G O 1
ATOM 14311 N N . CYS G 1 37 ? 21.017 44.757 -24.540 1.00 28.90 16 CYS G N 1
ATOM 14312 C CA . CYS G 1 37 ? 21.309 43.342 -24.597 1.00 34.93 16 CYS G CA 1
ATOM 14313 C C . CYS G 1 37 ? 22.009 42.999 -25.908 1.00 32.42 16 CYS G C 1
ATOM 14314 O O . CYS G 1 37 ? 21.412 43.082 -26.972 1.00 31.46 16 CYS G O 1
ATOM 14317 N N . ASP G 1 38 ? 23.277 42.615 -25.810 1.00 35.49 17 ASP G N 1
ATOM 14318 C CA . ASP G 1 38 ? 24.047 42.090 -26.943 1.00 34.27 17 ASP G CA 1
ATOM 14319 C C . ASP G 1 38 ? 23.581 40.670 -27.222 1.00 32.06 17 ASP G C 1
ATOM 14320 O O . ASP G 1 38 ? 24.211 39.718 -26.782 1.00 32.79 17 ASP G O 1
ATOM 14325 N N . ILE G 1 39 ? 22.481 40.535 -27.958 1.00 31.42 18 ILE G N 1
ATOM 14326 C CA . ILE G 1 39 ? 21.711 39.301 -27.943 1.00 29.93 18 ILE G CA 1
ATOM 14327 C C . ILE G 1 39 ? 22.490 38.104 -28.455 1.00 34.99 18 ILE G C 1
ATOM 14328 O O . ILE G 1 39 ? 22.352 37.020 -27.887 1.00 38.48 18 ILE G O 1
ATOM 14333 N N . ARG G 1 40 ? 23.317 38.288 -29.491 1.00 31.17 19 ARG G N 1
ATOM 14334 C CA . ARG G 1 40 ? 24.109 37.187 -30.037 1.00 33.69 19 ARG G CA 1
ATOM 14335 C C . ARG G 1 40 ? 25.342 36.882 -29.178 1.00 36.21 19 ARG G C 1
ATOM 14336 O O . ARG G 1 40 ? 25.931 35.810 -29.283 1.00 35.22 19 ARG G O 1
ATOM 14344 N N . ARG G 1 41 ? 25.716 37.808 -28.304 1.00 34.67 20 ARG G N 1
ATOM 14345 C CA . ARG G 1 41 ? 26.862 37.572 -27.442 1.00 39.22 20 ARG G CA 1
ATOM 14346 C C . ARG G 1 41 ? 26.474 36.873 -26.130 1.00 44.20 20 ARG G C 1
ATOM 14347 O O . ARG G 1 41 ? 27.059 35.853 -25.761 1.00 38.98 20 ARG G O 1
ATOM 14355 N N . THR G 1 42 ? 25.479 37.415 -25.433 1.00 39.85 21 THR G N 1
ATOM 14356 C CA . THR G 1 42 ? 25.197 36.978 -24.071 1.00 36.42 21 THR G CA 1
ATOM 14357 C C . THR G 1 42 ? 23.946 36.114 -23.913 1.00 36.17 21 THR G C 1
ATOM 14358 O O . THR G 1 42 ? 23.775 35.457 -22.890 1.00 40.16 21 THR G O 1
ATOM 14362 N N . GLY G 1 43 ? 23.071 36.119 -24.913 1.00 36.43 22 GLY G N 1
ATOM 14363 C CA . GLY G 1 43 ? 21.688 35.725 -24.688 1.00 38.22 22 GLY G CA 1
ATOM 14364 C C . GLY G 1 43 ? 20.957 36.843 -23.931 1.00 35.30 22 GLY G C 1
ATOM 14365 O O . GLY G 1 43 ? 21.546 37.874 -23.600 1.00 28.54 22 GLY G O 1
ATOM 14366 N N . LEU G 1 44 ? 19.666 36.654 -23.675 1.00 38.21 23 LEU G N 1
ATOM 14367 C CA . LEU G 1 44 ? 18.897 37.605 -22.870 1.00 30.20 23 LEU G CA 1
ATOM 14368 C C . LEU G 1 44 ? 19.037 37.229 -21.391 1.00 33.11 23 LEU G C 1
ATOM 14369 O O . LEU G 1 44 ? 18.614 36.153 -20.977 1.00 32.31 23 LEU G O 1
ATOM 14374 N N . LEU G 1 45 ? 19.640 38.112 -20.601 1.00 33.98 24 LEU G N 1
ATOM 14375 C CA . LEU G 1 45 ? 19.939 37.821 -19.200 1.00 32.64 24 LEU G CA 1
ATOM 14376 C C . LEU G 1 45 ? 18.797 38.278 -18.293 1.00 34.34 24 LEU G C 1
ATOM 14377 O O . LEU G 1 45 ? 17.999 39.124 -18.686 1.00 33.95 24 LEU G O 1
ATOM 14382 N N . PRO G 1 46 ? 18.703 37.701 -17.085 1.00 32.09 25 PRO G N 1
ATOM 14383 C CA . PRO G 1 46 ? 17.674 38.124 -16.123 1.00 31.88 25 PRO G CA 1
ATOM 14384 C C . PRO G 1 46 ? 17.650 39.637 -15.859 1.00 29.23 25 PRO G C 1
ATOM 14385 O O . PRO G 1 46 ? 16.575 40.213 -15.726 1.00 29.90 25 PRO G O 1
ATOM 14389 N N . GLU G 1 47 ? 18.811 40.272 -15.797 1.00 29.79 26 GLU G N 1
ATOM 14390 C CA . GLU G 1 47 ? 18.875 41.721 -15.622 1.00 30.40 26 GLU G CA 1
ATOM 14391 C C . GLU G 1 47 ? 18.249 42.494 -16.802 1.00 31.44 26 GLU G C 1
ATOM 14392 O O . GLU G 1 47 ? 17.747 43.608 -16.621 1.00 28.66 26 GLU G O 1
ATOM 14398 N N . HIS G 1 48 ? 18.292 41.903 -17.997 1.00 29.17 27 HIS G N 1
ATOM 14399 C CA . HIS G 1 48 ? 17.707 42.504 -19.194 1.00 26.51 27 HIS G CA 1
ATOM 14400 C C . HIS G 1 48 ? 16.194 42.455 -19.084 1.00 28.35 27 HIS G C 1
ATOM 14401 O O . HIS G 1 48 ? 15.511 43.424 -19.408 1.00 28.89 27 HIS G O 1
ATOM 14408 N N . VAL G 1 49 ? 15.682 41.306 -18.645 1.00 27.05 28 VAL G N 1
ATOM 14409 C CA . VAL G 1 49 ? 14.254 41.126 -18.390 1.00 27.10 28 VAL G CA 1
ATOM 14410 C C . VAL G 1 49 ? 13.786 42.096 -17.308 1.00 25.23 28 VAL G C 1
ATOM 14411 O O . VAL G 1 49 ? 12.772 42.777 -17.465 1.00 28.09 28 VAL G O 1
ATOM 14415 N N . THR G 1 50 ? 14.530 42.166 -16.212 1.00 27.23 29 THR G N 1
ATOM 14416 C CA . THR G 1 50 ? 14.169 43.070 -15.119 1.00 27.04 29 THR G CA 1
ATOM 14417 C C . THR G 1 50 ? 14.211 44.536 -15.591 1.00 28.66 29 THR G C 1
ATOM 14418 O O . THR G 1 50 ? 13.339 45.330 -15.244 1.00 25.43 29 THR G O 1
ATOM 14422 N N . ALA G 1 51 ? 15.211 44.889 -16.393 1.00 22.30 30 ALA G N 1
ATOM 14423 C CA . ALA G 1 51 ? 15.298 46.261 -16.870 1.00 28.06 30 ALA G CA 1
ATOM 14424 C C . ALA G 1 51 ? 14.086 46.594 -17.756 1.00 24.81 30 ALA G C 1
ATOM 14425 O O . ALA G 1 51 ? 13.478 47.663 -17.620 1.00 21.20 30 ALA G O 1
ATOM 14427 N N . PHE G 1 52 ? 13.709 45.660 -18.627 1.00 22.98 31 PHE G N 1
ATOM 14428 C CA . PHE G 1 52 ? 12.543 45.898 -19.457 1.00 21.14 31 PHE G CA 1
ATOM 14429 C C . PHE G 1 52 ? 11.272 46.113 -18.627 1.00 23.30 31 PHE G C 1
ATOM 14430 O O . PHE G 1 52 ? 10.506 47.036 -18.892 1.00 22.26 31 PHE G O 1
ATOM 14438 N N . ARG G 1 53 ? 11.038 45.248 -17.641 1.00 21.65 32 ARG G N 1
ATOM 14439 C CA . ARG G 1 53 ? 9.815 45.325 -16.852 1.00 22.87 32 ARG G CA 1
ATOM 14440 C C . ARG G 1 53 ? 9.791 46.588 -16.016 1.00 20.46 32 ARG G C 1
ATOM 14441 O O . ARG G 1 53 ? 8.741 47.190 -15.802 1.00 25.65 32 ARG G O 1
ATOM 14449 N N . ARG G 1 54 ? 10.953 46.987 -15.532 1.00 20.41 33 ARG G N 1
ATOM 14450 C CA . ARG G 1 54 ? 11.019 48.151 -14.676 1.00 25.61 33 ARG G CA 1
ATOM 14451 C C . ARG G 1 54 ? 10.984 49.441 -15.506 1.00 23.89 33 ARG G C 1
ATOM 14452 O O . ARG G 1 54 ? 10.199 50.358 -15.232 1.00 28.38 33 ARG G O 1
ATOM 14460 N N . GLN G 1 55 ? 11.824 49.510 -16.532 1.00 23.57 34 GLN G N 1
ATOM 14461 C CA . GLN G 1 55 ? 11.984 50.761 -17.266 1.00 22.79 34 GLN G CA 1
ATOM 14462 C C . GLN G 1 55 ? 10.955 50.924 -18.374 1.00 25.13 34 GLN G C 1
ATOM 14463 O O . GLN G 1 55 ? 10.665 52.051 -18.781 1.00 26.86 34 GLN G O 1
ATOM 14469 N N . GLY G 1 56 ? 10.394 49.814 -18.861 1.00 20.51 35 GLY G N 1
ATOM 14470 C CA . GLY G 1 56 ? 9.421 49.890 -19.937 1.00 21.14 35 GLY G CA 1
ATOM 14471 C C . GLY G 1 56 ? 10.061 49.847 -21.315 1.00 23.11 35 GLY G C 1
ATOM 14472 O O . GLY G 1 56 ? 9.377 50.009 -22.320 1.00 25.44 35 GLY G O 1
ATOM 14473 N N . VAL G 1 57 ? 11.372 49.619 -21.373 1.00 23.14 36 VAL G N 1
ATOM 14474 C CA . VAL G 1 57 ? 12.097 49.678 -22.650 1.00 20.03 36 VAL G CA 1
ATOM 14475 C C . VAL G 1 57 ? 13.363 48.832 -22.574 1.00 22.69 36 VAL G C 1
ATOM 14476 O O . VAL G 1 57 ? 13.927 48.652 -21.489 1.00 27.25 36 VAL G O 1
ATOM 14480 N N . LEU G 1 58 ? 13.780 48.289 -23.717 1.00 23.03 37 LEU G N 1
ATOM 14481 C CA . LEU G 1 58 ? 15.017 47.521 -23.841 1.00 22.26 37 LEU G CA 1
ATOM 14482 C C . LEU G 1 58 ? 15.623 47.588 -25.245 1.00 23.21 37 LEU G C 1
ATOM 14483 O O . LEU G 1 58 ? 14.942 47.333 -26.232 1.00 22.55 37 LEU G O 1
ATOM 14488 N N . VAL G 1 59 ? 16.907 47.907 -25.327 1.00 24.13 38 VAL G N 1
ATOM 14489 C CA . VAL G 1 59 ? 17.611 47.944 -26.603 1.00 22.85 38 VAL G CA 1
ATOM 14490 C C . VAL G 1 59 ? 18.320 46.631 -26.844 1.00 25.00 38 VAL G C 1
ATOM 14491 O O . VAL G 1 59 ? 19.125 46.197 -26.026 1.00 30.29 38 VAL G O 1
ATOM 14495 N N . VAL G 1 60 ? 18.020 45.995 -27.965 1.00 26.31 39 VAL G N 1
ATOM 14496 C CA . VAL G 1 60 ? 18.642 44.725 -28.322 1.00 28.56 39 VAL G CA 1
ATOM 14497 C C . VAL G 1 60 ? 19.601 44.921 -29.504 1.00 32.50 39 VAL G C 1
ATOM 14498 O O . VAL G 1 60 ? 19.168 45.301 -30.597 1.00 33.28 39 VAL G O 1
ATOM 14502 N N . ARG G 1 61 ? 20.896 44.676 -29.288 1.00 30.59 40 ARG G N 1
ATOM 14503 C CA . ARG G 1 61 ? 21.905 44.959 -30.317 1.00 36.24 40 ARG G CA 1
ATOM 14504 C C . ARG G 1 61 ? 22.141 43.791 -31.261 1.00 36.06 40 ARG G C 1
ATOM 14505 O O . ARG G 1 61 ? 22.235 42.640 -30.828 1.00 36.03 40 ARG G O 1
ATOM 14513 N N . GLY G 1 62 ? 22.231 44.101 -32.552 1.00 32.92 41 GLY G N 1
ATOM 14514 C CA . GLY G 1 62 ? 22.606 43.124 -33.559 1.00 31.40 41 GLY G CA 1
ATOM 14515 C C . GLY G 1 62 ? 21.695 41.916 -33.632 1.00 38.05 41 GLY G C 1
ATOM 14516 O O . GLY G 1 62 ? 22.169 40.777 -33.577 1.00 42.27 41 GLY G O 1
ATOM 14517 N N . LEU G 1 63 ? 20.390 42.155 -33.757 1.00 34.43 42 LEU G N 1
ATOM 14518 C CA . LEU G 1 63 ? 19.423 41.064 -33.892 1.00 31.71 42 LEU G CA 1
ATOM 14519 C C . LEU G 1 63 ? 19.605 40.324 -35.215 1.00 31.50 42 LEU G C 1
ATOM 14520 O O . LEU G 1 63 ? 19.584 39.089 -35.283 1.00 30.50 42 LEU G O 1
ATOM 14525 N N . LEU G 1 64 ? 19.785 41.095 -36.273 1.00 30.49 43 LEU G N 1
ATOM 14526 C CA . LEU G 1 64 ? 19.900 40.515 -37.597 1.00 32.25 43 LEU G CA 1
ATOM 14527 C C . LEU G 1 64 ? 21.362 40.287 -37.991 1.00 34.82 43 LEU G C 1
ATOM 14528 O O . LEU G 1 64 ? 22.268 41.023 -37.557 1.00 28.11 43 LEU G O 1
ATOM 14533 N N . THR G 1 65 ? 21.584 39.255 -38.804 1.00 33.23 44 THR G N 1
ATOM 14534 C CA . THR G 1 65 ? 22.844 39.131 -39.532 1.00 32.21 44 THR G CA 1
ATOM 14535 C C . THR G 1 65 ? 22.858 40.172 -40.639 1.00 33.98 44 THR G C 1
ATOM 14536 O O . THR G 1 65 ? 21.794 40.559 -41.132 1.00 34.79 44 THR G O 1
ATOM 14540 N N . PRO G 1 66 ? 24.059 40.641 -41.023 1.00 36.82 45 PRO G N 1
ATOM 14541 C CA . PRO G 1 66 ? 24.206 41.562 -42.158 1.00 36.33 45 PRO G CA 1
ATOM 14542 C C . PRO G 1 66 ? 23.397 41.131 -43.372 1.00 34.73 45 PRO G C 1
ATOM 14543 O O . PRO G 1 66 ? 22.720 41.970 -43.970 1.00 31.13 45 PRO G O 1
ATOM 14547 N N . GLN G 1 67 ? 23.437 39.837 -43.696 1.00 33.13 46 GLN G N 1
ATOM 14548 C CA . GLN G 1 67 ? 22.702 39.320 -44.841 1.00 31.51 46 GLN G CA 1
ATOM 14549 C C . GLN G 1 67 ? 21.197 39.488 -44.694 1.00 35.37 46 GLN G C 1
ATOM 14550 O O . GLN G 1 67 ? 20.525 39.902 -45.648 1.00 36.01 46 GLN G O 1
ATOM 14556 N N . GLU G 1 68 ? 20.657 39.171 -43.515 1.00 37.31 47 GLU G N 1
ATOM 14557 C CA . GLU G 1 68 ? 19.214 39.321 -43.321 1.00 34.37 47 GLU G CA 1
ATOM 14558 C C . GLU G 1 68 ? 18.843 40.801 -43.311 1.00 29.10 47 GLU G C 1
ATOM 14559 O O . GLU G 1 68 ? 17.810 41.189 -43.859 1.00 29.21 47 GLU G O 1
ATOM 14565 N N . LEU G 1 69 ? 19.680 41.623 -42.683 1.00 30.56 48 LEU G N 1
ATOM 14566 C CA . LEU G 1 69 ? 19.419 43.061 -42.648 1.00 28.97 48 LEU G CA 1
ATOM 14567 C C . LEU G 1 69 ? 19.270 43.581 -44.084 1.00 31.27 48 LEU G C 1
ATOM 14568 O O . LEU G 1 69 ? 18.334 44.307 -44.402 1.00 30.62 48 LEU G O 1
ATOM 14573 N N . ALA G 1 70 ? 20.181 43.169 -44.961 1.00 31.91 49 ALA G N 1
ATOM 14574 C CA . ALA G 1 70 ? 20.142 43.630 -46.354 1.00 35.40 49 ALA G CA 1
ATOM 14575 C C . ALA G 1 70 ? 18.845 43.196 -47.058 1.00 33.37 49 ALA G C 1
ATOM 14576 O O . ALA G 1 70 ? 18.269 43.964 -47.824 1.00 34.44 49 ALA G O 1
ATOM 14578 N N . ASP G 1 71 ? 18.371 41.983 -46.770 1.00 32.55 50 ASP G N 1
ATOM 14579 C CA . ASP G 1 71 ? 17.110 41.506 -47.336 1.00 29.62 50 ASP G CA 1
ATOM 14580 C C . ASP G 1 71 ? 15.915 42.361 -46.901 1.00 30.16 50 ASP G C 1
ATOM 14581 O O . ASP G 1 71 ? 15.084 42.757 -47.720 1.00 28.86 50 ASP G O 1
ATOM 14586 N N . VAL G 1 72 ? 15.803 42.644 -45.609 1.00 29.17 51 VAL G N 1
ATOM 14587 C CA . VAL G 1 72 ? 14.627 43.389 -45.174 1.00 28.75 51 VAL G CA 1
ATOM 14588 C C . VAL G 1 72 ? 14.754 44.850 -45.614 1.00 27.29 51 VAL G C 1
ATOM 14589 O O . VAL G 1 72 ? 13.754 45.483 -45.927 1.00 27.64 51 VAL G O 1
ATOM 14593 N N . GLN G 1 73 ? 15.976 45.375 -45.687 1.00 30.23 52 GLN G N 1
ATOM 14594 C CA . GLN G 1 73 ? 16.172 46.735 -46.210 1.00 33.83 52 GLN G CA 1
ATOM 14595 C C . GLN G 1 73 ? 15.622 46.829 -47.632 1.00 32.55 52 GLN G C 1
ATOM 14596 O O . GLN G 1 73 ? 14.792 47.699 -47.934 1.00 30.14 52 GLN G O 1
ATOM 14602 N N . GLU G 1 74 ? 16.069 45.911 -48.492 1.00 31.33 53 GLU G N 1
ATOM 14603 C CA . GLU G 1 74 ? 15.629 45.884 -49.886 1.00 29.21 53 GLU G CA 1
ATOM 14604 C C . GLU G 1 74 ? 14.124 45.663 -49.989 1.00 32.98 53 GLU G C 1
ATOM 14605 O O . GLU G 1 74 ? 13.434 46.293 -50.805 1.00 31.54 53 GLU G O 1
ATOM 14611 N N . ALA G 1 75 ? 13.604 44.782 -49.140 1.00 32.53 54 ALA G N 1
ATOM 14612 C CA . ALA G 1 75 ? 12.166 44.538 -49.134 1.00 34.72 54 ALA G CA 1
ATOM 14613 C C . ALA G 1 75 ? 11.444 45.824 -48.757 1.00 28.57 54 ALA G C 1
ATOM 14614 O O . ALA G 1 75 ? 10.407 46.167 -49.331 1.00 29.68 54 ALA G O 1
ATOM 14616 N N . GLY G 1 76 ? 12.018 46.548 -47.806 1.00 27.13 55 GLY G N 1
ATOM 14617 C CA . GLY G 1 76 ? 11.429 47.794 -47.340 1.00 29.37 55 GLY G CA 1
ATOM 14618 C C . GLY G 1 76 ? 11.471 48.884 -48.402 1.00 29.06 55 GLY G C 1
ATOM 14619 O O . GLY G 1 76 ? 10.488 49.598 -48.601 1.00 30.00 55 GLY G O 1
ATOM 14620 N N . ARG G 1 77 ? 12.615 49.005 -49.075 1.00 32.54 56 ARG G N 1
ATOM 14621 C CA . ARG G 1 77 ? 12.798 49.978 -50.157 1.00 33.53 56 ARG G CA 1
ATOM 14622 C C . ARG G 1 77 ? 11.788 49.758 -51.267 1.00 30.43 56 ARG G C 1
ATOM 14623 O O . ARG G 1 77 ? 11.155 50.696 -51.722 1.00 30.69 56 ARG G O 1
ATOM 14631 N N . ALA G 1 78 ? 11.620 48.500 -51.662 1.00 32.21 57 ALA G N 1
ATOM 14632 C CA . ALA G 1 78 ? 10.727 48.131 -52.756 1.00 32.85 57 ALA G CA 1
ATOM 14633 C C . ALA G 1 78 ? 9.271 48.479 -52.469 1.00 30.89 57 ALA G C 1
ATOM 14634 O O . ALA G 1 78 ? 8.570 49.002 -53.330 1.00 34.26 57 ALA G O 1
ATOM 14636 N N . LEU G 1 79 ? 8.823 48.199 -51.253 1.00 32.28 58 LEU G N 1
ATOM 14637 C CA . LEU G 1 79 ? 7.480 48.571 -50.818 1.00 30.49 58 LEU G CA 1
ATOM 14638 C C . LEU G 1 79 ? 7.206 50.075 -50.842 1.00 26.89 58 LEU G C 1
ATOM 14639 O O . LEU G 1 79 ? 6.087 50.514 -51.076 1.00 27.09 58 LEU G O 1
ATOM 14644 N N . ILE G 1 80 ? 8.218 50.875 -50.564 1.00 27.61 59 ILE G N 1
ATOM 14645 C CA . ILE G 1 80 ? 7.974 52.302 -50.429 1.00 29.98 59 ILE G CA 1
ATOM 14646 C C . ILE G 1 80 ? 7.994 52.919 -51.833 1.00 29.40 59 ILE G C 1
ATOM 14647 O O . ILE G 1 80 ? 7.145 53.742 -52.171 1.00 30.46 59 ILE G O 1
ATOM 14652 N N . ASP G 1 81 ? 8.934 52.477 -52.663 1.00 31.70 60 ASP G N 1
ATOM 14653 C CA . ASP G 1 81 ? 8.951 52.875 -54.077 1.00 33.40 60 ASP G CA 1
ATOM 14654 C C . ASP G 1 81 ? 7.626 52.513 -54.746 1.00 34.16 60 ASP G C 1
ATOM 14655 O O . ASP G 1 81 ? 7.073 53.312 -55.503 1.00 36.22 60 ASP G O 1
ATOM 14660 N N . ARG G 1 82 ? 7.098 51.334 -54.412 1.00 33.73 61 ARG G N 1
ATOM 14661 C CA . ARG G 1 82 ? 5.792 50.887 -54.907 1.00 32.83 61 ARG G CA 1
ATOM 14662 C C . ARG G 1 82 ? 4.629 51.707 -54.366 1.00 35.62 61 ARG G C 1
ATOM 14663 O O . ARG G 1 82 ? 3.670 51.963 -55.086 1.00 42.09 61 ARG G O 1
ATOM 14671 N N . ALA G 1 83 ? 4.683 52.119 -53.106 1.00 29.57 62 ALA G N 1
ATOM 14672 C CA . ALA G 1 83 ? 3.638 53.005 -52.620 1.00 30.23 62 ALA G CA 1
ATOM 14673 C C . ALA G 1 83 ? 3.668 54.328 -53.401 1.00 36.95 62 ALA G C 1
ATOM 14674 O O . ALA G 1 83 ? 2.616 54.869 -53.743 1.00 38.85 62 ALA G O 1
ATOM 14676 N N . TRP G 1 84 ? 4.869 54.834 -53.678 1.00 32.12 63 TRP G N 1
ATOM 14677 C CA . TRP G 1 84 ? 5.036 56.118 -54.368 1.00 37.60 63 TRP G CA 1
ATOM 14678 C C . TRP G 1 84 ? 4.545 56.085 -55.823 1.00 43.31 63 TRP G C 1
ATOM 14679 O O . TRP G 1 84 ? 3.892 57.019 -56.277 1.00 44.30 63 TRP G O 1
ATOM 14690 N N . SER G 1 85 ? 4.852 55.015 -56.551 1.00 41.24 64 SER G N 1
ATOM 14691 C CA . SER G 1 85 ? 4.513 54.965 -57.973 1.00 42.67 64 SER G CA 1
ATOM 14692 C C . SER G 1 85 ? 3.031 54.643 -58.224 1.00 45.57 64 SER G C 1
ATOM 14693 O O . SER G 1 85 ? 2.479 55.054 -59.242 1.00 48.70 64 SER G O 1
ATOM 14696 N N . THR G 1 86 ? 2.381 53.940 -57.303 1.00 41.19 65 THR G N 1
ATOM 14697 C CA . THR G 1 86 ? 0.979 53.583 -57.490 1.00 38.71 65 THR G CA 1
ATOM 14698 C C . THR G 1 86 ? 0.044 54.610 -56.892 1.00 43.80 65 THR G C 1
ATOM 14699 O O . THR G 1 86 ? -1.149 54.619 -57.199 1.00 50.07 65 THR G O 1
ATOM 14703 N N . ARG G 1 87 ? 0.571 55.434 -55.991 1.00 45.29 66 ARG G N 1
ATOM 14704 C CA . ARG G 1 87 ? -0.235 56.420 -55.272 1.00 46.39 66 ARG G CA 1
ATOM 14705 C C . ARG G 1 87 ? -1.448 55.797 -54.553 1.00 40.57 66 ARG G C 1
ATOM 14706 O O . ARG G 1 87 ? -2.417 56.488 -54.222 1.00 42.58 66 ARG G O 1
ATOM 14714 N N . SER G 1 88 ? -1.384 54.494 -54.307 1.00 43.38 67 SER G N 1
ATOM 14715 C CA . SER G 1 88 ? -2.477 53.771 -53.653 1.00 44.94 67 SER G CA 1
ATOM 14716 C C . SER G 1 88 ? -2.551 54.012 -52.148 1.00 42.59 67 SER G C 1
ATOM 14717 O O . SER G 1 88 ? -1.525 54.085 -51.475 1.00 43.41 67 SER G O 1
ATOM 14720 N N . MET G 1 89 ? -3.770 54.123 -51.628 1.00 38.42 68 MET G N 1
ATOM 14721 C CA . MET G 1 89 ? -3.986 54.289 -50.200 1.00 44.56 68 MET G CA 1
ATOM 14722 C C . MET G 1 89 ? -4.312 52.955 -49.532 1.00 42.82 68 MET G C 1
ATOM 14723 O O . MET G 1 89 ? -4.842 52.922 -48.413 1.00 41.49 68 MET G O 1
ATOM 14728 N N . GLU G 1 90 ? -4.000 51.859 -50.217 1.00 39.87 69 GLU G N 1
ATOM 14729 C CA . GLU G 1 90 ? -4.364 50.524 -49.740 1.00 44.64 69 GLU G CA 1
ATOM 14730 C C . GLU G 1 90 ? -3.395 50.018 -48.679 1.00 37.56 69 GLU G C 1
ATOM 14731 O O . GLU G 1 90 ? -2.248 49.713 -48.988 1.00 39.59 69 GLU G O 1
ATOM 14737 N N . ASP G 1 91 ? -3.866 49.922 -47.437 1.00 40.98 70 ASP G N 1
ATOM 14738 C CA . ASP G 1 91 ? -3.007 49.621 -46.286 1.00 34.60 70 ASP G CA 1
ATOM 14739 C C . ASP G 1 91 ? -1.882 50.644 -46.158 1.00 33.35 70 ASP G C 1
ATOM 14740 O O . ASP G 1 91 ? -0.857 50.361 -45.544 1.00 33.26 70 ASP G O 1
ATOM 14745 N N . THR G 1 92 ? -2.053 51.817 -46.758 1.00 35.37 71 THR G N 1
ATOM 14746 C CA . THR G 1 92 ? -1.007 52.836 -46.758 1.00 33.12 71 THR G CA 1
ATOM 14747 C C . THR G 1 92 ? -1.510 54.164 -46.202 1.00 36.73 71 THR G C 1
ATOM 14748 O O . THR G 1 92 ? -2.515 54.691 -46.672 1.00 38.75 71 THR G O 1
ATOM 14752 N N . VAL G 1 93 ? -0.820 54.692 -45.193 1.00 37.15 72 VAL G N 1
ATOM 14753 C CA . VAL G 1 93 ? -1.182 55.980 -44.603 1.00 32.24 72 VAL G CA 1
ATOM 14754 C C . VAL G 1 93 ? -0.493 57.126 -45.336 1.00 36.58 72 VAL G C 1
ATOM 14755 O O . VAL G 1 93 ? 0.736 57.177 -45.393 1.00 36.02 72 VAL G O 1
ATOM 14759 N N . TRP G 1 94 ? -1.285 58.041 -45.898 1.00 39.53 73 TRP G N 1
ATOM 14760 C CA . TRP G 1 94 ? -0.738 59.217 -46.583 1.00 40.89 73 TRP G CA 1
ATOM 14761 C C . TRP G 1 94 ? -0.956 60.469 -45.752 1.00 41.58 73 TRP G C 1
ATOM 14762 O O . TRP G 1 94 ? -1.936 60.568 -45.005 1.00 40.70 73 TRP G O 1
ATOM 14773 N N . THR G 1 95 ? -0.037 61.422 -45.883 1.00 41.18 74 THR G N 1
ATOM 14774 C CA . THR G 1 95 ? -0.143 62.696 -45.175 1.00 41.51 74 THR G CA 1
ATOM 14775 C C . THR G 1 95 ? -1.315 63.490 -45.742 1.00 42.00 74 THR G C 1
ATOM 14776 O O . THR G 1 95 ? -2.063 64.132 -45.003 1.00 45.15 74 THR G O 1
ATOM 14780 N N . LEU G 1 96 ? -1.461 63.428 -47.064 1.00 43.41 75 LEU G N 1
ATOM 14781 C CA . LEU G 1 96 ? -2.584 64.020 -47.786 1.00 48.04 75 LEU G CA 1
ATOM 14782 C C . LEU G 1 96 ? -2.950 63.068 -48.906 1.00 53.95 75 LEU G C 1
ATOM 14783 O O . LEU G 1 96 ? -2.174 62.174 -49.238 1.00 54.29 75 LEU G O 1
ATOM 14788 N N . GLU G 1 97 ? -4.114 63.268 -49.509 1.00 57.40 76 GLU G N 1
ATOM 14789 C CA . GLU G 1 97 ? -4.527 62.437 -50.631 1.00 57.98 76 GLU G CA 1
ATOM 14790 C C . GLU G 1 97 ? -3.551 62.618 -51.813 1.00 57.41 76 GLU G C 1
ATOM 14791 O O . GLU G 1 97 ? -3.341 63.736 -52.290 1.00 61.48 76 GLU G O 1
ATOM 14797 N N . PRO G 1 98 ? -2.953 61.508 -52.286 1.00 59.05 77 PRO G N 1
ATOM 14798 C CA . PRO G 1 98 ? -1.821 61.490 -53.228 1.00 54.93 77 PRO G CA 1
ATOM 14799 C C . PRO G 1 98 ? -2.000 62.386 -54.444 1.00 52.03 77 PRO G C 1
ATOM 14800 O O . PRO G 1 98 ? -1.005 62.594 -55.138 1.00 54.35 77 PRO G O 1
ATOM 14804 N N . GLY G 1 102 ? 2.087 68.051 -52.128 1.00 43.88 81 GLY G N 1
ATOM 14805 C CA . GLY G 1 102 ? 3.225 67.482 -51.424 1.00 46.69 81 GLY G CA 1
ATOM 14806 C C . GLY G 1 102 ? 2.877 66.340 -50.470 1.00 50.11 81 GLY G C 1
ATOM 14807 O O . GLY G 1 102 ? 3.403 66.249 -49.360 1.00 46.98 81 GLY G O 1
ATOM 14808 N N . ALA G 1 103 ? 1.987 65.456 -50.896 1.00 45.20 82 ALA G N 1
ATOM 14809 C CA . ALA G 1 103 ? 1.598 64.340 -50.050 1.00 46.52 82 ALA G CA 1
ATOM 14810 C C . ALA G 1 103 ? 2.667 63.257 -50.082 1.00 45.78 82 ALA G C 1
ATOM 14811 O O . ALA G 1 103 ? 3.410 63.134 -51.061 1.00 42.95 82 ALA G O 1
ATOM 14813 N N . ALA G 1 104 ? 2.738 62.478 -49.005 1.00 38.34 83 ALA G N 1
ATOM 14814 C CA . ALA G 1 104 ? 3.687 61.374 -48.915 1.00 38.76 83 ALA G CA 1
ATOM 14815 C C . ALA G 1 104 ? 3.103 60.197 -48.135 1.00 34.91 83 ALA G C 1
ATOM 14816 O O . ALA G 1 104 ? 2.327 60.391 -47.201 1.00 35.46 83 ALA G O 1
ATOM 14818 N N . PRO G 1 105 ? 3.478 58.966 -48.512 1.00 35.96 84 PRO G N 1
ATOM 14819 C CA . PRO G 1 105 ? 3.097 57.806 -47.696 1.00 35.96 84 PRO G CA 1
ATOM 14820 C C . PRO G 1 105 ? 4.033 57.667 -46.491 1.00 31.35 84 PRO G C 1
ATOM 14821 O O . PRO G 1 105 ? 5.239 57.869 -46.651 1.00 29.71 84 PRO G O 1
ATOM 14825 N N . VAL G 1 106 ? 3.504 57.339 -45.316 1.00 26.92 85 VAL G N 1
ATOM 14826 C CA . VAL G 1 106 ? 4.348 57.261 -44.123 1.00 32.06 85 VAL G CA 1
ATOM 14827 C C . VAL G 1 106 ? 4.255 55.925 -43.364 1.00 30.00 85 VAL G C 1
ATOM 14828 O O . VAL G 1 106 ? 4.991 55.697 -42.398 1.00 28.00 85 VAL G O 1
ATOM 14832 N N . ARG G 1 107 ? 3.376 55.037 -43.814 1.00 33.71 86 ARG G N 1
ATOM 14833 C CA . ARG G 1 107 ? 3.169 53.758 -43.135 1.00 29.83 86 ARG G CA 1
ATOM 14834 C C . ARG G 1 107 ? 2.476 52.731 -44.026 1.00 30.25 86 ARG G C 1
ATOM 14835 O O . ARG G 1 107 ? 1.458 53.027 -44.659 1.00 30.16 86 ARG G O 1
ATOM 14843 N N . ILE G 1 108 ? 3.030 51.521 -44.069 1.00 26.63 87 ILE G N 1
ATOM 14844 C CA . ILE G 1 108 ? 2.379 50.423 -44.760 1.00 25.90 87 ILE G CA 1
ATOM 14845 C C . ILE G 1 108 ? 2.004 49.371 -43.720 1.00 28.04 87 ILE G C 1
ATOM 14846 O O . ILE G 1 108 ? 2.853 48.935 -42.948 1.00 26.51 87 ILE G O 1
ATOM 14851 N N . GLU G 1 109 ? 0.721 49.011 -43.660 1.00 29.33 88 GLU G N 1
ATOM 14852 C CA . GLU G 1 109 ? 0.241 48.028 -42.685 1.00 29.81 88 GLU G CA 1
ATOM 14853 C C . GLU G 1 109 ? 0.078 46.641 -43.317 1.00 31.77 88 GLU G C 1
ATOM 14854 O O . GLU G 1 109 ? -0.170 46.521 -44.517 1.00 29.35 88 GLU G O 1
ATOM 14860 N N . TYR G 1 110 ? 0.242 45.602 -42.505 1.00 28.65 89 TYR G N 1
ATOM 14861 C CA . TYR G 1 110 ? 0.206 44.210 -42.969 1.00 28.66 89 TYR G CA 1
ATOM 14862 C C . TYR G 1 110 ? 1.363 43.977 -43.933 1.00 33.89 89 TYR G C 1
ATOM 14863 O O . TYR G 1 110 ? 1.199 43.526 -45.071 1.00 34.70 89 TYR G O 1
ATOM 14872 N N . VAL G 1 111 ? 2.553 44.286 -43.445 1.00 31.13 90 VAL G N 1
ATOM 14873 C CA . VAL G 1 111 ? 3.743 44.201 -44.251 1.00 26.93 90 VAL G CA 1
ATOM 14874 C C . VAL G 1 111 ? 4.265 42.759 -44.306 1.00 32.29 90 VAL G C 1
ATOM 14875 O O . VAL G 1 111 ? 4.890 42.359 -45.302 1.00 31.27 90 VAL G O 1
ATOM 14879 N N . VAL G 1 112 ? 3.963 41.963 -43.273 1.00 29.18 91 VAL G N 1
ATOM 14880 C CA . VAL G 1 112 ? 4.228 40.518 -43.295 1.00 27.25 91 VAL G CA 1
ATOM 14881 C C . VAL G 1 112 ? 3.513 39.805 -44.473 1.00 31.52 91 VAL G C 1
ATOM 14882 O O . VAL G 1 112 ? 4.029 38.848 -45.044 1.00 24.95 91 VAL G O 1
ATOM 14886 N N . ASP G 1 113 ? 2.334 40.294 -44.849 1.00 33.32 92 ASP G N 1
ATOM 14887 C CA . ASP G 1 113 ? 1.621 39.744 -45.995 1.00 36.73 92 ASP G CA 1
ATOM 14888 C C . ASP G 1 113 ? 2.108 40.239 -47.378 1.00 38.91 92 ASP G C 1
ATOM 14889 O O . ASP G 1 113 ? 1.688 39.700 -48.408 1.00 36.78 92 ASP G O 1
ATOM 14894 N N . LYS G 1 114 ? 2.986 41.242 -47.421 1.00 34.53 93 LYS G N 1
ATOM 14895 C CA . LYS G 1 114 ? 3.344 41.841 -48.713 1.00 28.95 93 LYS G CA 1
ATOM 14896 C C . LYS G 1 114 ? 4.778 41.592 -49.169 1.00 29.98 93 LYS G C 1
ATOM 14897 O O . LYS G 1 114 ? 5.140 41.954 -50.291 1.00 32.67 93 LYS G O 1
ATOM 14903 N N . ALA G 1 115 ? 5.589 40.964 -48.326 1.00 28.26 94 ALA G N 1
ATOM 14904 C CA . ALA G 1 115 ? 7.005 40.786 -48.637 1.00 31.58 94 ALA G CA 1
ATOM 14905 C C . ALA G 1 115 ? 7.622 39.601 -47.895 1.00 33.40 94 ALA G C 1
ATOM 14906 O O . ALA G 1 115 ? 7.628 39.568 -46.659 1.00 31.99 94 ALA G O 1
ATOM 14908 N N . ARG G 1 116 ? 8.167 38.654 -48.650 1.00 29.55 95 ARG G N 1
ATOM 14909 C CA . ARG G 1 116 ? 8.666 37.408 -48.079 1.00 34.28 95 ARG G CA 1
ATOM 14910 C C . ARG G 1 116 ? 9.828 37.610 -47.093 1.00 32.35 95 ARG G C 1
ATOM 14911 O O . ARG G 1 116 ? 9.957 36.860 -46.131 1.00 30.87 95 ARG G O 1
ATOM 14919 N N . PRO G 1 117 ? 10.684 38.618 -47.312 1.00 32.08 96 PRO G N 1
ATOM 14920 C CA . PRO G 1 117 ? 11.693 38.694 -46.246 1.00 30.89 96 PRO G CA 1
ATOM 14921 C C . PRO G 1 117 ? 11.142 39.210 -44.889 1.00 30.10 96 PRO G C 1
ATOM 14922 O O . PRO G 1 117 ? 11.763 38.985 -43.854 1.00 27.10 96 PRO G O 1
ATOM 14926 N N . ILE G 1 118 ? 9.997 39.883 -44.897 1.00 29.00 97 ILE G N 1
ATOM 14927 C CA . ILE G 1 118 ? 9.451 40.447 -43.664 1.00 29.64 97 ILE G CA 1
ATOM 14928 C C . ILE G 1 118 ? 8.580 39.415 -42.949 1.00 27.95 97 ILE G C 1
ATOM 14929 O O . ILE G 1 118 ? 8.568 39.363 -41.709 1.00 25.45 97 ILE G O 1
ATOM 14934 N N . ALA G 1 119 ? 7.884 38.577 -43.724 1.00 27.32 98 ALA G N 1
ATOM 14935 C CA . ALA G 1 119 ? 7.199 37.417 -43.154 1.00 26.96 98 ALA G CA 1
ATOM 14936 C C . ALA G 1 119 ? 8.206 36.517 -42.458 1.00 26.25 98 ALA G C 1
ATOM 14937 O O . ALA G 1 119 ? 7.969 36.057 -41.354 1.00 31.86 98 ALA G O 1
ATOM 14939 N N . MET G 1 120 ? 9.337 36.259 -43.098 1.00 27.94 99 MET G N 1
ATOM 14940 C CA . MET G 1 120 ? 10.347 35.418 -42.468 1.00 32.14 99 MET G CA 1
ATOM 14941 C C . MET G 1 120 ? 10.989 36.126 -41.278 1.00 29.01 99 MET G C 1
ATOM 14942 O O . MET G 1 120 ? 11.468 35.479 -40.343 1.00 26.63 99 MET G O 1
ATOM 14947 N N . LEU G 1 121 ? 11.022 37.457 -41.342 1.00 29.17 100 LEU G N 1
ATOM 14948 C CA . LEU G 1 121 ? 11.456 38.277 -40.212 1.00 29.44 100 LEU G CA 1
ATOM 14949 C C . LEU G 1 121 ? 10.505 38.074 -39.026 1.00 23.79 100 LEU G C 1
ATOM 14950 O O . LEU G 1 121 ? 10.948 37.981 -37.889 1.00 26.60 100 LEU G O 1
ATOM 14955 N N . ALA G 1 122 ? 9.209 37.956 -39.314 1.00 26.23 101 ALA G N 1
ATOM 14956 C CA . ALA G 1 122 ? 8.185 37.693 -38.296 1.00 24.19 101 ALA G CA 1
ATOM 14957 C C . ALA G 1 122 ? 8.312 36.321 -37.639 1.00 25.69 101 ALA G C 1
ATOM 14958 O O . ALA G 1 122 ? 7.555 35.994 -36.722 1.00 29.88 101 ALA G O 1
ATOM 14960 N N . GLY G 1 123 ? 9.274 35.527 -38.088 1.00 26.83 102 GLY G N 1
ATOM 14961 C CA . GLY G 1 123 ? 9.458 34.188 -37.572 1.00 21.56 102 GLY G CA 1
ATOM 14962 C C . GLY G 1 123 ? 10.838 34.098 -36.966 1.00 26.31 102 GLY G C 1
ATOM 14963 O O . GLY G 1 123 ? 11.279 33.014 -36.607 1.00 26.18 102 GLY G O 1
ATOM 14964 N N . HIS G 1 124 ? 11.527 35.233 -36.856 1.00 22.71 103 HIS G N 1
ATOM 14965 C CA . HIS G 1 124 ? 12.881 35.245 -36.294 1.00 25.81 103 HIS G CA 1
ATOM 14966 C C . HIS G 1 124 ? 12.958 34.654 -34.877 1.00 31.42 103 HIS G C 1
ATOM 14967 O O . HIS G 1 124 ? 12.279 35.113 -33.957 1.00 29.11 103 HIS G O 1
ATOM 14974 N N . PRO G 1 125 ? 13.825 33.652 -34.696 1.00 31.35 104 PRO G N 1
ATOM 14975 C CA . PRO G 1 125 ? 13.913 32.884 -33.448 1.00 31.02 104 PRO G CA 1
ATOM 14976 C C . PRO G 1 125 ? 14.534 33.624 -32.259 1.00 31.47 104 PRO G C 1
ATOM 14977 O O . PRO G 1 125 ? 14.188 33.285 -31.125 1.00 29.43 104 PRO G O 1
ATOM 14981 N N . LEU G 1 126 ? 15.450 34.565 -32.480 1.00 25.06 105 LEU G N 1
ATOM 14982 C CA . LEU G 1 126 ? 15.995 35.285 -31.339 1.00 29.62 105 LEU G CA 1
ATOM 14983 C C . LEU G 1 126 ? 14.915 36.234 -30.866 1.00 31.60 105 LEU G C 1
ATOM 14984 O O . LEU G 1 126 ? 14.652 36.343 -29.667 1.00 32.22 105 LEU G O 1
ATOM 14989 N N . LEU G 1 127 ? 14.276 36.896 -31.827 1.00 26.72 106 LEU G N 1
ATOM 14990 C CA . LEU G 1 127 ? 13.157 37.777 -31.540 1.00 28.99 106 LEU G CA 1
ATOM 14991 C C . LEU G 1 127 ? 12.081 37.049 -30.731 1.00 27.67 106 LEU G C 1
ATOM 14992 O O . LEU G 1 127 ? 11.639 37.521 -29.673 1.00 26.72 106 LEU G O 1
ATOM 14997 N N . LEU G 1 128 ? 11.678 35.889 -31.236 1.00 22.58 107 LEU G N 1
ATOM 14998 C CA . LEU G 1 128 ? 10.529 35.198 -30.699 1.00 25.46 107 LEU G CA 1
ATOM 14999 C C . LEU G 1 128 ? 10.830 34.543 -29.361 1.00 23.76 107 LEU G C 1
ATOM 15000 O O . LEU G 1 128 ? 9.932 34.368 -28.559 1.00 24.47 107 LEU G O 1
ATOM 15005 N N . ARG G 1 129 ? 12.087 34.181 -29.128 1.00 26.82 108 ARG G N 1
ATOM 15006 C CA . ARG G 1 129 ? 12.482 33.642 -27.840 1.00 30.65 108 ARG G CA 1
ATOM 15007 C C . ARG G 1 129 ? 12.546 34.771 -26.816 1.00 29.02 108 ARG G C 1
ATOM 15008 O O . ARG G 1 129 ? 12.235 34.563 -25.644 1.00 31.58 108 ARG G O 1
ATOM 15016 N N . ILE G 1 130 ? 12.920 35.967 -27.260 1.00 25.98 109 ILE G N 1
ATOM 15017 C CA . ILE G 1 130 ? 12.828 37.130 -26.387 1.00 27.26 109 ILE G CA 1
ATOM 15018 C C . ILE G 1 130 ? 11.377 37.411 -26.036 1.00 25.45 109 ILE G C 1
ATOM 15019 O O . ILE G 1 130 ? 11.058 37.516 -24.857 1.00 27.33 109 ILE G O 1
ATOM 15024 N N . MET G 1 131 ? 10.500 37.525 -27.041 1.00 24.46 110 MET G N 1
ATOM 15025 C CA . MET G 1 131 ? 9.081 37.790 -26.776 1.00 27.03 110 MET G CA 1
ATOM 15026 C C . MET G 1 131 ? 8.467 36.734 -25.868 1.00 26.22 110 MET G C 1
ATOM 15027 O O . MET G 1 131 ? 7.530 37.010 -25.125 1.00 23.48 110 MET G O 1
ATOM 15032 N N . GLU G 1 132 ? 8.995 35.526 -25.951 1.00 24.82 111 GLU G N 1
ATOM 15033 C CA . GLU G 1 132 ? 8.505 34.439 -25.140 1.00 26.28 111 GLU G CA 1
ATOM 15034 C C . GLU G 1 132 ? 8.784 34.658 -23.634 1.00 29.68 111 GLU G C 1
ATOM 15035 O O . GLU G 1 132 ? 7.943 34.365 -22.787 1.00 25.90 111 GLU G O 1
ATOM 15041 N N . GLN G 1 133 ? 9.961 35.172 -23.309 1.00 28.21 112 GLN G N 1
ATOM 15042 C CA . GLN G 1 133 ? 10.289 35.470 -21.924 1.00 26.54 112 GLN G CA 1
ATOM 15043 C C . GLN G 1 133 ? 9.462 36.655 -21.402 1.00 26.49 112 GLN G C 1
ATOM 15044 O O . GLN G 1 133 ? 9.004 36.632 -20.263 1.00 28.37 112 GLN G O 1
ATOM 15050 N N . LEU G 1 134 ? 9.258 37.678 -22.238 1.00 27.66 113 LEU G N 1
ATOM 15051 C CA . LEU G 1 134 ? 8.609 38.919 -21.792 1.00 24.93 113 LEU G CA 1
ATOM 15052 C C . LEU G 1 134 ? 7.092 38.863 -21.865 1.00 26.03 113 LEU G C 1
ATOM 15053 O O . LEU G 1 134 ? 6.407 39.189 -20.890 1.00 27.07 113 LEU G O 1
ATOM 15058 N N . VAL G 1 135 ? 6.568 38.439 -23.010 1.00 25.14 114 VAL G N 1
ATOM 15059 C CA . VAL G 1 135 ? 5.127 38.357 -23.208 1.00 22.56 114 VAL G CA 1
ATOM 15060 C C . VAL G 1 135 ? 4.581 37.070 -22.594 1.00 27.26 114 VAL G C 1
ATOM 15061 O O . VAL G 1 135 ? 3.436 37.015 -22.119 1.00 25.47 114 VAL G O 1
ATOM 15065 N N . GLY G 1 136 ? 5.409 36.033 -22.597 1.00 24.21 115 GLY G N 1
ATOM 15066 C CA . GLY G 1 136 ? 4.964 34.730 -22.147 1.00 28.32 115 GLY G CA 1
ATOM 15067 C C . GLY G 1 136 ? 4.790 33.722 -23.278 1.00 26.73 115 GLY G C 1
ATOM 15068 O O . GLY G 1 136 ? 4.905 34.072 -24.458 1.00 22.76 115 GLY G O 1
ATOM 15069 N N . PRO G 1 137 ? 4.512 32.460 -22.909 1.00 27.03 116 PRO G N 1
ATOM 15070 C CA . PRO G 1 137 ? 4.380 31.298 -23.808 1.00 31.97 116 PRO G CA 1
ATOM 15071 C C . PRO G 1 137 ? 3.120 31.329 -24.678 1.00 28.30 116 PRO G C 1
ATOM 15072 O O . PRO G 1 137 ? 3.006 30.523 -25.605 1.00 32.35 116 PRO G O 1
ATOM 15076 N N . ASN G 1 138 ? 2.201 32.247 -24.402 1.00 26.71 117 ASN G N 1
ATOM 15077 C CA . ASN G 1 138 ? 0.981 32.341 -25.201 1.00 24.96 117 ASN G CA 1
ATOM 15078 C C . ASN G 1 138 ? 0.955 33.568 -26.099 1.00 25.51 117 ASN G C 1
ATOM 15079 O O . ASN G 1 138 ? -0.111 33.971 -26.561 1.00 26.89 117 ASN G O 1
ATOM 15084 N N . LEU G 1 139 ? 2.114 34.172 -26.346 1.00 27.41 118 LEU G N 1
ATOM 15085 C CA . LEU G 1 139 ? 2.186 35.334 -27.242 1.00 26.55 118 LEU G CA 1
ATOM 15086 C C . LEU G 1 139 ? 1.591 35.054 -28.632 1.00 30.36 118 LEU G C 1
ATOM 15087 O O . LEU G 1 139 ? 1.706 33.946 -29.162 1.00 26.81 118 LEU G O 1
ATOM 15092 N N . ILE G 1 140 ? 0.961 36.074 -29.208 1.00 27.94 119 ILE G N 1
ATOM 15093 C CA . ILE G 1 140 ? 0.582 36.072 -30.614 1.00 27.32 119 ILE G CA 1
ATOM 15094 C C . ILE G 1 140 ? 1.009 37.389 -31.266 1.00 28.24 119 ILE G C 1
ATOM 15095 O O . ILE G 1 140 ? 1.033 38.429 -30.603 1.00 24.66 119 ILE G O 1
ATOM 15100 N N . PRO G 1 141 ? 1.359 37.351 -32.565 1.00 27.33 120 PRO G N 1
ATOM 15101 C CA . PRO G 1 141 ? 1.622 38.613 -33.260 1.00 22.06 120 PRO G CA 1
ATOM 15102 C C . PRO G 1 141 ? 0.312 39.342 -33.520 1.00 25.88 120 PRO G C 1
ATOM 15103 O O . PRO G 1 141 ? -0.652 38.700 -33.888 1.00 30.58 120 PRO G O 1
ATOM 15107 N N . THR G 1 142 ? 0.268 40.654 -33.325 1.00 26.15 121 THR G N 1
ATOM 15108 C CA . THR G 1 142 ? -0.949 41.411 -33.581 1.00 26.41 121 THR G CA 1
ATOM 15109 C C . THR G 1 142 ? -0.730 42.401 -34.746 1.00 29.02 121 THR G C 1
ATOM 15110 O O . THR G 1 142 ? -0.717 41.989 -35.908 1.00 30.89 121 THR G O 1
ATOM 15114 N N . TRP G 1 143 ? -0.541 43.683 -34.443 1.00 27.13 122 TRP G N 1
ATOM 15115 C CA . TRP G 1 143 ? -0.167 44.658 -35.471 1.00 25.71 122 TRP G CA 1
ATOM 15116 C C . TRP G 1 143 ? 1.180 44.336 -36.070 1.00 24.81 122 TRP G C 1
ATOM 15117 O O . TRP G 1 143 ? 2.111 43.962 -35.365 1.00 25.51 122 TRP G O 1
ATOM 15128 N N . ASP G 1 144 ? 1.284 44.483 -37.379 1.00 26.96 123 ASP G N 1
ATOM 15129 C CA . ASP G 1 144 ? 2.579 44.399 -38.047 1.00 26.13 123 ASP G CA 1
ATOM 15130 C C . ASP G 1 144 ? 2.546 45.430 -39.164 1.00 26.88 123 ASP G C 1
ATOM 15131 O O . ASP G 1 144 ? 1.550 45.557 -39.861 1.00 28.24 123 ASP G O 1
ATOM 15136 N N . SER G 1 145 ? 3.617 46.192 -39.305 1.00 27.04 124 SER G N 1
ATOM 15137 C CA . SER G 1 145 ? 3.623 47.319 -40.232 1.00 24.98 124 SER G CA 1
ATOM 15138 C C . SER G 1 145 ? 5.024 47.843 -40.415 1.00 23.85 124 SER G C 1
ATOM 15139 O O . SER G 1 145 ? 5.959 47.366 -39.763 1.00 24.15 124 SER G O 1
ATOM 15142 N N . MET G 1 146 ? 5.160 48.834 -41.295 1.00 24.59 125 MET G N 1
ATOM 15143 C CA . MET G 1 146 ? 6.426 49.548 -41.460 1.00 24.34 125 MET G CA 1
ATOM 15144 C C . MET G 1 146 ? 6.176 51.044 -41.486 1.00 24.10 125 MET G C 1
ATOM 15145 O O . MET G 1 146 ? 5.247 51.530 -42.113 1.00 26.97 125 MET G O 1
ATOM 15150 N N . VAL G 1 147 ? 7.035 51.775 -40.803 1.00 28.45 126 VAL G N 1
ATOM 15151 C CA . VAL G 1 147 ? 6.847 53.197 -40.583 1.00 26.06 126 VAL G CA 1
ATOM 15152 C C . VAL G 1 147 ? 8.031 53.918 -41.176 1.00 25.20 126 VAL G C 1
ATOM 15153 O O . VAL G 1 147 ? 9.158 53.461 -41.016 1.00 23.61 126 VAL G O 1
ATOM 15157 N N . PHE G 1 148 ? 7.768 55.017 -41.886 1.00 25.98 127 PHE G N 1
ATOM 15158 C CA . PHE G 1 148 ? 8.816 55.802 -42.529 1.00 26.41 127 PHE G CA 1
ATOM 15159 C C . PHE G 1 148 ? 8.404 57.265 -42.658 1.00 27.75 127 PHE G C 1
ATOM 15160 O O . PHE G 1 148 ? 8.233 57.793 -43.744 1.00 28.95 127 PHE G O 1
ATOM 15168 N N . LYS G 1 149 ? 8.222 57.895 -41.512 1.00 31.99 128 LYS G N 1
ATOM 15169 C CA . LYS G 1 149 ? 7.958 59.310 -41.431 1.00 36.93 128 LYS G CA 1
ATOM 15170 C C . LYS G 1 149 ? 9.217 60.072 -41.772 1.00 36.92 128 LYS G C 1
ATOM 15171 O O . LYS G 1 149 ? 10.323 59.518 -41.751 1.00 37.94 128 LYS G O 1
ATOM 15177 N N . THR G 1 150 ? 9.050 61.346 -42.094 1.00 42.04 129 THR G N 1
ATOM 15178 C CA . THR G 1 150 ? 10.188 62.257 -42.175 1.00 41.95 129 THR G CA 1
ATOM 15179 C C . THR G 1 150 ? 9.950 63.442 -41.245 1.00 37.26 129 THR G C 1
ATOM 15180 O O . THR G 1 150 ? 8.939 64.132 -41.374 1.00 44.21 129 THR G O 1
ATOM 15184 N N . ALA G 1 158 ? 5.750 64.512 -30.848 1.00 38.18 137 ALA G N 1
ATOM 15185 C CA . ALA G 1 158 ? 4.740 64.472 -29.805 1.00 35.58 137 ALA G CA 1
ATOM 15186 C C . ALA G 1 158 ? 4.944 63.249 -28.920 1.00 33.76 137 ALA G C 1
ATOM 15187 O O . ALA G 1 158 ? 5.297 62.147 -29.374 1.00 32.12 137 ALA G O 1
ATOM 15189 N N . TRP G 1 159 ? 4.695 63.458 -27.645 1.00 35.39 138 TRP G N 1
ATOM 15190 C CA . TRP G 1 159 ? 4.856 62.426 -26.641 1.00 31.03 138 TRP G CA 1
ATOM 15191 C C . TRP G 1 159 ? 3.532 61.714 -26.415 1.00 31.18 138 TRP G C 1
ATOM 15192 O O . TRP G 1 159 ? 2.475 62.355 -26.284 1.00 30.67 138 TRP G O 1
ATOM 15203 N N . HIS G 1 160 ? 3.583 60.386 -26.371 1.00 27.85 139 HIS G N 1
ATOM 15204 C CA . HIS G 1 160 ? 2.351 59.626 -26.270 1.00 31.19 139 HIS G CA 1
ATOM 15205 C C . HIS G 1 160 ? 2.562 58.243 -25.655 1.00 27.03 139 HIS G C 1
ATOM 15206 O O . HIS G 1 160 ? 3.690 57.765 -25.552 1.00 22.10 139 HIS G O 1
ATOM 15213 N N . ARG G 1 161 ? 1.456 57.642 -25.219 1.00 29.55 140 ARG G N 1
ATOM 15214 C CA . ARG G 1 161 ? 1.354 56.197 -25.018 1.00 32.00 140 ARG G CA 1
ATOM 15215 C C . ARG G 1 161 ? 0.698 55.605 -26.256 1.00 33.91 140 ARG G C 1
ATOM 15216 O O . ARG G 1 161 ? -0.194 56.222 -26.841 1.00 36.16 140 ARG G O 1
ATOM 15224 N N . ASP G 1 162 ? 1.102 54.401 -26.644 1.00 34.48 141 ASP G N 1
ATOM 15225 C CA . ASP G 1 162 ? 0.414 53.708 -27.729 1.00 36.08 141 ASP G CA 1
ATOM 15226 C C . ASP G 1 162 ? -1.014 53.357 -27.287 1.00 34.87 141 ASP G C 1
ATOM 15227 O O . ASP G 1 162 ? -1.470 53.823 -26.250 1.00 40.87 141 ASP G O 1
ATOM 15232 N N . ALA G 1 163 ? -1.751 52.584 -28.071 1.00 42.07 142 ALA G N 1
ATOM 15233 C CA . ALA G 1 163 ? -3.091 52.180 -27.621 1.00 44.08 142 ALA G CA 1
ATOM 15234 C C . ALA G 1 163 ? -3.114 50.715 -27.217 1.00 48.84 142 ALA G C 1
ATOM 15235 O O . ALA G 1 163 ? -3.581 49.858 -27.972 1.00 56.26 142 ALA G O 1
ATOM 15237 N N . TYR G 1 166 ? -6.787 49.011 -22.373 1.00 28.22 145 TYR G N 1
ATOM 15238 C CA . TYR G 1 166 ? -7.470 48.305 -21.278 1.00 34.73 145 TYR G CA 1
ATOM 15239 C C . TYR G 1 166 ? -7.712 49.185 -20.063 1.00 32.25 145 TYR G C 1
ATOM 15240 O O . TYR G 1 166 ? -6.911 50.068 -19.750 1.00 32.99 145 TYR G O 1
ATOM 15249 N N . ASP G 1 167 ? -8.815 48.929 -19.371 1.00 36.50 146 ASP G N 1
ATOM 15250 C CA . ASP G 1 167 ? -9.025 49.509 -18.045 1.00 38.98 146 ASP G CA 1
ATOM 15251 C C . ASP G 1 167 ? -7.982 48.961 -17.094 1.00 33.52 146 ASP G C 1
ATOM 15252 O O . ASP G 1 167 ? -7.565 47.809 -17.224 1.00 35.84 146 ASP G O 1
ATOM 15257 N N . ASN G 1 168 ? -7.557 49.794 -16.150 1.00 33.79 147 ASN G N 1
ATOM 15258 C CA . ASN G 1 168 ? -6.469 49.444 -15.243 1.00 31.98 147 ASN G CA 1
ATOM 15259 C C . ASN G 1 168 ? -5.255 48.883 -15.993 1.00 28.60 147 ASN G C 1
ATOM 15260 O O . ASN G 1 168 ? -4.693 47.845 -15.614 1.00 23.87 147 ASN G O 1
ATOM 15265 N N . ALA G 1 169 ? -4.874 49.581 -17.065 1.00 26.23 148 ALA G N 1
ATOM 15266 C CA . ALA G 1 169 ? -3.848 49.103 -17.987 1.00 29.61 148 ALA G CA 1
ATOM 15267 C C . ALA G 1 169 ? -2.530 48.817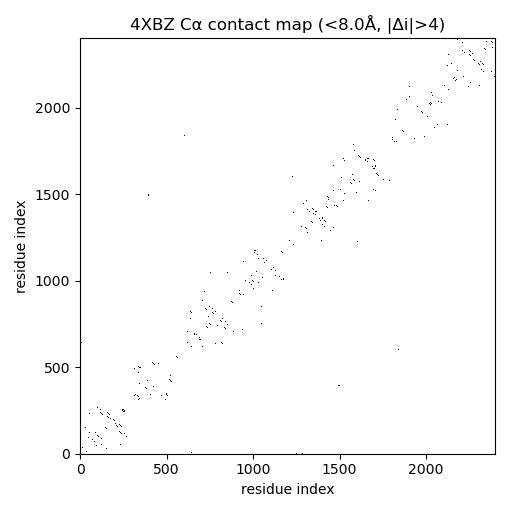 -17.272 1.00 25.89 148 ALA G C 1
ATOM 15268 O O . ALA G 1 169 ? -1.825 47.865 -17.620 1.00 24.35 148 ALA G O 1
ATOM 15270 N N . VAL G 1 170 ? -2.190 49.643 -16.283 1.00 24.75 149 VAL G N 1
ATOM 15271 C CA . VAL G 1 170 ? -0.940 49.436 -15.560 1.00 25.95 149 VAL G CA 1
ATOM 15272 C C . VAL G 1 170 ? -0.984 48.120 -14.754 1.00 25.91 149 VAL G C 1
ATOM 15273 O O . VAL G 1 170 ? -0.000 47.362 -14.732 1.00 23.33 149 VAL G O 1
ATOM 15277 N N . GLY G 1 171 ? -2.132 47.834 -14.139 1.00 24.64 150 GLY G N 1
ATOM 15278 C CA . GLY G 1 171 ? -2.348 46.569 -13.441 1.00 22.23 150 GLY G CA 1
ATOM 15279 C C . GLY G 1 171 ? -2.294 45.348 -14.356 1.00 27.33 150 GLY G C 1
ATOM 15280 O O . GLY G 1 171 ? -1.764 44.290 -13.989 1.00 26.45 150 GLY G O 1
ATOM 15281 N N . VAL G 1 172 ? -2.827 45.503 -15.565 1.00 27.39 151 VAL G N 1
ATOM 15282 C CA . VAL G 1 172 ? -2.824 44.430 -16.565 1.00 22.88 151 VAL G CA 1
ATOM 15283 C C . VAL G 1 172 ? -1.471 44.242 -17.239 1.00 24.22 151 VAL G C 1
ATOM 15284 O O . VAL G 1 172 ? -1.019 43.111 -17.410 1.00 26.67 151 VAL G O 1
ATOM 15288 N N . THR G 1 173 ? -0.813 45.331 -17.641 1.00 24.01 152 THR G N 1
ATOM 15289 C CA . THR G 1 173 ? 0.433 45.175 -18.412 1.00 22.00 152 THR G CA 1
ATOM 15290 C C . THR G 1 173 ? 1.539 46.232 -18.158 1.00 21.88 152 THR G C 1
ATOM 15291 O O . THR G 1 173 ? 2.417 46.453 -18.995 1.00 20.36 152 THR G O 1
ATOM 15295 N N . GLY G 1 174 ? 1.527 46.853 -16.982 1.00 22.16 153 GLY G N 1
ATOM 15296 C CA . GLY G 1 174 ? 2.636 47.702 -16.581 1.00 20.38 153 GLY G CA 1
ATOM 15297 C C . GLY G 1 174 ? 3.959 46.948 -16.611 1.00 22.22 153 GLY G C 1
ATOM 15298 O O . GLY G 1 174 ? 5.013 47.523 -16.915 1.00 23.27 153 GLY G O 1
ATOM 15299 N N . ALA G 1 175 ? 3.893 45.656 -16.294 1.00 23.75 154 ALA G N 1
ATOM 15300 C CA . ALA G 1 175 ? 5.062 44.770 -16.260 1.00 26.20 154 ALA G CA 1
ATOM 15301 C C . ALA G 1 175 ? 5.644 44.465 -17.654 1.00 25.51 154 ALA G C 1
ATOM 15302 O O . ALA G 1 175 ? 6.734 43.897 -17.771 1.00 24.24 154 ALA G O 1
ATOM 15304 N N . GLY G 1 176 ? 4.914 44.834 -18.699 1.00 23.08 155 GLY G N 1
ATOM 15305 C CA . GLY G 1 176 ? 5.438 44.732 -20.049 1.00 21.63 155 GLY G CA 1
ATOM 15306 C C . GLY G 1 176 ? 5.036 43.430 -20.700 1.00 23.49 155 GLY G C 1
ATOM 15307 O O . GLY G 1 176 ? 5.894 42.609 -21.015 1.00 24.01 155 GLY G O 1
ATOM 15308 N N . ARG G 1 177 ? 3.735 43.239 -20.904 1.00 25.50 156 ARG G N 1
ATOM 15309 C CA . ARG G 1 177 ? 3.234 42.019 -21.535 1.00 24.09 156 ARG G CA 1
ATOM 15310 C C . ARG G 1 177 ? 2.715 42.311 -22.936 1.00 24.38 156 ARG G C 1
ATOM 15311 O O . ARG G 1 177 ? 2.580 41.400 -23.765 1.00 24.55 156 ARG G O 1
ATOM 15319 N N . VAL G 1 178 ? 2.432 43.585 -23.187 1.00 21.18 157 VAL G N 1
ATOM 15320 C CA . VAL G 1 178 ? 2.046 44.058 -24.509 1.00 23.58 157 VAL G CA 1
ATOM 15321 C C . VAL G 1 178 ? 3.166 44.906 -25.098 1.00 25.63 157 VAL G C 1
ATOM 15322 O O . VAL G 1 178 ? 3.414 46.034 -24.648 1.00 25.60 157 VAL G O 1
ATOM 15326 N N . ILE G 1 179 ? 3.841 44.353 -26.099 1.00 24.64 158 ILE G N 1
ATOM 15327 C CA . ILE G 1 179 ? 5.119 44.890 -26.540 1.00 25.30 158 ILE G CA 1
ATOM 15328 C C . ILE G 1 179 ? 5.174 45.197 -28.037 1.00 25.02 158 ILE G C 1
ATOM 15329 O O . ILE G 1 179 ? 4.768 44.389 -28.866 1.00 24.34 158 ILE G O 1
ATOM 15334 N N . ASP G 1 180 ? 5.670 46.389 -28.349 1.00 25.61 159 ASP G N 1
ATOM 15335 C CA . ASP G 1 180 ? 6.047 46.780 -29.699 1.00 28.87 159 ASP G CA 1
ATOM 15336 C C . ASP G 1 180 ? 7.511 46.468 -29.955 1.00 26.44 159 ASP G C 1
ATOM 15337 O O . ASP G 1 180 ? 8.382 46.982 -29.256 1.00 25.88 159 ASP G O 1
ATOM 15342 N N . ALA G 1 181 ? 7.787 45.639 -30.952 1.00 27.27 160 ALA G N 1
ATOM 15343 C CA . ALA G 1 181 ? 9.165 45.383 -31.362 1.00 24.89 160 ALA G CA 1
ATOM 15344 C C . ALA G 1 181 ? 9.463 46.193 -32.616 1.00 23.12 160 ALA G C 1
ATOM 15345 O O . ALA G 1 181 ? 8.838 45.976 -33.662 1.00 24.96 160 ALA G O 1
ATOM 15347 N N . GLY G 1 182 ? 10.400 47.133 -32.498 1.00 22.72 161 GLY G N 1
ATOM 15348 C CA . GLY G 1 182 ? 10.782 47.991 -33.606 1.00 20.06 161 GLY G CA 1
ATOM 15349 C C . GLY G 1 182 ? 12.106 47.552 -34.193 1.00 22.65 161 GLY G C 1
ATOM 15350 O O . GLY G 1 182 ? 13.139 47.652 -33.537 1.00 25.90 161 GLY G O 1
ATOM 15351 N N . ILE G 1 183 ? 12.079 47.058 -35.429 1.00 20.92 162 ILE G N 1
ATOM 15352 C CA . ILE G 1 183 ? 13.288 46.588 -36.080 1.00 21.58 162 ILE G CA 1
ATOM 15353 C C . ILE G 1 183 ? 13.814 47.644 -37.046 1.00 23.68 162 ILE G C 1
ATOM 15354 O O . ILE G 1 183 ? 13.142 48.004 -38.022 1.00 23.07 162 ILE G O 1
ATOM 15359 N N . TYR G 1 184 ? 15.016 48.140 -36.769 1.00 23.93 163 TYR G N 1
ATOM 15360 C CA . TYR G 1 184 ? 15.528 49.335 -37.456 1.00 25.11 163 TYR G CA 1
ATOM 15361 C C . TYR G 1 184 ? 16.259 49.008 -38.764 1.00 27.18 163 TYR G C 1
ATOM 15362 O O . TYR G 1 184 ? 17.209 48.222 -38.787 1.00 27.72 163 TYR G O 1
ATOM 15371 N N . LEU G 1 185 ? 15.788 49.613 -39.850 1.00 27.00 164 LEU G N 1
ATOM 15372 C CA . LEU G 1 185 ? 16.377 49.433 -41.177 1.00 30.05 164 LEU G CA 1
ATOM 15373 C C . LEU G 1 185 ? 17.458 50.479 -41.468 1.00 32.68 164 LEU G C 1
ATOM 15374 O O . LEU G 1 185 ? 18.367 50.259 -42.277 1.00 31.50 164 LEU G O 1
ATOM 15379 N N . ASP G 1 186 ? 17.329 51.621 -40.802 1.00 30.68 165 ASP G N 1
ATOM 15380 C CA . ASP G 1 186 ? 18.234 52.748 -40.952 1.00 29.91 165 ASP G CA 1
ATOM 15381 C C . ASP G 1 186 ? 18.714 53.139 -39.561 1.00 29.39 165 ASP G C 1
ATOM 15382 O O . ASP G 1 186 ? 18.051 52.816 -38.587 1.00 27.71 165 ASP G O 1
ATOM 15387 N N . PRO G 1 187 ? 19.852 53.849 -39.463 1.00 32.34 166 PRO G N 1
ATOM 15388 C CA . PRO G 1 187 ? 20.331 54.354 -38.167 1.00 30.37 166 PRO G CA 1
ATOM 15389 C C . PRO G 1 187 ? 19.337 55.320 -37.520 1.00 33.00 166 PRO G C 1
ATOM 15390 O O . PRO G 1 187 ? 18.675 56.050 -38.253 1.00 29.66 166 PRO G O 1
ATOM 15394 N N . ALA G 1 188 ? 19.234 55.318 -36.189 1.00 29.94 167 ALA G N 1
ATOM 15395 C CA . ALA G 1 188 ? 18.498 56.368 -35.479 1.00 28.60 167 ALA G CA 1
ATOM 15396 C C . ALA G 1 188 ? 19.413 57.089 -34.502 1.00 31.61 167 ALA G C 1
ATOM 15397 O O . ALA G 1 188 ? 19.619 56.638 -33.378 1.00 30.02 167 ALA G O 1
ATOM 15399 N N . PRO G 1 189 ? 19.978 58.220 -34.936 1.00 34.89 168 PRO G N 1
ATOM 15400 C CA . PRO G 1 189 ? 20.913 58.927 -34.067 1.00 30.08 168 PRO G CA 1
ATOM 15401 C C . PRO G 1 189 ? 20.203 59.732 -32.999 1.00 29.60 168 PRO G C 1
ATOM 15402 O O . PRO G 1 189 ? 18.988 59.903 -33.042 1.00 31.42 168 PRO G O 1
ATOM 15406 N N . GLU G 1 190 ? 20.979 60.215 -32.041 1.00 32.62 169 GLU G N 1
ATOM 15407 C CA . GLU G 1 190 ? 20.473 61.010 -30.926 1.00 35.85 169 GLU G CA 1
ATOM 15408 C C . GLU G 1 190 ? 19.575 62.161 -31.383 1.00 38.30 169 GLU G C 1
ATOM 15409 O O . GLU G 1 190 ? 18.587 62.512 -30.710 1.00 34.82 169 GLU G O 1
ATOM 15415 N N . ASP G 1 191 ? 19.905 62.726 -32.544 1.00 33.80 170 ASP G N 1
ATOM 15416 C CA . ASP G 1 191 ? 19.156 63.853 -33.097 1.00 38.65 170 ASP G CA 1
ATOM 15417 C C . ASP G 1 191 ? 17.924 63.412 -33.910 1.00 38.70 170 ASP G C 1
ATOM 15418 O O . ASP G 1 191 ? 17.171 64.244 -34.403 1.00 38.01 170 ASP G O 1
ATOM 15423 N N . ASN G 1 192 ? 17.722 62.105 -34.039 1.00 33.15 171 ASN G N 1
ATOM 15424 C CA . ASN G 1 192 ? 16.582 61.575 -34.771 1.00 32.38 171 ASN G CA 1
ATOM 15425 C C . ASN G 1 192 ? 16.283 60.133 -34.355 1.00 31.47 171 ASN G C 1
ATOM 15426 O O . ASN G 1 192 ? 16.396 59.209 -35.152 1.00 31.85 171 ASN G O 1
ATOM 15431 N N . CYS G 1 193 ? 15.929 59.953 -33.091 1.00 32.74 172 CYS G N 1
ATOM 15432 C CA . CYS G 1 193 ? 15.548 58.651 -32.561 1.00 29.41 172 CYS G CA 1
ATOM 15433 C C . CYS G 1 193 ? 14.309 58.786 -31.681 1.00 25.10 172 CYS G C 1
ATOM 15434 O O . CYS G 1 193 ? 13.848 59.882 -31.416 1.00 29.28 172 CYS G O 1
ATOM 15437 N N . VAL G 1 194 ? 13.750 57.664 -31.268 1.00 24.97 173 VAL G N 1
ATOM 15438 C CA . VAL G 1 194 ? 12.715 57.660 -30.261 1.00 26.65 173 VAL G CA 1
ATOM 15439 C C . VAL G 1 194 ? 13.387 57.929 -28.903 1.00 26.41 173 VAL G C 1
ATOM 15440 O O . VAL G 1 194 ? 14.461 57.390 -28.627 1.00 25.29 173 VAL G O 1
ATOM 15444 N N . TRP G 1 195 ? 12.770 58.780 -28.089 1.00 25.74 174 TRP G N 1
ATOM 15445 C CA . TRP G 1 195 ? 13.151 58.977 -26.679 1.00 30.29 174 TRP G CA 1
ATOM 15446 C C . TRP G 1 195 ? 12.082 58.430 -25.711 1.00 28.34 174 TRP G C 1
ATOM 15447 O O . TRP G 1 195 ? 10.893 58.431 -26.038 1.00 26.68 174 TRP G O 1
ATOM 15458 N N . CYS G 1 196 ? 12.504 57.991 -24.520 1.00 26.16 175 CYS G N 1
ATOM 15459 C CA . CYS G 1 196 ? 11.591 57.396 -23.535 1.00 28.54 175 CYS G CA 1
ATOM 15460 C C . CYS G 1 196 ? 11.686 58.035 -22.161 1.00 24.24 175 CYS G C 1
ATOM 15461 O O . CYS G 1 196 ? 12.745 58.488 -21.741 1.00 24.02 175 CYS G O 1
ATOM 15464 N N . ILE G 1 197 ? 10.577 58.006 -21.438 1.00 25.13 176 ILE G N 1
ATOM 15465 C CA . ILE G 1 197 ? 10.633 58.229 -20.008 1.00 23.37 176 ILE G CA 1
ATOM 15466 C C . ILE G 1 197 ? 10.508 56.896 -19.288 1.00 23.77 176 ILE G C 1
ATOM 15467 O O . ILE G 1 197 ? 9.410 56.331 -19.176 1.00 23.77 176 ILE G O 1
ATOM 15472 N N . PRO G 1 198 ? 11.649 56.379 -18.817 1.00 23.55 177 PRO G N 1
ATOM 15473 C CA . PRO G 1 198 ? 11.707 55.052 -18.196 1.00 26.03 177 PRO G CA 1
ATOM 15474 C C . PRO G 1 198 ? 10.785 55.012 -16.993 1.00 23.98 177 PRO G C 1
ATOM 15475 O O . PRO G 1 198 ? 10.662 56.040 -16.324 1.00 23.22 177 PRO G O 1
ATOM 15479 N N . GLU G 1 199 ? 10.145 53.863 -16.753 1.00 25.03 178 GLU G N 1
ATOM 15480 C CA . GLU G 1 199 ? 9.254 53.631 -15.600 1.00 23.63 178 GLU G CA 1
ATOM 15481 C C . GLU G 1 199 ? 7.879 54.321 -15.685 1.00 23.11 178 GLU G C 1
ATOM 15482 O O . GLU G 1 199 ? 6.990 54.018 -14.878 1.00 23.55 178 GLU G O 1
ATOM 15488 N N . SER G 1 200 ? 7.681 55.205 -16.671 1.00 22.57 179 SER G N 1
ATOM 15489 C CA . SER G 1 200 ? 6.373 55.847 -16.899 1.00 21.53 179 SER G CA 1
ATOM 15490 C C . SER G 1 200 ? 5.298 54.828 -17.258 1.00 20.78 179 SER G C 1
ATOM 15491 O O . SER G 1 200 ? 4.097 55.130 -17.221 1.00 22.62 179 SER G O 1
ATOM 15494 N N . ASN G 1 201 ? 5.724 53.611 -17.577 1.00 21.58 180 ASN G N 1
ATOM 15495 C CA . ASN G 1 201 ? 4.779 52.508 -17.785 1.00 25.17 180 ASN G CA 1
ATOM 15496 C C . ASN G 1 201 ? 4.042 52.121 -16.505 1.00 21.90 180 ASN G C 1
ATOM 15497 O O . ASN G 1 201 ? 3.092 51.359 -16.546 1.00 22.46 180 ASN G O 1
ATOM 15502 N N . TYR G 1 202 ? 4.446 52.674 -15.370 1.00 22.27 181 TYR G N 1
ATOM 15503 C CA . TYR G 1 202 ? 3.691 52.417 -14.145 1.00 27.39 181 TYR G CA 1
ATOM 15504 C C . TYR G 1 202 ? 2.913 53.641 -13.659 1.00 26.17 181 TYR G C 1
ATOM 15505 O O . TYR G 1 202 ? 2.300 53.599 -12.601 1.00 24.73 181 TYR G O 1
ATOM 15514 N N . TRP G 1 203 ? 2.953 54.729 -14.430 1.00 26.92 182 TRP G N 1
ATOM 15515 C CA . TRP G 1 203 ? 2.297 55.978 -14.024 1.00 23.59 182 TRP G CA 1
ATOM 15516 C C . TRP G 1 203 ? 0.783 55.904 -14.140 1.00 25.35 182 TRP G C 1
ATOM 15517 O O . TRP G 1 203 ? 0.241 55.282 -15.069 1.00 26.39 182 TRP G O 1
ATOM 15528 N N . GLY G 1 204 ? 0.099 56.575 -13.219 1.00 26.08 183 GLY G N 1
ATOM 15529 C CA . GLY G 1 204 ? -1.344 56.732 -13.304 1.00 26.54 183 GLY G CA 1
ATOM 15530 C C . GLY G 1 204 ? -1.729 57.710 -14.404 1.00 24.41 183 GLY G C 1
ATOM 15531 O O . GLY G 1 204 ? -0.874 58.416 -14.930 1.00 26.17 183 GLY G O 1
ATOM 15532 N N . ASP G 1 205 ? -3.014 57.742 -14.753 1.00 24.11 184 ASP G N 1
ATOM 15533 C CA . ASP G 1 205 ? -3.511 58.557 -15.866 1.00 27.21 184 ASP G CA 1
ATOM 15534 C C . ASP G 1 205 ? -3.219 60.056 -15.702 1.00 32.34 184 ASP G C 1
ATOM 15535 O O . ASP G 1 205 ? -2.710 60.693 -16.635 1.00 33.18 184 ASP G O 1
ATOM 15540 N N . ASP G 1 206 ? -3.537 60.605 -14.527 1.00 34.70 185 ASP G N 1
ATOM 15541 C CA . ASP G 1 206 ? -3.294 62.017 -14.229 1.00 32.78 185 ASP G CA 1
ATOM 15542 C C . ASP G 1 206 ? -1.847 62.368 -14.488 1.00 34.25 185 ASP G C 1
ATOM 15543 O O . ASP G 1 206 ? -1.546 63.245 -15.299 1.00 33.48 185 ASP G O 1
ATOM 15548 N N . ARG G 1 207 ? -0.950 61.663 -13.811 1.00 32.88 186 ARG G N 1
ATOM 15549 C CA . ARG G 1 207 ? 0.468 61.924 -13.979 1.00 32.63 186 ARG G CA 1
ATOM 15550 C C . ARG G 1 207 ? 0.886 61.765 -15.438 1.00 31.88 186 ARG G C 1
ATOM 15551 O O . ARG G 1 207 ? 1.674 62.568 -15.951 1.00 37.54 186 ARG G O 1
ATOM 15559 N N . LEU G 1 208 ? 0.352 60.743 -16.107 1.00 28.28 187 LEU G N 1
ATOM 15560 C CA . LEU G 1 208 ? 0.699 60.486 -17.508 1.00 35.27 187 LEU G CA 1
ATOM 15561 C C . LEU G 1 208 ? 0.367 61.685 -18.401 1.00 35.25 187 LEU G C 1
ATOM 15562 O O . LEU G 1 208 ? 1.223 62.168 -19.141 1.00 33.24 187 LEU G O 1
ATOM 15567 N N . THR G 1 209 ? -0.880 62.145 -18.311 1.00 32.66 188 THR G N 1
ATOM 15568 C CA . THR G 1 209 ? -1.383 63.249 -19.116 1.00 35.45 188 THR G CA 1
ATOM 15569 C C . THR G 1 209 ? -0.646 64.556 -18.814 1.00 38.38 188 THR G C 1
ATOM 15570 O O . THR G 1 209 ? -0.216 65.274 -19.733 1.00 40.10 188 THR G O 1
ATOM 15574 N N . ALA G 1 210 ? -0.498 64.857 -17.529 1.00 33.81 189 ALA G N 1
ATOM 15575 C CA . ALA G 1 210 ? 0.249 66.030 -17.101 1.00 31.75 189 ALA G CA 1
ATOM 15576 C C . ALA G 1 210 ? 1.637 66.060 -17.738 1.00 36.40 189 ALA G C 1
ATOM 15577 O O . ALA G 1 210 ? 2.027 67.054 -18.352 1.00 37.56 189 ALA G O 1
ATOM 15579 N N . THR G 1 211 ? 2.376 64.962 -17.621 1.00 36.64 190 THR G N 1
ATOM 15580 C CA . THR G 1 211 ? 3.744 64.940 -18.135 1.00 34.18 190 THR G CA 1
ATOM 15581 C C . THR G 1 211 ? 3.792 64.984 -19.666 1.00 34.92 190 THR G C 1
ATOM 15582 O O . THR G 1 211 ? 4.652 65.659 -20.248 1.00 35.74 190 THR G O 1
ATOM 15586 N N . ALA G 1 212 ? 2.867 64.289 -20.324 1.00 33.48 191 ALA G N 1
ATOM 15587 C CA . ALA G 1 212 ? 2.822 64.324 -21.792 1.00 34.75 191 ALA G CA 1
ATOM 15588 C C . ALA G 1 212 ? 2.529 65.729 -22.290 1.00 31.56 191 ALA G C 1
ATOM 15589 O O . ALA G 1 212 ? 3.085 66.156 -23.288 1.00 31.30 191 ALA G O 1
ATOM 15591 N N . ASP G 1 213 ? 1.631 66.421 -21.593 1.00 29.56 192 ASP G N 1
ATOM 15592 C CA . ASP G 1 213 ? 1.217 67.767 -21.965 1.00 37.76 192 ASP G CA 1
ATOM 15593 C C . ASP G 1 213 ? 2.377 68.747 -21.846 1.00 39.08 192 ASP G C 1
ATOM 15594 O O . ASP G 1 213 ? 2.720 69.434 -22.821 1.00 41.27 192 ASP G O 1
ATOM 15599 N N . GLN G 1 214 ? 2.998 68.773 -20.670 1.00 33.53 193 GLN G N 1
ATOM 15600 C CA . GLN G 1 214 ? 4.136 69.645 -20.403 1.00 39.61 193 GLN G CA 1
ATOM 15601 C C . GLN G 1 214 ? 5.243 69.433 -21.438 1.00 40.15 193 GLN G C 1
ATOM 15602 O O . GLN G 1 214 ? 5.858 70.383 -21.921 1.00 46.59 193 GLN G O 1
ATOM 15608 N N . LEU G 1 215 ? 5.483 68.184 -21.796 1.00 37.27 194 LEU G N 1
ATOM 15609 C CA . LEU G 1 215 ? 6.492 67.878 -22.790 1.00 37.65 194 LEU G CA 1
ATOM 15610 C C . LEU G 1 215 ? 6.071 68.364 -24.171 1.00 39.26 194 LEU G C 1
ATOM 15611 O O . LEU G 1 215 ? 6.901 68.805 -24.970 1.00 37.12 194 LEU G O 1
ATOM 15616 N N . ASN G 1 216 ? 4.779 68.263 -24.458 1.00 36.19 195 ASN G N 1
ATOM 15617 C CA . ASN G 1 216 ? 4.293 68.599 -25.783 1.00 42.10 195 ASN G CA 1
ATOM 15618 C C . ASN G 1 216 ? 4.095 70.102 -25.955 1.00 46.21 195 ASN G C 1
ATOM 15619 O O . ASN G 1 216 ? 3.765 70.554 -27.050 1.00 43.61 195 ASN G O 1
ATOM 15624 N N . ALA G 1 217 ? 4.317 70.858 -24.875 1.00 44.23 196 ALA G N 1
ATOM 15625 C CA . ALA G 1 217 ? 4.133 72.307 -24.865 1.00 43.06 196 ALA G CA 1
ATOM 15626 C C . ALA G 1 217 ? 5.244 73.021 -25.601 1.00 46.31 196 ALA G C 1
ATOM 15627 O O . ALA G 1 217 ? 5.004 74.016 -26.266 1.00 50.01 196 ALA G O 1
ATOM 15629 N N . SER G 1 218 ? 6.466 72.534 -25.459 1.00 46.39 197 SER G N 1
ATOM 15630 C CA . SER G 1 218 ? 7.576 73.133 -26.177 1.00 48.40 197 SER G CA 1
ATOM 15631 C C . SER G 1 218 ? 8.153 72.111 -27.130 1.00 52.29 197 SER G C 1
ATOM 15632 O O . SER G 1 218 ? 7.665 70.989 -27.214 1.00 54.42 197 SER G O 1
ATOM 15635 N N . GLU G 1 219 ? 9.198 72.500 -27.847 1.00 56.77 198 GLU G N 1
ATOM 15636 C CA . GLU G 1 219 ? 9.800 71.622 -28.833 1.00 53.89 198 GLU G CA 1
ATOM 15637 C C . GLU G 1 219 ? 10.706 70.576 -28.186 1.00 55.70 198 GLU G C 1
ATOM 15638 O O . GLU G 1 219 ? 10.227 69.654 -27.521 1.00 59.80 198 GLU G O 1
ATOM 15644 N N . TRP G 1 220 ? 12.014 70.733 -28.359 1.00 53.58 199 TRP G N 1
ATOM 15645 C CA . TRP G 1 220 ? 12.972 69.676 -28.035 1.00 51.88 199 TRP G CA 1
ATOM 15646 C C . TRP G 1 220 ? 13.072 69.354 -26.545 1.00 48.31 199 TRP G C 1
ATOM 15647 O O . TRP G 1 220 ? 14.182 69.256 -26.015 1.00 51.85 199 TRP G O 1
ATOM 15648 N N . ASP G 1 221 ? 11.936 69.170 -25.871 1.00 44.95 200 ASP G N 1
ATOM 15649 C CA . ASP G 1 221 ? 11.952 68.942 -24.422 1.00 46.86 200 ASP G CA 1
ATOM 15650 C C . ASP G 1 221 ? 12.116 67.475 -24.075 1.00 39.59 200 ASP G C 1
ATOM 15651 O O . ASP G 1 221 ? 11.187 66.675 -24.221 1.00 40.31 200 ASP G O 1
ATOM 15656 N N . THR G 1 222 ? 13.300 67.137 -23.585 1.00 36.54 201 THR G N 1
ATOM 15657 C CA . THR G 1 222 ? 13.606 65.763 -23.235 1.00 40.62 201 THR G CA 1
ATOM 15658 C C . THR G 1 222 ? 13.797 65.593 -21.744 1.00 38.48 201 THR G C 1
ATOM 15659 O O . THR G 1 222 ? 14.556 64.728 -21.304 1.00 37.48 201 THR G O 1
ATOM 15663 N N . THR G 1 223 ? 13.112 66.423 -20.968 1.00 42.62 202 THR G N 1
ATOM 15664 C CA . THR G 1 223 ? 13.282 66.431 -19.517 1.00 36.68 202 THR G CA 1
ATOM 15665 C C . THR G 1 223 ? 12.888 65.105 -18.913 1.00 37.84 202 THR G C 1
ATOM 15666 O O . THR G 1 223 ? 11.727 64.696 -19.010 1.00 40.75 202 THR G O 1
ATOM 15670 N N . GLY G 1 224 ? 13.861 64.432 -18.302 1.00 36.35 203 GLY G N 1
ATOM 15671 C CA . GLY G 1 224 ? 13.630 63.154 -17.650 1.00 33.26 203 GLY G CA 1
ATOM 15672 C C . GLY G 1 224 ? 13.574 61.980 -18.621 1.00 38.52 203 GLY G C 1
ATOM 15673 O O . GLY G 1 224 ? 13.088 60.899 -18.270 1.00 32.48 203 GLY G O 1
ATOM 15674 N N . ALA G 1 225 ? 14.074 62.195 -19.839 1.00 34.26 204 ALA G N 1
ATOM 15675 C CA . ALA G 1 225 ? 13.994 61.188 -20.892 1.00 34.97 204 ALA G CA 1
ATOM 15676 C C . ALA G 1 225 ? 15.363 60.699 -21.363 1.00 32.15 204 ALA G C 1
ATOM 15677 O O . ALA G 1 225 ? 16.388 61.362 -21.172 1.00 28.85 204 ALA G O 1
ATOM 15679 N N . VAL G 1 226 ? 15.366 59.520 -21.971 1.00 27.85 205 VAL G N 1
ATOM 15680 C CA . VAL G 1 226 ? 16.584 58.950 -22.530 1.00 29.35 205 VAL G CA 1
ATOM 15681 C C . VAL G 1 226 ? 16.353 58.574 -23.987 1.00 30.95 205 VAL G C 1
ATOM 15682 O O . VAL G 1 226 ? 15.226 58.259 -24.373 1.00 29.64 205 VAL G O 1
ATOM 15686 N N . PRO G 1 227 ? 17.414 58.645 -24.808 1.00 32.77 206 PRO G N 1
ATOM 15687 C CA . PRO G 1 227 ? 17.325 58.274 -26.224 1.00 31.20 206 PRO G CA 1
ATOM 15688 C C . PRO G 1 227 ? 17.572 56.787 -26.485 1.00 35.46 206 PRO G C 1
ATOM 15689 O O . PRO G 1 227 ? 18.411 56.155 -25.823 1.00 33.89 206 PRO G O 1
ATOM 15693 N N . ALA G 1 228 ? 16.850 56.245 -27.462 1.00 29.04 207 ALA G N 1
ATOM 15694 C CA . ALA G 1 228 ? 17.152 54.931 -27.994 1.00 30.01 207 ALA G CA 1
ATOM 15695 C C . ALA G 1 228 ? 17.941 55.106 -29.289 1.00 27.74 207 ALA G C 1
ATOM 15696 O O . ALA G 1 228 ? 17.367 55.237 -30.374 1.00 27.19 207 ALA G O 1
ATOM 15698 N N . VAL G 1 229 ? 19.259 55.098 -29.163 1.00 26.43 208 VAL G N 1
ATOM 15699 C CA . VAL G 1 229 ? 20.157 55.290 -30.292 1.00 27.61 208 VAL G CA 1
ATOM 15700 C C . VAL G 1 229 ? 20.437 53.974 -31.027 1.00 30.43 208 VAL G C 1
ATOM 15701 O O . VAL G 1 229 ? 21.070 53.073 -30.472 1.00 32.19 208 VAL G O 1
ATOM 15705 N N . MET G 1 230 ? 19.953 53.866 -32.267 1.00 25.90 209 MET G N 1
ATOM 15706 C CA . MET G 1 230 ? 19.898 52.586 -32.960 1.00 23.23 209 MET G CA 1
ATOM 15707 C C . MET G 1 230 ? 20.800 52.556 -34.185 1.00 29.26 209 MET G C 1
ATOM 15708 O O . MET G 1 230 ? 20.942 53.554 -34.888 1.00 30.79 209 MET G O 1
ATOM 15713 N N . GLN G 1 231 ? 21.393 51.392 -34.429 1.00 31.59 210 GLN G N 1
ATOM 15714 C CA . GLN G 1 231 ? 22.080 51.097 -35.675 1.00 31.84 210 GLN G CA 1
ATOM 15715 C C . GLN G 1 231 ? 21.200 50.161 -36.503 1.00 27.88 210 GLN G C 1
ATOM 15716 O O . GLN G 1 231 ? 20.397 49.443 -35.940 1.00 26.98 210 GLN G O 1
ATOM 15722 N N . PRO G 1 232 ? 21.323 50.192 -37.844 1.00 28.90 211 PRO G N 1
ATOM 15723 C CA . PRO G 1 232 ? 20.525 49.244 -38.640 1.00 31.00 211 PRO G CA 1
ATOM 15724 C C . PRO G 1 232 ? 20.667 47.816 -38.098 1.00 30.61 211 PRO G C 1
ATOM 15725 O O . PRO G 1 232 ? 21.764 47.426 -37.690 1.00 32.18 211 PRO G O 1
ATOM 15729 N N . GLY G 1 233 ? 19.576 47.061 -38.058 1.00 29.61 212 GLY G N 1
ATOM 15730 C CA . GLY G 1 233 ? 19.644 45.682 -37.612 1.00 28.72 212 GLY G CA 1
ATOM 15731 C C . GLY G 1 233 ? 19.498 45.530 -36.117 1.00 30.32 212 GLY G C 1
ATOM 15732 O O . GLY G 1 233 ? 19.462 44.406 -35.604 1.00 29.99 212 GLY G O 1
ATOM 15733 N N . ASP G 1 234 ? 19.420 46.661 -35.417 1.00 27.98 213 ASP G N 1
ATOM 15734 C CA . ASP G 1 234 ? 19.132 46.658 -33.983 1.00 28.25 213 ASP G CA 1
ATOM 15735 C C . ASP G 1 234 ? 17.641 46.541 -33.756 1.00 30.89 213 ASP G C 1
ATOM 15736 O O . ASP G 1 234 ? 16.844 46.837 -34.649 1.00 29.75 213 ASP G O 1
ATOM 15741 N N . LEU G 1 235 ? 17.272 46.126 -32.546 1.00 30.48 214 LEU G N 1
ATOM 15742 C CA . LEU G 1 235 ? 15.884 46.025 -32.164 1.00 22.85 214 LEU G CA 1
ATOM 15743 C C . LEU G 1 235 ? 15.592 46.901 -30.940 1.00 24.52 214 LEU G C 1
ATOM 15744 O O . LEU G 1 235 ? 16.370 46.928 -29.992 1.00 28.43 214 LEU G O 1
ATOM 15749 N N . LEU G 1 236 ? 14.473 47.620 -30.962 1.00 24.83 215 LEU G N 1
ATOM 15750 C CA . LEU G 1 236 ? 14.006 48.341 -29.782 1.00 25.70 215 LEU G CA 1
ATOM 15751 C C . LEU G 1 236 ? 12.683 47.768 -29.257 1.00 23.08 215 LEU G C 1
ATOM 15752 O O . LEU G 1 236 ? 11.675 47.765 -29.967 1.00 20.66 215 LEU G O 1
ATOM 15757 N N . LEU G 1 237 ? 12.686 47.305 -28.009 1.00 20.74 216 LEU G N 1
ATOM 15758 C CA . LEU G 1 237 ? 11.455 46.827 -27.364 1.00 20.69 216 LEU G CA 1
ATOM 15759 C C . LEU G 1 237 ? 10.868 47.912 -26.480 1.00 24.35 216 LEU G C 1
ATOM 15760 O O . LEU G 1 237 ? 11.564 48.480 -25.637 1.00 25.81 216 LEU G O 1
ATOM 15765 N N . HIS G 1 238 ? 9.595 48.224 -26.660 1.00 21.05 217 HIS G N 1
ATOM 15766 C CA . HIS G 1 238 ? 8.996 49.100 -25.689 1.00 24.09 217 HIS G CA 1
ATOM 15767 C C . HIS G 1 238 ? 7.607 48.623 -25.291 1.00 24.27 217 HIS G C 1
ATOM 15768 O O . HIS G 1 238 ? 6.853 48.055 -26.089 1.00 20.40 217 HIS G O 1
ATOM 15775 N N . ASN G 1 239 ? 7.329 48.847 -24.012 1.00 21.81 218 ASN G N 1
ATOM 15776 C CA . ASN G 1 239 ? 6.032 48.664 -23.398 1.00 20.95 218 ASN G CA 1
ATOM 15777 C C . ASN G 1 239 ? 5.115 49.705 -23.993 1.00 19.19 218 ASN G C 1
ATOM 15778 O O . ASN G 1 239 ? 5.486 50.867 -24.046 1.00 23.73 218 ASN G O 1
ATOM 15783 N N . ILE G 1 240 ? 3.915 49.329 -24.407 1.00 16.87 219 ILE G N 1
ATOM 15784 C CA . ILE G 1 240 ? 3.045 50.328 -25.007 1.00 25.32 219 ILE G CA 1
ATOM 15785 C C . ILE G 1 240 ? 2.618 51.439 -24.019 1.00 25.17 219 ILE G C 1
ATOM 15786 O O . ILE G 1 240 ? 2.154 52.489 -24.460 1.00 23.29 219 ILE G O 1
ATOM 15791 N N . LEU G 1 241 ? 2.793 51.209 -22.711 1.00 22.74 220 LEU G N 1
ATOM 15792 C CA . LEU G 1 241 ? 2.478 52.205 -21.666 1.00 24.69 220 LEU G CA 1
ATOM 15793 C C . LEU G 1 241 ? 3.613 53.180 -21.369 1.00 22.15 220 LEU G C 1
ATOM 15794 O O . LEU G 1 241 ? 3.442 54.132 -20.614 1.00 24.69 220 LEU G O 1
ATOM 15799 N N . THR G 1 242 ? 4.781 52.924 -21.930 1.00 22.13 221 THR G N 1
ATOM 15800 C CA . THR G 1 242 ? 5.893 53.834 -21.755 1.00 22.91 221 THR G CA 1
ATOM 15801 C C . THR G 1 242 ? 5.632 55.132 -22.546 1.00 24.92 221 THR G C 1
ATOM 15802 O O . THR G 1 242 ? 5.300 55.088 -23.733 1.00 25.04 221 THR G O 1
ATOM 15806 N N . LEU G 1 243 ? 5.750 56.273 -21.870 1.00 22.27 222 LEU G N 1
ATOM 15807 C CA . LEU G 1 243 ? 5.698 57.563 -22.529 1.00 25.47 222 LEU G CA 1
ATOM 15808 C C . LEU G 1 243 ? 6.922 57.722 -23.455 1.00 24.34 222 LEU G C 1
ATOM 15809 O O . LEU G 1 243 ? 8.071 57.650 -23.021 1.00 23.37 222 LEU G O 1
ATOM 15814 N N . HIS G 1 244 ? 6.668 57.912 -24.745 1.00 21.0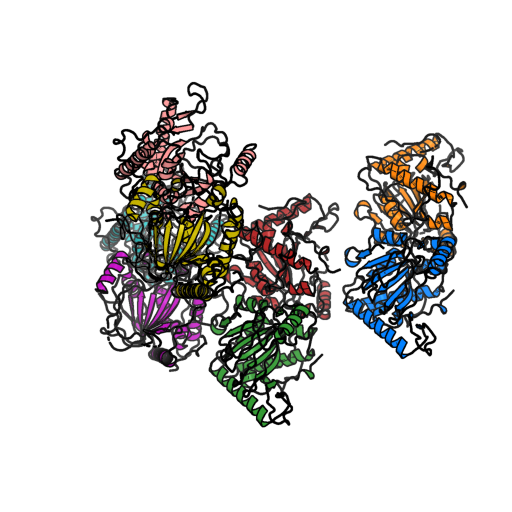3 223 HIS G N 1
ATOM 15815 C CA . HIS G 1 244 ? 7.764 58.071 -25.683 1.00 24.16 223 HIS G CA 1
ATOM 15816 C C . HIS G 1 244 ? 7.397 59.068 -26.781 1.00 26.75 223 HIS G C 1
ATOM 15817 O O . HIS G 1 244 ? 6.224 59.388 -26.973 1.00 27.85 223 HIS G O 1
ATOM 15824 N N . GLY G 1 245 ? 8.413 59.566 -27.484 1.00 28.34 224 GLY G N 1
ATOM 15825 C CA . GLY G 1 245 ? 8.230 60.533 -28.556 1.00 25.03 224 GLY G CA 1
ATOM 15826 C C . GLY G 1 245 ? 9.479 60.633 -29.407 1.00 32.64 224 GLY G C 1
ATOM 15827 O O . GLY G 1 245 ? 10.559 60.258 -28.964 1.00 32.55 224 GLY G O 1
ATOM 15828 N N . ALA G 1 246 ? 9.321 61.111 -30.642 1.00 41.29 225 ALA G N 1
ATOM 15829 C CA . ALA G 1 246 ? 10.441 61.432 -31.527 1.00 36.67 225 ALA G CA 1
ATOM 15830 C C . ALA G 1 246 ? 10.520 62.939 -31.697 1.00 39.48 225 ALA G C 1
ATOM 15831 O O . ALA G 1 246 ? 9.757 63.510 -32.470 1.00 45.75 225 ALA G O 1
ATOM 15833 N N . PRO G 1 247 ? 11.437 63.594 -30.974 1.00 40.90 226 PRO G N 1
ATOM 15834 C CA . PRO G 1 247 ? 11.380 65.064 -30.928 1.00 41.74 226 PRO G CA 1
ATOM 15835 C C . PRO G 1 247 ? 11.799 65.778 -32.214 1.00 44.98 226 PRO G C 1
ATOM 15836 O O . PRO G 1 247 ? 11.323 66.886 -32.447 1.00 49.96 226 PRO G O 1
ATOM 15840 N N . ALA G 1 248 ? 12.641 65.164 -33.038 1.00 46.65 227 ALA G N 1
ATOM 15841 C CA . ALA G 1 248 ? 13.229 65.867 -34.193 1.00 54.08 227 ALA G CA 1
ATOM 15842 C C . ALA G 1 248 ? 12.214 66.519 -35.155 1.00 51.51 227 ALA G C 1
ATOM 15843 O O . ALA G 1 248 ? 11.152 65.962 -35.440 1.00 51.31 227 ALA G O 1
ATOM 15845 N N . VAL G 1 249 ? 12.560 67.703 -35.657 1.00 54.50 228 VAL G N 1
ATOM 15846 C CA . VAL G 1 249 ? 11.742 68.383 -36.664 1.00 54.86 228 VAL G CA 1
ATOM 15847 C C . VAL G 1 249 ? 12.498 68.454 -37.990 1.00 54.98 228 VAL G C 1
ATOM 15848 O O . VAL G 1 249 ? 11.954 68.892 -39.001 1.00 55.73 228 VAL G O 1
ATOM 15852 N N . VAL G 1 250 ? 13.760 68.027 -37.967 1.00 56.73 229 VAL G N 1
ATOM 15853 C CA . VAL G 1 250 ? 14.584 67.911 -39.170 1.00 52.20 229 VAL G CA 1
ATOM 15854 C C . VAL G 1 250 ? 15.243 66.527 -39.184 1.00 51.45 229 VAL G C 1
ATOM 15855 O O . VAL G 1 250 ? 15.466 65.933 -38.124 1.00 53.48 229 VAL G O 1
ATOM 15856 N N . GLY G 1 251 ? 15.540 66.009 -40.373 1.00 42.11 230 GLY G N 1
ATOM 15857 C CA . GLY G 1 251 ? 16.293 64.771 -40.495 1.00 47.94 230 GLY G CA 1
ATOM 15858 C C . GLY G 1 251 ? 16.056 64.001 -41.785 1.00 41.49 230 GLY G C 1
ATOM 15859 O O . GLY G 1 251 ? 15.224 64.391 -42.602 1.00 35.53 230 GLY G O 1
ATOM 15860 N N . LYS G 1 252 ? 16.793 62.904 -41.958 1.00 40.63 231 LYS G N 1
ATOM 15861 C CA . LYS G 1 252 ? 16.577 61.976 -43.066 1.00 42.50 231 LYS G CA 1
ATOM 15862 C C . LYS G 1 252 ? 15.364 61.085 -42.828 1.00 40.20 231 LYS G C 1
ATOM 15863 O O . LYS G 1 252 ? 14.860 60.971 -41.716 1.00 34.75 231 LYS G O 1
ATOM 15869 N N . GLN G 1 253 ? 14.922 60.422 -43.885 1.00 40.16 232 GLN G N 1
ATOM 15870 C CA . GLN G 1 253 ? 13.891 59.412 -43.753 1.00 37.56 232 GLN G CA 1
ATOM 15871 C C . GLN G 1 253 ? 14.447 58.200 -42.992 1.00 35.60 232 GLN G C 1
ATOM 15872 O O . GLN G 1 253 ? 15.564 57.745 -43.249 1.00 32.53 232 GLN G O 1
ATOM 15878 N N . ARG G 1 254 ? 13.670 57.700 -42.038 1.00 37.34 233 ARG G N 1
ATOM 15879 C CA . ARG G 1 254 ? 14.025 56.483 -41.304 1.00 31.96 233 ARG G CA 1
ATOM 15880 C C . ARG G 1 254 ? 12.942 55.433 -41.468 1.00 27.88 233 ARG G C 1
ATOM 15881 O O . ARG G 1 254 ? 11.756 55.738 -41.387 1.00 26.10 233 ARG G O 1
ATOM 15889 N N . ARG G 1 255 ? 13.345 54.195 -41.694 1.00 23.54 234 ARG G N 1
ATOM 15890 C CA . ARG G 1 255 ? 12.378 53.119 -41.760 1.00 29.39 234 ARG G CA 1
ATOM 15891 C C . ARG G 1 255 ? 12.502 52.234 -40.536 1.00 25.07 234 ARG G C 1
ATOM 15892 O O . ARG G 1 255 ? 13.610 51.930 -40.093 1.00 23.87 234 ARG G O 1
ATOM 15900 N N . VAL G 1 256 ? 11.358 51.840 -39.987 1.00 22.61 235 VAL G N 1
ATOM 15901 C CA . VAL G 1 256 ? 11.322 50.868 -38.902 1.00 21.52 235 VAL G CA 1
ATOM 15902 C C . VAL G 1 256 ? 10.164 49.896 -39.099 1.00 23.84 235 VAL G C 1
ATOM 15903 O O . VAL G 1 256 ? 9.043 50.293 -39.403 1.00 21.85 235 VAL G O 1
ATOM 15907 N N . ILE G 1 257 ? 10.439 48.610 -38.927 1.00 24.65 236 ILE G N 1
ATOM 15908 C CA . ILE G 1 257 ? 9.394 47.612 -38.961 1.00 20.86 236 ILE G CA 1
ATOM 15909 C C . ILE G 1 257 ? 8.908 47.336 -37.535 1.00 20.65 236 ILE G C 1
ATOM 15910 O O . ILE G 1 257 ? 9.712 47.040 -36.656 1.00 18.33 236 ILE G O 1
ATOM 15915 N N . TYR G 1 258 ? 7.605 47.480 -37.307 1.00 22.59 237 TYR G N 1
ATOM 15916 C CA . TYR G 1 258 ? 7.008 47.254 -35.983 1.00 22.74 237 TYR G CA 1
ATOM 15917 C C . TYR G 1 258 ? 6.153 45.974 -35.927 1.00 26.15 237 TYR G C 1
ATOM 15918 O O . TYR G 1 258 ? 5.239 45.767 -36.742 1.00 25.92 237 TYR G O 1
ATOM 15927 N N . PHE G 1 259 ? 6.479 45.119 -34.960 1.00 22.20 238 PHE G N 1
ATOM 15928 C CA . PHE G 1 259 ? 5.682 43.948 -34.637 1.00 23.59 238 PHE G CA 1
ATOM 15929 C C . PHE G 1 259 ? 5.149 44.125 -33.214 1.00 24.31 238 PHE G C 1
ATOM 15930 O O . PHE G 1 259 ? 5.944 44.245 -32.287 1.00 21.59 238 PHE G O 1
ATOM 15938 N N . GLU G 1 260 ? 3.829 44.166 -33.038 1.00 20.07 239 GLU G N 1
ATOM 15939 C CA . GLU G 1 260 ? 3.270 44.147 -31.687 1.00 23.60 239 GLU G CA 1
ATOM 15940 C C . GLU G 1 260 ? 2.872 42.719 -31.281 1.00 23.85 239 GLU G C 1
ATOM 15941 O O . GLU G 1 260 ? 2.488 41.899 -32.124 1.00 22.84 239 GLU G O 1
ATOM 15947 N N . TYR G 1 261 ? 2.972 42.440 -29.986 1.00 22.85 240 TYR G N 1
ATOM 15948 C CA . TYR G 1 261 ? 2.672 41.123 -29.432 1.00 23.41 240 TYR G CA 1
ATOM 15949 C C . TYR G 1 261 ? 1.815 41.236 -28.167 1.00 23.90 240 TYR G C 1
ATOM 15950 O O . TYR G 1 261 ? 2.020 42.131 -27.351 1.00 23.80 240 TYR G O 1
ATOM 15959 N N . ARG G 1 262 ? 0.856 40.328 -28.009 1.00 22.17 241 ARG G N 1
ATOM 15960 C CA . ARG G 1 262 ? 0.037 40.280 -26.799 1.00 25.42 241 ARG G CA 1
ATOM 15961 C C . ARG G 1 262 ? -0.154 38.832 -26.367 1.00 23.55 241 ARG G C 1
ATOM 15962 O O . ARG G 1 262 ? -0.200 37.944 -27.205 1.00 25.31 241 ARG G O 1
ATOM 15970 N N . PRO G 1 263 ? -0.262 38.587 -25.053 1.00 23.06 242 PRO G N 1
ATOM 15971 C CA . PRO G 1 263 ? -0.540 37.206 -24.658 1.00 23.40 242 PRO G CA 1
ATOM 15972 C C . PRO G 1 263 ? -1.948 36.817 -25.108 1.00 26.64 242 PRO G C 1
ATOM 15973 O O . PRO G 1 263 ? -2.874 37.642 -25.045 1.00 24.06 242 PRO G O 1
ATOM 15977 N N . ALA G 1 264 ? -2.095 35.582 -25.579 1.00 26.84 243 ALA G N 1
ATOM 15978 C CA . ALA G 1 264 ? -3.380 35.104 -26.063 1.00 27.65 243 ALA G CA 1
ATOM 15979 C C . ALA G 1 264 ? -4.439 35.190 -24.982 1.00 24.12 243 ALA G C 1
ATOM 15980 O O . ALA G 1 264 ? -5.582 35.560 -25.247 1.00 26.29 243 ALA G O 1
ATOM 15982 N N . GLU G 1 265 ? -4.069 34.886 -23.745 1.00 26.10 244 GLU G N 1
ATOM 15983 C CA . GLU G 1 265 ? -5.094 34.864 -22.712 1.00 29.23 244 GLU G CA 1
ATOM 15984 C C . GLU G 1 265 ? -5.552 36.291 -22.387 1.00 27.27 244 GLU G C 1
ATOM 15985 O O . GLU G 1 265 ? -6.701 36.486 -21.980 1.00 28.59 244 GLU G O 1
ATOM 15991 N N . VAL G 1 266 ? -4.686 37.287 -22.594 1.00 24.01 245 VAL G N 1
ATOM 15992 C CA . VAL G 1 266 ? -5.103 38.685 -22.429 1.00 23.51 245 VAL G CA 1
ATOM 15993 C C . VAL G 1 266 ? -6.085 39.121 -23.532 1.00 26.65 245 VAL G C 1
ATOM 15994 O O . VAL G 1 266 ? -7.080 39.779 -23.252 1.00 26.78 245 VAL G O 1
ATOM 15998 N N . GLU G 1 267 ? -5.815 38.752 -24.783 1.00 26.87 246 GLU G N 1
ATOM 15999 C CA . GLU G 1 267 ? -6.760 39.056 -25.873 1.00 30.86 246 GLU G CA 1
ATOM 16000 C C . GLU G 1 267 ? -8.112 38.358 -25.667 1.00 31.12 246 GLU G C 1
ATOM 16001 O O . GLU G 1 267 ? -9.187 38.963 -25.806 1.00 31.07 246 GLU G O 1
ATOM 16007 N N . TRP G 1 268 ? -8.031 37.081 -25.324 1.00 29.34 247 TRP G N 1
ATOM 16008 C CA . TRP G 1 268 ? -9.196 36.248 -25.080 1.00 34.93 247 TRP G CA 1
ATOM 16009 C C . TRP G 1 268 ? -10.211 36.898 -24.129 1.00 34.01 247 TRP G C 1
ATOM 16010 O O . TRP G 1 268 ? -11.385 37.031 -24.472 1.00 32.38 247 TRP G O 1
ATOM 16021 N N . GLN G 1 269 ? -9.764 37.336 -22.955 1.00 31.71 248 GLN G N 1
ATOM 16022 C CA . GLN G 1 269 ? -10.687 37.954 -21.998 1.00 32.97 248 GLN G CA 1
ATOM 16023 C C . GLN G 1 269 ? -10.884 39.463 -22.185 1.00 34.90 248 GLN G C 1
ATOM 16024 O O . GLN G 1 269 ? -11.984 39.966 -21.961 1.00 35.83 248 GLN G O 1
ATOM 16030 N N . LEU G 1 270 ? -9.842 40.190 -22.583 1.00 32.07 249 LEU G N 1
ATOM 16031 C CA . LEU G 1 270 ? -9.912 41.660 -22.582 1.00 31.30 249 LEU G CA 1
ATOM 16032 C C . LEU G 1 270 ? -9.937 42.284 -23.989 1.00 32.61 249 LEU G C 1
ATOM 16033 O O . LEU G 1 270 ? -10.102 43.496 -24.140 1.00 31.14 249 LEU G O 1
ATOM 16038 N N . GLY G 1 271 ? -9.783 41.470 -25.024 1.00 34.97 250 GLY G N 1
ATOM 16039 C CA . GLY G 1 271 ? -9.718 42.023 -26.369 1.00 32.84 250 GLY G CA 1
ATOM 16040 C C . GLY G 1 271 ? -8.354 42.631 -26.612 1.00 30.06 250 GLY G C 1
ATOM 16041 O O . GLY G 1 271 ? -7.391 42.231 -25.954 1.00 27.75 250 GLY G O 1
ATOM 16042 N N . PRO G 1 272 ? -8.257 43.618 -27.529 1.00 34.05 251 PRO G N 1
ATOM 16043 C CA . PRO G 1 272 ? -9.326 44.313 -28.262 1.00 33.10 251 PRO G CA 1
ATOM 16044 C C . PRO G 1 272 ? -9.894 43.539 -29.457 1.00 35.42 251 PRO G C 1
ATOM 16045 O O . PRO G 1 272 ? -10.898 43.949 -30.042 1.00 39.62 251 PRO G O 1
ATOM 16049 N N . HIS G 1 273 ? -9.257 42.434 -29.816 1.00 34.20 252 HIS G N 1
ATOM 16050 C CA . HIS G 1 273 ? -9.735 41.617 -30.924 1.00 37.10 252 HIS G CA 1
ATOM 16051 C C . HIS G 1 273 ? -10.787 40.581 -30.543 1.00 40.02 252 HIS G C 1
ATOM 16052 O O . HIS G 1 273 ? -10.996 40.286 -29.364 1.00 36.95 252 HIS G O 1
ATOM 16059 N N . SER G 1 274 ? -11.448 40.038 -31.564 1.00 42.02 253 SER G N 1
ATOM 16060 C CA . SER G 1 274 ? -12.429 38.973 -31.382 1.00 40.72 253 SER G CA 1
ATOM 16061 C C . SER G 1 274 ? -11.698 37.683 -31.022 1.00 38.80 253 SER G C 1
ATOM 16062 O O . SER G 1 274 ? -10.489 37.578 -31.228 1.00 34.71 253 SER G O 1
ATOM 16065 N N . ALA G 1 275 ? -12.416 36.709 -30.472 1.00 43.97 254 ALA G N 1
ATOM 16066 C CA . ALA G 1 275 ? -11.769 35.495 -29.964 1.00 37.59 254 ALA G CA 1
ATOM 16067 C C . ALA G 1 275 ? -11.147 34.687 -31.098 1.00 38.94 254 ALA G C 1
ATOM 16068 O O . ALA G 1 275 ? -10.094 34.059 -30.934 1.00 38.25 254 ALA G O 1
ATOM 16070 N N . GLU G 1 276 ? -11.805 34.725 -32.251 1.00 39.31 255 GLU G N 1
ATOM 16071 C CA . GLU G 1 276 ? -11.359 34.025 -33.450 1.00 34.74 255 GLU G CA 1
ATOM 16072 C C . GLU G 1 276 ? -9.975 34.470 -33.902 1.00 38.18 255 GLU G C 1
ATOM 16073 O O . GLU G 1 276 ? -9.183 33.662 -34.410 1.00 37.23 255 GLU G O 1
ATOM 16079 N N . TYR G 1 277 ? -9.701 35.760 -33.713 1.00 35.15 256 TYR G N 1
ATOM 16080 C CA . TYR G 1 277 ? -8.457 36.390 -34.139 1.00 33.14 256 TYR G CA 1
ATOM 16081 C C . TYR G 1 277 ? -7.230 35.637 -33.631 1.00 33.99 256 TYR G C 1
ATOM 16082 O O . TYR G 1 277 ? -6.209 35.565 -34.319 1.00 33.77 256 TYR G O 1
ATOM 16091 N N . ILE G 1 278 ? -7.345 35.058 -32.435 1.00 35.38 257 ILE G N 1
ATOM 16092 C CA . ILE G 1 278 ? -6.229 34.362 -31.786 1.00 30.91 257 ILE G CA 1
ATOM 16093 C C . ILE G 1 278 ? -5.734 33.159 -32.596 1.00 30.38 257 ILE G C 1
ATOM 16094 O O . ILE G 1 278 ? -4.537 33.046 -32.890 1.00 30.06 257 ILE G O 1
ATOM 16099 N N . GLY G 1 279 ? -6.648 32.270 -32.981 1.00 34.85 258 GLY G N 1
ATOM 16100 C CA . GLY G 1 279 ? -6.273 31.119 -33.792 1.00 32.37 258 GLY G CA 1
ATOM 16101 C C . GLY G 1 279 ? -5.648 31.479 -35.138 1.00 32.91 258 GLY G C 1
ATOM 16102 O O . GLY G 1 279 ? -4.653 30.878 -35.574 1.00 34.00 258 GLY G O 1
ATOM 16103 N N . LEU G 1 280 ? -6.235 32.460 -35.810 1.00 29.69 259 LEU G N 1
ATOM 16104 C CA . LEU G 1 280 ? -5.694 32.931 -37.079 1.00 31.41 259 LEU G CA 1
ATOM 16105 C C . LEU G 1 280 ? -4.259 33.452 -36.938 1.00 28.81 259 LEU G C 1
ATOM 16106 O O . LEU G 1 280 ? -3.373 33.094 -37.720 1.00 30.85 259 LEU G O 1
ATOM 16111 N N . LYS G 1 281 ? -4.019 34.274 -35.926 1.00 28.67 260 LYS G N 1
ATOM 16112 C CA . LYS G 1 281 ? -2.702 34.869 -35.763 1.00 27.08 260 LYS G CA 1
ATOM 16113 C C . LYS G 1 281 ? -1.683 33.828 -35.325 1.00 29.73 260 LYS G C 1
ATOM 16114 O O . LYS G 1 281 ? -0.493 33.929 -35.669 1.00 30.59 260 LYS G O 1
ATOM 16120 N N . GLN G 1 282 ? -2.140 32.821 -34.583 1.00 30.30 261 GLN G N 1
ATOM 16121 C CA . GLN G 1 282 ? -1.289 31.659 -34.304 1.00 27.92 261 GLN G CA 1
ATOM 16122 C C . GLN G 1 282 ? -0.908 30.947 -35.607 1.00 29.22 261 GLN G C 1
ATOM 16123 O O . GLN G 1 282 ? 0.226 30.473 -35.754 1.00 31.58 261 GLN G O 1
ATOM 16129 N N . GLN G 1 283 ? -1.841 30.882 -36.557 1.00 26.30 262 GLN G N 1
ATOM 16130 C CA . GLN G 1 283 ? -1.537 30.288 -37.863 1.00 33.14 262 GLN G CA 1
ATOM 16131 C C . GLN G 1 283 ? -0.499 31.140 -38.607 1.00 31.21 262 GLN G C 1
ATOM 16132 O O . GLN G 1 283 ? 0.466 30.601 -39.150 1.00 29.61 262 GLN G O 1
ATOM 16138 N N . VAL G 1 284 ? -0.706 32.460 -38.608 1.00 29.61 263 VAL G N 1
ATOM 16139 C CA . VAL G 1 284 ? 0.259 33.422 -39.149 1.00 27.39 263 VAL G CA 1
ATOM 16140 C C . VAL G 1 284 ? 1.656 33.147 -38.603 1.00 29.05 263 VAL G C 1
ATOM 16141 O O . VAL G 1 284 ? 2.624 33.021 -39.358 1.00 31.34 263 VAL G O 1
ATOM 16145 N N . LEU G 1 285 ? 1.736 33.037 -37.277 1.00 27.82 264 LEU G N 1
ATOM 16146 C CA . LEU G 1 285 ? 2.996 32.853 -36.565 1.00 27.85 264 LEU G CA 1
ATOM 16147 C C . LEU G 1 285 ? 3.707 31.526 -36.895 1.00 29.44 264 LEU G C 1
ATOM 16148 O O . LEU G 1 285 ? 4.930 31.491 -37.060 1.00 31.11 264 LEU G O 1
ATOM 16153 N N . ARG G 1 286 ? 2.943 30.443 -36.988 1.00 29.26 265 ARG G N 1
ATOM 16154 C CA . ARG G 1 286 ? 3.493 29.141 -37.406 1.00 32.24 265 ARG G CA 1
ATOM 16155 C C . ARG G 1 286 ? 3.967 29.146 -38.865 1.00 32.06 265 ARG G C 1
ATOM 16156 O O . ARG G 1 286 ? 5.042 28.623 -39.172 1.00 31.41 265 ARG G O 1
ATOM 16164 N N . SER G 1 287 ? 3.181 29.757 -39.752 1.00 33.13 266 SER G N 1
ATOM 16165 C CA . SER G 1 287 ? 3.578 29.923 -41.158 1.00 31.35 266 SER G CA 1
ATOM 16166 C C . SER G 1 287 ? 4.926 30.608 -41.275 1.00 32.69 266 SER G C 1
ATOM 16167 O O . SER G 1 287 ? 5.839 30.114 -41.933 1.00 37.86 266 SER G O 1
ATOM 16170 N N . CYS G 1 288 ? 5.043 31.764 -40.640 1.00 34.24 267 CYS G N 1
ATOM 16171 C CA . CYS G 1 288 ? 6.287 32.513 -40.687 1.00 31.70 267 CYS G CA 1
ATOM 16172 C C . CYS G 1 288 ? 7.431 31.671 -40.181 1.00 29.56 267 CYS G C 1
ATOM 16173 O O . CYS G 1 288 ? 8.505 31.651 -40.778 1.00 30.89 267 CYS G O 1
ATOM 16176 N N . ILE G 1 289 ? 7.198 30.964 -39.078 1.00 32.20 268 ILE G N 1
ATOM 16177 C CA . ILE G 1 289 ? 8.263 30.180 -38.471 1.00 30.75 268 ILE G CA 1
ATOM 16178 C C . ILE G 1 289 ? 8.690 29.060 -39.417 1.00 31.14 268 ILE G C 1
ATOM 16179 O O . ILE G 1 289 ? 9.878 28.795 -39.584 1.00 30.29 268 ILE G O 1
ATOM 16184 N N . GLN G 1 290 ? 7.717 28.438 -40.062 1.00 30.86 269 GLN G N 1
ATOM 16185 C CA . GLN G 1 290 ? 8.004 27.362 -40.999 1.00 37.45 269 GLN G CA 1
ATOM 16186 C C . GLN G 1 290 ? 8.700 27.932 -42.251 1.00 39.61 269 GLN G C 1
ATOM 16187 O O . GLN G 1 290 ? 9.736 27.412 -42.704 1.00 39.40 269 GLN G O 1
ATOM 16193 N N . MET G 1 291 ? 8.132 29.012 -42.785 1.00 33.96 270 MET G N 1
ATOM 16194 C CA . MET G 1 291 ? 8.669 29.689 -43.965 1.00 36.88 270 MET G CA 1
ATOM 16195 C C . MET G 1 291 ? 10.163 29.973 -43.824 1.00 37.25 270 MET G C 1
ATOM 16196 O O . MET G 1 291 ? 10.951 29.761 -44.752 1.00 34.42 270 MET G O 1
ATOM 16201 N N . ARG G 1 292 ? 10.552 30.415 -42.636 1.00 36.40 271 ARG G N 1
ATOM 16202 C CA . ARG G 1 292 ? 11.948 30.724 -42.361 1.00 37.79 271 ARG G CA 1
ATOM 16203 C C . ARG G 1 292 ? 12.769 29.456 -42.099 1.00 36.15 271 ARG G C 1
ATOM 16204 O O . ARG G 1 292 ? 13.954 29.390 -42.436 1.00 37.30 271 ARG G O 1
ATOM 16212 N N . ALA G 1 293 ? 12.145 28.449 -41.501 1.00 32.77 272 ALA G N 1
ATOM 16213 C CA . ALA G 1 293 ? 12.848 27.195 -41.248 1.00 38.31 272 ALA G CA 1
ATOM 16214 C C . ALA G 1 293 ? 13.232 26.539 -42.590 1.00 40.42 272 ALA G C 1
ATOM 16215 O O . ALA G 1 293 ? 14.349 26.063 -42.755 1.00 42.58 272 ALA G O 1
ATOM 16217 N N . ASN G 1 294 ? 12.300 26.558 -43.542 1.00 32.64 273 ASN G N 1
ATOM 16218 C CA . ASN G 1 294 ? 12.495 26.006 -44.888 1.00 47.00 273 ASN G CA 1
ATOM 16219 C C . ASN G 1 294 ? 13.483 26.784 -45.773 1.00 41.92 273 ASN G C 1
ATOM 16220 O O . ASN G 1 294 ? 13.619 26.495 -46.954 1.00 39.07 273 ASN G O 1
ATOM 16225 N N . GLU G 1 295 ? 14.169 27.767 -45.198 1.00 44.85 274 GLU G N 1
ATOM 16226 C CA . GLU G 1 295 ? 14.964 28.709 -45.985 1.00 40.42 274 GLU G CA 1
ATOM 16227 C C . GLU G 1 295 ? 16.459 28.572 -45.682 1.00 45.25 274 GLU G C 1
ATOM 16228 O O . GLU G 1 295 ? 16.892 28.823 -44.550 1.00 39.34 274 GLU G O 1
ATOM 16234 N N . PRO G 1 296 ? 17.245 28.159 -46.703 1.00 42.34 275 PRO G N 1
ATOM 16235 C CA . PRO G 1 296 ? 18.660 27.766 -46.633 1.00 41.04 275 PRO G CA 1
ATOM 16236 C C . PRO G 1 296 ? 19.577 28.707 -45.878 1.00 38.52 275 PRO G C 1
ATOM 16237 O O . PRO G 1 296 ? 20.466 28.229 -45.188 1.00 34.43 275 PRO G O 1
ATOM 16241 N N . GLN G 1 297 ? 19.400 30.017 -45.999 1.00 40.56 276 GLN G N 1
ATOM 16242 C CA . GLN G 1 297 ? 20.332 30.891 -45.304 1.00 38.06 276 GLN G CA 1
ATOM 16243 C C . GLN G 1 297 ? 20.096 30.815 -43.796 1.00 36.53 276 GLN G C 1
ATOM 16244 O O . GLN G 1 297 ? 20.962 31.198 -43.012 1.00 39.16 276 GLN G O 1
ATOM 16250 N N . PHE G 1 298 ? 18.945 30.282 -43.396 1.00 33.78 277 PHE G N 1
ATOM 16251 C CA . PHE G 1 298 ? 18.612 30.149 -41.977 1.00 41.73 277 PHE G CA 1
ATOM 16252 C C . PHE G 1 298 ? 18.625 28.694 -41.473 1.00 45.07 277 PHE G C 1
ATOM 16253 O O . PHE G 1 298 ? 18.018 28.373 -40.447 1.00 43.52 277 PHE G O 1
ATOM 16261 N N . GLY G 1 299 ? 19.331 27.819 -42.187 1.00 45.84 278 GLY G N 1
ATOM 16262 C CA . GLY G 1 299 ? 19.387 26.412 -41.817 1.00 42.06 278 GLY G CA 1
ATOM 16263 C C . GLY G 1 299 ? 20.144 26.115 -40.531 1.00 43.61 278 GLY G C 1
ATOM 16264 O O . GLY G 1 299 ? 20.037 25.017 -39.996 1.00 43.96 278 GLY G O 1
ATOM 16265 N N . ASP G 1 300 ? 20.909 27.082 -40.029 1.00 46.22 279 ASP G N 1
ATOM 16266 C CA . ASP G 1 300 ? 21.703 26.868 -38.820 1.00 44.42 279 ASP G CA 1
ATOM 16267 C C . ASP G 1 300 ? 20.987 27.406 -37.587 1.00 47.32 279 ASP G C 1
ATOM 16268 O O . ASP G 1 300 ? 21.491 27.319 -36.464 1.00 45.32 279 ASP G O 1
ATOM 16273 N N . GLU G 1 301 ? 19.802 27.962 -37.811 1.00 45.46 280 GLU G N 1
ATOM 16274 C CA . GLU G 1 301 ? 18.990 28.485 -36.731 1.00 43.50 280 GLU G CA 1
ATOM 16275 C C . GLU G 1 301 ? 18.262 27.347 -36.048 1.00 44.91 280 GLU G C 1
ATOM 16276 O O . GLU G 1 301 ? 17.800 26.419 -36.705 1.00 44.87 280 GLU G O 1
ATOM 16282 N N . GLU G 1 302 ? 18.180 27.423 -34.724 1.00 49.57 281 GLU G N 1
ATOM 16283 C CA . GLU G 1 302 ? 17.259 26.596 -33.951 1.00 49.64 281 GLU G CA 1
ATOM 16284 C C . GLU G 1 302 ? 15.889 27.276 -33.931 1.00 41.90 281 GLU G C 1
ATOM 16285 O O . GLU G 1 302 ? 15.709 28.289 -33.256 1.00 42.68 281 GLU G O 1
ATOM 16291 N N . PRO G 1 303 ? 14.938 26.752 -34.713 1.00 40.02 282 PRO G N 1
ATOM 16292 C CA . PRO G 1 303 ? 13.640 27.417 -34.865 1.00 35.70 282 PRO G CA 1
ATOM 16293 C C . PRO G 1 303 ? 12.924 27.621 -33.540 1.00 39.69 282 PRO G C 1
ATOM 16294 O O . PRO G 1 303 ? 13.096 26.823 -32.617 1.00 37.79 282 PRO G O 1
ATOM 16298 N N . PHE G 1 304 ? 12.149 28.700 -33.447 1.00 37.97 283 PHE G N 1
ATOM 16299 C CA . PHE G 1 304 ? 11.390 28.989 -32.247 1.00 34.23 283 PHE G CA 1
ATOM 16300 C C . PHE G 1 304 ? 10.330 27.921 -32.070 1.00 32.67 283 PHE G C 1
ATOM 16301 O O . PHE G 1 304 ? 9.627 27.566 -33.013 1.00 27.45 283 PHE G O 1
ATOM 16309 N N . ASP G 1 305 ? 10.214 27.427 -30.843 1.00 30.67 284 ASP G N 1
ATOM 16310 C CA . ASP G 1 305 ? 9.265 26.361 -30.549 1.00 34.06 284 ASP G CA 1
ATOM 16311 C C . ASP G 1 305 ? 8.026 26.915 -29.851 1.00 33.70 284 ASP G C 1
ATOM 16312 O O . ASP G 1 305 ? 7.980 27.022 -28.629 1.00 36.92 284 ASP G O 1
ATOM 16317 N N . TYR G 1 306 ? 7.026 27.277 -30.646 1.00 35.07 285 TYR G N 1
ATOM 16318 C CA . TYR G 1 306 ? 5.775 27.830 -30.133 1.00 34.48 285 TYR G CA 1
ATOM 16319 C C . TYR G 1 306 ? 4.912 26.801 -29.392 1.00 34.30 285 TYR G C 1
ATOM 16320 O O . TYR G 1 306 ? 4.297 25.929 -30.011 1.00 31.25 285 TYR G O 1
ATOM 16329 N N . GLN G 1 307 ? 4.841 26.935 -28.073 1.00 32.77 286 GLN G N 1
ATOM 16330 C CA . GLN G 1 307 ? 4.078 26.005 -27.232 1.00 30.53 286 GLN G CA 1
ATOM 16331 C C . GLN G 1 307 ? 3.173 26.708 -26.228 1.00 32.99 286 GLN G C 1
ATOM 16332 O O . GLN G 1 307 ? 3.489 26.727 -25.036 1.00 33.38 286 GLN G O 1
ATOM 16338 N N . PRO G 1 308 ? 2.051 27.281 -26.684 1.00 31.55 287 PRO G N 1
ATOM 16339 C CA . PRO G 1 308 ? 1.108 27.871 -25.721 1.00 32.12 287 PRO G CA 1
ATOM 16340 C C . PRO G 1 308 ? 0.431 26.822 -24.853 1.00 36.29 287 PRO G C 1
ATOM 16341 O O . PRO G 1 308 ? 0.533 25.637 -25.150 1.00 36.84 287 PRO G O 1
ATOM 16345 N N . ALA G 1 309 ? -0.249 27.261 -23.799 1.00 32.79 288 ALA G N 1
ATOM 16346 C CA . ALA G 1 309 ? -1.033 26.360 -22.971 1.00 31.82 288 ALA G CA 1
ATOM 16347 C C . ALA G 1 309 ? -2.136 25.764 -23.817 1.00 34.32 288 ALA G C 1
ATOM 16348 O O . ALA G 1 309 ? -2.673 26.434 -24.704 1.00 30.20 288 ALA G O 1
ATOM 16350 N N . GLU G 1 310 ? -2.469 24.510 -23.519 1.00 33.66 289 GLU G N 1
ATOM 16351 C CA . GLU G 1 310 ? -3.354 23.694 -24.338 1.00 33.15 289 GLU G CA 1
ATOM 16352 C C . GLU G 1 310 ? -4.676 24.369 -24.632 1.00 36.25 289 GLU G C 1
ATOM 16353 O O . GLU G 1 310 ? -5.159 24.342 -25.771 1.00 38.45 289 GLU G O 1
ATOM 16359 N N . SER G 1 311 ? -5.265 24.981 -23.616 1.00 29.11 290 SER G N 1
ATOM 16360 C CA . SER G 1 311 ? -6.582 25.568 -23.802 1.00 36.10 290 SER G CA 1
ATOM 16361 C C . SER G 1 311 ? -6.526 26.856 -24.633 1.00 32.59 290 SER G C 1
ATOM 16362 O O . SER G 1 311 ? -7.565 27.406 -24.989 1.00 33.03 290 SER G O 1
ATOM 16365 N N . LEU G 1 312 ? -5.325 27.328 -24.956 1.00 31.54 291 LEU G N 1
ATOM 16366 C CA . LEU G 1 312 ? -5.192 28.539 -25.779 1.00 36.38 291 LEU G CA 1
ATOM 16367 C C . LEU G 1 312 ? -4.682 28.263 -27.198 1.00 37.08 291 LEU G C 1
ATOM 16368 O O . LEU G 1 312 ? -4.510 29.193 -27.978 1.00 39.82 291 LEU G O 1
ATOM 16373 N N . ARG G 1 313 ? -4.444 26.995 -27.531 1.00 36.36 292 ARG G N 1
ATOM 16374 C CA . ARG G 1 313 ? -4.112 26.612 -28.908 1.00 39.52 292 ARG G CA 1
ATOM 16375 C C . ARG G 1 313 ? -5.376 26.606 -29.751 1.00 41.90 292 ARG G C 1
ATOM 16376 O O . ARG G 1 313 ? -6.268 25.799 -29.514 1.00 42.84 292 ARG G O 1
ATOM 16384 N N . HIS G 1 314 ? -5.462 27.501 -30.729 1.00 35.95 293 HIS G N 1
ATOM 16385 C CA . HIS G 1 314 ? -6.660 27.580 -31.551 1.00 37.18 293 HIS G CA 1
ATOM 16386 C C . HIS G 1 314 ? -6.333 27.584 -33.042 1.00 39.53 293 HIS G C 1
ATOM 16387 O O . HIS G 1 314 ? -7.123 28.055 -33.857 1.00 41.11 293 HIS G O 1
ATOM 16394 N N . TRP G 1 315 ? -5.181 27.042 -33.411 1.00 37.31 294 TRP G N 1
ATOM 16395 C CA . TRP G 1 315 ? -4.799 27.085 -34.809 1.00 42.23 294 TRP G CA 1
ATOM 16396 C C . TRP G 1 315 ? -5.344 25.903 -35.589 1.00 48.60 294 TRP G C 1
ATOM 16397 O O . TRP G 1 315 ? -4.766 25.512 -36.600 1.00 52.64 294 TRP G O 1
ATOM 16408 N N . VAL G 1 316 ? -6.456 25.336 -35.130 1.00 47.20 295 VAL G N 1
ATOM 16409 C CA . VAL G 1 316 ? -7.147 24.316 -35.914 1.00 50.16 295 VAL G CA 1
ATOM 16410 C C . VAL G 1 316 ? -8.618 24.698 -36.109 1.00 53.95 295 VAL G C 1
ATOM 16411 O O . VAL G 1 316 ? -9.269 24.215 -37.038 1.00 59.64 295 VAL G O 1
ATOM 16415 N N . ASP G 1 317 ? -9.116 25.599 -35.262 1.00 53.08 296 ASP G N 1
ATOM 16416 C CA . ASP G 1 317 ? -10.508 26.060 -35.307 1.00 54.96 296 ASP G CA 1
ATOM 16417 C C . ASP G 1 317 ? -10.909 26.598 -36.678 1.00 54.42 296 ASP G C 1
ATOM 16418 O O . ASP G 1 317 ? -12.094 26.704 -36.993 1.00 57.91 296 ASP G O 1
ATOM 16423 N N . ARG G 1 318 ? -9.917 26.952 -37.483 0.00 53.67 297 ARG G N 1
ATOM 16424 C CA . ARG G 1 318 ? -10.162 27.435 -38.830 1.00 53.76 297 ARG G CA 1
ATOM 16425 C C . ARG G 1 318 ? -9.327 26.626 -39.820 1.00 54.62 297 ARG G C 1
ATOM 16426 O O . ARG G 1 318 ? -8.321 26.022 -39.435 1.00 53.52 297 ARG G O 1
ATOM 16434 N N . PRO G 1 319 ? -9.745 26.598 -41.097 1.00 52.95 298 PRO G N 1
ATOM 16435 C CA . PRO G 1 319 ? -8.948 25.897 -42.113 1.00 52.27 298 PRO G CA 1
ATOM 16436 C C . PRO G 1 319 ? -7.609 26.590 -42.343 1.00 48.67 298 PRO G C 1
ATOM 16437 O O . PRO G 1 319 ? -7.478 27.749 -41.954 1.00 49.93 298 PRO G O 1
ATOM 16441 N N . GLU G 1 320 ? -6.648 25.882 -42.941 1.00 43.12 299 GLU G N 1
ATOM 16442 C CA . GLU G 1 320 ? -5.353 26.458 -43.315 1.00 46.16 299 GLU G CA 1
ATOM 16443 C C . GLU G 1 320 ? -5.545 27.805 -44.030 1.00 48.26 299 GLU G C 1
ATOM 16444 O O . GLU G 1 320 ? -6.186 27.882 -45.082 1.00 49.21 299 GLU G O 1
ATOM 16446 N N . ILE G 1 321 ? -4.997 28.863 -43.439 1.00 47.11 300 ILE G N 1
ATOM 16447 C CA . ILE G 1 321 ? -5.139 30.210 -43.983 1.00 46.44 300 ILE G CA 1
ATOM 16448 C C . ILE G 1 321 ? -4.407 30.365 -45.322 1.00 42.47 300 ILE G C 1
ATOM 16449 O O . ILE G 1 321 ? -3.355 29.755 -45.570 1.00 40.76 300 ILE G O 1
ATOM 16454 N N . ASP G 1 322 ? -4.972 31.180 -46.199 1.00 43.36 301 ASP G N 1
ATOM 16455 C CA . ASP G 1 322 ? -4.371 31.410 -47.506 1.00 50.27 301 ASP G CA 1
ATOM 16456 C C . ASP G 1 322 ? -3.659 32.751 -47.525 1.00 49.17 301 ASP G C 1
ATOM 16457 O O . ASP G 1 322 ? -2.963 33.079 -48.494 1.00 50.31 301 ASP G O 1
ATOM 16462 N N . THR G 1 323 ? -3.838 33.513 -46.443 1.00 49.17 302 THR G N 1
ATOM 16463 C CA . THR G 1 323 ? -3.318 34.873 -46.336 1.00 42.57 302 THR G CA 1
ATOM 16464 C C . THR G 1 323 ? -2.735 35.168 -44.951 1.00 41.91 302 THR G C 1
ATOM 16465 O O . THR G 1 323 ? -3.213 34.660 -43.943 1.00 42.71 302 THR G O 1
ATOM 16469 N N . LEU G 1 324 ? -1.697 35.994 -44.911 1.00 41.45 303 LEU G N 1
ATOM 16470 C CA . LEU G 1 324 ? -1.104 36.425 -43.653 1.00 36.23 303 LEU G CA 1
ATOM 16471 C C . LEU G 1 324 ? -1.695 37.763 -43.208 1.00 34.17 303 LEU G C 1
ATOM 16472 O O . LEU G 1 324 ? -1.222 38.391 -42.261 1.00 37.37 303 LEU G O 1
ATOM 16477 N N . ARG G 1 325 ? -2.745 38.199 -43.884 1.00 38.33 304 ARG G N 1
ATOM 16478 C CA . ARG G 1 325 ? -3.311 39.508 -43.595 1.00 38.15 304 ARG G CA 1
ATOM 16479 C C . ARG G 1 325 ? -4.639 39.381 -42.892 1.00 35.51 304 ARG G C 1
ATOM 16480 O O . ARG G 1 325 ? -5.590 38.847 -43.448 1.00 36.25 304 ARG G O 1
ATOM 16488 N N . PHE G 1 326 ? -4.712 39.900 -41.674 1.00 33.71 305 PHE G N 1
ATOM 16489 C CA . PHE G 1 326 ? -5.970 39.878 -40.954 1.00 34.25 305 PHE G CA 1
ATOM 16490 C C . PHE G 1 326 ? -6.264 41.243 -40.390 1.00 32.11 305 PHE G C 1
ATOM 16491 O O . PHE G 1 326 ? -5.726 41.648 -39.358 1.00 33.05 305 PHE G O 1
ATOM 16499 N N . ALA G 1 327 ? -7.128 41.948 -41.107 1.00 37.40 306 ALA G N 1
ATOM 16500 C CA . ALA G 1 327 ? -7.426 43.343 -40.829 1.00 37.96 306 ALA G CA 1
ATOM 16501 C C . ALA G 1 327 ? -8.115 43.462 -39.502 1.00 34.68 306 ALA G C 1
ATOM 16502 O O . ALA G 1 327 ? -9.035 42.711 -39.207 1.00 37.06 306 ALA G O 1
ATOM 16504 N N . HIS G 1 328 ? -7.673 44.435 -38.721 1.00 35.39 307 HIS G N 1
ATOM 16505 C CA . HIS G 1 328 ? -8.136 44.615 -37.355 1.00 39.80 307 HIS G CA 1
ATOM 16506 C C . HIS G 1 328 ? -9.612 44.974 -37.246 1.00 40.44 307 HIS G C 1
ATOM 16507 O O . HIS G 1 328 ? -10.266 44.608 -36.267 1.00 40.36 307 HIS G O 1
ATOM 16514 N N . GLU G 1 329 ? -10.139 45.677 -38.242 1.00 39.60 308 GLU G N 1
ATOM 16515 C CA . GLU G 1 329 ? -11.529 46.126 -38.185 1.00 40.45 308 GLU G CA 1
ATOM 16516 C C . GLU G 1 329 ? -12.468 44.954 -38.431 1.00 41.18 308 GLU G C 1
ATOM 16517 O O . GLU G 1 329 ? -13.654 45.027 -38.127 1.00 46.03 308 GLU G O 1
ATOM 16523 N N . GLU G 1 330 ? -11.926 43.860 -38.947 1.00 38.90 309 GLU G N 1
ATOM 16524 C CA . GLU G 1 330 ? -12.746 42.707 -39.272 1.00 43.00 309 GLU G CA 1
ATOM 16525 C C . GLU G 1 330 ? -12.737 41.703 -38.123 1.00 45.35 309 GLU G C 1
ATOM 16526 O O . GLU G 1 330 ? -13.582 40.816 -38.059 1.00 46.90 309 GLU G O 1
ATOM 16532 N N . TYR G 1 331 ? -11.784 41.852 -37.210 1.00 44.93 310 TYR G N 1
ATOM 16533 C CA . TYR G 1 331 ? -11.692 40.964 -36.055 1.00 40.87 310 TYR G CA 1
ATOM 16534 C C . TYR G 1 331 ? -11.604 41.791 -34.785 1.00 39.36 310 TYR G C 1
ATOM 16535 O O . TYR G 1 331 ? -10.686 41.636 -33.986 1.00 40.27 310 TYR G O 1
ATOM 16544 N N . TRP G 1 332 ? -12.573 42.679 -34.620 1.00 41.54 311 TRP G N 1
ATOM 16545 C CA . TRP G 1 332 ? -12.582 43.639 -33.530 1.00 41.95 311 TRP G CA 1
ATOM 16546 C C . TRP G 1 332 ? -13.668 43.229 -32.552 1.00 44.89 311 TRP G C 1
ATOM 16547 O O . TRP G 1 332 ? -14.530 42.416 -32.885 1.00 49.28 311 TRP G O 1
ATOM 16558 N N . ARG G 1 333 ? -13.643 43.784 -31.347 1.00 47.25 312 ARG G N 1
ATOM 16559 C CA . ARG G 1 333 ? -14.539 43.295 -30.313 1.00 40.88 312 ARG G CA 1
ATOM 16560 C C . ARG G 1 333 ? -15.585 44.314 -29.879 1.00 40.01 312 ARG G C 1
ATOM 16561 O O . ARG G 1 333 ? -15.309 45.509 -29.812 1.00 53.65 312 ARG G O 1
ATOM 16569 N N . SER H 1 11 ? 3.941 -3.889 -16.820 1.00 44.41 -10 SER H N 1
ATOM 16570 C CA . SER H 1 11 ? 2.695 -3.335 -17.365 1.00 48.46 -10 SER H CA 1
ATOM 16571 C C . SER H 1 11 ? 2.327 -3.891 -18.752 1.00 49.53 -10 SER H C 1
ATOM 16572 O O . SER H 1 11 ? 3.048 -3.679 -19.725 1.00 47.78 -10 SER H O 1
ATOM 16575 N N . SER H 1 12 ? 1.190 -4.577 -18.845 1.00 51.19 -9 SER H N 1
ATOM 16576 C CA . SER H 1 12 ? 0.805 -5.266 -20.080 1.00 46.94 -9 SER H CA 1
ATOM 16577 C C . SER H 1 12 ? 0.155 -4.354 -21.126 1.00 48.12 -9 SER H C 1
ATOM 16578 O O . SER H 1 12 ? 0.166 -4.670 -22.325 1.00 43.25 -9 SER H O 1
ATOM 16581 N N . GLY H 1 13 ? -0.422 -3.241 -20.673 1.00 47.00 -8 GLY H N 1
ATOM 16582 C CA . GLY H 1 13 ? -1.079 -2.290 -21.559 1.00 46.80 -8 GLY H CA 1
ATOM 16583 C C . GLY H 1 13 ? -2.156 -2.880 -22.462 1.00 50.58 -8 GLY H C 1
ATOM 16584 O O . GLY H 1 13 ? -2.406 -2.374 -23.569 1.00 40.02 -8 GLY H O 1
ATOM 16585 N N . LEU H 1 14 ? -2.801 -3.952 -21.997 1.00 52.26 -7 LEU H N 1
ATOM 16586 C CA . LEU H 1 14 ? -3.814 -4.640 -22.800 1.00 49.31 -7 LEU H CA 1
ATOM 16587 C C . LEU H 1 14 ? -5.033 -3.774 -23.097 1.00 51.55 -7 LEU H C 1
ATOM 16588 O O . LEU H 1 14 ? -5.534 -3.064 -22.219 1.00 53.23 -7 LEU H O 1
ATOM 16593 N N . VAL H 1 15 ? -5.507 -3.843 -24.336 1.00 47.46 -6 VAL H N 1
ATOM 16594 C CA . VAL H 1 15 ? -6.751 -3.193 -24.723 1.00 49.31 -6 VAL H CA 1
ATOM 16595 C C . VAL H 1 15 ? -7.923 -4.136 -24.444 1.00 55.44 -6 VAL H C 1
ATOM 16596 O O . VAL H 1 15 ? -7.916 -5.281 -24.898 1.00 49.24 -6 VAL H O 1
ATOM 16600 N N . PRO H 1 16 ? -8.926 -3.656 -23.682 1.00 56.03 -5 PRO H N 1
ATOM 16601 C CA . PRO H 1 16 ? -10.084 -4.460 -23.278 1.00 57.19 -5 PRO H CA 1
ATOM 16602 C C . PRO H 1 16 ? -10.843 -5.010 -24.466 1.00 54.37 -5 PRO H C 1
ATOM 16603 O O . PRO H 1 16 ? -10.928 -4.341 -25.499 1.00 56.59 -5 PRO H O 1
ATOM 16607 N N . ARG H 1 17 ? -11.380 -6.216 -24.305 1.00 47.09 -4 ARG H N 1
ATOM 16608 C CA . ARG H 1 17 ? -12.072 -6.907 -25.374 1.00 47.53 -4 ARG H CA 1
ATOM 16609 C C . ARG H 1 17 ? -13.199 -6.053 -25.938 1.00 51.09 -4 ARG H C 1
ATOM 16610 O O . ARG H 1 17 ? -13.970 -5.451 -25.192 1.00 51.24 -4 ARG H O 1
ATOM 16612 N N . GLY H 1 18 ? -13.274 -5.985 -27.264 1.00 54.67 -3 GLY H N 1
ATOM 16613 C CA . GLY H 1 18 ? -14.278 -5.176 -27.930 1.00 50.96 -3 GLY H CA 1
ATOM 16614 C C . GLY H 1 18 ? -13.845 -3.735 -28.120 1.00 54.81 -3 GLY H C 1
ATOM 16615 O O . GLY H 1 18 ? -14.597 -2.911 -28.646 1.00 47.86 -3 GLY H O 1
ATOM 16616 N N . SER H 1 19 ? -12.632 -3.418 -27.679 1.00 58.46 -2 SER H N 1
ATOM 16617 C CA . SER H 1 19 ? -12.076 -2.095 -27.944 1.00 57.90 -2 SER H CA 1
ATOM 16618 C C . SER H 1 19 ? -10.825 -2.137 -28.840 1.00 57.13 -2 SER H C 1
ATOM 16619 O O . SER H 1 19 ? -10.290 -3.207 -29.171 1.00 49.45 -2 SER H O 1
ATOM 16622 N N . HIS H 1 20 ? -10.381 -0.948 -29.239 1.00 56.56 -1 HIS H N 1
ATOM 16623 C CA . HIS H 1 20 ? -9.252 -0.806 -30.142 1.00 48.40 -1 HIS H CA 1
ATOM 16624 C C . HIS H 1 20 ? -8.270 0.229 -29.601 1.00 47.60 -1 HIS H C 1
ATOM 16625 O O . HIS H 1 20 ? -8.554 0.895 -28.608 1.00 52.31 -1 HIS H O 1
ATOM 16632 N N . MET H 1 21 ? -7.115 0.366 -30.245 1.00 46.13 0 MET H N 1
ATOM 16633 C CA . MET H 1 21 ? -6.048 1.212 -29.707 1.00 49.75 0 MET H CA 1
ATOM 16634 C C . MET H 1 21 ? -6.238 2.688 -30.072 1.00 54.02 0 MET H C 1
ATOM 16635 O O . MET H 1 21 ? -6.114 3.074 -31.238 1.00 47.68 0 MET H O 1
ATOM 16640 N N . ASN H 1 32 ? 2.444 14.540 -17.956 1.00 47.56 11 ASN H N 1
ATOM 16641 C CA . ASN H 1 32 ? 3.348 15.671 -18.160 1.00 52.27 11 ASN H CA 1
ATOM 16642 C C . ASN H 1 32 ? 3.848 16.284 -16.842 1.00 49.98 11 ASN H C 1
ATOM 16643 O O . ASN H 1 32 ? 3.177 17.123 -16.239 1.00 51.39 11 ASN H O 1
ATOM 16648 N N . ARG H 1 33 ? 5.043 15.868 -16.425 1.00 47.59 12 ARG H N 1
ATOM 16649 C CA . ARG H 1 33 ? 5.592 16.121 -15.087 1.00 40.37 12 ARG H CA 1
ATOM 16650 C C . ARG H 1 33 ? 5.814 17.603 -14.766 1.00 42.71 12 ARG H C 1
ATOM 16651 O O . ARG H 1 33 ? 6.027 18.428 -15.661 1.00 39.54 12 ARG H O 1
ATOM 16652 N N . ILE H 1 34 ? 5.741 17.943 -13.482 1.00 41.85 13 ILE H N 1
ATOM 16653 C CA . ILE H 1 34 ? 6.126 19.275 -13.022 1.00 35.75 13 ILE H CA 1
ATOM 16654 C C . ILE H 1 34 ? 7.619 19.483 -13.228 1.00 34.58 13 ILE H C 1
ATOM 16655 O O . ILE H 1 34 ? 8.411 18.617 -12.867 1.00 35.18 13 ILE H O 1
ATOM 16660 N N . ALA H 1 35 ? 8.013 20.629 -13.781 1.00 31.08 14 ALA H N 1
ATOM 16661 C CA . ALA H 1 35 ? 9.436 20.891 -14.007 1.00 32.39 14 ALA H CA 1
ATOM 16662 C C . ALA H 1 35 ? 10.192 21.176 -12.713 1.00 27.69 14 ALA H C 1
ATOM 16663 O O . ALA H 1 35 ? 9.602 21.600 -11.714 1.00 28.37 14 ALA H O 1
ATOM 16665 N N . GLU H 1 36 ? 11.505 20.952 -12.754 1.00 23.56 15 GLU H N 1
ATOM 16666 C CA . GLU H 1 36 ? 12.356 21.060 -11.574 1.00 31.23 15 GLU H CA 1
ATOM 16667 C C . GLU H 1 36 ? 13.583 21.928 -11.779 1.00 34.25 15 GLU H C 1
ATOM 16668 O O . GLU H 1 36 ? 14.317 21.793 -12.769 1.00 33.94 15 GLU H O 1
ATOM 16674 N N . CYS H 1 37 ? 13.801 22.813 -10.815 1.00 32.50 16 CYS H N 1
ATOM 16675 C CA . CYS H 1 37 ? 14.955 23.686 -10.810 1.00 30.72 16 CYS H CA 1
ATOM 16676 C C . CYS H 1 37 ? 15.837 23.417 -9.597 1.00 34.45 16 CYS H C 1
ATOM 16677 O O . CYS H 1 37 ? 15.459 23.703 -8.455 1.00 35.72 16 CYS H O 1
ATOM 16680 N N . ASP H 1 38 ? 17.012 22.854 -9.856 1.00 38.16 17 ASP H N 1
ATOM 16681 C CA . ASP H 1 38 ? 18.044 22.688 -8.841 1.00 36.99 17 ASP H CA 1
ATOM 16682 C C . ASP H 1 38 ? 18.718 24.030 -8.646 1.00 38.07 17 ASP H C 1
ATOM 16683 O O . ASP H 1 38 ? 19.830 24.237 -9.122 1.00 37.71 17 ASP H O 1
ATOM 16688 N N . ILE H 1 39 ? 18.032 24.929 -7.940 1.00 35.92 18 ILE H N 1
ATOM 16689 C CA . ILE H 1 39 ? 18.389 26.345 -7.910 1.00 34.46 18 ILE H CA 1
ATOM 16690 C C . ILE H 1 39 ? 19.867 26.592 -7.617 1.00 36.28 18 ILE H C 1
ATOM 16691 O O . ILE H 1 39 ? 20.469 27.495 -8.203 1.00 36.97 18 ILE H O 1
ATOM 16696 N N . ARG H 1 40 ? 20.472 25.787 -6.748 1.00 34.87 19 ARG H N 1
ATOM 16697 C CA . ARG H 1 40 ? 21.869 26.030 -6.398 1.00 35.53 19 ARG H CA 1
ATOM 16698 C C . ARG H 1 40 ? 22.860 25.435 -7.412 1.00 39.76 19 ARG H C 1
ATOM 16699 O O . ARG H 1 40 ? 24.057 25.724 -7.357 1.00 42.45 19 ARG H O 1
ATOM 16707 N N . ARG H 1 41 ? 22.368 24.624 -8.343 1.00 39.11 20 ARG H N 1
ATOM 16708 C CA . ARG H 1 41 ? 23.228 24.082 -9.396 1.00 40.33 20 ARG H CA 1
ATOM 16709 C C . ARG H 1 41 ? 23.198 24.933 -10.659 1.00 41.92 20 ARG H C 1
ATOM 16710 O O . ARG H 1 41 ? 24.246 25.280 -11.204 1.00 42.60 20 ARG H O 1
ATOM 16718 N N . THR H 1 42 ? 21.999 25.277 -11.121 1.00 39.64 21 THR H N 1
ATOM 16719 C CA . THR H 1 42 ? 21.855 25.933 -12.421 1.00 36.45 21 THR H CA 1
ATOM 16720 C C . THR H 1 42 ? 21.340 27.369 -12.349 1.00 39.39 21 THR H C 1
ATOM 16721 O O . THR H 1 42 ? 21.456 28.121 -13.321 1.00 38.00 21 THR H O 1
ATOM 16725 N N . GLY H 1 43 ? 20.777 27.751 -11.205 1.00 39.23 22 GLY H N 1
ATOM 16726 C CA . GLY H 1 43 ? 20.071 29.017 -11.094 1.00 32.96 22 GLY H CA 1
ATOM 16727 C C . GLY H 1 43 ? 18.713 28.845 -11.746 1.00 34.15 22 GLY H C 1
ATOM 16728 O O . GLY H 1 43 ? 18.338 27.724 -12.087 1.00 37.01 22 GLY H O 1
ATOM 16729 N N . LEU H 1 44 ? 17.970 29.934 -11.919 1.00 31.76 23 LEU H N 1
ATOM 16730 C CA . LEU H 1 44 ? 16.675 29.869 -12.597 1.00 32.76 23 LEU H CA 1
ATOM 16731 C C . LEU H 1 44 ? 16.831 30.040 -14.121 1.00 31.94 23 LEU H C 1
ATOM 16732 O O . LEU H 1 44 ? 17.131 31.130 -14.598 1.00 34.37 23 LEU H O 1
ATOM 16737 N N . LEU H 1 45 ? 16.624 28.950 -14.863 1.00 33.03 24 LEU H N 1
ATOM 16738 C CA . LEU H 1 45 ? 16.759 28.914 -16.319 1.00 30.01 24 LEU H CA 1
ATOM 16739 C C . LEU H 1 45 ? 15.487 29.392 -17.013 1.00 31.08 24 LEU H C 1
ATOM 16740 O O . LEU H 1 45 ? 14.411 29.330 -16.415 1.00 28.10 24 LEU H O 1
ATOM 16745 N N . PRO H 1 46 ? 15.603 29.861 -18.281 1.00 28.54 25 PRO H N 1
ATOM 16746 C CA . PRO H 1 46 ? 14.461 30.312 -19.086 1.00 25.65 25 PRO H CA 1
ATOM 16747 C C . PRO H 1 46 ? 13.367 29.270 -19.219 1.00 27.13 25 PRO H C 1
ATOM 16748 O O . PRO H 1 46 ? 12.194 29.642 -19.192 1.00 24.96 25 PRO H O 1
ATOM 16752 N N . GLU H 1 47 ? 13.752 28.000 -19.389 1.00 28.68 26 GLU H N 1
ATOM 16753 C CA . GLU H 1 47 ? 12.802 26.877 -19.452 1.00 32.14 26 GLU H CA 1
ATOM 16754 C C . GLU H 1 47 ? 11.957 26.777 -18.168 1.00 27.54 26 GLU H C 1
ATOM 16755 O O . GLU H 1 47 ? 10.784 26.397 -18.214 1.00 28.57 26 GLU H O 1
ATOM 16761 N N . HIS H 1 48 ? 12.547 27.132 -17.030 1.00 29.70 27 HIS H N 1
ATOM 16762 C CA . HIS H 1 48 ? 11.828 27.086 -15.750 1.00 28.83 27 HIS H CA 1
ATOM 16763 C C . HIS H 1 48 ? 10.728 28.132 -15.705 1.00 24.74 27 HIS H C 1
ATOM 16764 O O . HIS H 1 48 ? 9.568 27.820 -15.418 1.00 25.08 27 HIS H O 1
ATOM 16771 N N . VAL H 1 49 ? 11.113 29.379 -15.982 1.00 27.92 28 VAL H N 1
ATOM 16772 C CA . VAL H 1 49 ? 10.167 30.480 -16.133 1.00 25.69 28 VAL H CA 1
ATOM 16773 C C . VAL H 1 49 ? 9.023 30.082 -17.053 1.00 24.49 28 VAL H C 1
ATOM 16774 O O . VAL H 1 49 ? 7.847 30.244 -16.734 1.00 25.02 28 VAL H O 1
ATOM 16778 N N . THR H 1 50 ? 9.387 29.520 -18.193 1.00 28.54 29 THR H N 1
ATOM 16779 C CA . THR H 1 50 ? 8.415 29.151 -19.205 1.00 27.28 29 THR H CA 1
ATOM 16780 C C . THR H 1 50 ? 7.506 28.048 -18.708 1.00 24.63 29 THR H C 1
ATOM 16781 O O . THR H 1 50 ? 6.283 28.129 -18.834 1.00 27.70 29 THR H O 1
ATOM 16785 N N . ALA H 1 51 ? 8.104 27.025 -18.117 1.00 24.29 30 ALA H N 1
ATOM 16786 C CA . ALA H 1 51 ? 7.313 25.943 -17.546 1.00 29.20 30 ALA H CA 1
ATOM 16787 C C . ALA H 1 51 ? 6.331 26.459 -16.472 1.00 30.11 30 ALA H C 1
ATOM 16788 O O . ALA H 1 51 ? 5.143 26.080 -16.488 1.00 26.78 30 ALA H O 1
ATOM 16790 N N . PHE H 1 52 ? 6.807 27.325 -15.563 1.00 26.83 31 PHE H N 1
ATOM 16791 C CA . PHE H 1 52 ? 5.919 27.875 -14.515 1.00 25.47 31 PHE H CA 1
ATOM 16792 C C . PHE H 1 52 ? 4.778 28.623 -15.166 1.00 27.95 31 PHE H C 1
ATOM 16793 O O . PHE H 1 52 ? 3.615 28.376 -14.841 1.00 25.53 31 PHE H O 1
ATOM 16801 N N . ARG H 1 53 ? 5.119 29.512 -16.105 1.00 23.27 32 ARG H N 1
ATOM 16802 C CA . ARG H 1 53 ? 4.123 30.356 -16.752 1.00 26.08 32 ARG H CA 1
ATOM 16803 C C . ARG H 1 53 ? 3.041 29.545 -17.438 1.00 27.31 32 ARG H C 1
ATOM 16804 O O . ARG H 1 53 ? 1.855 29.865 -17.319 1.00 27.57 32 ARG H O 1
ATOM 16812 N N . ARG H 1 54 ? 3.447 28.504 -18.165 1.00 25.43 33 ARG H N 1
ATOM 16813 C CA . ARG H 1 54 ? 2.489 27.666 -18.871 1.00 28.99 33 ARG H CA 1
ATOM 16814 C C . ARG H 1 54 ? 1.723 26.725 -17.936 1.00 29.99 33 ARG H C 1
ATOM 16815 O O . ARG H 1 54 ? 0.495 26.662 -17.977 1.00 29.59 33 ARG H O 1
ATOM 16823 N N . GLN H 1 55 ? 2.456 25.999 -17.100 1.00 26.02 34 GLN H N 1
ATOM 16824 C CA . GLN H 1 55 ? 1.857 24.948 -16.286 1.00 30.39 34 GLN H CA 1
ATOM 16825 C C . GLN H 1 55 ? 1.268 25.452 -14.981 1.00 27.63 34 GLN H C 1
ATOM 16826 O O . GLN H 1 55 ? 0.375 24.812 -14.429 1.00 26.88 34 GLN H O 1
ATOM 16832 N N . GLY H 1 56 ? 1.752 26.598 -14.504 1.00 24.23 35 GLY H N 1
ATOM 16833 C CA . GLY H 1 56 ? 1.222 27.194 -13.285 1.00 27.29 35 GLY H CA 1
ATOM 16834 C C . GLY H 1 56 ? 1.824 26.623 -12.003 1.00 28.91 35 GLY H C 1
ATOM 16835 O O . GLY H 1 56 ? 1.297 26.835 -10.913 1.00 27.98 35 GLY H O 1
ATOM 16836 N N . VAL H 1 57 ? 2.929 25.902 -12.138 1.00 24.94 36 VAL H N 1
ATOM 16837 C CA . VAL H 1 57 ? 3.571 25.260 -11.006 1.00 29.63 36 VAL H CA 1
ATOM 16838 C C . VAL H 1 57 ? 5.029 24.971 -11.367 1.00 30.60 36 VAL H C 1
ATOM 16839 O O . VAL H 1 57 ? 5.371 24.837 -12.549 1.00 28.67 36 VAL H O 1
ATOM 16843 N N . LEU H 1 58 ? 5.880 24.913 -10.344 1.00 28.37 37 LEU H N 1
ATOM 16844 C CA . LEU H 1 58 ? 7.308 24.652 -10.498 1.00 25.31 37 LEU H CA 1
ATOM 16845 C C . LEU H 1 58 ? 7.906 24.209 -9.156 1.00 29.41 37 LEU H C 1
ATOM 16846 O O . LEU H 1 58 ? 7.650 24.824 -8.107 1.00 26.06 37 LEU H O 1
ATOM 16851 N N . VAL H 1 59 ? 8.710 23.149 -9.192 1.00 27.67 38 VAL H N 1
ATOM 16852 C CA . VAL H 1 59 ? 9.419 22.690 -8.012 1.00 23.89 38 VAL H CA 1
ATOM 16853 C C . VAL H 1 59 ? 10.821 23.281 -7.968 1.00 26.62 38 VAL H C 1
ATOM 16854 O O . VAL H 1 59 ? 11.543 23.283 -8.970 1.00 27.07 38 VAL H O 1
ATOM 16858 N N . VAL H 1 60 ? 11.212 23.804 -6.811 1.00 26.71 39 VAL H N 1
ATOM 16859 C CA . VAL H 1 60 ? 12.588 24.261 -6.652 1.00 28.51 39 VAL H CA 1
ATOM 16860 C C . VAL H 1 60 ? 13.300 23.435 -5.571 1.00 34.09 39 VAL H C 1
ATOM 16861 O O . VAL H 1 60 ? 12.972 23.515 -4.374 1.00 31.08 39 VAL H O 1
ATOM 16865 N N . ARG H 1 61 ? 14.266 22.626 -6.008 1.00 31.16 40 ARG H N 1
ATOM 16866 C CA . ARG H 1 61 ? 14.979 21.723 -5.112 1.00 33.11 40 ARG H CA 1
ATOM 16867 C C . ARG H 1 61 ? 16.105 22.411 -4.342 1.00 30.72 40 ARG H C 1
ATOM 16868 O O . ARG H 1 61 ? 16.856 23.214 -4.899 1.00 30.56 40 ARG H O 1
ATOM 16876 N N . GLY H 1 62 ? 16.211 22.093 -3.055 1.00 31.49 41 GLY H N 1
ATOM 16877 C CA . GLY H 1 62 ? 17.357 22.493 -2.258 1.00 30.88 41 GLY H CA 1
ATOM 16878 C C . GLY H 1 62 ? 17.524 23.989 -2.077 1.00 35.63 41 GLY H C 1
ATOM 16879 O O . GLY H 1 62 ? 18.642 24.512 -2.101 1.00 36.96 41 GLY H O 1
ATOM 16880 N N . LEU H 1 63 ? 16.409 24.683 -1.888 1.00 34.37 42 LEU H N 1
ATOM 16881 C CA . LEU H 1 63 ? 16.443 26.122 -1.639 1.00 33.19 42 LEU H CA 1
ATOM 16882 C C . LEU H 1 63 ? 17.231 26.395 -0.366 1.00 36.30 42 LEU H C 1
ATOM 16883 O O . LEU H 1 63 ? 18.127 27.236 -0.328 1.00 35.42 42 LEU H O 1
ATOM 16888 N N . LEU H 1 64 ? 16.906 25.638 0.673 1.00 34.49 43 LEU H N 1
ATOM 16889 C CA . LEU H 1 64 ? 17.483 25.857 1.983 1.00 33.74 43 LEU H CA 1
ATOM 16890 C C . LEU H 1 64 ? 18.750 25.034 2.201 1.00 31.97 43 LEU H C 1
ATOM 16891 O O . LEU H 1 64 ? 18.825 23.882 1.805 1.00 33.33 43 LEU H O 1
ATOM 16896 N N . THR H 1 65 ? 19.750 25.643 2.824 1.00 33.66 44 THR H N 1
ATOM 16897 C CA . THR H 1 65 ? 20.874 24.891 3.363 1.00 37.95 44 THR H CA 1
ATOM 16898 C C . THR H 1 65 ? 20.397 23.984 4.518 1.00 40.28 44 THR H C 1
ATOM 16899 O O . THR H 1 65 ? 19.334 24.217 5.102 1.00 39.68 44 THR H O 1
ATOM 16903 N N . PRO H 1 66 ? 21.170 22.935 4.832 1.00 36.84 45 PRO H N 1
ATOM 16904 C CA . PRO H 1 66 ? 20.938 22.105 6.019 1.00 38.56 45 PRO H CA 1
ATOM 16905 C C . PRO H 1 66 ? 20.721 22.889 7.320 1.00 33.89 45 PRO H C 1
ATOM 16906 O O . PRO H 1 66 ? 19.732 22.661 8.008 1.00 34.80 45 PRO H O 1
ATOM 16910 N N . GLN H 1 67 ? 21.628 23.797 7.645 1.00 34.79 46 GLN H N 1
ATOM 16911 C CA . GLN H 1 67 ? 21.513 24.565 8.871 1.00 36.06 46 GLN H CA 1
ATOM 16912 C C . GLN H 1 67 ? 20.189 25.325 8.915 1.00 38.29 46 GLN H C 1
ATOM 16913 O O . GLN H 1 67 ? 19.435 25.160 9.873 1.00 38.89 46 GLN H O 1
ATOM 16919 N N . GLU H 1 68 ? 19.880 26.116 7.879 1.00 36.99 47 GLU H N 1
ATOM 16920 C CA . GLU H 1 68 ? 18.671 26.967 7.913 1.00 39.23 47 GLU H CA 1
ATOM 16921 C C . GLU H 1 68 ? 17.391 26.148 7.942 1.00 29.90 47 GLU H C 1
ATOM 16922 O O . GLU H 1 68 ? 16.426 26.526 8.598 1.00 31.29 47 GLU H O 1
ATOM 16928 N N . LEU H 1 69 ? 17.382 25.035 7.223 1.00 28.56 48 LEU H N 1
ATOM 16929 C CA . LEU H 1 69 ? 16.251 24.128 7.283 1.00 32.97 48 LEU H CA 1
ATOM 16930 C C . LEU H 1 69 ? 16.038 23.663 8.727 1.00 32.91 48 LEU H C 1
ATOM 16931 O O . LEU H 1 69 ? 14.908 23.611 9.216 1.00 33.33 48 LEU H O 1
ATOM 16936 N N . ALA H 1 70 ? 17.130 23.354 9.412 1.00 29.86 49 ALA H N 1
ATOM 16937 C CA . ALA H 1 70 ? 17.025 22.916 10.790 1.00 34.70 49 ALA H CA 1
ATOM 16938 C C . ALA H 1 70 ? 16.519 24.068 11.655 1.00 34.53 49 ALA H C 1
ATOM 16939 O O . ALA H 1 70 ? 15.733 23.860 12.572 1.00 31.94 49 ALA H O 1
ATOM 16941 N N . ASP H 1 71 ? 16.947 25.283 11.330 1.00 33.88 50 ASP H N 1
ATOM 16942 C CA . ASP H 1 71 ? 16.515 26.466 12.058 1.00 32.23 50 ASP H CA 1
ATOM 16943 C C . ASP H 1 71 ? 15.019 26.722 11.923 1.00 35.29 50 ASP H C 1
ATOM 16944 O O . ASP H 1 71 ? 14.351 27.035 12.903 1.00 37.88 50 ASP H O 1
ATOM 16949 N N . VAL H 1 72 ? 14.481 26.578 10.716 1.00 34.83 51 VAL H N 1
ATOM 16950 C CA . VAL H 1 72 ? 13.063 26.855 10.518 1.00 34.72 51 VAL H CA 1
ATOM 16951 C C . VAL H 1 72 ? 12.196 25.654 10.903 1.00 32.64 51 VAL H C 1
ATOM 16952 O O . VAL H 1 72 ? 11.003 25.800 11.132 1.00 33.04 51 VAL H O 1
ATOM 16956 N N . GLN H 1 73 ? 12.785 24.468 10.985 1.00 35.21 52 GLN H N 1
ATOM 16957 C CA . GLN H 1 73 ? 12.026 23.302 11.439 1.00 33.30 52 GLN H CA 1
ATOM 16958 C C . GLN H 1 73 ? 11.724 23.435 12.934 1.00 36.10 52 GLN H C 1
ATOM 16959 O O . GLN H 1 73 ? 10.616 23.135 13.391 1.00 33.26 52 GLN H O 1
ATOM 16965 N N . GLU H 1 74 ? 12.718 23.905 13.681 1.00 31.78 53 GLU H N 1
ATOM 16966 C CA . GLU H 1 74 ? 12.581 24.149 15.106 1.00 32.21 53 GLU H CA 1
ATOM 16967 C C . GLU H 1 74 ? 11.605 25.298 15.366 1.00 37.05 53 GLU H C 1
ATOM 16968 O O . GLU H 1 74 ? 10.837 25.260 16.334 1.00 36.33 53 GLU H O 1
ATOM 16974 N N . ALA H 1 75 ? 11.626 26.315 14.499 1.00 36.65 54 ALA H N 1
ATOM 16975 C CA . ALA H 1 75 ? 10.714 27.447 14.659 1.00 34.59 54 ALA H CA 1
ATOM 16976 C C . ALA H 1 75 ? 9.276 27.016 14.371 1.00 32.37 54 ALA H C 1
ATOM 16977 O O . ALA H 1 75 ? 8.347 27.449 15.051 1.00 31.41 54 ALA H O 1
ATOM 16979 N N . GLY H 1 76 ? 9.098 26.149 13.377 1.00 30.50 55 GLY H N 1
ATOM 16980 C CA . GLY H 1 76 ? 7.798 25.553 13.113 1.00 30.41 55 GLY H CA 1
ATOM 16981 C C . GLY H 1 76 ? 7.300 24.800 14.341 1.00 32.39 55 GLY H C 1
ATOM 16982 O O . GLY H 1 76 ? 6.117 24.839 14.692 1.00 30.88 55 GLY H O 1
ATOM 16983 N N . ARG H 1 77 ? 8.222 24.114 15.004 1.00 32.87 56 ARG H N 1
ATOM 16984 C CA . ARG H 1 77 ? 7.889 23.324 16.179 1.00 33.28 56 ARG H CA 1
ATOM 16985 C C . ARG H 1 77 ? 7.491 24.231 17.351 1.00 33.52 56 ARG H C 1
ATOM 16986 O O . ARG H 1 77 ? 6.470 23.998 17.996 1.00 32.20 56 ARG H O 1
ATOM 16994 N N . ALA H 1 78 ? 8.279 25.273 17.606 1.00 30.25 57 ALA H N 1
ATOM 16995 C CA . ALA H 1 78 ? 7.945 26.219 18.683 1.00 35.68 57 ALA H CA 1
ATOM 16996 C C . ALA H 1 78 ? 6.609 26.915 18.428 1.00 35.15 57 ALA H C 1
ATOM 16997 O O . ALA H 1 78 ? 5.862 27.204 19.368 1.00 37.81 57 ALA H O 1
ATOM 16999 N N . LEU H 1 79 ? 6.292 27.154 17.157 1.00 32.73 58 LEU H N 1
ATOM 17000 C CA . LEU H 1 79 ? 5.020 27.779 16.811 1.00 33.61 58 LEU H CA 1
ATOM 17001 C C . LEU H 1 79 ? 3.841 26.875 17.121 1.00 29.57 58 LEU H C 1
ATOM 17002 O O . LEU H 1 79 ? 2.880 27.311 17.738 1.00 32.49 58 LEU H O 1
ATOM 17007 N N . ILE H 1 80 ? 3.899 25.624 16.684 1.00 33.10 59 ILE H N 1
ATOM 17008 C CA . ILE H 1 80 ? 2.794 24.700 16.933 1.00 33.64 59 ILE H CA 1
ATOM 17009 C C . ILE H 1 80 ? 2.655 24.482 18.443 1.00 32.17 59 ILE H C 1
ATOM 17010 O O . ILE H 1 80 ? 1.549 24.435 18.977 1.00 27.60 59 ILE H O 1
ATOM 17015 N N . ASP H 1 81 ? 3.794 24.386 19.117 1.00 31.57 60 ASP H N 1
ATOM 17016 C CA . ASP H 1 81 ? 3.827 24.231 20.566 1.00 38.74 60 ASP H CA 1
ATOM 17017 C C . ASP H 1 81 ? 3.148 25.442 21.235 1.00 40.24 60 ASP H C 1
ATOM 17018 O O . ASP H 1 81 ? 2.478 25.305 22.260 1.00 40.43 60 ASP H O 1
ATOM 17023 N N . ARG H 1 82 ? 3.300 26.615 20.617 1.00 36.93 61 ARG H N 1
ATOM 17024 C CA . ARG H 1 82 ? 2.700 27.844 21.128 1.00 37.12 61 ARG H CA 1
ATOM 17025 C C . ARG H 1 82 ? 1.186 27.822 20.922 1.00 36.96 61 ARG H C 1
ATOM 17026 O O . ARG H 1 82 ? 0.436 28.322 21.765 1.00 39.92 61 ARG H O 1
ATOM 17034 N N . ALA H 1 83 ? 0.723 27.225 19.826 1.00 31.09 62 ALA H N 1
ATOM 17035 C CA . ALA H 1 83 ? -0.717 27.160 19.586 1.00 32.04 62 ALA H CA 1
ATOM 17036 C C . ALA H 1 83 ? -1.450 26.193 20.535 1.00 35.97 62 ALA H C 1
ATOM 17037 O O . ALA H 1 83 ? -2.581 26.451 20.935 1.00 34.61 62 ALA H O 1
ATOM 17039 N N . TRP H 1 84 ? -0.819 25.079 20.890 1.00 37.01 63 TRP H N 1
ATOM 17040 C CA . TRP H 1 84 ? -1.474 24.135 21.779 1.00 38.40 63 TRP H CA 1
ATOM 17041 C C . TRP H 1 84 ? -1.514 24.656 23.217 1.00 36.27 63 TRP H C 1
ATOM 17042 O O . TRP H 1 84 ? -2.510 24.489 23.924 1.00 36.72 63 TRP H O 1
ATOM 17053 N N . SER H 1 85 ? -0.432 25.294 23.638 1.00 37.23 64 SER H N 1
ATOM 17054 C CA . SER H 1 85 ? -0.347 25.884 24.973 1.00 41.70 64 SER H CA 1
ATOM 17055 C C . SER H 1 85 ? -1.430 26.930 25.226 1.00 41.06 64 SER H C 1
ATOM 17056 O O . SER H 1 85 ? -2.134 26.868 26.224 1.00 46.86 64 SER H O 1
ATOM 17059 N N . THR H 1 86 ? -1.549 27.897 24.323 1.00 42.90 65 THR H N 1
ATOM 17060 C CA . THR H 1 86 ? -2.479 29.005 24.514 1.00 43.25 65 THR H CA 1
ATOM 17061 C C . THR H 1 86 ? -3.921 28.642 24.156 1.00 49.08 65 THR H C 1
ATOM 17062 O O . THR H 1 86 ? -4.863 29.103 24.814 1.00 46.50 65 THR H O 1
ATOM 17066 N N . ARG H 1 87 ? -4.088 27.819 23.120 1.00 41.85 66 ARG H N 1
ATOM 17067 C CA . ARG H 1 87 ? -5.408 27.549 22.561 1.00 42.62 66 ARG H CA 1
ATOM 17068 C C . ARG H 1 87 ? -6.130 28.858 22.228 1.00 37.74 66 ARG H C 1
ATOM 17069 O O . ARG H 1 87 ? -7.291 29.046 22.574 1.00 40.16 66 ARG H O 1
ATOM 17077 N N . SER H 1 88 ? -5.427 29.762 21.559 1.00 40.47 67 SER H N 1
ATOM 17078 C CA . SER H 1 88 ? -6.027 31.019 21.119 1.00 42.77 67 SER H CA 1
ATOM 17079 C C . SER H 1 88 ? -6.537 30.951 19.678 1.00 39.04 67 SER H C 1
ATOM 17080 O O . SER H 1 88 ? -5.973 30.256 18.840 1.00 37.60 67 SER H O 1
ATOM 17083 N N . MET H 1 89 ? -7.607 31.684 19.399 1.00 41.87 68 MET H N 1
ATOM 17084 C CA . MET H 1 89 ? -8.102 31.796 18.036 1.00 44.98 68 MET H CA 1
ATOM 17085 C C . MET H 1 89 ? -7.428 32.974 17.335 1.00 39.99 68 MET H C 1
ATOM 17086 O O . MET H 1 89 ? -7.737 33.269 16.184 1.00 46.25 68 MET H O 1
ATOM 17091 N N . GLU H 1 90 ? -6.512 33.638 18.036 1.00 37.43 69 GLU H N 1
ATOM 17092 C CA . GLU H 1 90 ? -5.768 34.761 17.479 1.00 38.71 69 GLU H CA 1
ATOM 17093 C C . GLU H 1 90 ? -4.679 34.280 16.516 1.00 43.60 69 GLU H C 1
ATOM 17094 O O . GLU H 1 90 ? -3.762 33.544 16.914 1.00 37.66 69 GLU H O 1
ATOM 17100 N N . ASP H 1 91 ? -4.783 34.707 15.258 1.00 35.45 70 ASP H N 1
ATOM 17101 C CA . ASP H 1 91 ? -3.824 34.331 14.234 1.00 32.79 70 ASP H CA 1
ATOM 17102 C C . ASP H 1 91 ? -3.684 32.819 14.098 1.00 31.87 70 ASP H C 1
ATOM 17103 O O . ASP H 1 91 ? -2.615 32.332 13.736 1.00 32.17 70 ASP H O 1
ATOM 17108 N N . THR H 1 92 ? -4.753 32.076 14.371 1.00 31.89 71 THR H N 1
ATOM 17109 C CA . THR H 1 92 ? -4.662 30.617 14.346 1.00 32.72 71 THR H CA 1
ATOM 17110 C C . THR H 1 92 ? -5.967 29.974 13.932 1.00 31.62 71 THR H C 1
ATOM 17111 O O . THR H 1 92 ? -7.003 30.215 14.547 1.00 31.92 71 THR H O 1
ATOM 17115 N N . VAL H 1 93 ? -5.934 29.167 12.880 1.00 27.40 72 VAL H N 1
ATOM 17116 C CA . VAL H 1 93 ? -7.151 28.476 12.496 1.00 30.94 72 VAL H CA 1
ATOM 17117 C C . VAL H 1 93 ? -7.244 27.130 13.231 1.00 33.84 72 VAL H C 1
ATOM 17118 O O . VAL H 1 93 ? -6.267 26.382 13.306 1.00 35.66 72 VAL H O 1
ATOM 17122 N N . TRP H 1 94 ? -8.421 26.853 13.789 1.00 34.77 73 TRP H N 1
ATOM 17123 C CA . TRP H 1 94 ? -8.694 25.605 14.504 1.00 36.56 73 TRP H CA 1
ATOM 17124 C C . TRP H 1 94 ? -9.768 24.801 13.799 1.00 35.04 73 TRP H C 1
ATOM 17125 O O . TRP H 1 94 ? -10.725 25.367 13.276 1.00 37.10 73 TRP H O 1
ATOM 17136 N N . THR H 1 95 ? -9.616 23.483 13.795 1.00 38.20 74 THR H N 1
ATOM 17137 C CA . THR H 1 95 ? -10.654 22.587 13.270 1.00 39.88 74 THR H CA 1
ATOM 17138 C C . THR H 1 95 ? -12.000 22.800 13.969 1.00 38.54 74 THR H C 1
ATOM 17139 O O . THR H 1 95 ? -13.061 22.667 13.368 1.00 40.44 74 THR H O 1
ATOM 17143 N N . LEU H 1 96 ? -11.942 23.124 15.251 1.00 38.43 75 LEU H N 1
ATOM 17144 C CA . LEU H 1 96 ? -13.134 23.431 16.036 1.00 43.05 75 LEU H CA 1
ATOM 17145 C C . LEU H 1 96 ? -12.784 24.549 17.005 1.00 37.26 75 LEU H C 1
ATOM 17146 O O . LEU H 1 96 ? -11.610 24.787 17.244 1.00 39.03 75 LEU H O 1
ATOM 17151 N N . GLU H 1 97 ? -13.779 25.240 17.548 1.00 38.19 76 GLU H N 1
ATOM 17152 C CA . GLU H 1 97 ? -13.533 26.129 18.685 1.00 45.94 76 GLU H CA 1
ATOM 17153 C C . GLU H 1 97 ? -12.629 25.421 19.701 1.00 43.63 76 GLU H C 1
ATOM 17154 O O . GLU H 1 97 ? -12.938 24.315 20.137 1.00 38.24 76 GLU H O 1
ATOM 17160 N N . PRO H 1 98 ? -11.506 26.048 20.076 1.00 41.75 77 PRO H N 1
ATOM 17161 C CA . PRO H 1 98 ? -10.508 25.372 20.917 1.00 42.83 77 PRO H CA 1
ATOM 17162 C C . PRO H 1 98 ? -10.971 25.063 22.344 1.00 45.47 77 PRO H C 1
ATOM 17163 O O . PRO H 1 98 ? -10.165 24.596 23.148 1.00 48.50 77 PRO H O 1
ATOM 17167 N N . ASP H 1 99 ? -12.238 25.319 22.652 1.00 46.27 78 ASP H N 1
ATOM 17168 C CA . ASP H 1 99 ? -12.810 24.922 23.934 1.00 50.33 78 ASP H CA 1
ATOM 17169 C C . ASP H 1 99 ? -13.691 23.697 23.726 1.00 52.04 78 ASP H C 1
ATOM 17170 O O . ASP H 1 99 ? -14.470 23.324 24.601 1.00 52.78 78 ASP H O 1
ATOM 17175 N N . GLN H 1 100 ? -13.562 23.088 22.551 1.00 50.58 79 GLN H N 1
ATOM 17176 C CA . GLN H 1 100 ? -14.290 21.874 22.207 1.00 50.15 79 GLN H CA 1
ATOM 17177 C C . GLN H 1 100 ? -13.348 20.675 22.184 1.00 53.91 79 GLN H C 1
ATOM 17178 O O . GLN H 1 100 ? -12.138 20.840 22.011 1.00 49.53 79 GLN H O 1
ATOM 17184 N N . PRO H 1 101 ? -13.902 19.465 22.389 1.00 53.56 80 PRO H N 1
ATOM 17185 C CA . PRO H 1 101 ? -13.192 18.194 22.202 1.00 48.62 80 PRO H CA 1
ATOM 17186 C C . PRO H 1 101 ? -12.797 17.922 20.754 1.00 50.07 80 PRO H C 1
ATOM 17187 O O . PRO H 1 101 ? -13.643 17.999 19.863 1.00 54.99 80 PRO H O 1
ATOM 17191 N N . GLY H 1 102 ? -11.528 17.597 20.528 1.00 46.90 81 GLY H N 1
ATOM 17192 C CA . GLY H 1 102 ? -11.068 17.239 19.201 1.00 48.49 81 GLY H CA 1
ATOM 17193 C C . GLY H 1 102 ? -10.635 18.441 18.389 1.00 48.24 81 GLY H C 1
ATOM 17194 O O . GLY H 1 102 ? -10.363 18.319 17.189 1.00 44.62 81 GLY H O 1
ATOM 17195 N N . ALA H 1 103 ? -10.586 19.604 19.035 1.00 42.79 82 ALA H N 1
ATOM 17196 C CA . ALA H 1 103 ? -10.097 20.810 18.378 1.00 39.63 82 ALA H CA 1
ATOM 17197 C C . ALA H 1 103 ? -8.599 20.708 18.136 1.00 41.26 82 ALA H C 1
ATOM 17198 O O . ALA H 1 103 ? -7.861 20.201 18.978 1.00 39.84 82 ALA H O 1
ATOM 17200 N N . ALA H 1 104 ? -8.149 21.188 16.981 1.00 38.41 83 ALA H N 1
ATOM 17201 C CA . ALA H 1 104 ? -6.724 21.169 16.672 1.00 37.35 83 ALA H CA 1
ATOM 17202 C C . ALA H 1 104 ? -6.346 22.304 15.726 1.00 33.33 83 ALA H C 1
ATOM 17203 O O . ALA H 1 104 ? -7.135 22.699 14.865 1.00 36.51 83 ALA H O 1
ATOM 17205 N N . PRO H 1 105 ? -5.143 22.853 15.902 1.00 32.69 84 PRO H N 1
ATOM 17206 C CA . PRO H 1 105 ? -4.678 23.919 15.021 1.00 32.88 84 PRO H CA 1
ATOM 17207 C C . PRO H 1 105 ? -4.129 23.356 13.703 1.00 38.96 84 PRO H C 1
ATOM 17208 O O . PRO H 1 105 ? -3.526 22.285 13.686 1.00 35.79 84 PRO H O 1
ATOM 17212 N N . VAL H 1 106 ? -4.367 24.076 12.610 1.00 37.28 85 VAL H N 1
ATOM 17213 C CA . VAL H 1 106 ? -3.946 23.646 11.286 1.00 33.83 85 VAL H CA 1
ATOM 17214 C C . VAL H 1 106 ? -3.259 24.778 10.536 1.00 33.04 85 VAL H C 1
ATOM 17215 O O . VAL H 1 106 ? -2.618 24.544 9.513 1.00 28.90 85 VAL H O 1
ATOM 17219 N N . ARG H 1 107 ? -3.394 26.001 11.056 1.00 34.45 86 ARG H N 1
ATOM 17220 C CA . ARG H 1 107 ? -2.777 27.176 10.446 1.00 31.48 86 ARG H CA 1
ATOM 17221 C C . ARG H 1 107 ? -2.410 28.274 11.438 1.00 31.37 86 ARG H C 1
ATOM 17222 O O . ARG H 1 107 ? -3.209 28.647 12.305 1.00 32.15 86 ARG H O 1
ATOM 17230 N N . ILE H 1 108 ? -1.199 28.802 11.303 1.00 29.27 87 ILE H N 1
ATOM 17231 C CA . ILE H 1 108 ? -0.796 29.967 12.086 1.00 31.15 87 ILE H CA 1
ATOM 17232 C C . ILE H 1 108 ? -0.431 31.116 11.150 1.00 33.80 87 ILE H C 1
ATOM 17233 O O . ILE H 1 108 ? 0.353 30.940 10.218 1.00 33.63 87 ILE H O 1
ATOM 17238 N N . GLU H 1 109 ? -1.009 32.288 11.386 1.00 33.99 88 GLU H N 1
ATOM 17239 C CA . GLU H 1 109 ? -0.756 33.432 10.515 1.00 33.33 88 GLU H CA 1
ATOM 17240 C C . GLU H 1 109 ? 0.286 34.356 11.101 1.00 32.42 88 GLU H C 1
ATOM 17241 O O . GLU H 1 109 ? 0.461 34.416 12.320 1.00 34.23 88 GLU H O 1
ATOM 17247 N N . TYR H 1 110 ? 0.964 35.069 10.206 1.00 30.58 89 TYR H N 1
ATOM 17248 C CA . TYR H 1 110 ? 1.963 36.074 10.545 1.00 33.38 89 TYR H CA 1
ATOM 17249 C C . TYR H 1 110 ? 3.130 35.445 11.300 1.00 33.75 89 TYR H C 1
ATOM 17250 O O . TYR H 1 110 ? 3.557 35.955 12.343 1.00 29.84 89 TYR H O 1
ATOM 17259 N N . VAL H 1 111 ? 3.648 34.344 10.745 1.00 28.63 90 VAL H N 1
ATOM 17260 C CA . VAL H 1 111 ? 4.756 33.605 11.341 1.00 27.50 90 VAL H CA 1
ATOM 17261 C C . VAL H 1 111 ? 6.072 34.332 11.114 1.00 29.61 90 VAL H C 1
ATOM 17262 O O . VAL H 1 111 ? 7.049 34.089 11.817 1.00 28.61 90 VAL H O 1
ATOM 17266 N N . VAL H 1 112 ? 6.108 35.228 10.129 1.00 31.35 91 VAL H N 1
ATOM 17267 C CA . VAL H 1 112 ? 7.285 36.072 9.960 1.00 32.09 91 VAL H CA 1
ATOM 17268 C C . VAL H 1 112 ? 7.434 36.990 11.195 1.00 29.94 91 VAL H C 1
ATOM 17269 O O . VAL H 1 112 ? 8.541 37.247 11.673 1.00 33.12 91 VAL H O 1
ATOM 17273 N N . ASP H 1 113 ? 6.312 37.483 11.703 1.00 27.16 92 ASP H N 1
ATOM 17274 C CA . ASP H 1 113 ? 6.323 38.346 12.887 1.00 31.89 92 ASP H CA 1
ATOM 17275 C C . ASP H 1 113 ? 6.673 37.538 14.155 1.00 35.97 92 ASP H C 1
ATOM 17276 O O . ASP H 1 113 ? 7.491 37.968 14.965 1.00 35.91 92 ASP H O 1
ATOM 17281 N N . LYS H 1 114 ? 6.089 36.346 14.277 1.00 33.30 93 LYS H N 1
ATOM 17282 C CA . LYS H 1 114 ? 6.196 35.527 15.484 1.00 35.44 93 LYS H CA 1
ATOM 17283 C C . LYS H 1 114 ? 7.539 34.818 15.653 1.00 34.69 93 LYS H C 1
ATOM 17284 O O . LYS H 1 114 ? 7.899 34.437 16.763 1.00 42.96 93 LYS H O 1
ATOM 17290 N N . ALA H 1 115 ? 8.291 34.636 14.578 1.00 34.84 94 ALA H N 1
ATOM 17291 C CA . ALA H 1 115 ? 9.532 33.875 14.696 1.00 32.38 94 ALA H CA 1
ATOM 17292 C C . ALA H 1 115 ? 10.660 34.456 13.863 1.00 33.52 94 ALA H C 1
ATOM 17293 O O . ALA H 1 115 ? 10.534 34.619 12.657 1.00 37.87 94 ALA H O 1
ATOM 17295 N N . ARG H 1 116 ? 11.784 34.728 14.505 1.00 34.95 95 ARG H N 1
ATOM 17296 C CA . ARG H 1 116 ? 12.903 35.374 13.829 1.00 35.71 95 ARG H CA 1
ATOM 17297 C C . ARG H 1 116 ? 13.559 34.521 12.744 1.00 33.78 95 ARG H C 1
ATOM 17298 O O . ARG H 1 116 ? 14.049 35.059 11.756 1.00 40.05 95 ARG H O 1
ATOM 17306 N N . PRO H 1 117 ? 13.609 33.198 12.922 1.00 37.10 96 PRO H N 1
ATOM 17307 C CA . PRO H 1 117 ? 14.203 32.499 11.772 1.00 36.09 96 PRO H CA 1
ATOM 17308 C C . PRO H 1 117 ? 13.301 32.496 10.522 1.00 32.25 96 PRO H C 1
ATOM 17309 O O . PRO H 1 117 ? 13.795 32.354 9.409 1.00 32.66 96 PRO H O 1
ATOM 17313 N N . ILE H 1 118 ? 11.996 32.649 10.707 1.00 34.28 97 ILE H N 1
ATOM 17314 C CA . ILE H 1 118 ? 11.082 32.668 9.577 1.00 33.12 97 ILE H CA 1
ATOM 17315 C C . ILE H 1 118 ? 11.043 34.073 8.950 1.00 36.11 97 ILE H C 1
ATOM 17316 O O . ILE H 1 118 ? 10.882 34.207 7.732 1.00 36.62 97 ILE H O 1
ATOM 17321 N N . ALA H 1 119 ? 11.221 35.113 9.766 1.00 32.48 98 ALA H N 1
ATOM 17322 C CA . ALA H 1 119 ? 11.385 36.460 9.228 1.00 35.84 98 ALA H CA 1
ATOM 17323 C C . ALA H 1 119 ? 12.571 36.479 8.272 1.00 34.50 98 ALA H C 1
ATOM 17324 O O . ALA H 1 119 ? 12.480 37.011 7.169 1.00 34.24 98 ALA H O 1
ATOM 17326 N N . MET H 1 120 ? 13.677 35.880 8.704 1.00 35.41 99 MET H N 1
ATOM 17327 C CA . MET H 1 120 ? 14.873 35.782 7.878 1.00 33.97 99 MET H CA 1
ATOM 17328 C C . MET H 1 120 ? 14.645 34.928 6.647 1.00 33.26 99 MET H C 1
ATOM 17329 O O . MET H 1 120 ? 15.156 35.241 5.575 1.00 33.37 99 MET H O 1
ATOM 17334 N N . LEU H 1 121 ? 13.888 33.844 6.804 1.00 32.78 100 LEU H N 1
ATOM 17335 C CA . LEU H 1 121 ? 13.488 33.032 5.661 1.00 32.13 100 LEU H CA 1
ATOM 17336 C C . LEU H 1 121 ? 12.831 33.914 4.603 1.00 30.07 100 LEU H C 1
ATOM 17337 O O . LEU H 1 121 ? 13.053 33.748 3.412 1.00 30.34 100 LEU H O 1
ATOM 17342 N N . ALA H 1 122 ? 12.033 34.870 5.069 1.00 30.81 101 ALA H N 1
ATOM 17343 C CA . ALA H 1 122 ? 11.273 35.754 4.198 1.00 30.33 101 ALA H CA 1
ATOM 17344 C C . ALA H 1 122 ? 12.192 36.737 3.479 1.00 30.94 101 ALA H C 1
ATOM 17345 O O . ALA H 1 122 ? 11.751 37.466 2.600 1.00 28.62 101 ALA H O 1
ATOM 17347 N N . GLY H 1 123 ? 13.473 36.740 3.853 1.00 31.95 102 GLY H N 1
ATOM 17348 C CA . GLY H 1 123 ? 14.469 37.568 3.196 1.00 31.66 102 GLY H CA 1
ATOM 17349 C C . GLY H 1 123 ? 15.388 36.793 2.263 1.00 31.18 102 GLY H C 1
ATOM 17350 O O . GLY H 1 123 ? 16.279 37.374 1.652 1.00 31.96 102 GLY H O 1
ATOM 17351 N N . HIS H 1 124 ? 15.168 35.484 2.161 1.00 29.07 103 HIS H N 1
ATOM 17352 C CA . HIS H 1 124 ? 16.032 34.598 1.381 1.00 32.11 103 HIS H CA 1
ATOM 17353 C C . HIS H 1 124 ? 16.229 35.098 -0.042 1.00 30.47 103 HIS H C 1
ATOM 17354 O O . HIS H 1 124 ? 15.259 35.330 -0.753 1.00 30.10 103 HIS H O 1
ATOM 17361 N N . PRO H 1 125 ? 17.493 35.255 -0.453 1.00 31.12 104 PRO H N 1
ATOM 17362 C CA . PRO H 1 125 ? 17.884 35.854 -1.736 1.00 33.41 104 PRO H CA 1
ATOM 17363 C C . PRO H 1 125 ? 17.585 34.970 -2.948 1.00 33.20 104 PRO H C 1
ATOM 17364 O O . PRO H 1 125 ? 17.213 35.498 -3.987 1.00 31.54 104 PRO H O 1
ATOM 17368 N N . LEU H 1 126 ? 17.742 33.654 -2.822 1.00 31.69 105 LEU H N 1
ATOM 17369 C CA . LEU H 1 126 ? 17.431 32.775 -3.937 1.00 31.47 105 LEU H CA 1
ATOM 17370 C C . LEU H 1 126 ? 15.918 32.759 -4.159 1.00 33.04 105 LEU H C 1
ATOM 17371 O O . LEU H 1 126 ? 15.448 32.820 -5.294 1.00 28.12 105 LEU H O 1
ATOM 17376 N N . LEU H 1 127 ? 15.156 32.693 -3.070 1.00 31.32 106 LEU H N 1
ATOM 17377 C CA . LEU H 1 127 ? 13.708 32.780 -3.175 1.00 27.37 106 LEU H CA 1
ATOM 17378 C C . LEU H 1 127 ? 13.278 34.110 -3.796 1.00 30.38 106 LEU H C 1
ATOM 17379 O O . LEU H 1 127 ? 12.432 34.118 -4.693 1.00 30.01 106 LEU H O 1
ATOM 17384 N N . LEU H 1 128 ? 13.855 35.225 -3.332 1.00 27.17 107 LEU H N 1
ATOM 17385 C CA . LEU H 1 128 ? 13.410 36.546 -3.784 1.00 28.97 107 LEU H CA 1
ATOM 17386 C C . LEU H 1 128 ? 13.876 36.871 -5.219 1.00 29.74 107 LEU H C 1
ATOM 17387 O O . LEU H 1 128 ? 13.162 37.527 -5.960 1.00 27.56 107 LEU H O 1
ATOM 17392 N N . ARG H 1 129 ? 15.060 36.410 -5.610 1.00 29.71 108 ARG H N 1
ATOM 17393 C CA . ARG H 1 129 ? 15.497 36.561 -6.994 1.00 29.60 108 ARG H CA 1
ATOM 17394 C C . ARG H 1 129 ? 14.607 35.763 -7.933 1.00 31.62 108 ARG H C 1
ATOM 17395 O O . ARG H 1 129 ? 14.299 36.229 -9.036 1.00 30.38 108 ARG H O 1
ATOM 17403 N N . ILE H 1 130 ? 14.178 34.580 -7.487 1.00 25.25 109 ILE H N 1
ATOM 17404 C CA . ILE H 1 130 ? 13.233 33.788 -8.248 1.00 23.70 109 ILE H CA 1
ATOM 17405 C C . ILE H 1 130 ? 11.907 34.528 -8.390 1.00 25.68 109 ILE H C 1
ATOM 17406 O O . ILE H 1 130 ? 11.395 34.658 -9.511 1.00 22.38 109 ILE H O 1
ATOM 17411 N N . MET H 1 131 ? 11.370 35.025 -7.264 1.00 24.76 110 MET H N 1
ATOM 17412 C CA . MET H 1 131 ? 10.099 35.747 -7.253 1.00 22.22 110 MET H CA 1
ATOM 17413 C C . MET H 1 131 ? 10.192 37.000 -8.119 1.00 25.68 110 MET H C 1
ATOM 17414 O O . MET H 1 131 ? 9.232 37.418 -8.768 1.00 25.39 110 MET H O 1
ATOM 17419 N N . GLU H 1 132 ? 11.370 37.595 -8.109 1.00 25.95 111 GLU H N 1
ATOM 17420 C CA . GLU H 1 132 ? 11.613 38.790 -8.875 1.00 30.55 111 GLU H CA 1
ATOM 17421 C C . GLU H 1 132 ? 11.432 38.494 -10.370 1.00 27.71 111 GLU H C 1
ATOM 17422 O O . GLU H 1 132 ? 10.868 39.309 -11.096 1.00 28.61 111 GLU H O 1
ATOM 17428 N N . GLN H 1 133 ? 11.873 37.324 -10.823 1.00 28.91 112 GLN H N 1
ATOM 17429 C CA . GLN H 1 133 ? 11.721 36.958 -12.238 1.00 26.86 112 GLN H CA 1
ATOM 17430 C C . GLN H 1 133 ? 10.282 36.601 -12.575 1.00 26.47 112 GLN H C 1
ATOM 17431 O O . GLN H 1 133 ? 9.814 36.829 -13.688 1.00 28.25 112 GLN H O 1
ATOM 17437 N N . LEU H 1 134 ? 9.565 36.038 -11.614 1.00 26.33 113 LEU H N 1
ATOM 17438 C CA . LEU H 1 134 ? 8.212 35.588 -11.898 1.00 25.20 113 LEU H CA 1
ATOM 17439 C C . LEU H 1 134 ? 7.154 36.660 -11.625 1.00 23.25 113 LEU H C 1
ATOM 17440 O O . LEU H 1 134 ? 6.228 36.850 -12.422 1.00 20.08 113 LEU H O 1
ATOM 17445 N N . VAL H 1 135 ? 7.291 37.357 -10.502 1.00 24.54 114 VAL H N 1
ATOM 17446 C CA . VAL H 1 135 ? 6.286 38.346 -10.104 1.00 21.09 114 VAL H CA 1
ATOM 17447 C C . VAL H 1 135 ? 6.661 39.690 -10.684 1.00 22.37 114 VAL H C 1
ATOM 17448 O O . VAL H 1 135 ? 5.800 40.494 -11.028 1.00 25.48 114 VAL H O 1
ATOM 17452 N N . GLY H 1 136 ? 7.956 39.920 -10.825 1.00 21.79 115 GLY H N 1
ATOM 17453 C CA . GLY H 1 136 ? 8.429 41.193 -11.324 1.00 26.08 115 GLY H CA 1
ATOM 17454 C C . GLY H 1 136 ? 9.130 42.025 -10.261 1.00 26.73 115 GLY H C 1
ATOM 17455 O O . GLY H 1 136 ? 9.111 41.693 -9.065 1.00 26.92 115 GLY H O 1
ATOM 17456 N N . PRO H 1 137 ? 9.768 43.112 -10.699 1.00 26.26 116 PRO H N 1
ATOM 17457 C CA . PRO H 1 137 ? 10.564 44.017 -9.855 1.00 23.53 116 PRO H CA 1
ATOM 17458 C C . PRO H 1 137 ? 9.762 44.691 -8.733 1.00 24.74 116 PRO H C 1
ATOM 17459 O O . PRO H 1 137 ? 10.349 45.087 -7.730 1.00 24.34 116 PRO H O 1
ATOM 17463 N N . ASN H 1 138 ? 8.448 44.807 -8.891 1.00 22.31 117 ASN H N 1
ATOM 17464 C CA . ASN H 1 138 ? 7.628 45.468 -7.891 1.00 21.83 117 ASN H CA 1
ATOM 17465 C C . ASN H 1 138 ? 6.938 44.516 -6.895 1.00 24.45 117 ASN H C 1
ATOM 17466 O O . ASN H 1 138 ? 5.933 44.864 -6.294 1.00 22.66 117 ASN H O 1
ATOM 17471 N N . LEU H 1 139 ? 7.477 43.320 -6.712 1.00 25.29 118 LEU H N 1
ATOM 17472 C CA . LEU H 1 139 ? 6.814 42.334 -5.864 1.00 23.49 118 LEU H CA 1
ATOM 17473 C C . LEU H 1 139 ? 6.681 42.800 -4.407 1.00 26.12 118 LEU H C 1
ATOM 17474 O O . LEU H 1 139 ? 7.565 43.477 -3.889 1.00 24.48 118 LEU H O 1
ATOM 17479 N N . ILE H 1 140 ? 5.579 42.427 -3.751 1.00 24.54 119 ILE H N 1
ATOM 17480 C CA . ILE H 1 140 ? 5.462 42.571 -2.300 1.00 25.88 119 ILE H CA 1
ATOM 17481 C C . ILE H 1 140 ? 4.915 41.304 -1.621 1.00 24.92 119 ILE H C 1
ATOM 17482 O O . ILE H 1 140 ? 4.047 40.615 -2.161 1.00 24.04 119 ILE H O 1
ATOM 17487 N N . PRO H 1 141 ? 5.434 40.994 -0.423 1.00 26.90 120 PRO H N 1
ATOM 17488 C CA . PRO H 1 141 ? 4.904 39.891 0.399 1.00 24.50 120 PRO H CA 1
ATOM 17489 C C . PRO H 1 141 ? 3.525 40.236 0.937 1.00 26.16 120 PRO H C 1
ATOM 17490 O O . PRO H 1 141 ? 3.341 41.313 1.519 1.00 28.00 120 PRO H O 1
ATOM 17494 N N . THR H 1 142 ? 2.565 39.348 0.723 1.00 24.89 121 THR H N 1
ATOM 17495 C CA . THR H 1 142 ? 1.207 39.563 1.197 1.00 27.72 121 THR H CA 1
ATOM 17496 C C . THR H 1 142 ? 0.922 38.630 2.386 1.00 26.11 121 THR H C 1
ATOM 17497 O O . THR H 1 142 ? 1.334 38.909 3.495 1.00 27.61 121 THR H O 1
ATOM 17501 N N . TRP H 1 143 ? 0.260 37.508 2.139 1.00 26.72 122 TRP H N 1
ATOM 17502 C CA . TRP H 1 143 ? 0.084 36.483 3.163 1.00 29.15 122 TRP H CA 1
ATOM 17503 C C . TRP H 1 143 ? 1.391 35.763 3.546 1.00 29.83 122 TRP H C 1
ATOM 17504 O O . TRP H 1 143 ? 2.238 35.448 2.695 1.00 29.34 122 TRP H O 1
ATOM 17515 N N . ASP H 1 144 ? 1.558 35.519 4.839 1.00 27.93 123 ASP H N 1
ATOM 17516 C CA . ASP H 1 144 ? 2.639 34.663 5.304 1.00 26.49 123 ASP H CA 1
ATOM 17517 C C . ASP H 1 144 ? 2.077 33.825 6.456 1.00 31.32 123 ASP H C 1
ATOM 17518 O O . ASP H 1 144 ? 1.426 34.334 7.392 1.00 32.99 123 ASP H O 1
ATOM 17523 N N . SER H 1 145 ? 2.295 32.523 6.362 1.00 27.67 124 SER H N 1
ATOM 17524 C CA . SER H 1 145 ? 1.684 31.602 7.307 1.00 32.06 124 SER H CA 1
ATOM 17525 C C . SER H 1 145 ? 2.398 30.252 7.352 1.00 32.04 124 SER H C 1
ATOM 17526 O O . SER H 1 145 ? 3.219 29.932 6.490 1.00 29.96 124 SER H O 1
ATOM 17529 N N . MET H 1 146 ? 2.102 29.464 8.376 1.00 33.24 125 MET H N 1
ATOM 17530 C CA . MET H 1 146 ? 2.536 28.085 8.354 1.00 28.70 125 MET H CA 1
ATOM 17531 C C . MET H 1 146 ? 1.294 27.225 8.372 1.00 32.55 125 MET H C 1
ATOM 17532 O O . MET H 1 146 ? 0.408 27.429 9.206 1.00 32.03 125 MET H O 1
ATOM 17537 N N . VAL H 1 147 ? 1.206 26.299 7.417 1.00 28.97 126 VAL H N 1
ATOM 17538 C CA . VAL H 1 147 ? 0.085 25.375 7.369 1.00 28.97 126 VAL H CA 1
ATOM 17539 C C . VAL H 1 147 ? 0.572 23.948 7.654 1.00 31.56 126 VAL H C 1
ATOM 17540 O O . VAL H 1 147 ? 1.633 23.523 7.180 1.00 30.00 126 VAL H O 1
ATOM 17544 N N . PHE H 1 148 ? -0.199 23.228 8.466 1.00 34.88 127 PHE H N 1
ATOM 17545 C CA . PHE H 1 148 ? 0.147 21.870 8.880 1.00 33.70 127 PHE H CA 1
ATOM 17546 C C . PHE H 1 148 ? -1.111 21.008 9.031 1.00 36.88 127 PHE H C 1
ATOM 17547 O O . PHE H 1 148 ? -2.232 21.513 9.047 1.00 37.82 127 PHE H O 1
ATOM 17555 N N . LYS H 1 149 ? -0.929 19.697 9.104 1.00 43.05 128 LYS H N 1
ATOM 17556 C CA . LYS H 1 149 ? -2.071 18.791 9.101 1.00 45.12 128 LYS H CA 1
ATOM 17557 C C . LYS H 1 149 ? -2.354 18.259 10.499 1.00 43.64 128 LYS H C 1
ATOM 17558 O O . LYS H 1 149 ? -1.469 18.260 11.358 1.00 42.45 128 LYS H O 1
ATOM 17564 N N . THR H 1 150 ? -3.589 17.827 10.733 1.00 41.66 129 THR H N 1
ATOM 17565 C CA . THR H 1 150 ? -3.927 17.160 11.989 1.00 45.46 129 THR H CA 1
ATOM 17566 C C . THR H 1 150 ? -3.443 15.708 11.929 1.00 41.76 129 THR H C 1
ATOM 17567 O O . THR H 1 150 ? -4.098 14.869 11.315 1.00 44.56 129 THR H O 1
ATOM 17571 N N . PRO H 1 151 ? -2.289 15.402 12.561 1.00 41.74 130 PRO H N 1
ATOM 17572 C CA . PRO H 1 151 ? -1.641 14.108 12.287 1.00 43.15 130 PRO H CA 1
ATOM 17573 C C . PRO H 1 151 ? -2.388 12.885 12.858 1.00 43.77 130 PRO H C 1
ATOM 17574 O O . PRO H 1 151 ? -2.050 11.750 12.525 1.00 45.00 130 PRO H O 1
ATOM 17578 N N . ALA H 1 152 ? -3.410 13.108 13.675 1.00 38.87 131 ALA H N 1
ATOM 17579 C CA . ALA H 1 152 ? -4.255 12.013 14.113 1.00 36.31 131 ALA H CA 1
ATOM 17580 C C . ALA H 1 152 ? -5.120 11.569 12.942 1.00 40.23 131 ALA H C 1
ATOM 17581 O O . ALA H 1 152 ? -5.746 10.508 12.977 1.00 36.62 131 ALA H O 1
ATOM 17583 N N . GLY H 1 153 ? -5.130 12.384 11.893 1.00 41.41 132 GLY H N 1
ATOM 17584 C CA . GLY H 1 153 ? -5.931 12.123 10.719 1.00 35.16 132 GLY H CA 1
ATOM 17585 C C . GLY H 1 153 ? -6.340 13.438 10.096 1.00 43.29 132 GLY H C 1
ATOM 17586 O O . GLY H 1 153 ? -6.876 14.316 10.786 1.00 43.51 132 GLY H O 1
ATOM 17587 N N . ALA H 1 154 ? -6.061 13.600 8.803 1.00 40.29 133 ALA H N 1
ATOM 17588 C CA . ALA H 1 154 ? -6.480 14.808 8.090 1.00 43.02 133 ALA H CA 1
ATOM 17589 C C . ALA H 1 154 ? -7.318 14.442 6.872 1.00 40.77 133 ALA H C 1
ATOM 17590 O O . ALA H 1 154 ? -6.959 13.546 6.110 1.00 41.56 133 ALA H O 1
ATOM 17592 N N . PRO H 1 155 ? -8.439 15.143 6.676 1.00 38.84 134 PRO H N 1
ATOM 17593 C CA . PRO H 1 155 ? -9.306 14.840 5.534 1.00 39.36 134 PRO H CA 1
ATOM 17594 C C . PRO H 1 155 ? -8.735 15.372 4.214 1.00 41.12 134 PRO H C 1
ATOM 17595 O O . PRO H 1 155 ? -7.733 16.091 4.208 1.00 38.37 134 PRO H O 1
ATOM 17599 N N . ARG H 1 156 ? -9.368 15.008 3.105 1.00 43.05 135 ARG H N 1
ATOM 17600 C CA . ARG H 1 156 ? -8.902 15.434 1.792 1.00 46.56 135 ARG H CA 1
ATOM 17601 C C . ARG H 1 156 ? -8.986 16.953 1.648 1.00 44.08 135 ARG H C 1
ATOM 17602 O O . ARG H 1 156 ? -9.964 17.578 2.080 1.00 42.54 135 ARG H O 1
ATOM 17610 N N . LEU H 1 157 ? -7.944 17.540 1.067 1.00 42.29 136 LEU H N 1
ATOM 17611 C CA . LEU H 1 157 ? -7.998 18.926 0.608 1.00 38.63 136 LEU H CA 1
ATOM 17612 C C . LEU H 1 157 ? -8.694 18.915 -0.743 1.00 34.84 136 LEU H C 1
ATOM 17613 O O . LEU H 1 157 ? -8.182 18.328 -1.690 1.00 34.71 136 LEU H O 1
ATOM 17618 N N . ALA H 1 158 ? -9.873 19.524 -0.817 1.00 36.06 137 ALA H N 1
ATOM 17619 C CA . ALA H 1 158 ? -10.673 19.508 -2.044 1.00 40.46 137 ALA H CA 1
ATOM 17620 C C . ALA H 1 158 ? -10.050 20.365 -3.164 1.00 40.58 137 ALA H C 1
ATOM 17621 O O . ALA H 1 158 ? -9.476 21.424 -2.888 1.00 40.34 137 ALA H O 1
ATOM 17623 N N . TRP H 1 159 ? -10.166 19.898 -4.412 1.00 41.41 138 TRP H N 1
ATOM 17624 C CA . TRP H 1 159 ? -9.647 20.614 -5.588 1.00 37.73 138 TRP H CA 1
ATOM 17625 C C . TRP H 1 159 ? -10.219 22.006 -5.651 1.00 36.76 138 TRP H C 1
ATOM 17626 O O . TRP H 1 159 ? -11.432 22.193 -5.541 1.00 39.60 138 TRP H O 1
ATOM 17637 N N . HIS H 1 160 ? -9.341 22.985 -5.836 1.00 37.07 139 HIS H N 1
ATOM 17638 C CA . HIS H 1 160 ? -9.733 24.385 -5.700 1.00 38.77 139 HIS H CA 1
ATOM 17639 C C . HIS H 1 160 ? -8.663 25.330 -6.270 1.00 35.07 139 HIS H C 1
ATOM 17640 O O . HIS H 1 160 ? -7.544 24.908 -6.591 1.00 32.31 139 HIS H O 1
ATOM 17647 N N . ARG H 1 161 ? -9.039 26.603 -6.387 1.00 39.77 140 ARG H N 1
ATOM 17648 C CA . ARG H 1 161 ? -8.131 27.714 -6.646 1.00 36.16 140 ARG H CA 1
ATOM 17649 C C . ARG H 1 161 ? -7.976 28.493 -5.356 1.00 39.06 140 ARG H C 1
ATOM 17650 O O . ARG H 1 161 ? -8.776 28.319 -4.448 1.00 39.67 140 ARG H O 1
ATOM 17658 N N . ASP H 1 162 ? -6.971 29.365 -5.283 1.00 41.25 141 ASP H N 1
ATOM 17659 C CA . ASP H 1 162 ? -6.742 30.172 -4.084 1.00 42.20 141 ASP H CA 1
ATOM 17660 C C . ASP H 1 162 ? -7.414 31.536 -4.204 1.00 39.78 141 ASP H C 1
ATOM 17661 O O . ASP H 1 162 ? -7.965 31.866 -5.248 1.00 44.40 141 ASP H O 1
ATOM 17666 N N . ALA H 1 163 ? -7.370 32.313 -3.126 1.00 42.76 142 ALA H N 1
ATOM 17667 C CA . ALA H 1 163 ? -8.067 33.594 -3.066 1.00 43.74 142 ALA H CA 1
ATOM 17668 C C . ALA H 1 163 ? -7.396 34.655 -3.933 1.00 43.17 142 ALA H C 1
ATOM 17669 O O . ALA H 1 163 ? -6.506 35.374 -3.479 1.00 40.15 142 ALA H O 1
ATOM 17670 N N . GLY H 1 164 ? -7.833 34.750 -5.183 1.00 49.33 143 GLY H N 1
ATOM 17671 C CA . GLY H 1 164 ? -7.316 35.748 -6.111 1.00 45.36 143 GLY H CA 1
ATOM 17672 C C . GLY H 1 164 ? -7.997 37.094 -5.978 1.00 41.73 143 GLY H C 1
ATOM 17673 O O . GLY H 1 164 ? -7.342 38.111 -5.706 1.00 36.66 143 GLY H O 1
ATOM 17674 N N . LEU H 1 165 ? -9.320 37.087 -6.167 1.00 44.30 144 LEU H N 1
ATOM 17675 C CA . LEU H 1 165 ? -10.207 38.253 -5.983 1.00 48.22 144 LEU H CA 1
ATOM 17676 C C . LEU H 1 165 ? -10.060 39.309 -7.093 1.00 43.01 144 LEU H C 1
ATOM 17677 O O . LEU H 1 165 ? -10.113 40.516 -6.805 1.00 42.66 144 LEU H O 1
ATOM 17682 N N . TYR H 1 166 ? -9.888 38.858 -8.346 1.00 37.35 145 TYR H N 1
ATOM 17683 C CA . TYR H 1 166 ? -9.854 39.777 -9.503 1.00 36.35 145 TYR H CA 1
ATOM 17684 C C . TYR H 1 166 ? -10.846 39.373 -10.593 1.00 32.16 145 TYR H C 1
ATOM 17685 O O . TYR H 1 166 ? -10.982 38.195 -10.921 1.00 36.34 145 TYR H O 1
ATOM 17694 N N . ASP H 1 167 ? -11.537 40.350 -11.163 1.00 37.76 146 ASP H N 1
ATOM 17695 C CA . ASP H 1 167 ? -12.245 40.129 -12.426 1.00 37.51 146 ASP H CA 1
ATOM 17696 C C . ASP H 1 167 ? -11.257 39.723 -13.512 1.00 32.57 146 ASP H C 1
ATOM 17697 O O . ASP H 1 167 ? -10.112 40.161 -13.482 1.00 33.05 146 ASP H O 1
ATOM 17702 N N . ASN H 1 168 ? -11.704 38.918 -14.475 1.00 32.14 147 ASN H N 1
ATOM 17703 C CA . ASN H 1 168 ? -10.836 38.480 -15.570 1.00 35.23 147 ASN H CA 1
ATOM 17704 C C . ASN H 1 168 ? -9.499 37.992 -15.007 1.00 34.87 147 ASN H C 1
ATOM 17705 O O . ASN H 1 168 ? -8.432 38.447 -15.431 1.00 31.85 147 ASN H O 1
ATOM 17710 N N . ALA H 1 169 ? -9.576 37.110 -14.010 1.00 33.09 148 ALA H N 1
ATOM 17711 C CA . ALA H 1 169 ? -8.398 36.672 -13.262 1.00 33.61 148 ALA H CA 1
ATOM 17712 C C . ALA H 1 169 ? -7.314 36.075 -14.161 1.00 28.10 148 ALA H C 1
ATOM 17713 O O . ALA H 1 169 ? -6.127 36.307 -13.937 1.00 27.76 148 ALA H O 1
ATOM 17715 N N . VAL H 1 170 ? -7.725 35.300 -15.161 1.00 28.63 149 VAL H N 1
ATOM 17716 C CA . VAL H 1 170 ? -6.772 34.660 -16.079 1.00 31.30 149 VAL H CA 1
ATOM 17717 C C . VAL H 1 170 ? -6.097 35.710 -16.994 1.00 29.04 149 VAL H C 1
ATOM 17718 O O . VAL H 1 170 ? -4.913 35.602 -17.330 1.00 26.37 149 VAL H O 1
ATOM 17722 N N . GLY H 1 171 ? -6.856 36.731 -17.378 1.00 27.65 150 GLY H N 1
ATOM 17723 C CA . GLY H 1 171 ? -6.291 37.858 -18.091 1.00 28.42 150 GLY H CA 1
ATOM 17724 C C . GLY H 1 171 ? -5.259 38.559 -17.229 1.00 26.51 150 GLY H C 1
ATOM 17725 O O . GLY H 1 171 ? -4.183 38.899 -17.707 1.00 31.81 150 GLY H O 1
ATOM 17726 N N . VAL H 1 172 ? -5.571 38.746 -15.950 1.00 26.40 151 VAL H N 1
ATOM 17727 C CA . VAL H 1 172 ? -4.670 39.447 -15.034 1.00 28.37 151 VAL H CA 1
ATOM 17728 C C . VAL H 1 172 ? -3.436 38.642 -14.623 1.00 26.36 151 VAL H C 1
ATOM 17729 O O . VAL H 1 172 ? -2.321 39.170 -14.587 1.00 28.45 151 VAL H O 1
ATOM 17733 N N . THR H 1 173 ? -3.602 37.367 -14.312 1.00 26.89 152 THR H N 1
ATOM 17734 C CA . THR H 1 173 ? -2.456 36.657 -13.770 1.00 26.15 152 THR H CA 1
ATOM 17735 C C . THR H 1 173 ? -2.435 35.170 -14.086 1.00 25.95 152 THR H C 1
ATOM 17736 O O . THR H 1 173 ? -1.787 34.398 -13.385 1.00 26.84 152 THR H O 1
ATOM 17740 N N . GLY H 1 174 ? -3.110 34.782 -15.167 1.00 25.48 153 GLY H N 1
ATOM 17741 C CA . GLY H 1 174 ? -3.030 33.427 -15.678 1.00 24.00 153 GLY H CA 1
ATOM 17742 C C . GLY H 1 174 ? -1.586 33.037 -15.937 1.00 24.72 153 GLY H C 1
ATOM 17743 O O . GLY H 1 174 ? -1.228 31.868 -15.868 1.00 27.42 153 GLY H O 1
ATOM 17744 N N . ALA H 1 175 ? -0.750 34.033 -16.204 1.00 24.46 154 ALA H N 1
ATOM 17745 C CA . ALA H 1 175 ? 0.661 33.815 -16.509 1.00 26.28 154 ALA H CA 1
ATOM 17746 C C . ALA H 1 175 ? 1.551 33.755 -15.261 1.00 24.61 154 ALA H C 1
ATOM 17747 O O . ALA H 1 175 ? 2.752 33.574 -15.373 1.00 26.15 154 ALA H O 1
ATOM 17749 N N . GLY H 1 176 ? 0.964 33.921 -14.080 1.00 25.77 155 GLY H N 1
ATOM 17750 C CA . GLY H 1 176 ? 1.685 33.681 -12.839 1.00 25.11 155 GLY H CA 1
ATOM 17751 C C . GLY H 1 176 ? 2.347 34.905 -12.216 1.00 27.02 155 GLY H C 1
ATOM 17752 O O . GLY H 1 176 ? 3.561 34.940 -12.028 1.00 27.60 155 GLY H O 1
ATOM 17753 N N . ARG H 1 177 ? 1.550 35.913 -11.890 1.00 23.80 156 ARG H N 1
ATOM 17754 C CA . ARG H 1 177 ? 2.064 37.112 -11.241 1.00 25.64 156 ARG H CA 1
ATOM 17755 C C . ARG H 1 177 ? 1.669 37.144 -9.764 1.00 26.31 156 ARG H C 1
ATOM 17756 O O . ARG H 1 177 ? 2.158 37.980 -9.011 1.00 27.27 156 ARG H O 1
ATOM 17764 N N . VAL H 1 178 ? 0.756 36.248 -9.382 1.00 23.87 157 VAL H N 1
ATOM 17765 C CA . VAL H 1 178 ? 0.336 36.069 -8.001 1.00 22.16 157 VAL H CA 1
ATOM 17766 C C . VAL H 1 178 ? 0.705 34.657 -7.570 1.00 25.16 157 VAL H C 1
ATOM 17767 O O . VAL H 1 178 ? 0.040 33.690 -7.919 1.00 21.84 157 VAL H O 1
ATOM 17771 N N . ILE H 1 179 ? 1.776 34.549 -6.799 1.00 23.76 158 ILE H N 1
ATOM 17772 C CA . ILE H 1 179 ? 2.369 33.265 -6.532 1.00 24.89 158 ILE H CA 1
ATOM 17773 C C . ILE H 1 179 ? 2.358 32.858 -5.050 1.00 24.68 158 ILE H C 1
ATOM 17774 O O . ILE H 1 179 ? 2.647 33.666 -4.171 1.00 22.24 158 ILE H O 1
ATOM 17779 N N . ASP H 1 180 ? 2.024 31.592 -4.807 1.00 23.27 159 ASP H N 1
ATOM 17780 C CA . ASP H 1 180 ? 2.234 30.957 -3.503 1.00 26.93 159 ASP H CA 1
ATOM 17781 C C . ASP H 1 180 ? 3.548 30.193 -3.454 1.00 26.22 159 ASP H C 1
ATOM 17782 O O . ASP H 1 180 ? 3.746 29.250 -4.219 1.00 29.18 159 ASP H O 1
ATOM 17787 N N . ALA H 1 181 ? 4.440 30.610 -2.562 1.00 25.09 160 ALA H N 1
ATOM 17788 C CA . ALA H 1 181 ? 5.703 29.929 -2.328 1.00 22.19 160 ALA H CA 1
ATOM 17789 C C . ALA H 1 181 ? 5.645 29.037 -1.078 1.00 26.00 160 ALA H C 1
ATOM 17790 O O . ALA H 1 181 ? 5.642 29.524 0.064 1.00 22.66 160 ALA H O 1
ATOM 17792 N N . GLY H 1 182 ? 5.614 27.729 -1.301 1.00 25.73 161 GLY H N 1
ATOM 17793 C CA . GLY H 1 182 ? 5.561 26.779 -0.206 1.00 25.33 161 GLY H CA 1
ATOM 17794 C C . GLY H 1 182 ? 6.918 26.197 0.121 1.00 25.06 161 GLY H C 1
ATOM 17795 O O . GLY H 1 182 ? 7.494 25.439 -0.666 1.00 23.57 161 GLY H O 1
ATOM 17796 N N . ILE H 1 183 ? 7.429 26.541 1.296 1.00 24.79 162 ILE H N 1
ATOM 17797 C CA . ILE H 1 183 ? 8.685 25.966 1.777 1.00 27.28 162 ILE H CA 1
ATOM 17798 C C . ILE H 1 183 ? 8.423 24.791 2.739 1.00 27.03 162 ILE H C 1
ATOM 17799 O O . ILE H 1 183 ? 7.805 24.957 3.777 1.00 26.73 162 ILE H O 1
ATOM 17804 N N . TYR H 1 184 ? 8.894 23.607 2.363 1.00 26.64 163 TYR H N 1
ATOM 17805 C CA . TYR H 1 184 ? 8.564 22.362 3.059 1.00 28.58 163 TYR H CA 1
ATOM 17806 C C . TYR H 1 184 ? 9.503 22.055 4.206 1.00 33.97 163 TYR H C 1
ATOM 17807 O O . TYR H 1 184 ? 10.730 21.986 4.021 1.00 32.53 163 TYR H O 1
ATOM 17816 N N . LEU H 1 185 ? 8.913 21.870 5.387 1.00 30.03 164 LEU H N 1
ATOM 17817 C CA . LEU H 1 185 ? 9.657 21.503 6.590 1.00 35.32 164 LEU H CA 1
ATOM 17818 C C . LEU H 1 185 ? 9.734 19.990 6.722 1.00 35.62 164 LEU H C 1
ATOM 17819 O O . LEU H 1 185 ? 10.713 19.453 7.230 1.00 37.63 164 LEU H O 1
ATOM 17824 N N . ASP H 1 186 ? 8.669 19.322 6.295 1.00 31.51 165 ASP H N 1
ATOM 17825 C CA . ASP H 1 186 ? 8.579 17.874 6.344 1.00 36.12 165 ASP H CA 1
ATOM 17826 C C . ASP H 1 186 ? 8.462 17.357 4.912 1.00 40.01 165 ASP H C 1
ATOM 17827 O O . ASP H 1 186 ? 7.998 18.090 4.034 1.00 36.15 165 ASP H O 1
ATOM 17832 N N . PRO H 1 187 ? 8.889 16.106 4.666 1.00 36.38 166 PRO H N 1
ATOM 17833 C CA . PRO H 1 187 ? 8.764 15.536 3.322 1.00 34.93 166 PRO H CA 1
ATOM 17834 C C . PRO H 1 187 ? 7.310 15.508 2.870 1.00 36.91 166 PRO H C 1
ATOM 17835 O O . PRO H 1 187 ? 6.401 15.546 3.700 1.00 36.00 166 PRO H O 1
ATOM 17839 N N . ALA H 1 188 ? 7.089 15.445 1.566 1.00 32.81 167 ALA H N 1
ATOM 17840 C CA . ALA H 1 188 ? 5.751 15.224 1.063 1.00 34.66 167 ALA H CA 1
ATOM 17841 C C . ALA H 1 188 ? 5.818 14.223 -0.077 1.00 39.46 167 ALA H C 1
ATOM 17842 O O . ALA H 1 188 ? 5.804 14.617 -1.245 1.00 37.18 167 ALA H O 1
ATOM 17844 N N . PRO H 1 189 ? 5.917 12.920 0.262 1.00 40.34 168 PRO H N 1
ATOM 17845 C CA . PRO H 1 189 ? 5.967 11.827 -0.721 1.00 40.61 168 PRO H CA 1
ATOM 17846 C C . PRO H 1 189 ? 4.652 11.674 -1.458 1.00 40.96 168 PRO H C 1
ATOM 17847 O O . PRO H 1 189 ? 3.653 12.289 -1.075 1.00 43.03 168 PRO H O 1
ATOM 17851 N N . GLU H 1 190 ? 4.659 10.849 -2.493 1.00 38.67 169 GLU H N 1
ATOM 17852 C CA . GLU H 1 190 ? 3.530 10.736 -3.401 1.00 43.37 169 GLU H CA 1
ATOM 17853 C C . GLU H 1 190 ? 2.219 10.330 -2.724 1.00 44.01 169 GLU H C 1
ATOM 17854 O O . GLU H 1 190 ? 1.141 10.716 -3.179 1.00 44.87 169 GLU H O 1
ATOM 17860 N N . ASP H 1 191 ? 2.302 9.567 -1.638 1.00 45.39 170 ASP H N 1
ATOM 17861 C CA . ASP H 1 191 ? 1.097 9.186 -0.891 1.00 46.97 170 ASP H CA 1
ATOM 17862 C C . ASP H 1 191 ? 0.530 10.342 -0.067 1.00 47.51 170 ASP H C 1
ATOM 17863 O O . ASP H 1 191 ? -0.615 10.275 0.389 1.00 50.51 170 ASP H O 1
ATOM 17868 N N . ASN H 1 192 ? 1.322 11.400 0.107 1.00 45.86 171 ASN H N 1
ATOM 17869 C CA . ASN H 1 192 ? 0.955 12.507 0.996 1.00 50.42 171 ASN H CA 1
ATOM 17870 C C . ASN H 1 192 ? 1.565 13.820 0.550 1.00 44.86 171 ASN H C 1
ATOM 17871 O O . ASN H 1 192 ? 2.459 14.357 1.205 1.00 41.88 171 ASN H O 1
ATOM 17876 N N . CYS H 1 193 ? 1.083 14.328 -0.571 1.00 42.02 172 CYS H N 1
ATOM 17877 C CA . CYS H 1 193 ? 1.626 15.548 -1.141 1.00 38.45 172 CYS H CA 1
ATOM 17878 C C . CYS H 1 193 ? 0.550 16.282 -1.915 1.00 39.49 172 CYS H C 1
ATOM 17879 O O . CYS H 1 193 ? -0.526 15.736 -2.184 1.00 41.64 172 CYS H O 1
ATOM 17882 N N . VAL H 1 194 ? 0.840 17.524 -2.269 1.00 35.09 173 VAL H N 1
ATOM 17883 C CA . VAL H 1 194 ? -0.075 18.280 -3.102 1.00 38.17 173 VAL H CA 1
ATOM 17884 C C . VAL H 1 194 ? -0.061 17.711 -4.510 1.00 34.57 173 VAL H C 1
ATOM 17885 O O . VAL H 1 194 ? 0.998 17.326 -5.021 1.00 35.29 173 VAL H O 1
ATOM 17889 N N . TRP H 1 195 ? -1.244 17.626 -5.113 1.00 37.15 174 TRP H N 1
ATOM 17890 C CA . TRP H 1 195 ? -1.379 17.348 -6.538 1.00 38.69 174 TRP H CA 1
ATOM 17891 C C . TRP H 1 195 ? -1.969 18.578 -7.227 1.00 37.71 174 TRP H C 1
ATOM 17892 O O . TRP H 1 195 ? -2.591 19.420 -6.582 1.00 35.64 174 TRP H O 1
ATOM 17903 N N . CYS H 1 196 ? -1.775 18.695 -8.532 1.00 37.92 175 CYS H N 1
ATOM 17904 C CA . CYS H 1 196 ? -2.389 19.798 -9.244 1.00 39.71 175 CYS H CA 1
ATOM 17905 C C . CYS H 1 196 ? -2.598 19.475 -10.707 1.00 40.77 175 CYS H C 1
ATOM 17906 O O . CYS H 1 196 ? -1.974 18.565 -11.250 1.00 41.66 175 CYS H O 1
ATOM 17909 N N . ILE H 1 197 ? -3.482 20.236 -11.337 1.00 35.82 176 ILE H N 1
ATOM 17910 C CA . ILE H 1 197 ? -3.702 20.129 -12.764 1.00 37.18 176 ILE H CA 1
ATOM 17911 C C . ILE H 1 197 ? -2.947 21.233 -13.510 1.00 34.24 176 ILE H C 1
ATOM 17912 O O . ILE H 1 197 ? -3.364 22.394 -13.501 1.00 33.09 176 ILE H O 1
ATOM 17917 N N . PRO H 1 198 ? -1.821 20.874 -14.143 1.00 29.85 177 PRO H N 1
ATOM 17918 C CA . PRO H 1 198 ? -1.013 21.882 -14.840 1.00 32.56 177 PRO H CA 1
ATOM 17919 C C . PRO H 1 198 ? -1.768 22.480 -16.001 1.00 31.11 177 PRO H C 1
ATOM 17920 O O . PRO H 1 198 ? -2.430 21.730 -16.720 1.00 28.75 177 PRO H O 1
ATOM 17924 N N . GLU H 1 199 ? -1.675 23.808 -16.120 1.00 29.88 178 GLU H N 1
ATOM 17925 C CA . GLU H 1 199 ? -2.232 24.634 -17.201 1.00 29.09 178 GLU H CA 1
ATOM 17926 C C . GLU H 1 199 ? -3.676 25.023 -16.913 1.00 30.76 178 GLU H C 1
ATOM 17927 O O . GLU H 1 199 ? -4.299 25.743 -17.699 1.00 27.51 178 GLU H O 1
ATOM 17933 N N . SER H 1 200 ? -4.186 24.577 -15.764 1.00 29.19 179 SER H N 1
ATOM 17934 C CA . SER H 1 200 ? -5.539 24.936 -15.327 1.00 28.97 179 SER H CA 1
ATOM 17935 C C . SER H 1 200 ? -5.597 26.406 -14.912 1.00 28.46 179 SER H C 1
ATOM 17936 O O . SER H 1 200 ? -6.671 26.980 -14.728 1.00 28.27 179 SER H O 1
ATOM 17939 N N . ASN H 1 201 ? -4.423 27.006 -14.768 1.00 26.70 180 ASN H N 1
ATOM 17940 C CA . ASN H 1 201 ? -4.315 28.421 -14.474 1.00 28.70 180 ASN H CA 1
ATOM 17941 C C . ASN H 1 201 ? -4.819 29.302 -15.633 1.00 27.94 180 ASN H C 1
ATOM 17942 O O . ASN H 1 201 ? -5.027 30.493 -15.438 1.00 28.74 180 ASN H O 1
ATOM 17947 N N . TYR H 1 202 ? -5.047 28.717 -16.816 1.00 25.49 181 TYR H N 1
ATOM 17948 C CA . TYR H 1 202 ? -5.629 29.453 -17.952 1.00 26.01 181 TYR H CA 1
ATOM 17949 C C . TYR H 1 202 ? -7.103 29.159 -18.233 1.00 28.87 181 TYR H C 1
ATOM 17950 O O . TYR H 1 202 ? -7.672 29.757 -19.138 1.00 30.35 181 TYR H O 1
ATOM 17959 N N . TRP H 1 203 ? -7.717 28.242 -17.483 1.00 29.17 182 TRP H N 1
ATOM 17960 C CA . TRP H 1 203 ? -9.120 27.871 -17.726 1.00 28.78 182 TRP H CA 1
ATOM 17961 C C . TRP H 1 203 ? -10.106 28.982 -17.368 1.00 30.92 182 TRP H C 1
ATOM 17962 O O . TRP H 1 203 ? -9.933 29.683 -16.366 1.00 29.31 182 TRP H O 1
ATOM 17973 N N . GLY H 1 204 ? -11.154 29.125 -18.176 1.00 31.76 183 GLY H N 1
ATOM 17974 C CA . GLY H 1 204 ? -12.255 30.011 -17.837 1.00 34.37 183 GLY H CA 1
ATOM 17975 C C . GLY H 1 204 ? -13.050 29.408 -16.694 1.00 37.84 183 GLY H C 1
ATOM 17976 O O . GLY H 1 204 ? -12.879 28.234 -16.367 1.00 37.59 183 GLY H O 1
ATOM 17977 N N . ASP H 1 205 ? -13.916 30.209 -16.087 1.00 41.78 184 ASP H N 1
ATOM 17978 C CA . ASP H 1 205 ? -14.627 29.808 -14.868 1.00 45.73 184 ASP H CA 1
ATOM 17979 C C . ASP H 1 205 ? -15.437 28.528 -15.032 1.00 48.55 184 ASP H C 1
ATOM 17980 O O . ASP H 1 205 ? -15.462 27.675 -14.141 1.00 46.90 184 ASP H O 1
ATOM 17985 N N . ASP H 1 206 ? -16.106 28.401 -16.170 1.00 44.83 185 ASP H N 1
ATOM 17986 C CA . ASP H 1 206 ? -17.022 27.293 -16.367 1.00 48.17 185 ASP H CA 1
ATOM 17987 C C . ASP H 1 206 ? -16.269 25.967 -16.468 1.00 49.58 185 ASP H C 1
ATOM 17988 O O . ASP H 1 206 ? -16.662 24.982 -15.832 1.00 49.34 185 ASP H O 1
ATOM 17993 N N . ARG H 1 207 ? -15.184 25.931 -17.237 1.00 40.61 186 ARG H N 1
ATOM 17994 C CA . ARG H 1 207 ? -14.392 24.709 -17.304 1.00 40.56 186 ARG H CA 1
ATOM 17995 C C . ARG H 1 207 ? -13.817 24.364 -15.930 1.00 44.11 186 ARG H C 1
ATOM 17996 O O . ARG H 1 207 ? -13.752 23.191 -15.544 1.00 44.76 186 ARG H O 1
ATOM 18004 N N . LEU H 1 208 ? -13.405 25.382 -15.185 1.00 43.78 187 LEU H N 1
ATOM 18005 C CA . LEU H 1 208 ? -12.739 25.123 -13.916 1.00 45.85 187 LEU H CA 1
ATOM 18006 C C . LEU H 1 208 ? -13.729 24.596 -12.887 1.00 47.70 187 LEU H C 1
ATOM 18007 O O . LEU H 1 208 ? -13.470 23.563 -12.273 1.00 50.07 187 LEU H O 1
ATOM 18012 N N . THR H 1 209 ? -14.851 25.295 -12.707 1.00 49.09 188 THR H N 1
ATOM 18013 C CA . THR H 1 209 ? -15.883 24.856 -11.771 1.00 50.66 188 THR H CA 1
ATOM 18014 C C . THR H 1 209 ? -16.323 23.430 -12.090 1.00 53.25 188 THR H C 1
ATOM 18015 O O . THR H 1 209 ? -16.450 22.597 -11.196 1.00 54.01 188 THR H O 1
ATOM 18019 N N . ALA H 1 210 ? -16.524 23.157 -13.373 1.00 46.39 189 ALA H N 1
ATOM 18020 C CA . ALA H 1 210 ? -16.910 21.835 -13.835 1.00 47.68 189 ALA H CA 1
ATOM 18021 C C . ALA H 1 210 ? -15.873 20.767 -13.484 1.00 49.52 189 ALA H C 1
ATOM 18022 O O . ALA H 1 210 ? -16.219 19.730 -12.925 1.00 51.93 189 ALA H O 1
ATOM 18024 N N . THR H 1 211 ? -14.608 21.002 -13.817 1.00 48.05 190 THR H N 1
ATOM 18025 C CA . THR H 1 211 ? -13.575 20.016 -13.502 1.00 48.36 190 THR H CA 1
ATOM 18026 C C . THR H 1 211 ? -13.360 19.927 -11.979 1.00 52.65 190 THR H C 1
ATOM 18027 O O . THR H 1 211 ? -13.065 18.853 -11.441 1.00 53.86 190 THR H O 1
ATOM 18031 N N . ALA H 1 212 ? -13.528 21.044 -11.280 1.00 45.90 191 ALA H N 1
ATOM 18032 C CA . ALA H 1 212 ? -13.395 21.030 -9.829 1.00 51.84 191 ALA H CA 1
ATOM 18033 C C . ALA H 1 212 ? -14.506 20.192 -9.180 1.00 53.29 191 ALA H C 1
ATOM 18034 O O . ALA H 1 212 ? -14.247 19.406 -8.270 1.00 50.97 191 ALA H O 1
ATOM 18036 N N . ASP H 1 213 ? -15.737 20.360 -9.652 1.00 52.23 192 ASP H N 1
ATOM 18037 C CA . ASP H 1 213 ? -16.872 19.643 -9.080 1.00 56.22 192 ASP H CA 1
ATOM 18038 C C . ASP H 1 213 ? -16.846 18.163 -9.471 1.00 55.58 192 ASP H C 1
ATOM 18039 O O . ASP H 1 213 ? -17.091 17.296 -8.637 1.00 58.91 192 ASP H O 1
ATOM 18044 N N . GLN H 1 214 ? -16.529 17.872 -10.728 1.00 53.75 193 GLN H N 1
ATOM 18045 C CA . GLN H 1 214 ? -16.402 16.486 -11.165 1.00 54.68 193 GLN H CA 1
ATOM 18046 C C . GLN H 1 214 ? -15.380 15.726 -10.316 1.00 54.36 193 GLN H C 1
ATOM 18047 O O . GLN H 1 214 ? -15.675 14.643 -9.811 1.00 53.79 193 GLN H O 1
ATOM 18053 N N . LEU H 1 215 ? -14.190 16.293 -10.149 1.00 51.49 194 LEU H N 1
ATOM 18054 C CA . LEU H 1 215 ? -13.133 15.614 -9.402 1.00 50.66 194 LEU H CA 1
ATOM 18055 C C . LEU H 1 215 ? -13.510 15.423 -7.937 1.00 54.35 194 LEU H C 1
ATOM 18056 O O . LEU H 1 215 ? -13.221 14.384 -7.334 1.00 51.33 194 LEU H O 1
ATOM 18061 N N . ASN H 1 216 ? -14.163 16.434 -7.373 1.00 53.92 195 ASN H N 1
ATOM 18062 C CA . ASN H 1 216 ? -14.452 16.459 -5.945 1.00 52.61 195 ASN H CA 1
ATOM 18063 C C . ASN H 1 216 ? -15.553 15.481 -5.523 1.00 57.45 195 ASN H C 1
ATOM 18064 O O . ASN H 1 216 ? -15.394 14.753 -4.537 1.00 56.74 195 ASN H O 1
ATOM 18069 N N . ALA H 1 217 ? -16.665 15.457 -6.254 1.00 60.67 196 ALA H N 1
ATOM 18070 C CA . ALA H 1 217 ? -17.698 14.454 -6.000 1.00 60.85 196 ALA H CA 1
ATOM 18071 C C . ALA H 1 217 ? -17.142 13.080 -6.354 1.00 59.51 196 ALA H C 1
ATOM 18072 O O . ALA H 1 217 ? -17.411 12.548 -7.431 1.00 66.48 196 ALA H O 1
ATOM 18074 N N . SER H 1 218 ? -16.342 12.542 -5.434 1.00 58.90 197 SER H N 1
ATOM 18075 C CA . SER H 1 218 ? -15.668 11.253 -5.572 1.00 55.79 197 SER H CA 1
ATOM 18076 C C . SER H 1 218 ? -14.797 10.974 -4.352 1.00 57.62 197 SER H C 1
ATOM 18077 O O . SER H 1 218 ? -13.606 11.290 -4.348 1.00 52.91 197 SER H O 1
ATOM 18080 N N . TRP H 1 220 ? -11.008 10.429 -4.085 1.00 48.78 199 TRP H N 1
ATOM 18081 C CA . TRP H 1 220 ? -9.681 10.863 -4.515 1.00 46.78 199 TRP H CA 1
ATOM 18082 C C . TRP H 1 220 ? -9.317 10.389 -5.923 1.00 49.62 199 TRP H C 1
ATOM 18083 O O . TRP H 1 220 ? -8.759 9.305 -6.111 1.00 48.18 199 TRP H O 1
ATOM 18094 N N . ASP H 1 221 ? -9.601 11.246 -6.896 1.00 53.29 200 ASP H N 1
ATOM 18095 C CA . ASP H 1 221 ? -9.370 10.977 -8.312 1.00 51.79 200 ASP H CA 1
ATOM 18096 C C . ASP H 1 221 ? -8.234 11.843 -8.876 1.00 50.37 200 ASP H C 1
ATOM 18097 O O . ASP H 1 221 ? -8.332 13.064 -8.873 1.00 43.62 200 ASP H O 1
ATOM 18102 N N . THR H 1 222 ? -7.163 11.220 -9.363 1.00 50.43 201 THR H N 1
ATOM 18103 C CA . THR H 1 222 ? -6.000 11.977 -9.822 1.00 43.32 201 THR H CA 1
ATOM 18104 C C . THR H 1 222 ? -5.847 12.037 -11.341 1.00 48.31 201 THR H C 1
ATOM 18105 O O . THR H 1 222 ? -4.722 12.083 -11.842 1.00 47.22 201 THR H O 1
ATOM 18109 N N . THR H 1 223 ? -6.950 12.043 -12.082 1.00 46.10 202 THR H N 1
ATOM 18110 C CA . THR H 1 223 ? -6.832 12.012 -13.542 1.00 51.48 202 THR H CA 1
ATOM 18111 C C . THR H 1 223 ? -6.655 13.416 -14.131 1.00 47.85 202 THR H C 1
ATOM 18112 O O . THR H 1 223 ? -7.507 14.297 -13.990 1.00 49.28 202 THR H O 1
ATOM 18116 N N . GLY H 1 224 ? -5.528 13.611 -14.798 1.00 44.78 203 GLY H N 1
ATOM 18117 C CA . GLY H 1 224 ? -5.166 14.918 -15.302 1.00 45.36 203 GLY H CA 1
ATOM 18118 C C . GLY H 1 224 ? -4.153 15.554 -14.373 1.00 40.81 203 GLY H C 1
ATOM 18119 O O . GLY H 1 224 ? -3.487 16.517 -14.737 1.00 37.17 203 GLY H O 1
ATOM 18120 N N . ALA H 1 225 ? -4.017 14.995 -13.175 1.00 38.56 204 ALA H N 1
ATOM 18121 C CA . ALA H 1 225 ? -3.169 15.604 -12.160 1.00 39.52 204 ALA H CA 1
ATOM 18122 C C . ALA H 1 225 ? -1.788 14.962 -12.093 1.00 37.06 204 ALA H C 1
ATOM 18123 O O . ALA H 1 225 ? -1.576 13.872 -12.594 1.00 36.47 204 ALA H O 1
ATOM 18125 N N . VAL H 1 226 ? -0.847 15.672 -11.481 1.00 40.68 205 VAL H N 1
ATOM 18126 C CA . VAL H 1 226 ? 0.506 15.179 -11.273 1.00 36.30 205 VAL H CA 1
ATOM 18127 C C . VAL H 1 226 ? 0.927 15.568 -9.867 1.00 38.75 205 VAL H C 1
ATOM 18128 O O . VAL H 1 226 ? 0.391 16.518 -9.294 1.00 39.39 205 VAL H O 1
ATOM 18132 N N . PRO H 1 227 ? 1.874 14.821 -9.293 1.00 38.32 206 PRO H N 1
ATOM 18133 C CA . PRO H 1 227 ? 2.281 15.092 -7.917 1.00 39.83 206 PRO H CA 1
ATOM 18134 C C . PRO H 1 227 ? 3.434 16.074 -7.808 1.00 37.48 206 PRO H C 1
ATOM 18135 O O . PRO H 1 227 ? 4.253 16.195 -8.719 1.00 38.42 206 PRO H O 1
ATOM 18139 N N . ALA H 1 228 ? 3.484 16.761 -6.674 1.00 38.69 207 ALA H N 1
ATOM 18140 C CA . ALA H 1 228 ? 4.623 17.572 -6.290 1.00 34.21 207 ALA H CA 1
ATOM 18141 C C . ALA H 1 228 ? 5.286 16.906 -5.092 1.00 33.25 207 ALA H C 1
ATOM 18142 O O . ALA H 1 228 ? 4.999 17.244 -3.947 1.00 35.40 207 ALA H O 1
ATOM 18144 N N . VAL H 1 229 ? 6.153 15.944 -5.380 1.00 33.56 208 VAL H N 1
ATOM 18145 C CA . VAL H 1 229 ? 6.873 15.172 -4.375 1.00 34.62 208 VAL H CA 1
ATOM 18146 C C . VAL H 1 229 ? 8.012 16.005 -3.810 1.00 31.45 208 VAL H C 1
ATOM 18147 O O . VAL H 1 229 ? 8.893 16.421 -4.550 1.00 32.88 208 VAL H O 1
ATOM 18151 N N . MET H 1 230 ? 8.003 16.251 -2.503 1.00 32.02 209 MET H N 1
ATOM 18152 C CA . MET H 1 230 ? 8.980 17.167 -1.917 1.00 29.13 209 MET H CA 1
ATOM 18153 C C . MET H 1 230 ? 9.869 16.556 -0.841 1.00 31.22 209 MET H C 1
ATOM 18154 O O . MET H 1 230 ? 9.461 15.687 -0.073 1.00 32.79 209 MET H O 1
ATOM 18159 N N . GLN H 1 231 ? 11.095 17.053 -0.780 1.00 34.47 210 GLN H N 1
ATOM 18160 C CA . GLN H 1 231 ? 11.952 16.831 0.372 1.00 35.89 210 GLN H CA 1
ATOM 18161 C C . GLN H 1 231 ? 11.984 18.096 1.239 1.00 37.99 210 GLN H C 1
ATOM 18162 O O . GLN H 1 231 ? 11.773 19.202 0.738 1.00 36.74 210 GLN H O 1
ATOM 18168 N N . PRO H 1 232 ? 12.220 17.935 2.550 1.00 35.74 211 PRO H N 1
ATOM 18169 C CA . PRO H 1 232 ? 12.317 19.109 3.428 1.00 32.28 211 PRO H CA 1
ATOM 18170 C C . PRO H 1 232 ? 13.399 20.084 2.961 1.00 36.65 211 PRO H C 1
ATOM 18171 O O . PRO H 1 232 ? 14.527 19.661 2.708 1.00 35.31 211 PRO H O 1
ATOM 18175 N N . GLY H 1 233 ? 13.051 21.369 2.854 1.00 36.50 212 GLY H N 1
ATOM 18176 C CA . GLY H 1 233 ? 13.938 22.370 2.275 1.00 33.07 212 GLY H CA 1
ATOM 18177 C C . GLY H 1 233 ? 13.744 22.599 0.774 1.00 33.58 212 GLY H C 1
ATOM 18178 O O . GLY H 1 233 ? 14.438 23.414 0.169 1.00 34.91 212 GLY H O 1
ATOM 18179 N N . ASP H 1 234 ? 12.828 21.856 0.160 1.00 32.37 213 ASP H N 1
ATOM 18180 C CA . ASP H 1 234 ? 12.429 22.122 -1.217 1.00 28.81 213 ASP H CA 1
ATOM 18181 C C . ASP H 1 234 ? 11.358 23.202 -1.224 1.00 33.26 213 ASP H C 1
ATOM 18182 O O . ASP H 1 234 ? 10.717 23.450 -0.205 1.00 31.78 213 ASP H O 1
ATOM 18187 N N . LEU H 1 235 ? 11.149 23.796 -2.396 1.00 33.12 214 LEU H N 1
ATOM 18188 C CA . LEU H 1 235 ? 10.196 24.876 -2.614 1.00 27.14 214 LEU H CA 1
ATOM 18189 C C . LEU H 1 235 ? 9.181 24.545 -3.714 1.00 26.41 214 LEU H C 1
ATOM 18190 O O . LEU H 1 235 ? 9.556 24.154 -4.819 1.00 26.98 214 LEU H O 1
ATOM 18195 N N . LEU H 1 236 ? 7.895 24.675 -3.404 1.00 28.22 215 LEU H N 1
ATOM 18196 C CA . LEU H 1 236 ? 6.863 24.591 -4.428 1.00 23.76 215 LEU H CA 1
ATOM 18197 C C . LEU H 1 236 ? 6.293 25.976 -4.709 1.00 27.68 215 LEU H C 1
ATOM 18198 O O . LEU H 1 236 ? 5.772 26.658 -3.813 1.00 24.48 215 LEU H O 1
ATOM 18203 N N . LEU H 1 237 ? 6.432 26.391 -5.964 1.00 25.22 216 LEU H N 1
ATOM 18204 C CA . LEU H 1 237 ? 5.831 27.616 -6.453 1.00 27.63 216 LEU H CA 1
ATOM 18205 C C . LEU H 1 237 ? 4.549 27.256 -7.180 1.00 27.07 216 LEU H C 1
ATOM 18206 O O . LEU H 1 237 ? 4.589 26.494 -8.141 1.00 25.42 216 LEU H O 1
ATOM 18211 N N . HIS H 1 238 ? 3.406 27.781 -6.739 1.00 29.74 217 HIS H N 1
ATOM 18212 C CA . HIS H 1 238 ? 2.198 27.572 -7.523 1.00 23.74 217 HIS H CA 1
ATOM 18213 C C . HIS H 1 238 ? 1.389 28.851 -7.749 1.00 28.51 217 HIS H C 1
ATOM 18214 O O . HIS H 1 238 ? 1.326 29.761 -6.916 1.00 29.35 217 HIS H O 1
ATOM 18221 N N . ASN H 1 239 ? 0.833 28.911 -8.951 1.00 26.69 218 ASN H N 1
ATOM 18222 C CA . ASN H 1 239 ? -0.055 29.955 -9.384 1.00 28.61 218 ASN H CA 1
ATOM 18223 C C . ASN H 1 239 ? -1.373 29.700 -8.682 1.00 28.47 218 ASN H C 1
ATOM 18224 O O . ASN H 1 239 ? -1.877 28.575 -8.710 1.00 29.02 218 ASN H O 1
ATOM 18229 N N . ILE H 1 240 ? -1.909 30.737 -8.041 1.00 25.10 219 ILE H N 1
ATOM 18230 C CA . ILE H 1 240 ? -3.147 30.638 -7.280 1.00 28.59 219 ILE H CA 1
ATOM 18231 C C . ILE H 1 240 ? -4.315 30.223 -8.161 1.00 30.83 219 ILE H C 1
ATOM 18232 O O . ILE H 1 240 ? -5.377 29.852 -7.659 1.00 31.02 219 ILE H O 1
ATOM 18237 N N . LEU H 1 241 ? -4.134 30.317 -9.474 1.00 28.93 220 LEU H N 1
ATOM 18238 C CA . LEU H 1 241 ? -5.195 29.929 -10.396 1.00 28.83 220 LEU H CA 1
ATOM 18239 C C . LEU H 1 241 ? -5.091 28.450 -10.733 1.00 26.77 220 LEU H C 1
ATOM 18240 O O . LEU H 1 241 ? -5.999 27.860 -11.325 1.00 29.08 220 LEU H O 1
ATOM 18245 N N . THR H 1 242 ? -3.969 27.848 -10.380 1.00 25.45 221 THR H N 1
ATOM 18246 C CA . THR H 1 242 ? -3.771 26.452 -10.726 1.00 29.29 221 THR H CA 1
ATOM 18247 C C . THR H 1 242 ? -4.584 25.598 -9.754 1.00 34.70 221 THR H C 1
ATOM 18248 O O . THR H 1 242 ? -4.482 25.749 -8.536 1.00 31.71 221 THR H O 1
ATOM 18252 N N . LEU H 1 243 ? -5.437 24.747 -10.310 1.00 36.24 222 LEU H N 1
ATOM 18253 C CA . LEU H 1 243 ? -6.270 23.863 -9.514 1.00 35.59 222 LEU H CA 1
ATOM 18254 C C . LEU H 1 243 ? -5.399 22.851 -8.783 1.00 37.86 222 LEU H C 1
ATOM 18255 O O . LEU H 1 243 ? -4.612 22.126 -9.397 1.00 37.85 222 LEU H O 1
ATOM 18260 N N . HIS H 1 244 ? -5.538 22.802 -7.466 1.00 38.37 223 HIS H N 1
ATOM 18261 C CA . HIS H 1 244 ? -4.762 21.858 -6.684 1.00 35.82 223 HIS H CA 1
ATOM 18262 C C . HIS H 1 244 ? -5.588 21.271 -5.553 1.00 37.12 223 HIS H C 1
ATOM 18263 O O . HIS H 1 244 ? -6.648 21.790 -5.192 1.00 33.72 223 HIS H O 1
ATOM 18270 N N . GLY H 1 245 ? -5.085 20.162 -5.022 1.00 43.19 224 GLY H N 1
ATOM 18271 C CA . GLY H 1 245 ? -5.717 19.429 -3.943 1.00 40.34 224 GLY H CA 1
ATOM 18272 C C . GLY H 1 245 ? -4.775 18.373 -3.385 1.00 42.28 224 GLY H C 1
ATOM 18273 O O . GLY H 1 245 ? -3.660 18.166 -3.897 1.00 36.98 224 GLY H O 1
ATOM 18274 N N . ALA H 1 246 ? -5.232 17.702 -2.330 1.00 39.71 225 ALA H N 1
ATOM 18275 C CA . ALA H 1 246 ? -4.446 16.677 -1.649 1.00 39.68 225 ALA H CA 1
ATOM 18276 C C . ALA H 1 246 ? -5.360 15.583 -1.116 1.00 37.96 225 ALA H C 1
ATOM 18277 O O . ALA H 1 246 ? -6.521 15.840 -0.807 1.00 38.29 225 ALA H O 1
ATOM 18279 N N . PRO H 1 247 ? -4.844 14.350 -1.019 1.00 41.43 226 PRO H N 1
ATOM 18280 C CA . PRO H 1 247 ? -5.658 13.252 -0.484 1.00 41.35 226 PRO H CA 1
ATOM 18281 C C . PRO H 1 247 ? -5.786 13.317 1.050 1.00 43.96 226 PRO H C 1
ATOM 18282 O O . PRO H 1 247 ? -5.102 14.116 1.700 1.00 37.05 226 PRO H O 1
ATOM 18286 N N . ALA H 1 248 ? -6.670 12.500 1.620 1.00 44.71 227 ALA H N 1
ATOM 18287 C CA . ALA H 1 248 ? -6.755 12.390 3.072 1.00 41.37 227 ALA H CA 1
ATOM 18288 C C . ALA H 1 248 ? -5.516 11.655 3.576 1.00 41.41 227 ALA H C 1
ATOM 18289 O O . ALA H 1 248 ? -4.986 10.784 2.888 1.00 40.50 227 ALA H O 1
ATOM 18291 N N . VAL H 1 249 ? -5.039 12.016 4.762 1.00 37.63 228 VAL H N 1
ATOM 18292 C CA . VAL H 1 249 ? -3.757 11.505 5.241 1.00 40.85 228 VAL H CA 1
ATOM 18293 C C . VAL H 1 249 ? -3.732 11.337 6.759 1.00 39.36 228 VAL H C 1
ATOM 18294 O O . VAL H 1 249 ? -4.340 12.126 7.483 1.00 45.27 228 VAL H O 1
ATOM 18298 N N . VAL H 1 250 ? -3.034 10.312 7.247 1.00 41.23 229 VAL H N 1
ATOM 18299 C CA . VAL H 1 250 ? -2.872 10.148 8.687 1.00 42.75 229 VAL H CA 1
ATOM 18300 C C . VAL H 1 250 ? -1.409 9.959 9.118 1.00 45.72 229 VAL H C 1
ATOM 18301 O O . VAL H 1 250 ? -0.605 9.356 8.400 1.00 44.21 229 VAL H O 1
ATOM 18305 N N . GLY H 1 251 ? -1.071 10.521 10.280 1.00 47.57 230 GLY H N 1
ATOM 18306 C CA . GLY H 1 251 ? 0.156 10.186 10.984 1.00 44.80 230 GLY H CA 1
ATOM 18307 C C . GLY H 1 251 ? 1.373 11.038 10.673 1.00 54.37 230 GLY H C 1
ATOM 18308 O O . GLY H 1 251 ? 2.465 10.761 11.178 1.00 53.24 230 GLY H O 1
ATOM 18309 N N . LYS H 1 252 ? 1.198 12.068 9.847 1.00 51.68 231 LYS H N 1
ATOM 18310 C CA . LYS H 1 252 ? 2.310 12.940 9.470 1.00 46.23 231 LYS H CA 1
ATOM 18311 C C . LYS H 1 252 ? 1.921 14.405 9.638 1.00 49.52 231 LYS H C 1
ATOM 18312 O O . LYS H 1 252 ? 0.773 14.775 9.370 1.00 50.30 231 LYS H O 1
ATOM 18318 N N . GLN H 1 253 ? 2.870 15.236 10.077 1.00 49.17 232 GLN H N 1
ATOM 18319 C CA . GLN H 1 253 ? 2.566 16.624 10.456 1.00 47.22 232 GLN H CA 1
ATOM 18320 C C . GLN H 1 253 ? 2.508 17.560 9.231 1.00 49.70 232 GLN H C 1
ATOM 18321 O O . GLN H 1 253 ? 1.697 18.502 9.189 1.00 44.89 232 GLN H O 1
ATOM 18327 N N . ARG H 1 254 ? 3.371 17.280 8.251 1.00 43.08 233 ARG H N 1
ATOM 18328 C CA . ARG H 1 254 ? 3.408 17.983 6.967 1.00 39.44 233 ARG H CA 1
ATOM 18329 C C . ARG H 1 254 ? 3.331 19.495 7.095 1.00 37.71 233 ARG H C 1
ATOM 18330 O O . ARG H 1 254 ? 2.342 20.110 6.695 1.00 36.74 233 ARG H O 1
ATOM 18338 N N . ARG H 1 255 ? 4.383 20.092 7.641 1.00 31.37 234 ARG H N 1
ATOM 18339 C CA . ARG H 1 255 ? 4.421 21.534 7.814 1.00 31.39 234 ARG H CA 1
ATOM 18340 C C . ARG H 1 255 ? 4.972 22.232 6.561 1.00 35.57 234 ARG H C 1
ATOM 18341 O O . ARG H 1 255 ? 6.047 21.893 6.054 1.00 31.22 234 ARG H O 1
ATOM 18349 N N . VAL H 1 256 ? 4.216 23.203 6.063 1.00 32.93 235 VAL H N 1
ATOM 18350 C CA . VAL H 1 256 ? 4.653 24.030 4.942 1.00 28.75 235 VAL H CA 1
ATOM 18351 C C . VAL H 1 256 ? 4.510 25.509 5.315 1.00 28.88 235 VAL H C 1
ATOM 18352 O O . VAL H 1 256 ? 3.448 25.931 5.781 1.00 28.85 235 VAL H O 1
ATOM 18356 N N . ILE H 1 257 ? 5.572 26.288 5.140 1.00 27.31 236 ILE H N 1
ATOM 18357 C CA . ILE H 1 257 ? 5.488 27.732 5.333 1.00 27.09 236 ILE H CA 1
ATOM 18358 C C . ILE H 1 257 ? 5.120 28.401 4.007 1.00 30.36 236 ILE H C 1
ATOM 18359 O O . ILE H 1 257 ? 5.770 28.140 2.982 1.00 27.69 236 ILE H O 1
ATOM 18364 N N . TYR H 1 258 ? 4.088 29.254 4.035 1.00 28.61 237 TYR H N 1
ATOM 18365 C CA . TYR H 1 258 ? 3.545 29.880 2.827 1.00 26.86 237 TYR H CA 1
ATOM 18366 C C . TYR H 1 258 ? 3.779 31.370 2.783 1.00 28.04 237 TYR H C 1
ATOM 18367 O O . TYR H 1 258 ? 3.316 32.102 3.655 1.00 28.80 237 TYR H O 1
ATOM 18376 N N . PHE H 1 259 ? 4.505 31.804 1.755 1.00 25.01 238 PHE H N 1
ATOM 18377 C CA . PHE H 1 259 ? 4.662 33.214 1.432 1.00 23.01 238 PHE H CA 1
ATOM 18378 C C . PHE H 1 259 ? 3.980 33.518 0.097 1.00 26.88 238 PHE H C 1
ATOM 18379 O O . PHE H 1 259 ? 4.412 32.999 -0.946 1.00 26.01 238 PHE H O 1
ATOM 18387 N N . GLU H 1 260 ? 2.947 34.358 0.101 1.00 24.66 239 GLU H N 1
ATOM 18388 C CA . GLU H 1 260 ? 2.355 34.779 -1.161 1.00 24.25 239 GLU H CA 1
ATOM 18389 C C . GLU H 1 260 ? 2.947 36.095 -1.613 1.00 23.54 239 GLU H C 1
ATOM 18390 O O . GLU H 1 260 ? 3.275 36.939 -0.800 1.00 21.78 239 GLU H O 1
ATOM 18396 N N . TYR H 1 261 ? 3.080 36.262 -2.925 1.00 25.27 240 TYR H N 1
ATOM 18397 C CA . TYR H 1 261 ? 3.592 37.499 -3.485 1.00 18.47 240 TYR H CA 1
ATOM 18398 C C . TYR H 1 261 ? 2.683 38.019 -4.598 1.00 23.59 240 TYR H C 1
ATOM 18399 O O . TYR H 1 261 ? 2.130 37.234 -5.378 1.00 23.88 240 TYR H O 1
ATOM 18408 N N . ARG H 1 262 ? 2.542 39.344 -4.663 1.00 21.80 241 ARG H N 1
ATOM 18409 C CA . ARG H 1 262 ? 1.829 40.035 -5.742 1.00 22.15 241 ARG H CA 1
ATOM 18410 C C . ARG H 1 262 ? 2.651 41.236 -6.180 1.00 22.10 241 ARG H C 1
ATOM 18411 O O . ARG H 1 262 ? 3.481 41.720 -5.416 1.00 22.01 241 ARG H O 1
ATOM 18419 N N . PRO H 1 263 ? 2.450 41.701 -7.426 1.00 22.56 242 PRO H N 1
ATOM 18420 C CA . PRO H 1 263 ? 3.098 42.920 -7.914 1.00 21.73 242 PRO H CA 1
ATOM 18421 C C . PRO H 1 263 ? 2.465 44.150 -7.289 1.00 22.24 242 PRO H C 1
ATOM 18422 O O . PRO H 1 263 ? 1.232 44.188 -7.213 1.00 21.30 242 PRO H O 1
ATOM 18426 N N . ALA H 1 264 ? 3.264 45.131 -6.864 1.00 22.25 243 ALA H N 1
ATOM 18427 C CA . ALA H 1 264 ? 2.697 46.326 -6.214 1.00 26.24 243 ALA H CA 1
ATOM 18428 C C . ALA H 1 264 ? 1.677 47.013 -7.111 1.00 25.61 243 ALA H C 1
ATOM 18429 O O . ALA H 1 264 ? 0.672 47.516 -6.621 1.00 26.77 243 ALA H O 1
ATOM 18431 N N . GLU H 1 265 ? 1.912 47.016 -8.425 1.00 23.63 244 GLU H N 1
ATOM 18432 C CA . GLU H 1 265 ? 1.047 47.808 -9.301 1.00 27.59 244 GLU H CA 1
ATOM 18433 C C . GLU H 1 265 ? -0.323 47.161 -9.394 1.00 27.21 244 GLU H C 1
ATOM 18434 O O . GLU H 1 265 ? -1.322 47.843 -9.586 1.00 26.91 244 GLU H O 1
ATOM 18440 N N . VAL H 1 266 ? -0.368 45.841 -9.263 1.00 25.81 245 VAL H N 1
ATOM 18441 C CA . VAL H 1 266 ? -1.630 45.123 -9.325 1.00 22.14 245 VAL H CA 1
ATOM 18442 C C . VAL H 1 266 ? -2.445 45.442 -8.065 1.00 27.17 245 VAL H C 1
ATOM 18443 O O . VAL H 1 266 ? -3.620 45.800 -8.157 1.00 25.64 245 VAL H O 1
ATOM 18447 N N . GLU H 1 267 ? -1.816 45.309 -6.894 1.00 27.80 246 GLU H N 1
ATOM 18448 C CA . GLU H 1 267 ? -2.449 45.703 -5.633 1.00 28.01 246 GLU H CA 1
ATOM 18449 C C . GLU H 1 267 ? -2.946 47.133 -5.727 1.00 31.89 246 GLU H C 1
ATOM 18450 O O . GLU H 1 267 ? -4.081 47.429 -5.343 1.00 31.73 246 GLU H O 1
ATOM 18456 N N . TRP H 1 268 ? -2.083 48.010 -6.236 1.00 27.03 247 TRP H N 1
ATOM 18457 C CA . TRP H 1 268 ? -2.393 49.429 -6.312 1.00 28.49 247 TRP H CA 1
ATOM 18458 C C . TRP H 1 268 ? -3.747 49.656 -6.975 1.00 31.94 247 TRP H C 1
ATOM 18459 O O . TRP H 1 268 ? -4.619 50.318 -6.414 1.00 34.69 247 TRP H O 1
ATOM 18470 N N . GLN H 1 269 ? -3.930 49.075 -8.153 1.00 28.41 248 GLN H N 1
ATOM 18471 C CA . GLN H 1 269 ? -5.093 49.376 -8.976 1.00 29.74 248 GLN H CA 1
ATOM 18472 C C . GLN H 1 269 ? -6.275 48.450 -8.760 1.00 30.51 248 GLN H C 1
ATOM 18473 O O . GLN H 1 269 ? -7.410 48.832 -9.032 1.00 31.79 248 GLN H O 1
ATOM 18479 N N . LEU H 1 270 ? -6.011 47.233 -8.301 1.00 27.65 249 LEU H N 1
ATOM 18480 C CA . LEU H 1 270 ? -7.060 46.227 -8.213 1.00 32.87 249 LEU H CA 1
ATOM 18481 C C . LEU H 1 270 ? -7.292 45.668 -6.796 1.00 30.55 249 LEU H C 1
ATOM 18482 O O . LEU H 1 270 ? -8.216 44.888 -6.587 1.00 31.28 249 LEU H O 1
ATOM 18487 N N . GLY H 1 271 ? -6.470 46.067 -5.833 1.00 29.39 250 GLY H N 1
ATOM 18488 C CA . GLY H 1 271 ? -6.564 45.502 -4.497 1.00 31.43 250 GLY H CA 1
ATOM 18489 C C . GLY H 1 271 ? -5.947 44.114 -4.455 1.00 35.05 250 GLY H C 1
ATOM 18490 O O . GLY H 1 271 ? -5.080 43.793 -5.284 1.00 33.98 250 GLY H O 1
ATOM 18491 N N . PRO H 1 272 ? -6.407 43.259 -3.522 1.00 34.69 251 PRO H N 1
ATOM 18492 C CA . PRO H 1 272 ? -7.524 43.473 -2.589 1.00 31.86 251 PRO H CA 1
ATOM 18493 C C . PRO H 1 272 ? -7.211 44.402 -1.414 1.00 33.40 251 PRO H C 1
ATOM 18494 O O . PRO H 1 272 ? -8.125 44.846 -0.715 1.00 35.34 251 PRO H O 1
ATOM 18498 N N . HIS H 1 273 ? -5.941 44.694 -1.191 1.00 30.75 252 HIS H N 1
ATOM 18499 C CA . HIS H 1 273 ? -5.570 45.507 -0.050 1.00 30.45 252 HIS H CA 1
ATOM 18500 C C . HIS H 1 273 ? -5.699 47.017 -0.309 1.00 36.65 252 HIS H C 1
ATOM 18501 O O . HIS H 1 273 ? -5.677 47.468 -1.461 1.00 32.31 252 HIS H O 1
ATOM 18508 N N . SER H 1 274 ? -5.823 47.785 0.777 1.00 28.86 253 SER H N 1
ATOM 18509 C CA . SER H 1 274 ? -5.781 49.238 0.711 1.00 31.75 253 SER H CA 1
ATOM 18510 C C . SER H 1 274 ? -4.425 49.690 0.194 1.00 31.26 253 SER H C 1
ATOM 18511 O O . SER H 1 274 ? -3.463 48.925 0.218 1.00 30.17 253 SER H O 1
ATOM 18514 N N . ALA H 1 275 ? -4.347 50.933 -0.272 1.00 31.17 254 ALA H N 1
ATOM 18515 C CA . ALA H 1 275 ? -3.149 51.421 -0.962 1.00 29.33 254 ALA H CA 1
ATOM 18516 C C . ALA H 1 275 ? -1.935 51.498 -0.051 1.00 26.99 254 ALA H C 1
ATOM 18517 O O . ALA H 1 275 ? -0.814 51.224 -0.465 1.00 27.87 254 ALA H O 1
ATOM 18519 N N . GLU H 1 276 ? -2.175 51.885 1.193 1.00 31.24 255 GLU H N 1
ATOM 18520 C CA . GLU H 1 276 ? -1.130 52.055 2.194 1.00 29.75 255 GLU H CA 1
ATOM 18521 C C . GLU H 1 276 ? -0.415 50.726 2.556 1.00 28.34 255 GLU H C 1
ATOM 18522 O O . GLU H 1 276 ? 0.756 50.708 2.932 1.00 29.97 255 GLU H O 1
ATOM 18528 N N . TYR H 1 277 ? -1.134 49.618 2.434 1.00 29.63 256 TYR H N 1
ATOM 18529 C CA . TYR H 1 277 ? -0.596 48.271 2.682 1.00 27.89 256 TYR H CA 1
ATOM 18530 C C . TYR H 1 277 ? 0.730 47.998 1.938 1.00 28.23 256 TYR H C 1
ATOM 18531 O O . TYR H 1 277 ? 1.653 47.386 2.487 1.00 26.97 256 TYR H O 1
ATOM 18540 N N . ILE H 1 278 ? 0.826 48.492 0.701 1.00 26.83 257 ILE H N 1
ATOM 18541 C CA . ILE H 1 278 ? 1.988 48.253 -0.153 1.00 23.28 257 ILE H CA 1
ATOM 18542 C C . ILE H 1 278 ? 3.290 48.723 0.476 1.00 25.25 257 ILE H C 1
ATOM 18543 O O . ILE H 1 278 ? 4.254 47.962 0.564 1.00 24.50 257 ILE H O 1
ATOM 18548 N N . GLY H 1 279 ? 3.311 49.988 0.907 1.00 28.69 258 GLY H N 1
ATOM 18549 C CA . GLY H 1 279 ? 4.476 50.580 1.546 1.00 25.47 258 GLY H CA 1
ATOM 18550 C C . GLY H 1 279 ? 4.869 49.877 2.832 1.00 22.07 258 GLY H C 1
ATOM 18551 O O . GLY H 1 279 ? 6.042 49.734 3.139 1.00 26.62 258 GLY H O 1
ATOM 18552 N N . LEU H 1 280 ? 3.875 49.426 3.578 1.00 23.05 259 LEU H N 1
ATOM 18553 C CA . LEU H 1 280 ? 4.129 48.709 4.822 1.00 27.62 259 LEU H CA 1
ATOM 18554 C C . LEU H 1 280 ? 4.810 47.363 4.544 1.00 27.92 259 LEU H C 1
ATOM 18555 O O . LEU H 1 280 ? 5.805 47.002 5.189 1.00 27.98 259 LEU H O 1
ATOM 18560 N N . LYS H 1 281 ? 4.291 46.623 3.573 1.00 25.75 260 LYS H N 1
ATOM 18561 C CA . LYS H 1 281 ? 4.865 45.309 3.308 1.00 26.31 260 LYS H CA 1
ATOM 18562 C C . LYS H 1 281 ? 6.232 45.444 2.630 1.00 26.47 260 LYS H C 1
ATOM 18563 O O . LYS H 1 281 ? 7.084 44.566 2.760 1.00 29.12 260 LYS H O 1
ATOM 18569 N N . GLN H 1 282 ? 6.471 46.572 1.975 1.00 25.58 261 GLN H N 1
ATOM 18570 C CA . GLN H 1 282 ? 7.804 46.849 1.470 1.00 25.34 261 GLN H CA 1
ATOM 18571 C C . GLN H 1 282 ? 8.782 47.064 2.623 1.00 27.11 261 GLN H C 1
ATOM 18572 O O . GLN H 1 282 ? 9.916 46.573 2.574 1.00 30.40 261 GLN H O 1
ATOM 18578 N N . GLN H 1 283 ? 8.345 47.801 3.644 1.00 25.30 262 GLN H N 1
ATOM 18579 C CA . GLN H 1 283 ? 9.132 47.993 4.873 1.00 34.38 262 GLN H CA 1
ATOM 18580 C C . GLN H 1 283 ? 9.440 46.652 5.531 1.00 29.56 262 GLN H C 1
ATOM 18581 O O . GLN H 1 283 ? 10.560 46.423 5.975 1.00 32.25 262 GLN H O 1
ATOM 18587 N N . VAL H 1 284 ? 8.430 45.789 5.595 1.00 26.98 263 VAL H N 1
ATOM 18588 C CA . VAL H 1 284 ? 8.595 44.406 6.052 1.00 31.13 263 VAL H CA 1
ATOM 18589 C C . VAL H 1 284 ? 9.668 43.676 5.249 1.00 30.58 263 VAL H C 1
ATOM 18590 O O . VAL H 1 284 ? 10.610 43.124 5.822 1.00 28.37 263 VAL H O 1
ATOM 18594 N N . LEU H 1 285 ? 9.517 43.678 3.922 1.00 30.03 264 LEU H N 1
ATOM 18595 C CA . LEU H 1 285 ? 10.460 42.990 3.040 1.00 27.43 264 LEU H CA 1
ATOM 18596 C C . LEU H 1 285 ? 11.866 43.512 3.266 1.00 30.34 264 LEU H C 1
ATOM 18597 O O . LEU H 1 285 ? 12.792 42.737 3.520 1.00 30.49 264 LEU H O 1
ATOM 18602 N N . ARG H 1 286 ? 12.020 44.830 3.164 1.00 29.90 265 ARG H N 1
ATOM 18603 C CA . ARG H 1 286 ? 13.289 45.483 3.481 1.00 28.52 265 ARG H CA 1
ATOM 18604 C C . ARG H 1 286 ? 13.825 45.057 4.866 1.00 33.89 265 ARG H C 1
ATOM 18605 O O . ARG H 1 286 ? 15.014 44.782 5.027 1.00 33.90 265 ARG H O 1
ATOM 18613 N N . SER H 1 287 ? 12.941 44.973 5.854 1.00 29.41 266 SER H N 1
ATOM 18614 C CA . SER H 1 287 ? 13.362 44.643 7.216 1.00 34.27 266 SER H CA 1
ATOM 18615 C C . SER H 1 287 ? 13.910 43.209 7.329 1.00 36.16 266 SER H C 1
ATOM 18616 O O . SER H 1 287 ? 14.938 42.967 7.969 1.00 37.69 266 SER H O 1
ATOM 18619 N N . CYS H 1 288 ? 13.231 42.269 6.682 1.00 32.64 267 CYS H N 1
ATOM 18620 C CA . CYS H 1 288 ? 13.691 40.887 6.615 1.00 36.20 267 CYS H CA 1
ATOM 18621 C C . CYS H 1 288 ? 15.017 40.714 5.863 1.00 38.02 267 CYS H C 1
ATOM 18622 O O . CYS H 1 288 ? 15.864 39.896 6.251 1.00 37.32 267 CYS H O 1
ATOM 18625 N N . ILE H 1 289 ? 15.199 41.475 4.789 1.00 37.14 268 ILE H N 1
ATOM 18626 C CA . ILE H 1 289 ? 16.415 41.369 3.992 1.00 33.90 268 ILE H CA 1
ATOM 18627 C C . ILE H 1 289 ? 17.622 41.852 4.777 1.00 35.25 268 ILE H C 1
ATOM 18628 O O . ILE H 1 289 ? 18.691 41.247 4.721 1.00 34.11 268 ILE H O 1
ATOM 18633 N N . GLN H 1 290 ? 17.440 42.957 5.496 1.00 38.85 269 GLN H N 1
ATOM 18634 C CA . GLN H 1 290 ? 18.495 43.525 6.339 1.00 42.89 269 GLN H CA 1
ATOM 18635 C C . GLN H 1 290 ? 18.792 42.603 7.525 1.00 43.63 269 GLN H C 1
ATOM 18636 O O . GLN H 1 290 ? 19.951 42.315 7.826 1.00 44.27 269 GLN H O 1
ATOM 18642 N N . MET H 1 291 ? 17.736 42.153 8.196 1.00 39.34 270 MET H N 1
ATOM 18643 C CA . MET H 1 291 ? 17.879 41.246 9.328 1.00 45.87 270 MET H CA 1
ATOM 18644 C C . MET H 1 291 ? 18.689 40.017 8.927 1.00 47.04 270 MET H C 1
ATOM 18645 O O . MET H 1 291 ? 19.570 39.576 9.664 1.00 49.03 270 MET H O 1
ATOM 18650 N N . ARG H 1 292 ? 18.402 39.490 7.740 1.00 43.96 271 ARG H N 1
ATOM 18651 C CA . ARG H 1 292 ? 19.088 38.305 7.240 1.00 42.67 271 ARG H CA 1
ATOM 18652 C C . ARG H 1 292 ? 20.537 38.639 6.910 1.00 45.15 271 ARG H C 1
ATOM 18653 O O . ARG H 1 292 ? 21.429 37.799 7.047 1.00 48.03 271 ARG H O 1
ATOM 18661 N N . ALA H 1 293 ? 20.765 39.873 6.472 1.00 42.34 272 ALA H N 1
ATOM 18662 C CA . ALA H 1 293 ? 22.099 40.327 6.103 1.00 45.05 272 ALA H CA 1
ATOM 18663 C C . ALA H 1 293 ? 23.034 40.394 7.314 1.00 44.13 272 ALA H C 1
ATOM 18664 O O . ALA H 1 293 ? 24.222 40.116 7.197 1.00 45.22 272 ALA H O 1
ATOM 18666 N N . ASN H 1 294 ? 22.486 40.754 8.471 1.00 48.85 273 ASN H N 1
ATOM 18667 C CA . ASN H 1 294 ? 23.263 40.883 9.708 1.00 48.57 273 ASN H CA 1
ATOM 18668 C C . ASN H 1 294 ? 23.451 39.572 10.481 1.00 52.76 273 ASN H C 1
ATOM 18669 O O . ASN H 1 294 ? 24.200 39.530 11.454 1.00 53.99 273 ASN H O 1
ATOM 18674 N N . GLU H 1 295 ? 22.764 38.513 10.058 1.00 51.19 274 GLU H N 1
ATOM 18675 C CA . GLU H 1 295 ? 22.931 37.192 10.660 1.00 51.63 274 GLU H CA 1
ATOM 18676 C C . GLU H 1 295 ? 24.166 36.465 10.123 1.00 51.83 274 GLU H C 1
ATOM 18677 O O . GLU H 1 295 ? 24.157 35.968 8.996 1.00 51.43 274 GLU H O 1
ATOM 18683 N N . PRO H 1 296 ? 25.219 36.368 10.950 1.00 56.17 275 PRO H N 1
ATOM 18684 C CA . PRO H 1 296 ? 26.537 35.829 10.582 1.00 50.98 275 PRO H CA 1
ATOM 18685 C C . PRO H 1 296 ? 26.470 34.535 9.768 1.00 52.28 275 PRO H C 1
ATOM 18686 O O . PRO H 1 296 ? 27.283 34.312 8.863 1.00 48.73 275 PRO H O 1
ATOM 18690 N N . GLN H 1 297 ? 25.490 33.699 10.086 1.00 48.64 276 GLN H N 1
ATOM 18691 C CA . GLN H 1 297 ? 25.253 32.459 9.355 1.00 45.90 276 GLN H CA 1
ATOM 18692 C C . GLN H 1 297 ? 25.101 32.652 7.841 1.00 46.15 276 GLN H C 1
ATOM 18693 O O . GLN H 1 297 ? 25.336 31.727 7.067 1.00 46.53 276 GLN H O 1
ATOM 18699 N N . PHE H 1 298 ? 24.716 33.853 7.416 1.00 45.83 277 PHE H N 1
ATOM 18700 C CA . PHE H 1 298 ? 24.397 34.078 6.009 1.00 45.35 277 PHE H CA 1
ATOM 18701 C C . PHE H 1 298 ? 25.357 35.048 5.301 1.00 51.14 277 PHE H C 1
ATOM 18702 O O . PHE H 1 298 ? 25.080 35.486 4.186 1.00 53.21 277 PHE H O 1
ATOM 18710 N N . GLY H 1 299 ? 26.482 35.375 5.932 1.00 50.16 278 GLY H N 1
ATOM 18711 C CA . GLY H 1 299 ? 27.400 36.370 5.396 1.00 44.35 278 GLY H CA 1
ATOM 18712 C C . GLY H 1 299 ? 27.896 36.095 3.986 1.00 52.16 278 GLY H C 1
ATOM 18713 O O . GLY H 1 299 ? 28.197 37.023 3.236 1.00 56.05 278 GLY H O 1
ATOM 18714 N N . ASP H 1 300 ? 27.971 34.819 3.621 1.00 53.29 279 ASP H N 1
ATOM 18715 C CA . ASP H 1 300 ? 28.468 34.402 2.313 1.00 52.58 279 ASP H CA 1
ATOM 18716 C C . ASP H 1 300 ? 27.434 34.629 1.198 1.00 58.40 279 ASP H C 1
ATOM 18717 O O . ASP H 1 300 ? 27.691 34.341 0.026 1.00 56.92 279 ASP H O 1
ATOM 18718 N N . GLU H 1 301 ? 26.272 35.159 1.566 1.00 56.79 280 GLU H N 1
ATOM 18719 C CA . GLU H 1 301 ? 25.206 35.415 0.605 1.00 53.48 280 GLU H CA 1
ATOM 18720 C C . GLU H 1 301 ? 25.228 36.852 0.131 1.00 54.30 280 GLU H C 1
ATOM 18721 O O . GLU H 1 301 ? 25.369 37.771 0.945 1.00 55.51 280 GLU H O 1
ATOM 18727 N N . GLU H 1 302 ? 25.065 37.054 -1.175 1.00 50.14 281 GLU H N 1
ATOM 18728 C CA . GLU H 1 302 ? 24.783 38.395 -1.677 1.00 52.67 281 GLU H CA 1
ATOM 18729 C C . GLU H 1 302 ? 23.283 38.646 -1.571 1.00 45.46 281 GLU H C 1
ATOM 18730 O O . GLU H 1 302 ? 22.488 37.984 -2.243 1.00 47.77 281 GLU H O 1
ATOM 18736 N N . PRO H 1 303 ? 22.894 39.587 -0.703 1.00 45.12 282 PRO H N 1
ATOM 18737 C CA . PRO H 1 303 ? 21.489 39.870 -0.395 1.00 41.35 282 PRO H CA 1
ATOM 18738 C C . PRO H 1 303 ? 20.679 40.221 -1.630 1.00 44.51 282 PRO H C 1
ATOM 18739 O O . PRO H 1 303 ? 21.240 40.529 -2.681 1.00 44.62 282 PRO H O 1
ATOM 18743 N N . PHE H 1 304 ? 19.361 40.165 -1.492 1.00 43.80 283 PHE H N 1
ATOM 18744 C CA . PHE H 1 304 ? 18.470 40.562 -2.561 1.00 38.74 283 PHE H CA 1
ATOM 18745 C C . PHE H 1 304 ? 18.383 42.083 -2.642 1.00 39.06 283 PHE H C 1
ATOM 18746 O O . PHE H 1 304 ? 18.137 42.771 -1.645 1.00 37.03 283 PHE H O 1
ATOM 18754 N N . ASP H 1 305 ? 18.590 42.602 -3.843 1.00 38.25 284 ASP H N 1
ATOM 18755 C CA . ASP H 1 305 ? 18.506 44.037 -4.064 1.00 39.56 284 ASP H CA 1
ATOM 18756 C C . ASP H 1 305 ? 17.121 44.418 -4.593 1.00 32.01 284 ASP H C 1
ATOM 18757 O O . ASP H 1 305 ? 16.848 44.302 -5.783 1.00 35.96 284 ASP H O 1
ATOM 18762 N N . TYR H 1 306 ? 16.255 44.872 -3.695 1.00 32.74 285 TYR H N 1
ATOM 18763 C CA . TYR H 1 306 ? 14.873 45.158 -4.035 1.00 27.41 285 TYR H CA 1
ATOM 18764 C C . TYR H 1 306 ? 14.811 46.517 -4.742 1.00 31.78 285 TYR H C 1
ATOM 18765 O O . TYR H 1 306 ? 15.196 47.533 -4.174 1.00 32.11 285 TYR H O 1
ATOM 18774 N N . GLN H 1 307 ? 14.358 46.540 -5.992 1.00 30.99 286 GLN H N 1
ATOM 18775 C CA . GLN H 1 307 ? 14.379 47.792 -6.760 1.00 30.04 286 GLN H CA 1
ATOM 18776 C C . GLN H 1 307 ? 13.123 47.965 -7.606 1.00 28.50 286 GLN H C 1
ATOM 18777 O O . GLN H 1 307 ? 13.136 47.715 -8.810 1.00 29.40 286 GLN H O 1
ATOM 18783 N N . PRO H 1 308 ? 12.021 48.379 -6.977 1.00 26.87 287 PRO H N 1
ATOM 18784 C CA . PRO H 1 308 ? 10.813 48.598 -7.774 1.00 25.69 287 PRO H CA 1
ATOM 18785 C C . PRO H 1 308 ? 10.913 49.862 -8.608 1.00 28.85 287 PRO H C 1
ATOM 18786 O O . PRO H 1 308 ? 11.831 50.661 -8.425 1.00 28.80 287 PRO H O 1
ATOM 18790 N N . ALA H 1 309 ? 9.980 50.022 -9.535 1.00 31.79 288 ALA H N 1
ATOM 18791 C CA . ALA H 1 309 ? 9.864 51.251 -10.306 1.00 31.27 288 ALA H CA 1
ATOM 18792 C C . ALA H 1 309 ? 9.669 52.412 -9.338 1.00 30.54 288 ALA H C 1
ATOM 18793 O O . ALA H 1 309 ? 9.015 52.233 -8.307 1.00 31.00 288 ALA H O 1
ATOM 18795 N N . GLU H 1 310 ? 10.221 53.580 -9.673 1.00 29.53 289 GLU H N 1
ATOM 18796 C CA . GLU H 1 310 ? 10.238 54.734 -8.768 1.00 34.33 289 GLU H CA 1
ATOM 18797 C C . GLU H 1 310 ? 8.897 55.046 -8.137 1.00 34.10 289 GLU H C 1
ATOM 18798 O O . GLU H 1 310 ? 8.820 55.249 -6.928 1.00 38.01 289 GLU H O 1
ATOM 18804 N N . SER H 1 311 ? 7.838 55.082 -8.939 1.00 31.90 290 SER H N 1
ATOM 18805 C CA . SER H 1 311 ? 6.539 55.525 -8.432 1.00 31.16 290 SER H CA 1
ATOM 18806 C C . SER H 1 311 ? 5.854 54.524 -7.489 1.00 28.68 290 SER H C 1
ATOM 18807 O O . SER H 1 311 ? 4.808 54.822 -6.919 1.00 30.68 290 SER H O 1
ATOM 18810 N N . LEU H 1 312 ? 6.427 53.338 -7.337 1.00 26.35 291 LEU H N 1
ATOM 18811 C CA . LEU H 1 312 ? 5.841 52.343 -6.455 1.00 30.82 291 LEU H CA 1
ATOM 18812 C C . LEU H 1 312 ? 6.720 52.055 -5.232 1.00 34.80 291 LEU H C 1
ATOM 18813 O O . LEU H 1 312 ? 6.498 51.084 -4.512 1.00 35.52 291 LEU H O 1
ATOM 18818 N N . ARG H 1 313 ? 7.723 52.889 -5.004 1.00 33.97 292 ARG H N 1
ATOM 18819 C CA . ARG H 1 313 ? 8.458 52.828 -3.753 1.00 35.88 292 ARG H CA 1
ATOM 18820 C C . ARG H 1 313 ? 7.687 53.637 -2.742 1.00 34.26 292 ARG H C 1
ATOM 18821 O O . ARG H 1 313 ? 7.653 54.855 -2.851 1.00 37.64 292 ARG H O 1
ATOM 18829 N N . HIS H 1 314 ? 7.050 52.974 -1.780 1.00 31.41 293 HIS H N 1
ATOM 18830 C CA . HIS H 1 314 ? 6.253 53.688 -0.780 1.00 37.08 293 HIS H CA 1
ATOM 18831 C C . HIS H 1 314 ? 6.680 53.433 0.660 1.00 34.37 293 HIS H C 1
ATOM 18832 O O . HIS H 1 314 ? 5.918 53.684 1.583 1.00 31.73 293 HIS H O 1
ATOM 18839 N N . TRP H 1 315 ? 7.898 52.947 0.855 1.00 32.78 294 TRP H N 1
ATOM 18840 C CA . TRP H 1 315 ? 8.310 52.550 2.191 1.00 38.60 294 TRP H CA 1
ATOM 18841 C C . TRP H 1 315 ? 8.692 53.715 3.104 1.00 44.52 294 TRP H C 1
ATOM 18842 O O . TRP H 1 315 ? 8.846 53.524 4.316 1.00 46.34 294 TRP H O 1
ATOM 18853 N N . VAL H 1 316 ? 8.816 54.915 2.535 1.00 39.34 295 VAL H N 1
ATOM 18854 C CA . VAL H 1 316 ? 9.022 56.128 3.329 1.00 44.44 295 VAL H CA 1
ATOM 18855 C C . VAL H 1 316 ? 7.685 56.807 3.697 1.00 45.42 295 VAL H C 1
ATOM 18856 O O . VAL H 1 316 ? 7.650 57.745 4.497 1.00 41.51 295 VAL H O 1
ATOM 18860 N N . ASP H 1 317 ? 6.590 56.314 3.116 1.00 44.22 296 ASP H N 1
ATOM 18861 C CA . ASP H 1 317 ? 5.275 56.963 3.215 1.00 43.30 296 ASP H CA 1
ATOM 18862 C C . ASP H 1 317 ? 4.693 56.934 4.619 1.00 49.49 296 ASP H C 1
ATOM 18863 O O . ASP H 1 317 ? 3.837 57.764 4.963 1.00 42.93 296 ASP H O 1
ATOM 18868 N N . ARG H 1 318 ? 5.141 55.961 5.413 1.00 47.93 297 ARG H N 1
ATOM 18869 C CA . ARG H 1 318 ? 4.694 55.809 6.798 1.00 49.56 297 ARG H CA 1
ATOM 18870 C C . ARG H 1 318 ? 5.909 55.723 7.726 1.00 50.39 297 ARG H C 1
ATOM 18871 O O . ARG H 1 318 ? 7.020 55.426 7.265 1.00 48.10 297 ARG H O 1
ATOM 18879 N N . PRO H 1 319 ? 5.710 56.005 9.031 1.00 49.08 298 PRO H N 1
ATOM 18880 C CA . PRO H 1 319 ? 6.771 55.824 10.038 1.00 48.94 298 PRO H CA 1
ATOM 18881 C C . PRO H 1 319 ? 7.347 54.412 10.049 1.00 49.10 298 PRO H C 1
ATOM 18882 O O . PRO H 1 319 ? 6.621 53.467 9.716 1.00 46.87 298 PRO H O 1
ATOM 18886 N N . GLU H 1 320 ? 8.625 54.279 10.412 1.00 50.64 299 GLU H N 1
ATOM 18887 C CA . GLU H 1 320 ? 9.265 52.963 10.511 1.00 48.82 299 GLU H CA 1
ATOM 18888 C C . GLU H 1 320 ? 8.384 52.014 11.315 1.00 45.99 299 GLU H C 1
ATOM 18889 O O . GLU H 1 320 ? 7.857 52.372 12.373 1.00 45.47 299 GLU H O 1
ATOM 18895 N N . ILE H 1 321 ? 8.205 50.809 10.794 1.00 42.09 300 ILE H N 1
ATOM 18896 C CA . ILE H 1 321 ? 7.240 49.883 11.366 1.00 41.49 300 ILE H CA 1
ATOM 18897 C C . ILE H 1 321 ? 7.720 49.333 12.706 1.00 35.17 300 ILE H C 1
ATOM 18898 O O . ILE H 1 321 ? 8.914 49.130 12.904 1.00 38.76 300 ILE H O 1
ATOM 18903 N N . ASP H 1 322 ? 6.796 49.108 13.631 1.00 37.53 301 ASP H N 1
ATOM 18904 C CA . ASP H 1 322 ? 7.173 48.535 14.931 1.00 40.80 301 ASP H CA 1
ATOM 18905 C C . ASP H 1 322 ? 6.695 47.089 15.052 1.00 42.08 301 ASP H C 1
ATOM 18906 O O . ASP H 1 322 ? 6.630 46.535 16.155 1.00 42.80 301 ASP H O 1
ATOM 18911 N N . THR H 1 323 ? 6.385 46.484 13.903 1.00 35.21 302 THR H N 1
ATOM 18912 C CA . THR H 1 323 ? 5.896 45.109 13.835 1.00 34.86 302 THR H CA 1
ATOM 18913 C C . THR H 1 323 ? 5.973 44.553 12.406 1.00 33.65 302 THR H C 1
ATOM 18914 O O . THR H 1 323 ? 5.973 45.313 11.447 1.00 30.58 302 THR H O 1
ATOM 18918 N N . LEU H 1 324 ? 6.026 43.231 12.269 1.00 30.95 303 LEU H N 1
ATOM 18919 C CA . LEU H 1 324 ? 6.077 42.599 10.951 1.00 31.23 303 LEU H CA 1
ATOM 18920 C C . LEU H 1 324 ? 4.720 42.035 10.606 1.00 31.24 303 LEU H C 1
ATOM 18921 O O . LEU H 1 324 ? 4.578 41.206 9.709 1.00 35.05 303 LEU H O 1
ATOM 18926 N N . ARG H 1 325 ? 3.711 42.475 11.335 1.00 28.21 304 ARG H N 1
ATOM 18927 C CA . ARG H 1 325 ? 2.398 41.876 11.203 1.00 31.01 304 ARG H CA 1
ATOM 18928 C C . ARG H 1 325 ? 1.422 42.934 10.738 1.00 28.07 304 ARG H C 1
ATOM 18929 O O . ARG H 1 325 ? 1.376 44.024 11.289 1.00 28.63 304 ARG H O 1
ATOM 18937 N N . PHE H 1 326 ? 0.656 42.614 9.703 1.00 29.96 305 PHE H N 1
ATOM 18938 C CA . PHE H 1 326 ? -0.272 43.570 9.132 1.00 29.46 305 PHE H CA 1
ATOM 18939 C C . PHE H 1 326 ? -1.507 42.842 8.709 1.00 32.98 305 PHE H C 1
ATOM 18940 O O . PHE H 1 326 ? -1.533 42.153 7.683 1.00 31.87 305 PHE H O 1
ATOM 18948 N N . ALA H 1 327 ? -2.523 42.988 9.553 1.00 33.60 306 ALA H N 1
ATOM 18949 C CA . ALA H 1 327 ? -3.746 42.200 9.485 1.00 37.47 306 ALA H CA 1
ATOM 18950 C C . ALA H 1 327 ? -4.601 42.601 8.296 1.00 32.49 306 ALA H C 1
ATOM 18951 O O . ALA H 1 327 ? -5.070 43.736 8.213 1.00 37.46 306 ALA H O 1
ATOM 18953 N N . HIS H 1 328 ? -4.819 41.648 7.398 1.00 32.62 307 HIS H N 1
ATOM 18954 C CA . HIS H 1 328 ? -5.496 41.897 6.126 1.00 34.70 307 HIS H CA 1
ATOM 18955 C C . HIS H 1 328 ? -6.812 42.657 6.254 1.00 35.45 307 HIS H C 1
ATOM 18956 O O . HIS H 1 328 ? -7.086 43.568 5.463 1.00 35.07 307 HIS H O 1
ATOM 18963 N N . GLU H 1 329 ? -7.605 42.298 7.262 1.00 33.85 308 GLU H N 1
ATOM 18964 C CA . GLU H 1 329 ? -8.917 42.902 7.467 1.00 33.30 308 GLU H CA 1
ATOM 18965 C C . GLU H 1 329 ? -8.810 44.389 7.816 1.00 27.95 308 GLU H C 1
ATOM 18966 O O . GLU H 1 329 ? -9.750 45.146 7.602 1.00 29.88 308 GLU H O 1
ATOM 18972 N N . GLU H 1 330 ? -7.657 44.795 8.336 1.00 28.51 309 GLU H N 1
ATOM 18973 C CA . GLU H 1 330 ? -7.405 46.185 8.707 1.00 30.87 309 GLU H CA 1
ATOM 18974 C C . GLU H 1 330 ? -6.759 46.988 7.578 1.00 33.85 309 GLU H C 1
ATOM 18975 O O . GLU H 1 330 ? -6.533 48.195 7.710 1.00 33.81 309 GLU H O 1
ATOM 18981 N N . TYR H 1 331 ? -6.430 46.312 6.486 1.00 29.89 310 TYR H N 1
ATOM 18982 C CA . TYR H 1 331 ? -5.858 46.982 5.325 1.00 33.85 310 TYR H CA 1
ATOM 18983 C C . TYR H 1 331 ? -6.529 46.473 4.055 1.00 31.01 310 TYR H C 1
ATOM 18984 O O . TYR H 1 331 ? -5.865 46.214 3.067 1.00 29.38 310 TYR H O 1
ATOM 18993 N N . TRP H 1 332 ? -7.852 46.339 4.111 1.00 31.16 311 TRP H N 1
ATOM 18994 C CA . TRP H 1 332 ? -8.654 45.785 3.027 1.00 31.78 311 TRP H CA 1
ATOM 18995 C C . TRP H 1 332 ? -9.413 46.883 2.295 1.00 37.52 311 TRP H C 1
ATOM 18996 O O . TRP H 1 332 ? -9.801 47.901 2.898 1.00 32.20 311 TRP H O 1
ATOM 19007 N N . ARG H 1 333 ? -9.648 46.663 1.002 1.00 35.62 312 ARG H N 1
ATOM 19008 C CA . ARG H 1 333 ? -10.407 47.617 0.197 1.00 39.62 312 ARG H CA 1
ATOM 19009 C C . ARG H 1 333 ? -11.908 47.515 0.455 1.00 40.91 312 ARG H C 1
ATOM 19010 O O . ARG H 1 333 ? -12.627 46.827 -0.269 1.00 46.28 312 ARG H O 1
#

Organism: NCBI:txid47853

Foldseek 3Di:
DDPPDDDPPDDCCEEAQCVPPNQDPVQLVQCLQFQKHKYPQLDDPVLLVLVLVLVVVVQVVCLVPQDPVQWDWPDRSVDPPIGTFKGWPSLQVGVSVLLVLQRQSVVVVLCVQQHLQKFWDTWMKGWADQQKDAWWAWDFADPLDDVQLVVALSHNKKKKKAWSAWQAQQRFKKWQTRLSNPDPVVRVVVRVVCRVDAPDQPNIDTDGDDHRMIMMGRSSIIMITHMHHHGGTMIIIIIMHGLVCCCPRNQFANLVSLLRVLSNVVSQVVNCVDPVCVVDPTHDRDDDPVRNCVVVDPRDPTNDDDRVNGGD/DAAAEAQPVPPNCDPVQLVSCQQFQKHKYPQLDDPVLLVVVLVLVVVVQVCCLVVVDCQQWDWPDRNPPPIGTFKHWPSLQVDLSVLLVLFRQSVVVVLCVRQHLQKFWDTKMKGWDCFWDFADPAFVVRCVVALSPNKKKKKQWSAWAAPQGFKFWGTRQSNPDPVCSVVVRVVVRVPHYTRGDHHNMIMMGRSSITMDTDDDDITMIIIIIMHGLVCCCVTNQFANLVSQLSVLSNVVSLVSNCPDVVCVVPDTHDRDDDPVSHCNVVDPNDPTSDDDRVVGGD/DDDDDPPDDPVVDDDAAAEEAQCVPPNQDPVQLVSCQQFFKHKYPQLDDPVLLVVVLVLVVVVLVVCVVPQDPPQWDWPDRSVDPDIHTFKGWPSLQVDLSVLLVLQRQSVVVVLCVQQHLQKFWDTKMKGWADQQWHAKFQWDFADPVDDVQLVVALSPNKKKKKAWSAWAAPLRFKKWQTNQSNDDPVVNVVVSCVQVVDRHDADNIYTDGDHHNMMMMGRSSITMITHIDHNGTTMIIIIIMHGLVCCCPPNQFANLVSLLRVLSNVVSQVSNCPDDVCVVDDGHDRDDDPVRNCVVVDDRDPTSDDDRVVGGD/DAAEEAQCVPPNCDPVQLVSCQQFQKHKYPQLDDPVLLVLVLVLVVVVQVVCLVVQDPVQWDKPDRSPDPPIGTFKGWPSLQVGLSVLLVLQRQSVVVVLCVQQHLQKFWDTKMKGKDPLFKDFADPDDVQCVVALSANKKKKKQWSAWAAPLWFKKWQTNQSNDDPVVRVVVSVVVSVPDRVNIYGDGDHHNMMMMGRRSIIMGTPPIIMIIIIIMHRLVCCPVTNQFANVVQLLRVLSNVVSLVVSCVDPVCVVDDGHDRDDDPVSHCVVVDPRDPTSDDDRVNGGDD/DAAEEAACVPPNCDPVQLVSCQQFQKYKYPQLDDPVLLVVVLVLVVVVQVVCLVVVDCVQWDAPDRSNGTFKHWPSLQVDLSVLLVLFRASVVVVLCVQQHLQKFWDTKMKGWHAWFWDFADPAFVVNCVVALSPNKKKKKAWSAWAAPQWFKFWRTRQSNPDPVVRVVVRVVVVCHYTDGDHHRMMMMGRSSITMDTHTDDITMIIIIIMHGLVCCDPTNQFANLVSLLRVLSNVVSLVVSCVDVVCVPDDTHDRDDDPVRNCVVVDPRDPTNDDDRVVGGD/DDPPDDPVDDAAEEAQCVPPNQDPVQLVSCLQFQKYKYAQLDDPVLLVVVLVLVVVVQVVCLVVVDPPQWDWPDRSVDPPIGTFKGWPSLQVGVSVLLVLQRASVVVVLCVQQNLQKFWDTKMKGWADQQKHAWWAWDFADFDVVLVVALSPNKKKKKQWSAWAAPQRFKKWQTNQSNPDPVVRVVVRVVCRPDAPDQVRIYTDGDHHNMMMMGRSSIIMITHMDHHDGTMIIIIIMHGLVCCCVTNQFANLVSLLRVLSNVVSQVVSCVDDVCVPDDGHDRDDDPVRNCVVVDPRDDTNDDDRVNGGD/DADAAEEAQCVPPNQDPVQLVSCQQFQKHKYPQLDDPVLLVQVLVLVVVVQVVCLVVQDCVQWDWPDRSVIGTFKHWPSLQVGLSVLLVLQRASVVVVLCVQQHLQKFWDTKMKGKDQAKDFADFDVQCVVASSANKKKKKAWSAWAAPQWFKKWQTRQSNPDPVVNVVVRCVQRVDAPDQVNIYGDTDHHNMMMMGRSSIIMDTRHPGDDIIMIIIIIMHGLVCCCVTNQFANLVSLLRVLSNVCSQVSNCPDVVCVVDDGHDRDDDPVSHRVVVDPRDPTSDDDRVVGGD/DPPDDDPPDDDDAAEEAQCVPPNQDPVQLVSCQQFQKHKYPQLDDPVLLVVVLVLVVVVLVVCVVVVDPVQWDWPDNSVDPPIGTFKGWPSLQVDVSVLLVLQRASVVVVLCSQQHLQKFWDTKMKGWADQQKHAKFAWDFAPDQDDVQCVVALRHNKKKKKQWSAWAAPQGFKKWQTNQSNDDPVVRVVVRVVCRVPVDQVNIDGDTDHHGMMMMGRSSIIMITHMHHRDTTMIIIIIMHGLVCCCPTNQFANLVSLLRVLSNVVSQVSNCPPPVCVVDDTHDRDDDPVSNCVVVDPRDPTSDDDRVVGGD